Protein 5OT0 (pdb70)

CATH classification: 3.40.50.1170 (+1 more: 3.40.50.40)

Structure (mmCIF, N/CA/C/O backbone):
data_5OT0
#
_entry.id   5OT0
#
_cell.length_a   70.740
_cell.length_b   70.960
_cell.length_c   107.730
_cell.angle_alpha   72.13
_cell.angle_beta   76.22
_cell.angle_gamma   87.83
#
_symmetry.space_group_name_H-M   'P 1'
#
loop_
_entity.id
_entity.type
_entity.pdbx_description
1 polymer L-asparaginase
2 non-polymer 'PHOSPHATE ION'
3 non-polymer 1,2-ETHANEDIOL
4 non-polymer 'TETRAETHYLENE GLYCOL'
5 water water
#
loop_
_atom_site.group_PDB
_atom_site.id
_atom_site.type_symbol
_atom_site.label_atom_id
_atom_site.label_alt_id
_atom_site.label_comp_id
_atom_site.label_asym_id
_atom_site.label_entity_id
_atom_site.label_seq_id
_atom_site.pdbx_PDB_ins_code
_atom_site.Cartn_x
_atom_site.Cartn_y
_atom_site.Cartn_z
_atom_site.occupancy
_atom_site.B_iso_or_equiv
_atom_site.auth_seq_id
_atom_site.auth_comp_id
_atom_site.auth_asym_id
_atom_site.auth_atom_id
_atom_site.pdbx_PDB_model_num
ATOM 1 N N . MET A 1 1 ? 3.040 21.751 -23.870 1.00 93.82 1 MET A N 1
ATOM 2 C CA . MET A 1 1 ? 1.555 21.598 -23.611 1.00 88.89 1 MET A CA 1
ATOM 3 C C . MET A 1 1 ? 0.796 22.616 -24.477 1.00 81.77 1 MET A C 1
ATOM 4 O O . MET A 1 1 ? 0.853 23.830 -24.232 1.00 75.19 1 MET A O 1
ATOM 9 N N . LYS A 1 2 ? 0.105 22.115 -25.500 1.00 76.03 2 LYS A N 1
ATOM 10 C CA . LYS A 1 2 ? -0.750 22.950 -26.312 1.00 72.76 2 LYS A CA 1
ATOM 11 C C . LYS A 1 2 ? -2.206 22.461 -26.266 1.00 64.42 2 LYS A C 1
ATOM 12 O O . LYS A 1 2 ? -2.489 21.309 -26.602 1.00 60.86 2 LYS A O 1
ATOM 18 N N . LEU A 1 3 ? -3.108 23.360 -25.892 1.00 59.59 3 LEU A N 1
ATOM 19 C CA . LEU A 1 3 ? -4.556 23.074 -25.824 1.00 58.86 3 LEU A CA 1
ATOM 20 C C . LEU A 1 3 ? -5.342 23.885 -26.852 1.00 54.99 3 LEU A C 1
ATOM 21 O O . LEU A 1 3 ? -5.007 25.067 -27.119 1.00 55.38 3 LEU A O 1
ATOM 26 N N . LEU A 1 4 ? -6.350 23.250 -27.446 1.00 48.74 4 LEU A N 1
ATOM 27 C CA . LEU A 1 4 ? -7.290 23.881 -28.333 1.00 47.95 4 LEU A CA 1
ATOM 28 C C . LEU A 1 4 ? -8.639 24.045 -27.632 1.00 47.15 4 LEU A C 1
ATOM 29 O O . LEU A 1 4 ? -9.197 23.030 -27.104 1.00 42.54 4 LEU A O 1
ATOM 34 N N . VAL A 1 5 ? -9.200 25.259 -27.688 1.00 45.72 5 VAL A N 1
ATOM 35 C CA . VAL A 1 5 ? -10.589 25.502 -27.321 1.00 44.82 5 VAL A CA 1
ATOM 36 C C . VAL A 1 5 ? -11.392 25.726 -28.584 1.00 45.82 5 VAL A C 1
ATOM 37 O O . VAL A 1 5 ? -11.084 26.688 -29.322 1.00 48.40 5 VAL A O 1
ATOM 41 N N . LEU A 1 6 ? -12.345 24.828 -28.860 1.00 45.67 6 LEU A N 1
ATOM 42 C CA . LEU A 1 6 ? -13.287 24.921 -29.961 1.00 45.43 6 LEU A CA 1
ATOM 43 C C . LEU A 1 6 ? -14.620 25.468 -29.520 1.00 43.99 6 LEU A C 1
ATOM 44 O O . LEU A 1 6 ? -15.295 24.902 -28.644 1.00 42.53 6 LEU A O 1
ATOM 49 N N . GLY A 1 7 ? -15.031 26.570 -30.116 1.00 40.97 7 GLY A N 1
ATOM 50 C CA . GLY A 1 7 ? -16.225 27.311 -29.718 1.00 38.84 7 GLY A CA 1
ATOM 51 C C . GLY A 1 7 ? -17.392 26.860 -30.586 1.00 40.32 7 GLY A C 1
ATOM 52 O O . GLY A 1 7 ? -17.231 26.718 -31.791 1.00 39.46 7 GLY A O 1
ATOM 53 N N . THR A 1 8 ? -18.544 26.714 -29.966 1.00 41.13 8 THR A N 1
ATOM 54 C CA . THR A 1 8 ? -19.701 26.257 -30.719 1.00 43.10 8 THR A CA 1
ATOM 55 C C . THR A 1 8 ? -20.947 27.099 -30.411 1.00 41.82 8 THR A C 1
ATOM 56 O O . THR A 1 8 ? -21.983 26.951 -31.065 1.00 42.09 8 THR A O 1
ATOM 60 N N . GLY A 1 9 ? -20.840 28.018 -29.460 1.00 41.43 9 GLY A N 1
ATOM 61 C CA . GLY A 1 9 ? -21.999 28.797 -29.014 1.00 43.33 9 GLY A CA 1
ATOM 62 C C . GLY A 1 9 ? -22.434 28.519 -27.561 1.00 44.18 9 GLY A C 1
ATOM 63 O O . GLY A 1 9 ? -21.593 28.363 -26.664 1.00 45.58 9 GLY A O 1
ATOM 64 N N . GLY A 1 10 ? -23.733 28.532 -27.352 1.00 43.09 10 GLY A N 1
ATOM 65 C CA . GLY A 1 10 ? -24.266 28.251 -26.035 1.00 40.63 10 GLY A CA 1
ATOM 66 C C . GLY A 1 10 ? -24.444 29.437 -25.226 1.00 42.02 10 GLY A C 1
ATOM 67 O O . GLY A 1 10 ? -24.052 30.550 -25.634 1.00 40.43 10 GLY A O 1
ATOM 68 N N . THR A 1 11 ? -25.083 29.274 -24.090 1.00 39.10 11 THR A N 1
ATOM 69 C CA . THR A 1 11 ? -25.261 30.312 -23.129 1.00 40.05 11 THR A CA 1
ATOM 70 C C . THR A 1 11 ? -23.917 30.863 -22.631 1.00 39.73 11 THR A C 1
ATOM 71 O O . THR A 1 11 ? -23.778 32.038 -22.197 1.00 38.92 11 THR A O 1
ATOM 75 N N . ILE A 1 12 ? -22.920 30.031 -22.613 1.00 38.84 12 ILE A N 1
ATOM 76 C CA . ILE A 1 12 ? -21.590 30.440 -22.165 1.00 39.61 12 ILE A CA 1
ATOM 77 C C . ILE A 1 12 ? -21.056 31.626 -23.133 1.00 41.66 12 ILE A C 1
ATOM 78 O O . ILE A 1 12 ? -20.367 32.536 -22.659 1.00 39.09 12 ILE A O 1
ATOM 83 N N . ALA A 1 13 ? -21.504 31.622 -24.372 1.00 40.42 13 ALA A N 1
ATOM 84 C CA . ALA A 1 13 ? -21.099 32.661 -25.365 1.00 42.99 13 ALA A CA 1
ATOM 85 C C . ALA A 1 13 ? -22.116 33.724 -25.534 1.00 43.79 13 ALA A C 1
ATOM 86 O O . ALA A 1 13 ? -22.036 34.518 -26.529 1.00 46.91 13 ALA A O 1
ATOM 88 N N . SER A 1 14 ? -23.126 33.780 -24.657 1.00 44.31 14 SER A N 1
ATOM 89 C CA . SER A 1 14 ? -24.205 34.712 -24.845 1.00 49.21 14 SER A CA 1
ATOM 90 C C . SER A 1 14 ? -23.822 36.171 -24.500 1.00 51.42 14 SER A C 1
ATOM 91 O O . SER A 1 14 ? -23.127 36.446 -23.547 1.00 52.13 14 SER A O 1
ATOM 94 N N . ALA A 1 15 ? -24.410 37.074 -25.274 1.00 51.77 15 ALA A N 1
ATOM 95 C CA . ALA A 1 15 ? -24.363 38.512 -25.033 1.00 56.75 15 ALA A CA 1
ATOM 96 C C . ALA A 1 15 ? -25.738 39.100 -25.251 1.00 59.25 15 ALA A C 1
ATOM 97 O O . ALA A 1 15 ? -26.434 38.666 -26.132 1.00 55.30 15 ALA A O 1
ATOM 99 N N . LYS A 1 16 ? -26.050 40.165 -24.548 1.00 69.35 16 LYS A N 1
ATOM 100 C CA . LYS A 1 16 ? -27.394 40.744 -24.716 1.00 76.70 16 LYS A CA 1
ATOM 101 C C . LYS A 1 16 ? -27.374 41.808 -25.814 1.00 73.62 16 LYS A C 1
ATOM 102 O O . LYS A 1 16 ? -26.664 42.668 -25.727 1.00 74.19 16 LYS A O 1
ATOM 108 N N . THR A 1 17 ? -28.045 41.527 -26.908 1.00 73.52 17 THR A N 1
ATOM 109 C CA . THR A 1 17 ? -28.180 42.443 -28.020 1.00 71.60 17 THR A CA 1
ATOM 110 C C . THR A 1 17 ? -29.474 43.212 -27.877 1.00 76.30 17 THR A C 1
ATOM 111 O O . THR A 1 17 ? -30.270 43.026 -26.969 1.00 78.27 17 THR A O 1
ATOM 115 N N . GLU A 1 18 ? -29.634 44.145 -28.770 1.00 82.28 18 GLU A N 1
ATOM 116 C CA . GLU A 1 18 ? -30.886 44.847 -28.993 1.00 84.95 18 GLU A CA 1
ATOM 117 C C . GLU A 1 18 ? -32.035 43.896 -29.292 1.00 79.96 18 GLU A C 1
ATOM 118 O O . GLU A 1 18 ? -33.136 44.234 -29.073 1.00 80.98 18 GLU A O 1
ATOM 124 N N . MET A 1 19 ? -31.769 42.724 -29.830 1.00 79.60 19 MET A N 1
ATOM 125 C CA . MET A 1 19 ? -32.820 41.721 -30.130 1.00 76.95 19 MET A CA 1
ATOM 126 C C . MET A 1 19 ? -32.700 40.545 -29.167 1.00 72.25 19 MET A C 1
ATOM 127 O O . MET A 1 19 ? -33.040 39.381 -29.538 1.00 68.67 19 MET A O 1
ATOM 132 N N . GLY A 1 20 ? -32.170 40.720 -27.962 1.00 69.68 20 GLY A N 1
ATOM 133 C CA . GLY A 1 20 ? -32.183 39.605 -26.987 1.00 65.36 20 GLY A CA 1
ATOM 134 C C . GLY A 1 20 ? -30.917 38.817 -27.008 1.00 64.43 20 GLY A C 1
ATOM 135 O O . GLY A 1 20 ? -29.998 39.250 -27.740 1.00 67.19 20 GLY A O 1
ATOM 136 N N . TYR A 1 21 ? -30.756 37.819 -26.140 1.00 58.90 21 TYR A N 1
ATOM 137 C CA . TYR A 1 21 ? -29.498 37.124 -26.019 1.00 56.94 21 TYR A CA 1
ATOM 138 C C . TYR A 1 21 ? -29.196 36.309 -27.279 1.00 53.56 21 TYR A C 1
ATOM 139 O O . TYR A 1 21 ? -30.042 35.583 -27.802 1.00 50.49 21 TYR A O 1
ATOM 148 N N . LYS A 1 22 ? -27.981 36.486 -27.827 1.00 53.56 22 LYS A N 1
ATOM 149 C CA . LYS A 1 22 ? -27.446 35.697 -28.908 1.00 53.02 22 LYS A CA 1
ATOM 150 C C . LYS A 1 22 ? -26.242 35.011 -28.376 1.00 51.77 22 LYS A C 1
ATOM 151 O O . LYS A 1 22 ? -25.543 35.584 -27.639 1.00 50.20 22 LYS A O 1
ATOM 157 N N . ALA A 1 23 ? -25.907 33.846 -28.914 1.00 51.67 23 ALA A N 1
ATOM 158 C CA . ALA A 1 23 ? -24.639 33.178 -28.694 1.00 50.04 23 ALA A CA 1
ATOM 159 C C . ALA A 1 23 ? -23.483 33.712 -29.563 1.00 50.60 23 ALA A C 1
ATOM 160 O O . ALA A 1 23 ? -22.824 32.996 -30.289 1.00 55.08 23 ALA A O 1
ATOM 162 N N . ALA A 1 24 ? -23.232 34.977 -29.419 1.00 49.50 24 ALA A N 1
ATOM 163 C CA . ALA A 1 24 ? -22.278 35.711 -30.308 1.00 48.92 24 ALA A CA 1
ATOM 164 C C . ALA A 1 24 ? -20.772 35.829 -29.876 1.00 49.02 24 ALA A C 1
ATOM 165 O O . ALA A 1 24 ? -20.026 36.286 -30.713 1.00 54.72 24 ALA A O 1
ATOM 167 N N . LEU A 1 25 ? -20.382 35.531 -28.647 1.00 47.69 25 LEU A N 1
ATOM 168 C CA . LEU A 1 25 ? -19.026 35.667 -28.266 1.00 49.11 25 LEU A CA 1
ATOM 169 C C . LEU A 1 25 ? -18.188 34.542 -28.841 1.00 47.85 25 LEU A C 1
ATOM 170 O O . LEU A 1 25 ? -18.638 33.478 -29.027 1.00 44.85 25 LEU A O 1
ATOM 175 N N . SER A 1 26 ? -16.930 34.815 -29.121 1.00 45.55 26 SER A N 1
ATOM 176 C CA . SER A 1 26 ? -15.998 33.769 -29.642 1.00 45.73 26 SER A CA 1
ATOM 177 C C . SER A 1 26 ? -15.354 33.070 -28.469 1.00 44.91 26 SER A C 1
ATOM 178 O O . SER A 1 26 ? -15.340 33.543 -27.332 1.00 44.92 26 SER A O 1
ATOM 181 N N . ALA A 1 27 ? -14.738 31.969 -28.768 1.00 46.21 27 ALA A N 1
ATOM 182 C CA . ALA A 1 27 ? -13.889 31.285 -27.763 1.00 48.64 27 ALA A CA 1
ATOM 183 C C . ALA A 1 27 ? -12.871 32.150 -27.075 1.00 48.28 27 ALA A C 1
ATOM 184 O O . ALA A 1 27 ? -12.621 32.038 -25.867 1.00 45.34 27 ALA A O 1
ATOM 186 N N . ASP A 1 28 ? -12.292 33.074 -27.806 1.00 50.36 28 ASP A N 1
ATOM 187 C CA . ASP A 1 28 ? -11.275 34.001 -27.317 1.00 50.47 28 ASP A CA 1
ATOM 188 C C . ASP A 1 28 ? -11.932 34.945 -26.306 1.00 48.04 28 ASP A C 1
ATOM 189 O O . ASP A 1 28 ? -11.377 35.221 -25.248 1.00 49.92 28 ASP A O 1
ATOM 194 N N . ASP A 1 29 ? -13.097 35.509 -26.628 1.00 47.00 29 ASP A N 1
ATOM 195 C CA . ASP A 1 29 ? -13.785 36.392 -25.691 1.00 47.00 29 ASP A CA 1
ATOM 196 C C . ASP A 1 29 ? -14.167 35.643 -24.388 1.00 46.66 29 ASP A C 1
ATOM 197 O O . ASP A 1 29 ? -14.057 36.225 -23.325 1.00 46.26 29 ASP A O 1
ATOM 202 N N . ILE A 1 30 ? -14.619 34.384 -24.510 1.00 48.21 30 ILE A N 1
ATOM 203 C CA . ILE A 1 30 ? -15.022 33.592 -23.363 1.00 44.81 30 ILE A CA 1
ATOM 204 C C . ILE A 1 30 ? -13.807 33.428 -22.423 1.00 45.51 30 ILE A C 1
ATOM 205 O O . ILE A 1 30 ? -13.911 33.751 -21.261 1.00 44.70 30 ILE A O 1
ATOM 210 N N . LEU A 1 31 ? -12.680 32.945 -22.944 1.00 47.04 31 LEU A N 1
ATOM 211 C CA . LEU A 1 31 ? -11.456 32.812 -22.138 1.00 48.31 31 LEU A CA 1
ATOM 212 C C . LEU A 1 31 ? -11.011 34.136 -21.485 1.00 49.87 31 LEU A C 1
ATOM 213 O O . LEU A 1 31 ? -10.584 34.181 -20.343 1.00 48.35 31 LEU A O 1
ATOM 218 N N . GLN A 1 32 ? -11.134 35.229 -22.218 1.00 49.69 32 GLN A N 1
ATOM 219 C CA . GLN A 1 32 ? -10.772 36.499 -21.675 1.00 52.19 32 GLN A CA 1
ATOM 220 C C . GLN A 1 32 ? -11.709 36.903 -20.553 1.00 50.69 32 GLN A C 1
ATOM 221 O O . GLN A 1 32 ? -11.271 37.326 -19.488 1.00 49.52 32 GLN A O 1
ATOM 227 N N . LEU A 1 33 ? -13.005 36.794 -20.778 1.00 50.90 33 LEU A N 1
ATOM 228 C CA . LEU A 1 33 ? -13.977 37.166 -19.740 1.00 52.10 33 LEU A CA 1
ATOM 229 C C . LEU A 1 33 ? -13.844 36.207 -18.529 1.00 53.34 33 LEU A C 1
ATOM 230 O O . LEU A 1 33 ? -14.089 36.600 -17.429 1.00 50.18 33 LEU A O 1
ATOM 235 N N . ALA A 1 34 ? -13.410 34.974 -18.743 1.00 51.55 34 ALA A N 1
ATOM 236 C CA . ALA A 1 34 ? -13.148 34.066 -17.669 1.00 54.69 34 ALA A CA 1
ATOM 237 C C . ALA A 1 34 ? -11.925 34.327 -16.899 1.00 59.16 34 ALA A C 1
ATOM 238 O O . ALA A 1 34 ? -11.748 33.648 -15.889 1.00 57.47 34 ALA A O 1
ATOM 240 N N . GLY A 1 35 ? -11.064 35.258 -17.339 1.00 60.51 35 GLY A N 1
ATOM 241 C CA . GLY A 1 35 ? -9.787 35.467 -16.698 1.00 66.43 35 GLY A CA 1
ATOM 242 C C . GLY A 1 35 ? -8.815 34.328 -16.918 1.00 67.89 35 GLY A C 1
ATOM 243 O O . GLY A 1 35 ? -7.884 34.160 -16.164 1.00 76.48 35 GLY A O 1
ATOM 244 N N . ILE A 1 36 ? -8.946 33.639 -18.026 1.00 66.91 36 ILE A N 1
ATOM 245 C CA . ILE A 1 36 ? -8.070 32.483 -18.286 1.00 69.39 36 ILE A CA 1
ATOM 246 C C . ILE A 1 36 ? -6.854 32.942 -19.156 1.00 76.33 36 ILE A C 1
ATOM 247 O O . ILE A 1 36 ? -6.912 33.889 -19.859 1.00 73.08 36 ILE A O 1
ATOM 252 N N . ARG A 1 37 ? -5.768 32.221 -19.042 1.00 85.01 37 ARG A N 1
ATOM 253 C CA . ARG A 1 37 ? -4.711 32.010 -20.066 1.00 96.00 37 ARG A CA 1
ATOM 254 C C . ARG A 1 37 ? -3.553 32.366 -19.283 1.00 109.42 37 ARG A C 1
ATOM 255 O O . ARG A 1 37 ? -2.682 31.494 -19.110 1.00 123.01 37 ARG A O 1
ATOM 263 N N . ARG A 1 38 ? -3.494 33.609 -18.798 1.00 123.53 38 ARG A N 1
ATOM 264 C CA . ARG A 1 38 ? -2.677 34.094 -17.633 1.00 134.71 38 ARG A CA 1
ATOM 265 C C . ARG A 1 38 ? -1.782 33.119 -16.788 1.00 146.80 38 ARG A C 1
ATOM 266 O O . ARG A 1 38 ? -1.668 33.248 -15.554 1.00 161.14 38 ARG A O 1
ATOM 274 N N . GLU A 1 39 ? -1.135 32.202 -17.512 1.00 152.58 39 GLU A N 1
ATOM 275 C CA . GLU A 1 39 ? -0.213 31.178 -16.962 1.00 152.34 39 GLU A CA 1
ATOM 276 C C . GLU A 1 39 ? 0.802 30.774 -18.033 1.00 149.92 39 GLU A C 1
ATOM 277 O O . GLU A 1 39 ? 0.501 30.836 -19.195 1.00 144.34 39 GLU A O 1
ATOM 283 N N . ASP A 1 40 ? 1.949 30.284 -17.589 1.00 148.67 40 ASP A N 1
ATOM 284 C CA . ASP A 1 40 ? 3.114 30.004 -18.419 1.00 148.84 40 ASP A CA 1
ATOM 285 C C . ASP A 1 40 ? 2.918 28.690 -19.257 1.00 147.45 40 ASP A C 1
ATOM 286 O O . ASP A 1 40 ? 3.024 28.644 -20.519 1.00 150.60 40 ASP A O 1
ATOM 291 N N . GLY A 1 41 ? 2.600 27.623 -18.520 1.00 141.99 41 GLY A N 1
ATOM 292 C CA . GLY A 1 41 ? 2.956 26.252 -18.911 1.00 130.59 41 GLY A CA 1
ATOM 293 C C . GLY A 1 41 ? 2.225 25.719 -20.130 1.00 118.69 41 GLY A C 1
ATOM 294 O O . GLY A 1 41 ? 2.856 25.133 -21.005 1.00 127.30 41 GLY A O 1
ATOM 295 N N . ALA A 1 42 ? 0.938 26.039 -20.176 1.00 100.64 42 ALA A N 1
ATOM 296 C CA . ALA A 1 42 ? 0.061 25.598 -21.312 1.00 86.21 42 ALA A CA 1
ATOM 297 C C . ALA A 1 42 ? -0.207 26.748 -22.321 1.00 75.46 42 ALA A C 1
ATOM 298 O O . ALA A 1 42 ? -0.761 27.778 -21.972 1.00 69.24 42 ALA A O 1
ATOM 300 N N . LYS A 1 43 ? 0.124 26.535 -23.581 1.00 70.62 43 LYS A N 1
ATOM 301 C CA . LYS A 1 43 ? -0.313 27.457 -24.641 1.00 70.04 43 LYS A CA 1
ATOM 302 C C . LYS A 1 43 ? -1.772 27.087 -25.048 1.00 66.49 43 LYS A C 1
ATOM 303 O O . LYS A 1 43 ? -2.059 25.941 -25.367 1.00 61.67 43 LYS A O 1
ATOM 309 N N . ILE A 1 44 ? -2.673 28.052 -25.008 1.00 62.40 44 ILE A N 1
ATOM 310 C CA . ILE A 1 44 ? -4.077 27.861 -25.378 1.00 57.88 44 ILE A CA 1
ATOM 311 C C . ILE A 1 44 ? -4.430 28.587 -26.649 1.00 59.63 44 ILE A C 1
ATOM 312 O O . ILE A 1 44 ? -4.336 29.819 -26.707 1.00 62.35 44 ILE A O 1
ATOM 317 N N . GLU A 1 45 ? -4.823 27.814 -27.673 1.00 57.35 45 GLU A N 1
ATOM 318 C CA . GLU A 1 45 ? -5.261 28.342 -28.956 1.00 54.84 45 GLU A CA 1
ATOM 319 C C . GLU A 1 45 ? -6.773 28.163 -29.084 1.00 51.91 45 GLU A C 1
ATOM 320 O O . GLU A 1 45 ? -7.387 27.329 -28.341 1.00 46.82 45 GLU A O 1
ATOM 326 N N . THR A 1 46 ? -7.355 28.872 -30.038 1.00 47.32 46 THR A N 1
ATOM 327 C CA . THR A 1 46 ? -8.734 28.995 -30.223 1.00 48.17 46 THR A CA 1
ATOM 328 C C . THR A 1 46 ? -9.182 28.761 -31.605 1.00 50.25 46 THR A C 1
ATOM 329 O O . THR A 1 46 ? -8.499 29.128 -32.501 1.00 59.01 46 THR A O 1
ATOM 333 N N . ARG A 1 47 ? -10.364 28.161 -31.797 1.00 50.60 47 ARG A N 1
ATOM 334 C CA . ARG A 1 47 ? -11.011 28.129 -33.081 1.00 51.89 47 ARG A CA 1
ATOM 335 C C . ARG A 1 47 ? -12.504 28.173 -32.861 1.00 53.07 47 ARG A C 1
ATOM 336 O O . ARG A 1 47 ? -13.015 27.575 -31.900 1.00 49.57 47 ARG A O 1
ATOM 344 N N . ASP A 1 48 ? -13.218 28.910 -33.729 1.00 51.24 48 ASP A N 1
ATOM 345 C CA . ASP A 1 48 ? -14.677 29.035 -33.649 1.00 52.71 48 ASP A CA 1
ATOM 346 C C . ASP A 1 48 ? -15.290 28.314 -34.762 1.00 52.91 48 ASP A C 1
ATOM 347 O O . ASP A 1 48 ? -14.940 28.577 -35.877 1.00 58.54 48 ASP A O 1
ATOM 352 N N . ILE A 1 49 ? -16.182 27.390 -34.490 1.00 53.00 49 ILE A N 1
ATOM 353 C CA . ILE A 1 49 ? -16.804 26.498 -35.550 1.00 56.32 49 ILE A CA 1
ATOM 354 C C . ILE A 1 49 ? -18.266 26.750 -35.699 1.00 50.57 49 ILE A C 1
ATOM 355 O O . ILE A 1 49 ? -18.757 26.541 -36.736 1.00 48.02 49 ILE A O 1
ATOM 360 N N . LEU A 1 50 ? -18.955 27.256 -34.676 1.00 47.09 50 LEU A N 1
ATOM 361 C CA . LEU A 1 50 ? -20.385 27.521 -34.767 1.00 47.94 50 LEU A CA 1
ATOM 362 C C . LEU A 1 50 ? -20.633 28.561 -33.722 1.00 45.89 50 LEU A C 1
ATOM 363 O O . LEU A 1 50 ? -19.845 28.722 -32.813 1.00 44.67 50 LEU A O 1
ATOM 368 N N . ASN A 1 51 ? -21.725 29.281 -33.836 1.00 45.47 51 ASN A N 1
ATOM 369 C CA . ASN A 1 51 ? -22.177 30.183 -32.812 1.00 45.59 51 ASN A CA 1
ATOM 370 C C . ASN A 1 51 ? -23.687 30.050 -32.635 1.00 45.71 51 ASN A C 1
ATOM 371 O O . ASN A 1 51 ? -24.455 30.887 -33.027 1.00 45.21 51 ASN A O 1
ATOM 376 N N . LEU A 1 52 ? -24.120 28.936 -32.043 1.00 45.18 52 LEU A N 1
ATOM 377 C CA . LEU A 1 52 ? -25.574 28.557 -31.936 1.00 45.20 52 LEU A CA 1
ATOM 378 C C . LEU A 1 52 ? -26.007 28.375 -30.523 1.00 42.15 52 LEU A C 1
ATOM 379 O O . LEU A 1 52 ? -25.280 27.904 -29.683 1.00 41.85 52 LEU A O 1
ATOM 384 N N . ASP A 1 53 ? -27.194 28.849 -30.228 1.00 42.58 53 ASP A N 1
ATOM 385 C CA . ASP A 1 53 ? -28.003 28.277 -29.130 1.00 44.31 53 ASP A CA 1
ATOM 386 C C . ASP A 1 53 ? -28.027 26.763 -29.361 1.00 40.78 53 ASP A C 1
ATOM 387 O O . ASP A 1 53 ? -28.367 26.283 -30.450 1.00 40.81 53 ASP A O 1
ATOM 392 N N . SER A 1 54 ? -27.604 26.005 -28.389 1.00 41.24 54 SER A N 1
ATOM 393 C CA . SER A 1 54 ? -27.569 24.524 -28.574 1.00 42.35 54 SER A CA 1
ATOM 394 C C . SER A 1 54 ? -28.928 23.803 -28.869 1.00 39.29 54 SER A C 1
ATOM 395 O O . SER A 1 54 ? -28.912 22.696 -29.392 1.00 39.38 54 SER A O 1
ATOM 398 N N . THR A 1 55 ? -30.040 24.457 -28.623 1.00 40.32 55 THR A N 1
ATOM 399 C CA . THR A 1 55 ? -31.337 23.969 -29.152 1.00 44.44 55 THR A CA 1
ATOM 400 C C . THR A 1 55 ? -31.353 23.789 -30.639 1.00 46.45 55 THR A C 1
ATOM 401 O O . THR A 1 55 ? -32.140 22.986 -31.167 1.00 51.74 55 THR A O 1
ATOM 405 N N . LEU A 1 56 ? -30.518 24.564 -31.349 1.00 46.47 56 LEU A N 1
ATOM 406 C CA . LEU A 1 56 ? -30.506 24.519 -32.802 1.00 46.47 56 LEU A CA 1
ATOM 407 C C . LEU A 1 56 ? -29.543 23.511 -33.361 1.00 44.47 56 LEU A C 1
ATOM 408 O O . LEU A 1 56 ? -29.465 23.348 -34.549 1.00 44.08 56 LEU A O 1
ATOM 413 N N . ILE A 1 57 ? -28.860 22.787 -32.505 1.00 46.19 57 ILE A N 1
ATOM 414 C CA . ILE A 1 57 ? -27.887 21.787 -32.956 1.00 48.89 57 ILE A CA 1
ATOM 415 C C . ILE A 1 57 ? -28.596 20.659 -33.686 1.00 50.64 57 ILE A C 1
ATOM 416 O O . ILE A 1 57 ? -29.616 20.164 -33.230 1.00 53.59 57 ILE A O 1
ATOM 421 N N . GLN A 1 58 ? -28.053 20.264 -34.822 1.00 50.42 58 GLN A N 1
ATOM 422 C CA . GLN A 1 58 ? -28.590 19.185 -35.602 1.00 50.59 58 GLN A CA 1
ATOM 423 C C . GLN A 1 58 ? -27.486 18.154 -35.815 1.00 50.53 58 GLN A C 1
ATOM 424 O O . GLN A 1 58 ? -26.301 18.448 -35.582 1.00 47.33 58 GLN A O 1
ATOM 430 N N . PRO A 1 59 ? -27.861 16.906 -36.209 1.00 50.24 59 PRO A N 1
ATOM 431 C CA . PRO A 1 59 ? -26.808 15.902 -36.303 1.00 52.25 59 PRO A CA 1
ATOM 432 C C . PRO A 1 59 ? -25.694 16.189 -37.294 1.00 53.25 59 PRO A C 1
ATOM 433 O O . PRO A 1 59 ? -24.561 15.720 -37.104 1.00 55.76 59 PRO A O 1
ATOM 437 N N . GLU A 1 60 ? -26.005 16.943 -38.348 1.00 55.47 60 GLU A N 1
ATOM 438 C CA . GLU A 1 60 ? -24.987 17.337 -39.321 1.00 55.09 60 GLU A CA 1
ATOM 439 C C . GLU A 1 60 ? -23.881 18.170 -38.621 1.00 55.22 60 GLU A C 1
ATOM 440 O O . GLU A 1 60 ? -22.695 18.002 -38.934 1.00 56.52 60 GLU A O 1
ATOM 446 N N . ASP A 1 61 ? -24.250 18.999 -37.635 1.00 56.11 61 ASP A N 1
ATOM 447 C CA . ASP A 1 61 ? -23.269 19.736 -36.837 1.00 54.28 61 ASP A CA 1
ATOM 448 C C . ASP A 1 61 ? -22.301 18.832 -36.050 1.00 56.02 61 ASP A C 1
ATOM 449 O O . ASP A 1 61 ? -21.202 19.261 -35.733 1.00 62.10 61 ASP A O 1
ATOM 454 N N . TRP A 1 62 ? -22.717 17.626 -35.681 1.00 55.00 62 TRP A N 1
ATOM 455 C CA . TRP A 1 62 ? -21.796 16.704 -34.999 1.00 53.11 62 TRP A CA 1
ATOM 456 C C . TRP A 1 62 ? -20.660 16.295 -35.894 1.00 51.21 62 TRP A C 1
ATOM 457 O O . TRP A 1 62 ? -19.561 16.093 -35.451 1.00 52.03 62 TRP A O 1
ATOM 468 N N . VAL A 1 63 ? -20.937 16.154 -37.173 1.00 54.66 63 VAL A N 1
ATOM 469 C CA . VAL A 1 63 ? -19.890 15.864 -38.158 1.00 55.10 63 VAL A CA 1
ATOM 470 C C . VAL A 1 63 ? -18.895 17.032 -38.209 1.00 54.78 63 VAL A C 1
ATOM 471 O O . VAL A 1 63 ? -17.709 16.786 -38.188 1.00 54.20 63 VAL A O 1
ATOM 475 N N . THR A 1 64 ? -19.387 18.273 -38.260 1.00 53.25 64 THR A N 1
ATOM 476 C CA . THR A 1 64 ? -18.537 19.449 -38.317 1.00 54.73 64 THR A CA 1
ATOM 477 C C . THR A 1 64 ? -17.656 19.533 -37.045 1.00 52.64 64 THR A C 1
ATOM 478 O O . THR A 1 64 ? -16.442 19.683 -37.123 1.00 53.20 64 THR A O 1
ATOM 482 N N . ILE A 1 65 ? -18.274 19.366 -35.869 1.00 49.80 65 ILE A N 1
ATOM 483 C CA . ILE A 1 65 ? -17.525 19.412 -34.596 1.00 49.07 65 ILE A CA 1
ATOM 484 C C . ILE A 1 65 ? -16.521 18.254 -34.571 1.00 49.90 65 ILE A C 1
ATOM 485 O O . ILE A 1 65 ? -15.325 18.448 -34.253 1.00 53.83 65 ILE A O 1
ATOM 490 N N . GLY A 1 66 ? -16.973 17.080 -34.985 1.00 50.12 66 GLY A N 1
ATOM 491 C CA . GLY A 1 66 ? -16.135 15.901 -34.979 1.00 51.89 66 GLY A CA 1
ATOM 492 C C . GLY A 1 66 ? -14.917 16.013 -35.853 1.00 54.81 66 GLY A C 1
ATOM 493 O O . GLY A 1 66 ? -13.820 15.577 -35.476 1.00 57.49 66 GLY A O 1
ATOM 494 N N . ARG A 1 67 ? -15.109 16.575 -37.044 1.00 57.95 67 ARG A N 1
ATOM 495 C CA . ARG A 1 67 ? -14.017 16.774 -38.020 1.00 60.37 67 ARG A CA 1
ATOM 496 C C . ARG A 1 67 ? -12.990 17.711 -37.399 1.00 56.86 67 ARG A C 1
ATOM 497 O O . ARG A 1 67 ? -11.796 17.387 -37.392 1.00 57.73 67 ARG A O 1
ATOM 505 N N . ALA A 1 68 ? -13.438 18.811 -36.791 1.00 54.02 68 ALA A N 1
ATOM 506 C CA . ALA A 1 68 ? -12.519 19.733 -36.145 1.00 53.59 68 ALA A CA 1
ATOM 507 C C . ALA A 1 68 ? -11.751 19.072 -34.968 1.00 54.30 68 ALA A C 1
ATOM 508 O O . ALA A 1 68 ? -10.525 19.304 -34.803 1.00 57.13 68 ALA A O 1
ATOM 510 N N . VAL A 1 69 ? -12.423 18.243 -34.181 1.00 49.62 69 VAL A N 1
ATOM 511 C CA . VAL A 1 69 ? -11.726 17.547 -33.105 1.00 51.81 69 VAL A CA 1
ATOM 512 C C . VAL A 1 69 ? -10.659 16.614 -33.627 1.00 54.36 69 VAL A C 1
ATOM 513 O O . VAL A 1 69 ? -9.525 16.624 -33.132 1.00 55.93 69 VAL A O 1
ATOM 517 N N . PHE A 1 70 ? -11.035 15.773 -34.585 1.00 56.37 70 PHE A N 1
ATOM 518 C CA . PHE A 1 70 ? -10.139 14.746 -35.094 1.00 60.98 70 PHE A CA 1
ATOM 519 C C . PHE A 1 70 ? -8.878 15.317 -35.775 1.00 64.99 70 PHE A C 1
ATOM 520 O O . PHE A 1 70 ? -7.768 14.816 -35.582 1.00 63.35 70 PHE A O 1
ATOM 528 N N . GLU A 1 71 ? -9.069 16.362 -36.571 1.00 68.45 71 GLU A N 1
ATOM 529 C CA . GLU A 1 71 ? -7.968 17.072 -37.191 1.00 73.72 71 GLU A CA 1
ATOM 530 C C . GLU A 1 71 ? -7.063 17.738 -36.169 1.00 69.78 71 GLU A C 1
ATOM 531 O O . GLU A 1 71 ? -5.905 17.839 -36.402 1.00 73.27 71 GLU A O 1
ATOM 537 N N . ALA A 1 72 ? -7.600 18.163 -35.040 1.00 66.01 72 ALA A N 1
ATOM 538 C CA . ALA A 1 72 ? -6.798 18.743 -33.970 1.00 65.39 72 ALA A CA 1
ATOM 539 C C . ALA A 1 72 ? -5.914 17.706 -33.216 1.00 65.77 72 ALA A C 1
ATOM 540 O O . ALA A 1 72 ? -4.990 18.087 -32.495 1.00 66.57 72 ALA A O 1
ATOM 542 N N . PHE A 1 73 ? -6.143 16.412 -33.421 1.00 66.19 73 PHE A N 1
ATOM 543 C CA . PHE A 1 73 ? -5.316 15.394 -32.764 1.00 67.74 73 PHE A CA 1
ATOM 544 C C . PHE A 1 73 ? -3.856 15.428 -33.182 1.00 73.45 73 PHE A C 1
ATOM 545 O O . PHE A 1 73 ? -3.001 15.053 -32.408 1.00 75.47 73 PHE A O 1
ATOM 553 N N . ASP A 1 74 ? -3.566 15.841 -34.391 1.00 80.86 74 ASP A N 1
ATOM 554 C CA . ASP A 1 74 ? -2.186 16.051 -34.817 1.00 86.30 74 ASP A CA 1
ATOM 555 C C . ASP A 1 74 ? -1.457 17.145 -34.011 1.00 85.73 74 ASP A C 1
ATOM 556 O O . ASP A 1 74 ? -0.316 16.907 -33.565 1.00 86.54 74 ASP A O 1
ATOM 561 N N . GLU A 1 75 ? -2.083 18.316 -33.791 1.00 80.93 75 GLU A N 1
ATOM 562 C CA . GLU A 1 75 ? -1.370 19.454 -33.233 1.00 81.35 75 GLU A CA 1
ATOM 563 C C . GLU A 1 75 ? -1.467 19.604 -31.730 1.00 73.90 75 GLU A C 1
ATOM 564 O O . GLU A 1 75 ? -0.640 20.281 -31.156 1.00 69.86 75 GLU A O 1
ATOM 570 N N . TYR A 1 76 ? -2.471 19.033 -31.041 1.00 67.03 76 TYR A N 1
ATOM 571 C CA . TYR A 1 76 ? -2.711 19.415 -29.623 1.00 63.59 76 TYR A CA 1
ATOM 572 C C . TYR A 1 76 ? -2.632 18.277 -28.611 1.00 63.30 76 TYR A C 1
ATOM 573 O O . TYR A 1 76 ? -2.725 17.112 -28.965 1.00 65.49 76 TYR A O 1
ATOM 582 N N . ASP A 1 77 ? -2.413 18.651 -27.354 1.00 63.01 77 ASP A N 1
ATOM 583 C CA . ASP A 1 77 ? -2.315 17.707 -26.207 1.00 62.54 77 ASP A CA 1
ATOM 584 C C . ASP A 1 77 ? -3.629 17.537 -25.463 1.00 57.91 77 ASP A C 1
ATOM 585 O O . ASP A 1 77 ? -3.781 16.623 -24.717 1.00 60.73 77 ASP A O 1
ATOM 590 N N . GLY A 1 78 ? -4.562 18.444 -25.660 1.00 56.81 78 GLY A N 1
ATOM 591 C CA . GLY A 1 78 ? -5.928 18.356 -25.136 1.00 53.91 78 GLY A CA 1
ATOM 592 C C . GLY A 1 78 ? -6.836 19.320 -25.845 1.00 51.03 78 GLY A C 1
ATOM 593 O O . GLY A 1 78 ? -6.354 20.300 -26.491 1.00 54.62 78 GLY A O 1
ATOM 594 N N . ILE A 1 79 ? -8.128 19.065 -25.753 1.00 46.78 79 ILE A N 1
ATOM 595 C CA . ILE A 1 79 ? -9.168 19.880 -26.396 1.00 45.04 79 ILE A CA 1
ATOM 596 C C . ILE A 1 79 ? -10.274 20.156 -25.390 1.00 44.11 79 ILE A C 1
ATOM 597 O O . ILE A 1 79 ? -10.722 19.199 -24.666 1.00 45.67 79 ILE A O 1
ATOM 602 N N . VAL A 1 80 ? -10.770 21.391 -25.363 1.00 39.85 80 VAL A N 1
ATOM 603 C CA . VAL A 1 80 ? -12.003 21.770 -24.678 1.00 39.05 80 VAL A CA 1
ATOM 604 C C . VAL A 1 80 ? -12.947 22.318 -25.708 1.00 40.69 80 VAL A C 1
ATOM 605 O O . VAL A 1 80 ? -12.534 23.135 -26.566 1.00 43.00 80 VAL A O 1
ATOM 609 N N . ILE A 1 81 ? -14.223 21.885 -25.672 1.00 42.12 81 ILE A N 1
ATOM 610 C CA . ILE A 1 81 ? -15.282 22.398 -26.549 1.00 38.34 81 ILE A CA 1
ATOM 611 C C . ILE A 1 81 ? -16.276 23.153 -25.734 1.00 38.47 81 ILE A C 1
ATOM 612 O O . ILE A 1 81 ? -16.847 22.567 -24.767 1.00 40.40 81 ILE A O 1
ATOM 617 N N . THR A 1 82 ? -16.498 24.431 -26.017 1.00 36.38 82 THR A N 1
ATOM 618 C CA . THR A 1 82 ? -17.520 25.214 -25.353 1.00 36.60 82 THR A CA 1
ATOM 619 C C . THR A 1 82 ? -18.803 25.104 -26.148 1.00 37.49 82 THR A C 1
ATOM 620 O O . THR A 1 82 ? -18.783 25.172 -27.368 1.00 38.35 82 THR A O 1
ATOM 624 N N . HIS A 1 83 ? -19.907 24.810 -25.455 1.00 39.16 83 HIS A N 1
ATOM 625 C CA . HIS A 1 83 ? -21.170 24.297 -26.113 1.00 37.52 83 HIS A CA 1
ATOM 626 C C . HIS A 1 83 ? -22.360 24.708 -25.259 1.00 35.54 83 HIS A C 1
ATOM 627 O O . HIS A 1 83 ? -22.218 24.946 -24.011 1.00 35.73 83 HIS A O 1
ATOM 634 N N . GLY A 1 84 ? -23.516 24.841 -25.865 1.00 31.93 84 GLY A N 1
ATOM 635 C CA . GLY A 1 84 ? -24.708 25.129 -25.076 1.00 33.39 84 GLY A CA 1
ATOM 636 C C . GLY A 1 84 ? -25.058 23.844 -24.183 1.00 34.31 84 GLY A C 1
ATOM 637 O O . GLY A 1 84 ? -24.657 22.767 -24.531 1.00 35.76 84 GLY A O 1
ATOM 638 N N . THR A 1 85 ? -25.757 24.059 -23.082 1.00 33.76 85 THR A N 1
ATOM 639 C CA . THR A 1 85 ? -26.161 22.950 -22.201 1.00 35.98 85 THR A CA 1
ATOM 640 C C . THR A 1 85 ? -27.347 22.134 -22.734 1.00 36.96 85 THR A C 1
ATOM 641 O O . THR A 1 85 ? -27.325 20.950 -22.601 1.00 37.36 85 THR A O 1
ATOM 645 N N . ASP A 1 86 ? -28.284 22.744 -23.424 1.00 37.17 86 ASP A N 1
ATOM 646 C CA . ASP A 1 86 ? -29.428 22.076 -23.953 1.00 37.48 86 ASP A CA 1
ATOM 647 C C . ASP A 1 86 ? -29.147 20.785 -24.701 1.00 38.09 86 ASP A C 1
ATOM 648 O O . ASP A 1 86 ? -29.894 19.851 -24.532 1.00 42.24 86 ASP A O 1
ATOM 653 N N . THR A 1 87 ? -28.124 20.730 -25.527 1.00 40.08 87 THR A N 1
ATOM 654 C CA . THR A 1 87 ? -27.803 19.524 -26.249 1.00 36.24 87 THR A CA 1
ATOM 655 C C . THR A 1 87 ? -26.429 19.064 -26.034 1.00 35.27 87 THR A C 1
ATOM 656 O O . THR A 1 87 ? -25.965 18.174 -26.733 1.00 37.33 87 THR A O 1
ATOM 660 N N . LEU A 1 88 ? -25.765 19.556 -25.005 1.00 35.86 88 LEU A N 1
ATOM 661 C CA . LEU A 1 88 ? -24.425 19.084 -24.661 1.00 35.93 88 LEU A CA 1
ATOM 662 C C . LEU A 1 88 ? -24.322 17.574 -24.560 1.00 37.42 88 LEU A C 1
ATOM 663 O O . LEU A 1 88 ? -23.354 16.960 -25.101 1.00 36.36 88 LEU A O 1
ATOM 668 N N . ALA A 1 89 ? -25.323 16.916 -23.905 1.00 35.80 89 ALA A N 1
ATOM 669 C CA . ALA A 1 89 ? -25.194 15.481 -23.752 1.00 38.22 89 ALA A CA 1
ATOM 670 C C . ALA A 1 89 ? -25.434 14.703 -25.014 1.00 39.00 89 ALA A C 1
ATOM 671 O O . ALA A 1 89 ? -24.961 13.548 -25.166 1.00 45.83 89 ALA A O 1
ATOM 673 N N . TYR A 1 90 ? -26.214 15.269 -25.909 1.00 38.76 90 TYR A N 1
ATOM 674 C CA . TYR A 1 90 ? -26.346 14.680 -27.259 1.00 39.00 90 TYR A CA 1
ATOM 675 C C . TYR A 1 90 ? -25.040 14.759 -28.039 1.00 39.36 90 TYR A C 1
ATOM 676 O O . TYR A 1 90 ? -24.554 13.783 -28.597 1.00 39.57 90 TYR A O 1
ATOM 685 N N . THR A 1 91 ? -24.407 15.940 -28.032 1.00 42.20 91 THR A N 1
ATOM 686 C CA . THR A 1 91 ? -23.112 16.087 -28.755 1.00 39.12 91 THR A CA 1
ATOM 687 C C . THR A 1 91 ? -22.060 15.231 -28.149 1.00 37.90 91 THR A C 1
ATOM 688 O O . THR A 1 91 ? -21.344 14.527 -28.873 1.00 36.98 91 THR A O 1
ATOM 692 N N . SER A 1 92 ? -21.961 15.222 -26.802 1.00 38.24 92 SER A N 1
ATOM 693 C CA . SER A 1 92 ? -20.946 14.353 -26.186 1.00 38.81 92 SER A CA 1
ATOM 694 C C . SER A 1 92 ? -21.104 12.905 -26.448 1.00 39.51 92 SER A C 1
ATOM 695 O O . SER A 1 92 ? -20.091 12.203 -26.622 1.00 43.22 92 SER A O 1
ATOM 698 N N . SER A 1 93 ? -22.348 12.442 -26.511 1.00 40.60 93 SER A N 1
ATOM 699 C CA . SER A 1 93 ? -22.622 11.027 -26.846 1.00 41.04 93 SER A CA 1
ATOM 700 C C . SER A 1 93 ? -22.281 10.731 -28.251 1.00 42.78 93 SER A C 1
ATOM 701 O O . SER A 1 93 ? -21.582 9.732 -28.532 1.00 46.79 93 SER A O 1
ATOM 704 N N . ALA A 1 94 ? -22.808 11.551 -29.176 1.00 45.14 94 ALA A N 1
ATOM 705 C CA . ALA A 1 94 ? -22.548 11.334 -30.613 1.00 45.27 94 ALA A CA 1
ATOM 706 C C . ALA A 1 94 ? -21.064 11.356 -30.943 1.00 45.11 94 ALA A C 1
ATOM 707 O O . ALA A 1 94 ? -20.587 10.483 -31.648 1.00 46.13 94 ALA A O 1
ATOM 709 N N . LEU A 1 95 ? -20.300 12.290 -30.393 1.00 46.08 95 LEU A N 1
ATOM 710 C CA . LEU A 1 95 ? -18.830 12.288 -30.644 1.00 47.13 95 LEU A CA 1
ATOM 711 C C . LEU A 1 95 ? -18.117 11.070 -30.114 1.00 49.09 95 LEU A C 1
ATOM 712 O O . LEU A 1 95 ? -17.087 10.629 -30.659 1.00 49.06 95 LEU A O 1
ATOM 717 N N . SER A 1 96 ? -18.661 10.466 -29.042 1.00 49.53 96 SER A N 1
ATOM 718 C CA . SER A 1 96 ? -18.078 9.212 -28.528 1.00 48.71 96 SER A CA 1
ATOM 719 C C . SER A 1 96 ? -18.240 8.045 -29.451 1.00 50.91 96 SER A C 1
ATOM 720 O O . SER A 1 96 ? -17.388 7.180 -29.472 1.00 56.25 96 SER A O 1
ATOM 723 N N . PHE A 1 97 ? -19.279 8.026 -30.259 1.00 51.36 97 PHE A N 1
ATOM 724 C CA . PHE A 1 97 ? -19.423 6.939 -31.222 1.00 53.93 97 PHE A CA 1
ATOM 725 C C . PHE A 1 97 ? -18.688 7.283 -32.541 1.00 56.78 97 PHE A C 1
ATOM 726 O O . PHE A 1 97 ? -18.196 6.392 -33.190 1.00 58.98 97 PHE A O 1
ATOM 734 N N . MET A 1 98 ? -18.645 8.564 -32.915 1.00 58.89 98 MET A N 1
ATOM 735 C CA . MET A 1 98 ? -18.020 9.004 -34.155 1.00 61.79 98 MET A CA 1
ATOM 736 C C . MET A 1 98 ? -16.476 9.013 -34.106 1.00 62.96 98 MET A C 1
ATOM 737 O O . MET A 1 98 ? -15.841 8.902 -35.142 1.00 67.40 98 MET A O 1
ATOM 742 N N . ILE A 1 99 ? -15.899 9.185 -32.919 1.00 62.33 99 ILE A N 1
ATOM 743 C CA . ILE A 1 99 ? -14.450 9.175 -32.725 1.00 66.13 99 ILE A CA 1
ATOM 744 C C . ILE A 1 99 ? -14.019 8.037 -31.803 1.00 66.56 99 ILE A C 1
ATOM 745 O O . ILE A 1 99 ? -14.220 8.113 -30.621 1.00 66.47 99 ILE A O 1
ATOM 750 N N . ARG A 1 100 ? -13.392 7.013 -32.355 1.00 71.23 100 ARG A N 1
ATOM 751 C CA . ARG A 1 100 ? -12.786 5.923 -31.573 1.00 73.67 100 ARG A CA 1
ATOM 752 C C . ARG A 1 100 ? -11.342 6.217 -31.170 1.00 73.83 100 ARG A C 1
ATOM 753 O O . ARG A 1 100 ? -10.549 6.696 -31.979 1.00 72.77 100 ARG A O 1
ATOM 761 N N . ASN A 1 101 ? -10.991 5.802 -29.953 1.00 72.54 101 ASN A N 1
ATOM 762 C CA . ASN A 1 101 ? -9.624 5.888 -29.412 1.00 68.63 101 ASN A CA 1
ATOM 763 C C . ASN A 1 101 ? -9.050 7.306 -29.527 1.00 66.28 101 ASN A C 1
ATOM 764 O O . ASN A 1 101 ? -7.958 7.521 -30.021 1.00 68.89 101 ASN A O 1
ATOM 769 N N . PRO A 1 102 ? -9.779 8.271 -29.018 1.00 61.93 102 PRO A N 1
ATOM 770 C CA . PRO A 1 102 ? -9.165 9.589 -28.983 1.00 62.18 102 PRO A CA 1
ATOM 771 C C . PRO A 1 102 ? -7.812 9.513 -28.255 1.00 63.68 102 PRO A C 1
ATOM 772 O O . PRO A 1 102 ? -7.717 8.861 -27.229 1.00 60.59 102 PRO A O 1
ATOM 776 N N . PRO A 1 103 ? -6.756 10.145 -28.816 1.00 60.90 103 PRO A N 1
ATOM 777 C CA . PRO A 1 103 ? -5.452 10.030 -28.171 1.00 63.05 103 PRO A CA 1
ATOM 778 C C . PRO A 1 103 ? -5.198 11.066 -27.051 1.00 61.73 103 PRO A C 1
ATOM 779 O O . PRO A 1 103 ? -4.150 11.035 -26.408 1.00 62.05 103 PRO A O 1
ATOM 783 N N . ILE A 1 104 ? -6.131 11.990 -26.843 1.00 57.95 104 ILE A N 1
ATOM 784 C CA . ILE A 1 104 ? -5.988 13.024 -25.822 1.00 55.61 104 ILE A CA 1
ATOM 785 C C . ILE A 1 104 ? -7.327 13.244 -25.137 1.00 51.41 104 ILE A C 1
ATOM 786 O O . ILE A 1 104 ? -8.356 12.813 -25.636 1.00 51.38 104 ILE A O 1
ATOM 791 N N . PRO A 1 105 ? -7.354 13.962 -24.015 1.00 51.37 105 PRO A N 1
ATOM 792 C CA . PRO A 1 105 ? -8.639 14.354 -23.465 1.00 48.88 105 PRO A CA 1
ATOM 793 C C . PRO A 1 105 ? -9.375 15.372 -24.320 1.00 49.88 105 PRO A C 1
ATOM 794 O O . PRO A 1 105 ? -8.785 16.381 -24.731 1.00 49.61 105 PRO A O 1
ATOM 798 N N . VAL A 1 106 ? -10.647 15.112 -24.567 1.00 48.61 106 VAL A N 1
ATOM 799 C CA . VAL A 1 106 ? -11.557 15.996 -25.247 1.00 45.86 106 VAL A CA 1
ATOM 800 C C . VAL A 1 106 ? -12.732 16.247 -24.284 1.00 44.74 106 VAL A C 1
ATOM 801 O O . VAL A 1 106 ? -13.548 15.340 -24.009 1.00 49.81 106 VAL A O 1
ATOM 805 N N . VAL A 1 107 ? -12.805 17.458 -23.758 1.00 44.67 107 VAL A N 1
ATOM 806 C CA . VAL A 1 107 ? -13.734 17.840 -22.764 1.00 43.19 107 VAL A CA 1
ATOM 807 C C . VAL A 1 107 ? -14.711 18.888 -23.196 1.00 41.71 107 VAL A C 1
ATOM 808 O O . VAL A 1 107 ? -14.313 20.033 -23.426 1.00 44.01 107 VAL A O 1
ATOM 812 N N . LEU A 1 108 ? -15.995 18.558 -23.233 1.00 40.48 108 LEU A N 1
ATOM 813 C CA . LEU A 1 108 ? -17.057 19.495 -23.489 1.00 38.28 108 LEU A CA 1
ATOM 814 C C . LEU A 1 108 ? -17.500 20.198 -22.245 1.00 38.95 108 LEU A C 1
ATOM 815 O O . LEU A 1 108 ? -17.569 19.591 -21.182 1.00 38.73 108 LEU A O 1
ATOM 820 N N . THR A 1 109 ? -17.881 21.460 -22.355 1.00 36.40 109 THR A N 1
ATOM 821 C CA . THR A 1 109 ? -18.409 22.173 -21.227 1.00 35.79 109 THR A CA 1
ATOM 822 C C . THR A 1 109 ? -19.282 23.305 -21.651 1.00 35.61 109 THR A C 1
ATOM 823 O O . THR A 1 109 ? -19.398 23.629 -22.830 1.00 39.53 109 THR A O 1
ATOM 827 N N . GLY A 1 110 ? -19.922 23.932 -20.676 1.00 36.03 110 GLY A N 1
ATOM 828 C CA . GLY A 1 110 ? -20.875 24.991 -20.928 1.00 33.10 110 GLY A CA 1
ATOM 829 C C . GLY A 1 110 ? -21.154 25.695 -19.670 1.00 32.84 110 GLY A C 1
ATOM 830 O O . GLY A 1 110 ? -20.500 25.487 -18.685 1.00 34.71 110 GLY A O 1
ATOM 831 N N . SER A 1 111 ? -22.201 26.478 -19.645 1.00 35.74 111 SER A N 1
ATOM 832 C CA . SER A 1 111 ? -22.639 27.089 -18.420 1.00 37.17 111 SER A CA 1
ATOM 833 C C . SER A 1 111 ? -24.125 27.363 -18.444 1.00 36.95 111 SER A C 1
ATOM 834 O O . SER A 1 111 ? -24.708 27.479 -19.478 1.00 38.66 111 SER A O 1
ATOM 837 N N . MET A 1 112 ? -24.696 27.467 -17.270 1.00 38.68 112 MET A N 1
ATOM 838 C CA . MET A 1 112 ? -26.105 27.824 -17.119 1.00 40.32 112 MET A CA 1
ATOM 839 C C . MET A 1 112 ? -26.323 29.290 -17.128 1.00 42.64 112 MET A C 1
ATOM 840 O O . MET A 1 112 ? -27.421 29.698 -17.510 1.00 42.33 112 MET A O 1
ATOM 845 N N . LEU A 1 113 ? -25.332 30.085 -16.692 1.00 44.64 113 LEU A N 1
ATOM 846 C CA . LEU A 1 113 ? -25.354 31.560 -16.760 1.00 45.68 113 LEU A CA 1
ATOM 847 C C . LEU A 1 113 ? -24.290 32.116 -17.764 1.00 45.49 113 LEU A C 1
ATOM 848 O O . LEU A 1 113 ? -23.179 31.550 -17.919 1.00 41.52 113 LEU A O 1
ATOM 853 N N . PRO A 1 114 ? -24.629 33.222 -18.434 1.00 45.02 114 PRO A N 1
ATOM 854 C CA . PRO A 1 114 ? -23.681 33.925 -19.313 1.00 44.97 114 PRO A CA 1
ATOM 855 C C . PRO A 1 114 ? -22.408 34.285 -18.619 1.00 44.94 114 PRO A C 1
ATOM 856 O O . PRO A 1 114 ? -22.460 34.679 -17.468 1.00 47.39 114 PRO A O 1
ATOM 860 N N . ILE A 1 115 ? -21.265 34.126 -19.282 1.00 46.73 115 ILE A N 1
ATOM 861 C CA . ILE A 1 115 ? -19.960 34.526 -18.703 1.00 51.42 115 ILE A CA 1
ATOM 862 C C . ILE A 1 115 ? -19.955 36.003 -18.291 1.00 60.45 115 ILE A C 1
ATOM 863 O O . ILE A 1 115 ? -19.316 36.355 -17.300 1.00 63.93 115 ILE A O 1
ATOM 868 N N . THR A 1 116 ? -20.709 36.838 -18.984 1.00 64.93 116 THR A N 1
ATOM 869 C CA . THR A 1 116 ? -20.848 38.245 -18.607 1.00 75.01 116 THR A CA 1
ATOM 870 C C . THR A 1 116 ? -21.611 38.469 -17.272 1.00 81.32 116 THR A C 1
ATOM 871 O O . THR A 1 116 ? -21.529 39.527 -16.713 1.00 89.73 116 THR A O 1
ATOM 875 N N . GLU A 1 117 ? -22.376 37.501 -16.765 1.00 87.69 117 GLU A N 1
ATOM 876 C CA . GLU A 1 117 ? -23.123 37.690 -15.519 1.00 92.43 117 GLU A CA 1
ATOM 877 C C . GLU A 1 117 ? -22.174 37.601 -14.339 1.00 98.36 117 GLU A C 1
ATOM 878 O O . GLU A 1 117 ? -21.177 36.874 -14.375 1.00 85.65 117 GLU A O 1
ATOM 884 N N . PRO A 1 118 ? -22.455 38.393 -13.272 1.00 110.32 118 PRO A N 1
ATOM 885 C CA . PRO A 1 118 ? -21.534 38.358 -12.129 1.00 108.61 118 PRO A CA 1
ATOM 886 C C . PRO A 1 118 ? -21.404 37.072 -11.271 1.00 97.25 118 PRO A C 1
ATOM 887 O O . PRO A 1 118 ? -20.300 36.824 -10.776 1.00 91.44 118 PRO A O 1
ATOM 891 N N . ASN A 1 119 ? -22.436 36.266 -11.121 1.00 93.94 119 ASN A N 1
ATOM 892 C CA . ASN A 1 119 ? -22.289 35.008 -10.401 1.00 85.41 119 ASN A CA 1
ATOM 893 C C . ASN A 1 119 ? -22.144 33.786 -11.342 1.00 76.72 119 ASN A C 1
ATOM 894 O O . ASN A 1 119 ? -22.579 32.673 -11.015 1.00 78.03 119 ASN A O 1
ATOM 899 N N . SER A 1 120 ? -21.548 34.009 -12.514 1.00 64.74 120 SER A N 1
ATOM 900 C CA . SER A 1 120 ? -21.496 32.995 -13.518 1.00 58.61 120 SER A CA 1
ATOM 901 C C . SER A 1 120 ? -20.820 31.700 -13.055 1.00 54.21 120 SER A C 1
ATOM 902 O O . SER A 1 120 ? -19.837 31.748 -12.370 1.00 53.69 120 SER A O 1
ATOM 905 N N . ASP A 1 121 ? -21.376 30.570 -13.466 1.00 45.18 121 ASP A N 1
ATOM 906 C CA . ASP A 1 121 ? -20.703 29.284 -13.388 1.00 45.00 121 ASP A CA 1
ATOM 907 C C . ASP A 1 121 ? -19.646 28.985 -14.442 1.00 42.65 121 ASP A C 1
ATOM 908 O O . ASP A 1 121 ? -18.833 28.038 -14.315 1.00 43.07 121 ASP A O 1
ATOM 913 N N . ALA A 1 122 ? -19.639 29.788 -15.487 1.00 44.19 122 ALA A N 1
ATOM 914 C CA . ALA A 1 122 ? -18.743 29.571 -16.625 1.00 42.43 122 ALA A CA 1
ATOM 915 C C . ALA A 1 122 ? -17.276 29.561 -16.265 1.00 41.15 122 ALA A C 1
ATOM 916 O O . ALA A 1 122 ? -16.561 28.651 -16.695 1.00 43.32 122 ALA A O 1
ATOM 918 N N . PRO A 1 123 ? -16.804 30.501 -15.452 1.00 42.41 123 PRO A N 1
ATOM 919 C CA . PRO A 1 123 ? -15.350 30.433 -15.084 1.00 46.60 123 PRO A CA 1
ATOM 920 C C . PRO A 1 123 ? -14.922 29.148 -14.452 1.00 46.48 123 PRO A C 1
ATOM 921 O O . PRO A 1 123 ? -13.886 28.584 -14.801 1.00 47.68 123 PRO A O 1
ATOM 925 N N . ARG A 1 124 ? -15.727 28.663 -13.522 1.00 52.10 124 ARG A N 1
ATOM 926 C CA . ARG A 1 124 ? -15.397 27.407 -12.827 1.00 49.70 124 ARG A CA 1
ATOM 927 C C . ARG A 1 124 ? -15.467 26.264 -13.831 1.00 44.22 124 ARG A C 1
ATOM 928 O O . ARG A 1 124 ? -14.573 25.408 -13.833 1.00 41.09 124 ARG A O 1
ATOM 936 N N . ASN A 1 125 ? -16.522 26.207 -14.658 1.00 42.09 125 ASN A N 1
ATOM 937 C CA . ASN A 1 125 ? -16.645 25.095 -15.613 1.00 40.62 125 ASN A CA 1
ATOM 938 C C . ASN A 1 125 ? -15.482 24.991 -16.597 1.00 42.96 125 ASN A C 1
ATOM 939 O O . ASN A 1 125 ? -14.963 23.884 -16.912 1.00 42.26 125 ASN A O 1
ATOM 944 N N . LEU A 1 126 ? -15.021 26.169 -17.070 1.00 44.01 126 LEU A N 1
ATOM 945 C CA . LEU A 1 126 ? -13.843 26.207 -17.923 1.00 43.86 126 LEU A CA 1
ATOM 946 C C . LEU A 1 126 ? -12.594 25.755 -17.290 1.00 42.46 126 LEU A C 1
ATOM 947 O O . LEU A 1 126 ? -11.835 24.995 -17.864 1.00 42.69 126 LEU A O 1
ATOM 952 N N . ARG A 1 127 ? -12.360 26.220 -16.085 1.00 44.63 127 ARG A N 1
ATOM 953 C CA . ARG A 1 127 ? -11.165 25.772 -15.313 1.00 48.27 127 ARG A CA 1
ATOM 954 C C . ARG A 1 127 ? -11.178 24.295 -15.082 1.00 45.23 127 ARG A C 1
ATOM 955 O O . ARG A 1 127 ? -10.129 23.650 -15.230 1.00 46.64 127 ARG A O 1
ATOM 963 N N . THR A 1 128 ? -12.334 23.742 -14.789 1.00 40.07 128 THR A N 1
ATOM 964 C CA . THR A 1 128 ? -12.375 22.315 -14.589 1.00 42.04 128 THR A CA 1
ATOM 965 C C . THR A 1 128 ? -12.058 21.618 -15.891 1.00 40.29 128 THR A C 1
ATOM 966 O O . THR A 1 128 ? -11.325 20.645 -15.883 1.00 42.53 128 THR A O 1
ATOM 970 N N . ALA A 1 129 ? -12.662 22.068 -16.999 1.00 40.49 129 ALA A N 1
ATOM 971 C CA . ALA A 1 129 ? -12.394 21.481 -18.324 1.00 39.27 129 ALA A CA 1
ATOM 972 C C . ALA A 1 129 ? -10.946 21.589 -18.763 1.00 42.38 129 ALA A C 1
ATOM 973 O O . ALA A 1 129 ? -10.349 20.606 -19.246 1.00 44.46 129 ALA A O 1
ATOM 975 N N . LEU A 1 130 ? -10.349 22.772 -18.566 1.00 43.02 130 LEU A N 1
ATOM 976 C CA . LEU A 1 130 ? -8.987 23.001 -18.955 1.00 45.37 130 LEU A CA 1
ATOM 977 C C . LEU A 1 130 ? -7.993 22.211 -18.083 1.00 48.08 130 LEU A C 1
ATOM 978 O O . LEU A 1 130 ? -7.014 21.668 -18.616 1.00 48.51 130 LEU A O 1
ATOM 983 N N . THR A 1 131 ? -8.214 22.150 -16.762 1.00 46.49 131 THR A N 1
ATOM 984 C CA . THR A 1 131 ? -7.345 21.362 -15.898 1.00 47.07 131 THR A CA 1
ATOM 985 C C . THR A 1 131 ? -7.362 19.899 -16.327 1.00 47.28 131 THR A C 1
ATOM 986 O O . THR A 1 131 ? -6.310 19.275 -16.421 1.00 51.77 131 THR A O 1
ATOM 990 N N . PHE A 1 132 ? -8.540 19.350 -16.620 1.00 45.55 132 PHE A N 1
ATOM 991 C CA . PHE A 1 132 ? -8.563 17.960 -17.068 1.00 47.18 132 PHE A CA 1
ATOM 992 C C . PHE A 1 132 ? -7.986 17.780 -18.478 1.00 49.99 132 PHE A C 1
ATOM 993 O O . PHE A 1 132 ? -7.349 16.777 -18.762 1.00 51.89 132 PHE A O 1
ATOM 1001 N N . ALA A 1 133 ? -8.242 18.742 -19.360 1.00 49.39 133 ALA A N 1
ATOM 1002 C CA . ALA A 1 133 ? -7.617 18.731 -20.687 1.00 52.61 133 ALA A CA 1
ATOM 1003 C C . ALA A 1 133 ? -6.081 18.651 -20.610 1.00 53.63 133 ALA A C 1
ATOM 1004 O O . ALA A 1 133 ? -5.457 17.960 -21.396 1.00 53.54 133 ALA A O 1
ATOM 1006 N N . ARG A 1 134 ? -5.491 19.268 -19.616 1.00 57.24 134 ARG A N 1
ATOM 1007 C CA . ARG A 1 134 ? -4.040 19.207 -19.475 1.00 61.54 134 ARG A CA 1
ATOM 1008 C C . ARG A 1 134 ? -3.470 18.139 -18.589 1.00 62.85 134 ARG A C 1
ATOM 1009 O O . ARG A 1 134 ? -2.360 17.708 -18.842 1.00 64.55 134 ARG A O 1
ATOM 1017 N N . LYS A 1 135 ? -4.208 17.674 -17.593 1.00 62.33 135 LYS A N 1
ATOM 1018 C CA . LYS A 1 135 ? -3.705 16.667 -16.645 1.00 63.65 135 LYS A CA 1
ATOM 1019 C C . LYS A 1 135 ? -4.532 15.392 -16.605 1.00 63.91 135 LYS A C 1
ATOM 1020 O O . LYS A 1 135 ? -4.240 14.513 -15.809 1.00 65.35 135 LYS A O 1
ATOM 1026 N N . GLY A 1 136 ? -5.571 15.272 -17.403 1.00 60.04 136 GLY A N 1
ATOM 1027 C CA . GLY A 1 136 ? -6.450 14.111 -17.340 1.00 61.10 136 GLY A CA 1
ATOM 1028 C C . GLY A 1 136 ? -5.941 13.007 -18.237 1.00 61.47 136 GLY A C 1
ATOM 1029 O O . GLY A 1 136 ? -4.779 12.793 -18.310 1.00 65.50 136 GLY A O 1
ATOM 1030 N N . PHE A 1 137 ? -6.820 12.290 -18.900 1.00 59.75 137 PHE A N 1
ATOM 1031 C CA . PHE A 1 137 ? -6.411 11.164 -19.716 1.00 61.68 137 PHE A CA 1
ATOM 1032 C C . PHE A 1 137 ? -7.358 11.040 -20.891 1.00 56.97 137 PHE A C 1
ATOM 1033 O O . PHE A 1 137 ? -8.352 11.717 -20.934 1.00 55.26 137 PHE A O 1
ATOM 1041 N N . PRO A 1 138 ? -6.988 10.262 -21.900 1.00 58.66 138 PRO A N 1
ATOM 1042 C CA . PRO A 1 138 ? -7.761 10.278 -23.166 1.00 57.87 138 PRO A CA 1
ATOM 1043 C C . PRO A 1 138 ? -9.208 9.898 -23.069 1.00 56.28 138 PRO A C 1
ATOM 1044 O O . PRO A 1 138 ? -9.592 9.134 -22.203 1.00 56.60 138 PRO A O 1
ATOM 1048 N N . GLY A 1 139 ? -10.001 10.425 -23.988 1.00 55.04 139 GLY A N 1
ATOM 1049 C CA . GLY A 1 139 ? -11.437 10.137 -24.042 1.00 51.11 139 GLY A CA 1
ATOM 1050 C C . GLY A 1 139 ? -12.279 11.376 -24.229 1.00 48.08 139 GLY A C 1
ATOM 1051 O O . GLY A 1 139 ? -11.741 12.489 -24.312 1.00 53.91 139 GLY A O 1
ATOM 1052 N N . ILE A 1 140 ? -13.580 11.182 -24.258 1.00 45.00 140 ILE A N 1
ATOM 1053 C CA . ILE A 1 140 ? -14.578 12.178 -24.445 1.00 45.01 140 ILE A CA 1
ATOM 1054 C C . ILE A 1 140 ? -15.365 12.353 -23.165 1.00 43.04 140 ILE A C 1
ATOM 1055 O O . ILE A 1 140 ? -15.997 11.417 -22.736 1.00 44.95 140 ILE A O 1
ATOM 1060 N N . TYR A 1 141 ? -15.297 13.536 -22.555 1.00 42.60 141 TYR A N 1
ATOM 1061 C CA . TYR A 1 141 ? -15.776 13.847 -21.238 1.00 38.64 141 TYR A CA 1
ATOM 1062 C C . TYR A 1 141 ? -16.532 15.133 -21.267 1.00 39.20 141 TYR A C 1
ATOM 1063 O O . TYR A 1 141 ? -16.422 15.927 -22.239 1.00 38.57 141 TYR A O 1
ATOM 1072 N N . VAL A 1 142 ? -17.369 15.327 -20.251 1.00 37.17 142 VAL A N 1
ATOM 1073 C CA . VAL A 1 142 ? -18.073 16.553 -19.994 1.00 34.59 142 VAL A CA 1
ATOM 1074 C C . VAL A 1 142 ? -17.619 17.067 -18.649 1.00 37.40 142 VAL A C 1
ATOM 1075 O O . VAL A 1 142 ? -17.477 16.304 -17.707 1.00 38.20 142 VAL A O 1
ATOM 1079 N N . ALA A 1 143 ? -17.361 18.360 -18.572 1.00 37.52 143 ALA A N 1
ATOM 1080 C CA . ALA A 1 143 ? -16.974 19.043 -17.356 1.00 39.24 143 ALA A CA 1
ATOM 1081 C C . ALA A 1 143 ? -18.115 19.947 -16.957 1.00 38.56 143 ALA A C 1
ATOM 1082 O O . ALA A 1 143 ? -18.690 20.722 -17.779 1.00 39.17 143 ALA A O 1
ATOM 1084 N N . PHE A 1 144 ? -18.461 19.898 -15.694 1.00 36.13 144 PHE A N 1
ATOM 1085 C CA . PHE A 1 144 ? -19.522 20.779 -15.162 1.00 36.89 144 PHE A CA 1
ATOM 1086 C C . PHE A 1 144 ? -19.338 20.855 -13.661 1.00 40.26 144 PHE A C 1
ATOM 1087 O O . PHE A 1 144 ? -18.998 19.854 -13.032 1.00 40.68 144 PHE A O 1
ATOM 1095 N N . MET A 1 145 ? -19.478 22.048 -13.126 1.00 40.88 145 MET A N 1
ATOM 1096 C CA . MET A 1 145 ? -19.010 22.330 -11.774 1.00 48.86 145 MET A CA 1
ATOM 1097 C C . MET A 1 145 ? -17.552 21.878 -11.578 1.00 45.77 145 MET A C 1
ATOM 1098 O O . MET A 1 145 ? -16.727 22.185 -12.406 1.00 48.45 145 MET A O 1
ATOM 1103 N N . ASP A 1 146 ? -17.272 21.083 -10.540 1.00 44.95 146 ASP A N 1
ATOM 1104 C CA . ASP A 1 146 ? -15.955 20.498 -10.348 1.00 43.18 146 ASP A CA 1
ATOM 1105 C C . ASP A 1 146 ? -15.891 19.089 -10.892 1.00 41.30 146 ASP A C 1
ATOM 1106 O O . ASP A 1 146 ? -14.943 18.410 -10.588 1.00 46.06 146 ASP A O 1
ATOM 1111 N N . LYS A 1 147 ? -16.837 18.634 -11.712 1.00 38.99 147 LYS A N 1
ATOM 1112 C CA . LYS A 1 147 ? -16.858 17.245 -12.135 1.00 38.39 147 LYS A CA 1
ATOM 1113 C C . LYS A 1 147 ? -16.483 17.016 -13.541 1.00 37.54 147 LYS A C 1
ATOM 1114 O O . LYS A 1 147 ? -16.863 17.794 -14.427 1.00 38.21 147 LYS A O 1
ATOM 1120 N N . ILE A 1 148 ? -15.828 15.900 -13.765 1.00 38.13 148 ILE A N 1
ATOM 1121 C CA . ILE A 1 148 ? -15.554 15.335 -15.078 1.00 38.11 148 ILE A CA 1
ATOM 1122 C C . ILE A 1 148 ? -16.353 14.008 -15.157 1.00 40.19 148 ILE A C 1
ATOM 1123 O O . ILE A 1 148 ? -16.168 13.095 -14.309 1.00 37.95 148 ILE A O 1
ATOM 1128 N N . MET A 1 149 ? -17.138 13.876 -16.210 1.00 38.34 149 MET A N 1
ATOM 1129 C CA . MET A 1 149 ? -18.064 12.782 -16.409 1.00 37.91 149 MET A CA 1
ATOM 1130 C C . MET A 1 149 ? -17.882 12.201 -17.805 1.00 41.73 149 MET A C 1
ATOM 1131 O O . MET A 1 149 ? -17.561 12.942 -18.774 1.00 41.24 149 MET A O 1
ATOM 1136 N N . LEU A 1 150 ? -18.139 10.890 -17.930 1.00 38.52 150 LEU A N 1
ATOM 1137 C CA . LEU A 1 150 ? -18.019 10.279 -19.213 1.00 42.13 150 LEU A CA 1
ATOM 1138 C C . LEU A 1 150 ? -19.059 10.824 -20.165 1.00 40.38 150 LEU A C 1
ATOM 1139 O O . LEU A 1 150 ? -20.239 10.956 -19.845 1.00 40.74 150 LEU A O 1
ATOM 1144 N N . GLY A 1 151 ? -18.631 11.132 -21.363 1.00 43.19 151 GLY A N 1
ATOM 1145 C CA . GLY A 1 151 ? -19.504 11.827 -22.367 1.00 41.82 151 GLY A CA 1
ATOM 1146 C C . GLY A 1 151 ? -20.714 11.072 -22.831 1.00 41.90 151 GLY A C 1
ATOM 1147 O O . GLY A 1 151 ? -21.723 11.648 -23.207 1.00 42.60 151 GLY A O 1
ATOM 1148 N N . THR A 1 152 ? -20.613 9.750 -22.777 1.00 44.87 152 THR A N 1
ATOM 1149 C CA . THR A 1 152 ? -21.771 8.890 -23.060 1.00 43.70 152 THR A CA 1
ATOM 1150 C C . THR A 1 152 ? -22.665 8.544 -21.853 1.00 45.65 152 THR A C 1
ATOM 1151 O O . THR A 1 152 ? -23.568 7.723 -21.975 1.00 42.79 152 THR A O 1
ATOM 1155 N N . ARG A 1 153 ? -22.428 9.194 -20.694 1.00 42.39 153 ARG A N 1
ATOM 1156 C CA . ARG A 1 153 ? -23.115 8.888 -19.489 1.00 40.68 153 ARG A CA 1
ATOM 1157 C C . ARG A 1 153 ? -23.703 10.072 -18.815 1.00 39.09 153 ARG A C 1
ATOM 1158 O O . ARG A 1 153 ? -24.071 9.933 -17.662 1.00 38.49 153 ARG A O 1
ATOM 1166 N N . VAL A 1 154 ? -23.823 11.243 -19.531 1.00 36.77 154 VAL A N 1
ATOM 1167 C CA . VAL A 1 154 ? -24.384 12.402 -18.912 1.00 35.91 154 VAL A CA 1
ATOM 1168 C C . VAL A 1 154 ? -25.726 12.717 -19.392 1.00 33.68 154 VAL A C 1
ATOM 1169 O O . VAL A 1 154 ? -26.011 12.455 -20.475 1.00 33.66 154 VAL A O 1
ATOM 1173 N N . SER A 1 155 ? -26.515 13.396 -18.580 1.00 35.50 155 SER A N 1
ATOM 1174 C CA . SER A 1 155 ? -27.733 14.065 -18.966 1.00 34.65 155 SER A CA 1
ATOM 1175 C C . SER A 1 155 ? -27.890 15.294 -18.217 1.00 33.62 155 SER A C 1
ATOM 1176 O O . SER A 1 155 ? -27.406 15.456 -17.106 1.00 33.49 155 SER A O 1
ATOM 1179 N N . LYS A 1 156 ? -28.624 16.198 -18.852 1.00 36.99 156 LYS A N 1
ATOM 1180 C CA . LYS A 1 156 ? -29.021 17.451 -18.280 1.00 39.53 156 LYS A CA 1
ATOM 1181 C C . LYS A 1 156 ? -30.279 17.179 -17.435 1.00 39.37 156 LYS A C 1
ATOM 1182 O O . LYS A 1 156 ? -31.352 17.112 -17.992 1.00 41.21 156 LYS A O 1
ATOM 1188 N N . VAL A 1 157 ? -30.145 17.141 -16.110 1.00 38.14 157 VAL A N 1
ATOM 1189 C CA . VAL A 1 157 ? -31.215 16.831 -15.224 1.00 36.98 157 VAL A CA 1
ATOM 1190 C C . VAL A 1 157 ? -31.832 17.990 -14.561 1.00 38.00 157 VAL A C 1
ATOM 1191 O O . VAL A 1 157 ? -32.926 17.833 -13.976 1.00 35.93 157 VAL A O 1
ATOM 1195 N N . HIS A 1 158 ? -31.194 19.194 -14.590 1.00 37.86 158 HIS A N 1
ATOM 1196 C CA A HIS A 1 158 ? -31.842 20.417 -14.085 0.50 36.18 158 HIS A CA 1
ATOM 1197 C CA B HIS A 1 158 ? -31.844 20.412 -14.066 0.50 37.61 158 HIS A CA 1
ATOM 1198 C C . HIS A 1 158 ? -31.909 21.455 -15.194 1.00 39.99 158 HIS A C 1
ATOM 1199 O O . HIS A 1 158 ? -31.000 21.550 -15.996 1.00 40.81 158 HIS A O 1
ATOM 1212 N N . SER A 1 159 ? -32.998 22.219 -15.274 1.00 41.53 159 SER A N 1
ATOM 1213 C CA . SER A 1 159 ? -33.166 23.253 -16.280 1.00 43.33 159 SER A CA 1
ATOM 1214 C C . SER A 1 159 ? -32.805 24.629 -15.684 1.00 45.34 159 SER A C 1
ATOM 1215 O O . SER A 1 159 ? -32.714 25.548 -16.397 1.00 46.22 159 SER A O 1
ATOM 1218 N N . LEU A 1 160 ? -32.566 24.708 -14.396 1.00 48.22 160 LEU A N 1
ATOM 1219 C CA . LEU A 1 160 ? -32.363 25.917 -13.670 1.00 54.34 160 LEU A CA 1
ATOM 1220 C C . LEU A 1 160 ? -31.114 25.845 -12.781 1.00 56.60 160 LEU A C 1
ATOM 1221 O O . LEU A 1 160 ? -30.310 26.764 -12.810 1.00 67.54 160 LEU A O 1
ATOM 1226 N N . GLY A 1 161 ? -30.903 24.807 -12.013 1.00 56.88 161 GLY A N 1
ATOM 1227 C CA . GLY A 1 161 ? -29.774 24.788 -11.080 1.00 56.48 161 GLY A CA 1
ATOM 1228 C C . GLY A 1 161 ? -28.409 24.652 -11.724 1.00 53.16 161 GLY A C 1
ATOM 1229 O O . GLY A 1 161 ? -28.299 24.146 -12.846 1.00 47.90 161 GLY A O 1
ATOM 1230 N N . LEU A 1 162 ? -27.373 25.099 -11.005 1.00 51.77 162 LEU A N 1
ATOM 1231 C CA . LEU A 1 162 ? -26.008 25.046 -11.518 1.00 48.77 162 LEU A CA 1
ATOM 1232 C C . LEU A 1 162 ? -25.452 23.648 -11.603 1.00 44.40 162 LEU A C 1
ATOM 1233 O O . LEU A 1 162 ? -24.665 23.355 -12.527 1.00 39.30 162 LEU A O 1
ATOM 1238 N N . ASN A 1 163 ? -25.901 22.707 -10.793 1.00 43.43 163 ASN A N 1
ATOM 1239 C CA . ASN A 1 163 ? -25.423 21.317 -10.915 1.00 42.95 163 ASN A CA 1
ATOM 1240 C C . ASN A 1 163 ? -26.319 20.591 -11.892 1.00 44.58 163 ASN A C 1
ATOM 1241 O O . ASN A 1 163 ? -26.976 19.592 -11.563 1.00 41.29 163 ASN A O 1
ATOM 1246 N N . ALA A 1 164 ? -26.248 20.997 -13.150 1.00 40.01 164 ALA A N 1
ATOM 1247 C CA . ALA A 1 164 ? -27.259 20.594 -14.102 1.00 38.06 164 ALA A CA 1
ATOM 1248 C C . ALA A 1 164 ? -27.028 19.268 -14.750 1.00 35.51 164 ALA A C 1
ATOM 1249 O O . ALA A 1 164 ? -27.945 18.724 -15.331 1.00 33.80 164 ALA A O 1
ATOM 1251 N N . PHE A 1 165 ? -25.795 18.769 -14.726 1.00 35.12 165 PHE A N 1
ATOM 1252 C CA . PHE A 1 165 ? -25.388 17.589 -15.446 1.00 34.74 165 PHE A CA 1
ATOM 1253 C C . PHE A 1 165 ? -24.996 16.502 -14.430 1.00 35.51 165 PHE A C 1
ATOM 1254 O O . PHE A 1 165 ? -24.296 16.775 -13.449 1.00 36.69 165 PHE A O 1
ATOM 1262 N N . GLN A 1 166 ? -25.504 15.301 -14.662 1.00 38.03 166 GLN A N 1
ATOM 1263 C CA . GLN A 1 166 ? -25.150 14.214 -13.766 1.00 40.50 166 GLN A CA 1
ATOM 1264 C C . GLN A 1 166 ? -24.742 13.070 -14.585 1.00 35.66 166 GLN A C 1
ATOM 1265 O O . GLN A 1 166 ? -25.237 12.840 -15.721 1.00 35.30 166 GLN A O 1
ATOM 1271 N N . SER A 1 167 ? -23.921 12.268 -13.976 1.00 35.28 167 SER A N 1
ATOM 1272 C CA . SER A 1 167 ? -23.574 10.987 -14.548 1.00 37.17 167 SER A CA 1
ATOM 1273 C C . SER A 1 167 ? -24.654 9.945 -14.118 1.00 38.70 167 SER A C 1
ATOM 1274 O O . SER A 1 167 ? -25.016 9.880 -12.980 1.00 36.86 167 SER A O 1
ATOM 1277 N N . ILE A 1 168 ? -25.144 9.151 -15.073 1.00 39.23 168 ILE A N 1
ATOM 1278 C CA . ILE A 1 168 ? -26.364 8.360 -14.929 1.00 38.71 168 ILE A CA 1
ATOM 1279 C C . ILE A 1 168 ? -26.009 6.909 -15.028 1.00 38.09 168 ILE A C 1
ATOM 1280 O O . ILE A 1 168 ? -25.526 6.494 -16.046 1.00 39.60 168 ILE A O 1
ATOM 1285 N N . ASN A 1 169 ? -26.217 6.170 -13.945 1.00 38.81 169 ASN A N 1
ATOM 1286 C CA . ASN A 1 169 ? -25.986 4.704 -13.849 1.00 39.34 169 ASN A CA 1
ATOM 1287 C C . ASN A 1 169 ? -24.507 4.410 -13.980 1.00 40.56 169 ASN A C 1
ATOM 1288 O O . ASN A 1 169 ? -24.181 3.354 -14.496 1.00 44.38 169 ASN A O 1
ATOM 1293 N N . TYR A 1 170 ? -23.602 5.333 -13.624 1.00 41.77 170 TYR A N 1
ATOM 1294 C CA . TYR A 1 170 ? -22.154 5.129 -13.897 1.00 42.09 170 TYR A CA 1
ATOM 1295 C C . TYR A 1 170 ? -21.448 6.207 -13.047 1.00 42.89 170 TYR A C 1
ATOM 1296 O O . TYR A 1 170 ? -21.936 7.313 -12.925 1.00 43.72 170 TYR A O 1
ATOM 1305 N N . PRO A 1 171 ? -20.328 5.891 -12.429 1.00 40.85 171 PRO A N 1
ATOM 1306 C CA . PRO A 1 171 ? -19.702 6.925 -11.570 1.00 42.56 171 PRO A CA 1
ATOM 1307 C C . PRO A 1 171 ? -19.072 8.115 -12.351 1.00 42.86 171 PRO A C 1
ATOM 1308 O O . PRO A 1 171 ? -18.693 7.976 -13.508 1.00 42.59 171 PRO A O 1
ATOM 1312 N N . ASP A 1 172 ? -19.019 9.256 -11.697 1.00 43.78 172 ASP A N 1
ATOM 1313 C CA . ASP A 1 172 ? -18.160 10.382 -12.108 1.00 41.81 172 ASP A CA 1
ATOM 1314 C C . ASP A 1 172 ? -16.734 9.863 -12.324 1.00 42.36 172 ASP A C 1
ATOM 1315 O O . ASP A 1 172 ? -16.240 8.979 -11.633 1.00 41.64 172 ASP A O 1
ATOM 1320 N N . ILE A 1 173 ? -16.080 10.415 -13.307 1.00 42.04 173 ILE A N 1
ATOM 1321 C CA . ILE A 1 173 ? -14.682 10.084 -13.663 1.00 44.30 173 ILE A CA 1
ATOM 1322 C C . ILE A 1 173 ? -13.710 10.710 -12.724 1.00 45.67 173 ILE A C 1
ATOM 1323 O O . ILE A 1 173 ? -12.789 10.052 -12.237 1.00 47.93 173 ILE A O 1
ATOM 1328 N N . ALA A 1 174 ? -13.890 11.982 -12.446 1.00 46.66 174 ALA A N 1
ATOM 1329 C CA . ALA A 1 174 ? -12.883 12.755 -11.649 1.00 47.14 174 ALA A CA 1
ATOM 1330 C C . ALA A 1 174 ? -13.480 14.021 -11.139 1.00 44.42 174 ALA A C 1
ATOM 1331 O O . ALA A 1 174 ? -14.533 14.440 -11.608 1.00 43.93 174 ALA A O 1
ATOM 1333 N N . TYR A 1 175 ? -12.848 14.587 -10.142 1.00 44.67 175 TYR A N 1
ATOM 1334 C CA . TYR A 1 175 ? -13.181 15.898 -9.640 1.00 45.90 175 TYR A CA 1
ATOM 1335 C C . TYR A 1 175 ? -11.929 16.816 -9.741 1.00 47.41 175 TYR A C 1
ATOM 1336 O O . TYR A 1 175 ? -10.800 16.376 -9.519 1.00 51.18 175 TYR A O 1
ATOM 1345 N N . VAL A 1 176 ? -12.131 18.091 -10.064 1.00 45.00 176 VAL A N 1
ATOM 1346 C CA . VAL A 1 176 ? -11.060 19.032 -10.125 1.00 45.63 176 VAL A CA 1
ATOM 1347 C C . VAL A 1 176 ? -11.154 19.940 -8.908 1.00 45.97 176 VAL A C 1
ATOM 1348 O O . VAL A 1 176 ? -12.136 20.591 -8.695 1.00 46.69 176 VAL A O 1
ATOM 1352 N N . LYS A 1 177 ? -10.111 20.006 -8.128 1.00 47.44 177 LYS A N 1
ATOM 1353 C CA . LYS A 1 177 ? -10.095 20.847 -6.944 1.00 52.84 177 LYS A CA 1
ATOM 1354 C C . LYS A 1 177 ? -8.829 21.681 -7.013 1.00 56.63 177 LYS A C 1
ATOM 1355 O O . LYS A 1 177 ? -7.729 21.164 -7.034 1.00 59.67 177 LYS A O 1
ATOM 1361 N N . GLY A 1 178 ? -9.017 22.998 -7.157 1.00 66.59 178 GLY A N 1
ATOM 1362 C CA . GLY A 1 178 ? -7.965 23.944 -7.657 1.00 64.32 178 GLY A CA 1
ATOM 1363 C C . GLY A 1 178 ? -7.408 23.487 -8.965 1.00 63.20 178 GLY A C 1
ATOM 1364 O O . GLY A 1 178 ? -8.123 23.403 -9.885 1.00 68.90 178 GLY A O 1
ATOM 1365 N N . ASP A 1 179 ? -6.148 23.130 -9.002 1.00 67.16 179 ASP A N 1
ATOM 1366 C CA . ASP A 1 179 ? -5.460 22.594 -10.163 1.00 67.66 179 ASP A CA 1
ATOM 1367 C C . ASP A 1 179 ? -5.161 21.136 -10.087 1.00 68.64 179 ASP A C 1
ATOM 1368 O O . ASP A 1 179 ? -4.407 20.644 -10.932 1.00 68.36 179 ASP A O 1
ATOM 1373 N N . GLU A 1 180 ? -5.718 20.427 -9.097 1.00 67.48 180 GLU A N 1
ATOM 1374 C CA . GLU A 1 180 ? -5.615 18.957 -9.074 1.00 70.41 180 GLU A CA 1
ATOM 1375 C C . GLU A 1 180 ? -6.826 18.181 -9.612 1.00 66.91 180 GLU A C 1
ATOM 1376 O O . GLU A 1 180 ? -7.940 18.593 -9.432 1.00 62.45 180 GLU A O 1
ATOM 1382 N N . VAL A 1 181 ? -6.535 17.057 -10.248 1.00 62.36 181 VAL A N 1
ATOM 1383 C CA . VAL A 1 181 ? -7.495 16.104 -10.703 1.00 57.51 181 VAL A CA 1
ATOM 1384 C C . VAL A 1 181 ? -7.495 14.970 -9.682 1.00 57.96 181 VAL A C 1
ATOM 1385 O O . VAL A 1 181 ? -6.461 14.383 -9.472 1.00 59.03 181 VAL A O 1
ATOM 1389 N N . LEU A 1 182 ? -8.633 14.688 -9.049 1.00 55.27 182 LEU A N 1
ATOM 1390 C CA . LEU A 1 182 ? -8.784 13.535 -8.100 1.00 56.15 182 LEU A CA 1
ATOM 1391 C C . LEU A 1 182 ? -9.657 12.541 -8.809 1.00 52.83 182 LEU A C 1
ATOM 1392 O O . LEU A 1 182 ? -10.827 12.789 -9.062 1.00 50.46 182 LEU A O 1
ATOM 1397 N N . VAL A 1 183 ? -9.049 11.435 -9.170 1.00 55.11 183 VAL A N 1
ATOM 1398 C CA . VAL A 1 183 ? -9.707 10.422 -9.952 1.00 56.14 183 VAL A CA 1
ATOM 1399 C C . VAL A 1 183 ? -10.651 9.548 -9.078 1.00 55.68 183 VAL A C 1
ATOM 1400 O O . VAL A 1 183 ? -10.266 9.068 -8.046 1.00 59.39 183 VAL A O 1
ATOM 1404 N N . ARG A 1 184 ? -11.884 9.416 -9.522 1.00 55.71 184 ARG A N 1
ATOM 1405 C CA . ARG A 1 184 ? -12.926 8.557 -8.895 1.00 58.40 184 ARG A CA 1
ATOM 1406 C C . ARG A 1 184 ? -13.045 7.271 -9.647 1.00 55.98 184 ARG A C 1
ATOM 1407 O O . ARG A 1 184 ? -13.156 6.271 -9.058 1.00 63.44 184 ARG A O 1
ATOM 1421 N N . HIS A 1 185 ? -12.974 7.264 -10.977 1.00 55.57 185 HIS A N 1
ATOM 1422 C CA . HIS A 1 185 ? -13.097 6.026 -11.767 1.00 52.59 185 HIS A CA 1
ATOM 1423 C C . HIS A 1 185 ? -12.372 6.264 -13.080 1.00 55.11 185 HIS A C 1
ATOM 1424 O O . HIS A 1 185 ? -12.782 7.149 -13.876 1.00 51.24 185 HIS A O 1
ATOM 1431 N N . LYS A 1 186 ? -11.360 5.475 -13.377 1.00 59.00 186 LYS A N 1
ATOM 1432 C CA . LYS A 1 186 ? -10.686 5.548 -14.667 1.00 66.59 186 LYS A CA 1
ATOM 1433 C C . LYS A 1 186 ? -11.331 4.543 -15.615 1.00 64.71 186 LYS A C 1
ATOM 1434 O O . LYS A 1 186 ? -11.311 3.419 -15.333 1.00 66.57 186 LYS A O 1
ATOM 1440 N N . PRO A 1 187 ? -11.896 4.969 -16.737 1.00 65.32 187 PRO A N 1
ATOM 1441 C CA . PRO A 1 187 ? -12.525 3.991 -17.656 1.00 64.75 187 PRO A CA 1
ATOM 1442 C C . PRO A 1 187 ? -11.490 3.203 -18.442 1.00 67.90 187 PRO A C 1
ATOM 1443 O O . PRO A 1 187 ? -10.293 3.506 -18.347 1.00 71.83 187 PRO A O 1
ATOM 1447 N N . ARG A 1 188 ? -11.941 2.187 -19.183 1.00 73.79 188 ARG A N 1
ATOM 1448 C CA . ARG A 1 188 ? -11.055 1.461 -20.114 1.00 80.30 188 ARG A CA 1
ATOM 1449 C C . ARG A 1 188 ? -10.714 2.372 -21.271 1.00 83.14 188 ARG A C 1
ATOM 1450 O O . ARG A 1 188 ? -11.620 2.940 -21.902 1.00 86.89 188 ARG A O 1
ATOM 1458 N N . ILE A 1 189 ? -9.415 2.529 -21.559 1.00 87.18 189 ILE A N 1
ATOM 1459 C CA . ILE A 1 189 ? -8.965 3.514 -22.572 1.00 86.94 189 ILE A CA 1
ATOM 1460 C C . ILE A 1 189 ? -8.361 2.747 -23.725 1.00 92.29 189 ILE A C 1
ATOM 1461 O O . ILE A 1 189 ? -7.399 2.028 -23.526 1.00 92.30 189 ILE A O 1
ATOM 1466 N N . GLY A 1 190 ? -8.963 2.872 -24.896 1.00 99.85 190 GLY A N 1
ATOM 1467 C CA . GLY A 1 190 ? -8.618 2.030 -26.036 1.00 107.95 190 GLY A CA 1
ATOM 1468 C C . GLY A 1 190 ? -7.263 2.362 -26.623 1.00 111.27 190 GLY A C 1
ATOM 1469 O O . GLY A 1 190 ? -7.092 3.459 -27.143 1.00 109.98 190 GLY A O 1
ATOM 1470 N N . ASN A 1 191 ? -6.320 1.407 -26.541 1.00 115.68 191 ASN A N 1
ATOM 1471 C CA . ASN A 1 191 ? -4.965 1.534 -27.087 1.00 118.93 191 ASN A CA 1
ATOM 1472 C C . ASN A 1 191 ? -4.847 1.776 -28.602 1.00 115.28 191 ASN A C 1
ATOM 1473 O O . ASN A 1 191 ? -3.778 2.195 -29.056 1.00 116.80 191 ASN A O 1
ATOM 1478 N N . GLY A 1 192 ? -5.880 1.443 -29.373 1.00 109.41 192 GLY A N 1
ATOM 1479 C CA . GLY A 1 192 ? -5.849 1.481 -30.845 1.00 106.49 192 GLY A CA 1
ATOM 1480 C C . GLY A 1 192 ? -5.608 2.854 -31.454 1.00 102.89 192 GLY A C 1
ATOM 1481 O O . GLY A 1 192 ? -5.444 3.843 -30.750 1.00 95.16 192 GLY A O 1
ATOM 1482 N N . GLU A 1 193 ? -5.560 2.907 -32.776 1.00 104.98 193 GLU A N 1
ATOM 1483 C CA . GLU A 1 193 ? -5.329 4.158 -33.501 1.00 101.29 193 GLU A CA 1
ATOM 1484 C C . GLU A 1 193 ? -6.606 4.996 -33.561 1.00 92.75 193 GLU A C 1
ATOM 1485 O O . GLU A 1 193 ? -7.675 4.453 -33.612 1.00 91.11 193 GLU A O 1
ATOM 1491 N N . PRO A 1 194 ? -6.485 6.346 -33.526 1.00 88.36 194 PRO A N 1
ATOM 1492 C CA . PRO A 1 194 ? -7.707 7.173 -33.646 1.00 84.64 194 PRO A CA 1
ATOM 1493 C C . PRO A 1 194 ? -8.465 6.928 -34.950 1.00 83.96 194 PRO A C 1
ATOM 1494 O O . PRO A 1 194 ? -7.850 6.813 -35.965 1.00 87.07 194 PRO A O 1
ATOM 1498 N N . LEU A 1 195 ? -9.780 6.808 -34.908 1.00 83.26 195 LEU A N 1
ATOM 1499 C CA . LEU A 1 195 ? -10.590 6.572 -36.107 1.00 83.28 195 LEU A CA 1
ATOM 1500 C C . LEU A 1 195 ? -11.742 7.529 -36.091 1.00 78.78 195 LEU A C 1
ATOM 1501 O O . LEU A 1 195 ? -12.364 7.733 -35.043 1.00 77.66 195 LEU A O 1
ATOM 1506 N N . PHE A 1 196 ? -12.027 8.134 -37.228 1.00 75.80 196 PHE A N 1
ATOM 1507 C CA . PHE A 1 196 ? -13.187 8.996 -37.370 1.00 72.83 196 PHE A CA 1
ATOM 1508 C C . PHE A 1 196 ? -14.188 8.220 -38.184 1.00 72.04 196 PHE A C 1
ATOM 1509 O O . PHE A 1 196 ? -13.862 7.730 -39.207 1.00 72.89 196 PHE A O 1
ATOM 1517 N N . ASP A 1 197 ? -15.404 8.085 -37.684 1.00 73.76 197 ASP A N 1
ATOM 1518 C CA . ASP A 1 197 ? -16.441 7.233 -38.294 1.00 75.53 197 ASP A CA 1
ATOM 1519 C C . ASP A 1 197 ? -17.793 7.919 -38.186 1.00 72.62 197 ASP A C 1
ATOM 1520 O O . ASP A 1 197 ? -18.608 7.551 -37.355 1.00 71.44 197 ASP A O 1
ATOM 1525 N N . PRO A 1 198 ? -18.016 8.942 -39.042 1.00 75.23 198 PRO A N 1
ATOM 1526 C CA . PRO A 1 198 ? -19.148 9.888 -38.873 1.00 72.97 198 PRO A CA 1
ATOM 1527 C C . PRO A 1 198 ? -20.508 9.511 -39.453 1.00 72.93 198 PRO A C 1
ATOM 1528 O O . PRO A 1 198 ? -21.423 10.311 -39.328 1.00 74.18 198 PRO A O 1
ATOM 1532 N N . GLU A 1 199 ? -20.663 8.359 -40.082 1.00 75.93 199 GLU A N 1
ATOM 1533 C CA . GLU A 1 199 ? -21.934 8.083 -40.754 1.00 79.54 199 GLU A CA 1
ATOM 1534 C C . GLU A 1 199 ? -23.056 7.909 -39.721 1.00 73.65 199 GLU A C 1
ATOM 1535 O O . GLU A 1 199 ? -22.943 7.079 -38.818 1.00 73.56 199 GLU A O 1
ATOM 1541 N N . LEU A 1 200 ? -24.093 8.711 -39.845 1.00 72.42 200 LEU A N 1
ATOM 1542 C CA . LEU A 1 200 ? -25.260 8.524 -39.035 1.00 74.76 200 LEU A CA 1
ATOM 1543 C C . LEU A 1 200 ? -26.535 8.882 -39.801 1.00 73.98 200 LEU A C 1
ATOM 1544 O O . LEU A 1 200 ? -26.489 9.648 -40.764 1.00 72.55 200 LEU A O 1
ATOM 1549 N N . ASP A 1 201 ? -27.651 8.260 -39.391 1.00 68.08 201 ASP A N 1
ATOM 1550 C CA . ASP A 1 201 ? -28.945 8.488 -39.965 1.00 65.21 201 ASP A CA 1
ATOM 1551 C C . ASP A 1 201 ? -29.713 9.288 -38.956 1.00 62.94 201 ASP A C 1
ATOM 1552 O O . ASP A 1 201 ? -30.092 8.765 -37.902 1.00 66.62 201 ASP A O 1
ATOM 1557 N N . PRO A 1 202 ? -29.972 10.559 -39.245 1.00 60.60 202 PRO A N 1
ATOM 1558 C CA . PRO A 1 202 ? -30.693 11.412 -38.293 1.00 56.80 202 PRO A CA 1
ATOM 1559 C C . PRO A 1 202 ? -32.200 11.162 -38.124 1.00 54.09 202 PRO A C 1
ATOM 1560 O O . PRO A 1 202 ? -32.849 11.798 -37.277 1.00 52.81 202 PRO A O 1
ATOM 1564 N N . ASN A 1 203 ? -32.788 10.290 -38.930 1.00 59.20 203 ASN A N 1
ATOM 1565 C CA . ASN A 1 203 ? -34.274 10.129 -39.013 1.00 61.57 203 ASN A CA 1
ATOM 1566 C C . ASN A 1 203 ? -34.756 9.147 -37.975 1.00 59.92 203 ASN A C 1
ATOM 1567 O O . ASN A 1 203 ? -35.147 8.038 -38.313 1.00 63.21 203 ASN A O 1
ATOM 1572 N N . VAL A 1 204 ? -34.680 9.555 -36.712 1.00 59.38 204 VAL A N 1
ATOM 1573 C CA . VAL A 1 204 ? -35.118 8.754 -35.581 1.00 56.71 204 VAL A CA 1
ATOM 1574 C C . VAL A 1 204 ? -36.014 9.617 -34.737 1.00 55.72 204 VAL A C 1
ATOM 1575 O O . VAL A 1 204 ? -35.895 10.843 -34.739 1.00 53.19 204 VAL A O 1
ATOM 1579 N N . VAL A 1 205 ? -36.920 8.971 -34.013 1.00 56.24 205 VAL A N 1
ATOM 1580 C CA . VAL A 1 205 ? -37.885 9.677 -33.192 1.00 56.12 205 VAL A CA 1
ATOM 1581 C C . VAL A 1 205 ? -37.933 9.036 -31.795 1.00 55.26 205 VAL A C 1
ATOM 1582 O O . VAL A 1 205 ? -37.835 7.817 -31.676 1.00 55.04 205 VAL A O 1
ATOM 1586 N N . HIS A 1 206 ? -38.081 9.861 -30.761 1.00 50.96 206 HIS A N 1
ATOM 1587 C CA . HIS A 1 206 ? -38.109 9.473 -29.403 1.00 48.90 206 HIS A CA 1
ATOM 1588 C C . HIS A 1 206 ? -39.490 9.847 -28.862 1.00 50.12 206 HIS A C 1
ATOM 1589 O O . HIS A 1 206 ? -39.860 11.021 -28.736 1.00 50.66 206 HIS A O 1
ATOM 1596 N N . ILE A 1 207 ? -40.270 8.831 -28.544 1.00 48.90 207 ILE A N 1
ATOM 1597 C CA . ILE A 1 207 ? -41.652 9.060 -28.087 1.00 51.98 207 ILE A CA 1
ATOM 1598 C C . ILE A 1 207 ? -41.880 8.380 -26.723 1.00 48.66 207 ILE A C 1
ATOM 1599 O O . ILE A 1 207 ? -41.342 7.340 -26.445 1.00 47.72 207 ILE A O 1
ATOM 1604 N N . ARG A 1 208 ? -42.671 9.011 -25.892 1.00 47.65 208 ARG A N 1
ATOM 1605 C CA . ARG A 1 208 ? -42.977 8.481 -24.592 1.00 49.66 208 ARG A CA 1
ATOM 1606 C C . ARG A 1 208 ? -44.256 7.610 -24.639 1.00 51.39 208 ARG A C 1
ATOM 1607 O O . ARG A 1 208 ? -45.277 8.074 -25.115 1.00 52.24 208 ARG A O 1
ATOM 1615 N N . LEU A 1 209 ? -44.172 6.377 -24.148 1.00 51.46 209 LEU A N 1
ATOM 1616 C CA . LEU A 1 209 ? -45.406 5.545 -23.975 1.00 54.33 209 LEU A CA 1
ATOM 1617 C C . LEU A 1 209 ? -46.209 6.114 -22.830 1.00 51.30 209 LEU A C 1
ATOM 1618 O O . LEU A 1 209 ? -45.728 6.194 -21.738 1.00 52.85 209 LEU A O 1
ATOM 1623 N N . THR A 1 210 ? -47.426 6.491 -23.086 1.00 51.14 210 THR A N 1
ATOM 1624 C CA . THR A 1 210 ? -48.275 7.157 -22.118 1.00 49.39 210 THR A CA 1
ATOM 1625 C C . THR A 1 210 ? -49.651 6.470 -22.132 1.00 49.40 210 THR A C 1
ATOM 1626 O O . THR A 1 210 ? -50.067 6.002 -23.173 1.00 48.85 210 THR A O 1
ATOM 1630 N N . PRO A 1 211 ? -50.351 6.437 -20.992 1.00 50.07 211 PRO A N 1
ATOM 1631 C CA . PRO A 1 211 ? -51.711 5.976 -21.100 1.00 54.11 211 PRO A CA 1
ATOM 1632 C C . PRO A 1 211 ? -52.441 6.897 -22.092 1.00 57.62 211 PRO A C 1
ATOM 1633 O O . PRO A 1 211 ? -52.260 8.076 -22.066 1.00 60.03 211 PRO A O 1
ATOM 1637 N N . GLY A 1 212 ? -53.239 6.314 -22.947 1.00 61.49 212 GLY A N 1
ATOM 1638 C CA . GLY A 1 212 ? -53.888 7.052 -24.000 1.00 63.66 212 GLY A CA 1
ATOM 1639 C C . GLY A 1 212 ? -53.135 7.118 -25.319 1.00 60.57 212 GLY A C 1
ATOM 1640 O O . GLY A 1 212 ? -53.732 7.465 -26.267 1.00 61.98 212 GLY A O 1
ATOM 1641 N N . LEU A 1 213 ? -51.863 6.781 -25.385 1.00 58.53 213 LEU A N 1
ATOM 1642 C CA . LEU A 1 213 ? -51.192 6.701 -26.671 1.00 61.03 213 LEU A CA 1
ATOM 1643 C C . LEU A 1 213 ? -51.873 5.729 -27.588 1.00 62.45 213 LEU A C 1
ATOM 1644 O O . LEU A 1 213 ? -52.006 4.592 -27.228 1.00 63.73 213 LEU A O 1
ATOM 1649 N N . SER A 1 214 ? -52.288 6.154 -28.771 1.00 65.13 214 SER A N 1
ATOM 1650 C CA . SER A 1 214 ? -53.081 5.310 -29.657 1.00 68.33 214 SER A CA 1
ATOM 1651 C C . SER A 1 214 ? -52.228 4.553 -30.685 1.00 67.99 214 SER A C 1
ATOM 1652 O O . SER A 1 214 ? -51.196 5.048 -31.108 1.00 68.26 214 SER A O 1
ATOM 1655 N N . PRO A 1 215 ? -52.660 3.346 -31.079 1.00 69.77 215 PRO A N 1
ATOM 1656 C CA . PRO A 1 215 ? -52.086 2.631 -32.209 1.00 71.06 215 PRO A CA 1
ATOM 1657 C C . PRO A 1 215 ? -51.905 3.517 -33.476 1.00 71.69 215 PRO A C 1
ATOM 1658 O O . PRO A 1 215 ? -50.887 3.399 -34.131 1.00 70.76 215 PRO A O 1
ATOM 1662 N N . GLU A 1 216 ? -52.883 4.382 -33.771 1.00 71.52 216 GLU A N 1
ATOM 1663 C CA . GLU A 1 216 ? -52.880 5.257 -34.937 1.00 73.58 216 GLU A CA 1
ATOM 1664 C C . GLU A 1 216 ? -51.660 6.205 -34.939 1.00 71.83 216 GLU A C 1
ATOM 1665 O O . GLU A 1 216 ? -50.959 6.337 -35.941 1.00 71.59 216 GLU A O 1
ATOM 1671 N N . VAL A 1 217 ? -51.389 6.804 -33.787 1.00 69.98 217 VAL A N 1
ATOM 1672 C CA . VAL A 1 217 ? -50.250 7.715 -33.615 1.00 68.69 217 VAL A CA 1
ATOM 1673 C C . VAL A 1 217 ? -48.935 7.005 -33.810 1.00 70.39 217 VAL A C 1
ATOM 1674 O O . VAL A 1 217 ? -48.042 7.508 -34.469 1.00 72.71 217 VAL A O 1
ATOM 1678 N N . LEU A 1 218 ? -48.810 5.836 -33.219 1.00 73.35 218 LEU A N 1
ATOM 1679 C CA . LEU A 1 218 ? -47.550 5.100 -33.286 1.00 72.59 218 LEU A CA 1
ATOM 1680 C C . LEU A 1 218 ? -47.306 4.578 -34.710 1.00 74.99 218 LEU A C 1
ATOM 1681 O O . LEU A 1 218 ? -46.158 4.475 -35.143 1.00 75.53 218 LEU A O 1
ATOM 1686 N N . ARG A 1 219 ? -48.375 4.251 -35.431 1.00 76.45 2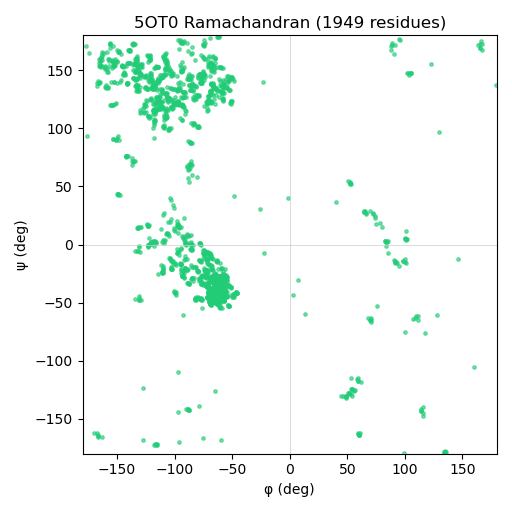19 ARG A N 1
ATOM 1687 C CA . ARG A 1 219 ? -48.283 3.906 -36.854 1.00 78.78 219 ARG A CA 1
ATOM 1688 C C . ARG A 1 219 ? -47.802 5.069 -37.713 1.00 77.39 219 ARG A C 1
ATOM 1689 O O . ARG A 1 219 ? -46.952 4.896 -38.578 1.00 75.29 219 ARG A O 1
ATOM 1697 N N . ALA A 1 220 ? -48.413 6.235 -37.500 1.00 75.69 220 ALA A N 1
ATOM 1698 C CA . ALA A 1 220 ? -48.053 7.456 -38.220 1.00 75.38 220 ALA A CA 1
ATOM 1699 C C . ALA A 1 220 ? -46.573 7.818 -37.989 1.00 73.87 220 ALA A C 1
ATOM 1700 O O . ALA A 1 220 ? -45.888 8.247 -38.911 1.00 75.62 220 ALA A O 1
ATOM 1702 N N . VAL A 1 221 ? -46.094 7.630 -36.760 1.00 71.06 221 VAL A N 1
ATOM 1703 C CA . VAL A 1 221 ? -44.706 7.881 -36.420 1.00 68.86 221 VAL A CA 1
ATOM 1704 C C . VAL A 1 221 ? -43.784 6.864 -37.117 1.00 72.06 221 VAL A C 1
ATOM 1705 O O . VAL A 1 221 ? -42.738 7.254 -37.707 1.00 73.28 221 VAL A O 1
ATOM 1709 N N . ALA A 1 222 ? -44.162 5.597 -37.051 1.00 72.09 222 ALA A N 1
ATOM 1710 C CA . ALA A 1 222 ? -43.365 4.540 -37.638 1.00 75.08 222 ALA A CA 1
ATOM 1711 C C . ALA A 1 222 ? -43.163 4.687 -39.134 1.00 78.47 222 ALA A C 1
ATOM 1712 O O . ALA A 1 222 ? -42.059 4.436 -39.622 1.00 78.49 222 ALA A O 1
ATOM 1714 N N . ARG A 1 223 ? -44.205 5.090 -39.862 1.00 80.96 223 ARG A N 1
ATOM 1715 C CA . ARG A 1 223 ? -44.108 5.299 -41.331 1.00 82.87 223 ARG A CA 1
ATOM 1716 C C . ARG A 1 223 ? -43.299 6.518 -41.815 1.00 79.66 223 ARG A C 1
ATOM 1717 O O . ARG A 1 223 ? -43.071 6.644 -43.004 1.00 87.49 223 ARG A O 1
ATOM 1725 N N . ALA A 1 224 ? -42.857 7.383 -40.921 1.00 74.66 224 ALA A N 1
ATOM 1726 C CA . ALA A 1 224 ? -42.195 8.643 -41.215 1.00 72.67 224 ALA A CA 1
ATOM 1727 C C . ALA A 1 224 ? -40.747 8.702 -40.718 1.00 71.61 224 ALA A C 1
ATOM 1728 O O . ALA A 1 224 ? -40.120 9.708 -40.898 1.00 70.10 224 ALA A O 1
ATOM 1730 N N . THR A 1 225 ? -40.243 7.621 -40.104 1.00 72.09 225 THR A N 1
ATOM 1731 C CA . THR A 1 225 ? -38.924 7.593 -39.536 1.00 70.72 225 THR A CA 1
ATOM 1732 C C . THR A 1 225 ? -38.233 6.327 -39.919 1.00 68.39 225 THR A C 1
ATOM 1733 O O . THR A 1 225 ? -38.875 5.443 -40.400 1.00 66.42 225 THR A O 1
ATOM 1737 N N . ASP A 1 226 ? -36.947 6.222 -39.594 1.00 66.42 226 ASP A N 1
ATOM 1738 C CA . ASP A 1 226 ? -36.218 4.970 -39.794 1.00 67.54 226 ASP A CA 1
ATOM 1739 C C . ASP A 1 226 ? -35.968 4.198 -38.495 1.00 65.18 226 ASP A C 1
ATOM 1740 O O . ASP A 1 226 ? -35.556 3.063 -38.536 1.00 67.23 226 ASP A O 1
ATOM 1745 N N . GLY A 1 227 ? -36.200 4.792 -37.346 1.00 64.29 227 GLY A N 1
ATOM 1746 C CA . GLY A 1 227 ? -35.927 4.156 -36.056 1.00 62.29 227 GLY A CA 1
ATOM 1747 C C . GLY A 1 227 ? -36.745 4.835 -34.982 1.00 61.19 227 GLY A C 1
ATOM 1748 O O . GLY A 1 227 ? -37.053 6.005 -35.107 1.00 58.59 227 GLY A O 1
ATOM 1749 N N . ILE A 1 228 ? -37.099 4.103 -33.925 1.00 59.96 228 ILE A N 1
ATOM 1750 C CA . ILE A 1 228 ? -37.931 4.657 -32.871 1.00 59.30 228 ILE A CA 1
ATOM 1751 C C . ILE A 1 228 ? -37.296 4.335 -31.548 1.00 55.30 228 ILE A C 1
ATOM 1752 O O . ILE A 1 228 ? -36.907 3.225 -31.333 1.00 54.83 228 ILE A O 1
ATOM 1757 N N . VAL A 1 229 ? -37.176 5.327 -30.686 1.00 52.15 229 VAL A N 1
ATOM 1758 C CA . VAL A 1 229 ? -36.883 5.134 -29.280 1.00 50.30 229 VAL A CA 1
ATOM 1759 C C . VAL A 1 229 ? -38.183 5.301 -28.487 1.00 50.08 229 VAL A C 1
ATOM 1760 O O . VAL A 1 229 ? -38.809 6.359 -28.536 1.00 49.41 229 VAL A O 1
ATOM 1764 N N . LEU A 1 230 ? -38.616 4.228 -27.826 1.00 50.52 230 LEU A N 1
ATOM 1765 C CA . LEU A 1 230 ? -39.776 4.275 -26.948 1.00 52.24 230 LEU A CA 1
ATOM 1766 C C . LEU A 1 230 ? -39.334 4.446 -25.535 1.00 47.07 230 LEU A C 1
ATOM 1767 O O . LEU A 1 230 ? -38.471 3.738 -25.098 1.00 48.54 230 LEU A O 1
ATOM 1772 N N . GLU A 1 231 ? -39.968 5.348 -24.835 1.00 45.84 231 GLU A N 1
ATOM 1773 C CA . GLU A 1 231 ? -39.643 5.603 -23.457 1.00 46.85 231 GLU A CA 1
ATOM 1774 C C . GLU A 1 231 ? -40.780 4.964 -22.605 1.00 46.20 231 GLU A C 1
ATOM 1775 O O . GLU A 1 231 ? -41.879 5.523 -22.507 1.00 44.84 231 GLU A O 1
ATOM 1781 N N . GLY A 1 232 ? -40.514 3.769 -22.089 1.00 46.08 232 GLY A N 1
ATOM 1782 C CA . GLY A 1 232 ? -41.543 2.959 -21.363 1.00 45.33 232 GLY A CA 1
ATOM 1783 C C . GLY A 1 232 ? -41.463 3.203 -19.864 1.00 43.04 232 GLY A C 1
ATOM 1784 O O . GLY A 1 232 ? -40.559 3.894 -19.334 1.00 43.69 232 GLY A O 1
ATOM 1785 N N . TYR A 1 233 ? -42.385 2.613 -19.140 1.00 44.91 233 TYR A N 1
ATOM 1786 C CA . TYR A 1 233 ? -42.465 2.751 -17.675 1.00 43.96 233 TYR A CA 1
ATOM 1787 C C . TYR A 1 233 ? -41.509 1.815 -16.983 1.00 44.20 233 TYR A C 1
ATOM 1788 O O . TYR A 1 233 ? -41.411 0.661 -17.314 1.00 49.24 233 TYR A O 1
ATOM 1797 N N . GLY A 1 234 ? -40.816 2.284 -15.975 1.00 43.95 234 GLY A N 1
ATOM 1798 C CA . GLY A 1 234 ? -40.016 1.416 -15.088 1.00 43.87 234 GLY A CA 1
ATOM 1799 C C . GLY A 1 234 ? -39.020 0.552 -15.831 1.00 44.55 234 GLY A C 1
ATOM 1800 O O . GLY A 1 234 ? -38.206 1.052 -16.627 1.00 45.77 234 GLY A O 1
ATOM 1801 N N . ALA A 1 235 ? -39.107 -0.743 -15.599 1.00 44.31 235 ALA A N 1
ATOM 1802 C CA . ALA A 1 235 ? -38.260 -1.753 -16.191 1.00 46.07 235 ALA A CA 1
ATOM 1803 C C . ALA A 1 235 ? -38.560 -2.017 -17.635 1.00 46.22 235 ALA A C 1
ATOM 1804 O O . ALA A 1 235 ? -37.770 -2.673 -18.326 1.00 46.18 235 ALA A O 1
ATOM 1806 N N . GLY A 1 236 ? -39.649 -1.482 -18.135 1.00 48.99 236 GLY A N 1
ATOM 1807 C CA . GLY A 1 236 ? -39.953 -1.454 -19.585 1.00 51.25 236 GLY A CA 1
ATOM 1808 C C . GLY A 1 236 ? -41.019 -2.522 -19.945 1.00 56.75 236 GLY A C 1
ATOM 1809 O O . GLY A 1 236 ? -41.116 -3.605 -19.360 1.00 58.20 236 GLY A O 1
ATOM 1810 N N . GLY A 1 237 ? -41.822 -2.147 -20.914 1.00 59.55 237 GLY A N 1
ATOM 1811 C CA . GLY A 1 237 ? -42.834 -3.058 -21.491 1.00 60.21 237 GLY A CA 1
ATOM 1812 C C . GLY A 1 237 ? -43.777 -2.243 -22.339 1.00 58.35 237 GLY A C 1
ATOM 1813 O O . GLY A 1 237 ? -43.706 -1.028 -22.379 1.00 60.71 237 GLY A O 1
ATOM 1814 N N . ILE A 1 238 ? -44.650 -2.895 -23.053 1.00 58.90 238 ILE A N 1
ATOM 1815 C CA . ILE A 1 238 ? -45.562 -2.166 -23.917 1.00 60.90 238 ILE A CA 1
ATOM 1816 C C . ILE A 1 238 ? -47.020 -2.549 -23.532 1.00 61.27 238 ILE A C 1
ATOM 1817 O O . ILE A 1 238 ? -47.304 -3.723 -23.379 1.00 63.06 238 ILE A O 1
ATOM 1822 N N . PRO A 1 239 ? -47.910 -1.538 -23.398 1.00 60.92 239 PRO A N 1
ATOM 1823 C CA . PRO A 1 239 ? -49.334 -1.697 -23.240 1.00 65.14 239 PRO A CA 1
ATOM 1824 C C . PRO A 1 239 ? -49.944 -2.496 -24.406 1.00 69.21 239 PRO A C 1
ATOM 1825 O O . PRO A 1 239 ? -49.659 -2.189 -25.596 1.00 67.50 239 PRO A O 1
ATOM 1829 N N . TYR A 1 240 ? -50.732 -3.490 -24.046 1.00 67.56 240 TYR A N 1
ATOM 1830 C CA . TYR A 1 240 ? -51.507 -4.265 -25.000 1.00 71.99 240 TYR A CA 1
ATOM 1831 C C . TYR A 1 240 ? -53.029 -4.287 -24.757 1.00 73.25 240 TYR A C 1
ATOM 1832 O O . TYR A 1 240 ? -53.730 -4.885 -25.524 1.00 76.46 240 TYR A O 1
ATOM 1841 N N . ARG A 1 241 ? -53.524 -3.627 -23.731 1.00 68.82 241 ARG A N 1
ATOM 1842 C CA . ARG A 1 241 ? -54.935 -3.700 -23.359 1.00 68.35 241 ARG A CA 1
ATOM 1843 C C . ARG A 1 241 ? -55.609 -2.417 -23.805 1.00 66.24 241 ARG A C 1
ATOM 1844 O O . ARG A 1 241 ? -55.126 -1.368 -23.556 1.00 62.17 241 ARG A O 1
ATOM 1852 N N . GLY A 1 242 ? -56.775 -2.514 -24.413 1.00 68.76 242 GLY A N 1
ATOM 1853 C CA . GLY A 1 242 ? -57.554 -1.347 -24.876 1.00 69.51 242 GLY A CA 1
ATOM 1854 C C . GLY A 1 242 ? -56.907 -0.637 -26.065 1.00 69.87 242 GLY A C 1
ATOM 1855 O O . GLY A 1 242 ? -57.492 -0.549 -27.130 1.00 71.20 242 GLY A O 1
ATOM 1856 N N . ARG A 1 243 ? -55.721 -0.054 -25.859 1.00 66.46 243 ARG A N 1
ATOM 1857 C CA . ARG A 1 243 ? -54.939 0.525 -26.929 1.00 67.67 243 ARG A CA 1
ATOM 1858 C C . ARG A 1 243 ? -53.772 -0.402 -27.102 1.00 67.97 243 ARG A C 1
ATOM 1859 O O . ARG A 1 243 ? -52.838 -0.400 -26.295 1.00 69.89 243 ARG A O 1
ATOM 1867 N N . ASN A 1 244 ? -53.841 -1.250 -28.106 1.00 71.30 244 ASN A N 1
ATOM 1868 C CA . ASN A 1 244 ? -52.901 -2.323 -28.280 1.00 72.56 244 ASN A CA 1
ATOM 1869 C C . ASN A 1 244 ? -51.709 -1.801 -29.052 1.00 73.84 244 ASN A C 1
ATOM 1870 O O . ASN A 1 244 ? -51.669 -1.871 -30.294 1.00 79.29 244 ASN A O 1
ATOM 1875 N N . LEU A 1 245 ? -50.750 -1.263 -28.312 1.00 69.95 245 LEU A N 1
ATOM 1876 C CA . LEU A 1 245 ? -49.541 -0.742 -28.909 1.00 70.42 245 LEU A CA 1
ATOM 1877 C C . LEU A 1 245 ? -48.546 -1.860 -29.226 1.00 74.39 245 LEU A C 1
ATOM 1878 O O . LEU A 1 245 ? -47.679 -1.668 -30.095 1.00 73.95 245 LEU A O 1
ATOM 1883 N N . LEU A 1 246 ? -48.658 -3.011 -28.547 1.00 74.01 246 LEU A N 1
ATOM 1884 C CA . LEU A 1 246 ? -47.782 -4.148 -28.839 1.00 75.95 246 LEU A CA 1
ATOM 1885 C C . LEU A 1 246 ? -47.930 -4.644 -30.277 1.00 79.63 246 LEU A C 1
ATOM 1886 O O . LEU A 1 246 ? -46.954 -5.047 -30.916 1.00 80.61 246 LEU A O 1
ATOM 1891 N N . GLU A 1 247 ? -49.157 -4.649 -30.762 1.00 79.31 247 GLU A N 1
ATOM 1892 C CA . GLU A 1 247 ? -49.426 -5.057 -32.123 1.00 87.45 247 GLU A CA 1
ATOM 1893 C C . GLU A 1 247 ? -48.745 -4.118 -33.131 1.00 85.92 247 GLU A C 1
ATOM 1894 O O . GLU A 1 247 ? -48.142 -4.586 -34.096 1.00 87.43 247 GLU A O 1
ATOM 1900 N N . VAL A 1 248 ? -48.816 -2.807 -32.899 1.00 82.19 248 VAL A N 1
ATOM 1901 C CA . VAL A 1 248 ? -48.145 -1.838 -33.763 1.00 81.16 248 VAL A CA 1
ATOM 1902 C C . VAL A 1 248 ? -46.636 -2.057 -33.713 1.00 77.98 248 VAL A C 1
ATOM 1903 O O . VAL A 1 248 ? -45.966 -1.974 -34.739 1.00 79.81 248 VAL A O 1
ATOM 1907 N N . VAL A 1 249 ? -46.107 -2.352 -32.536 1.00 76.42 249 VAL A N 1
ATOM 1908 C CA . VAL A 1 249 ? -44.679 -2.566 -32.392 1.00 76.79 249 VAL A CA 1
ATOM 1909 C C . VAL A 1 249 ? -44.171 -3.832 -33.081 1.00 78.91 249 VAL A C 1
ATOM 1910 O O . VAL A 1 249 ? -43.110 -3.793 -33.690 1.00 80.22 249 VAL A O 1
ATOM 1914 N N . SER A 1 250 ? -44.904 -4.943 -33.013 1.00 80.60 250 SER A N 1
ATOM 1915 C CA . SER A 1 250 ? -44.435 -6.183 -33.651 1.00 83.79 250 SER A CA 1
ATOM 1916 C C . SER A 1 250 ? -44.356 -6.044 -35.160 1.00 85.59 250 SER A C 1
ATOM 1917 O O . SER A 1 250 ? -43.458 -6.625 -35.767 1.00 85.43 250 SER A O 1
ATOM 1920 N N . GLU A 1 251 ? -45.304 -5.294 -35.756 1.00 85.81 251 GLU A N 1
ATOM 1921 C CA . GLU A 1 251 ? -45.260 -5.004 -37.190 1.00 90.69 251 GLU A CA 1
ATOM 1922 C C . GLU A 1 251 ? -44.102 -4.048 -37.584 1.00 85.75 251 GLU A C 1
ATOM 1923 O O . GLU A 1 251 ? -43.350 -4.327 -38.510 1.00 83.99 251 GLU A O 1
ATOM 1929 N N . THR A 1 252 ? -43.970 -2.946 -36.861 1.00 80.04 252 THR A N 1
ATOM 1930 C CA . THR A 1 252 ? -42.872 -2.023 -37.085 1.00 77.47 252 THR A CA 1
ATOM 1931 C C . THR A 1 252 ? -41.513 -2.719 -36.945 1.00 77.18 252 THR A C 1
ATOM 1932 O O . THR A 1 252 ? -40.680 -2.606 -37.831 1.00 76.28 252 THR A O 1
ATOM 1936 N N . ALA A 1 253 ? -41.320 -3.488 -35.881 1.00 78.43 253 ALA A N 1
ATOM 1937 C CA . ALA A 1 253 ? -40.014 -4.116 -35.589 1.00 79.23 253 ALA A CA 1
ATOM 1938 C C . ALA A 1 253 ? -39.580 -5.192 -36.565 1.00 85.48 253 ALA A C 1
ATOM 1939 O O . ALA A 1 253 ? -38.445 -5.636 -36.512 1.00 90.96 253 ALA A O 1
ATOM 1941 N N . ARG A 1 254 ? -40.476 -5.637 -37.429 1.00 91.49 254 ARG A N 1
ATOM 1942 C CA . ARG A 1 254 ? -40.082 -6.420 -38.600 1.00 98.57 254 ARG A CA 1
ATOM 1943 C C . ARG A 1 254 ? -39.239 -5.596 -39.594 1.00 99.11 254 ARG A C 1
ATOM 1944 O O . ARG A 1 254 ? -38.395 -6.166 -40.266 1.00 105.77 254 ARG A O 1
ATOM 1952 N N . GLU A 1 255 ? -39.514 -4.297 -39.732 1.00 93.68 255 GLU A N 1
ATOM 1953 C CA . GLU A 1 255 ? -38.861 -3.453 -40.737 1.00 93.87 255 GLU A CA 1
ATOM 1954 C C . GLU A 1 255 ? -37.877 -2.383 -40.198 1.00 86.50 255 GLU A C 1
ATOM 1955 O O . GLU A 1 255 ? -37.003 -1.953 -40.926 1.00 83.90 255 GLU A O 1
ATOM 1961 N N . LYS A 1 256 ? -38.027 -1.960 -38.950 1.00 80.08 256 LYS A N 1
ATOM 1962 C CA . LYS A 1 256 ? -37.241 -0.849 -38.388 1.00 75.33 256 LYS A CA 1
ATOM 1963 C C . LYS A 1 256 ? -36.947 -1.145 -36.930 1.00 71.63 256 LYS A C 1
ATOM 1964 O O . LYS A 1 256 ? -37.786 -1.723 -36.252 1.00 71.97 256 LYS A O 1
ATOM 1970 N N . PRO A 1 257 ? -35.787 -0.701 -36.428 1.00 68.79 257 PRO A N 1
ATOM 1971 C CA . PRO A 1 257 ? -35.487 -0.840 -35.006 1.00 64.89 257 PRO A CA 1
ATOM 1972 C C . PRO A 1 257 ? -36.376 0.003 -34.112 1.00 62.87 257 PRO A C 1
ATOM 1973 O O . PRO A 1 257 ? -36.690 1.163 -34.410 1.00 61.57 257 PRO A O 1
ATOM 1977 N N . VAL A 1 258 ? -36.826 -0.633 -33.027 1.00 62.42 258 VAL A N 1
ATOM 1978 C CA . VAL A 1 258 ? -37.583 -0.018 -31.967 1.00 59.23 258 VAL A CA 1
ATOM 1979 C C . VAL A 1 258 ? -36.779 -0.333 -30.717 1.00 56.53 258 VAL A C 1
ATOM 1980 O O . VAL A 1 258 ? -36.588 -1.495 -30.365 1.00 59.10 258 VAL A O 1
ATOM 1984 N N . VAL A 1 259 ? -36.323 0.710 -30.034 1.00 53.21 259 VAL A N 1
ATOM 1985 C CA . VAL A 1 259 ? -35.470 0.592 -28.896 1.00 51.98 259 VAL A CA 1
ATOM 1986 C C . VAL A 1 259 ? -36.238 1.101 -27.723 1.00 50.73 259 VAL A C 1
ATOM 1987 O O . VAL A 1 259 ? -36.931 2.119 -27.816 1.00 54.27 259 VAL A O 1
ATOM 1991 N N . MET A 1 260 ? -36.112 0.418 -26.592 1.00 50.64 260 MET A N 1
ATOM 1992 C CA . MET A 1 260 ? -36.902 0.784 -25.391 1.00 49.55 260 MET A CA 1
ATOM 1993 C C . MET A 1 260 ? -35.996 1.233 -24.291 1.00 47.78 260 MET A C 1
ATOM 1994 O O . MET A 1 260 ? -35.145 0.478 -23.871 1.00 46.41 260 MET A O 1
ATOM 1999 N N . THR A 1 261 ? -36.230 2.442 -23.802 1.00 45.55 261 THR A N 1
ATOM 2000 C CA . THR A 1 261 ? -35.577 2.951 -22.603 1.00 45.49 261 THR A CA 1
ATOM 2001 C C . THR A 1 261 ? -36.702 3.214 -21.603 1.00 40.81 261 THR A C 1
ATOM 2002 O O . THR A 1 261 ? -37.847 2.867 -21.864 1.00 38.79 261 THR A O 1
ATOM 2006 N N . THR A 1 262 ? -36.376 3.829 -20.490 1.00 38.78 262 THR A N 1
ATOM 2007 C CA . THR A 1 262 ? -37.287 4.093 -19.430 1.00 39.20 262 THR A CA 1
ATOM 2008 C C . THR A 1 262 ? -37.546 5.569 -19.181 1.00 39.25 262 THR A C 1
ATOM 2009 O O . THR A 1 262 ? -36.659 6.395 -19.402 1.00 38.75 262 THR A O 1
ATOM 2013 N N . GLN A 1 263 ? -38.727 5.875 -18.642 1.00 39.69 263 GLN A N 1
ATOM 2014 C CA . GLN A 1 263 ? -39.114 7.172 -18.156 1.00 39.25 263 GLN A CA 1
ATOM 2015 C C . GLN A 1 263 ? -38.413 7.508 -16.879 1.00 40.24 263 GLN A C 1
ATOM 2016 O O . GLN A 1 263 ? -38.233 8.699 -16.586 1.00 41.60 263 GLN A O 1
ATOM 2022 N N . ALA A 1 264 ? -37.942 6.530 -16.115 1.00 38.69 264 ALA A N 1
ATOM 2023 C CA . ALA A 1 264 ? -37.222 6.832 -14.950 1.00 38.00 264 ALA A CA 1
ATOM 2024 C C . ALA A 1 264 ? -35.842 7.468 -15.396 1.00 41.88 264 ALA A C 1
ATOM 2025 O O . ALA A 1 264 ? -35.303 7.165 -16.460 1.00 46.75 264 ALA A O 1
ATOM 2027 N N . LEU A 1 265 ? -35.252 8.251 -14.497 1.00 41.77 265 LEU A N 1
ATOM 2028 C CA . LEU A 1 265 ? -33.934 8.812 -14.757 1.00 39.08 265 LEU A CA 1
ATOM 2029 C C . LEU A 1 265 ? -32.876 7.774 -14.481 1.00 39.26 265 LEU A C 1
ATOM 2030 O O . LEU A 1 265 ? -31.954 7.578 -15.273 1.00 37.05 265 LEU A O 1
ATOM 2035 N N . TYR A 1 266 ? -32.999 7.090 -13.338 1.00 39.72 266 TYR A N 1
ATOM 2036 C CA . TYR A 1 266 ? -32.034 6.014 -12.935 1.00 39.23 266 TYR A CA 1
ATOM 2037 C C . TYR A 1 266 ? -32.515 4.582 -13.122 1.00 40.23 266 TYR A C 1
ATOM 2038 O O . TYR A 1 266 ? -33.728 4.317 -13.020 1.00 41.06 266 TYR A O 1
ATOM 2047 N N . GLY A 1 267 ? -31.573 3.722 -13.438 1.00 41.17 267 GLY A N 1
ATOM 2048 C CA . GLY A 1 267 ? -31.754 2.292 -13.443 1.00 42.77 267 GLY A CA 1
ATOM 2049 C C . GLY A 1 267 ? -31.989 1.602 -14.773 1.00 44.43 267 GLY A C 1
ATOM 2050 O O . GLY A 1 267 ? -31.943 0.422 -14.838 1.00 45.02 267 GLY A O 1
ATOM 2051 N N . GLY A 1 268 ? -32.270 2.333 -15.828 1.00 43.93 268 GLY A N 1
ATOM 2052 C CA . GLY A 1 268 ? -32.480 1.703 -17.132 1.00 45.11 268 GLY A CA 1
ATOM 2053 C C . GLY A 1 268 ? -33.613 0.675 -17.208 1.00 45.53 268 GLY A C 1
ATOM 2054 O O . GLY A 1 268 ? -34.479 0.634 -16.330 1.00 48.57 268 GLY A O 1
ATOM 2055 N N . VAL A 1 269 ? -33.581 -0.161 -18.248 1.00 44.68 269 VAL A N 1
ATOM 2056 C CA . VAL A 1 269 ? -34.593 -1.170 -18.447 1.00 44.81 269 VAL A CA 1
ATOM 2057 C C . VAL A 1 269 ? -34.138 -2.596 -18.219 1.00 47.87 269 VAL A C 1
ATOM 2058 O O . VAL A 1 269 ? -32.965 -2.908 -18.281 1.00 46.86 269 VAL A O 1
ATOM 2062 N N . ASP A 1 270 ? -35.119 -3.481 -17.988 1.00 48.93 270 ASP A N 1
ATOM 2063 C CA . ASP A 1 270 ? -34.852 -4.892 -17.944 1.00 52.73 270 ASP A CA 1
ATOM 2064 C C . ASP A 1 270 ? -36.171 -5.593 -18.349 1.00 55.35 270 ASP A C 1
ATOM 2065 O O . ASP A 1 270 ? -37.033 -5.868 -17.512 1.00 53.12 270 ASP A O 1
ATOM 2070 N N . LEU A 1 271 ? -36.297 -5.832 -19.658 1.00 57.50 271 LEU A N 1
ATOM 2071 C CA . LEU A 1 271 ? -37.507 -6.366 -20.235 1.00 61.27 271 LEU A CA 1
ATOM 2072 C C . LEU A 1 271 ? -37.757 -7.834 -19.852 1.00 62.79 271 LEU A C 1
ATOM 2073 O O . LEU A 1 271 ? -38.804 -8.363 -20.171 1.00 62.28 271 LEU A O 1
ATOM 2078 N N . THR A 1 272 ? -36.785 -8.464 -19.199 1.00 64.79 272 THR A N 1
ATOM 2079 C CA . THR A 1 272 ? -36.901 -9.822 -18.621 1.00 67.75 272 THR A CA 1
ATOM 2080 C C . THR A 1 272 ? -37.795 -9.871 -17.380 1.00 67.40 272 THR A C 1
ATOM 2081 O O . THR A 1 272 ? -38.305 -10.922 -17.069 1.00 66.87 272 THR A O 1
ATOM 2085 N N . ARG A 1 273 ? -37.990 -8.742 -16.698 1.00 66.65 273 ARG A N 1
ATOM 2086 C CA . ARG A 1 273 ? -38.518 -8.756 -15.368 1.00 68.14 273 ARG A CA 1
ATOM 2087 C C . ARG A 1 273 ? -40.027 -8.997 -15.302 1.00 65.68 273 ARG A C 1
ATOM 2088 O O . ARG A 1 273 ? -40.501 -9.602 -14.355 1.00 60.89 273 ARG A O 1
ATOM 2096 N N . TYR A 1 274 ? -40.770 -8.534 -16.311 1.00 60.80 274 TYR A N 1
ATOM 2097 C CA . TYR A 1 274 ? -42.245 -8.599 -16.314 1.00 60.76 274 TYR A CA 1
ATOM 2098 C C . TYR A 1 274 ? -42.714 -9.130 -17.613 1.00 62.62 274 TYR A C 1
ATOM 2099 O O . TYR A 1 274 ? -42.043 -8.944 -18.646 1.00 64.77 274 TYR A O 1
ATOM 2108 N N . GLU A 1 275 ? -43.917 -9.646 -17.575 1.00 64.80 275 GLU A N 1
ATOM 2109 C CA . GLU A 1 275 ? -44.546 -10.211 -18.777 1.00 68.43 275 GLU A CA 1
ATOM 2110 C C . GLU A 1 275 ? -44.728 -9.128 -19.856 1.00 63.68 275 GLU A C 1
ATOM 2111 O O . GLU A 1 275 ? -44.534 -9.427 -21.035 1.00 63.33 275 GLU A O 1
ATOM 2117 N N . VAL A 1 276 ? -45.123 -7.924 -19.457 1.00 59.45 276 VAL A N 1
ATOM 2118 C CA . VAL A 1 276 ? -45.227 -6.838 -20.429 1.00 61.25 276 VAL A CA 1
ATOM 2119 C C . VAL A 1 276 ? -43.883 -6.543 -21.128 1.00 59.53 276 VAL A C 1
ATOM 2120 O O . VAL A 1 276 ? -43.881 -6.216 -22.299 1.00 58.57 276 VAL A O 1
ATOM 2124 N N . GLY A 1 277 ? -42.763 -6.729 -20.392 1.00 58.26 277 GLY A N 1
ATOM 2125 C CA . GLY A 1 277 ? -41.452 -6.719 -20.976 1.00 55.85 277 GLY A CA 1
ATOM 2126 C C . GLY A 1 277 ? -41.130 -7.852 -21.906 1.00 58.02 277 GLY A C 1
ATOM 2127 O O . GLY A 1 277 ? -40.496 -7.667 -22.962 1.00 57.29 277 GLY A O 1
ATOM 2128 N N . ARG A 1 278 ? -41.559 -9.053 -21.525 1.00 62.50 278 ARG A N 1
ATOM 2129 C CA . ARG A 1 278 ? -41.227 -10.237 -22.278 1.00 63.79 278 ARG A CA 1
ATOM 2130 C C . ARG A 1 278 ? -41.988 -10.225 -23.577 1.00 66.35 278 ARG A C 1
ATOM 2131 O O . ARG A 1 278 ? -41.395 -10.559 -24.604 1.00 66.23 278 ARG A O 1
ATOM 2139 N N . ARG A 1 279 ? -43.271 -9.821 -23.557 1.00 68.40 279 ARG A N 1
ATOM 2140 C CA . ARG A 1 279 ? -44.020 -9.678 -24.810 1.00 69.98 279 ARG A CA 1
ATOM 2141 C C . ARG A 1 279 ? -43.316 -8.640 -25.712 1.00 67.34 279 ARG A C 1
ATOM 2142 O O . ARG A 1 279 ? -43.303 -8.794 -26.932 1.00 65.04 279 ARG A O 1
ATOM 2150 N N . ALA A 1 280 ? -42.737 -7.583 -25.115 1.00 65.70 280 ALA A N 1
ATOM 2151 C CA . ALA A 1 280 ? -42.024 -6.590 -25.892 1.00 63.18 280 ALA A CA 1
ATOM 2152 C C . ALA A 1 280 ? -40.824 -7.202 -26.588 1.00 64.59 280 ALA A C 1
ATOM 2153 O O . ALA A 1 280 ? -40.616 -6.966 -27.770 1.00 63.01 280 ALA A O 1
ATOM 2155 N N . LEU A 1 281 ? -40.038 -8.008 -25.852 1.00 65.80 281 LEU A N 1
ATOM 2156 C CA . LEU A 1 281 ? -38.907 -8.747 -26.448 1.00 68.20 281 LEU A CA 1
ATOM 2157 C C . LEU A 1 281 ? -39.358 -9.691 -27.568 1.00 74.74 281 LEU A C 1
ATOM 2158 O O . LEU A 1 281 ? -38.686 -9.781 -28.592 1.00 81.91 281 LEU A O 1
ATOM 2163 N N . GLU A 1 282 ? -40.489 -10.380 -27.387 1.00 74.02 282 GLU A N 1
ATOM 2164 C CA . GLU A 1 282 ? -40.977 -11.289 -28.397 1.00 79.37 282 GLU A CA 1
ATOM 2165 C C . GLU A 1 282 ? -41.370 -10.536 -29.683 1.00 79.17 282 GLU A C 1
ATOM 2166 O O . GLU A 1 282 ? -41.255 -11.071 -30.774 1.00 80.83 282 GLU A O 1
ATOM 2172 N N . ALA A 1 283 ? -41.852 -9.310 -29.534 1.00 74.15 283 ALA A N 1
ATOM 2173 C CA . ALA A 1 283 ? -42.216 -8.485 -30.676 1.00 76.14 283 ALA A CA 1
ATOM 2174 C C . ALA A 1 283 ? -41.004 -7.839 -31.389 1.00 76.84 283 ALA A C 1
ATOM 2175 O O . ALA A 1 283 ? -41.230 -7.075 -32.296 1.00 78.03 283 ALA A O 1
ATOM 2177 N N . GLY A 1 284 ? -39.770 -8.090 -30.939 1.00 75.33 284 GLY A N 1
ATOM 2178 C CA . GLY A 1 284 ? -38.566 -7.611 -31.604 1.00 74.09 284 GLY A CA 1
ATOM 2179 C C . GLY A 1 284 ? -37.908 -6.363 -31.001 1.00 70.35 284 GLY A C 1
ATOM 2180 O O . GLY A 1 284 ? -36.909 -5.910 -31.525 1.00 71.74 284 GLY A O 1
ATOM 2181 N N . VAL A 1 285 ? -38.408 -5.877 -29.869 1.00 67.89 285 VAL A N 1
ATOM 2182 C CA . VAL A 1 285 ? -37.919 -4.653 -29.264 1.00 65.24 285 VAL A CA 1
ATOM 2183 C C . VAL A 1 285 ? -36.488 -4.796 -28.740 1.00 66.58 285 VAL A C 1
ATOM 2184 O O . VAL A 1 285 ? -36.153 -5.785 -28.143 1.00 63.66 285 VAL A O 1
ATOM 2188 N N . ILE A 1 286 ? -35.660 -3.763 -28.985 1.00 65.14 286 ILE A N 1
ATOM 2189 C CA . ILE A 1 286 ? -34.263 -3.762 -28.562 1.00 64.51 286 ILE A CA 1
ATOM 2190 C C . ILE A 1 286 ? -34.166 -2.996 -27.247 1.00 59.49 286 ILE A C 1
ATOM 2191 O O . ILE A 1 286 ? -34.572 -1.841 -27.167 1.00 55.69 286 ILE A O 1
ATOM 2196 N N . PRO A 1 287 ? -33.655 -3.638 -26.191 1.00 58.06 287 PRO A N 1
ATOM 2197 C CA . PRO A 1 287 ? -33.541 -2.938 -24.930 1.00 55.55 287 PRO A CA 1
ATOM 2198 C C . PRO A 1 287 ? -32.325 -2.008 -24.947 1.00 52.78 287 PRO A C 1
ATOM 2199 O O . PRO A 1 287 ? -31.338 -2.370 -25.493 1.00 54.65 287 PRO A O 1
ATOM 2203 N N . ALA A 1 288 ? -32.441 -0.881 -24.293 1.00 48.11 288 ALA A N 1
ATOM 2204 C CA . ALA A 1 288 ? -31.374 0.106 -24.172 1.00 48.13 288 ALA A CA 1
ATOM 2205 C C . ALA A 1 288 ? -30.551 -0.132 -22.922 1.00 49.73 288 ALA A C 1
ATOM 2206 O O . ALA A 1 288 ? -29.713 0.720 -22.579 1.00 51.57 288 ALA A O 1
ATOM 2208 N N . GLY A 1 289 ? -30.843 -1.226 -22.165 1.00 47.22 289 GLY A N 1
ATOM 2209 C CA . GLY A 1 289 ? -30.177 -1.454 -20.901 1.00 44.40 289 GLY A CA 1
ATOM 2210 C C . GLY A 1 289 ? -30.174 -0.247 -20.034 1.00 41.76 289 GLY A C 1
ATOM 2211 O O . GLY A 1 289 ? -31.208 0.398 -19.860 1.00 44.91 289 GLY A O 1
ATOM 2212 N N . ASP A 1 290 ? -29.014 0.092 -19.475 1.00 41.49 290 ASP A N 1
ATOM 2213 C CA . ASP A 1 290 ? -28.898 1.151 -18.544 1.00 40.63 290 ASP A CA 1
ATOM 2214 C C . ASP A 1 290 ? -28.399 2.504 -19.269 1.00 41.69 290 ASP A C 1
ATOM 2215 O O . ASP A 1 290 ? -28.067 3.467 -18.600 1.00 39.47 290 ASP A O 1
ATOM 2220 N N . MET A 1 291 ? -28.483 2.587 -20.606 1.00 42.03 291 MET A N 1
ATOM 2221 C CA . MET A 1 291 ? -27.956 3.757 -21.318 1.00 41.53 291 MET A CA 1
ATOM 2222 C C . MET A 1 291 ? -28.756 5.004 -21.050 1.00 39.42 291 MET A C 1
ATOM 2223 O O . MET A 1 291 ? -30.014 4.924 -20.852 1.00 42.74 291 MET A O 1
ATOM 2228 N N . THR A 1 292 ? -28.120 6.180 -21.111 1.00 40.01 292 THR A N 1
ATOM 2229 C CA . THR A 1 292 ? -28.863 7.432 -21.067 1.00 37.23 292 THR A CA 1
ATOM 2230 C C . THR A 1 292 ? -29.727 7.558 -22.288 1.00 36.21 292 THR A C 1
ATOM 2231 O O . THR A 1 292 ? -29.472 6.893 -23.309 1.00 37.35 292 THR A O 1
ATOM 2235 N N . LYS A 1 293 ? -30.722 8.412 -22.205 1.00 38.93 293 LYS A N 1
ATOM 2236 C CA . LYS A 1 293 ? -31.570 8.708 -23.375 1.00 42.47 293 LYS A CA 1
ATOM 2237 C C . LYS A 1 293 ? -30.868 9.332 -24.538 1.00 38.74 293 LYS A C 1
ATOM 2238 O O . LYS A 1 293 ? -31.215 9.068 -25.674 1.00 41.78 293 LYS A O 1
ATOM 2244 N N . GLU A 1 294 ? -29.871 10.136 -24.229 1.00 39.51 294 GLU A N 1
ATOM 2245 C CA . GLU A 1 294 ? -29.043 10.851 -25.254 1.00 40.58 294 GLU A CA 1
ATOM 2246 C C . GLU A 1 294 ? -28.173 9.850 -25.925 1.00 39.63 294 GLU A C 1
ATOM 2247 O O . GLU A 1 294 ? -28.123 9.790 -27.180 1.00 41.48 294 GLU A O 1
ATOM 2253 N N . ALA A 1 295 ? -27.549 8.994 -25.147 1.00 37.72 295 ALA A N 1
ATOM 2254 C CA . ALA A 1 295 ? -26.728 7.987 -25.760 1.00 40.89 295 ALA A CA 1
ATOM 2255 C C . ALA A 1 295 ? -27.555 6.981 -26.580 1.00 43.90 295 ALA A C 1
ATOM 2256 O O . ALA A 1 295 ? -27.096 6.541 -27.655 1.00 46.91 295 ALA A O 1
ATOM 2258 N N . THR A 1 296 ? -28.748 6.604 -26.109 1.00 43.82 296 THR A N 1
ATOM 2259 C CA . THR A 1 296 ? -29.585 5.656 -26.855 1.00 45.90 296 THR A CA 1
ATOM 2260 C C . THR A 1 296 ? -29.933 6.221 -28.242 1.00 45.06 296 THR A C 1
ATOM 2261 O O . THR A 1 296 ? -29.900 5.522 -29.228 1.00 47.39 296 THR A O 1
ATOM 2265 N N . LEU A 1 297 ? -30.347 7.464 -28.276 1.00 45.42 297 LEU A N 1
ATOM 2266 C CA . LEU A 1 297 ? -30.741 8.104 -29.530 1.00 46.25 297 LEU A CA 1
ATOM 2267 C C . LEU A 1 297 ? -29.543 8.225 -30.522 1.00 45.30 297 LEU A C 1
ATOM 2268 O O . LEU A 1 297 ? -29.619 7.813 -31.663 1.00 46.54 297 LEU A O 1
ATOM 2273 N N . THR A 1 298 ? -28.428 8.709 -30.054 1.00 47.93 298 THR A N 1
ATOM 2274 C CA . THR A 1 298 ? -27.282 8.990 -30.947 1.00 49.15 298 THR A CA 1
ATOM 2275 C C . THR A 1 298 ? -26.670 7.669 -31.397 1.00 51.07 298 THR A C 1
ATOM 2276 O O . THR A 1 298 ? -26.236 7.521 -32.567 1.00 51.43 298 THR A O 1
ATOM 2280 N N . LYS A 1 299 ? -26.644 6.692 -30.511 1.00 48.90 299 LYS A N 1
ATOM 2281 C CA . LYS A 1 299 ? -26.130 5.353 -30.899 1.00 51.06 299 LYS A CA 1
ATOM 2282 C C . LYS A 1 299 ? -26.990 4.706 -31.980 1.00 51.38 299 LYS A C 1
ATOM 2283 O O . LYS A 1 299 ? -26.454 4.100 -32.920 1.00 53.57 299 LYS A O 1
ATOM 2289 N N . LEU A 1 300 ? -28.308 4.859 -31.852 1.00 48.35 300 LEU A N 1
ATOM 2290 C CA . LEU A 1 300 ? -29.205 4.334 -32.867 1.00 51.55 300 LEU A CA 1
ATOM 2291 C C . LEU A 1 300 ? -28.998 5.066 -34.221 1.00 52.67 300 LEU A C 1
ATOM 2292 O O . LEU A 1 300 ? -28.992 4.444 -35.223 1.00 55.63 300 LEU A O 1
ATOM 2297 N N . MET A 1 301 ? -28.856 6.382 -34.195 1.00 53.59 301 MET A N 1
ATOM 2298 C CA . MET A 1 301 ? -28.510 7.159 -35.382 1.00 54.00 301 MET A CA 1
ATOM 2299 C C . MET A 1 301 ? -27.249 6.645 -36.025 1.00 55.66 301 MET A C 1
ATOM 2300 O O . MET A 1 301 ? -27.181 6.430 -37.245 1.00 59.36 301 MET A O 1
ATOM 2305 N N . TRP A 1 302 ? -26.261 6.373 -35.204 1.00 55.71 302 TRP A N 1
ATOM 2306 C CA . TRP A 1 302 ? -24.973 5.853 -35.672 1.00 58.35 302 TRP A CA 1
ATOM 2307 C C . TRP A 1 302 ? -25.098 4.439 -36.244 1.00 61.03 302 TRP A C 1
ATOM 2308 O O . TRP A 1 302 ? -24.563 4.133 -37.321 1.00 63.08 302 TRP A O 1
ATOM 2319 N N . ALA A 1 303 ? -25.837 3.586 -35.551 1.00 59.73 303 ALA A N 1
ATOM 2320 C CA . ALA A 1 303 ? -26.189 2.226 -36.071 1.00 60.33 303 ALA A CA 1
ATOM 2321 C C . ALA A 1 303 ? -26.820 2.273 -37.445 1.00 60.55 303 ALA A C 1
ATOM 2322 O O . ALA A 1 303 ? -26.385 1.592 -38.360 1.00 61.34 303 ALA A O 1
ATOM 2324 N N . LEU A 1 304 ? -27.868 3.073 -37.578 1.00 60.73 304 LEU A N 1
ATOM 2325 C CA . LEU A 1 304 ? -28.622 3.178 -38.831 1.00 63.49 304 LEU A CA 1
ATOM 2326 C C . LEU A 1 304 ? -27.788 3.768 -39.957 1.00 67.78 304 LEU A C 1
ATOM 2327 O O . LEU A 1 304 ? -28.019 3.474 -41.120 1.00 70.74 304 LEU A O 1
ATOM 2332 N N . GLY A 1 305 ? -26.801 4.599 -39.604 1.00 71.98 305 GLY A N 1
ATOM 2333 C CA . GLY A 1 305 ? -25.845 5.118 -40.581 1.00 73.42 305 GLY A CA 1
ATOM 2334 C C . GLY A 1 305 ? -24.908 4.086 -41.160 1.00 77.20 305 GLY A C 1
ATOM 2335 O O . GLY A 1 305 ? -24.352 4.309 -42.218 1.00 82.67 305 GLY A O 1
ATOM 2336 N N . HIS A 1 306 ? -24.722 2.970 -40.468 1.00 77.66 306 HIS A N 1
ATOM 2337 C CA . HIS A 1 306 ? -23.848 1.890 -40.903 1.00 81.43 306 HIS A CA 1
ATOM 2338 C C . HIS A 1 306 ? -24.563 0.664 -41.500 1.00 86.43 306 HIS A C 1
ATOM 2339 O O . HIS A 1 306 ? -23.932 -0.110 -42.197 1.00 88.28 306 HIS A O 1
ATOM 2346 N N . THR A 1 307 ? -25.849 0.466 -41.218 1.00 88.03 307 THR A N 1
ATOM 2347 C CA . THR A 1 307 ? -26.572 -0.727 -41.699 1.00 91.52 307 THR A CA 1
ATOM 2348 C C . THR A 1 307 ? -28.082 -0.534 -41.567 1.00 88.90 307 THR A C 1
ATOM 2349 O O . THR A 1 307 ? -28.528 0.259 -40.743 1.00 83.84 307 THR A O 1
ATOM 2353 N N . ARG A 1 308 ? -28.859 -1.213 -42.401 1.00 94.44 308 ARG A N 1
ATOM 2354 C CA . ARG A 1 308 ? -30.307 -1.384 -42.183 1.00 95.99 308 ARG A CA 1
ATOM 2355 C C . ARG A 1 308 ? -30.670 -2.799 -41.801 1.00 95.27 308 ARG A C 1
ATOM 2356 O O . ARG A 1 308 ? -31.832 -3.049 -41.558 1.00 95.18 308 ARG A O 1
ATOM 2364 N N . ASP A 1 309 ? -29.678 -3.687 -41.675 1.00 92.74 309 ASP A N 1
ATOM 2365 C CA . ASP A 1 309 ? -29.882 -5.009 -41.099 1.00 93.84 309 ASP A CA 1
ATOM 2366 C C . ASP A 1 309 ? -30.272 -4.901 -39.621 1.00 89.79 309 ASP A C 1
ATOM 2367 O O . ASP A 1 309 ? -29.480 -4.409 -38.798 1.00 86.43 309 ASP A O 1
ATOM 2372 N N . LEU A 1 310 ? -31.436 -5.437 -39.278 1.00 85.92 310 LEU A N 1
ATOM 2373 C CA . LEU A 1 310 ? -32.014 -5.280 -37.973 1.00 84.38 310 LEU A CA 1
ATOM 2374 C C . LEU A 1 310 ? -31.249 -6.095 -36.933 1.00 85.64 310 LEU A C 1
ATOM 2375 O O . LEU A 1 310 ? -31.067 -5.648 -35.807 1.00 84.71 310 LEU A O 1
ATOM 2380 N N . GLU A 1 311 ? -30.774 -7.268 -37.320 1.00 88.05 311 GLU A N 1
ATOM 2381 C CA . GLU A 1 311 ? -29.958 -8.048 -36.395 1.00 89.50 311 GLU A CA 1
ATOM 2382 C C . GLU A 1 311 ? -28.625 -7.380 -36.094 1.00 88.36 311 GLU A C 1
ATOM 2383 O O . GLU A 1 311 ? -28.180 -7.397 -34.953 1.00 86.70 311 GLU A O 1
ATOM 2389 N N . GLU A 1 312 ? -27.982 -6.777 -37.079 1.00 90.69 312 GLU A N 1
ATOM 2390 C CA . GLU A 1 312 ? -26.696 -6.104 -36.817 1.00 91.67 312 GLU A CA 1
ATOM 2391 C C . GLU A 1 312 ? -26.915 -4.814 -36.007 1.00 83.58 312 GLU A C 1
ATOM 2392 O O . GLU A 1 312 ? -26.108 -4.529 -35.143 1.00 78.54 312 GLU A O 1
ATOM 2398 N N . ILE A 1 313 ? -28.019 -4.103 -36.249 1.00 79.87 313 ILE A N 1
ATOM 2399 C CA . ILE A 1 313 ? -28.416 -2.975 -35.388 1.00 74.87 313 ILE A CA 1
ATOM 2400 C C . ILE A 1 313 ? -28.584 -3.403 -33.930 1.00 73.79 313 ILE A C 1
ATOM 2401 O O . ILE A 1 313 ? -28.194 -2.690 -33.036 1.00 67.12 313 ILE A O 1
ATOM 2406 N N . ARG A 1 314 ? -29.157 -4.575 -33.704 1.00 74.64 314 ARG A N 1
ATOM 2407 C CA . ARG A 1 314 ? -29.330 -5.099 -32.348 1.00 74.78 314 ARG A CA 1
ATOM 2408 C C . ARG A 1 314 ? -27.970 -5.329 -31.708 1.00 74.15 314 ARG A C 1
ATOM 2409 O O . ARG A 1 314 ? -27.754 -4.957 -30.573 1.00 73.71 314 ARG A O 1
ATOM 2417 N N . LYS A 1 315 ? -27.062 -5.944 -32.440 1.00 79.64 315 LYS A N 1
ATOM 2418 C CA . LYS A 1 315 ? -25.718 -6.294 -31.912 1.00 83.84 315 LYS A CA 1
ATOM 2419 C C . LYS A 1 315 ? -24.967 -5.016 -31.537 1.00 82.00 315 LYS A C 1
ATOM 2420 O O . LYS A 1 315 ? -24.340 -4.958 -30.483 1.00 82.07 315 LYS A O 1
ATOM 2426 N N . ILE A 1 316 ? -25.078 -3.983 -32.370 1.00 77.39 316 ILE A N 1
ATOM 2427 C CA . ILE A 1 316 ? -24.412 -2.707 -32.095 1.00 72.37 316 ILE A CA 1
ATOM 2428 C C . ILE A 1 316 ? -25.027 -2.049 -30.859 1.00 69.65 316 ILE A C 1
ATOM 2429 O O . ILE A 1 316 ? -24.283 -1.611 -29.957 1.00 67.83 316 ILE A O 1
ATOM 2434 N N . MET A 1 317 ? -26.356 -2.010 -30.774 1.00 67.17 317 MET A N 1
ATOM 2435 C CA . MET A 1 317 ? -27.021 -1.370 -29.647 1.00 63.80 317 MET A CA 1
ATOM 2436 C C . MET A 1 317 ? -26.654 -2.016 -28.307 1.00 63.17 317 MET A C 1
ATOM 2437 O O . MET A 1 317 ? -26.460 -1.316 -27.293 1.00 58.68 317 MET A O 1
ATOM 2442 N N . GLU A 1 318 ? -26.455 -3.317 -28.309 1.00 65.27 318 GLU A N 1
ATOM 2443 C CA . GLU A 1 318 ? -26.180 -4.037 -27.063 1.00 67.99 318 GLU A CA 1
ATOM 2444 C C . GLU A 1 318 ? -24.713 -4.154 -26.733 1.00 67.98 318 GLU A C 1
ATOM 2445 O O . GLU A 1 318 ? -24.387 -4.404 -25.602 1.00 72.56 318 GLU A O 1
ATOM 2451 N N . ARG A 1 319 ? -23.827 -4.007 -27.720 1.00 68.79 319 ARG A N 1
ATOM 2452 C CA . ARG A 1 319 ? -22.370 -4.006 -27.500 1.00 72.65 319 ARG A CA 1
ATOM 2453 C C . ARG A 1 319 ? -21.894 -2.637 -26.913 1.00 68.20 319 ARG A C 1
ATOM 2454 O O . ARG A 1 319 ? -22.358 -1.582 -27.327 1.00 66.31 319 ARG A O 1
ATOM 2462 N N . ASN A 1 320 ? -20.986 -2.709 -25.955 1.00 64.19 320 ASN A N 1
ATOM 2463 C CA . ASN A 1 320 ? -20.445 -1.548 -25.312 1.00 64.38 320 ASN A CA 1
ATOM 2464 C C . ASN A 1 320 ? -19.344 -0.919 -26.212 1.00 61.57 320 ASN A C 1
ATOM 2465 O O . ASN A 1 320 ? -18.265 -1.440 -26.270 1.00 63.12 320 ASN A O 1
ATOM 2470 N N . ILE A 1 321 ? -19.664 0.145 -26.927 1.00 62.30 321 ILE A N 1
ATOM 2471 C CA . ILE A 1 321 ? -18.709 0.788 -27.847 1.00 67.04 321 ILE A CA 1
ATOM 2472 C C . ILE A 1 321 ? -17.758 1.743 -27.092 1.00 63.27 321 ILE A C 1
ATOM 2473 O O . ILE A 1 321 ? -16.585 1.712 -27.313 1.00 67.32 321 ILE A O 1
ATOM 2478 N N . ALA A 1 322 ? -18.283 2.576 -26.207 1.00 60.23 322 ALA A N 1
ATOM 2479 C CA . ALA A 1 322 ? -17.508 3.659 -25.582 1.00 58.88 322 ALA A CA 1
ATOM 2480 C C . ALA A 1 322 ? -18.014 3.954 -24.182 1.00 57.14 322 ALA A C 1
ATOM 2481 O O . ALA A 1 322 ? -18.196 5.093 -23.796 1.00 61.76 322 ALA A O 1
ATOM 2483 N N . GLY A 1 323 ? -18.303 2.904 -23.407 1.00 58.78 323 GLY A N 1
ATOM 2484 C CA . GLY A 1 323 ? -18.667 3.065 -22.003 1.00 52.07 323 GLY A CA 1
ATOM 2485 C C . GLY A 1 323 ? -20.109 3.380 -21.766 1.00 50.45 323 GLY A C 1
ATOM 2486 O O . GLY A 1 323 ? -20.519 3.547 -20.620 1.00 50.95 323 GLY A O 1
ATOM 2487 N N . GLU A 1 324 ? -20.908 3.436 -22.828 1.00 50.86 324 GLU A N 1
ATOM 2488 C CA . GLU A 1 324 ? -22.317 3.840 -22.712 1.00 50.01 324 GLU A CA 1
ATOM 2489 C C . GLU A 1 324 ? -23.264 2.826 -22.061 1.00 48.37 324 GLU A C 1
ATOM 2490 O O . GLU A 1 324 ? -24.347 3.215 -21.607 1.00 45.20 324 GLU A O 1
ATOM 2496 N N . ILE A 1 325 ? -22.890 1.571 -22.081 1.00 50.70 325 ILE A N 1
ATOM 2497 C CA . ILE A 1 325 ? -23.817 0.505 -21.639 1.00 55.84 325 ILE A CA 1
ATOM 2498 C C . ILE A 1 325 ? -23.067 -0.574 -20.868 1.00 56.04 325 ILE A C 1
ATOM 2499 O O . ILE A 1 325 ? -21.960 -0.958 -21.243 1.00 55.91 325 ILE A O 1
ATOM 2504 N N . THR A 1 326 ? -23.699 -1.041 -19.781 1.00 60.28 326 THR A N 1
ATOM 2505 C CA . THR A 1 326 ? -23.131 -2.028 -18.863 1.00 64.19 326 THR A CA 1
ATOM 2506 C C . THR A 1 326 ? -23.426 -3.396 -19.414 1.00 71.70 326 THR A C 1
ATOM 2507 O O . THR A 1 326 ? -24.536 -3.663 -19.849 1.00 68.37 326 THR A O 1
ATOM 2511 N N . GLY A 1 327 ? -22.423 -4.271 -19.367 1.00 84.49 327 GLY A N 1
ATOM 2512 C CA . GLY A 1 327 ? -22.311 -5.357 -20.368 1.00 94.17 327 GLY A CA 1
ATOM 2513 C C . GLY A 1 327 ? -22.839 -6.743 -20.062 1.00 98.69 327 GLY A C 1
ATOM 2514 O O . GLY A 1 327 ? -23.217 -7.051 -18.896 1.00 115.58 327 GLY A O 1
ATOM 2515 N N . SER A 1 328 ? -22.895 -7.560 -21.118 1.00 103.50 328 SER A N 1
ATOM 2516 C CA . SER A 1 328 ? -23.410 -8.956 -21.020 1.00 106.81 328 SER A CA 1
ATOM 2517 C C . SER A 1 328 ? -24.384 -9.108 -19.835 1.00 100.68 328 SER A C 1
ATOM 2518 O O . SER A 1 328 ? -25.405 -9.754 -19.952 1.00 102.75 328 SER A O 1
ATOM 2521 N N . MET B 1 1 ? -63.094 5.438 13.608 1.00 104.18 1 MET B N 1
ATOM 2522 C CA . MET B 1 1 ? -62.041 5.479 12.534 1.00 101.32 1 MET B CA 1
ATOM 2523 C C . MET B 1 1 ? -62.227 4.295 11.573 1.00 93.89 1 MET B C 1
ATOM 2524 O O . MET B 1 1 ? -61.975 3.165 11.942 1.00 93.94 1 MET B O 1
ATOM 2529 N N . LYS B 1 2 ? -62.678 4.581 10.364 1.00 89.55 2 LYS B N 1
ATOM 2530 C CA . LYS B 1 2 ? -62.837 3.567 9.353 1.00 86.47 2 LYS B CA 1
ATOM 2531 C C . LYS B 1 2 ? -62.064 3.900 8.090 1.00 80.19 2 LYS B C 1
ATOM 2532 O O . LYS B 1 2 ? -62.274 4.939 7.486 1.00 79.38 2 LYS B O 1
ATOM 2538 N N . LEU B 1 3 ? -61.187 2.985 7.687 1.00 76.67 3 LEU B N 1
ATOM 2539 C CA . LEU B 1 3 ? -60.358 3.111 6.484 1.00 71.64 3 LEU B CA 1
ATOM 2540 C C . LEU B 1 3 ? -60.723 2.084 5.424 1.00 69.65 3 LEU B C 1
ATOM 2541 O O . LEU B 1 3 ? -61.042 0.930 5.755 1.00 66.83 3 LEU B O 1
ATOM 2546 N N . LEU B 1 4 ? -60.691 2.519 4.166 1.00 65.75 4 LEU B N 1
ATOM 2547 C CA . LEU B 1 4 ? -60.896 1.672 3.003 1.00 63.25 4 LEU B CA 1
ATOM 2548 C C . LEU B 1 4 ? -59.551 1.477 2.286 1.00 59.81 4 LEU B C 1
ATOM 2549 O O . LEU B 1 4 ? -58.872 2.475 1.968 1.00 59.61 4 LEU B O 1
ATOM 2554 N N . VAL B 1 5 ? -59.207 0.230 1.987 1.00 56.92 5 VAL B N 1
ATOM 2555 C CA . VAL B 1 5 ? -58.127 -0.112 1.085 1.00 55.02 5 VAL B CA 1
ATOM 2556 C C . VAL B 1 5 ? -58.705 -0.645 -0.205 1.00 55.21 5 VAL B C 1
ATOM 2557 O O . VAL B 1 5 ? -59.417 -1.651 -0.174 1.00 60.32 5 VAL B O 1
ATOM 2561 N N . LEU B 1 6 ? -58.488 0.078 -1.306 1.00 56.35 6 LEU B N 1
ATOM 2562 C CA . LEU B 1 6 ? -58.866 -0.290 -2.665 1.00 56.16 6 LEU B CA 1
ATOM 2563 C C . LEU B 1 6 ? -57.728 -0.928 -3.430 1.00 56.24 6 LEU B C 1
ATOM 2564 O O . LEU B 1 6 ? -56.703 -0.275 -3.659 1.00 54.63 6 LEU B O 1
ATOM 2569 N N . GLY B 1 7 ? -57.926 -2.175 -3.869 1.00 57.35 7 GLY B N 1
ATOM 2570 C CA . GLY B 1 7 ? -56.892 -2.926 -4.561 1.00 55.56 7 GLY B CA 1
ATOM 2571 C C . GLY B 1 7 ? -57.041 -2.798 -6.061 1.00 55.44 7 GLY B C 1
ATOM 2572 O O . GLY B 1 7 ? -58.145 -2.880 -6.566 1.00 51.13 7 GLY B O 1
ATOM 2573 N N . THR B 1 8 ? -55.933 -2.546 -6.779 1.00 51.38 8 THR B N 1
ATOM 2574 C CA . THR B 1 8 ? -56.024 -2.297 -8.183 1.00 52.46 8 THR B CA 1
ATOM 2575 C C . THR B 1 8 ? -55.027 -3.133 -9.000 1.00 49.78 8 THR B C 1
ATOM 2576 O O . THR B 1 8 ? -55.036 -3.093 -10.218 1.00 47.80 8 THR B O 1
ATOM 2580 N N . GLY B 1 9 ? -54.200 -3.918 -8.333 1.00 49.36 9 GLY B N 1
ATOM 2581 C CA . GLY B 1 9 ? -53.148 -4.710 -8.991 1.00 50.84 9 GLY B CA 1
ATOM 2582 C C . GLY B 1 9 ? -51.718 -4.282 -8.590 1.00 50.66 9 GLY B C 1
ATOM 2583 O O . GLY B 1 9 ? -51.448 -3.922 -7.434 1.00 52.19 9 GLY B O 1
ATOM 2584 N N . GLY B 1 10 ? -50.808 -4.364 -9.545 1.00 49.31 10 GLY B N 1
ATOM 2585 C CA . GLY B 1 10 ? -49.427 -3.965 -9.309 1.00 47.36 10 GLY B CA 1
ATOM 2586 C C . GLY B 1 10 ? -48.604 -5.095 -8.780 1.00 47.33 10 GLY B C 1
ATOM 2587 O O . GLY B 1 10 ? -49.104 -6.178 -8.402 1.00 46.48 10 GLY B O 1
ATOM 2588 N N . THR B 1 11 ? -47.318 -4.825 -8.811 1.00 45.18 11 THR B N 1
ATOM 2589 C CA . THR B 1 11 ? -46.327 -5.722 -8.316 1.00 45.39 11 THR B CA 1
ATOM 2590 C C . THR B 1 11 ? -46.542 -6.106 -6.854 1.00 44.73 11 THR B C 1
ATOM 2591 O O . THR B 1 11 ? -46.168 -7.257 -6.452 1.00 45.64 11 THR B O 1
ATOM 2595 N N . ILE B 1 12 ? -47.105 -5.139 -6.084 1.00 43.76 12 ILE B N 1
ATOM 2596 C CA . ILE B 1 12 ? -47.347 -5.369 -4.674 1.00 44.69 12 ILE B CA 1
ATOM 2597 C C . ILE B 1 12 ? -48.227 -6.626 -4.473 1.00 45.80 12 ILE B C 1
ATOM 2598 O O . ILE B 1 12 ? -48.057 -7.307 -3.493 1.00 46.24 12 ILE B O 1
ATOM 2603 N N . ALA B 1 13 ? -49.122 -6.926 -5.453 1.00 45.19 13 ALA B N 1
ATOM 2604 C CA . ALA B 1 13 ? -50.120 -7.978 -5.314 1.00 46.98 13 ALA B CA 1
ATOM 2605 C C . ALA B 1 13 ? -49.648 -9.266 -5.893 1.00 48.94 13 ALA B C 1
ATOM 2606 O O . ALA B 1 13 ? -50.343 -10.243 -5.653 1.00 51.88 13 ALA B O 1
ATOM 2608 N N . SER B 1 14 ? -48.449 -9.294 -6.521 1.00 49.62 14 SER B N 1
ATOM 2609 C CA A SER B 1 14 ? -48.083 -10.459 -7.286 0.50 51.37 14 SER B CA 1
ATOM 2610 C CA C SER B 1 14 ? -48.079 -10.462 -7.286 0.50 51.21 14 SER B CA 1
ATOM 2611 C C . SER B 1 14 ? -47.611 -11.629 -6.439 1.00 55.92 14 SER B C 1
ATOM 2612 O O . SER B 1 14 ? -46.872 -11.445 -5.415 1.00 56.82 14 SER B O 1
ATOM 2619 N N . ALA B 1 15 ? -48.051 -12.819 -6.859 1.00 57.04 15 ALA B N 1
ATOM 2620 C CA . ALA B 1 15 ? -47.873 -14.054 -6.092 1.00 59.79 15 ALA B CA 1
ATOM 2621 C C . ALA B 1 15 ? -47.980 -15.190 -7.061 1.00 61.73 15 ALA B C 1
ATOM 2622 O O . ALA B 1 15 ? -48.684 -15.144 -7.986 1.00 61.83 15 ALA B O 1
ATOM 2624 N N . LYS B 1 16 ? -47.287 -16.267 -6.816 1.00 68.13 16 LYS B N 1
ATOM 2625 C CA . LYS B 1 16 ? -47.413 -17.512 -7.546 1.00 71.99 16 LYS B CA 1
ATOM 2626 C C . LYS B 1 16 ? -48.212 -18.527 -6.702 1.00 72.64 16 LYS B C 1
ATOM 2627 O O . LYS B 1 16 ? -48.039 -18.549 -5.458 1.00 72.05 16 LYS B O 1
ATOM 2633 N N . THR B 1 17 ? -48.971 -19.438 -7.316 1.00 68.92 17 THR B N 1
ATOM 2634 C CA . THR B 1 17 ? -49.536 -20.547 -6.606 1.00 71.45 17 THR B CA 1
ATOM 2635 C C . THR B 1 17 ? -48.566 -21.719 -6.507 1.00 72.96 17 THR B C 1
ATOM 2636 O O . THR B 1 17 ? -47.461 -21.725 -7.062 1.00 72.73 17 THR B O 1
ATOM 2640 N N . GLU B 1 18 ? -48.985 -22.654 -5.698 1.00 74.72 18 GLU B N 1
ATOM 2641 C CA . GLU B 1 18 ? -48.303 -23.949 -5.606 1.00 79.55 18 GLU B CA 1
ATOM 2642 C C . GLU B 1 18 ? -48.255 -24.645 -6.974 1.00 79.30 18 GLU B C 1
ATOM 2643 O O . GLU B 1 18 ? -47.371 -25.437 -7.175 1.00 81.33 18 GLU B O 1
ATOM 2649 N N . MET B 1 19 ? -49.195 -24.356 -7.876 1.00 80.21 19 MET B N 1
ATOM 2650 C CA . MET B 1 19 ? -49.170 -24.912 -9.210 1.00 83.62 19 MET B CA 1
ATOM 2651 C C . MET B 1 19 ? -48.703 -23.956 -10.279 1.00 83.10 19 MET B C 1
ATOM 2652 O O . MET B 1 19 ? -48.977 -24.206 -11.440 1.00 85.09 19 MET B O 1
ATOM 2657 N N . GLY B 1 20 ? -47.962 -22.903 -9.942 1.00 78.74 20 GLY B N 1
ATOM 2658 C CA . GLY B 1 20 ? -47.401 -22.033 -10.962 1.00 77.29 20 GLY B CA 1
ATOM 2659 C C . GLY B 1 20 ? -48.286 -20.931 -11.459 1.00 74.20 20 GLY B C 1
ATOM 2660 O O . GLY B 1 20 ? -47.775 -20.080 -12.270 1.00 75.55 20 GLY B O 1
ATOM 2661 N N . TYR B 1 21 ? -49.554 -20.922 -11.038 1.00 71.84 21 TYR B N 1
ATOM 2662 C CA . TYR B 1 21 ? -50.448 -19.872 -11.486 1.00 68.66 21 TYR B CA 1
ATOM 2663 C C . TYR B 1 21 ? -49.990 -18.481 -10.929 1.00 66.82 21 TYR B C 1
ATOM 2664 O O . TYR B 1 21 ? -49.740 -18.362 -9.700 1.00 64.21 21 TYR B O 1
ATOM 2673 N N . LYS B 1 22 ? -50.013 -17.505 -11.802 1.00 66.64 22 LYS B N 1
ATOM 2674 C CA . LYS B 1 22 ? -49.727 -16.107 -11.323 1.00 68.27 22 LYS B CA 1
ATOM 2675 C C . LYS B 1 22 ? -50.908 -15.216 -10.930 1.00 63.50 22 LYS B C 1
ATOM 2676 O O . LYS B 1 22 ? -51.664 -14.744 -11.742 1.00 67.68 22 LYS B O 1
ATOM 2682 N N . ALA B 1 23 ? -51.060 -14.992 -9.630 1.00 59.41 23 ALA B N 1
ATOM 2683 C CA . ALA B 1 23 ? -52.247 -14.437 -9.052 1.00 59.00 23 ALA B CA 1
ATOM 2684 C C . ALA B 1 23 ? -51.931 -13.072 -8.657 1.00 57.37 23 ALA B C 1
ATOM 2685 O O . ALA B 1 23 ? -50.762 -12.794 -8.352 1.00 57.53 23 ALA B O 1
ATOM 2687 N N . ALA B 1 24 ? -52.952 -12.207 -8.515 1.00 56.43 24 ALA B N 1
ATOM 2688 C CA . ALA B 1 24 ? -52.790 -10.847 -8.007 1.00 53.62 24 ALA B CA 1
ATOM 2689 C C . ALA B 1 24 ? -53.691 -10.985 -6.748 1.00 56.27 24 ALA B C 1
ATOM 2690 O O . ALA B 1 24 ? -54.873 -10.995 -6.822 1.00 59.43 24 ALA B O 1
ATOM 2692 N N . LEU B 1 25 ? -53.041 -11.184 -5.628 1.00 57.43 25 LEU B N 1
ATOM 2693 C CA . LEU B 1 25 ? -53.585 -11.280 -4.300 1.00 57.79 25 LEU B CA 1
ATOM 2694 C C . LEU B 1 25 ? -54.445 -10.082 -3.955 1.00 56.78 25 LEU B C 1
ATOM 2695 O O . LEU B 1 25 ? -54.121 -8.949 -4.402 1.00 54.55 25 LEU B O 1
ATOM 2700 N N . SER B 1 26 ? -55.506 -10.306 -3.198 1.00 56.83 26 SER B N 1
ATOM 2701 C CA . SER B 1 26 ? -56.462 -9.310 -2.821 1.00 57.18 26 SER B CA 1
ATOM 2702 C C . SER B 1 26 ? -55.973 -8.375 -1.756 1.00 57.78 26 SER B C 1
ATOM 2703 O O . SER B 1 26 ? -55.003 -8.693 -1.065 1.00 58.38 26 SER B O 1
ATOM 2706 N N . ALA B 1 27 ? -56.616 -7.232 -1.636 1.00 56.82 27 ALA B N 1
ATOM 2707 C CA . ALA B 1 27 ? -56.178 -6.280 -0.620 1.00 56.33 27 ALA B CA 1
ATOM 2708 C C . ALA B 1 27 ? -56.102 -6.898 0.822 1.00 57.58 27 ALA B C 1
ATOM 2709 O O . ALA B 1 27 ? -55.215 -6.559 1.594 1.00 56.51 27 ALA B O 1
ATOM 2711 N N . ASP B 1 28 ? -57.003 -7.809 1.133 1.00 59.24 28 ASP B N 1
ATOM 2712 C CA . ASP B 1 28 ? -57.059 -8.464 2.404 1.00 61.71 28 ASP B CA 1
ATOM 2713 C C . ASP B 1 28 ? -55.803 -9.356 2.603 1.00 58.97 28 ASP B C 1
ATOM 2714 O O . ASP B 1 28 ? -55.171 -9.357 3.660 1.00 56.18 28 ASP B O 1
ATOM 2719 N N . ASP B 1 29 ? -55.475 -10.150 1.605 1.00 57.74 29 ASP B N 1
ATOM 2720 C CA . ASP B 1 29 ? -54.248 -10.958 1.655 1.00 59.05 29 ASP B CA 1
ATOM 2721 C C . ASP B 1 29 ? -52.988 -10.138 1.798 1.00 59.16 29 ASP B C 1
ATOM 2722 O O . ASP B 1 29 ? -52.099 -10.521 2.554 1.00 61.90 29 ASP B O 1
ATOM 2727 N N . ILE B 1 30 ? -52.927 -8.997 1.085 1.00 57.52 30 ILE B N 1
ATOM 2728 C CA . ILE B 1 30 ? -51.780 -8.110 1.136 1.00 56.48 30 ILE B CA 1
ATOM 2729 C C . ILE B 1 30 ? -51.602 -7.619 2.560 1.00 55.73 30 ILE B C 1
ATOM 2730 O O . ILE B 1 30 ? -50.514 -7.747 3.109 1.00 55.18 30 ILE B O 1
ATOM 2735 N N . LEU B 1 31 ? -52.641 -7.033 3.151 1.00 54.97 31 LEU B N 1
ATOM 2736 C CA . LEU B 1 31 ? -52.559 -6.568 4.552 1.00 58.89 31 LEU B CA 1
ATOM 2737 C C . LEU B 1 31 ? -52.165 -7.669 5.539 1.00 60.39 31 LEU B C 1
ATOM 2738 O O . LEU B 1 31 ? -51.396 -7.463 6.449 1.00 61.64 31 LEU B O 1
ATOM 2743 N N . GLN B 1 32 ? -52.677 -8.848 5.324 1.00 61.18 32 GLN B N 1
ATOM 2744 C CA . GLN B 1 32 ? -52.344 -9.972 6.195 1.00 66.35 32 GLN B CA 1
ATOM 2745 C C . GLN B 1 32 ? -50.856 -10.322 6.032 1.00 65.61 32 GLN B C 1
ATOM 2746 O O . GLN B 1 32 ? -50.141 -10.477 6.997 1.00 63.52 32 GLN B O 1
ATOM 2752 N N . LEU B 1 33 ? -50.401 -10.472 4.797 1.00 63.93 33 LEU B N 1
ATOM 2753 C CA . LEU B 1 33 ? -48.993 -10.819 4.587 1.00 64.07 33 LEU B CA 1
ATOM 2754 C C . LEU B 1 33 ? -48.065 -9.656 5.046 1.00 65.25 33 LEU B C 1
ATOM 2755 O O . LEU B 1 33 ? -46.984 -9.909 5.487 1.00 70.09 33 LEU B O 1
ATOM 2760 N N . ALA B 1 34 ? -48.542 -8.431 5.039 1.00 62.46 34 ALA B N 1
ATOM 2761 C CA . ALA B 1 34 ? -47.797 -7.330 5.591 1.00 65.01 34 ALA B CA 1
ATOM 2762 C C . ALA B 1 34 ? -47.764 -7.266 7.107 1.00 68.17 34 ALA B C 1
ATOM 2763 O O . ALA B 1 34 ? -47.087 -6.422 7.635 1.00 68.96 34 ALA B O 1
ATOM 2765 N N . GLY B 1 35 ? -48.527 -8.115 7.784 1.00 72.54 35 GLY B N 1
ATOM 2766 C CA . GLY B 1 35 ? -48.627 -8.076 9.219 1.00 73.36 35 GLY B CA 1
ATOM 2767 C C . GLY B 1 35 ? -49.436 -6.933 9.726 1.00 75.56 35 GLY B C 1
ATOM 2768 O O . GLY B 1 35 ? -49.342 -6.590 10.866 1.00 76.92 35 GLY B O 1
ATOM 2769 N N . ILE B 1 36 ? -50.344 -6.389 8.932 1.00 76.65 36 ILE B N 1
ATOM 2770 C CA . ILE B 1 36 ? -51.208 -5.298 9.405 1.00 81.24 36 ILE B CA 1
ATOM 2771 C C . ILE B 1 36 ? -52.524 -5.858 9.948 1.00 84.97 36 ILE B C 1
ATOM 2772 O O . ILE B 1 36 ? -52.938 -6.920 9.506 1.00 84.75 36 ILE B O 1
ATOM 2777 N N . ARG B 1 37 ? -53.175 -5.116 10.803 1.00 95.06 37 ARG B N 1
ATOM 2778 C CA . ARG B 1 37 ? -54.660 -5.135 11.013 1.00 102.08 37 ARG B CA 1
ATOM 2779 C C . ARG B 1 37 ? -54.887 -5.699 12.335 1.00 110.88 37 ARG B C 1
ATOM 2780 O O . ARG B 1 37 ? -55.371 -4.979 13.152 1.00 116.64 37 ARG B O 1
ATOM 2788 N N . ARG B 1 38 ? -54.475 -6.943 12.544 1.00 126.81 38 ARG B N 1
ATOM 2789 C CA . ARG B 1 38 ? -54.988 -7.891 13.602 1.00 138.46 38 ARG B CA 1
ATOM 2790 C C . ARG B 1 38 ? -55.620 -7.392 14.921 1.00 145.48 38 ARG B C 1
ATOM 2791 O O . ARG B 1 38 ? -55.597 -8.063 15.920 1.00 147.03 38 ARG B O 1
ATOM 2799 N N . GLU B 1 39 ? -56.269 -6.230 14.916 1.00 144.80 39 GLU B N 1
ATOM 2800 C CA . GLU B 1 39 ? -56.540 -5.336 16.105 1.00 145.53 39 GLU B CA 1
ATOM 2801 C C . GLU B 1 39 ? -57.439 -4.209 15.574 1.00 147.50 39 GLU B C 1
ATOM 2802 O O . GLU B 1 39 ? -57.507 -3.906 14.390 1.00 146.56 39 GLU B O 1
ATOM 2808 N N . ASP B 1 40 ? -58.061 -3.478 16.526 1.00 154.28 40 ASP B N 1
ATOM 2809 C CA . ASP B 1 40 ? -58.873 -2.302 16.266 1.00 150.77 40 ASP B CA 1
ATOM 2810 C C . ASP B 1 40 ? -58.517 -0.994 17.063 1.00 150.06 40 ASP B C 1
ATOM 2811 O O . ASP B 1 40 ? -57.491 -0.923 17.730 1.00 159.07 40 ASP B O 1
ATOM 2816 N N . GLY B 1 41 ? -59.382 -0.008 17.020 1.00 142.73 41 GLY B N 1
ATOM 2817 C CA . GLY B 1 41 ? -59.017 1.401 17.110 1.00 133.06 41 GLY B CA 1
ATOM 2818 C C . GLY B 1 41 ? -59.492 1.837 15.763 1.00 122.18 41 GLY B C 1
ATOM 2819 O O . GLY B 1 41 ? -60.578 2.444 15.639 1.00 121.65 41 GLY B O 1
ATOM 2820 N N . ALA B 1 42 ? -58.718 1.499 14.736 1.00 112.26 42 ALA B N 1
ATOM 2821 C CA . ALA B 1 42 ? -59.090 1.743 13.302 1.00 101.69 42 ALA B CA 1
ATOM 2822 C C . ALA B 1 42 ? -59.661 0.453 12.633 1.00 96.13 42 ALA B C 1
ATOM 2823 O O . ALA B 1 42 ? -58.983 -0.569 12.530 1.00 88.36 42 ALA B O 1
ATOM 2825 N N . LYS B 1 43 ? -60.903 0.504 12.153 1.00 94.13 43 LYS B N 1
ATOM 2826 C CA . LYS B 1 43 ? -61.451 -0.576 11.364 1.00 90.83 43 LYS B CA 1
ATOM 2827 C C . LYS B 1 43 ? -60.982 -0.416 9.898 1.00 86.64 43 LYS B C 1
ATOM 2828 O O . LYS B 1 43 ? -61.155 0.625 9.290 1.00 86.93 43 LYS B O 1
ATOM 2834 N N . ILE B 1 44 ? -60.385 -1.453 9.338 1.00 82.04 44 ILE B N 1
ATOM 2835 C CA . ILE B 1 44 ? -59.906 -1.474 7.948 1.00 75.74 44 ILE B CA 1
ATOM 2836 C C . ILE B 1 44 ? -60.763 -2.409 7.097 1.00 73.12 44 ILE B C 1
ATOM 2837 O O . ILE B 1 44 ? -60.814 -3.626 7.368 1.00 73.19 44 ILE B O 1
ATOM 2842 N N . GLU B 1 45 ? -61.434 -1.832 6.097 1.00 70.15 45 GLU B N 1
ATOM 2843 C CA . GLU B 1 45 ? -62.190 -2.563 5.115 1.00 69.10 45 GLU B CA 1
ATOM 2844 C C . GLU B 1 45 ? -61.471 -2.569 3.791 1.00 65.31 45 GLU B C 1
ATOM 2845 O O . GLU B 1 45 ? -60.604 -1.706 3.528 1.00 64.56 45 GLU B O 1
ATOM 2851 N N . THR B 1 46 ? -61.811 -3.580 2.999 1.00 62.57 46 THR B N 1
ATOM 2852 C CA . THR B 1 46 ? -61.117 -3.886 1.780 1.00 59.91 46 THR B CA 1
ATOM 2853 C C . THR B 1 46 ? -62.038 -4.059 0.633 1.00 60.82 46 THR B C 1
ATOM 2854 O O . THR B 1 46 ? -63.106 -4.574 0.799 1.00 61.36 46 THR B O 1
ATOM 2858 N N . ARG B 1 47 ? -61.630 -3.609 -0.548 1.00 61.35 47 ARG B N 1
ATOM 2859 C CA . ARG B 1 47 ? -62.357 -3.872 -1.764 1.00 61.15 47 ARG B CA 1
ATOM 2860 C C . ARG B 1 47 ? -61.395 -3.979 -2.917 1.00 58.10 47 ARG B C 1
ATOM 2861 O O . ARG B 1 47 ? -60.407 -3.226 -2.931 1.00 60.21 47 ARG B O 1
ATOM 2869 N N . ASP B 1 48 ? -61.591 -4.904 -3.837 1.00 57.55 48 ASP B N 1
ATOM 2870 C CA . ASP B 1 48 ? -60.696 -5.081 -4.985 1.00 55.84 48 ASP B CA 1
ATOM 2871 C C . ASP B 1 48 ? -61.487 -4.690 -6.211 1.00 56.48 48 ASP B C 1
ATOM 2872 O O . ASP B 1 48 ? -62.556 -5.274 -6.449 1.00 55.66 48 ASP B O 1
ATOM 2877 N N . ILE B 1 49 ? -60.966 -3.707 -6.975 1.00 53.63 49 ILE B N 1
ATOM 2878 C CA . ILE B 1 49 ? -61.630 -3.180 -8.145 1.00 54.26 49 ILE B CA 1
ATOM 2879 C C . ILE B 1 49 ? -60.937 -3.494 -9.463 1.00 51.94 49 ILE B C 1
ATOM 2880 O O . ILE B 1 49 ? -61.572 -3.451 -10.507 1.00 54.77 49 ILE B O 1
ATOM 2885 N N . LEU B 1 50 ? -59.682 -3.867 -9.455 1.00 48.88 50 LEU B N 1
ATOM 2886 C CA . LEU B 1 50 ? -58.952 -4.154 -10.697 1.00 49.08 50 LEU B CA 1
ATOM 2887 C C . LEU B 1 50 ? -57.819 -5.036 -10.312 1.00 48.03 50 LEU B C 1
ATOM 2888 O O . LEU B 1 50 ? -57.464 -5.057 -9.175 1.00 49.46 50 LEU B O 1
ATOM 2893 N N . ASN B 1 51 ? -57.276 -5.748 -11.257 1.00 51.12 51 ASN B N 1
ATOM 2894 C CA . ASN B 1 51 ? -56.089 -6.519 -11.070 1.00 55.30 51 ASN B CA 1
ATOM 2895 C C . ASN B 1 51 ? -55.163 -6.303 -12.336 1.00 58.79 51 ASN B C 1
ATOM 2896 O O . ASN B 1 51 ? -55.050 -7.217 -13.159 1.00 66.32 51 ASN B O 1
ATOM 2901 N N . LEU B 1 52 ? -54.526 -5.142 -12.429 1.00 51.56 52 LEU B N 1
ATOM 2902 C CA . LEU B 1 52 ? -53.641 -4.862 -13.550 1.00 52.70 52 LEU B CA 1
ATOM 2903 C C . LEU B 1 52 ? -52.204 -4.585 -13.168 1.00 49.40 52 LEU B C 1
ATOM 2904 O O . LEU B 1 52 ? -51.930 -3.924 -12.173 1.00 48.34 52 LEU B O 1
ATOM 2909 N N . ASP B 1 53 ? -51.319 -5.133 -13.973 1.00 49.75 53 ASP B N 1
ATOM 2910 C CA . ASP B 1 53 ? -50.002 -4.567 -14.176 1.00 47.12 53 ASP B CA 1
ATOM 2911 C C . ASP B 1 53 ? -50.208 -3.106 -14.524 1.00 47.65 53 ASP B C 1
ATOM 2912 O O . ASP B 1 53 ? -50.932 -2.808 -15.467 1.00 47.07 53 ASP B O 1
ATOM 2917 N N . SER B 1 54 ? -49.655 -2.173 -13.757 1.00 46.50 54 SER B N 1
ATOM 2918 C CA . SER B 1 54 ? -49.954 -0.764 -14.044 1.00 46.97 54 SER B CA 1
ATOM 2919 C C . SER B 1 54 ? -49.463 -0.199 -15.430 1.00 45.85 54 SER B C 1
ATOM 2920 O O . SER B 1 54 ? -49.964 0.826 -15.873 1.00 43.22 54 SER B O 1
ATOM 2923 N N . THR B 1 55 ? -48.576 -0.915 -16.112 1.00 46.67 55 THR B N 1
ATOM 2924 C CA . THR B 1 55 ? -48.316 -0.640 -17.519 1.00 48.65 55 THR B CA 1
ATOM 2925 C C . THR B 1 55 ? -49.542 -0.659 -18.398 1.00 49.64 55 THR B C 1
ATOM 2926 O O . THR B 1 55 ? -49.596 0.004 -19.450 1.00 51.41 55 THR B O 1
ATOM 2930 N N . LEU B 1 56 ? -50.543 -1.444 -18.002 1.00 51.44 56 LEU B N 1
ATOM 2931 C CA . LEU B 1 56 ? -51.745 -1.613 -18.801 1.00 51.08 56 LEU B CA 1
ATOM 2932 C C . LEU B 1 56 ? -52.822 -0.622 -18.454 1.00 51.92 56 LEU B C 1
ATOM 2933 O O . LEU B 1 56 ? -53.941 -0.693 -19.031 1.00 53.40 56 LEU B O 1
ATOM 2938 N N . ILE B 1 57 ? -52.565 0.279 -17.514 1.00 50.43 57 ILE B N 1
ATOM 2939 C CA . ILE B 1 57 ? -53.577 1.221 -17.090 1.00 54.14 57 ILE B CA 1
ATOM 2940 C C . ILE B 1 57 ? -53.900 2.168 -18.240 1.00 54.85 57 ILE B C 1
ATOM 2941 O O . ILE B 1 57 ? -52.995 2.675 -18.933 1.00 54.45 57 ILE B O 1
ATOM 2946 N N . GLN B 1 58 ? -55.187 2.418 -18.443 1.00 54.38 58 GLN B N 1
ATOM 2947 C CA . GLN B 1 58 ? -55.628 3.342 -19.446 1.00 55.74 58 GLN B CA 1
ATOM 2948 C C . GLN B 1 58 ? -56.461 4.442 -18.762 1.00 55.50 58 GLN B C 1
ATOM 2949 O O . GLN B 1 58 ? -56.889 4.279 -17.617 1.00 57.45 58 GLN B O 1
ATOM 2955 N N . PRO B 1 59 ? -56.673 5.569 -19.426 1.00 55.52 59 PRO B N 1
ATOM 2956 C CA . PRO B 1 59 ? -57.401 6.635 -18.751 1.00 56.62 59 PRO B CA 1
ATOM 2957 C C . PRO B 1 59 ? -58.814 6.340 -18.328 1.00 59.66 59 PRO B C 1
ATOM 2958 O O . PRO B 1 59 ? -59.296 6.920 -17.365 1.00 60.76 59 PRO B O 1
ATOM 2962 N N . GLU B 1 60 ? -59.472 5.436 -19.015 1.00 62.50 60 GLU B N 1
ATOM 2963 C CA . GLU B 1 60 ? -60.832 4.968 -18.622 1.00 65.17 60 GLU B CA 1
ATOM 2964 C C . GLU B 1 60 ? -60.771 4.348 -17.221 1.00 65.27 60 GLU B C 1
ATOM 2965 O O . GLU B 1 60 ? -61.684 4.543 -16.426 1.00 68.59 60 GLU B O 1
ATOM 2971 N N . ASP B 1 61 ? -59.675 3.645 -16.882 1.00 62.35 61 ASP B N 1
ATOM 2972 C CA . ASP B 1 61 ? -59.480 3.110 -15.525 1.00 59.19 61 ASP B CA 1
ATOM 2973 C C . ASP B 1 61 ? -59.429 4.188 -14.442 1.00 59.69 61 ASP B C 1
ATOM 2974 O O . ASP B 1 61 ? -59.734 3.916 -13.286 1.00 56.11 61 ASP B O 1
ATOM 2979 N N . TRP B 1 62 ? -58.976 5.406 -14.784 1.00 62.71 62 TRP B N 1
ATOM 2980 C CA . TRP B 1 62 ? -58.960 6.485 -13.784 1.00 61.52 62 TRP B CA 1
ATOM 2981 C C . TRP B 1 62 ? -60.379 6.861 -13.377 1.00 61.80 62 TRP B C 1
ATOM 2982 O O . TRP B 1 62 ? -60.628 7.225 -12.249 1.00 61.23 62 TRP B O 1
ATOM 2993 N N . VAL B 1 63 ? -61.290 6.802 -14.315 1.00 63.48 63 VAL B N 1
ATOM 2994 C CA . VAL B 1 63 ? -62.699 7.044 -14.029 1.00 66.75 63 VAL B CA 1
ATOM 2995 C C . VAL B 1 63 ? -63.226 5.968 -13.045 1.00 64.99 63 VAL B C 1
ATOM 2996 O O . VAL B 1 63 ? -63.884 6.322 -12.080 1.00 65.35 63 VAL B O 1
ATOM 3000 N N . THR B 1 64 ? -62.911 4.706 -13.300 1.00 62.46 64 THR B N 1
ATOM 3001 C CA . THR B 1 64 ? -63.336 3.600 -12.432 1.00 62.38 64 THR B CA 1
ATOM 3002 C C . THR B 1 64 ? -62.773 3.784 -11.013 1.00 61.25 64 THR B C 1
ATOM 3003 O O . THR B 1 64 ? -63.538 3.738 -10.026 1.00 62.99 64 THR B O 1
ATOM 3007 N N . ILE B 1 65 ? -61.465 4.054 -10.911 1.00 58.16 65 ILE B N 1
ATOM 3008 C CA . ILE B 1 65 ? -60.836 4.244 -9.606 1.00 57.86 65 ILE B CA 1
ATOM 3009 C C . ILE B 1 65 ? -61.446 5.478 -8.927 1.00 61.27 65 ILE B C 1
ATOM 3010 O O . ILE B 1 65 ? -61.829 5.434 -7.734 1.00 63.79 65 ILE B O 1
ATOM 3015 N N . GLY B 1 66 ? -61.603 6.549 -9.706 1.00 62.86 66 GLY B N 1
ATOM 3016 C CA . GLY B 1 66 ? -62.139 7.795 -9.188 1.00 64.97 66 GLY B CA 1
ATOM 3017 C C . GLY B 1 66 ? -63.542 7.672 -8.635 1.00 67.96 66 GLY B C 1
ATOM 3018 O O . GLY B 1 66 ? -63.853 8.255 -7.588 1.00 67.66 66 GLY B O 1
ATOM 3019 N N . ARG B 1 67 ? -64.373 6.930 -9.341 1.00 70.44 67 ARG B N 1
ATOM 3020 C CA . ARG B 1 67 ? -65.783 6.705 -8.924 1.00 74.89 67 ARG B CA 1
ATOM 3021 C C . ARG B 1 67 ? -65.781 5.969 -7.593 1.00 73.21 67 ARG B C 1
ATOM 3022 O O . ARG B 1 67 ? -66.436 6.408 -6.650 1.00 75.94 67 ARG B O 1
ATOM 3030 N N . ALA B 1 68 ? -64.967 4.925 -7.480 1.00 69.70 68 ALA B N 1
ATOM 3031 C CA . ALA B 1 68 ? -64.868 4.177 -6.223 1.00 66.44 68 ALA B CA 1
ATOM 3032 C C . ALA B 1 68 ? -64.346 5.072 -5.051 1.00 66.86 68 ALA B C 1
ATOM 3033 O O . ALA B 1 68 ? -64.843 5.004 -3.922 1.00 67.87 68 ALA B O 1
ATOM 3035 N N . VAL B 1 69 ? -63.373 5.943 -5.326 1.00 66.02 69 VAL B N 1
ATOM 3036 C CA . VAL B 1 69 ? -62.893 6.840 -4.285 1.00 65.59 69 VAL B CA 1
ATOM 3037 C C . VAL B 1 69 ? -63.964 7.792 -3.809 1.00 67.07 69 VAL B C 1
ATOM 3038 O O . VAL B 1 69 ? -64.182 7.954 -2.595 1.00 66.33 69 VAL B O 1
ATOM 3042 N N . PHE B 1 70 ? -64.599 8.459 -4.762 1.00 68.83 70 PHE B N 1
ATOM 3043 C CA . PHE B 1 70 ? -65.576 9.497 -4.451 1.00 73.41 70 PHE B CA 1
ATOM 3044 C C . PHE B 1 70 ? -66.809 8.959 -3.690 1.00 77.75 70 PHE B C 1
ATOM 3045 O O . PHE B 1 70 ? -67.292 9.581 -2.744 1.00 80.16 70 PHE B O 1
ATOM 3053 N N . GLU B 1 71 ? -67.302 7.800 -4.110 1.00 79.06 71 GLU B N 1
ATOM 3054 C CA . GLU B 1 71 ? -68.386 7.131 -3.428 1.00 81.54 71 GLU B CA 1
ATOM 3055 C C . GLU B 1 71 ? -68.000 6.697 -2.037 1.00 81.45 71 GLU B C 1
ATOM 3056 O O . GLU B 1 71 ? -68.847 6.668 -1.164 1.00 86.44 71 GLU B O 1
ATOM 3062 N N . ALA B 1 72 ? -66.727 6.381 -1.796 1.00 76.67 72 ALA B N 1
ATOM 3063 C CA . ALA B 1 72 ? -66.266 6.010 -0.467 1.00 76.24 72 ALA B CA 1
ATOM 3064 C C . ALA B 1 72 ? -66.202 7.214 0.516 1.00 79.89 72 ALA B C 1
ATOM 3065 O O . ALA B 1 72 ? -66.068 7.021 1.735 1.00 82.12 72 ALA B O 1
ATOM 3067 N N . PHE B 1 73 ? -66.322 8.446 0.022 1.00 82.77 73 PHE B N 1
ATOM 3068 C CA . PHE B 1 73 ? -66.280 9.612 0.908 1.00 86.81 73 PHE B CA 1
ATOM 3069 C C . PHE B 1 73 ? -67.418 9.654 1.919 1.00 93.17 73 PHE B C 1
ATOM 3070 O O . PHE B 1 73 ? -67.260 10.211 2.979 1.00 96.09 73 PHE B O 1
ATOM 3078 N N . ASP B 1 74 ? -68.593 9.127 1.563 1.00 97.57 74 ASP B N 1
ATOM 3079 C CA . ASP B 1 74 ? -69.647 8.968 2.566 1.00 104.43 74 ASP B CA 1
ATOM 3080 C C . ASP B 1 74 ? -69.296 8.057 3.757 1.00 103.26 74 ASP B C 1
ATOM 3081 O O . ASP B 1 74 ? -69.572 8.437 4.874 1.00 107.40 74 ASP B O 1
ATOM 3086 N N . GLU B 1 75 ? -68.708 6.888 3.511 1.00 98.25 75 GLU B N 1
ATOM 3087 C CA . GLU B 1 75 ? -68.549 5.859 4.559 1.00 96.14 75 GLU B CA 1
ATOM 3088 C C . GLU B 1 75 ? -67.210 5.947 5.310 1.00 90.98 75 GLU B C 1
ATOM 3089 O O . GLU B 1 75 ? -67.148 5.438 6.392 1.00 89.20 75 GLU B O 1
ATOM 3095 N N . TYR B 1 76 ? -66.134 6.537 4.766 1.00 84.09 76 TYR B N 1
ATOM 3096 C CA . TYR B 1 76 ? -64.802 6.350 5.383 1.00 79.46 76 TYR B CA 1
ATOM 3097 C C . TYR B 1 76 ? -64.090 7.633 5.833 1.00 80.54 76 TYR B C 1
ATOM 3098 O O . TYR B 1 76 ? -64.404 8.713 5.359 1.00 80.68 76 TYR B O 1
ATOM 3107 N N . ASP B 1 77 ? -63.122 7.467 6.732 1.00 79.79 77 ASP B N 1
ATOM 3108 C CA . ASP B 1 77 ? -62.269 8.554 7.247 1.00 80.49 77 ASP B CA 1
ATOM 3109 C C . ASP B 1 77 ? -60.954 8.699 6.500 1.00 77.14 77 ASP B C 1
ATOM 3110 O O . ASP B 1 77 ? -60.322 9.721 6.615 1.00 76.80 77 ASP B O 1
ATOM 3115 N N . GLY B 1 78 ? -60.557 7.675 5.757 1.00 73.28 78 GLY B N 1
ATOM 3116 C CA . GLY B 1 78 ? -59.364 7.725 4.917 1.00 69.34 78 GLY B CA 1
ATOM 3117 C C . GLY B 1 78 ? -59.406 6.569 3.928 1.00 67.52 78 GLY B C 1
ATOM 3118 O O . GLY B 1 78 ? -60.118 5.549 4.167 1.00 64.71 78 GLY B O 1
ATOM 3119 N N . ILE B 1 79 ? -58.659 6.732 2.821 1.00 63.89 79 ILE B N 1
ATOM 3120 C CA . ILE B 1 79 ? -58.570 5.709 1.792 1.00 61.73 79 ILE B CA 1
ATOM 3121 C C . ILE B 1 79 ? -57.118 5.482 1.411 1.00 59.05 79 ILE B C 1
ATOM 3122 O O . ILE B 1 79 ? -56.373 6.460 1.242 1.00 61.03 79 ILE B O 1
ATOM 3127 N N . VAL B 1 80 ? -56.719 4.216 1.250 1.00 56.28 80 VAL B N 1
ATOM 3128 C CA . VAL B 1 80 ? -55.441 3.840 0.648 1.00 53.99 80 VAL B CA 1
ATOM 3129 C C . VAL B 1 80 ? -55.748 3.008 -0.594 1.00 53.17 80 VAL B C 1
ATOM 3130 O O . VAL B 1 80 ? -56.626 2.113 -0.558 1.00 52.67 80 VAL B O 1
ATOM 3134 N N . ILE B 1 81 ? -55.050 3.303 -1.697 1.00 51.60 81 ILE B N 1
ATOM 3135 C CA . ILE B 1 81 ? -55.169 2.527 -2.949 1.00 49.48 81 ILE B CA 1
ATOM 3136 C C . ILE B 1 81 ? -53.870 1.825 -3.213 1.00 47.52 81 ILE B C 1
ATOM 3137 O O . ILE B 1 81 ? -52.805 2.496 -3.257 1.00 48.99 81 ILE B O 1
ATOM 3142 N N . THR B 1 82 ? -53.902 0.516 -3.379 1.00 46.74 82 THR B N 1
ATOM 3143 C CA . THR B 1 82 ? -52.727 -0.264 -3.744 1.00 45.93 82 THR B CA 1
ATOM 3144 C C . THR B 1 82 ? -52.733 -0.369 -5.279 1.00 46.06 82 THR B C 1
ATOM 3145 O O . THR B 1 82 ? -53.758 -0.623 -5.878 1.00 44.40 82 THR B O 1
ATOM 3149 N N . HIS B 1 83 ? -51.586 -0.073 -5.903 1.00 46.21 83 HIS B N 1
ATOM 3150 C CA . HIS B 1 83 ? -51.454 0.171 -7.348 1.00 44.65 83 HIS B CA 1
ATOM 3151 C C . HIS B 1 83 ? -50.040 -0.199 -7.813 1.00 43.71 83 HIS B C 1
ATOM 3152 O O . HIS B 1 83 ? -49.106 -0.258 -7.009 1.00 45.53 83 HIS B O 1
ATOM 3159 N N . GLY B 1 84 ? -49.890 -0.509 -9.103 1.00 44.09 84 GLY B N 1
ATOM 3160 C CA . GLY B 1 84 ? -48.594 -0.728 -9.674 1.00 43.90 84 GLY B CA 1
ATOM 3161 C C . GLY B 1 84 ? -47.744 0.610 -9.641 1.00 42.91 84 GLY B C 1
ATOM 3162 O O . GLY B 1 84 ? -48.331 1.668 -9.646 1.00 42.29 84 GLY B O 1
ATOM 3163 N N . THR B 1 85 ? -46.423 0.499 -9.579 1.00 41.52 85 THR B N 1
ATOM 3164 C CA . THR B 1 85 ? -45.555 1.678 -9.585 1.00 43.23 85 THR B CA 1
ATOM 3165 C C . THR B 1 85 ? -45.385 2.340 -10.957 1.00 43.15 85 THR B C 1
ATOM 3166 O O . THR B 1 85 ? -45.356 3.517 -11.022 1.00 43.14 85 THR B O 1
ATOM 3170 N N . ASP B 1 86 ? -45.389 1.574 -12.013 1.00 44.15 86 ASP B N 1
ATOM 3171 C CA . ASP B 1 86 ? -45.213 2.093 -13.365 1.00 43.25 86 ASP B CA 1
ATOM 3172 C C . ASP B 1 86 ? -46.060 3.285 -13.704 1.00 44.46 86 ASP B C 1
ATOM 3173 O O . ASP B 1 86 ? -45.555 4.206 -14.339 1.00 42.86 86 ASP B O 1
ATOM 3178 N N . THR B 1 87 ? -47.345 3.305 -13.319 1.00 42.12 87 THR B N 1
ATOM 3179 C CA . THR B 1 87 ? -48.190 4.426 -13.635 1.00 42.37 87 THR B CA 1
ATOM 3180 C C . THR B 1 87 ? -48.796 5.048 -12.448 1.00 41.79 87 THR B C 1
ATOM 3181 O O . THR B 1 87 ? -49.718 5.878 -12.585 1.00 43.88 87 THR B O 1
ATOM 3185 N N . LEU B 1 88 ? -48.271 4.747 -11.263 1.00 40.70 88 LEU B N 1
ATOM 3186 C CA . LEU B 1 88 ? -48.772 5.359 -10.038 1.00 41.42 88 LEU B CA 1
ATOM 3187 C C . LEU B 1 88 ? -48.908 6.884 -10.102 1.00 43.77 88 LEU B C 1
ATOM 3188 O O . LEU B 1 88 ? -49.942 7.463 -9.685 1.00 46.67 88 LEU B O 1
ATOM 3193 N N . ALA B 1 89 ? -47.879 7.551 -10.645 1.00 43.73 89 ALA B N 1
ATOM 3194 C CA . ALA B 1 89 ? -47.909 9.009 -10.689 1.00 44.58 89 ALA B CA 1
ATOM 3195 C C . ALA B 1 89 ? -48.874 9.577 -11.701 1.00 43.63 89 ALA B C 1
ATOM 3196 O O . ALA B 1 89 ? -49.333 10.727 -11.553 1.00 45.08 89 ALA B O 1
ATOM 3198 N N . TYR B 1 90 ? -49.136 8.835 -12.744 1.00 42.43 90 TYR B N 1
ATOM 3199 C CA . TYR B 1 90 ? -50.182 9.239 -13.681 1.00 45.06 90 TYR B CA 1
ATOM 3200 C C . TYR B 1 90 ? -51.581 9.122 -13.022 1.00 46.67 90 TYR B C 1
ATOM 3201 O O . TYR B 1 90 ? -52.395 10.050 -13.079 1.00 47.80 90 TYR B O 1
ATOM 3210 N N . THR B 1 91 ? -51.839 8.009 -12.315 1.00 45.63 91 THR B N 1
ATOM 3211 C CA . THR B 1 91 ? -53.127 7.873 -11.644 1.00 46.52 91 THR B CA 1
ATOM 3212 C C . THR B 1 91 ? -53.274 8.912 -10.547 1.00 46.70 91 THR B C 1
ATOM 3213 O O . THR B 1 91 ? -54.324 9.562 -10.448 1.00 46.49 91 THR B O 1
ATOM 3217 N N . SER B 1 92 ? -52.233 9.118 -9.738 1.00 45.38 92 SER B N 1
ATOM 3218 C CA . SER B 1 92 ? -52.329 10.138 -8.698 1.00 47.24 92 SER B CA 1
ATOM 3219 C C . SER B 1 92 ? -52.575 11.541 -9.194 1.00 49.20 92 SER B C 1
ATOM 3220 O O . SER B 1 92 ? -53.308 12.309 -8.566 1.00 49.94 92 SER B O 1
ATOM 3223 N N . SER B 1 93 ? -51.976 11.873 -10.335 1.00 49.79 93 SER B N 1
ATOM 3224 C CA . SER B 1 93 ? -52.197 13.188 -10.963 1.00 51.51 93 SER B CA 1
ATOM 3225 C C . SER B 1 93 ? -53.593 13.306 -11.489 1.00 53.27 93 SER B C 1
ATOM 3226 O O . SER B 1 93 ? -54.270 14.315 -11.231 1.00 55.94 93 SER B O 1
ATOM 3229 N N . ALA B 1 94 ? -54.004 12.315 -12.279 1.00 52.61 94 ALA B N 1
ATOM 3230 C CA . ALA B 1 94 ? -55.357 12.332 -12.877 1.00 54.85 94 ALA B CA 1
ATOM 3231 C C . ALA B 1 94 ? -56.450 12.396 -11.825 1.00 56.30 94 ALA B C 1
ATOM 3232 O O . ALA B 1 94 ? -57.364 13.198 -11.955 1.00 58.51 94 ALA B O 1
ATOM 3234 N N . LEU B 1 95 ? -56.336 11.624 -10.748 1.00 56.12 95 LEU B N 1
ATOM 3235 C CA . LEU B 1 95 ? -57.337 11.722 -9.653 1.00 58.28 95 LEU B CA 1
ATOM 3236 C C . LEU B 1 95 ? -57.391 13.082 -8.987 1.00 59.96 95 LEU B C 1
ATOM 3237 O O . LEU B 1 95 ? -58.443 13.526 -8.501 1.00 60.37 95 LEU B O 1
ATOM 3242 N N . SER B 1 96 ? -56.250 13.783 -8.960 1.00 59.14 96 SER B N 1
ATOM 3243 C CA . SER B 1 96 ? -56.234 15.140 -8.402 1.00 60.32 96 SER B CA 1
ATOM 3244 C C . SER B 1 96 ? -56.998 16.151 -9.221 1.00 61.40 96 SER B C 1
ATOM 3245 O O . SER B 1 96 ? -57.539 17.072 -8.666 1.00 64.25 96 SER B O 1
ATOM 3248 N N . PHE B 1 97 ? -57.103 15.953 -10.512 1.00 61.01 97 PHE B N 1
ATOM 3249 C CA . PHE B 1 97 ? -57.908 16.850 -11.327 1.00 64.20 97 PHE B CA 1
ATOM 3250 C C . PHE B 1 97 ? -59.388 16.393 -11.367 1.00 68.71 97 PHE B C 1
ATOM 3251 O O . PHE B 1 97 ? -60.253 17.214 -11.451 1.00 70.84 97 PHE B O 1
ATOM 3259 N N . MET B 1 98 ? -59.630 15.080 -11.328 1.00 70.35 98 MET B N 1
ATOM 3260 C CA . MET B 1 98 ? -60.965 14.517 -11.400 1.00 75.21 98 MET B CA 1
ATOM 3261 C C . MET B 1 98 ? -61.769 14.654 -10.085 1.00 75.92 98 MET B C 1
ATOM 3262 O O . MET B 1 98 ? -62.996 14.670 -10.130 1.00 79.04 98 MET B O 1
ATOM 3267 N N . ILE B 1 99 ? -61.085 14.713 -8.945 1.00 73.62 99 ILE B N 1
ATOM 3268 C CA . ILE B 1 99 ? -61.706 14.893 -7.648 1.00 75.87 99 ILE B CA 1
ATOM 3269 C C . ILE B 1 99 ? -61.253 16.189 -6.965 1.00 76.76 99 ILE B C 1
ATOM 3270 O O . ILE B 1 99 ? -60.158 16.242 -6.461 1.00 79.62 99 ILE B O 1
ATOM 3275 N N . ARG B 1 100 ? -62.097 17.196 -6.912 1.00 81.34 100 ARG B N 1
ATOM 3276 C CA . ARG B 1 100 ? -61.847 18.430 -6.146 1.00 84.89 100 ARG B CA 1
ATOM 3277 C C . ARG B 1 100 ? -62.290 18.358 -4.676 1.00 84.66 100 ARG B C 1
ATOM 3278 O O . ARG B 1 100 ? -63.376 17.838 -4.392 1.00 82.39 100 ARG B O 1
ATOM 3286 N N . ASN B 1 101 ? -61.512 18.965 -3.795 1.00 82.68 101 ASN B N 1
ATOM 3287 C CA . ASN B 1 101 ? -61.820 19.074 -2.360 1.00 83.50 101 ASN B CA 1
ATOM 3288 C C . ASN B 1 101 ? -62.150 17.692 -1.735 1.00 80.84 101 ASN B C 1
ATOM 3289 O O . ASN B 1 101 ? -63.122 17.530 -1.051 1.00 80.04 101 ASN B O 1
ATOM 3294 N N . PRO B 1 102 ? -61.265 16.734 -1.930 1.00 76.77 102 PRO B N 1
ATOM 3295 C CA . PRO B 1 102 ? -61.455 15.513 -1.191 1.00 75.53 102 PRO B CA 1
ATOM 3296 C C . PRO B 1 102 ? -61.596 15.809 0.313 1.00 78.55 102 PRO B C 1
ATOM 3297 O O . PRO B 1 102 ? -60.858 16.616 0.837 1.00 80.58 102 PRO B O 1
ATOM 3301 N N . PRO B 1 103 ? -62.595 15.223 1.001 1.00 79.46 103 PRO B N 1
ATOM 3302 C CA . PRO B 1 103 ? -62.769 15.534 2.412 1.00 82.04 103 PRO B CA 1
ATOM 3303 C C . PRO B 1 103 ? -61.889 14.686 3.365 1.00 80.21 103 PRO B C 1
ATOM 3304 O O . PRO B 1 103 ? -61.917 14.895 4.578 1.00 82.79 103 PRO B O 1
ATOM 3308 N N . ILE B 1 104 ? -61.152 13.724 2.832 1.00 76.83 104 ILE B N 1
ATOM 3309 C CA . ILE B 1 104 ? -60.313 12.847 3.640 1.00 75.65 104 ILE B CA 1
ATOM 3310 C C . ILE B 1 104 ? -58.975 12.615 2.935 1.00 71.53 104 ILE B C 1
ATOM 3311 O O . ILE B 1 104 ? -58.871 12.861 1.749 1.00 70.57 104 ILE B O 1
ATOM 3316 N N . PRO B 1 105 ? -57.993 12.070 3.632 1.00 72.54 105 PRO B N 1
ATOM 3317 C CA . PRO B 1 105 ? -56.787 11.639 2.901 1.00 70.67 105 PRO B CA 1
ATOM 3318 C C . PRO B 1 105 ? -57.026 10.433 2.007 1.00 67.37 105 PRO B C 1
ATOM 3319 O O . PRO B 1 105 ? -57.610 9.444 2.441 1.00 67.67 105 PRO B O 1
ATOM 3323 N N . VAL B 1 106 ? -56.566 10.534 0.777 1.00 64.31 106 VAL B N 1
ATOM 3324 C CA . VAL B 1 106 ? -56.584 9.465 -0.219 1.00 60.54 106 VAL B CA 1
ATOM 3325 C C . VAL B 1 106 ? -55.119 9.237 -0.636 1.00 57.68 106 VAL B C 1
ATOM 3326 O O . VAL B 1 106 ? -54.495 10.111 -1.276 1.00 58.49 106 VAL B O 1
ATOM 3330 N N . VAL B 1 107 ? -54.571 8.100 -0.235 1.00 54.51 107 VAL B N 1
ATOM 3331 C CA . VAL B 1 107 ? -53.175 7.806 -0.390 1.00 52.81 107 VAL B CA 1
ATOM 3332 C C . VAL B 1 107 ? -52.922 6.622 -1.276 1.00 51.40 107 VAL B C 1
ATOM 3333 O O . VAL B 1 107 ? -53.269 5.480 -0.908 1.00 50.67 107 VAL B O 1
ATOM 3337 N N . LEU B 1 108 ? -52.270 6.846 -2.428 1.00 49.88 108 LEU B N 1
ATOM 3338 C CA . LEU B 1 108 ? -51.873 5.745 -3.297 1.00 49.63 108 LEU B CA 1
ATOM 3339 C C . LEU B 1 108 ? -50.520 5.205 -2.907 1.00 48.67 108 LEU B C 1
ATOM 3340 O O . LEU B 1 108 ? -49.636 5.969 -2.473 1.00 51.51 108 LEU B O 1
ATOM 3345 N N . THR B 1 109 ? -50.322 3.911 -3.075 1.00 47.61 109 THR B N 1
ATOM 3346 C CA . THR B 1 109 ? -49.028 3.335 -2.786 1.00 47.13 109 THR B CA 1
ATOM 3347 C C . THR B 1 109 ? -48.847 2.036 -3.563 1.00 46.84 109 THR B C 1
ATOM 3348 O O . THR B 1 109 ? -49.764 1.518 -4.220 1.00 46.76 109 THR B O 1
ATOM 3352 N N . GLY B 1 110 ? -47.634 1.517 -3.489 1.00 45.76 110 GLY B N 1
ATOM 3353 C CA . GLY B 1 110 ? -47.278 0.321 -4.207 1.00 43.97 110 GLY B CA 1
ATOM 3354 C C . GLY B 1 110 ? -45.980 -0.151 -3.653 1.00 45.25 110 GLY B C 1
ATOM 3355 O O . GLY B 1 110 ? -45.540 0.245 -2.573 1.00 47.68 110 GLY B O 1
ATOM 3356 N N . SER B 1 111 ? -45.333 -1.036 -4.399 1.00 45.79 111 SER B N 1
ATOM 3357 C CA . SER B 1 111 ? -44.012 -1.490 -3.974 1.00 46.03 111 SER B CA 1
ATOM 3358 C C . SER B 1 111 ? -43.198 -1.894 -5.168 1.00 44.79 111 SER B C 1
ATOM 3359 O O . SER B 1 111 ? -43.734 -2.236 -6.215 1.00 46.98 111 SER B O 1
ATOM 3362 N N . MET B 1 112 ? -41.894 -1.926 -4.979 1.00 45.39 112 MET B N 1
ATOM 3363 C CA . MET B 1 112 ? -40.983 -2.393 -6.019 1.00 47.14 112 MET B CA 1
ATOM 3364 C C . MET B 1 112 ? -40.822 -3.885 -6.001 1.00 48.59 112 MET B C 1
ATOM 3365 O O . MET B 1 112 ? -40.520 -4.454 -7.034 1.00 47.62 112 MET B O 1
ATOM 3370 N N . LEU B 1 113 ? -40.978 -4.524 -4.820 1.00 49.98 113 LEU B N 1
ATOM 3371 C CA . LEU B 1 113 ? -40.950 -5.984 -4.651 1.00 51.26 113 LEU B CA 1
ATOM 3372 C C . LEU B 1 113 ? -42.392 -6.523 -4.250 1.00 50.64 113 LEU B C 1
ATOM 3373 O O . LEU B 1 113 ? -43.129 -5.859 -3.500 1.00 49.80 113 LEU B O 1
ATOM 3378 N N . PRO B 1 114 ? -42.760 -7.694 -4.748 1.00 49.73 114 PRO B N 1
ATOM 3379 C CA . PRO B 1 114 ? -44.021 -8.366 -4.319 1.00 51.37 114 PRO B CA 1
ATOM 3380 C C . PRO B 1 114 ? -44.113 -8.522 -2.831 1.00 51.46 114 PRO B C 1
ATOM 3381 O O . PRO B 1 114 ? -43.104 -8.806 -2.225 1.00 53.99 114 PRO B O 1
ATOM 3385 N N . ILE B 1 115 ? -45.303 -8.347 -2.248 1.00 52.70 115 ILE B N 1
ATOM 3386 C CA . ILE B 1 115 ? -45.492 -8.620 -0.808 1.00 53.30 115 ILE B CA 1
ATOM 3387 C C . ILE B 1 115 ? -45.074 -10.024 -0.392 1.00 54.59 115 ILE B C 1
ATOM 3388 O O . ILE B 1 115 ? -44.586 -10.230 0.701 1.00 54.71 115 ILE B O 1
ATOM 3393 N N . THR B 1 116 ? -45.189 -10.988 -1.284 1.00 56.07 116 THR B N 1
ATOM 3394 C CA . THR B 1 116 ? -44.730 -12.365 -1.012 1.00 58.75 116 THR B CA 1
ATOM 3395 C C . THR B 1 116 ? -43.197 -12.492 -0.945 1.00 62.74 116 THR B C 1
ATOM 3396 O O . THR B 1 116 ? -42.702 -13.474 -0.449 1.00 64.95 116 THR B O 1
ATOM 3400 N N . GLU B 1 117 ? -42.423 -11.529 -1.446 1.00 65.43 117 GLU B N 1
ATOM 3401 C CA . GLU B 1 117 ? -40.945 -11.612 -1.346 1.00 70.22 117 GLU B CA 1
ATOM 3402 C C . GLU B 1 117 ? -40.486 -11.337 0.056 1.00 73.07 117 GLU B C 1
ATOM 3403 O O . GLU B 1 117 ? -41.122 -10.549 0.755 1.00 69.18 117 GLU B O 1
ATOM 3409 N N . PRO B 1 118 ? -39.411 -12.008 0.501 1.00 83.65 118 PRO B N 1
ATOM 3410 C CA . PRO B 1 118 ? -39.077 -11.839 1.961 1.00 87.70 118 PRO B CA 1
ATOM 3411 C C . PRO B 1 118 ? -38.528 -10.458 2.455 1.00 82.05 118 PRO B C 1
ATOM 3412 O O . PRO B 1 118 ? -38.830 -10.098 3.595 1.00 84.79 118 PRO B O 1
ATOM 3416 N N . ASN B 1 119 ? -37.815 -9.724 1.650 1.00 75.45 119 ASN B N 1
ATOM 3417 C CA . ASN B 1 119 ? -37.405 -8.370 2.023 1.00 75.42 119 ASN B CA 1
ATOM 3418 C C . ASN B 1 119 ? -38.204 -7.281 1.351 1.00 67.35 119 ASN B C 1
ATOM 3419 O O . ASN B 1 119 ? -37.706 -6.220 0.979 1.00 63.31 119 ASN B O 1
ATOM 3424 N N . SER B 1 120 ? -39.498 -7.549 1.215 1.00 62.23 120 SER B N 1
ATOM 3425 C CA . SER B 1 120 ? -40.388 -6.640 0.515 1.00 56.40 120 SER B CA 1
ATOM 3426 C C . SER B 1 120 ? -40.402 -5.251 1.114 1.00 54.52 120 SER B C 1
ATOM 3427 O O . SER B 1 120 ? -40.380 -5.102 2.316 1.00 53.38 120 SER B O 1
ATOM 3430 N N . ASP B 1 121 ? -40.464 -4.246 0.251 1.00 52.39 121 ASP B N 1
ATOM 3431 C CA . ASP B 1 121 ? -40.771 -2.861 0.662 1.00 52.30 121 ASP B CA 1
ATOM 3432 C C . ASP B 1 121 ? -42.268 -2.567 0.919 1.00 51.83 121 ASP B C 1
ATOM 3433 O O . ASP B 1 121 ? -42.647 -1.480 1.501 1.00 51.37 121 ASP B O 1
ATOM 3438 N N . ALA B 1 122 ? -43.146 -3.503 0.486 1.00 50.49 122 ALA B N 1
ATOM 3439 C CA . ALA B 1 122 ? -44.554 -3.290 0.585 1.00 49.11 122 ALA B CA 1
ATOM 3440 C C . ALA B 1 122 ? -45.037 -3.073 2.024 1.00 51.19 122 ALA B C 1
ATOM 3441 O O . ALA B 1 122 ? -45.830 -2.178 2.254 1.00 50.13 122 ALA B O 1
ATOM 3443 N N . PRO B 1 123 ? -44.610 -3.855 2.994 1.00 53.03 123 PRO B N 1
ATOM 3444 C CA . PRO B 1 123 ? -45.071 -3.593 4.398 1.00 56.01 123 PRO B CA 1
ATOM 3445 C C . PRO B 1 123 ? -44.809 -2.165 4.874 1.00 58.46 123 PRO B C 1
ATOM 3446 O O . PRO B 1 123 ? -45.682 -1.560 5.470 1.00 61.54 123 PRO B O 1
ATOM 3450 N N . ARG B 1 124 ? -43.620 -1.644 4.601 1.00 57.42 124 ARG B N 1
ATOM 3451 C CA . ARG B 1 124 ? -43.304 -0.297 5.020 1.00 59.39 124 ARG B CA 1
ATOM 3452 C C . ARG B 1 124 ? -44.178 0.707 4.271 1.00 55.21 124 ARG B C 1
ATOM 3453 O O . ARG B 1 124 ? -44.700 1.651 4.870 1.00 54.53 124 ARG B O 1
ATOM 3461 N N . ASN B 1 125 ? -44.335 0.526 2.946 1.00 51.86 125 ASN B N 1
ATOM 3462 C CA . ASN B 1 125 ? -45.126 1.459 2.165 1.00 50.61 125 ASN B CA 1
ATOM 3463 C C . ASN B 1 125 ? -46.592 1.536 2.599 1.00 51.29 125 ASN B C 1
ATOM 3464 O O . ASN B 1 125 ? -47.215 2.630 2.688 1.00 51.37 125 ASN B O 1
ATOM 3469 N N . LEU B 1 126 ? -47.156 0.360 2.924 1.00 52.64 126 LEU B N 1
ATOM 3470 C CA . LEU B 1 126 ? -48.517 0.281 3.447 1.00 53.77 126 LEU B CA 1
ATOM 3471 C C . LEU B 1 126 ? -48.665 0.950 4.770 1.00 56.00 126 LEU B C 1
ATOM 3472 O O . LEU B 1 126 ? -49.637 1.707 4.958 1.00 54.89 126 LEU B O 1
ATOM 3477 N N . ARG B 1 127 ? -47.734 0.696 5.686 1.00 57.94 127 ARG B N 1
ATOM 3478 C CA . ARG B 1 127 ? -47.775 1.380 6.998 1.00 62.44 127 ARG B CA 1
ATOM 3479 C C . ARG B 1 127 ? -47.719 2.840 6.884 1.00 61.72 127 ARG B C 1
ATOM 3480 O O . ARG B 1 127 ? -48.462 3.554 7.575 1.00 62.55 127 ARG B O 1
ATOM 3488 N N . THR B 1 128 ? -46.875 3.344 5.974 1.00 58.87 128 THR B N 1
ATOM 3489 C CA . THR B 1 128 ? -46.792 4.765 5.819 1.00 58.79 128 THR B CA 1
ATOM 3490 C C . THR B 1 128 ? -48.105 5.290 5.283 1.00 57.77 128 THR B C 1
ATOM 3491 O O . THR B 1 128 ? -48.574 6.325 5.760 1.00 59.96 128 THR B O 1
ATOM 3495 N N . ALA B 1 129 ? -48.665 4.630 4.266 1.00 54.85 129 ALA B N 1
ATOM 3496 C CA . ALA B 1 129 ? -49.950 5.060 3.687 1.00 54.77 129 ALA B CA 1
ATOM 3497 C C . ALA B 1 129 ? -51.106 5.020 4.690 1.00 57.88 129 ALA B C 1
ATOM 3498 O O . ALA B 1 129 ? -51.905 5.961 4.775 1.00 57.77 129 ALA B O 1
ATOM 3500 N N . LEU B 1 130 ? -51.186 3.914 5.455 1.00 59.95 130 LEU B N 1
ATOM 3501 C CA . LEU B 1 130 ? -52.230 3.767 6.443 1.00 63.23 130 LEU B CA 1
ATOM 3502 C C . LEU B 1 130 ? -52.112 4.752 7.614 1.00 67.72 130 LEU B C 1
ATOM 3503 O O . LEU B 1 130 ? -53.134 5.291 8.065 1.00 72.35 130 LEU B O 1
ATOM 3508 N N . THR B 1 131 ? -50.889 5.010 8.104 1.00 67.05 131 THR B N 1
ATOM 3509 C CA . THR B 1 131 ? -50.695 5.978 9.172 1.00 68.29 131 THR B CA 1
ATOM 3510 C C . THR B 1 131 ? -51.169 7.347 8.718 1.00 70.30 131 THR B C 1
ATOM 3511 O O . THR B 1 131 ? -51.860 8.047 9.456 1.00 72.75 131 THR B O 1
ATOM 3515 N N . PHE B 1 132 ? -50.812 7.746 7.493 1.00 68.13 132 PHE B N 1
ATOM 3516 C CA . PHE B 1 132 ? -51.275 9.036 7.017 1.00 68.53 132 PHE B CA 1
ATOM 3517 C C . PHE B 1 132 ? -52.767 9.055 6.723 1.00 69.25 132 PHE B C 1
ATOM 3518 O O . PHE B 1 132 ? -53.429 10.060 6.934 1.00 69.36 132 PHE B O 1
ATOM 3526 N N . ALA B 1 133 ? -53.300 7.958 6.205 1.00 69.93 133 ALA B N 1
ATOM 3527 C CA . ALA B 1 133 ? -54.747 7.834 6.002 1.00 71.74 133 ALA B CA 1
ATOM 3528 C C . ALA B 1 133 ? -55.519 8.081 7.302 1.00 76.11 133 ALA B C 1
ATOM 3529 O O . ALA B 1 133 ? -56.569 8.727 7.286 1.00 76.60 133 ALA B O 1
ATOM 3531 N N . ARG B 1 134 ? -54.978 7.656 8.437 1.00 81.51 134 ARG B N 1
ATOM 3532 C CA . ARG B 1 134 ? -55.667 7.863 9.693 1.00 87.19 134 ARG B CA 1
ATOM 3533 C C . ARG B 1 134 ? -55.312 9.127 10.467 1.00 90.56 134 ARG B C 1
ATOM 3534 O O . ARG B 1 134 ? -56.171 9.625 11.190 1.00 95.59 134 ARG B O 1
ATOM 3542 N N . LYS B 1 135 ? -54.101 9.668 10.307 1.00 88.20 135 LYS B N 1
ATOM 3543 C CA . LYS B 1 135 ? -53.678 10.846 11.029 1.00 89.97 135 LYS B CA 1
ATOM 3544 C C . LYS B 1 135 ? -53.315 12.036 10.181 1.00 89.60 135 LYS B C 1
ATOM 3545 O O . LYS B 1 135 ? -52.934 13.065 10.718 1.00 93.71 135 LYS B O 1
ATOM 3551 N N . GLY B 1 136 ? -53.416 11.929 8.856 1.00 84.70 136 GLY B N 1
ATOM 3552 C CA . GLY B 1 136 ? -52.955 12.997 7.974 1.00 80.91 136 GLY B CA 1
ATOM 3553 C C . GLY B 1 136 ? -54.062 13.991 7.742 1.00 82.28 136 GLY B C 1
ATOM 3554 O O . GLY B 1 136 ? -54.788 14.305 8.638 1.00 88.15 136 GLY B O 1
ATOM 3555 N N . PHE B 1 137 ? -54.193 14.523 6.546 1.00 79.86 137 PHE B N 1
ATOM 3556 C CA . PHE B 1 137 ? -55.185 15.549 6.282 1.00 81.66 137 PHE B CA 1
ATOM 3557 C C . PHE B 1 137 ? -55.645 15.386 4.839 1.00 78.04 137 PHE B C 1
ATOM 3558 O O . PHE B 1 137 ? -55.060 14.639 4.094 1.00 75.50 137 PHE B O 1
ATOM 3566 N N . PRO B 1 138 ? -56.749 16.027 4.468 1.00 79.22 138 PRO B N 1
ATOM 3567 C CA . PRO B 1 138 ? -57.337 15.788 3.155 1.00 77.01 138 PRO B CA 1
ATOM 3568 C C . PRO B 1 138 ? -56.472 16.040 1.945 1.00 76.74 138 PRO B C 1
ATOM 3569 O O . PRO B 1 138 ? -55.583 16.883 1.977 1.00 75.60 138 PRO B O 1
ATOM 3573 N N . GLY B 1 139 ? -56.760 15.311 0.879 1.00 76.47 139 GLY B N 1
ATOM 3574 C CA . GLY B 1 139 ? -56.039 15.454 -0.376 1.00 73.08 139 GLY B CA 1
ATOM 3575 C C . GLY B 1 139 ? -55.671 14.106 -0.967 1.00 70.64 139 GLY B C 1
ATOM 3576 O O . GLY B 1 139 ? -55.968 13.055 -0.412 1.00 72.48 139 GLY B O 1
ATOM 3577 N N . ILE B 1 140 ? -54.975 14.175 -2.096 1.00 67.37 140 ILE B N 1
ATOM 3578 C CA . ILE B 1 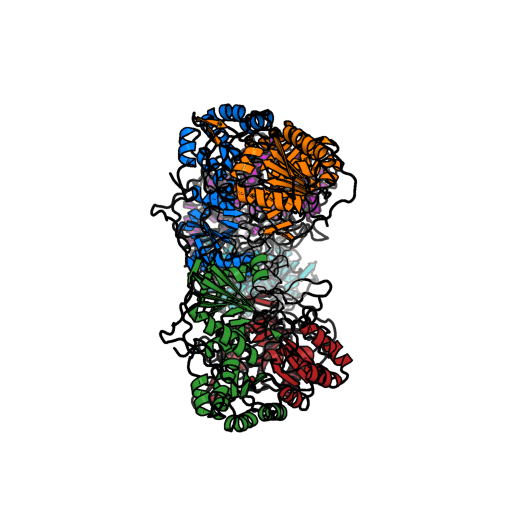140 ? -54.551 13.055 -2.879 1.00 64.69 140 ILE B CA 1
ATOM 3579 C C . ILE B 1 140 ? -53.033 13.001 -2.814 1.00 61.03 140 ILE B C 1
ATOM 3580 O O . ILE B 1 140 ? -52.397 13.938 -3.257 1.00 67.00 140 ILE B O 1
ATOM 3585 N N . TYR B 1 141 ? -52.480 11.925 -2.245 1.00 56.06 141 TYR B N 1
ATOM 3586 C CA . TYR B 1 141 ? -51.095 11.777 -1.898 1.00 53.13 141 TYR B CA 1
ATOM 3587 C C . TYR B 1 141 ? -50.602 10.445 -2.372 1.00 51.21 141 TYR B C 1
ATOM 3588 O O . TYR B 1 141 ? -51.396 9.534 -2.669 1.00 50.19 141 TYR B O 1
ATOM 3597 N N . VAL B 1 142 ? -49.263 10.347 -2.475 1.00 50.81 142 VAL B N 1
ATOM 3598 C CA . VAL B 1 142 ? -48.573 9.114 -2.727 1.00 49.89 142 VAL B CA 1
ATOM 3599 C C . VAL B 1 142 ? -47.670 8.835 -1.544 1.00 51.71 142 VAL B C 1
ATOM 3600 O O . VAL B 1 142 ? -47.053 9.734 -1.027 1.00 55.62 142 VAL B O 1
ATOM 3604 N N . ALA B 1 143 ? -47.653 7.585 -1.110 1.00 53.20 143 ALA B N 1
ATOM 3605 C CA . ALA B 1 143 ? -46.818 7.140 -0.013 1.00 53.76 143 ALA B CA 1
ATOM 3606 C C . ALA B 1 143 ? -45.780 6.200 -0.609 1.00 50.93 143 ALA B C 1
ATOM 3607 O O . ALA B 1 143 ? -46.098 5.255 -1.381 1.00 50.74 143 ALA B O 1
ATOM 3609 N N . PHE B 1 144 ? -44.542 6.410 -0.217 1.00 49.51 144 PHE B N 1
ATOM 3610 C CA . PHE B 1 144 ? -43.452 5.525 -0.665 1.00 49.49 144 PHE B CA 1
ATOM 3611 C C . PHE B 1 144 ? -42.312 5.687 0.305 1.00 52.29 144 PHE B C 1
ATOM 3612 O O . PHE B 1 144 ? -42.028 6.820 0.764 1.00 51.89 144 PHE B O 1
ATOM 3620 N N . MET B 1 145 ? -41.725 4.555 0.705 1.00 54.85 145 MET B N 1
ATOM 3621 C CA . MET B 1 145 ? -40.847 4.508 1.851 1.00 59.26 145 MET B CA 1
ATOM 3622 C C . MET B 1 145 ? -41.544 5.150 3.057 1.00 58.41 145 MET B C 1
ATOM 3623 O O . MET B 1 145 ? -42.683 4.811 3.349 1.00 60.43 145 MET B O 1
ATOM 3628 N N . ASP B 1 146 ? -40.898 6.099 3.746 1.00 59.40 146 ASP B N 1
ATOM 3629 C CA . ASP B 1 146 ? -41.495 6.823 4.852 1.00 59.09 146 ASP B CA 1
ATOM 3630 C C . ASP B 1 146 ? -42.077 8.148 4.398 1.00 58.74 146 ASP B C 1
ATOM 3631 O O . ASP B 1 146 ? -42.379 8.966 5.242 1.00 61.80 146 ASP B O 1
ATOM 3636 N N . LYS B 1 147 ? -42.256 8.398 3.086 1.00 56.10 147 LYS B N 1
ATOM 3637 C CA . LYS B 1 147 ? -42.646 9.721 2.632 1.00 55.33 147 LYS B CA 1
ATOM 3638 C C . LYS B 1 147 ? -44.079 9.748 2.132 1.00 56.40 147 LYS B C 1
ATOM 3639 O O . LYS B 1 147 ? -44.562 8.788 1.502 1.00 53.29 147 LYS B O 1
ATOM 3645 N N . ILE B 1 148 ? -44.697 10.895 2.365 1.00 57.43 148 ILE B N 1
ATOM 3646 C CA . ILE B 1 148 ? -45.980 11.262 1.814 1.00 56.66 148 ILE B CA 1
ATOM 3647 C C . ILE B 1 148 ? -45.707 12.486 0.904 1.00 55.21 148 ILE B C 1
ATOM 3648 O O . ILE B 1 148 ? -45.202 13.531 1.365 1.00 55.90 148 ILE B O 1
ATOM 3653 N N . MET B 1 149 ? -46.160 12.372 -0.335 1.00 53.31 149 MET B N 1
ATOM 3654 C CA . MET B 1 149 ? -45.922 13.345 -1.385 1.00 51.76 149 MET B CA 1
ATOM 3655 C C . MET B 1 149 ? -47.221 13.723 -2.066 1.00 52.36 149 MET B C 1
ATOM 3656 O O . MET B 1 149 ? -48.123 12.891 -2.212 1.00 53.12 149 MET B O 1
ATOM 3661 N N . LEU B 1 150 ? -47.337 14.960 -2.497 1.00 53.07 150 LEU B N 1
ATOM 3662 C CA . LEU B 1 150 ? -48.471 15.428 -3.201 1.00 54.16 150 LEU B CA 1
ATOM 3663 C C . LEU B 1 150 ? -48.616 14.685 -4.502 1.00 52.72 150 LEU B C 1
ATOM 3664 O O . LEU B 1 150 ? -47.698 14.540 -5.277 1.00 53.15 150 LEU B O 1
ATOM 3669 N N . GLY B 1 151 ? -49.838 14.223 -4.747 1.00 54.79 151 GLY B N 1
ATOM 3670 C CA . GLY B 1 151 ? -50.118 13.345 -5.892 1.00 54.31 151 GLY B CA 1
ATOM 3671 C C . GLY B 1 151 ? -49.884 13.913 -7.275 1.00 52.54 151 GLY B C 1
ATOM 3672 O O . GLY B 1 151 ? -49.616 13.213 -8.214 1.00 50.71 151 GLY B O 1
ATOM 3673 N N . THR B 1 152 ? -49.996 15.203 -7.354 1.00 56.82 152 THR B N 1
ATOM 3674 C CA A THR B 1 152 ? -49.690 15.951 -8.568 0.50 57.48 152 THR B CA 1
ATOM 3675 C CA B THR B 1 152 ? -49.695 15.949 -8.567 0.50 55.90 152 THR B CA 1
ATOM 3676 C C . THR B 1 152 ? -48.212 16.401 -8.733 1.00 55.29 152 THR B C 1
ATOM 3677 O O . THR B 1 152 ? -47.907 17.118 -9.657 1.00 55.77 152 THR B O 1
ATOM 3684 N N . ARG B 1 153 ? -47.326 15.941 -7.865 1.00 53.63 153 ARG B N 1
ATOM 3685 C CA . ARG B 1 153 ? -45.985 16.349 -7.795 1.00 53.32 153 ARG B CA 1
ATOM 3686 C C . ARG B 1 153 ? -45.015 15.215 -7.722 1.00 51.35 153 ARG B C 1
ATOM 3687 O O . ARG B 1 153 ? -43.863 15.462 -7.378 1.00 54.61 153 ARG B O 1
ATOM 3695 N N . VAL B 1 154 ? -45.422 13.988 -8.015 1.00 51.71 154 VAL B N 1
ATOM 3696 C CA . VAL B 1 154 ? -44.534 12.838 -7.919 1.00 48.43 154 VAL B CA 1
ATOM 3697 C C . VAL B 1 154 ? -44.172 12.333 -9.254 1.00 45.52 154 VAL B C 1
ATOM 3698 O O . VAL B 1 154 ? -44.969 12.424 -10.138 1.00 44.57 154 VAL B O 1
ATOM 3702 N N . SER B 1 155 ? -42.982 11.749 -9.369 1.00 43.51 155 SER B N 1
ATOM 3703 C CA . SER B 1 155 ? -42.625 10.911 -10.499 1.00 42.69 155 SER B CA 1
ATOM 3704 C C . SER B 1 155 ? -41.865 9.743 -10.038 1.00 40.08 155 SER B C 1
ATOM 3705 O O . SER B 1 155 ? -41.169 9.806 -9.029 1.00 40.23 155 SER B O 1
ATOM 3708 N N . LYS B 1 156 ? -41.916 8.713 -10.860 1.00 40.34 156 LYS B N 1
ATOM 3709 C CA . LYS B 1 156 ? -41.112 7.527 -10.697 1.00 42.24 156 LYS B CA 1
ATOM 3710 C C . LYS B 1 156 ? -39.746 7.797 -11.321 1.00 42.42 156 LYS B C 1
ATOM 3711 O O . LYS B 1 156 ? -39.633 7.699 -12.528 1.00 43.75 156 LYS B O 1
ATOM 3717 N N . VAL B 1 157 ? -38.724 8.064 -10.506 1.00 39.91 157 VAL B N 1
ATOM 3718 C CA . VAL B 1 157 ? -37.426 8.449 -10.991 1.00 39.38 157 VAL B CA 1
ATOM 3719 C C . VAL B 1 157 ? -36.432 7.333 -11.013 1.00 39.31 157 VAL B C 1
ATOM 3720 O O . VAL B 1 157 ? -35.453 7.464 -11.691 1.00 38.78 157 VAL B O 1
ATOM 3724 N N . HIS B 1 158 ? -36.682 6.226 -10.295 1.00 39.41 158 HIS B N 1
ATOM 3725 C CA A HIS B 1 158 ? -35.820 5.034 -10.382 0.52 40.15 158 HIS B CA 1
ATOM 3726 C CA B HIS B 1 158 ? -35.814 5.041 -10.380 0.48 41.34 158 HIS B CA 1
ATOM 3727 C C . HIS B 1 158 ? -36.647 3.834 -10.879 1.00 42.02 158 HIS B C 1
ATOM 3728 O O . HIS B 1 158 ? -37.803 3.706 -10.496 1.00 44.41 158 HIS B O 1
ATOM 3741 N N . SER B 1 159 ? -36.045 2.997 -11.736 1.00 43.06 159 SER B N 1
ATOM 3742 C CA . SER B 1 159 ? -36.747 1.821 -12.243 1.00 44.95 159 SER B CA 1
ATOM 3743 C C . SER B 1 159 ? -36.396 0.565 -11.407 1.00 47.31 159 SER B C 1
ATOM 3744 O O . SER B 1 159 ? -36.984 -0.406 -11.590 1.00 46.55 159 SER B O 1
ATOM 3747 N N . LEU B 1 160 ? -35.431 0.673 -10.519 1.00 49.18 160 LEU B N 1
ATOM 3748 C CA . LEU B 1 160 ? -34.842 -0.418 -9.798 1.00 55.24 160 LEU B CA 1
ATOM 3749 C C . LEU B 1 160 ? -34.783 -0.119 -8.291 1.00 57.00 160 LEU B C 1
ATOM 3750 O O . LEU B 1 160 ? -35.146 -0.992 -7.512 1.00 56.46 160 LEU B O 1
ATOM 3755 N N . GLY B 1 161 ? -34.350 1.055 -7.840 1.00 55.95 161 GLY B N 1
ATOM 3756 C CA . GLY B 1 161 ? -34.181 1.222 -6.379 1.00 57.97 161 GLY B CA 1
ATOM 3757 C C . GLY B 1 161 ? -35.477 1.294 -5.560 1.00 56.41 161 GLY B C 1
ATOM 3758 O O . GLY B 1 161 ? -36.507 1.631 -6.097 1.00 59.03 161 GLY B O 1
ATOM 3759 N N . LEU B 1 162 ? -35.403 1.047 -4.270 1.00 57.47 162 LEU B N 1
ATOM 3760 C CA . LEU B 1 162 ? -36.497 1.201 -3.346 1.00 54.97 162 LEU B CA 1
ATOM 3761 C C . LEU B 1 162 ? -36.986 2.651 -3.173 1.00 55.73 162 LEU B C 1
ATOM 3762 O O . LEU B 1 162 ? -38.212 2.874 -3.056 1.00 52.71 162 LEU B O 1
ATOM 3767 N N . ASN B 1 163 ? -36.103 3.640 -3.301 1.00 52.36 163 ASN B N 1
ATOM 3768 C CA . ASN B 1 163 ? -36.549 5.020 -3.198 1.00 53.47 163 ASN B CA 1
ATOM 3769 C C . ASN B 1 163 ? -36.972 5.534 -4.547 1.00 50.65 163 ASN B C 1
ATOM 3770 O O . ASN B 1 163 ? -36.421 6.513 -5.073 1.00 51.47 163 ASN B O 1
ATOM 3775 N N . ALA B 1 164 ? -38.007 4.952 -5.111 1.00 46.79 164 ALA B N 1
ATOM 3776 C CA . ALA B 1 164 ? -38.291 5.116 -6.510 1.00 43.88 164 ALA B CA 1
ATOM 3777 C C . ALA B 1 164 ? -39.070 6.379 -6.857 1.00 42.67 164 ALA B C 1
ATOM 3778 O O . ALA B 1 164 ? -39.105 6.755 -8.042 1.00 40.89 164 ALA B O 1
ATOM 3780 N N . PHE B 1 165 ? -39.751 6.985 -5.869 1.00 43.36 165 PHE B N 1
ATOM 3781 C CA . PHE B 1 165 ? -40.677 8.100 -6.156 1.00 44.46 165 PHE B CA 1
ATOM 3782 C C . PHE B 1 165 ? -40.114 9.368 -5.458 1.00 47.54 165 PHE B C 1
ATOM 3783 O O . PHE B 1 165 ? -39.679 9.307 -4.291 1.00 47.05 165 PHE B O 1
ATOM 3791 N N . GLN B 1 166 ? -40.105 10.482 -6.170 1.00 46.13 166 GLN B N 1
ATOM 3792 C CA . GLN B 1 166 ? -39.676 11.705 -5.548 1.00 49.56 166 GLN B CA 1
ATOM 3793 C C . GLN B 1 166 ? -40.673 12.778 -5.812 1.00 47.51 166 GLN B C 1
ATOM 3794 O O . GLN B 1 166 ? -41.380 12.781 -6.834 1.00 45.21 166 GLN B O 1
ATOM 3800 N N . SER B 1 167 ? -40.678 13.732 -4.932 1.00 49.66 167 SER B N 1
ATOM 3801 C CA . SER B 1 167 ? -41.413 14.952 -5.156 1.00 53.13 167 SER B CA 1
ATOM 3802 C C . SER B 1 167 ? -40.581 15.951 -5.995 1.00 52.21 167 SER B C 1
ATOM 3803 O O . SER B 1 167 ? -39.428 16.148 -5.719 1.00 51.24 167 SER B O 1
ATOM 3806 N N . ILE B 1 168 ? -41.179 16.537 -7.032 1.00 51.67 168 ILE B N 1
ATOM 3807 C CA . ILE B 1 168 ? -40.465 17.235 -8.096 1.00 52.10 168 ILE B CA 1
ATOM 3808 C C . ILE B 1 168 ? -40.896 18.681 -8.073 1.00 52.24 168 ILE B C 1
ATOM 3809 O O . ILE B 1 168 ? -42.048 18.977 -8.292 1.00 55.10 168 ILE B O 1
ATOM 3814 N N . ASN B 1 169 ? -39.941 19.563 -7.787 1.00 51.35 169 ASN B N 1
ATOM 3815 C CA . ASN B 1 169 ? -40.111 21.031 -7.770 1.00 51.70 169 ASN B CA 1
ATOM 3816 C C . ASN B 1 169 ? -41.085 21.446 -6.672 1.00 54.97 169 ASN B C 1
ATOM 3817 O O . ASN B 1 169 ? -41.758 22.414 -6.810 1.00 57.77 169 ASN B O 1
ATOM 3822 N N . TYR B 1 170 ? -41.187 20.684 -5.589 1.00 57.57 170 TYR B N 1
ATOM 3823 C CA . TYR B 1 170 ? -42.191 20.929 -4.539 1.00 57.25 170 TYR B CA 1
ATOM 3824 C C . TYR B 1 170 ? -41.753 20.090 -3.330 1.00 57.12 170 TYR B C 1
ATOM 3825 O O . TYR B 1 170 ? -41.276 18.991 -3.503 1.00 58.55 170 TYR B O 1
ATOM 3834 N N . PRO B 1 171 ? -41.847 20.594 -2.128 1.00 57.46 171 PRO B N 1
ATOM 3835 C CA . PRO B 1 171 ? -41.415 19.749 -0.986 1.00 57.43 171 PRO B CA 1
ATOM 3836 C C . PRO B 1 171 ? -42.348 18.518 -0.704 1.00 57.98 171 PRO B C 1
ATOM 3837 O O . PRO B 1 171 ? -43.500 18.522 -1.014 1.00 55.70 171 PRO B O 1
ATOM 3841 N N . ASP B 1 172 ? -41.765 17.491 -0.117 1.00 57.09 172 ASP B N 1
ATOM 3842 C CA . ASP B 1 172 ? -42.452 16.421 0.543 1.00 59.72 172 ASP B CA 1
ATOM 3843 C C . ASP B 1 172 ? -43.482 16.979 1.505 1.00 62.11 172 ASP B C 1
ATOM 3844 O O . ASP B 1 172 ? -43.260 18.028 2.159 1.00 61.76 172 ASP B O 1
ATOM 3849 N N . ILE B 1 173 ? -44.620 16.312 1.581 1.00 60.27 173 ILE B N 1
ATOM 3850 C CA . ILE B 1 173 ? -45.719 16.746 2.488 1.00 63.35 173 ILE B CA 1
ATOM 3851 C C . ILE B 1 173 ? -45.429 16.354 3.903 1.00 63.52 173 ILE B C 1
ATOM 3852 O O . ILE B 1 173 ? -45.596 17.144 4.813 1.00 64.35 173 ILE B O 1
ATOM 3857 N N . ALA B 1 174 ? -45.020 15.112 4.096 1.00 63.78 174 ALA B N 1
ATOM 3858 C CA . ALA B 1 174 ? -44.828 14.581 5.444 1.00 66.56 174 ALA B CA 1
ATOM 3859 C C . ALA B 1 174 ? -44.002 13.340 5.429 1.00 64.40 174 ALA B C 1
ATOM 3860 O O . ALA B 1 174 ? -43.772 12.763 4.389 1.00 61.57 174 ALA B O 1
ATOM 3862 N N . TYR B 1 175 ? -43.482 12.998 6.593 1.00 66.97 175 TYR B N 1
ATOM 3863 C CA . TYR B 1 175 ? -42.788 11.757 6.795 1.00 69.65 175 TYR B CA 1
ATOM 3864 C C . TYR B 1 175 ? -43.535 10.946 7.914 1.00 74.54 175 TYR B C 1
ATOM 3865 O O . TYR B 1 175 ? -44.031 11.520 8.882 1.00 81.30 175 TYR B O 1
ATOM 3874 N N . VAL B 1 176 ? -43.553 9.627 7.791 1.00 72.34 176 VAL B N 1
ATOM 3875 C CA . VAL B 1 176 ? -44.052 8.788 8.823 1.00 74.24 176 VAL B CA 1
ATOM 3876 C C . VAL B 1 176 ? -42.907 8.147 9.567 1.00 75.98 176 VAL B C 1
ATOM 3877 O O . VAL B 1 176 ? -42.100 7.471 8.988 1.00 70.67 176 VAL B O 1
ATOM 3881 N N . LYS B 1 177 ? -42.874 8.316 10.873 1.00 84.73 177 LYS B N 1
ATOM 3882 C CA . LYS B 1 177 ? -41.877 7.639 11.703 1.00 91.52 177 LYS B CA 1
ATOM 3883 C C . LYS B 1 177 ? -42.660 6.873 12.781 1.00 95.13 177 LYS B C 1
ATOM 3884 O O . LYS B 1 177 ? -43.309 7.498 13.594 1.00 98.43 177 LYS B O 1
ATOM 3890 N N . GLY B 1 178 ? -42.608 5.544 12.741 1.00 96.58 178 GLY B N 1
ATOM 3891 C CA . GLY B 1 178 ? -43.454 4.680 13.587 1.00 96.84 178 GLY B CA 1
ATOM 3892 C C . GLY B 1 178 ? -44.913 4.948 13.313 1.00 96.48 178 GLY B C 1
ATOM 3893 O O . GLY B 1 178 ? -45.333 4.775 12.199 1.00 99.88 178 GLY B O 1
ATOM 3894 N N . ASP B 1 179 ? -45.642 5.459 14.292 1.00 99.62 179 ASP B N 1
ATOM 3895 C CA . ASP B 1 179 ? -47.036 5.841 14.142 1.00 99.69 179 ASP B CA 1
ATOM 3896 C C . ASP B 1 179 ? -47.261 7.324 14.088 1.00 100.41 179 ASP B C 1
ATOM 3897 O O . ASP B 1 179 ? -48.421 7.749 14.143 1.00 98.93 179 ASP B O 1
ATOM 3902 N N . GLU B 1 180 ? -46.196 8.122 13.996 1.00 101.63 180 GLU B N 1
ATOM 3903 C CA . GLU B 1 180 ? -46.336 9.563 13.869 1.00 104.82 180 GLU B CA 1
ATOM 3904 C C . GLU B 1 180 ? -46.148 10.118 12.445 1.00 99.59 180 GLU B C 1
ATOM 3905 O O . GLU B 1 180 ? -45.362 9.614 11.670 1.00 97.81 180 GLU B O 1
ATOM 3911 N N . VAL B 1 181 ? -46.910 11.178 12.158 1.00 95.42 181 VAL B N 1
ATOM 3912 C CA . VAL B 1 181 ? -46.803 11.960 10.987 1.00 89.83 181 VAL B CA 1
ATOM 3913 C C . VAL B 1 181 ? -46.025 13.206 11.362 1.00 92.92 181 VAL B C 1
ATOM 3914 O O . VAL B 1 181 ? -46.445 13.918 12.244 1.00 96.29 181 VAL B O 1
ATOM 3918 N N . LEU B 1 182 ? -44.894 13.463 10.702 1.00 90.14 182 LEU B N 1
ATOM 3919 C CA . LEU B 1 182 ? -44.092 14.706 10.869 1.00 91.22 182 LEU B CA 1
ATOM 3920 C C . LEU B 1 182 ? -44.299 15.507 9.613 1.00 85.09 182 LEU B C 1
ATOM 3921 O O . LEU B 1 182 ? -43.871 15.126 8.537 1.00 79.51 182 LEU B O 1
ATOM 3926 N N . VAL B 1 183 ? -45.006 16.598 9.760 1.00 85.69 183 VAL B N 1
ATOM 3927 C CA . VAL B 1 183 ? -45.412 17.407 8.640 1.00 83.05 183 VAL B CA 1
ATOM 3928 C C . VAL B 1 183 ? -44.222 18.329 8.209 1.00 84.68 183 VAL B C 1
ATOM 3929 O O . VAL B 1 183 ? -43.622 19.006 9.020 1.00 85.70 183 VAL B O 1
ATOM 3933 N N . ARG B 1 184 ? -43.898 18.295 6.916 1.00 83.08 184 ARG B N 1
ATOM 3934 C CA . ARG B 1 184 ? -42.896 19.125 6.280 1.00 84.22 184 ARG B CA 1
ATOM 3935 C C . ARG B 1 184 ? -43.607 20.297 5.583 1.00 82.91 184 ARG B C 1
ATOM 3936 O O . ARG B 1 184 ? -43.160 21.397 5.673 1.00 85.12 184 ARG B O 1
ATOM 3944 N N . HIS B 1 185 ? -44.724 20.080 4.920 1.00 79.44 185 HIS B N 1
ATOM 3945 C CA . HIS B 1 185 ? -45.435 21.146 4.233 1.00 80.31 185 HIS B CA 1
ATOM 3946 C C . HIS B 1 185 ? -46.914 20.752 4.130 1.00 81.57 185 HIS B C 1
ATOM 3947 O O . HIS B 1 185 ? -47.252 19.750 3.521 1.00 77.03 185 HIS B O 1
ATOM 3954 N N . LYS B 1 186 ? -47.795 21.547 4.696 1.00 86.75 186 LYS B N 1
ATOM 3955 C CA . LYS B 1 186 ? -49.216 21.342 4.550 1.00 89.19 186 LYS B CA 1
ATOM 3956 C C . LYS B 1 186 ? -49.711 22.173 3.389 1.00 88.21 186 LYS B C 1
ATOM 3957 O O . LYS B 1 186 ? -49.578 23.349 3.427 1.00 95.47 186 LYS B O 1
ATOM 3963 N N . PRO B 1 187 ? -50.288 21.570 2.349 1.00 87.08 187 PRO B N 1
ATOM 3964 C CA . PRO B 1 187 ? -50.770 22.377 1.210 1.00 88.99 187 PRO B CA 1
ATOM 3965 C C . PRO B 1 187 ? -52.046 23.129 1.525 1.00 95.04 187 PRO B C 1
ATOM 3966 O O . PRO B 1 187 ? -52.604 22.932 2.611 1.00 100.33 187 PRO B O 1
ATOM 3970 N N . ARG B 1 188 ? -52.473 24.019 0.616 1.00 96.20 188 ARG B N 1
ATOM 3971 C CA . ARG B 1 188 ? -53.777 24.698 0.783 1.00 100.38 188 ARG B CA 1
ATOM 3972 C C . ARG B 1 188 ? -54.892 23.667 0.564 1.00 99.01 188 ARG B C 1
ATOM 3973 O O . ARG B 1 188 ? -54.902 23.011 -0.447 1.00 98.41 188 ARG B O 1
ATOM 3981 N N . ILE B 1 189 ? -55.818 23.577 1.505 1.00 101.75 189 ILE B N 1
ATOM 3982 C CA . ILE B 1 189 ? -56.844 22.512 1.498 1.00 103.24 189 ILE B CA 1
ATOM 3983 C C . ILE B 1 189 ? -58.191 23.180 1.308 1.00 106.40 189 ILE B C 1
ATOM 3984 O O . ILE B 1 189 ? -58.594 23.976 2.136 1.00 104.55 189 ILE B O 1
ATOM 3989 N N . GLY B 1 190 ? -58.841 22.875 0.186 1.00 109.88 190 GLY B N 1
ATOM 3990 C CA . GLY B 1 190 ? -60.005 23.630 -0.244 1.00 114.94 190 GLY B CA 1
ATOM 3991 C C . GLY B 1 190 ? -61.218 23.261 0.617 1.00 117.69 190 GLY B C 1
ATOM 3992 O O . GLY B 1 190 ? -61.660 22.099 0.653 1.00 118.63 190 GLY B O 1
ATOM 3993 N N . ASN B 1 191 ? -61.752 24.284 1.300 1.00 120.50 191 ASN B N 1
ATOM 3994 C CA . ASN B 1 191 ? -62.966 24.227 2.095 1.00 125.04 191 ASN B CA 1
ATOM 3995 C C . ASN B 1 191 ? -64.252 23.758 1.381 1.00 120.95 191 ASN B C 1
ATOM 3996 O O . ASN B 1 191 ? -65.211 23.380 2.062 1.00 119.72 191 ASN B O 1
ATOM 4001 N N . GLY B 1 192 ? -64.303 23.850 0.040 1.00 115.72 192 GLY B N 1
ATOM 4002 C CA . GLY B 1 192 ? -65.496 23.580 -0.750 1.00 114.92 192 GLY B CA 1
ATOM 4003 C C . GLY B 1 192 ? -66.029 22.156 -0.656 1.00 112.11 192 GLY B C 1
ATOM 4004 O O . GLY B 1 192 ? -65.481 21.317 0.038 1.00 109.07 192 GLY B O 1
ATOM 4005 N N . GLU B 1 193 ? -67.135 21.896 -1.341 1.00 109.73 193 GLU B N 1
ATOM 4006 C CA . GLU B 1 193 ? -67.748 20.565 -1.333 1.00 109.80 193 GLU B CA 1
ATOM 4007 C C . GLU B 1 193 ? -67.001 19.616 -2.258 1.00 104.86 193 GLU B C 1
ATOM 4008 O O . GLU B 1 193 ? -66.482 20.062 -3.270 1.00 106.96 193 GLU B O 1
ATOM 4014 N N . PRO B 1 194 ? -66.915 18.307 -1.930 1.00 100.68 194 PRO B N 1
ATOM 4015 C CA . PRO B 1 194 ? -66.284 17.374 -2.870 1.00 96.19 194 PRO B CA 1
ATOM 4016 C C . PRO B 1 194 ? -66.970 17.361 -4.242 1.00 96.43 194 PRO B C 1
ATOM 4017 O O . PRO B 1 194 ? -68.160 17.374 -4.295 1.00 98.93 194 PRO B O 1
ATOM 4021 N N . LEU B 1 195 ? -66.213 17.365 -5.326 1.00 95.29 195 LEU B N 1
ATOM 4022 C CA . LEU B 1 195 ? -66.790 17.356 -6.675 1.00 94.99 195 LEU B CA 1
ATOM 4023 C C . LEU B 1 195 ? -66.081 16.308 -7.482 1.00 89.74 195 LEU B C 1
ATOM 4024 O O . LEU B 1 195 ? -64.856 16.215 -7.413 1.00 86.86 195 LEU B O 1
ATOM 4029 N N . PHE B 1 196 ? -66.844 15.512 -8.216 1.00 87.75 196 PHE B N 1
ATOM 4030 C CA . PHE B 1 196 ? -66.293 14.537 -9.118 1.00 82.96 196 PHE B CA 1
ATOM 4031 C C . PHE B 1 196 ? -66.475 15.088 -10.506 1.00 84.17 196 PHE B C 1
ATOM 4032 O O . PHE B 1 196 ? -67.564 15.453 -10.860 1.00 86.86 196 PHE B O 1
ATOM 4040 N N . ASP B 1 197 ? -65.392 15.170 -11.272 1.00 82.61 197 ASP B N 1
ATOM 4041 C CA . ASP B 1 197 ? -65.409 15.818 -12.583 1.00 85.33 197 ASP B CA 1
ATOM 4042 C C . ASP B 1 197 ? -64.524 15.029 -13.541 1.00 84.11 197 ASP B C 1
ATOM 4043 O O . ASP B 1 197 ? -63.398 15.455 -13.827 1.00 82.35 197 ASP B O 1
ATOM 4048 N N . PRO B 1 198 ? -65.010 13.871 -14.016 1.00 82.84 198 PRO B N 1
ATOM 4049 C CA . PRO B 1 198 ? -64.196 12.875 -14.715 1.00 81.61 198 PRO B CA 1
ATOM 4050 C C . PRO B 1 198 ? -63.927 13.026 -16.210 1.00 84.38 198 PRO B C 1
ATOM 4051 O O . PRO B 1 198 ? -63.269 12.168 -16.782 1.00 88.97 198 PRO B O 1
ATOM 4055 N N . GLU B 1 199 ? -64.439 14.048 -16.862 1.00 87.93 199 GLU B N 1
ATOM 4056 C CA . GLU B 1 199 ? -64.348 14.078 -18.335 1.00 89.77 199 GLU B CA 1
ATOM 4057 C C . GLU B 1 199 ? -62.891 14.320 -18.737 1.00 85.90 199 GLU B C 1
ATOM 4058 O O . GLU B 1 199 ? -62.263 15.283 -18.295 1.00 86.19 199 GLU B O 1
ATOM 4064 N N . LEU B 1 200 ? -62.347 13.426 -19.534 1.00 82.50 200 LEU B N 1
ATOM 4065 C CA . LEU B 1 200 ? -61.058 13.612 -20.105 1.00 81.08 200 LEU B CA 1
ATOM 4066 C C . LEU B 1 200 ? -60.959 13.044 -21.515 1.00 78.23 200 LEU B C 1
ATOM 4067 O O . LEU B 1 200 ? -61.713 12.162 -21.867 1.00 77.63 200 LEU B O 1
ATOM 4072 N N . ASP B 1 201 ? -60.063 13.631 -22.320 1.00 71.43 201 ASP B N 1
ATOM 4073 C CA . ASP B 1 201 ? -59.846 13.243 -23.704 1.00 70.04 201 ASP B CA 1
ATOM 4074 C C . ASP B 1 201 ? -58.507 12.547 -23.695 1.00 65.89 201 ASP B C 1
ATOM 4075 O O . ASP B 1 201 ? -57.463 13.193 -23.519 1.00 66.01 201 ASP B O 1
ATOM 4080 N N . PRO B 1 202 ? -58.506 11.217 -23.875 1.00 64.36 202 PRO B N 1
ATOM 4081 C CA . PRO B 1 202 ? -57.252 10.469 -23.815 1.00 60.61 202 PRO B CA 1
ATOM 4082 C C . PRO B 1 202 ? -56.313 10.615 -25.055 1.00 60.56 202 PRO B C 1
ATOM 4083 O O . PRO B 1 202 ? -55.181 10.079 -25.023 1.00 57.94 202 PRO B O 1
ATOM 4087 N N . ASN B 1 203 ? -56.742 11.307 -26.103 1.00 62.96 203 ASN B N 1
ATOM 4088 C CA . ASN B 1 203 ? -56.013 11.332 -27.384 1.00 65.31 203 ASN B CA 1
ATOM 4089 C C . ASN B 1 203 ? -54.944 12.432 -27.383 1.00 64.26 203 ASN B C 1
ATOM 4090 O O . ASN B 1 203 ? -55.095 13.435 -28.065 1.00 65.61 203 ASN B O 1
ATOM 4095 N N . VAL B 1 204 ? -53.915 12.234 -26.557 1.00 62.51 204 VAL B N 1
ATOM 4096 C CA . VAL B 1 204 ? -52.799 13.130 -26.433 1.00 61.75 204 VAL B CA 1
ATOM 4097 C C . VAL B 1 204 ? -51.535 12.324 -26.584 1.00 59.85 204 VAL B C 1
ATOM 4098 O O . VAL B 1 204 ? -51.504 11.164 -26.325 1.00 62.23 204 VAL B O 1
ATOM 4102 N N . VAL B 1 205 ? -50.488 12.965 -27.044 1.00 61.44 205 VAL B N 1
ATOM 4103 C CA . VAL B 1 205 ? -49.218 12.316 -27.320 1.00 60.77 205 VAL B CA 1
ATOM 4104 C C . VAL B 1 205 ? -48.082 13.156 -26.740 1.00 57.63 205 VAL B C 1
ATOM 4105 O O . VAL B 1 205 ? -48.141 14.374 -26.762 1.00 58.21 205 VAL B O 1
ATOM 4109 N N . HIS B 1 206 ? -47.091 12.472 -26.195 1.00 54.94 206 HIS B N 1
ATOM 4110 C CA . HIS B 1 206 ? -45.984 13.053 -25.498 1.00 52.65 206 HIS B CA 1
ATOM 4111 C C . HIS B 1 206 ? -44.730 12.661 -26.273 1.00 51.00 206 HIS B C 1
ATOM 4112 O O . HIS B 1 206 ? -44.324 11.503 -26.349 1.00 49.09 206 HIS B O 1
ATOM 4119 N N . ILE B 1 207 ? -44.105 13.657 -26.866 1.00 51.88 207 ILE B N 1
ATOM 4120 C CA . ILE B 1 207 ? -42.953 13.404 -27.767 1.00 53.29 207 ILE B CA 1
ATOM 4121 C C . ILE B 1 207 ? -41.756 14.229 -27.319 1.00 50.32 207 ILE B C 1
ATOM 4122 O O . ILE B 1 207 ? -41.903 15.347 -26.871 1.00 50.39 207 ILE B O 1
ATOM 4127 N N . ARG B 1 208 ? -40.588 13.660 -27.466 1.00 48.99 208 ARG B N 1
ATOM 4128 C CA . ARG B 1 208 ? -39.367 14.376 -27.106 1.00 50.33 208 ARG B CA 1
ATOM 4129 C C . ARG B 1 208 ? -38.775 15.102 -28.318 1.00 51.52 208 ARG B C 1
ATOM 4130 O O . ARG B 1 208 ? -38.582 14.493 -29.375 1.00 54.44 208 ARG B O 1
ATOM 4138 N N . LEU B 1 209 ? -38.538 16.412 -28.188 1.00 51.29 209 LEU B N 1
ATOM 4139 C CA . LEU B 1 209 ? -37.805 17.162 -29.248 1.00 51.99 209 LEU B CA 1
ATOM 4140 C C . LEU B 1 209 ? -36.355 16.730 -29.230 1.00 49.50 209 LEU B C 1
ATOM 4141 O O . LEU B 1 209 ? -35.698 16.836 -28.201 1.00 51.25 209 LEU B O 1
ATOM 4146 N N . THR B 1 210 ? -35.865 16.242 -30.343 1.00 49.04 210 THR B N 1
ATOM 4147 C CA . THR B 1 210 ? -34.531 15.659 -30.405 1.00 47.96 210 THR B CA 1
ATOM 4148 C C . THR B 1 210 ? -33.839 16.197 -31.641 1.00 51.31 210 THR B C 1
ATOM 4149 O O . THR B 1 210 ? -34.511 16.486 -32.642 1.00 52.96 210 THR B O 1
ATOM 4153 N N . PRO B 1 211 ? -32.488 16.364 -31.610 1.00 50.99 211 PRO B N 1
ATOM 4154 C CA . PRO B 1 211 ? -31.863 16.695 -32.864 1.00 51.80 211 PRO B CA 1
ATOM 4155 C C . PRO B 1 211 ? -32.211 15.611 -33.875 1.00 53.40 211 PRO B C 1
ATOM 4156 O O . PRO B 1 211 ? -32.209 14.424 -33.536 1.00 52.64 211 PRO B O 1
ATOM 4160 N N . GLY B 1 212 ? -32.525 16.026 -35.087 1.00 55.23 212 GLY B N 1
ATOM 4161 C CA . GLY B 1 212 ? -32.955 15.075 -36.091 1.00 57.35 212 GLY B CA 1
ATOM 4162 C C . GLY B 1 212 ? -34.455 14.836 -36.181 1.00 57.28 212 GLY B C 1
ATOM 4163 O O . GLY B 1 212 ? -34.859 14.312 -37.142 1.00 59.19 212 GLY B O 1
ATOM 4164 N N . LEU B 1 213 ? -35.268 15.228 -35.202 1.00 55.55 213 LEU B N 1
ATOM 4165 C CA . LEU B 1 213 ? -36.711 15.143 -35.345 1.00 57.28 213 LEU B CA 1
ATOM 4166 C C . LEU B 1 213 ? -37.166 15.919 -36.531 1.00 61.60 213 LEU B C 1
ATOM 4167 O O . LEU B 1 213 ? -36.868 17.118 -36.648 1.00 62.28 213 LEU B O 1
ATOM 4172 N N . SER B 1 214 ? -37.887 15.253 -37.445 1.00 64.71 214 SER B N 1
ATOM 4173 C CA . SER B 1 214 ? -38.239 15.890 -38.728 1.00 67.56 214 SER B CA 1
ATOM 4174 C C . SER B 1 214 ? -39.614 16.563 -38.684 1.00 68.50 214 SER B C 1
ATOM 4175 O O . SER B 1 214 ? -40.518 16.095 -37.952 1.00 67.04 214 SER B O 1
ATOM 4178 N N . PRO B 1 215 ? -39.795 17.647 -39.451 1.00 69.55 215 PRO B N 1
ATOM 4179 C CA . PRO B 1 215 ? -41.106 18.214 -39.707 1.00 73.52 215 PRO B CA 1
ATOM 4180 C C . PRO B 1 215 ? -42.191 17.189 -40.073 1.00 76.51 215 PRO B C 1
ATOM 4181 O O . PRO B 1 215 ? -43.311 17.297 -39.593 1.00 78.88 215 PRO B O 1
ATOM 4185 N N . GLU B 1 216 ? -41.826 16.208 -40.903 1.00 79.68 216 GLU B N 1
ATOM 4186 C CA . GLU B 1 216 ? -42.744 15.160 -41.389 1.00 83.03 216 GLU B CA 1
ATOM 4187 C C . GLU B 1 216 ? -43.339 14.349 -40.238 1.00 79.33 216 GLU B C 1
ATOM 4188 O O . GLU B 1 216 ? -44.549 14.129 -40.183 1.00 79.06 216 GLU B O 1
ATOM 4194 N N . VAL B 1 217 ? -42.485 13.948 -39.294 1.00 75.76 217 VAL B N 1
ATOM 4195 C CA . VAL B 1 217 ? -42.913 13.181 -38.126 1.00 72.78 217 VAL B CA 1
ATOM 4196 C C . VAL B 1 217 ? -43.861 13.966 -37.255 1.00 71.17 217 VAL B C 1
ATOM 4197 O O . VAL B 1 217 ? -44.866 13.442 -36.791 1.00 75.36 217 VAL B O 1
ATOM 4201 N N . LEU B 1 218 ? -43.535 15.209 -37.010 1.00 69.93 218 LEU B N 1
ATOM 4202 C CA . LEU B 1 218 ? -44.344 16.033 -36.122 1.00 69.44 218 LEU B CA 1
ATOM 4203 C C . LEU B 1 218 ? -45.700 16.358 -36.766 1.00 73.46 218 LEU B C 1
ATOM 4204 O O . LEU B 1 218 ? -46.703 16.492 -36.067 1.00 74.81 218 LEU B O 1
ATOM 4209 N N . ARG B 1 219 ? -45.724 16.483 -38.091 1.00 77.76 219 ARG B N 1
ATOM 4210 C CA . ARG B 1 219 ? -46.976 16.619 -38.835 1.00 84.11 219 ARG B CA 1
ATOM 4211 C C . ARG B 1 219 ? -47.869 15.380 -38.721 1.00 82.25 219 ARG B C 1
ATOM 4212 O O . ARG B 1 219 ? -49.083 15.503 -38.513 1.00 83.75 219 ARG B O 1
ATOM 4220 N N . ALA B 1 220 ? -47.262 14.214 -38.929 1.00 81.15 220 ALA B N 1
ATOM 4221 C CA . ALA B 1 220 ? -47.963 12.936 -38.830 1.00 83.46 220 ALA B CA 1
ATOM 4222 C C . ALA B 1 220 ? -48.569 12.732 -37.438 1.00 79.23 220 ALA B C 1
ATOM 4223 O O . ALA B 1 220 ? -49.681 12.238 -37.318 1.00 81.13 220 ALA B O 1
ATOM 4225 N N . VAL B 1 221 ? -47.839 13.145 -36.405 1.00 76.26 221 VAL B N 1
ATOM 4226 C CA . VAL B 1 221 ? -48.316 13.074 -35.034 1.00 75.59 221 VAL B CA 1
ATOM 4227 C C . VAL B 1 221 ? -49.464 14.035 -34.807 1.00 77.70 221 VAL B C 1
ATOM 4228 O O . VAL B 1 221 ? -50.490 13.660 -34.205 1.00 76.33 221 VAL B O 1
ATOM 4232 N N . ALA B 1 222 ? -49.310 15.266 -35.288 1.00 79.17 222 ALA B N 1
ATOM 4233 C CA . ALA B 1 222 ? -50.305 16.306 -35.065 1.00 81.26 222 ALA B CA 1
ATOM 4234 C C . ALA B 1 222 ? -51.636 15.954 -35.679 1.00 85.48 222 ALA B C 1
ATOM 4235 O O . ALA B 1 222 ? -52.675 16.214 -35.051 1.00 87.96 222 ALA B O 1
ATOM 4237 N N . ARG B 1 223 ? -51.646 15.353 -36.888 1.00 88.26 223 ARG B N 1
ATOM 4238 C CA . ARG B 1 223 ? -52.907 14.954 -37.545 1.00 92.55 223 ARG B CA 1
ATOM 4239 C C . ARG B 1 223 ? -53.664 13.757 -36.966 1.00 89.38 223 ARG B C 1
ATOM 4240 O O . ARG B 1 223 ? -54.800 13.512 -37.372 1.00 95.32 223 ARG B O 1
ATOM 4248 N N . ALA B 1 224 ? -53.084 13.057 -35.991 1.00 82.16 224 ALA B N 1
ATOM 4249 C CA . ALA B 1 224 ? -53.591 11.838 -35.431 1.00 80.93 224 ALA B CA 1
ATOM 4250 C C . ALA B 1 224 ? -53.961 11.941 -33.946 1.00 78.04 224 ALA B C 1
ATOM 4251 O O . ALA B 1 224 ? -54.424 10.971 -33.401 1.00 78.70 224 ALA B O 1
ATOM 4253 N N . THR B 1 225 ? -53.824 13.128 -33.343 1.00 75.10 225 THR B N 1
ATOM 4254 C CA . THR B 1 225 ? -54.095 13.325 -31.940 1.00 72.05 225 THR B CA 1
ATOM 4255 C C . THR B 1 225 ? -54.870 14.580 -31.754 1.00 72.91 225 THR B C 1
ATOM 4256 O O . THR B 1 225 ? -55.012 15.345 -32.714 1.00 74.35 225 THR B O 1
ATOM 4260 N N . ASP B 1 226 ? -55.318 14.852 -30.535 1.00 71.26 226 ASP B N 1
ATOM 4261 C CA . ASP B 1 226 ? -55.981 16.125 -30.236 1.00 74.26 226 ASP B CA 1
ATOM 4262 C C . ASP B 1 226 ? -55.108 17.126 -29.465 1.00 71.38 226 ASP B C 1
ATOM 4263 O O . ASP B 1 226 ? -55.474 18.268 -29.314 1.00 72.83 226 ASP B O 1
ATOM 4268 N N . GLY B 1 227 ? -53.980 16.688 -28.957 1.00 68.23 227 GLY B N 1
ATOM 4269 C CA . GLY B 1 227 ? -53.126 17.518 -28.125 1.00 65.66 227 GLY B CA 1
ATOM 4270 C C . GLY B 1 227 ? -51.744 16.927 -28.103 1.00 64.29 227 GLY B C 1
ATOM 4271 O O . GLY B 1 227 ? -51.583 15.729 -28.223 1.00 63.90 227 GLY B O 1
ATOM 4272 N N . ILE B 1 228 ? -50.734 17.773 -27.908 1.00 65.39 228 ILE B N 1
ATOM 4273 C CA . ILE B 1 228 ? -49.346 17.311 -27.938 1.00 62.64 228 ILE B CA 1
ATOM 4274 C C . ILE B 1 228 ? -48.651 17.868 -26.742 1.00 59.04 228 ILE B C 1
ATOM 4275 O O . ILE B 1 228 ? -48.780 19.040 -26.478 1.00 58.51 228 ILE B O 1
ATOM 4280 N N . VAL B 1 229 ? -47.916 17.028 -26.030 1.00 56.01 229 VAL B N 1
ATOM 4281 C CA . VAL B 1 229 ? -46.925 17.468 -25.074 1.00 54.32 229 VAL B CA 1
ATOM 4282 C C . VAL B 1 229 ? -45.539 17.320 -25.694 1.00 53.05 229 VAL B C 1
ATOM 4283 O O . VAL B 1 229 ? -45.139 16.204 -26.051 1.00 52.23 229 VAL B O 1
ATOM 4287 N N . LEU B 1 230 ? -44.839 18.444 -25.861 1.00 52.52 230 LEU B N 1
ATOM 4288 C CA . LEU B 1 230 ? -43.465 18.424 -26.358 1.00 52.54 230 LEU B CA 1
ATOM 4289 C C . LEU B 1 230 ? -42.516 18.522 -25.201 1.00 48.40 230 LEU B C 1
ATOM 4290 O O . LEU B 1 230 ? -42.694 19.354 -24.336 1.00 47.35 230 LEU B O 1
ATOM 4295 N N . GLU B 1 231 ? -41.521 17.679 -25.195 1.00 46.13 231 GLU B N 1
ATOM 4296 C CA . GLU B 1 231 ? -40.550 17.659 -24.130 1.00 47.02 231 GLU B CA 1
ATOM 4297 C C . GLU B 1 231 ? -39.263 18.295 -24.724 1.00 46.58 231 GLU B C 1
ATOM 4298 O O . GLU B 1 231 ? -38.531 17.658 -25.514 1.00 45.68 231 GLU B O 1
ATOM 4304 N N . GLY B 1 232 ? -39.069 19.605 -24.428 1.00 47.82 232 GLY B N 1
ATOM 4305 C CA . GLY B 1 232 ? -37.970 20.383 -24.973 1.00 46.71 232 GLY B CA 1
ATOM 4306 C C . GLY B 1 232 ? -36.747 20.379 -24.092 1.00 44.54 232 GLY B C 1
ATOM 4307 O O . GLY B 1 232 ? -36.751 19.875 -22.981 1.00 43.94 232 GLY B O 1
ATOM 4308 N N . TYR B 1 233 ? -35.662 20.993 -24.571 1.00 44.89 233 TYR B N 1
ATOM 4309 C CA . TYR B 1 233 ? -34.417 21.092 -23.852 1.00 42.41 233 TYR B CA 1
ATOM 4310 C C . TYR B 1 233 ? -34.452 22.229 -22.834 1.00 43.44 233 TYR B C 1
ATOM 4311 O O . TYR B 1 233 ? -34.908 23.315 -23.108 1.00 45.54 233 TYR B O 1
ATOM 4320 N N . GLY B 1 234 ? -33.961 21.976 -21.620 1.00 42.01 234 GLY B N 1
ATOM 4321 C CA . GLY B 1 234 ? -33.785 23.008 -20.630 1.00 41.44 234 GLY B CA 1
ATOM 4322 C C . GLY B 1 234 ? -35.007 23.824 -20.342 1.00 42.63 234 GLY B C 1
ATOM 4323 O O . GLY B 1 234 ? -36.079 23.264 -19.993 1.00 42.02 234 GLY B O 1
ATOM 4324 N N . ALA B 1 235 ? -34.876 25.143 -20.494 1.00 42.35 235 ALA B N 1
ATOM 4325 C CA . ALA B 1 235 ? -35.924 26.097 -20.226 1.00 45.14 235 ALA B CA 1
ATOM 4326 C C . ALA B 1 235 ? -37.010 26.103 -21.305 1.00 46.09 235 ALA B C 1
ATOM 4327 O O . ALA B 1 235 ? -38.066 26.717 -21.106 1.00 45.58 235 ALA B O 1
ATOM 4329 N N . GLY B 1 236 ? -36.781 25.405 -22.402 1.00 46.37 236 GLY B N 1
ATOM 4330 C CA . GLY B 1 236 ? -37.777 25.184 -23.430 1.00 49.46 236 GLY B CA 1
ATOM 4331 C C . GLY B 1 236 ? -37.562 26.122 -24.682 1.00 51.80 236 GLY B C 1
ATOM 4332 O O . GLY B 1 236 ? -37.096 27.203 -24.589 1.00 54.56 236 GLY B O 1
ATOM 4333 N N . GLY B 1 237 ? -37.914 25.595 -25.830 1.00 54.33 237 GLY B N 1
ATOM 4334 C CA . GLY B 1 237 ? -37.812 26.214 -27.097 1.00 57.49 237 GLY B CA 1
ATOM 4335 C C . GLY B 1 237 ? -37.969 25.234 -28.230 1.00 59.16 237 GLY B C 1
ATOM 4336 O O . GLY B 1 237 ? -37.993 24.044 -28.005 1.00 60.64 237 GLY B O 1
ATOM 4337 N N . ILE B 1 238 ? -38.118 25.724 -29.457 1.00 61.49 238 ILE B N 1
ATOM 4338 C CA . ILE B 1 238 ? -38.275 24.800 -30.563 1.00 60.28 238 ILE B CA 1
ATOM 4339 C C . ILE B 1 238 ? -37.177 25.076 -31.612 1.00 59.20 238 ILE B C 1
ATOM 4340 O O . ILE B 1 238 ? -36.987 26.234 -31.961 1.00 59.07 238 ILE B O 1
ATOM 4345 N N . PRO B 1 239 ? -36.501 24.016 -32.126 1.00 58.05 239 PRO B N 1
ATOM 4346 C CA . PRO B 1 239 ? -35.552 24.101 -33.207 1.00 59.57 239 PRO B CA 1
ATOM 4347 C C . PRO B 1 239 ? -36.223 24.645 -34.480 1.00 64.82 239 PRO B C 1
ATOM 4348 O O . PRO B 1 239 ? -37.342 24.193 -34.861 1.00 67.38 239 PRO B O 1
ATOM 4352 N N . TYR B 1 240 ? -35.565 25.624 -35.091 1.00 64.82 240 TYR B N 1
ATOM 4353 C CA . TYR B 1 240 ? -35.974 26.190 -36.352 1.00 67.44 240 TYR B CA 1
ATOM 4354 C C . TYR B 1 240 ? -34.937 26.126 -37.485 1.00 66.54 240 TYR B C 1
ATOM 4355 O O . TYR B 1 240 ? -35.219 26.544 -38.562 1.00 69.77 240 TYR B O 1
ATOM 4364 N N . ARG B 1 241 ? -33.768 25.587 -37.239 1.00 63.60 241 ARG B N 1
ATOM 4365 C CA . ARG B 1 241 ? -32.635 25.668 -38.196 1.00 62.49 241 ARG B CA 1
ATOM 4366 C C . ARG B 1 241 ? -32.504 24.273 -38.801 1.00 62.67 241 ARG B C 1
ATOM 4367 O O . ARG B 1 241 ? -32.526 23.265 -38.061 1.00 61.21 241 ARG B O 1
ATOM 4375 N N . GLY B 1 242 ? -32.337 24.187 -40.103 1.00 63.87 242 GLY B N 1
ATOM 4376 C CA . GLY B 1 242 ? -32.230 22.916 -40.819 1.00 65.82 242 GLY B CA 1
ATOM 4377 C C . GLY B 1 242 ? -33.513 22.086 -40.834 1.00 66.56 242 GLY B C 1
ATOM 4378 O O . GLY B 1 242 ? -34.022 21.794 -41.882 1.00 70.57 242 GLY B O 1
ATOM 4379 N N . ARG B 1 243 ? -33.978 21.647 -39.683 1.00 64.23 243 ARG B N 1
ATOM 4380 C CA . ARG B 1 243 ? -35.268 20.967 -39.556 1.00 64.22 243 ARG B CA 1
ATOM 4381 C C . ARG B 1 243 ? -36.144 21.943 -38.826 1.00 63.62 243 ARG B C 1
ATOM 4382 O O . ARG B 1 243 ? -36.010 22.105 -37.610 1.00 62.12 243 ARG B O 1
ATOM 4390 N N . ASN B 1 244 ? -36.994 22.625 -39.558 1.00 66.76 244 ASN B N 1
ATOM 4391 C CA . ASN B 1 244 ? -37.776 23.711 -39.017 1.00 67.87 244 ASN B CA 1
ATOM 4392 C C . ASN B 1 244 ? -39.028 23.185 -38.379 1.00 68.64 244 ASN B C 1
ATOM 4393 O O . ASN B 1 244 ? -40.071 23.090 -39.019 1.00 71.53 244 ASN B O 1
ATOM 4398 N N . LEU B 1 245 ? -38.910 22.823 -37.106 1.00 66.62 245 LEU B N 1
ATOM 4399 C CA . LEU B 1 245 ? -40.038 22.333 -36.352 1.00 67.36 245 LEU B CA 1
ATOM 4400 C C . LEU B 1 245 ? -40.937 23.458 -35.862 1.00 70.43 245 LEU B C 1
ATOM 4401 O O . LEU B 1 245 ? -42.115 23.219 -35.587 1.00 70.54 245 LEU B O 1
ATOM 4406 N N . LEU B 1 246 ? -40.398 24.677 -35.743 1.00 71.02 246 LEU B N 1
ATOM 4407 C CA . LEU B 1 246 ? -41.221 25.841 -35.345 1.00 74.41 246 LEU B CA 1
ATOM 4408 C C . LEU B 1 246 ? -42.378 26.101 -36.298 1.00 78.59 246 LEU B C 1
ATOM 4409 O O . LEU B 1 246 ? -43.484 26.465 -35.888 1.00 83.65 246 LEU B O 1
ATOM 4414 N N . GLU B 1 247 ? -42.096 25.945 -37.584 1.00 81.62 247 GLU B N 1
ATOM 4415 C CA . GLU B 1 247 ? -43.118 26.121 -38.608 1.00 85.65 247 GLU B CA 1
ATOM 4416 C C . GLU B 1 247 ? -44.258 25.079 -38.438 1.00 86.32 247 GLU B C 1
ATOM 4417 O O . GLU B 1 247 ? -45.425 25.448 -38.517 1.00 91.79 247 GLU B O 1
ATOM 4423 N N . VAL B 1 248 ? -43.920 23.817 -38.177 1.00 83.24 248 VAL B N 1
ATOM 4424 C CA . VAL B 1 248 ? -44.937 22.788 -37.952 1.00 82.77 248 VAL B CA 1
ATOM 4425 C C . VAL B 1 248 ? -45.744 23.122 -36.694 1.00 80.24 248 VAL B C 1
ATOM 4426 O O . VAL B 1 248 ? -46.949 22.932 -36.669 1.00 79.94 248 VAL B O 1
ATOM 4430 N N . VAL B 1 249 ? -45.070 23.636 -35.660 1.00 76.93 249 VAL B N 1
ATOM 4431 C CA . VAL B 1 249 ? -45.748 23.961 -34.425 1.00 74.04 249 VAL B CA 1
ATOM 4432 C C . VAL B 1 249 ? -46.710 25.150 -34.560 1.00 78.26 249 VAL B C 1
ATOM 4433 O O . VAL B 1 249 ? -47.804 25.092 -33.996 1.00 77.47 249 VAL B O 1
ATOM 4437 N N . SER B 1 250 ? -46.341 26.201 -35.301 1.00 81.94 250 SER B N 1
ATOM 4438 C CA . SER B 1 250 ? -47.239 27.358 -35.426 1.00 87.07 250 SER B CA 1
ATOM 4439 C C . SER B 1 250 ? -48.525 27.002 -36.156 1.00 88.46 250 SER B C 1
ATOM 4440 O O . SER B 1 250 ? -49.559 27.557 -35.828 1.00 88.93 250 SER B O 1
ATOM 4443 N N . GLU B 1 251 ? -48.442 26.107 -37.129 1.00 89.29 251 GLU B N 1
ATOM 4444 C CA . GLU B 1 251 ? -49.635 25.595 -37.831 1.00 94.10 251 GLU B CA 1
ATOM 4445 C C . GLU B 1 251 ? -50.511 24.695 -36.950 1.00 90.05 251 GLU B C 1
ATOM 4446 O O . GLU B 1 251 ? -51.711 24.877 -36.857 1.00 90.43 251 GLU B O 1
ATOM 4452 N N . THR B 1 252 ? -49.900 23.729 -36.293 1.00 84.54 252 THR B N 1
ATOM 4453 C CA . THR B 1 252 ? -50.610 22.858 -35.362 1.00 82.44 252 THR B CA 1
ATOM 4454 C C . THR B 1 252 ? -51.297 23.678 -34.257 1.00 83.48 252 THR B C 1
ATOM 4455 O O . THR B 1 252 ? -52.483 23.501 -34.016 1.00 86.05 252 THR B O 1
ATOM 4459 N N . ALA B 1 253 ? -50.576 24.612 -33.641 1.00 82.44 253 ALA B N 1
ATOM 4460 C CA . ALA B 1 253 ? -51.102 25.367 -32.489 1.00 83.71 253 ALA B CA 1
ATOM 4461 C C . ALA B 1 253 ? -52.217 26.334 -32.812 1.00 90.03 253 ALA B C 1
ATOM 4462 O O . ALA B 1 253 ? -52.826 26.879 -31.907 1.00 92.54 253 ALA B O 1
ATOM 4464 N N . ARG B 1 254 ? -52.482 26.574 -34.079 1.00 96.63 254 ARG B N 1
ATOM 4465 C CA . ARG B 1 254 ? -53.743 27.196 -34.493 1.00 106.34 254 ARG B CA 1
ATOM 4466 C C . ARG B 1 254 ? -54.962 26.321 -34.201 1.00 108.05 254 ARG B C 1
ATOM 4467 O O . ARG B 1 254 ? -56.030 26.856 -33.938 1.00 112.60 254 ARG B O 1
ATOM 4475 N N . GLU B 1 255 ? -54.832 24.994 -34.308 1.00 104.99 255 GLU B N 1
ATOM 4476 C CA . GLU B 1 255 ? -55.975 24.069 -34.184 1.00 104.52 255 GLU B CA 1
ATOM 4477 C C . GLU B 1 255 ? -55.988 23.186 -32.926 1.00 97.89 255 GLU B C 1
ATOM 4478 O O . GLU B 1 255 ? -57.052 22.726 -32.508 1.00 96.44 255 GLU B O 1
ATOM 4484 N N . LYS B 1 256 ? -54.822 22.933 -32.317 1.00 91.17 256 LYS B N 1
ATOM 4485 C CA . LYS B 1 256 ? -54.711 21.993 -31.201 1.00 85.50 256 LYS B CA 1
ATOM 4486 C C . LYS B 1 256 ? -53.702 22.517 -30.209 1.00 81.09 256 LYS B C 1
ATOM 4487 O O . LYS B 1 256 ? -52.718 23.127 -30.626 1.00 83.60 256 LYS B O 1
ATOM 4493 N N . PRO B 1 257 ? -53.908 22.256 -28.911 1.00 78.42 257 PRO B N 1
ATOM 4494 C CA . PRO B 1 257 ? -52.915 22.632 -27.913 1.00 73.30 257 PRO B CA 1
ATOM 4495 C C . PRO B 1 257 ? -51.614 21.854 -28.041 1.00 68.93 257 PRO B C 1
ATOM 4496 O O . PRO B 1 257 ? -51.603 20.636 -28.273 1.00 68.81 257 PRO B O 1
ATOM 4500 N N . VAL B 1 258 ? -50.518 22.598 -27.911 1.00 65.24 258 VAL B N 1
ATOM 4501 C CA . VAL B 1 258 ? -49.173 22.096 -27.904 1.00 61.71 258 VAL B CA 1
ATOM 4502 C C . VAL B 1 258 ? -48.591 22.657 -26.623 1.00 60.35 258 VAL B C 1
ATOM 4503 O O . VAL B 1 258 ? -48.510 23.875 -26.431 1.00 61.06 258 VAL B O 1
ATOM 4507 N N . VAL B 1 259 ? -48.194 21.754 -25.718 1.00 58.11 259 VAL B N 1
ATOM 4508 C CA . VAL B 1 259 ? -47.759 22.132 -24.389 1.00 56.81 259 VAL B CA 1
ATOM 4509 C C . VAL B 1 259 ? -46.303 21.748 -24.331 1.00 54.79 259 VAL B C 1
ATOM 4510 O O . VAL B 1 259 ? -45.917 20.666 -24.808 1.00 53.39 259 VAL B O 1
ATOM 4514 N N . MET B 1 260 ? -45.496 22.600 -23.709 1.00 54.02 260 MET B N 1
ATOM 4515 C CA . MET B 1 260 ? -44.035 22.353 -23.652 1.00 54.89 260 MET B CA 1
ATOM 4516 C C . MET B 1 260 ? -43.604 22.139 -22.235 1.00 51.82 260 MET B C 1
ATOM 4517 O O . MET B 1 260 ? -43.782 23.026 -21.424 1.00 51.39 260 MET B O 1
ATOM 4522 N N . THR B 1 261 ? -42.993 20.974 -21.971 1.00 49.54 261 THR B N 1
ATOM 4523 C CA . THR B 1 261 ? -42.309 20.714 -20.703 1.00 47.55 261 THR B CA 1
ATOM 4524 C C . THR B 1 261 ? -40.837 20.507 -21.067 1.00 46.79 261 THR B C 1
ATOM 4525 O O . THR B 1 261 ? -40.432 20.737 -22.204 1.00 46.18 261 THR B O 1
ATOM 4529 N N . THR B 1 262 ? -40.028 20.087 -20.106 1.00 44.74 262 THR B N 1
ATOM 4530 C CA . THR B 1 262 ? -38.608 19.938 -20.267 1.00 42.45 262 THR B CA 1
ATOM 4531 C C . THR B 1 262 ? -38.160 18.487 -20.123 1.00 43.24 262 THR B C 1
ATOM 4532 O O . THR B 1 262 ? -38.784 17.706 -19.377 1.00 42.03 262 THR B O 1
ATOM 4536 N N . GLN B 1 263 ? -37.034 18.164 -20.776 1.00 42.83 263 GLN B N 1
ATOM 4537 C CA . GLN B 1 263 ? -36.316 16.931 -20.645 1.00 41.86 263 GLN B CA 1
ATOM 4538 C C . GLN B 1 263 ? -35.620 16.843 -19.307 1.00 41.28 263 GLN B C 1
ATOM 4539 O O . GLN B 1 263 ? -35.389 15.745 -18.826 1.00 43.18 263 GLN B O 1
ATOM 4545 N N . ALA B 1 264 ? -35.336 17.934 -18.667 1.00 40.81 264 ALA B N 1
ATOM 4546 C CA . ALA B 1 264 ? -34.778 17.881 -17.346 1.00 40.49 264 ALA B CA 1
ATOM 4547 C C . ALA B 1 264 ? -35.814 17.297 -16.372 1.00 41.23 264 ALA B C 1
ATOM 4548 O O . ALA B 1 264 ? -37.027 17.491 -16.540 1.00 39.77 264 ALA B O 1
ATOM 4550 N N . LEU B 1 265 ? -35.314 16.708 -15.291 1.00 42.07 265 LEU B N 1
ATOM 4551 C CA . LEU B 1 265 ? -36.204 16.162 -14.241 1.00 40.47 265 LEU B CA 1
ATOM 4552 C C . LEU B 1 265 ? -36.650 17.297 -13.364 1.00 41.21 265 LEU B C 1
ATOM 4553 O O . LEU B 1 265 ? -37.818 17.410 -13.037 1.00 40.26 265 LEU B O 1
ATOM 4558 N N . TYR B 1 266 ? -35.733 18.152 -12.958 1.00 42.70 266 TYR B N 1
ATOM 4559 C CA . TYR B 1 266 ? -35.993 19.341 -12.113 1.00 44.72 266 TYR B CA 1
ATOM 4560 C C . TYR B 1 266 ? -35.974 20.679 -12.816 1.00 43.51 266 TYR B C 1
ATOM 4561 O O . TYR B 1 266 ? -35.254 20.842 -13.782 1.00 41.66 266 TYR B O 1
ATOM 4570 N N . GLY B 1 267 ? -36.801 21.591 -12.315 1.00 45.79 267 GLY B N 1
ATOM 4571 C CA . GLY B 1 267 ? -36.827 22.977 -12.696 1.00 48.40 267 GLY B CA 1
ATOM 4572 C C . GLY B 1 267 ? -37.859 23.434 -13.701 1.00 50.11 267 GLY B C 1
ATOM 4573 O O . GLY B 1 267 ? -38.006 24.635 -13.879 1.00 55.04 267 GLY B O 1
ATOM 4574 N N . GLY B 1 268 ? -38.519 22.537 -14.409 1.00 47.64 268 GLY B N 1
ATOM 4575 C CA . GLY B 1 268 ? -39.553 22.976 -15.353 1.00 48.25 268 GLY B CA 1
ATOM 4576 C C . GLY B 1 268 ? -39.070 23.913 -16.489 1.00 48.08 268 GLY B C 1
ATOM 4577 O O . GLY B 1 268 ? -37.877 23.980 -16.759 1.00 45.55 268 GLY B O 1
ATOM 4578 N N . VAL B 1 269 ? -40.012 24.580 -17.140 1.00 49.89 269 VAL B N 1
ATOM 4579 C CA . VAL B 1 269 ? -39.701 25.477 -18.235 1.00 52.29 269 VAL B CA 1
ATOM 4580 C C . VAL B 1 269 ? -39.886 26.951 -17.969 1.00 53.38 269 VAL B C 1
ATOM 4581 O O . VAL B 1 269 ? -40.596 27.347 -17.086 1.00 54.26 269 VAL B O 1
ATOM 4585 N N . ASP B 1 270 ? -39.264 27.780 -18.793 1.00 56.00 270 ASP B N 1
ATOM 4586 C CA . ASP B 1 270 ? -39.490 29.206 -18.778 1.00 58.04 270 ASP B CA 1
ATOM 4587 C C . ASP B 1 270 ? -39.184 29.724 -20.193 1.00 59.25 270 ASP B C 1
ATOM 4588 O O . ASP B 1 270 ? -38.021 30.051 -20.504 1.00 57.74 270 ASP B O 1
ATOM 4593 N N . LEU B 1 271 ? -40.221 29.757 -21.015 1.00 60.67 271 LEU B N 1
ATOM 4594 C CA . LEU B 1 271 ? -40.069 30.120 -22.429 1.00 62.90 271 LEU B CA 1
ATOM 4595 C C . LEU B 1 271 ? -39.710 31.591 -22.653 1.00 62.69 271 LEU B C 1
ATOM 4596 O O . LEU B 1 271 ? -39.435 31.966 -23.752 1.00 62.35 271 LEU B O 1
ATOM 4601 N N . THR B 1 272 ? -39.756 32.383 -21.601 1.00 63.94 272 THR B N 1
ATOM 4602 C CA . THR B 1 272 ? -39.328 33.797 -21.573 1.00 66.33 272 THR B CA 1
ATOM 4603 C C . THR B 1 272 ? -37.804 33.964 -21.645 1.00 65.62 272 THR B C 1
ATOM 4604 O O . THR B 1 272 ? -37.322 35.011 -22.050 1.00 64.42 272 THR B O 1
ATOM 4608 N N . ARG B 1 273 ? -37.043 32.937 -21.267 1.00 63.16 273 ARG B N 1
ATOM 4609 C CA . ARG B 1 273 ? -35.660 33.101 -20.933 1.00 63.91 273 ARG B CA 1
ATOM 4610 C C . ARG B 1 273 ? -34.762 33.213 -22.178 1.00 61.67 273 ARG B C 1
ATOM 4611 O O . ARG B 1 273 ? -33.762 33.873 -22.110 1.00 59.70 273 ARG B O 1
ATOM 4619 N N . TYR B 1 274 ? -35.130 32.586 -23.291 1.00 58.53 274 TYR B N 1
ATOM 4620 C CA . TYR B 1 274 ? -34.332 32.495 -24.489 1.00 58.17 274 TYR B CA 1
ATOM 4621 C C . TYR B 1 274 ? -35.214 32.770 -25.664 1.00 61.35 274 TYR B C 1
ATOM 4622 O O . TYR B 1 274 ? -36.422 32.474 -25.650 1.00 61.05 274 TYR B O 1
ATOM 4631 N N . GLU B 1 275 ? -34.576 33.217 -26.728 1.00 59.93 275 GLU B N 1
ATOM 4632 C CA . GLU B 1 275 ? -35.228 33.514 -27.971 1.00 65.29 275 GLU B CA 1
ATOM 4633 C C . GLU B 1 275 ? -35.923 32.307 -28.566 1.00 62.44 275 GLU B C 1
ATOM 4634 O O . GLU B 1 275 ? -37.016 32.441 -29.116 1.00 63.37 275 GLU B O 1
ATOM 4640 N N . VAL B 1 276 ? -35.291 31.138 -28.500 1.00 59.03 276 VAL B N 1
ATOM 4641 C CA . VAL B 1 276 ? -35.925 29.902 -28.929 1.00 58.57 276 VAL B CA 1
ATOM 4642 C C . VAL B 1 276 ? -37.243 29.638 -28.195 1.00 57.70 276 VAL B C 1
ATOM 4643 O O . VAL B 1 276 ? -38.184 29.144 -28.804 1.00 59.23 276 VAL B O 1
ATOM 4647 N N . GLY B 1 277 ? -37.287 30.014 -26.923 1.00 57.17 277 GLY B N 1
ATOM 4648 C CA . GLY B 1 277 ? -38.509 30.004 -26.147 1.00 58.14 277 GLY B CA 1
ATOM 4649 C C . GLY B 1 277 ? -39.535 31.032 -26.551 1.00 62.01 277 GLY B C 1
ATOM 4650 O O . GLY B 1 277 ? -40.742 30.750 -26.570 1.00 61.72 277 GLY B O 1
ATOM 4651 N N . ARG B 1 278 ? -39.069 32.236 -26.873 1.00 63.82 278 ARG B N 1
ATOM 4652 C CA . ARG B 1 278 ? -39.956 33.314 -27.180 1.00 68.42 278 ARG B CA 1
ATOM 4653 C C . ARG B 1 278 ? -40.616 33.049 -28.533 1.00 69.24 278 ARG B C 1
ATOM 4654 O O . ARG B 1 278 ? -41.825 33.252 -28.655 1.00 68.67 278 ARG B O 1
ATOM 4662 N N . ARG B 1 279 ? -39.849 32.542 -29.507 1.00 67.40 279 ARG B N 1
ATOM 4663 C CA . ARG B 1 279 ? -40.447 32.113 -30.771 1.00 68.88 279 ARG B CA 1
ATOM 4664 C C . ARG B 1 279 ? -41.510 31.036 -30.535 1.00 66.70 279 ARG B C 1
ATOM 4665 O O . ARG B 1 279 ? -42.534 30.999 -31.203 1.00 70.51 279 ARG B O 1
ATOM 4673 N N . ALA B 1 280 ? -41.257 30.147 -29.583 1.00 63.60 280 ALA B N 1
ATOM 4674 C CA . ALA B 1 280 ? -42.224 29.093 -29.251 1.00 63.09 280 ALA B CA 1
ATOM 4675 C C . ALA B 1 280 ? -43.516 29.693 -28.723 1.00 64.84 280 ALA B C 1
ATOM 4676 O O . ALA B 1 280 ? -44.576 29.303 -29.158 1.00 65.83 280 ALA B O 1
ATOM 4678 N N . LEU B 1 281 ? -43.415 30.661 -27.806 1.00 67.52 281 LEU B N 1
ATOM 4679 C CA . LEU B 1 281 ? -44.599 31.408 -27.319 1.00 70.05 281 LEU B CA 1
ATOM 4680 C C . LEU B 1 281 ? -45.344 32.109 -28.436 1.00 73.58 281 LEU B C 1
ATOM 4681 O O . LEU B 1 281 ? -46.584 32.097 -28.455 1.00 74.61 281 LEU B O 1
ATOM 4686 N N . GLU B 1 282 ? -44.617 32.720 -29.374 1.00 75.93 282 GLU B N 1
ATOM 4687 C CA . GLU B 1 282 ? -45.268 33.424 -30.479 1.00 80.01 282 GLU B CA 1
ATOM 4688 C C . GLU B 1 282 ? -46.029 32.453 -31.381 1.00 80.35 282 GLU B C 1
ATOM 4689 O O . GLU B 1 282 ? -47.038 32.819 -31.958 1.00 84.43 282 GLU B O 1
ATOM 4695 N N . ALA B 1 283 ? -45.540 31.224 -31.508 1.00 77.52 283 ALA B N 1
ATOM 4696 C CA . ALA B 1 283 ? -46.210 30.207 -32.302 1.00 79.02 283 ALA B CA 1
ATOM 4697 C C . ALA B 1 283 ? -47.417 29.566 -31.585 1.00 80.53 283 ALA B C 1
ATOM 4698 O O . ALA B 1 283 ? -47.994 28.656 -32.144 1.00 82.77 283 ALA B O 1
ATOM 4700 N N . GLY B 1 284 ? -47.758 29.987 -30.364 1.00 79.72 284 GLY B N 1
ATOM 4701 C CA . GLY B 1 284 ? -48.944 29.500 -29.647 1.00 78.90 284 GLY B CA 1
ATOM 4702 C C . GLY B 1 284 ? -48.710 28.426 -28.587 1.00 74.25 284 GLY B C 1
ATOM 4703 O O . GLY B 1 284 ? -49.648 27.957 -28.000 1.00 73.38 284 GLY B O 1
ATOM 4704 N N . VAL B 1 285 ? -47.457 28.086 -28.319 1.00 71.12 285 VAL B N 1
ATOM 4705 C CA . VAL B 1 285 ? -47.114 27.024 -27.381 1.00 66.53 285 VAL B CA 1
ATOM 4706 C C . VAL B 1 285 ? -47.489 27.372 -25.948 1.00 67.27 285 VAL B C 1
ATOM 4707 O O . VAL B 1 285 ? -47.276 28.471 -25.504 1.00 64.36 285 VAL B O 1
ATOM 4711 N N . ILE B 1 286 ? -48.065 26.369 -25.230 1.00 67.03 286 ILE B N 1
ATOM 4712 C CA . ILE B 1 286 ? -48.476 26.550 -23.847 1.00 67.84 286 ILE B CA 1
ATOM 4713 C C . ILE B 1 286 ? -47.383 26.029 -22.936 1.00 65.62 286 ILE B C 1
ATOM 4714 O O . ILE B 1 286 ? -47.014 24.854 -23.046 1.00 68.47 286 ILE B O 1
ATOM 4719 N N . PRO B 1 287 ? -46.869 26.856 -22.037 1.00 63.88 287 PRO B N 1
ATOM 4720 C CA . PRO B 1 287 ? -45.822 26.355 -21.132 1.00 59.47 287 PRO B CA 1
ATOM 4721 C C . PRO B 1 287 ? -46.418 25.564 -20.005 1.00 60.14 287 PRO B C 1
ATOM 4722 O O . PRO B 1 287 ? -47.447 25.909 -19.539 1.00 62.86 287 PRO B O 1
ATOM 4726 N N . ALA B 1 288 ? -45.741 24.501 -19.579 1.00 56.48 288 ALA B N 1
ATOM 4727 C CA . ALA B 1 288 ? -46.131 23.640 -18.488 1.00 54.62 288 ALA B CA 1
ATOM 4728 C C . ALA B 1 288 ? -45.548 24.106 -17.158 1.00 55.28 288 ALA B C 1
ATOM 4729 O O . ALA B 1 288 ? -45.643 23.386 -16.163 1.00 56.62 288 ALA B O 1
ATOM 4731 N N . GLY B 1 289 ? -44.908 25.281 -17.132 1.00 56.39 289 GLY B N 1
ATOM 4732 C CA . GLY B 1 289 ? -44.216 25.777 -15.950 1.00 55.35 289 GLY B CA 1
ATOM 4733 C C . GLY B 1 289 ? -43.372 24.720 -15.271 1.00 51.84 289 GLY B C 1
ATOM 4734 O O . GLY B 1 289 ? -42.613 24.063 -15.917 1.00 50.21 289 GLY B O 1
ATOM 4735 N N . ASP B 1 290 ? -43.534 24.575 -13.975 1.00 52.12 290 ASP B N 1
ATOM 4736 C CA . ASP B 1 290 ? -42.747 23.635 -13.220 1.00 53.07 290 ASP B CA 1
ATOM 4737 C C . ASP B 1 290 ? -43.502 22.243 -12.993 1.00 52.98 290 ASP B C 1
ATOM 4738 O O . ASP B 1 290 ? -43.052 21.424 -12.242 1.00 51.56 290 ASP B O 1
ATOM 4743 N N . MET B 1 291 ? -44.544 21.963 -13.758 1.00 53.37 291 MET B N 1
ATOM 4744 C CA . MET B 1 291 ? -45.311 20.723 -13.594 1.00 51.10 291 MET B CA 1
ATOM 4745 C C . MET B 1 291 ? -44.544 19.476 -13.914 1.00 47.49 291 MET B C 1
ATOM 4746 O O . MET B 1 291 ? -43.684 19.475 -14.802 1.00 45.89 291 MET B O 1
ATOM 4751 N N . THR B 1 292 ? -44.857 18.348 -13.214 1.00 45.62 292 THR B N 1
ATOM 4752 C CA . THR B 1 292 ? -44.273 17.067 -13.595 1.00 42.75 292 THR B CA 1
ATOM 4753 C C . THR B 1 292 ? -44.797 16.677 -14.950 1.00 43.07 292 THR B C 1
ATOM 4754 O O . THR B 1 292 ? -45.831 17.196 -15.403 1.00 44.50 292 THR B O 1
ATOM 4758 N N . LYS B 1 293 ? -44.113 15.763 -15.599 1.00 43.70 293 LYS B N 1
ATOM 4759 C CA . LYS B 1 293 ? -44.599 15.266 -16.907 1.00 45.27 293 LYS B CA 1
ATOM 4760 C C . LYS B 1 293 ? -45.898 14.481 -16.823 1.00 47.65 293 LYS B C 1
ATOM 4761 O O . LYS B 1 293 ? -46.678 14.532 -17.776 1.00 46.19 293 LYS B O 1
ATOM 4767 N N . GLU B 1 294 ? -46.116 13.817 -15.691 1.00 47.82 294 GLU B N 1
ATOM 4768 C CA . GLU B 1 294 ? -47.342 13.067 -15.453 1.00 49.96 294 GLU B CA 1
ATOM 4769 C C . GLU B 1 294 ? -48.480 14.010 -15.249 1.00 49.70 294 GLU B C 1
ATOM 4770 O O . GLU B 1 294 ? -49.555 13.876 -15.876 1.00 52.65 294 GLU B O 1
ATOM 4776 N N . ALA B 1 295 ? -48.246 15.025 -14.441 1.00 48.25 295 ALA B N 1
ATOM 4777 C CA . ALA B 1 295 ? -49.284 16.001 -14.248 1.00 49.62 295 ALA B CA 1
ATOM 4778 C C . ALA B 1 295 ? -49.592 16.792 -15.524 1.00 50.43 295 ALA B C 1
ATOM 4779 O O . ALA B 1 295 ? -50.768 17.105 -15.783 1.00 54.55 295 ALA B O 1
ATOM 4781 N N . THR B 1 296 ? -48.574 17.125 -16.338 1.00 49.55 296 THR B N 1
ATOM 4782 C CA . THR B 1 296 ? -48.804 17.872 -17.562 1.00 49.23 296 THR B CA 1
ATOM 4783 C C . THR B 1 296 ? -49.728 17.079 -18.497 1.00 48.97 296 THR B C 1
ATOM 4784 O O . THR B 1 296 ? -50.628 17.643 -19.122 1.00 50.35 296 THR B O 1
ATOM 4788 N N . LEU B 1 297 ? -49.430 15.810 -18.669 1.00 48.76 297 LEU B N 1
ATOM 4789 C CA . LEU B 1 297 ? -50.213 14.971 -19.575 1.00 51.95 297 LEU B CA 1
ATOM 4790 C C . LEU B 1 297 ? -51.669 14.826 -19.095 1.00 53.26 297 LEU B C 1
ATOM 4791 O O . LEU B 1 297 ? -52.610 15.056 -19.852 1.00 55.84 297 LEU B O 1
ATOM 4796 N N . THR B 1 298 ? -51.860 14.494 -17.824 1.00 56.25 298 THR B N 1
ATOM 4797 C CA . THR B 1 298 ? -53.217 14.190 -17.317 1.00 56.56 298 THR B CA 1
ATOM 4798 C C . THR B 1 298 ? -54.035 15.470 -17.271 1.00 61.05 298 THR B C 1
ATOM 4799 O O . THR B 1 298 ? -55.250 15.476 -17.574 1.00 62.68 298 THR B O 1
ATOM 4803 N N . LYS B 1 299 ? -53.387 16.585 -16.927 1.00 61.11 299 LYS B N 1
ATOM 4804 C CA . LYS B 1 299 ? -54.091 17.885 -16.925 1.00 63.67 299 LYS B CA 1
ATOM 4805 C C . LYS B 1 299 ? -54.563 18.286 -18.321 1.00 64.38 299 LYS B C 1
ATOM 4806 O O . LYS B 1 299 ? -55.683 18.788 -18.484 1.00 67.74 299 LYS B O 1
ATOM 4812 N N . LEU B 1 300 ? -53.731 18.040 -19.324 1.00 61.77 300 LEU B N 1
ATOM 4813 C CA . LEU B 1 300 ? -54.118 18.324 -20.711 1.00 62.79 300 LEU B CA 1
ATOM 4814 C C . LEU B 1 300 ? -55.286 17.418 -21.135 1.00 64.47 300 LEU B C 1
ATOM 4815 O O . LEU B 1 300 ? -56.183 17.871 -21.788 1.00 65.87 300 LEU B O 1
ATOM 4820 N N . MET B 1 301 ? -55.239 16.129 -20.792 1.00 62.90 301 MET B N 1
ATOM 4821 C CA . MET B 1 301 ? -56.357 15.215 -21.038 1.00 64.83 301 MET B CA 1
ATOM 4822 C C . MET B 1 301 ? -57.630 15.752 -20.417 1.00 66.17 301 MET B C 1
ATOM 4823 O O . MET B 1 301 ? -58.694 15.794 -21.060 1.00 69.83 301 MET B O 1
ATOM 4828 N N . TRP B 1 302 ? -57.509 16.226 -19.193 1.00 64.85 302 TRP B N 1
ATOM 4829 C CA . TRP B 1 302 ? -58.650 16.793 -18.472 1.00 68.43 302 TRP B CA 1
ATOM 4830 C C . TRP B 1 302 ? -59.172 18.086 -19.102 1.00 71.25 302 TRP B C 1
ATOM 4831 O O . TRP B 1 302 ? -60.376 18.275 -19.279 1.00 73.36 302 TRP B O 1
ATOM 4842 N N . ALA B 1 303 ? -58.241 18.975 -19.477 1.00 70.03 303 ALA B N 1
ATOM 4843 C CA . ALA B 1 303 ? -58.583 20.194 -20.247 1.00 72.55 303 ALA B CA 1
ATOM 4844 C C . ALA B 1 303 ? -59.372 19.896 -21.508 1.00 74.07 303 ALA B C 1
ATOM 4845 O O . ALA B 1 303 ? -60.434 20.483 -21.747 1.00 76.75 303 ALA B O 1
ATOM 4847 N N . LEU B 1 304 ? -58.847 18.989 -22.321 1.00 72.24 304 LEU B N 1
ATOM 4848 C CA . LEU B 1 304 ? -59.462 18.658 -23.604 1.00 75.37 304 LEU B CA 1
ATOM 4849 C C . LEU B 1 304 ? -60.831 17.960 -23.418 1.00 78.25 304 LEU B C 1
ATOM 4850 O O . LEU B 1 304 ? -61.700 18.063 -24.283 1.00 80.60 304 LEU B O 1
ATOM 4855 N N . GLY B 1 305 ? -61.010 17.282 -22.291 1.00 76.83 305 GLY B N 1
ATOM 4856 C CA . GLY B 1 305 ? -62.288 16.697 -21.946 1.00 80.21 305 GLY B CA 1
ATOM 4857 C C . GLY B 1 305 ? -63.375 17.705 -21.627 1.00 84.67 305 GLY B C 1
ATOM 4858 O O . GLY B 1 305 ? -64.558 17.362 -21.697 1.00 85.26 305 GLY B O 1
ATOM 4859 N N . HIS B 1 306 ? -62.980 18.934 -21.280 1.00 84.89 306 HIS B N 1
ATOM 4860 C CA . HIS B 1 306 ? -63.905 19.998 -20.966 1.00 90.18 306 HIS B CA 1
ATOM 4861 C C . HIS B 1 306 ? -64.129 21.047 -22.061 1.00 93.30 306 HIS B C 1
ATOM 4862 O O . HIS B 1 306 ? -65.141 21.704 -22.056 1.00 97.01 306 HIS B O 1
ATOM 4869 N N . THR B 1 307 ? -63.212 21.189 -23.002 1.00 94.41 307 THR B N 1
ATOM 4870 C CA . THR B 1 307 ? -63.326 22.223 -24.066 1.00 96.55 307 THR B CA 1
ATOM 4871 C C . THR B 1 307 ? -62.373 21.910 -25.223 1.00 96.60 307 THR B C 1
ATOM 4872 O O . THR B 1 307 ? -61.353 21.240 -24.997 1.00 92.04 307 THR B O 1
ATOM 4876 N N . ARG B 1 308 ? -62.689 22.372 -26.425 1.00 102.48 308 ARG B N 1
ATOM 4877 C CA . ARG B 1 308 ? -61.690 22.450 -27.520 1.00 106.58 308 ARG B CA 1
ATOM 4878 C C . ARG B 1 308 ? -61.275 23.872 -27.838 1.00 106.87 308 ARG B C 1
ATOM 4879 O O . ARG B 1 308 ? -60.429 24.040 -28.682 1.00 111.30 308 ARG B O 1
ATOM 4887 N N . ASP B 1 309 ? -61.774 24.835 -27.072 1.00 108.09 309 ASP B N 1
ATOM 4888 C CA . ASP B 1 309 ? -61.340 26.221 -27.179 1.00 108.18 309 ASP B CA 1
ATOM 4889 C C . ASP B 1 309 ? -59.895 26.332 -26.661 1.00 103.02 309 ASP B C 1
ATOM 4890 O O . ASP B 1 309 ? -59.615 26.054 -25.487 1.00 105.05 309 ASP B O 1
ATOM 4895 N N . LEU B 1 310 ? -59.010 26.834 -27.521 1.00 99.30 310 LEU B N 1
ATOM 4896 C CA . LEU B 1 310 ? -57.604 26.866 -27.276 1.00 95.15 310 LEU B CA 1
ATOM 4897 C C . LEU B 1 310 ? -57.252 27.883 -26.195 1.00 95.66 310 LEU B C 1
ATOM 4898 O O . LEU B 1 310 ? -56.378 27.644 -25.377 1.00 93.80 310 LEU B O 1
ATOM 4903 N N . GLU B 1 311 ? -57.938 29.004 -26.172 1.00 101.44 311 GLU B N 1
ATOM 4904 C CA . GLU B 1 311 ? -57.707 29.986 -25.113 1.00 103.76 311 GLU B CA 1
ATOM 4905 C C . GLU B 1 311 ? -58.127 29.460 -23.746 1.00 104.02 311 GLU B C 1
ATOM 4906 O O . GLU B 1 311 ? -57.416 29.691 -22.757 1.00 100.25 311 GLU B O 1
ATOM 4912 N N . GLU B 1 312 ? -59.250 28.747 -23.662 1.00 104.40 312 GLU B N 1
ATOM 4913 C CA . GLU B 1 312 ? -59.651 28.211 -22.346 1.00 104.85 312 GLU B CA 1
ATOM 4914 C C . GLU B 1 312 ? -58.742 27.065 -21.911 1.00 96.34 312 GLU B C 1
ATOM 4915 O O . GLU B 1 312 ? -58.437 26.969 -20.737 1.00 94.96 312 GLU B O 1
ATOM 4921 N N . ILE B 1 313 ? -58.265 26.255 -22.859 1.00 90.73 313 ILE B N 1
ATOM 4922 C CA . ILE B 1 313 ? -57.212 25.254 -22.571 1.00 84.84 313 ILE B CA 1
ATOM 4923 C C . ILE B 1 313 ? -55.964 25.886 -21.980 1.00 83.76 313 ILE B C 1
ATOM 4924 O O . ILE B 1 313 ? -55.367 25.352 -21.067 1.00 81.98 313 ILE B O 1
ATOM 4929 N N . ARG B 1 314 ? -55.574 27.041 -22.506 1.00 88.09 314 ARG B N 1
ATOM 4930 C CA . ARG B 1 314 ? -54.403 27.766 -21.994 1.00 88.58 314 ARG B CA 1
ATOM 4931 C C . ARG B 1 314 ? -54.645 28.179 -20.541 1.00 88.42 314 ARG B C 1
ATOM 4932 O O . ARG B 1 314 ? -53.785 27.986 -19.701 1.00 85.31 314 ARG B O 1
ATOM 4940 N N . LYS B 1 315 ? -55.815 28.730 -20.266 1.00 92.49 315 LYS B N 1
ATOM 4941 C CA . LYS B 1 315 ? -56.142 29.239 -18.923 1.00 94.74 315 LYS B CA 1
ATOM 4942 C C . LYS B 1 315 ? -56.135 28.088 -17.915 1.00 90.72 315 LYS B C 1
ATOM 4943 O O . LYS B 1 315 ? -55.603 28.242 -16.805 1.00 87.88 315 LYS B O 1
ATOM 4949 N N . ILE B 1 316 ? -56.662 26.925 -18.312 1.00 87.42 316 ILE B N 1
ATOM 4950 C CA . ILE B 1 316 ? -56.687 25.766 -17.423 1.00 83.31 316 ILE B CA 1
ATOM 4951 C C . ILE B 1 316 ? -55.257 25.272 -17.157 1.00 79.40 316 ILE B C 1
ATOM 4952 O O . ILE B 1 316 ? -54.871 25.046 -15.991 1.00 78.20 316 ILE B O 1
ATOM 4957 N N . MET B 1 317 ? -54.452 25.155 -18.218 1.00 77.92 317 MET B N 1
ATOM 4958 C CA . MET B 1 317 ? -53.094 24.634 -18.062 1.00 74.04 317 MET B CA 1
ATOM 4959 C C . MET B 1 317 ? -52.238 25.528 -17.140 1.00 73.64 317 MET B C 1
ATOM 4960 O O . MET B 1 317 ? -51.445 25.010 -16.335 1.00 69.01 317 MET B O 1
ATOM 4965 N N . GLU B 1 318 ? -52.473 26.836 -17.178 1.00 75.58 318 GLU B N 1
ATOM 4966 C CA . GLU B 1 318 ? -51.659 27.752 -16.390 1.00 79.25 318 GLU B CA 1
ATOM 4967 C C . GLU B 1 318 ? -52.198 28.032 -15.002 1.00 81.16 318 GLU B C 1
ATOM 4968 O O . GLU B 1 318 ? -51.426 28.453 -14.141 1.00 81.43 318 GLU B O 1
ATOM 4974 N N . ARG B 1 319 ? -53.493 27.797 -14.774 1.00 83.79 319 ARG B N 1
ATOM 4975 C CA . ARG B 1 319 ? -54.094 27.927 -13.434 1.00 87.90 319 ARG B CA 1
ATOM 4976 C C . ARG B 1 319 ? -53.759 26.720 -12.524 1.00 81.58 319 ARG B C 1
ATOM 4977 O O . ARG B 1 319 ? -53.743 25.595 -12.968 1.00 77.47 319 ARG B O 1
ATOM 4985 N N . ASN B 1 320 ? -53.470 27.010 -11.266 1.00 80.72 320 ASN B N 1
ATOM 4986 C CA . ASN B 1 320 ? -53.131 26.037 -10.276 1.00 79.79 320 ASN B CA 1
ATOM 4987 C C . ASN B 1 320 ? -54.434 25.395 -9.751 1.00 80.44 320 ASN B C 1
ATOM 4988 O O . ASN B 1 320 ? -55.130 26.000 -8.970 1.00 84.36 320 ASN B O 1
ATOM 4993 N N . ILE B 1 321 ? -54.777 24.194 -10.224 1.00 77.42 321 ILE B N 1
ATOM 4994 C CA . ILE B 1 321 ? -56.007 23.521 -9.823 1.00 79.29 321 ILE B CA 1
ATOM 4995 C C . ILE B 1 321 ? -55.821 22.800 -8.475 1.00 77.79 321 ILE B C 1
ATOM 4996 O O . ILE B 1 321 ? -56.663 22.914 -7.606 1.00 79.77 321 ILE B O 1
ATOM 5001 N N . ALA B 1 322 ? -54.737 22.053 -8.304 1.00 74.77 322 ALA B N 1
ATOM 5002 C CA . ALA B 1 322 ? -54.580 21.168 -7.139 1.00 73.75 322 ALA B CA 1
ATOM 5003 C C . ALA B 1 322 ? -53.105 21.022 -6.770 1.00 71.48 322 ALA B C 1
ATOM 5004 O O . ALA B 1 322 ? -52.593 19.901 -6.559 1.00 73.34 322 ALA B O 1
ATOM 5006 N N . GLY B 1 323 ? -52.376 22.120 -6.784 1.00 69.98 323 GLY B N 1
ATOM 5007 C CA . GLY B 1 323 ? -50.999 22.124 -6.313 1.00 67.07 323 GLY B CA 1
ATOM 5008 C C . GLY B 1 323 ? -49.985 21.715 -7.329 1.00 64.57 323 GLY B C 1
ATOM 5009 O O . GLY B 1 323 ? -48.785 21.677 -7.032 1.00 65.65 323 GLY B O 1
ATOM 5010 N N . GLU B 1 324 ? -50.428 21.447 -8.556 1.00 63.73 324 GLU B N 1
ATOM 5011 C CA . GLU B 1 324 ? -49.534 20.926 -9.593 1.00 61.19 324 GLU B CA 1
ATOM 5012 C C . GLU B 1 324 ? -48.536 21.948 -10.186 1.00 62.87 324 GLU B C 1
ATOM 5013 O O . GLU B 1 324 ? -47.530 21.548 -10.791 1.00 58.98 324 GLU B O 1
ATOM 5019 N N . ILE B 1 325 ? -48.853 23.218 -10.069 1.00 66.37 325 ILE B N 1
ATOM 5020 C CA . ILE B 1 325 ? -48.073 24.257 -10.739 1.00 69.82 325 ILE B CA 1
ATOM 5021 C C . ILE B 1 325 ? -47.922 25.492 -9.870 1.00 71.21 325 ILE B C 1
ATOM 5022 O O . ILE B 1 325 ? -48.867 25.904 -9.221 1.00 71.54 325 ILE B O 1
ATOM 5027 N N . THR B 1 326 ? -46.712 26.053 -9.880 1.00 74.13 326 THR B N 1
ATOM 5028 C CA . THR B 1 326 ? -46.353 27.240 -9.082 1.00 79.77 326 THR B CA 1
ATOM 5029 C C . THR B 1 326 ? -46.743 28.465 -9.863 1.00 85.94 326 THR B C 1
ATOM 5030 O O . THR B 1 326 ? -46.490 28.542 -11.040 1.00 85.75 326 THR B O 1
ATOM 5034 N N . GLY B 1 327 ? -47.324 29.438 -9.180 1.00 98.14 327 GLY B N 1
ATOM 5035 C CA . GLY B 1 327 ? -48.182 30.460 -9.805 1.00 103.42 327 GLY B CA 1
ATOM 5036 C C . GLY B 1 327 ? -47.605 31.780 -10.271 1.00 110.02 327 GLY B C 1
ATOM 5037 O O . GLY B 1 327 ? -47.662 32.085 -11.454 1.00 115.82 327 GLY B O 1
ATOM 5038 N N . SER B 1 328 ? -47.039 32.555 -9.341 1.00 116.78 328 SER B N 1
ATOM 5039 C CA . SER B 1 328 ? -46.747 34.009 -9.550 1.00 116.87 328 SER B CA 1
ATOM 5040 C C . SER B 1 328 ? -45.513 34.465 -8.785 1.00 117.92 328 SER B C 1
ATOM 5041 O O . SER B 1 328 ? -44.722 35.259 -9.284 1.00 115.52 328 SER B O 1
ATOM 5044 N N . MET C 1 1 ? -19.862 -0.025 13.866 1.00 77.32 1 MET C N 1
ATOM 5045 C CA . MET C 1 1 ? -19.688 1.446 13.652 1.00 72.78 1 MET C CA 1
ATOM 5046 C C . MET C 1 1 ? -20.741 2.209 14.456 1.00 69.26 1 MET C C 1
ATOM 5047 O O . MET C 1 1 ? -21.942 2.178 14.151 1.00 66.22 1 MET C O 1
ATOM 5052 N N . LYS C 1 2 ? -20.279 2.907 15.494 1.00 66.93 2 LYS C N 1
ATOM 5053 C CA . LYS C 1 2 ? -21.143 3.788 16.257 1.00 66.29 2 LYS C CA 1
ATOM 5054 C C . LYS C 1 2 ? -20.634 5.225 16.237 1.00 59.05 2 LYS C C 1
ATOM 5055 O O . LYS C 1 2 ? -19.502 5.488 16.605 1.00 54.15 2 LYS C O 1
ATOM 5061 N N . LEU C 1 3 ? -21.507 6.132 15.833 1.00 57.83 3 LEU C N 1
ATOM 5062 C CA . LEU C 1 3 ? -21.215 7.582 15.739 1.00 57.00 3 LEU C CA 1
ATOM 5063 C C . LEU C 1 3 ? -22.040 8.379 16.736 1.00 55.91 3 LEU C C 1
ATOM 5064 O O . LEU C 1 3 ? -23.211 8.077 16.950 1.00 57.19 3 LEU C O 1
ATOM 5069 N N . LEU C 1 4 ? -21.397 9.392 17.326 1.00 52.44 4 LEU C N 1
ATOM 5070 C CA . LEU C 1 4 ? -22.025 10.352 18.201 1.00 52.90 4 LEU C CA 1
ATOM 5071 C C . LEU C 1 4 ? -22.121 11.692 17.472 1.00 51.31 4 LEU C C 1
ATOM 5072 O O . LEU C 1 4 ? -21.118 12.198 16.972 1.00 47.49 4 LEU C O 1
ATOM 5077 N N . VAL C 1 5 ? -23.319 12.281 17.482 1.00 52.40 5 VAL C N 1
ATOM 5078 C CA . VAL C 1 5 ? -23.540 13.663 17.080 1.00 52.03 5 VAL C CA 1
ATOM 5079 C C . VAL C 1 5 ? -23.811 14.468 18.319 1.00 54.35 5 VAL C C 1
ATOM 5080 O O . VAL C 1 5 ? -24.774 14.182 19.035 1.00 55.38 5 VAL C O 1
ATOM 5084 N N . LEU C 1 6 ? -22.907 15.426 18.614 1.00 53.42 6 LEU C N 1
ATOM 5085 C CA . LEU C 1 6 ? -23.032 16.398 19.693 1.00 53.84 6 LEU C CA 1
ATOM 5086 C C . LEU C 1 6 ? -23.565 17.694 19.207 1.00 55.51 6 LEU C C 1
ATOM 5087 O O . LEU C 1 6 ? -22.911 18.368 18.362 1.00 56.79 6 LEU C O 1
ATOM 5092 N N . GLY C 1 7 ? -24.692 18.124 19.755 1.00 57.06 7 GLY C N 1
ATOM 5093 C CA . GLY C 1 7 ? -25.352 19.357 19.315 1.00 59.68 7 GLY C CA 1
ATOM 5094 C C . GLY C 1 7 ? -24.961 20.495 20.194 1.00 60.57 7 GLY C C 1
ATOM 5095 O O . GLY C 1 7 ? -24.857 20.352 21.414 1.00 59.31 7 GLY C O 1
ATOM 5096 N N . THR C 1 8 ? -24.675 21.646 19.596 1.00 59.66 8 THR C N 1
ATOM 5097 C CA . THR C 1 8 ? -24.223 22.796 20.345 1.00 62.59 8 THR C CA 1
ATOM 5098 C C . THR C 1 8 ? -25.033 24.069 19.996 1.00 61.13 8 THR C C 1
ATOM 5099 O O . THR C 1 8 ? -24.875 25.090 20.648 1.00 58.93 8 THR C O 1
ATOM 5103 N N . GLY C 1 9 ? -25.909 23.977 18.991 1.00 59.72 9 GLY C N 1
ATOM 5104 C CA . GLY C 1 9 ? -26.667 25.133 18.520 1.00 61.21 9 GLY C CA 1
ATOM 5105 C C . GLY C 1 9 ? -26.344 25.546 17.087 1.00 59.89 9 GLY C C 1
ATOM 5106 O O . GLY C 1 9 ? -26.133 24.704 16.183 1.00 58.04 9 GLY C O 1
ATOM 5107 N N . GLY C 1 10 ? -26.268 26.866 16.838 1.00 59.96 10 GLY C N 1
ATOM 5108 C CA . GLY C 1 10 ? -25.943 27.368 15.544 1.00 56.68 10 GLY C CA 1
ATOM 5109 C C . GLY C 1 10 ? -27.165 27.526 14.692 1.00 61.01 10 GLY C C 1
ATOM 5110 O O . GLY C 1 10 ? -28.293 27.095 15.039 1.00 64.59 10 GLY C O 1
ATOM 5111 N N . THR C 1 11 ? -26.955 28.164 13.564 1.00 58.93 11 THR C N 1
ATOM 5112 C CA . THR C 1 11 ? -27.929 28.292 12.548 1.00 63.07 11 THR C CA 1
ATOM 5113 C C . THR C 1 11 ? -28.432 26.921 12.036 1.00 63.59 11 THR C C 1
ATOM 5114 O O . THR C 1 11 ? -29.549 26.780 11.520 1.00 62.98 11 THR C O 1
ATOM 5118 N N . ILE C 1 12 ? -27.579 25.924 12.087 1.00 61.89 12 ILE C N 1
ATOM 5119 C CA . ILE C 1 12 ? -28.000 24.604 11.637 1.00 65.20 12 ILE C CA 1
ATOM 5120 C C . ILE C 1 12 ? -29.210 24.059 12.492 1.00 65.71 12 ILE C C 1
ATOM 5121 O O . ILE C 1 12 ? -30.080 23.369 11.971 1.00 68.21 12 ILE C O 1
ATOM 5126 N N . ALA C 1 13 ? -29.301 24.517 13.728 1.00 66.80 13 ALA C N 1
ATOM 5127 C CA . ALA C 1 13 ? -30.378 24.149 14.662 1.00 69.82 13 ALA C CA 1
ATOM 5128 C C . ALA C 1 13 ? -31.473 25.150 14.712 1.00 74.35 13 ALA C C 1
ATOM 5129 O O . ALA C 1 13 ? -32.409 25.019 15.561 1.00 78.72 13 ALA C O 1
ATOM 5131 N N . SER C 1 14 ? -31.490 26.123 13.821 1.00 74.16 14 SER C N 1
ATOM 5132 C CA . SER C 1 14 ? -32.605 27.035 13.713 1.00 79.25 14 SER C CA 1
ATOM 5133 C C . SER C 1 14 ? -33.832 26.464 13.084 1.00 80.98 14 SER C C 1
ATOM 5134 O O . SER C 1 14 ? -33.773 25.733 12.137 1.00 81.04 14 SER C O 1
ATOM 5137 N N . ALA C 1 15 ? -34.984 26.860 13.645 1.00 84.77 15 ALA C N 1
ATOM 5138 C CA . ALA C 1 15 ? -36.316 26.560 13.118 1.00 90.11 15 ALA C CA 1
ATOM 5139 C C . ALA C 1 15 ? -37.164 27.808 13.147 1.00 94.11 15 ALA C C 1
ATOM 5140 O O . ALA C 1 15 ? -36.950 28.679 13.978 1.00 93.04 15 ALA C O 1
ATOM 5142 N N . LYS C 1 16 ? -38.104 27.915 12.230 1.00 103.35 16 LYS C N 1
ATOM 5143 C CA . LYS C 1 16 ? -38.740 29.219 12.023 1.00 110.68 16 LYS C CA 1
ATOM 5144 C C . LYS C 1 16 ? -39.973 29.336 12.906 1.00 115.40 16 LYS C C 1
ATOM 5145 O O . LYS C 1 16 ? -40.809 28.488 12.892 1.00 110.84 16 LYS C O 1
ATOM 5151 N N . THR C 1 17 ? -39.900 30.277 13.837 1.00 118.17 17 THR C N 1
ATOM 5152 C CA . THR C 1 17 ? -41.018 30.533 14.748 1.00 125.64 17 THR C CA 1
ATOM 5153 C C . THR C 1 17 ? -41.864 31.663 14.164 1.00 132.76 17 THR C C 1
ATOM 5154 O O . THR C 1 17 ? -41.563 32.266 13.124 1.00 133.00 17 THR C O 1
ATOM 5158 N N . GLU C 1 18 ? -42.956 31.880 14.833 1.00 137.55 18 GLU C N 1
ATOM 5159 C CA . GLU C 1 18 ? -43.802 33.035 14.606 1.00 142.83 18 GLU C CA 1
ATOM 5160 C C . GLU C 1 18 ? -43.064 34.336 14.801 1.00 143.80 18 GLU C C 1
ATOM 5161 O O . GLU C 1 18 ? -43.465 35.322 14.186 1.00 146.53 18 GLU C O 1
ATOM 5167 N N . MET C 1 19 ? -41.969 34.361 15.550 1.00 142.40 19 MET C N 1
ATOM 5168 C CA . MET C 1 19 ? -41.024 35.531 15.483 1.00 140.93 19 MET C CA 1
ATOM 5169 C C . MET C 1 19 ? -39.836 35.231 14.537 1.00 140.28 19 MET C C 1
ATOM 5170 O O . MET C 1 19 ? -40.126 35.018 13.350 1.00 147.96 19 MET C O 1
ATOM 5175 N N . GLY C 1 20 ? -38.614 35.047 14.997 1.00 135.40 20 GLY C N 1
ATOM 5176 C CA . GLY C 1 20 ? -37.530 34.853 14.041 1.00 130.35 20 GLY C CA 1
ATOM 5177 C C . GLY C 1 20 ? -37.265 33.364 13.852 1.00 130.27 20 GLY C C 1
ATOM 5178 O O . GLY C 1 20 ? -37.893 32.518 14.541 1.00 136.30 20 GLY C O 1
ATOM 5179 N N . TYR C 1 21 ? -36.172 33.025 13.161 1.00 122.90 21 TYR C N 1
ATOM 5180 C CA . TYR C 1 21 ? -35.461 31.759 13.436 1.00 117.64 21 TYR C CA 1
ATOM 5181 C C . TYR C 1 21 ? -34.892 31.786 14.859 1.00 116.09 21 TYR C C 1
ATOM 5182 O O . TYR C 1 21 ? -34.242 32.767 15.289 1.00 111.30 21 TYR C O 1
ATOM 5191 N N . LYS C 1 22 ? -35.182 30.731 15.634 1.00 114.58 22 LYS C N 1
ATOM 5192 C CA . LYS C 1 22 ? -34.593 30.522 16.951 1.00 110.99 22 LYS C CA 1
ATOM 5193 C C . LYS C 1 22 ? -33.751 29.289 16.860 1.00 102.50 22 LYS C C 1
ATOM 5194 O O . LYS C 1 22 ? -34.212 28.350 16.177 1.00 98.01 22 LYS C O 1
ATOM 5200 N N . ALA C 1 23 ? -32.602 29.260 17.506 1.00 95.20 23 ALA C N 1
ATOM 5201 C CA . ALA C 1 23 ? -31.843 28.027 17.588 1.00 93.18 23 ALA C CA 1
ATOM 5202 C C . ALA C 1 23 ? -32.798 27.016 18.298 1.00 94.04 23 ALA C C 1
ATOM 5203 O O . ALA C 1 23 ? -34.035 27.238 18.231 1.00 100.77 23 ALA C O 1
ATOM 5205 N N . ALA C 1 24 ? -32.320 25.896 18.715 1.00 91.35 24 ALA C N 1
ATOM 5206 C CA . ALA C 1 24 ? -33.207 24.992 19.504 1.00 94.78 24 ALA C CA 1
ATOM 5207 C C . ALA C 1 24 ? -33.873 23.776 18.816 1.00 88.70 24 ALA C C 1
ATOM 5208 O O . ALA C 1 24 ? -34.644 23.078 19.429 1.00 93.76 24 ALA C O 1
ATOM 5210 N N . LEU C 1 25 ? -33.495 23.392 17.611 1.00 82.14 25 LEU C N 1
ATOM 5211 C CA . LEU C 1 25 ? -33.578 21.972 17.205 1.00 80.35 25 LEU C CA 1
ATOM 5212 C C . LEU C 1 25 ? -32.537 21.196 18.004 1.00 77.94 25 LEU C C 1
ATOM 5213 O O . LEU C 1 25 ? -31.440 21.673 18.215 1.00 76.48 25 LEU C O 1
ATOM 5218 N N . SER C 1 26 ? -32.856 19.968 18.367 1.00 77.00 26 SER C N 1
ATOM 5219 C CA . SER C 1 26 ? -31.880 19.043 18.984 1.00 74.17 26 SER C CA 1
ATOM 5220 C C . SER C 1 26 ? -31.128 18.355 17.860 1.00 70.86 26 SER C C 1
ATOM 5221 O O . SER C 1 26 ? -31.564 18.338 16.684 1.00 72.51 26 SER C O 1
ATOM 5224 N N . ALA C 1 27 ? -30.012 17.750 18.210 1.00 66.22 27 ALA C N 1
ATOM 5225 C CA . ALA C 1 27 ? -29.294 16.969 17.224 1.00 65.52 27 ALA C CA 1
ATOM 5226 C C . ALA C 1 27 ? -30.152 15.901 16.483 1.00 68.76 27 ALA C C 1
ATOM 5227 O O . ALA C 1 27 ? -29.972 15.669 15.268 1.00 68.44 27 ALA C O 1
ATOM 5229 N N . ASP C 1 28 ? -31.101 15.290 17.197 1.00 73.37 28 ASP C N 1
ATOM 5230 C CA . ASP C 1 28 ? -31.987 14.313 16.625 1.00 73.46 28 ASP C CA 1
ATOM 5231 C C . ASP C 1 28 ? -32.904 14.955 15.582 1.00 73.04 28 ASP C C 1
ATOM 5232 O O . ASP C 1 28 ? -33.103 14.388 14.497 1.00 73.61 28 ASP C O 1
ATOM 5237 N N . ASP C 1 29 ? -33.506 16.089 15.919 1.00 72.91 29 ASP C N 1
ATOM 5238 C CA . ASP C 1 29 ? -34.353 16.796 14.939 1.00 76.62 29 ASP C CA 1
ATOM 5239 C C . ASP C 1 29 ? -33.549 17.183 13.674 1.00 73.28 29 ASP C C 1
ATOM 5240 O O . ASP C 1 29 ? -34.092 17.068 12.573 1.00 74.13 29 ASP C O 1
ATOM 5245 N N . ILE C 1 30 ? -32.290 17.647 13.852 1.00 69.76 30 ILE C N 1
ATOM 5246 C CA . ILE C 1 30 ? -31.469 18.071 12.734 1.00 68.58 30 ILE C CA 1
ATOM 5247 C C . ILE C 1 30 ? -31.259 16.888 11.787 1.00 67.09 30 ILE C C 1
ATOM 5248 O O . ILE C 1 30 ? -31.547 17.016 10.597 1.00 67.36 30 ILE C O 1
ATOM 5253 N N . LEU C 1 31 ? -30.778 15.752 12.309 1.00 65.31 31 LEU C N 1
ATOM 5254 C CA . LEU C 1 31 ? -30.577 14.568 11.473 1.00 68.01 31 LEU C CA 1
ATOM 5255 C C . LEU C 1 31 ? -31.873 14.106 10.763 1.00 72.57 31 LEU C C 1
ATOM 5256 O O . LEU C 1 31 ? -31.869 13.714 9.600 1.00 69.79 31 LEU C O 1
ATOM 5261 N N . GLN C 1 32 ? -32.987 14.191 11.462 1.00 76.42 32 GLN C N 1
ATOM 5262 C CA . GLN C 1 32 ? -34.251 13.797 10.877 1.00 81.84 32 GLN C CA 1
ATOM 5263 C C . GLN C 1 32 ? -34.623 14.745 9.752 1.00 81.27 32 GLN C C 1
ATOM 5264 O O . GLN C 1 32 ? -34.976 14.303 8.655 1.00 80.84 32 GLN C O 1
ATOM 5270 N N . LEU C 1 33 ? -34.553 16.056 10.005 1.00 81.37 33 LEU C N 1
ATOM 5271 C CA . LEU C 1 33 ? -34.898 17.021 8.944 1.00 81.30 33 LEU C CA 1
ATOM 5272 C C . LEU C 1 33 ? -33.927 16.931 7.785 1.00 76.67 33 LEU C C 1
ATOM 5273 O O . LEU C 1 33 ? -34.325 17.135 6.663 1.00 78.49 33 LEU C O 1
ATOM 5278 N N . ALA C 1 34 ? -32.682 16.546 8.035 1.00 73.86 34 ALA C N 1
ATOM 5279 C CA . ALA C 1 34 ? -31.729 16.346 6.968 1.00 74.85 34 ALA C CA 1
ATOM 5280 C C . ALA C 1 34 ? -31.925 15.102 6.165 1.00 78.60 34 ALA C C 1
ATOM 5281 O O . ALA C 1 34 ? -31.193 14.946 5.187 1.00 83.72 34 ALA C O 1
ATOM 5283 N N . GLY C 1 35 ? -32.831 14.209 6.570 1.00 85.21 35 GLY C N 1
ATOM 5284 C CA . GLY C 1 35 ? -32.987 12.950 5.895 1.00 86.31 35 GLY C CA 1
ATOM 5285 C C . GLY C 1 35 ? -31.849 11.991 6.156 1.00 83.45 35 GLY C C 1
ATOM 5286 O O . GLY C 1 35 ? -31.657 11.071 5.395 1.00 87.59 35 GLY C O 1
ATOM 5287 N N . ILE C 1 36 ? -31.197 12.112 7.295 1.00 79.06 36 ILE C N 1
ATOM 5288 C CA . ILE C 1 36 ? -30.123 11.173 7.623 1.00 82.19 36 ILE C CA 1
ATOM 5289 C C . ILE C 1 36 ? -30.663 9.976 8.432 1.00 86.37 36 ILE C C 1
ATOM 5290 O O . ILE C 1 36 ? -31.656 10.090 9.134 1.00 81.91 36 ILE C O 1
ATOM 5295 N N . ARG C 1 37 ? -29.977 8.857 8.291 1.00 96.84 37 ARG C N 1
ATOM 5296 C CA . ARG C 1 37 ? -29.930 7.736 9.274 1.00 105.00 37 ARG C CA 1
ATOM 5297 C C . ARG C 1 37 ? -30.640 6.613 8.634 1.00 112.61 37 ARG C C 1
ATOM 5298 O O . ARG C 1 37 ? -30.032 5.671 8.305 1.00 113.86 37 ARG C O 1
ATOM 5306 N N . ARG C 1 38 ? -31.931 6.808 8.416 1.00 126.30 38 ARG C N 1
ATOM 5307 C CA . ARG C 1 38 ? -32.960 5.866 7.888 1.00 133.62 38 ARG C CA 1
ATOM 5308 C C . ARG C 1 38 ? -32.630 4.358 7.662 1.00 138.97 38 ARG C C 1
ATOM 5309 O O . ARG C 1 38 ? -33.550 3.538 7.784 1.00 142.18 38 ARG C O 1
ATOM 5317 N N . GLU C 1 39 ? -31.360 4.021 7.331 1.00 142.22 39 GLU C N 1
ATOM 5318 C CA . GLU C 1 39 ? -30.846 2.666 7.296 1.00 142.85 39 GLU C CA 1
ATOM 5319 C C . GLU C 1 39 ? -29.393 2.579 7.792 1.00 136.73 39 GLU C C 1
ATOM 5320 O O . GLU C 1 39 ? -28.682 3.546 7.712 1.00 128.16 39 GLU C O 1
ATOM 5326 N N . ASP C 1 40 ? -29.022 1.418 8.298 1.00 135.67 40 ASP C N 1
ATOM 5327 C CA . ASP C 1 40 ? -27.802 1.267 9.117 1.00 129.83 40 ASP C CA 1
ATOM 5328 C C . ASP C 1 40 ? -26.485 1.212 8.348 1.00 126.72 40 ASP C C 1
ATOM 5329 O O . ASP C 1 40 ? -26.290 2.064 7.548 1.00 125.40 40 ASP C O 1
ATOM 5334 N N . GLY C 1 41 ? -25.513 0.337 8.727 1.00 120.54 41 GLY C N 1
ATOM 5335 C CA . GLY C 1 41 ? -24.131 0.423 8.490 1.00 108.39 41 GLY C CA 1
ATOM 5336 C C . GLY C 1 41 ? -23.630 0.963 9.854 1.00 105.46 41 GLY C C 1
ATOM 5337 O O . GLY C 1 41 ? -23.129 0.273 10.743 1.00 105.11 41 GLY C O 1
ATOM 5338 N N . ALA C 1 42 ? -23.894 2.255 10.000 1.00 97.97 42 ALA C N 1
ATOM 5339 C CA . ALA C 1 42 ? -23.573 3.053 11.189 1.00 88.72 42 ALA C CA 1
ATOM 5340 C C . ALA C 1 42 ? -24.771 3.270 12.138 1.00 82.48 42 ALA C C 1
ATOM 5341 O O . ALA C 1 42 ? -25.793 3.792 11.753 1.00 84.39 42 ALA C O 1
ATOM 5343 N N . LYS C 1 43 ? -24.606 2.943 13.404 1.00 76.30 43 LYS C N 1
ATOM 5344 C CA . LYS C 1 43 ? -25.567 3.381 14.439 1.00 75.01 43 LYS C CA 1
ATOM 5345 C C . LYS C 1 43 ? -25.227 4.826 14.835 1.00 68.81 43 LYS C C 1
ATOM 5346 O O . LYS C 1 43 ? -24.080 5.113 15.210 1.00 61.77 43 LYS C O 1
ATOM 5352 N N . ILE C 1 44 ? -26.198 5.727 14.757 1.00 67.02 44 ILE C N 1
ATOM 5353 C CA . ILE C 1 44 ? -25.962 7.158 15.081 1.00 63.22 44 ILE C CA 1
ATOM 5354 C C . ILE C 1 44 ? -26.741 7.529 16.334 1.00 64.27 44 ILE C C 1
ATOM 5355 O O . ILE C 1 44 ? -27.985 7.473 16.335 1.00 64.69 44 ILE C O 1
ATOM 5360 N N . GLU C 1 45 ? -26.000 7.922 17.378 1.00 62.74 45 GLU C N 1
ATOM 5361 C CA . GLU C 1 45 ? -26.549 8.423 18.611 1.00 63.59 45 GLU C CA 1
ATOM 5362 C C . GLU C 1 45 ? -26.316 9.892 18.726 1.00 63.36 45 GLU C C 1
ATOM 5363 O O . GLU C 1 45 ? -25.444 10.482 18.029 1.00 63.13 45 GLU C O 1
ATOM 5369 N N . THR C 1 46 ? -27.045 10.513 19.632 1.00 65.45 46 THR C N 1
ATOM 5370 C CA . THR C 1 46 ? -27.168 11.932 19.765 1.00 65.75 46 THR C CA 1
ATOM 5371 C C . THR C 1 46 ? -27.007 12.343 21.194 1.00 66.91 46 THR C C 1
ATOM 5372 O O . THR C 1 46 ? -27.354 11.624 22.122 1.00 66.93 46 THR C O 1
ATOM 5376 N N . ARG C 1 47 ? -26.492 13.539 21.385 1.00 65.08 47 ARG C N 1
ATOM 5377 C CA . ARG C 1 47 ? -26.440 14.177 22.691 1.00 67.29 47 ARG C CA 1
ATOM 5378 C C . ARG C 1 47 ? -26.453 15.680 22.453 1.00 67.75 47 ARG C C 1
ATOM 5379 O O . ARG C 1 47 ? -25.785 16.154 21.507 1.00 64.50 47 ARG C O 1
ATOM 5387 N N . ASP C 1 48 ? -27.172 16.441 23.272 1.00 69.98 48 ASP C N 1
ATOM 5388 C CA . ASP C 1 48 ? -27.216 17.910 23.140 1.00 71.82 48 ASP C CA 1
ATOM 5389 C C . ASP C 1 48 ? -26.531 18.484 24.333 1.00 71.90 48 ASP C C 1
ATOM 5390 O O . ASP C 1 48 ? -26.956 18.178 25.444 1.00 74.81 48 ASP C O 1
ATOM 5395 N N . ILE C 1 49 ? -25.492 19.293 24.115 1.00 70.17 49 ILE C N 1
ATOM 5396 C CA . ILE C 1 49 ? -24.750 19.933 25.214 1.00 71.46 49 ILE C CA 1
ATOM 5397 C C . ILE C 1 49 ? -24.935 21.418 25.334 1.00 70.62 49 ILE C C 1
ATOM 5398 O O . ILE C 1 49 ? -24.752 21.959 26.404 1.00 72.12 49 ILE C O 1
ATOM 5403 N N . LEU C 1 50 ? -25.342 22.094 24.280 1.00 70.96 50 LEU C N 1
ATOM 5404 C CA . LEU C 1 50 ? -25.586 23.551 24.349 1.00 70.79 50 LEU C CA 1
ATOM 5405 C C . LEU C 1 50 ? -26.584 23.826 23.274 1.00 70.96 50 LEU C C 1
ATOM 5406 O O . LEU C 1 50 ? -26.748 23.040 22.369 1.00 70.16 50 LEU C O 1
ATOM 5411 N N . ASN C 1 51 ? -27.303 24.913 23.376 1.00 74.12 51 ASN C N 1
ATOM 5412 C CA . ASN C 1 51 ? -28.167 25.369 22.310 1.00 78.81 51 ASN C CA 1
ATOM 5413 C C . ASN C 1 51 ? -27.994 26.888 22.074 1.00 77.58 51 ASN C C 1
ATOM 5414 O O . ASN C 1 51 ? -28.822 27.666 22.475 1.00 82.07 51 ASN C O 1
ATOM 5419 N N . LEU C 1 52 ? -26.866 27.282 21.507 1.00 74.87 52 LEU C N 1
ATOM 5420 C CA . LEU C 1 52 ? -26.483 28.719 21.370 1.00 73.06 52 LEU C CA 1
ATOM 5421 C C . LEU C 1 52 ? -26.218 29.147 19.983 1.00 67.21 52 LEU C C 1
ATOM 5422 O O . LEU C 1 52 ? -25.664 28.395 19.181 1.00 62.54 52 LEU C O 1
ATOM 5427 N N . ASP C 1 53 ? -26.635 30.350 19.668 1.00 68.15 53 ASP C N 1
ATOM 5428 C CA . ASP C 1 53 ? -26.001 31.144 18.601 1.00 67.59 53 ASP C CA 1
ATOM 5429 C C . ASP C 1 53 ? -24.498 31.143 18.898 1.00 61.68 53 ASP C C 1
ATOM 5430 O O . ASP C 1 53 ? -24.074 31.500 19.991 1.00 63.75 53 ASP C O 1
ATOM 5435 N N . SER C 1 54 ? -23.694 30.682 17.973 1.00 59.72 54 SER C N 1
ATOM 5436 C CA . SER C 1 54 ? -22.236 30.601 18.253 1.00 61.20 54 SER C CA 1
ATOM 5437 C C . SER C 1 54 ? -21.495 31.958 18.521 1.00 60.90 54 SER C C 1
ATOM 5438 O O . SER C 1 54 ? -20.397 31.947 19.071 1.00 60.49 54 SER C O 1
ATOM 5441 N N . THR C 1 55 ? -22.115 33.094 18.228 1.00 60.58 55 THR C N 1
ATOM 5442 C CA . THR C 1 55 ? -21.631 34.373 18.744 1.00 62.47 55 THR C CA 1
ATOM 5443 C C . THR C 1 55 ? -21.520 34.428 20.243 1.00 65.57 55 THR C C 1
ATOM 5444 O O . THR C 1 55 ? -20.673 35.187 20.789 1.00 63.81 55 THR C O 1
ATOM 5448 N N . LEU C 1 56 ? -22.334 33.622 20.939 1.00 70.19 56 LEU C N 1
ATOM 5449 C CA . LEU C 1 56 ? -22.345 33.637 22.382 1.00 71.31 56 LEU C CA 1
ATOM 5450 C C . LEU C 1 56 ? -21.388 32.651 22.997 1.00 71.14 56 LEU C C 1
ATOM 5451 O O . LEU C 1 56 ? -21.309 32.559 24.242 1.00 71.46 56 LEU C O 1
ATOM 5456 N N . ILE C 1 57 ? -20.638 31.934 22.180 1.00 68.06 57 ILE C N 1
ATOM 5457 C CA . ILE C 1 57 ? -19.689 30.962 22.697 1.00 70.30 57 ILE C CA 1
ATOM 5458 C C . ILE C 1 57 ? -18.596 31.659 23.472 1.00 69.26 57 ILE C C 1
ATOM 5459 O O . ILE C 1 57 ? -18.050 32.659 23.024 1.00 69.40 57 ILE C O 1
ATOM 5464 N N . GLN C 1 58 ? -18.262 31.113 24.637 1.00 66.87 58 GLN C N 1
ATOM 5465 C CA . GLN C 1 58 ? -17.184 31.624 25.446 1.00 66.72 58 GLN C CA 1
ATOM 5466 C C . GLN C 1 58 ? -16.162 30.512 25.656 1.00 64.71 58 GLN C C 1
ATOM 5467 O O . GLN C 1 58 ? -16.475 29.329 25.423 1.00 64.08 58 GLN C O 1
ATOM 5473 N N . PRO C 1 59 ? -14.925 30.861 26.063 1.00 63.59 59 PRO C N 1
ATOM 5474 C CA . PRO C 1 59 ? -13.945 29.783 26.222 1.00 63.04 59 PRO C CA 1
ATOM 5475 C C . PRO C 1 59 ? -14.292 28.687 27.238 1.00 61.18 59 PRO C C 1
ATOM 5476 O O . PRO C 1 59 ? -13.842 27.563 27.088 1.00 62.31 59 PRO C O 1
ATOM 5480 N N . GLU C 1 60 ? -15.068 29.030 28.232 1.00 62.62 60 GLU C N 1
ATOM 5481 C CA . GLU C 1 60 ? -15.549 28.032 29.235 1.00 68.26 60 GLU C CA 1
ATOM 5482 C C . GLU C 1 60 ? -16.373 26.939 28.515 1.00 70.07 60 GLU C C 1
ATOM 5483 O O . GLU C 1 60 ? -16.260 25.764 28.852 1.00 68.17 60 GLU C O 1
ATOM 5489 N N . ASP C 1 61 ? -17.135 27.317 27.472 1.00 69.26 61 ASP C N 1
ATOM 5490 C CA . ASP C 1 61 ? -17.859 26.329 26.665 1.00 67.23 61 ASP C CA 1
ATOM 5491 C C . ASP C 1 61 ? -16.953 25.346 25.936 1.00 62.47 61 ASP C C 1
ATOM 5492 O O . ASP C 1 61 ? -17.390 24.256 25.607 1.00 64.15 61 ASP C O 1
ATOM 5497 N N . TRP C 1 62 ? -15.720 25.726 25.611 1.00 58.29 62 TRP C N 1
ATOM 5498 C CA . TRP C 1 62 ? -14.792 24.790 24.976 1.00 55.09 62 TRP C CA 1
ATOM 5499 C C . TRP C 1 62 ? -14.451 23.654 25.913 1.00 53.79 62 TRP C C 1
ATOM 5500 O O . TRP C 1 62 ? -14.242 22.531 25.489 1.00 51.88 62 TRP C O 1
ATOM 5511 N N . VAL C 1 63 ? -14.357 23.954 27.201 1.00 57.64 63 VAL C N 1
ATOM 5512 C CA . VAL C 1 63 ? -14.127 22.916 28.209 1.00 59.75 63 VAL C CA 1
ATOM 5513 C C . VAL C 1 63 ? -15.333 21.949 28.217 1.00 60.14 63 VAL C C 1
ATOM 5514 O O . VAL C 1 63 ? -15.113 20.746 28.221 1.00 62.51 63 VAL C O 1
ATOM 5518 N N . THR C 1 64 ? -16.560 22.472 28.207 1.00 60.49 64 THR C N 1
ATOM 5519 C CA . THR C 1 64 ? -17.732 21.628 28.250 1.00 64.09 64 THR C CA 1
ATOM 5520 C C . THR C 1 64 ? -17.820 20.746 26.980 1.00 62.15 64 THR C C 1
ATOM 5521 O O . THR C 1 64 ? -18.003 19.518 27.091 1.00 58.77 64 THR C O 1
ATOM 5525 N N . ILE C 1 65 ? -17.566 21.336 25.793 1.00 55.59 65 ILE C N 1
ATOM 5526 C CA . ILE C 1 65 ? -17.577 20.567 24.560 1.00 53.31 65 ILE C CA 1
ATOM 5527 C C . ILE C 1 65 ? -16.461 19.525 24.601 1.00 51.98 65 ILE C C 1
ATOM 5528 O O . ILE C 1 65 ? -16.678 18.333 24.282 1.00 51.34 65 ILE C O 1
ATOM 5533 N N . GLY C 1 66 ? -15.286 19.954 25.047 1.00 51.10 66 GLY C N 1
ATOM 5534 C CA . GLY C 1 66 ? -14.129 19.087 25.064 1.00 50.52 66 GLY C CA 1
ATOM 5535 C C . GLY C 1 66 ? -14.319 17.876 25.993 1.00 54.33 66 GLY C C 1
ATOM 5536 O O . GLY C 1 66 ? -13.892 16.761 25.653 1.00 53.23 66 GLY C O 1
ATOM 5537 N N . ARG C 1 67 ? -14.944 18.112 27.160 1.00 56.41 67 ARG C N 1
ATOM 5538 C CA . ARG C 1 67 ? -15.197 17.046 28.105 1.00 60.90 67 ARG C CA 1
ATOM 5539 C C . ARG C 1 67 ? -16.138 16.015 27.471 1.00 59.31 67 ARG C C 1
ATOM 5540 O O . ARG C 1 67 ? -15.849 14.811 27.488 1.00 59.61 67 ARG C O 1
ATOM 5548 N N . ALA C 1 68 ? -17.190 16.486 26.825 1.00 56.68 68 ALA C N 1
ATOM 5549 C CA . ALA C 1 68 ? -18.101 15.590 26.110 1.00 56.25 68 ALA C CA 1
ATOM 5550 C C . ALA C 1 68 ? -17.422 14.797 24.983 1.00 54.28 68 ALA C C 1
ATOM 5551 O O . ALA C 1 68 ? -17.672 13.578 24.800 1.00 59.78 68 ALA C O 1
ATOM 5553 N N . VAL C 1 69 ? -16.543 15.428 24.237 1.00 51.17 69 VAL C N 1
ATOM 5554 C CA . VAL C 1 69 ? -15.803 14.713 23.192 1.00 48.86 69 VAL C CA 1
ATOM 5555 C C . VAL C 1 69 ? -14.924 13.622 23.772 1.00 48.67 69 VAL C C 1
ATOM 5556 O O . VAL C 1 69 ? -14.929 12.492 23.290 1.00 46.59 69 VAL C O 1
ATOM 5560 N N . PHE C 1 70 ? -14.132 13.980 24.757 1.00 50.50 70 PHE C N 1
ATOM 5561 C CA . PHE C 1 70 ? -13.145 13.063 25.314 1.00 52.18 70 PHE C CA 1
ATOM 5562 C C . PHE C 1 70 ? -13.777 11.821 26.001 1.00 53.84 70 PHE C C 1
ATOM 5563 O O . PHE C 1 70 ? -13.297 10.701 25.835 1.00 51.94 70 PHE C O 1
ATOM 5571 N N . GLU C 1 71 ? -14.849 12.060 26.742 1.00 56.72 71 GLU C N 1
ATOM 5572 C CA . GLU C 1 71 ? -15.636 10.993 27.323 1.00 62.56 71 GLU C CA 1
ATOM 5573 C C . GLU C 1 71 ? -16.272 10.095 26.284 1.00 59.42 71 GLU C C 1
ATOM 5574 O O . GLU C 1 71 ? -16.415 8.945 26.530 1.00 57.80 71 GLU C O 1
ATOM 5580 N N . ALA C 1 72 ? -16.611 10.619 25.111 1.00 55.20 72 ALA C N 1
ATOM 5581 C CA . ALA C 1 72 ? -17.164 9.827 24.037 1.00 53.68 72 ALA C CA 1
ATOM 5582 C C . ALA C 1 72 ? -16.135 8.899 23.369 1.00 53.33 72 ALA C C 1
ATOM 5583 O O . ALA C 1 72 ? -16.533 7.933 22.661 1.00 52.56 72 ALA C O 1
ATOM 5585 N N . PHE C 1 73 ? -14.832 9.099 23.622 1.00 52.73 73 PHE C N 1
ATOM 5586 C CA . PHE C 1 73 ? -13.822 8.213 23.027 1.00 53.96 73 PHE C CA 1
ATOM 5587 C C . PHE C 1 73 ? -13.928 6.763 23.499 1.00 60.72 73 PHE C C 1
ATOM 5588 O O . PHE C 1 73 ? -13.534 5.887 22.780 1.00 68.02 73 PHE C O 1
ATOM 5596 N N . ASP C 1 74 ? -14.407 6.514 24.646 1.00 65.39 74 ASP C N 1
ATOM 5597 C CA . ASP C 1 74 ? -14.695 5.142 25.139 1.00 72.92 74 ASP C CA 1
ATOM 5598 C C . ASP C 1 74 ? -15.765 4.410 24.242 1.00 70.28 74 ASP C C 1
ATOM 5599 O O . ASP C 1 74 ? -15.538 3.277 23.843 1.00 74.84 74 ASP C O 1
ATOM 5604 N N . GLU C 1 75 ? -16.894 5.063 23.930 1.00 65.32 75 GLU C N 1
ATOM 5605 C CA . GLU C 1 75 ? -18.037 4.376 23.342 1.00 64.81 75 GLU C CA 1
ATOM 5606 C C . GLU C 1 75 ? -18.059 4.450 21.785 1.00 62.71 75 GLU C C 1
ATOM 5607 O O . GLU C 1 75 ? -18.722 3.657 21.203 1.00 60.95 75 GLU C O 1
ATOM 5613 N N . TYR C 1 76 ? -17.435 5.437 21.133 1.00 58.91 76 TYR C N 1
ATOM 5614 C CA . TYR C 1 76 ? -17.751 5.694 19.709 1.00 55.83 76 TYR C CA 1
ATOM 5615 C C . TYR C 1 76 ? -16.557 5.640 18.751 1.00 53.64 76 TYR C C 1
ATOM 5616 O O . TYR C 1 76 ? -15.407 5.762 19.164 1.00 56.16 76 TYR C O 1
ATOM 5625 N N . ASP C 1 77 ? -16.875 5.385 17.471 1.00 51.00 77 ASP C N 1
ATOM 5626 C CA . ASP C 1 77 ? -15.886 5.242 16.398 1.00 49.31 77 ASP C CA 1
ATOM 5627 C C . ASP C 1 77 ? -15.662 6.559 15.614 1.00 47.50 77 ASP C C 1
ATOM 5628 O O . ASP C 1 77 ? -14.708 6.682 14.906 1.00 47.42 77 ASP C O 1
ATOM 5633 N N . GLY C 1 78 ? -16.575 7.511 15.758 1.00 46.11 78 GLY C N 1
ATOM 5634 C CA . GLY C 1 78 ? -16.450 8.854 15.224 1.00 47.15 78 GLY C CA 1
ATOM 5635 C C . GLY C 1 78 ? -17.425 9.790 15.875 1.00 47.09 78 GLY C C 1
ATOM 5636 O O . GLY C 1 78 ? -18.427 9.318 16.504 1.00 47.91 78 GLY C O 1
ATOM 5637 N N . ILE C 1 79 ? -17.117 11.085 15.797 1.00 44.56 79 ILE C N 1
ATOM 5638 C CA . ILE C 1 79 ? -17.938 12.133 16.404 1.00 44.95 79 ILE C CA 1
ATOM 5639 C C . ILE C 1 79 ? -18.142 13.240 15.379 1.00 45.03 79 ILE C C 1
ATOM 5640 O O . ILE C 1 79 ? -17.164 13.666 14.703 1.00 45.11 79 ILE C O 1
ATOM 5645 N N . VAL C 1 80 ? -19.384 13.739 15.282 1.00 46.52 80 VAL C N 1
ATOM 5646 C CA . VAL C 1 80 ? -19.695 14.968 14.562 1.00 47.79 80 VAL C CA 1
ATOM 5647 C C . VAL C 1 80 ? -20.290 15.938 15.570 1.00 48.71 80 VAL C C 1
ATOM 5648 O O . VAL C 1 80 ? -21.131 15.556 16.381 1.00 51.71 80 VAL C O 1
ATOM 5652 N N . ILE C 1 81 ? -19.833 17.188 15.534 1.00 48.21 81 ILE C N 1
ATOM 5653 C CA . ILE C 1 81 ? -20.323 18.277 16.382 1.00 47.23 81 ILE C CA 1
ATOM 5654 C C . ILE C 1 81 ? -21.016 19.281 15.511 1.00 47.87 81 ILE C C 1
ATOM 5655 O O . ILE C 1 81 ? -20.386 19.804 14.567 1.00 45.56 81 ILE C O 1
ATOM 5660 N N . THR C 1 82 ? -22.300 19.556 15.768 1.00 48.57 82 THR C N 1
ATOM 5661 C CA . THR C 1 82 ? -23.036 20.558 15.069 1.00 50.06 82 THR C CA 1
ATOM 5662 C C . THR C 1 82 ? -22.910 21.838 15.878 1.00 50.64 82 THR C C 1
ATOM 5663 O O . THR C 1 82 ? -23.007 21.838 17.065 1.00 48.81 82 THR C O 1
ATOM 5667 N N . HIS C 1 83 ? -22.566 22.940 15.194 1.00 53.10 83 HIS C N 1
ATOM 5668 C CA . HIS C 1 83 ? -22.044 24.185 15.827 1.00 51.48 83 HIS C CA 1
ATOM 5669 C C . HIS C 1 83 ? -22.404 25.367 14.933 1.00 52.17 83 HIS C C 1
ATOM 5670 O O . HIS C 1 83 ? -22.626 25.211 13.723 1.00 51.21 83 HIS C O 1
ATOM 5677 N N . GLY C 1 84 ? -22.527 26.546 15.518 1.00 52.99 84 GLY C N 1
ATOM 5678 C CA . GLY C 1 84 ? -22.752 27.730 14.701 1.00 53.28 84 GLY C CA 1
ATOM 5679 C C . GLY C 1 84 ? -21.456 28.036 13.899 1.00 53.03 84 GLY C C 1
ATOM 5680 O O . GLY C 1 84 ? -20.377 27.616 14.285 1.00 54.29 84 GLY C O 1
ATOM 5681 N N . THR C 1 85 ? -21.585 28.712 12.768 1.00 50.91 85 THR C N 1
ATOM 5682 C CA . THR C 1 85 ? -20.438 29.094 11.927 1.00 50.06 85 THR C CA 1
ATOM 5683 C C . THR C 1 85 ? -19.620 30.250 12.483 1.00 47.14 85 THR C C 1
ATOM 5684 O O . THR C 1 85 ? -18.452 30.200 12.399 1.00 47.80 85 THR C O 1
ATOM 5688 N N . ASP C 1 86 ? -20.232 31.209 13.142 1.00 49.64 86 ASP C N 1
ATOM 5689 C CA . ASP C 1 86 ? -19.548 32.366 13.671 1.00 50.42 86 ASP C CA 1
ATOM 5690 C C . ASP C 1 86 ? -18.313 32.073 14.447 1.00 51.76 86 ASP C C 1
ATOM 5691 O O . ASP C 1 86 ? -17.321 32.796 14.280 1.00 45.26 86 ASP C O 1
ATOM 5696 N N . THR C 1 87 ? -18.328 31.044 15.326 1.00 50.61 87 THR C N 1
ATOM 5697 C CA . THR C 1 87 ? -17.138 30.739 16.080 1.00 49.24 87 THR C CA 1
ATOM 5698 C C . THR C 1 87 ? -16.670 29.345 15.872 1.00 48.80 87 THR C C 1
ATOM 5699 O O . THR C 1 87 ? -15.815 28.893 16.595 1.00 49.68 87 THR C O 1
ATOM 5703 N N . LEU C 1 88 ? -17.142 28.673 14.827 1.00 47.36 88 LEU C N 1
ATOM 5704 C CA . LEU C 1 88 ? -16.699 27.321 14.527 1.00 45.30 88 LEU C CA 1
ATOM 5705 C C . LEU C 1 88 ? -15.191 27.168 14.498 1.00 45.76 88 LEU C C 1
ATOM 5706 O O . LEU C 1 88 ? -14.627 26.210 15.052 1.00 47.01 88 LEU C O 1
ATOM 5711 N N . ALA C 1 89 ? -14.479 28.105 13.849 1.00 45.50 89 ALA C N 1
ATOM 5712 C CA . ALA C 1 89 ? -13.044 27.975 13.721 1.00 42.07 89 ALA C CA 1
ATOM 5713 C C . ALA C 1 89 ? -12.307 28.226 15.027 1.00 40.30 89 ALA C C 1
ATOM 5714 O O . ALA C 1 89 ? -11.168 27.746 15.205 1.00 40.74 89 ALA C O 1
ATOM 5716 N N . TYR C 1 90 ? -12.881 29.024 15.895 1.00 40.88 90 TYR C N 1
ATOM 5717 C CA . TYR C 1 90 ? -12.321 29.198 17.221 1.00 45.45 90 TYR C CA 1
ATOM 5718 C C . TYR C 1 90 ? -12.481 27.883 18.052 1.00 45.71 90 TYR C C 1
ATOM 5719 O O . TYR C 1 90 ? -11.549 27.377 18.657 1.00 44.28 90 TYR C O 1
ATOM 5728 N N . THR C 1 91 ? -13.681 27.290 18.021 1.00 46.72 91 THR C N 1
ATOM 5729 C CA . THR C 1 91 ? -13.908 26.029 18.733 1.00 44.12 91 THR C CA 1
ATOM 5730 C C . THR C 1 91 ? -13.036 24.925 18.160 1.00 42.49 91 THR C C 1
ATOM 5731 O O . THR C 1 91 ? -12.377 24.208 18.916 1.00 43.38 91 THR C O 1
ATOM 5735 N N . SER C 1 92 ? -12.973 24.796 16.837 1.00 40.30 92 SER C N 1
ATOM 5736 C CA . SER C 1 92 ? -12.126 23.763 16.251 1.00 38.69 92 SER C CA 1
ATOM 5737 C C . SER C 1 92 ? -10.673 23.893 16.555 1.00 38.92 92 SER C C 1
ATOM 5738 O O . SER C 1 92 ? -9.998 22.855 16.760 1.00 43.34 92 SER C O 1
ATOM 5741 N N . SER C 1 93 ? -10.177 25.125 16.620 1.00 38.35 93 SER C N 1
ATOM 5742 C CA . SER C 1 93 ? -8.781 25.361 16.992 1.00 39.04 93 SER C CA 1
ATOM 5743 C C . SER C 1 93 ? -8.543 25.029 18.451 1.00 39.38 93 SER C C 1
ATOM 5744 O O . SER C 1 93 ? -7.577 24.335 18.777 1.00 39.31 93 SER C O 1
ATOM 5747 N N . ALA C 1 94 ? -9.372 25.572 19.320 1.00 40.69 94 ALA C N 1
ATOM 5748 C CA . ALA C 1 94 ? -9.220 25.349 20.773 1.00 44.16 94 ALA C CA 1
ATOM 5749 C C . ALA C 1 94 ? -9.313 23.882 21.134 1.00 46.29 94 ALA C C 1
ATOM 5750 O O . ALA C 1 94 ? -8.484 23.403 21.871 1.00 48.45 94 ALA C O 1
ATOM 5752 N N . LEU C 1 95 ? -10.243 23.124 20.542 1.00 47.64 95 LEU C N 1
ATOM 5753 C CA . LEU C 1 95 ? -10.295 21.668 20.793 1.00 47.36 95 LEU C CA 1
ATOM 5754 C C . LEU C 1 95 ? -9.057 20.934 20.329 1.00 46.73 95 LEU C C 1
ATOM 5755 O O . LEU C 1 95 ? -8.684 19.909 20.909 1.00 46.55 95 LEU C O 1
ATOM 5760 N N . SER C 1 96 ? -8.407 21.436 19.303 1.00 43.43 96 SER C N 1
ATOM 5761 C CA . SER C 1 96 ? -7.141 20.818 18.832 1.00 43.19 96 SER C CA 1
ATOM 5762 C C . SER C 1 96 ? -6.006 20.964 19.809 1.00 43.40 96 SER C C 1
ATOM 5763 O O . SER C 1 96 ? -5.170 20.095 19.866 1.00 45.42 96 SER C O 1
ATOM 5766 N N . PHE C 1 97 ? -6.000 22.007 20.616 1.00 43.87 97 PHE C N 1
ATOM 5767 C CA . PHE C 1 97 ? -4.962 22.134 21.619 1.00 46.78 97 PHE C CA 1
ATOM 5768 C C . PHE C 1 97 ? -5.387 21.428 22.934 1.00 49.94 97 PHE C C 1
ATOM 5769 O O . PHE C 1 97 ? -4.548 20.912 23.624 1.00 49.10 97 PHE C O 1
ATOM 5777 N N . MET C 1 98 ? -6.679 21.433 23.256 1.00 51.45 98 MET C N 1
ATOM 5778 C CA . MET C 1 98 ? -7.200 20.849 24.473 1.00 55.20 98 MET C CA 1
ATOM 5779 C C . MET C 1 98 ? -7.271 19.309 24.450 1.00 53.30 98 MET C C 1
ATOM 5780 O O . MET C 1 98 ? -7.236 18.689 25.495 1.00 56.14 98 MET C O 1
ATOM 5785 N N . ILE C 1 99 ? -7.417 18.719 23.279 1.00 50.98 99 ILE C N 1
ATOM 5786 C CA . ILE C 1 99 ? -7.447 17.278 23.077 1.00 51.22 99 ILE C CA 1
ATOM 5787 C C . ILE C 1 99 ? -6.301 16.796 22.205 1.00 51.34 99 ILE C C 1
ATOM 5788 O O . ILE C 1 99 ? -6.341 16.969 21.013 1.00 57.98 99 ILE C O 1
ATOM 5793 N N . ARG C 1 100 ? -5.297 16.181 22.784 1.00 54.30 100 ARG C N 1
ATOM 5794 C CA . ARG C 1 100 ? -4.171 15.588 22.058 1.00 55.11 100 ARG C CA 1
ATOM 5795 C C . ARG C 1 100 ? -4.444 14.132 21.665 1.00 54.42 100 ARG C C 1
ATOM 5796 O O . ARG C 1 100 ? -4.984 13.339 22.473 1.00 56.89 100 ARG C O 1
ATOM 5804 N N . ASN C 1 101 ? -3.986 13.748 20.472 1.00 52.04 101 ASN C N 1
ATOM 5805 C CA . ASN C 1 101 ? -4.063 12.389 19.955 1.00 53.42 101 ASN C CA 1
ATOM 5806 C C . ASN C 1 101 ? -5.490 11.819 20.020 1.00 50.64 101 ASN C C 1
ATOM 5807 O O . ASN C 1 101 ? -5.747 10.742 20.505 1.00 50.76 101 ASN C O 1
ATOM 5812 N N . PRO C 1 102 ? -6.445 12.567 19.482 1.00 48.36 102 PRO C N 1
ATOM 5813 C CA . PRO C 1 102 ? -7.768 11.962 19.368 1.00 47.30 102 PRO C CA 1
ATOM 5814 C C . PRO C 1 102 ? -7.682 10.612 18.667 1.00 45.78 102 PRO C C 1
ATOM 5815 O O . PRO C 1 102 ? -6.973 10.479 17.701 1.00 45.38 102 PRO C O 1
ATOM 5819 N N . PRO C 1 103 ? -8.336 9.576 19.204 1.00 46.67 103 PRO C N 1
ATOM 5820 C CA . PRO C 1 103 ? -8.222 8.251 18.546 1.00 46.22 103 PRO C CA 1
ATOM 5821 C C . PRO C 1 103 ? -9.204 8.016 17.410 1.00 44.46 103 PRO C C 1
ATOM 5822 O O . PRO C 1 103 ? -9.168 6.985 16.772 1.00 46.67 103 PRO C O 1
ATOM 5826 N N . ILE C 1 104 ? -10.101 8.949 17.158 1.00 43.74 104 ILE C N 1
ATOM 5827 C CA . ILE C 1 104 ? -11.126 8.794 16.120 1.00 43.56 104 ILE C CA 1
ATOM 5828 C C . ILE C 1 104 ? -11.264 10.175 15.407 1.00 41.78 104 ILE C C 1
ATOM 5829 O O . ILE C 1 104 ? -10.842 11.192 15.924 1.00 40.53 104 ILE C O 1
ATOM 5834 N N . PRO C 1 105 ? -11.939 10.196 14.266 1.00 42.09 105 PRO C N 1
ATOM 5835 C CA . PRO C 1 105 ? -12.303 11.473 13.700 1.00 42.59 105 PRO C CA 1
ATOM 5836 C C . PRO C 1 105 ? -13.348 12.232 14.515 1.00 43.32 105 PRO C C 1
ATOM 5837 O O . PRO C 1 105 ? -14.375 11.663 14.880 1.00 51.27 105 PRO C O 1
ATOM 5841 N N . VAL C 1 106 ? -13.084 13.495 14.766 1.00 43.34 106 VAL C N 1
ATOM 5842 C CA . VAL C 1 106 ? -13.982 14.423 15.416 1.00 41.38 106 VAL C CA 1
ATOM 5843 C C . VAL C 1 106 ? -14.151 15.605 14.397 1.00 42.14 106 VAL C C 1
ATOM 5844 O O . VAL C 1 106 ? -13.221 16.384 14.138 1.00 42.03 106 VAL C O 1
ATOM 5848 N N . VAL C 1 107 ? -15.342 15.707 13.831 1.00 42.29 107 VAL C N 1
ATOM 5849 C CA . VAL C 1 107 ? -15.653 16.614 12.782 1.00 42.29 107 VAL C CA 1
ATOM 5850 C C . VAL C 1 107 ? -16.706 17.610 13.156 1.00 41.98 107 VAL C C 1
ATOM 5851 O O . VAL C 1 107 ? -17.861 17.243 13.363 1.00 43.75 107 VAL C O 1
ATOM 5855 N N . LEU C 1 108 ? -16.329 18.903 13.188 1.00 41.88 108 LEU C N 1
ATOM 5856 C CA . LEU C 1 108 ? -17.264 19.982 13.410 1.00 43.46 108 LEU C CA 1
ATOM 5857 C C . LEU C 1 108 ? -17.911 20.418 12.128 1.00 43.59 108 LEU C C 1
ATOM 5858 O O . LEU C 1 108 ? -17.260 20.467 11.103 1.00 44.90 108 LEU C O 1
ATOM 5863 N N . THR C 1 109 ? -19.173 20.810 12.187 1.00 44.35 109 THR C N 1
ATOM 5864 C CA . THR C 1 109 ? -19.854 21.312 11.038 1.00 45.22 109 THR C CA 1
ATOM 5865 C C . THR C 1 109 ? -20.997 22.205 11.420 1.00 47.93 109 THR C C 1
ATOM 5866 O O . THR C 1 109 ? -21.323 22.337 12.604 1.00 51.93 109 THR C O 1
ATOM 5870 N N . GLY C 1 110 ? -21.544 22.887 10.420 1.00 46.79 110 GLY C N 1
ATOM 5871 C CA . GLY C 1 110 ? -22.623 23.826 10.654 1.00 48.65 110 GLY C CA 1
ATOM 5872 C C . GLY C 1 110 ? -23.216 24.156 9.309 1.00 49.70 110 GLY C C 1
ATOM 5873 O O . GLY C 1 110 ? -22.983 23.464 8.332 1.00 48.90 110 GLY C O 1
ATOM 5874 N N . SER C 1 111 ? -23.989 25.207 9.263 1.00 50.40 111 SER C N 1
ATOM 5875 C CA . SER C 1 111 ? -24.536 25.632 7.985 1.00 53.82 111 SER C CA 1
ATOM 5876 C C . SER C 1 111 ? -24.755 27.143 7.975 1.00 55.07 111 SER C C 1
ATOM 5877 O O . SER C 1 111 ? -24.896 27.745 8.990 1.00 55.43 111 SER C O 1
ATOM 5880 N N . MET C 1 112 ? -24.789 27.698 6.793 1.00 54.55 112 MET C N 1
ATOM 5881 C CA . MET C 1 112 ? -25.110 29.129 6.613 1.00 56.89 112 MET C CA 1
ATOM 5882 C C . MET C 1 112 ? -26.599 29.357 6.575 1.00 59.22 112 MET C C 1
ATOM 5883 O O . MET C 1 112 ? -27.025 30.447 6.957 1.00 59.12 112 MET C O 1
ATOM 5888 N N . LEU C 1 113 ? -27.372 28.371 6.069 1.00 59.95 113 LEU C N 1
ATOM 5889 C CA . LEU C 1 113 ? -28.826 28.416 6.029 1.00 62.64 113 LEU C CA 1
ATOM 5890 C C . LEU C 1 113 ? -29.457 27.331 7.017 1.00 64.57 113 LEU C C 1
ATOM 5891 O O . LEU C 1 113 ? -28.937 26.216 7.153 1.00 59.17 113 LEU C O 1
ATOM 5896 N N . PRO C 1 114 ? -30.580 27.682 7.660 1.00 67.79 114 PRO C N 1
ATOM 5897 C CA . PRO C 1 114 ? -31.428 26.703 8.361 1.00 69.58 114 PRO C CA 1
ATOM 5898 C C . PRO C 1 114 ? -31.786 25.536 7.504 1.00 73.26 114 PRO C C 1
ATOM 5899 O O . PRO C 1 114 ? -32.025 25.693 6.350 1.00 74.04 114 PRO C O 1
ATOM 5903 N N . ILE C 1 115 ? -31.848 24.342 8.075 1.00 81.36 115 ILE C N 1
ATOM 5904 C CA . ILE C 1 115 ? -32.331 23.117 7.365 1.00 85.20 115 ILE C CA 1
ATOM 5905 C C . ILE C 1 115 ? -33.693 23.323 6.682 1.00 87.48 115 ILE C C 1
ATOM 5906 O O . ILE C 1 115 ? -33.947 22.853 5.552 1.00 84.27 115 ILE C O 1
ATOM 5911 N N . THR C 1 116 ? -34.547 24.104 7.345 1.00 91.73 116 THR C N 1
ATOM 5912 C CA . THR C 1 116 ? -35.878 24.393 6.786 1.00 101.12 116 THR C CA 1
ATOM 5913 C C . THR C 1 116 ? -35.822 25.348 5.547 1.00 106.11 116 THR C C 1
ATOM 5914 O O . THR C 1 116 ? -36.799 25.430 4.831 1.00 110.27 116 THR C O 1
ATOM 5918 N N . GLU C 1 117 ? -34.720 26.066 5.302 1.00 100.81 117 GLU C N 1
ATOM 5919 C CA . GLU C 1 117 ? -34.660 26.976 4.184 1.00 103.92 117 GLU C CA 1
ATOM 5920 C C . GLU C 1 117 ? -34.492 26.229 2.876 1.00 103.29 117 GLU C C 1
ATOM 5921 O O . GLU C 1 117 ? -33.898 25.149 2.856 1.00 100.96 117 GLU C O 1
ATOM 5927 N N . PRO C 1 118 ? -35.041 26.784 1.784 1.00 108.56 118 PRO C N 1
ATOM 5928 C CA . PRO C 1 118 ? -34.829 26.151 0.503 1.00 108.30 118 PRO C CA 1
ATOM 5929 C C . PRO C 1 118 ? -33.415 26.467 0.055 1.00 103.54 118 PRO C C 1
ATOM 5930 O O . PRO C 1 118 ? -32.820 27.533 0.292 1.00 104.48 118 PRO C O 1
ATOM 5934 N N . ASN C 1 119 ? -32.798 25.479 -0.520 1.00 101.05 119 ASN C N 1
ATOM 5935 C CA . ASN C 1 119 ? -31.375 25.535 -0.953 1.00 95.20 119 ASN C CA 1
ATOM 5936 C C . ASN C 1 119 ? -30.389 25.315 0.177 1.00 82.67 119 ASN C C 1
ATOM 5937 O O . ASN C 1 119 ? -29.223 25.641 0.010 1.00 83.69 119 ASN C O 1
ATOM 5942 N N . SER C 1 120 ? -30.843 24.794 1.325 1.00 75.16 120 SER C N 1
ATOM 5943 C CA . SER C 1 120 ? -29.992 24.701 2.484 1.00 68.48 120 SER C CA 1
ATOM 5944 C C . SER C 1 120 ? -28.735 23.896 2.219 1.00 63.49 120 SER C C 1
ATOM 5945 O O . SER C 1 120 ? -28.759 22.867 1.550 1.00 64.38 120 SER C O 1
ATOM 5948 N N . ASP C 1 121 ? -27.611 24.427 2.738 1.00 58.04 121 ASP C N 1
ATOM 5949 C CA . ASP C 1 121 ? -26.361 23.721 2.762 1.00 55.58 121 ASP C CA 1
ATOM 5950 C C . ASP C 1 121 ? -26.245 22.672 3.887 1.00 56.56 121 ASP C C 1
ATOM 5951 O O . ASP C 1 121 ? -25.353 21.837 3.831 1.00 55.18 121 ASP C O 1
ATOM 5956 N N . ALA C 1 122 ? -27.160 22.712 4.871 1.00 60.88 122 ALA C N 1
ATOM 5957 C CA . ALA C 1 122 ? -27.056 21.858 6.027 1.00 60.90 122 ALA C CA 1
ATOM 5958 C C . ALA C 1 122 ? -27.036 20.346 5.685 1.00 60.50 122 ALA C C 1
ATOM 5959 O O . ALA C 1 122 ? -26.173 19.617 6.180 1.00 62.78 122 ALA C O 1
ATOM 5961 N N . PRO C 1 123 ? -27.938 19.886 4.820 1.00 62.67 123 PRO C N 1
ATOM 5962 C CA . PRO C 1 123 ? -27.902 18.421 4.516 1.00 63.11 123 PRO C CA 1
ATOM 5963 C C . PRO C 1 123 ? -26.572 17.960 3.936 1.00 60.37 123 PRO C C 1
ATOM 5964 O O . PRO C 1 123 ? -26.042 16.907 4.320 1.00 56.73 123 PRO C O 1
ATOM 5968 N N . ARG C 1 124 ? -26.019 18.726 3.028 1.00 57.69 124 ARG C N 1
ATOM 5969 C CA . ARG C 1 124 ? -24.747 18.380 2.410 1.00 58.70 124 ARG C CA 1
ATOM 5970 C C . ARG C 1 124 ? -23.640 18.431 3.485 1.00 52.05 124 ARG C C 1
ATOM 5971 O O . ARG C 1 124 ? -22.792 17.541 3.525 1.00 47.63 124 ARG C O 1
ATOM 5979 N N . ASN C 1 125 ? -23.617 19.474 4.313 1.00 49.44 125 ASN C N 1
ATOM 5980 C CA . ASN C 1 125 ? -22.541 19.596 5.304 1.00 48.66 125 ASN C CA 1
ATOM 5981 C C . ASN C 1 125 ? -22.543 18.434 6.329 1.00 48.59 125 ASN C C 1
ATOM 5982 O O . ASN C 1 125 ? -21.479 17.891 6.717 1.00 49.69 125 ASN C O 1
ATOM 5987 N N . LEU C 1 126 ? -23.737 18.032 6.727 1.00 51.38 126 LEU C N 1
ATOM 5988 C CA . LEU C 1 126 ? -23.896 16.855 7.617 1.00 51.91 126 LEU C CA 1
ATOM 5989 C C . LEU C 1 126 ? -23.417 15.570 6.992 1.00 51.43 126 LEU C C 1
ATOM 5990 O O . LEU C 1 126 ? -22.659 14.815 7.637 1.00 48.30 126 LEU C O 1
ATOM 5995 N N . ARG C 1 127 ? -23.804 15.349 5.742 1.00 51.38 127 ARG C N 1
ATOM 5996 C CA . ARG C 1 127 ? -23.303 14.167 5.023 1.00 52.67 127 ARG C CA 1
ATOM 5997 C C . ARG C 1 127 ? -21.843 14.114 4.896 1.00 50.12 127 ARG C C 1
ATOM 5998 O O . ARG C 1 127 ? -21.222 13.065 5.095 1.00 48.14 127 ARG C O 1
ATOM 6006 N N . THR C 1 128 ? -21.242 15.273 4.617 1.00 47.17 128 THR C N 1
ATOM 6007 C CA . THR C 1 128 ? -19.810 15.300 4.480 1.00 44.11 128 THR C CA 1
ATOM 6008 C C . THR C 1 128 ? -19.182 14.960 5.823 1.00 42.02 128 THR C C 1
ATOM 6009 O O . THR C 1 128 ? -18.224 14.203 5.865 1.00 39.54 128 THR C O 1
ATOM 6013 N N . ALA C 1 129 ? -19.681 15.590 6.900 1.00 42.01 129 ALA C N 1
ATOM 6014 C CA . ALA C 1 129 ? -19.130 15.330 8.242 1.00 43.01 129 ALA C CA 1
ATOM 6015 C C . ALA C 1 129 ? -19.302 13.885 8.694 1.00 43.61 129 ALA C C 1
ATOM 6016 O O . ALA C 1 129 ? -18.337 13.268 9.211 1.00 44.84 129 ALA C O 1
ATOM 6018 N N . LEU C 1 130 ? -20.507 13.328 8.463 1.00 43.80 130 LEU C N 1
ATOM 6019 C CA . LEU C 1 130 ? -20.776 11.948 8.846 1.00 43.48 130 LEU C CA 1
ATOM 6020 C C . LEU C 1 130 ? -19.979 10.930 8.050 1.00 44.12 130 LEU C C 1
ATOM 6021 O O . LEU C 1 130 ? -19.485 9.960 8.613 1.00 43.82 130 LEU C O 1
ATOM 6026 N N . THR C 1 131 ? -19.842 11.141 6.744 1.00 44.48 131 THR C N 1
ATOM 6027 C CA . THR C 1 131 ? -19.039 10.239 5.909 1.00 44.73 131 THR C CA 1
ATOM 6028 C C . THR C 1 131 ? -17.619 10.225 6.382 1.00 42.67 131 THR C C 1
ATOM 6029 O O . THR C 1 131 ? -17.016 9.165 6.496 1.00 42.62 131 THR C O 1
ATOM 6033 N N . PHE C 1 132 ? -17.055 11.380 6.678 1.00 41.06 132 PHE C N 1
ATOM 6034 C CA . PHE C 1 132 ? -15.664 11.374 7.168 1.00 41.01 132 PHE C CA 1
ATOM 6035 C C . PHE C 1 132 ? -15.554 10.826 8.596 1.00 41.18 132 PHE C C 1
ATOM 6036 O O . PHE C 1 132 ? -14.571 10.195 8.925 1.00 39.81 132 PHE C O 1
ATOM 6044 N N . ALA C 1 133 ? -16.542 11.115 9.429 1.00 43.66 133 ALA C N 1
ATOM 6045 C CA . ALA C 1 133 ? -16.591 10.519 10.775 1.00 47.64 133 ALA C CA 1
ATOM 6046 C C . ALA C 1 133 ? -16.540 8.973 10.716 1.00 49.51 133 ALA C C 1
ATOM 6047 O O . ALA C 1 133 ? -15.890 8.355 11.530 1.00 49.07 133 ALA C O 1
ATOM 6049 N N . ARG C 1 134 ? -17.142 8.383 9.704 1.00 51.51 134 ARG C N 1
ATOM 6050 C CA . ARG C 1 134 ? -17.105 6.953 9.562 1.00 56.11 134 ARG C CA 1
ATOM 6051 C C . ARG C 1 134 ? -15.994 6.343 8.742 1.00 55.69 134 ARG C C 1
ATOM 6052 O O . ARG C 1 134 ? -15.611 5.240 9.008 1.00 54.95 134 ARG C O 1
ATOM 6060 N N . LYS C 1 135 ? -15.479 7.062 7.753 1.00 55.52 135 LYS C N 1
ATOM 6061 C CA . LYS C 1 135 ? -14.453 6.539 6.853 1.00 55.57 135 LYS C CA 1
ATOM 6062 C C . LYS C 1 135 ? -13.130 7.305 6.899 1.00 53.81 135 LYS C C 1
ATOM 6063 O O . LYS C 1 135 ? -12.230 6.899 6.221 1.00 58.60 135 LYS C O 1
ATOM 6069 N N . GLY C 1 136 ? -13.024 8.354 7.700 1.00 51.88 136 GLY C N 1
ATOM 6070 C CA . GLY C 1 136 ? -11.864 9.194 7.669 1.00 51.72 136 GLY C CA 1
ATOM 6071 C C . GLY C 1 136 ? -10.777 8.682 8.588 1.00 52.02 136 GLY C C 1
ATOM 6072 O O . GLY C 1 136 ? -10.566 7.531 8.667 1.00 56.23 136 GLY C O 1
ATOM 6073 N N . PHE C 1 137 ? -10.061 9.554 9.251 1.00 52.53 137 PHE C N 1
ATOM 6074 C CA . PHE C 1 137 ? -8.977 9.158 10.098 1.00 53.68 137 PHE C CA 1
ATOM 6075 C C . PHE C 1 137 ? -8.884 10.119 11.274 1.00 48.73 137 PHE C C 1
ATOM 6076 O O . PHE C 1 137 ? -9.560 11.114 11.281 1.00 45.91 137 PHE C O 1
ATOM 6084 N N . PRO C 1 138 ? -8.164 9.746 12.317 1.00 46.67 138 PRO C N 1
ATOM 6085 C CA . PRO C 1 138 ? -8.216 10.537 13.564 1.00 48.04 138 PRO C CA 1
ATOM 6086 C C . PRO C 1 138 ? -7.805 11.965 13.474 1.00 47.17 138 PRO C C 1
ATOM 6087 O O . PRO C 1 138 ? -6.981 12.331 12.630 1.00 46.71 138 PRO C O 1
ATOM 6091 N N . GLY C 1 139 ? -8.367 12.789 14.352 1.00 46.56 139 GLY C N 1
ATOM 6092 C CA . GLY C 1 139 ? -8.057 14.202 14.413 1.00 42.03 139 GLY C CA 1
ATOM 6093 C C . GLY C 1 139 ? -9.301 15.037 14.560 1.00 40.71 139 GLY C C 1
ATOM 6094 O O . GLY C 1 139 ? -10.420 14.534 14.603 1.00 43.11 139 GLY C O 1
ATOM 6095 N N . ILE C 1 140 ? -9.089 16.344 14.599 1.00 38.74 140 ILE C N 1
ATOM 6096 C CA . ILE C 1 140 ? -10.095 17.362 14.733 1.00 37.55 140 ILE C CA 1
ATOM 6097 C C . ILE C 1 140 ? -10.161 18.123 13.394 1.00 36.67 140 ILE C C 1
ATOM 6098 O O . ILE C 1 140 ? -9.199 18.712 13.000 1.00 34.77 140 ILE C O 1
ATOM 6103 N N . TYR C 1 141 ? -11.321 18.076 12.744 1.00 36.76 141 TYR C N 1
ATOM 6104 C CA . TYR C 1 141 ? -11.576 18.528 11.404 1.00 36.34 141 TYR C CA 1
ATOM 6105 C C . TYR C 1 141 ? -12.822 19.340 11.382 1.00 37.66 141 TYR C C 1
ATOM 6106 O O . TYR C 1 141 ? -13.650 19.277 12.329 1.00 38.94 141 TYR C O 1
ATOM 6115 N N . VAL C 1 142 ? -12.947 20.165 10.305 1.00 38.39 142 VAL C N 1
ATOM 6116 C CA . VAL C 1 142 ? -14.146 20.886 10.019 1.00 37.81 142 VAL C CA 1
ATOM 6117 C C . VAL C 1 142 ? -14.628 20.396 8.663 1.00 37.56 142 VAL C C 1
ATOM 6118 O O . VAL C 1 142 ? -13.849 20.207 7.752 1.00 38.73 142 VAL C O 1
ATOM 6122 N N . ALA C 1 143 ? -15.930 20.216 8.538 1.00 37.46 143 ALA C N 1
ATOM 6123 C CA . ALA C 1 143 ? -16.599 19.819 7.335 1.00 38.87 143 ALA C CA 1
ATOM 6124 C C . ALA C 1 143 ? -17.445 20.979 6.878 1.00 39.90 143 ALA C C 1
ATOM 6125 O O . ALA C 1 143 ? -18.221 21.580 7.661 1.00 41.04 143 ALA C O 1
ATOM 6127 N N . PHE C 1 144 ? -17.290 21.331 5.610 1.00 38.90 144 PHE C N 1
ATOM 6128 C CA . PHE C 1 144 ? -18.151 22.405 5.037 1.00 43.07 144 PHE C CA 1
ATOM 6129 C C . PHE C 1 144 ? -18.173 22.221 3.532 1.00 41.98 144 PHE C C 1
ATOM 6130 O O . PHE C 1 144 ? -17.153 21.852 2.940 1.00 41.93 144 PHE C O 1
ATOM 6138 N N . MET C 1 145 ? -19.375 22.320 2.972 1.00 43.38 145 MET C N 1
ATOM 6139 C CA . MET C 1 145 ? -19.613 21.853 1.627 1.00 49.76 145 MET C CA 1
ATOM 6140 C C . MET C 1 145 ? -19.173 20.399 1.488 1.00 49.18 145 MET C C 1
ATOM 6141 O O . MET C 1 145 ? -19.534 19.586 2.303 1.00 53.63 145 MET C O 1
ATOM 6146 N N . ASP C 1 146 ? -18.393 20.068 0.482 1.00 48.63 146 ASP C N 1
ATOM 6147 C CA . ASP C 1 146 ? -17.809 18.752 0.303 1.00 44.19 146 ASP C CA 1
ATOM 6148 C C . ASP C 1 146 ? -16.408 18.677 0.879 1.00 42.90 146 ASP C C 1
ATOM 6149 O O . ASP C 1 146 ? -15.743 17.717 0.593 1.00 43.40 146 ASP C O 1
ATOM 6154 N N . LYS C 1 147 ? -15.954 19.626 1.719 1.00 39.47 147 LYS C N 1
ATOM 6155 C CA . LYS C 1 147 ? -14.577 19.629 2.136 1.00 39.30 147 LYS C CA 1
ATOM 6156 C C . LYS C 1 147 ? -14.422 19.231 3.603 1.00 39.01 147 LYS C C 1
ATOM 6157 O O . LYS C 1 147 ? -15.242 19.621 4.451 1.00 38.17 147 LYS C O 1
ATOM 6163 N N . ILE C 1 148 ? -13.325 18.544 3.863 1.00 37.01 148 ILE C N 1
ATOM 6164 C CA . ILE C 1 148 ? -12.825 18.279 5.173 1.00 37.48 148 ILE C CA 1
ATOM 6165 C C . ILE C 1 148 ? -11.468 19.048 5.292 1.00 36.91 148 ILE C C 1
ATOM 6166 O O . ILE C 1 148 ? -10.545 18.823 4.514 1.00 37.06 148 ILE C O 1
ATOM 6171 N N . MET C 1 149 ? -11.372 19.843 6.342 1.00 37.99 149 MET C N 1
ATOM 6172 C CA . MET C 1 149 ? -10.249 20.723 6.613 1.00 38.67 149 MET C CA 1
ATOM 6173 C C . MET C 1 149 ? -9.741 20.519 8.027 1.00 39.57 149 MET C C 1
ATOM 6174 O O . MET C 1 149 ? -10.515 20.253 8.939 1.00 38.10 149 MET C O 1
ATOM 6179 N N . LEU C 1 150 ? -8.453 20.658 8.231 1.00 37.96 150 LEU C N 1
ATOM 6180 C CA . LEU C 1 150 ? -7.857 20.639 9.498 1.00 37.06 150 LEU C CA 1
ATOM 6181 C C . LEU C 1 150 ? -8.417 21.717 10.388 1.00 39.53 150 LEU C C 1
ATOM 6182 O O . LEU C 1 150 ? -8.478 22.896 10.041 1.00 39.53 150 LEU C O 1
ATOM 6187 N N . GLY C 1 151 ? -8.789 21.323 11.605 1.00 38.88 151 GLY C N 1
ATOM 6188 C CA . GLY C 1 151 ? -9.469 22.223 12.543 1.00 37.89 151 GLY C CA 1
ATOM 6189 C C . GLY C 1 151 ? -8.684 23.424 13.025 1.00 38.69 151 GLY C C 1
ATOM 6190 O O . GLY C 1 151 ? -9.245 24.441 13.373 1.00 41.92 151 GLY C O 1
ATOM 6191 N N . THR C 1 152 ? -7.379 23.296 12.998 1.00 40.85 152 THR C N 1
ATOM 6192 C CA . THR C 1 152 ? -6.495 24.406 13.314 1.00 42.02 152 THR C CA 1
ATOM 6193 C C . THR C 1 152 ? -6.085 25.306 12.102 1.00 43.93 152 THR C C 1
ATOM 6194 O O . THR C 1 152 ? -5.237 26.177 12.255 1.00 42.21 152 THR C O 1
ATOM 6198 N N . ARG C 1 153 ? -6.688 25.074 10.938 1.00 40.56 153 ARG C N 1
ATOM 6199 C CA . ARG C 1 153 ? -6.324 25.705 9.735 1.00 38.73 153 ARG C CA 1
ATOM 6200 C C . ARG C 1 153 ? -7.470 26.299 8.997 1.00 38.61 153 ARG C C 1
ATOM 6201 O O . ARG C 1 153 ? -7.286 26.625 7.844 1.00 39.82 153 ARG C O 1
ATOM 6209 N N . VAL C 1 154 ? -8.649 26.475 9.632 1.00 39.11 154 VAL C N 1
ATOM 6210 C CA . VAL C 1 154 ? -9.776 27.022 8.990 1.00 39.67 154 VAL C CA 1
ATOM 6211 C C . VAL C 1 154 ? -10.074 28.404 9.447 1.00 37.49 154 VAL C C 1
ATOM 6212 O O . VAL C 1 154 ? -9.847 28.687 10.561 1.00 37.52 154 VAL C O 1
ATOM 6216 N N . SER C 1 155 ? -10.677 29.203 8.565 1.00 34.28 155 SER C N 1
ATOM 6217 C CA . SER C 1 155 ? -11.358 30.412 8.952 1.00 35.57 155 SER C CA 1
ATOM 6218 C C . SER C 1 155 ? -12.590 30.576 8.193 1.00 36.31 155 SER C C 1
ATOM 6219 O O . SER C 1 155 ? -12.709 30.102 7.062 1.00 36.43 155 SER C O 1
ATOM 6222 N N . LYS C 1 156 ? -13.497 31.338 8.805 1.00 38.81 156 LYS C N 1
ATOM 6223 C CA . LYS C 1 156 ? -14.721 31.747 8.179 1.00 41.26 156 LYS C CA 1
ATOM 6224 C C . LYS C 1 156 ? -14.365 33.023 7.328 1.00 44.06 156 LYS C C 1
ATOM 6225 O O . LYS C 1 156 ? -14.287 34.090 7.889 1.00 46.35 156 LYS C O 1
ATOM 6231 N N . VAL C 1 157 ? -14.272 32.872 6.010 1.00 43.85 157 VAL C N 1
ATOM 6232 C CA . VAL C 1 157 ? -13.893 33.923 5.126 1.00 42.92 157 VAL C CA 1
ATOM 6233 C C . VAL C 1 157 ? -15.016 34.590 4.429 1.00 45.16 157 VAL C C 1
ATOM 6234 O O . VAL C 1 157 ? -14.793 35.699 3.870 1.00 44.35 157 VAL C O 1
ATOM 6238 N N . HIS C 1 158 ? -16.222 33.992 4.394 1.00 44.69 158 HIS C N 1
ATOM 6239 C CA A HIS C 1 158 ? -17.396 34.677 3.799 0.52 47.31 158 HIS C CA 1
ATOM 6240 C CA B HIS C 1 158 ? -17.403 34.668 3.818 0.48 45.44 158 HIS C CA 1
ATOM 6241 C C . HIS C 1 158 ? -18.490 34.784 4.858 1.00 48.85 158 HIS C C 1
ATOM 6242 O O . HIS C 1 158 ? -18.671 33.822 5.695 1.00 49.27 158 HIS C O 1
ATOM 6255 N N . SER C 1 159 ? -19.215 35.915 4.888 1.00 49.69 159 SER C N 1
ATOM 6256 C CA . SER C 1 159 ? -20.298 36.086 5.860 1.00 53.65 159 SER C CA 1
ATOM 6257 C C . SER C 1 159 ? -21.648 35.764 5.239 1.00 55.83 159 SER C C 1
ATOM 6258 O O . SER C 1 159 ? -22.630 35.751 5.909 1.00 57.21 159 SER C O 1
ATOM 6261 N N . LEU C 1 160 ? -21.689 35.469 3.962 1.00 57.80 160 LEU C N 1
ATOM 6262 C CA . LEU C 1 160 ? -22.902 35.304 3.196 1.00 60.77 160 LEU C CA 1
ATOM 6263 C C . LEU C 1 160 ? -22.820 34.057 2.334 1.00 59.70 160 LEU C C 1
ATOM 6264 O O . LEU C 1 160 ? -23.776 33.286 2.334 1.00 65.65 160 LEU C O 1
ATOM 6269 N N . GLY C 1 161 ? -21.748 33.785 1.608 1.00 57.93 161 GLY C N 1
ATOM 6270 C CA . GLY C 1 161 ? -21.766 32.678 0.653 1.00 60.74 161 GLY C CA 1
ATOM 6271 C C . GLY C 1 161 ? -21.707 31.297 1.346 1.00 61.63 161 GLY C C 1
ATOM 6272 O O . GLY C 1 161 ? -21.260 31.170 2.494 1.00 63.57 161 GLY C O 1
ATOM 6273 N N . LEU C 1 162 ? -22.131 30.275 0.619 1.00 58.98 162 LEU C N 1
ATOM 6274 C CA . LEU C 1 162 ? -22.121 28.919 1.124 1.00 59.25 162 LEU C CA 1
ATOM 6275 C C . LEU C 1 162 ? -20.731 28.325 1.293 1.00 54.63 162 LEU C C 1
ATOM 6276 O O . LEU C 1 162 ? -20.480 27.551 2.202 1.00 48.13 162 LEU C O 1
ATOM 6281 N N . ASN C 1 163 ? -19.769 28.761 0.502 1.00 54.03 163 ASN C N 1
ATOM 6282 C CA . ASN C 1 163 ? -18.409 28.311 0.636 1.00 51.89 163 ASN C CA 1
ATOM 6283 C C . ASN C 1 163 ? -17.653 29.118 1.680 1.00 52.57 163 ASN C C 1
ATOM 6284 O O . ASN C 1 163 ? -16.630 29.699 1.394 1.00 53.33 163 ASN C O 1
ATOM 6289 N N . ALA C 1 164 ? -18.132 29.090 2.910 1.00 48.63 164 ALA C N 1
ATOM 6290 C CA . ALA C 1 164 ? -17.761 30.076 3.888 1.00 46.47 164 ALA C CA 1
ATOM 6291 C C . ALA C 1 164 ? -16.455 29.823 4.592 1.00 44.67 164 ALA C C 1
ATOM 6292 O O . ALA C 1 164 ? -15.915 30.742 5.169 1.00 45.89 164 ALA C O 1
ATOM 6294 N N . PHE C 1 165 ? -15.967 28.594 4.579 1.00 42.70 165 PHE C N 1
ATOM 6295 C CA . PHE C 1 165 ? -14.827 28.157 5.344 1.00 40.81 165 PHE C CA 1
ATOM 6296 C C . PHE C 1 165 ? -13.752 27.695 4.381 1.00 39.11 165 PHE C C 1
ATOM 6297 O O . PHE C 1 165 ? -14.023 26.991 3.405 1.00 37.39 165 PHE C O 1
ATOM 6305 N N . GLN C 1 166 ? -12.514 28.091 4.666 1.00 35.82 166 GLN C N 1
ATOM 6306 C CA . GLN C 1 166 ? -11.436 27.729 3.814 1.00 37.34 166 GLN C CA 1
ATOM 6307 C C . GLN C 1 166 ? -10.318 27.313 4.654 1.00 33.28 166 GLN C C 1
ATOM 6308 O O . GLN C 1 166 ? -10.111 27.829 5.767 1.00 33.30 166 GLN C O 1
ATOM 6319 N N . SER C 1 167 ? -9.498 26.490 4.059 1.00 34.79 167 SER C N 1
ATOM 6320 C CA . SER C 1 167 ? -8.242 26.141 4.680 1.00 39.09 167 SER C CA 1
ATOM 6321 C C . SER C 1 167 ? -7.161 27.162 4.309 1.00 36.62 167 SER C C 1
ATOM 6322 O O . SER C 1 167 ? -7.059 27.513 3.168 1.00 41.84 167 SER C O 1
ATOM 6325 N N . ILE C 1 168 ? -6.397 27.647 5.275 1.00 36.52 168 ILE C N 1
ATOM 6326 C CA . ILE C 1 168 ? -5.565 28.872 5.147 1.00 37.74 168 ILE C CA 1
ATOM 6327 C C . ILE C 1 168 ? -4.132 28.488 5.311 1.00 39.00 168 ILE C C 1
ATOM 6328 O O . ILE C 1 168 ? -3.764 27.987 6.388 1.00 39.85 168 ILE C O 1
ATOM 6333 N N . ASN C 1 169 ? -3.339 28.651 4.258 1.00 37.21 169 ASN C N 1
ATOM 6334 C CA . ASN C 1 169 ? -1.913 28.379 4.215 1.00 38.28 169 ASN C CA 1
ATOM 6335 C C . ASN C 1 169 ? -1.642 26.901 4.378 1.00 39.61 169 ASN C C 1
ATOM 6336 O O . ASN C 1 169 ? -0.598 26.549 4.922 1.00 41.52 169 ASN C O 1
ATOM 6341 N N . TYR C 1 170 ? -2.576 26.010 4.018 1.00 39.09 170 TYR C N 1
ATOM 6342 C CA . TYR C 1 170 ? -2.418 24.564 4.291 1.00 37.72 170 TYR C CA 1
ATOM 6343 C C . TYR C 1 170 ? -3.473 23.880 3.415 1.00 38.21 170 TYR C C 1
ATOM 6344 O O . TYR C 1 170 ? -4.551 24.381 3.243 1.00 39.46 170 TYR C O 1
ATOM 6353 N N . PRO C 1 171 ? -3.165 22.760 2.804 1.00 37.55 171 PRO C N 1
ATOM 6354 C CA . PRO C 1 171 ? -4.187 22.163 1.894 1.00 36.72 171 PRO C CA 1
ATOM 6355 C C . PRO C 1 171 ? -5.399 21.566 2.631 1.00 37.23 171 PRO C C 1
ATOM 6356 O O . PRO C 1 171 ? -5.303 21.158 3.834 1.00 35.66 171 PRO C O 1
ATOM 6360 N N . ASP C 1 172 ? -6.512 21.513 1.919 1.00 37.34 172 ASP C N 1
ATOM 6361 C CA . ASP C 1 172 ? -7.677 20.690 2.331 1.00 37.48 172 ASP C CA 1
ATOM 6362 C C . ASP C 1 172 ? -7.228 19.270 2.626 1.00 36.35 172 ASP C C 1
ATOM 6363 O O . ASP C 1 172 ? -6.338 18.747 1.988 1.00 37.10 172 ASP C O 1
ATOM 6368 N N . ILE C 1 173 ? -7.839 18.669 3.607 1.00 36.64 173 ILE C N 1
ATOM 6369 C CA . ILE C 1 173 ? -7.544 17.227 3.975 1.00 35.74 173 ILE C CA 1
ATOM 6370 C C . ILE C 1 173 ? -8.158 16.272 3.024 1.00 35.13 173 ILE C C 1
ATOM 6371 O O . ILE C 1 173 ? -7.500 15.369 2.539 1.00 35.78 173 ILE C O 1
ATOM 6376 N N . ALA C 1 174 ? -9.434 16.478 2.716 1.00 35.31 174 ALA C N 1
ATOM 6377 C CA . ALA C 1 174 ? -10.171 15.573 1.869 1.00 36.43 174 ALA C CA 1
ATOM 6378 C C . ALA C 1 174 ? -11.407 16.137 1.314 1.00 36.97 174 ALA C C 1
ATOM 6379 O O . ALA C 1 174 ? -11.845 17.168 1.774 1.00 38.96 174 ALA C O 1
ATOM 6381 N N . TYR C 1 175 ? -11.967 15.487 0.325 1.00 39.01 175 TYR C N 1
ATOM 6382 C CA . TYR C 1 175 ? -13.266 15.837 -0.210 1.00 42.39 175 TYR C CA 1
ATOM 6383 C C . TYR C 1 175 ? -14.231 14.620 -0.099 1.00 45.18 175 TYR C C 1
ATOM 6384 O O . TYR C 1 175 ? -13.810 13.471 -0.277 1.00 46.53 175 TYR C O 1
ATOM 6393 N N . VAL C 1 176 ? -15.502 14.865 0.202 1.00 44.90 176 VAL C N 1
ATOM 6394 C CA . VAL C 1 176 ? -16.464 13.842 0.231 1.00 48.59 176 VAL C CA 1
ATOM 6395 C C . VAL C 1 176 ? -17.350 13.955 -0.978 1.00 48.81 176 VAL C C 1
ATOM 6396 O O . VAL C 1 176 ? -18.030 14.910 -1.145 1.00 50.61 176 VAL C O 1
ATOM 6400 N N . LYS C 1 177 ? -17.419 12.915 -1.778 1.00 52.23 177 LYS C N 1
ATOM 6401 C CA . LYS C 1 177 ? -18.245 12.917 -2.973 1.00 57.50 177 LYS C CA 1
ATOM 6402 C C . LYS C 1 177 ? -19.136 11.680 -2.895 1.00 58.62 177 LYS C C 1
ATOM 6403 O O . LYS C 1 177 ? -18.626 10.576 -2.897 1.00 61.30 177 LYS C O 1
ATOM 6409 N N . GLY C 1 178 ? -20.447 11.907 -2.748 1.00 62.51 178 GLY C N 1
ATOM 6410 C CA . GLY C 1 178 ? -21.406 10.792 -2.410 1.00 66.81 178 GLY C CA 1
ATOM 6411 C C . GLY C 1 178 ? -21.019 10.225 -1.070 1.00 67.23 178 GLY C C 1
ATOM 6412 O O . GLY C 1 178 ? -20.945 10.945 -0.059 1.00 73.49 178 GLY C O 1
ATOM 6413 N N . ASP C 1 179 ? -20.655 8.953 -1.060 1.00 73.09 179 ASP C N 1
ATOM 6414 C CA . ASP C 1 179 ? -20.190 8.257 0.128 1.00 74.96 179 ASP C CA 1
ATOM 6415 C C . ASP C 1 179 ? -18.720 7.968 0.128 1.00 72.52 179 ASP C C 1
ATOM 6416 O O . ASP C 1 179 ? -18.260 7.197 0.973 1.00 66.14 179 ASP C O 1
ATOM 6421 N N . GLU C 1 180 ? -17.983 8.528 -0.824 1.00 69.08 180 GLU C N 1
ATOM 6422 C CA . GLU C 1 180 ? -16.518 8.294 -0.885 1.00 70.08 180 GLU C CA 1
ATOM 6423 C C . GLU C 1 180 ? -15.703 9.556 -0.322 1.00 59.18 180 GLU C C 1
ATOM 6424 O O . GLU C 1 180 ? -16.100 10.677 -0.447 1.00 53.36 180 GLU C O 1
ATOM 6430 N N . VAL C 1 181 ? -14.614 9.270 0.324 1.00 55.33 181 VAL C N 1
ATOM 6431 C CA . VAL C 1 181 ? -13.666 10.155 0.830 1.00 52.31 181 VAL C CA 1
ATOM 6432 C C . VAL C 1 181 ? -12.483 10.129 -0.112 1.00 52.93 181 VAL C C 1
ATOM 6433 O O . VAL C 1 181 ? -11.903 9.106 -0.282 1.00 52.44 181 VAL C O 1
ATOM 6437 N N . LEU C 1 182 ? -12.146 11.286 -0.739 1.00 51.91 182 LEU C N 1
ATOM 6438 C CA . LEU C 1 182 ? -10.980 11.418 -1.640 1.00 50.76 182 LEU C CA 1
ATOM 6439 C C . LEU C 1 182 ? -9.971 12.237 -0.865 1.00 47.07 182 LEU C C 1
ATOM 6440 O O . LEU C 1 182 ? -10.194 13.403 -0.605 1.00 46.22 182 LEU C O 1
ATOM 6445 N N . VAL C 1 183 ? -8.884 11.618 -0.505 1.00 46.24 183 VAL C N 1
ATOM 6446 C CA . VAL C 1 183 ? -7.879 12.259 0.305 1.00 47.15 183 VAL C CA 1
ATOM 6447 C C . VAL C 1 183 ? -6.965 13.192 -0.573 1.00 49.57 183 VAL C C 1
ATOM 6448 O O . VAL C 1 183 ? -6.455 12.785 -1.569 1.00 54.44 183 VAL C O 1
ATOM 6452 N N . ARG C 1 184 ? -6.819 14.428 -0.155 1.00 51.22 184 ARG C N 1
ATOM 6453 C CA . ARG C 1 184 ? -5.924 15.444 -0.761 1.00 50.32 184 ARG C CA 1
ATOM 6454 C C . ARG C 1 184 ? -4.628 15.515 0.048 1.00 48.31 184 ARG C C 1
ATOM 6455 O O . ARG C 1 184 ? -3.600 15.567 -0.519 1.00 50.62 184 ARG C O 1
ATOM 6469 N N . HIS C 1 185 ? -4.672 15.452 1.371 1.00 47.79 185 HIS C N 1
ATOM 6470 C CA . HIS C 1 185 ? -3.461 15.568 2.183 1.00 47.35 185 HIS C CA 1
ATOM 6471 C C . HIS C 1 185 ? -3.749 14.869 3.516 1.00 46.30 185 HIS C C 1
ATOM 6472 O O . HIS C 1 185 ? -4.629 15.279 4.254 1.00 45.58 185 HIS C O 1
ATOM 6479 N N . LYS C 1 186 ? -2.986 13.855 3.835 1.00 51.48 186 LYS C N 1
ATOM 6480 C CA . LYS C 1 186 ? -3.075 13.192 5.112 1.00 54.24 186 LYS C CA 1
ATOM 6481 C C . LYS C 1 186 ? -2.133 13.796 6.102 1.00 49.48 186 LYS C C 1
ATOM 6482 O O . LYS C 1 186 ? -0.984 13.757 5.866 1.00 52.84 186 LYS C O 1
ATOM 6488 N N . PRO C 1 187 ? -2.614 14.356 7.212 1.00 48.36 187 PRO C N 1
ATOM 6489 C CA . PRO C 1 187 ? -1.669 14.966 8.190 1.00 50.62 187 PRO C CA 1
ATOM 6490 C C . PRO C 1 187 ? -0.932 13.924 8.991 1.00 54.01 187 PRO C C 1
ATOM 6491 O O . PRO C 1 187 ? -1.246 12.727 8.877 1.00 53.92 187 PRO C O 1
ATOM 6495 N N . ARG C 1 188 ? 0.057 14.361 9.770 1.00 61.85 188 ARG C N 1
ATOM 6496 C CA . ARG C 1 188 ? 0.702 13.463 10.760 1.00 65.05 188 ARG C CA 1
ATOM 6497 C C . ARG C 1 188 ? -0.269 13.166 11.866 1.00 68.09 188 ARG C C 1
ATOM 6498 O O . ARG C 1 188 ? -0.848 14.068 12.437 1.00 69.27 188 ARG C O 1
ATOM 6506 N N . ILE C 1 189 ? -0.445 11.892 12.177 1.00 74.75 189 ILE C N 1
ATOM 6507 C CA . ILE C 1 189 ? -1.487 11.438 13.145 1.00 79.83 189 ILE C CA 1
ATOM 6508 C C . ILE C 1 189 ? -0.793 10.878 14.368 1.00 79.65 189 ILE C C 1
ATOM 6509 O O . ILE C 1 189 ? -0.030 9.934 14.248 1.00 77.90 189 ILE C O 1
ATOM 6514 N N . GLY C 1 190 ? -1.005 11.521 15.502 1.00 82.68 190 GLY C N 1
ATOM 6515 C CA . GLY C 1 190 ? -0.200 11.270 16.705 1.00 91.41 190 GLY C CA 1
ATOM 6516 C C . GLY C 1 190 ? -0.507 9.925 17.328 1.00 95.44 190 GLY C C 1
ATOM 6517 O O . GLY C 1 190 ? -1.611 9.767 17.816 1.00 107.32 190 GLY C O 1
ATOM 6518 N N . ASN C 1 191 ? 0.467 9.013 17.330 1.00 96.98 191 ASN C N 1
ATOM 6519 C CA . ASN C 1 191 ? 0.334 7.654 17.869 1.00 100.42 191 ASN C CA 1
ATOM 6520 C C . ASN C 1 191 ? 0.039 7.563 19.375 1.00 96.75 191 ASN C C 1
ATOM 6521 O O . ASN C 1 191 ? -0.414 6.497 19.829 1.00 104.00 191 ASN C O 1
ATOM 6526 N N . GLY C 1 192 ? 0.338 8.612 20.151 1.00 87.78 192 GLY C N 1
ATOM 6527 C CA . GLY C 1 192 ? 0.233 8.594 21.619 1.00 80.75 192 GLY C CA 1
ATOM 6528 C C . GLY C 1 192 ? -1.165 8.379 22.163 1.00 77.28 192 GLY C C 1
ATOM 6529 O O . GLY C 1 192 ? -2.119 8.212 21.423 1.00 78.06 192 GLY C O 1
ATOM 6530 N N . GLU C 1 193 ? -1.298 8.332 23.477 1.00 78.39 193 GLU C N 1
ATOM 6531 C CA . GLU C 1 193 ? -2.589 8.111 24.140 1.00 72.95 193 GLU C CA 1
ATOM 6532 C C . GLU C 1 193 ? -3.403 9.404 24.161 1.00 63.74 193 GLU C C 1
ATOM 6533 O O . GLU C 1 193 ? -2.845 10.466 24.230 1.00 59.57 193 GLU C O 1
ATOM 6539 N N . PRO C 1 194 ? -4.758 9.309 24.063 1.00 56.09 194 PRO C N 1
ATOM 6540 C CA . PRO C 1 194 ? -5.565 10.526 24.153 1.00 53.29 194 PRO C CA 1
ATOM 6541 C C . PRO C 1 194 ? -5.362 11.297 25.451 1.00 55.95 194 PRO C C 1
ATOM 6542 O O . PRO C 1 194 ? -5.290 10.682 26.478 1.00 57.93 194 PRO C O 1
ATOM 6546 N N . LEU C 1 195 ? -5.228 12.612 25.410 1.00 55.37 195 LEU C N 1
ATOM 6547 C CA . LEU C 1 195 ? -5.032 13.422 26.612 1.00 57.44 195 LEU C CA 1
ATOM 6548 C C . LEU C 1 195 ? -5.981 14.578 26.541 1.00 56.73 195 LEU C C 1
ATOM 6549 O O . LEU C 1 195 ? -6.133 15.205 25.460 1.00 56.79 195 LEU C O 1
ATOM 6554 N N . PHE C 1 196 ? -6.643 14.890 27.641 1.00 55.40 196 PHE C N 1
ATOM 6555 C CA . PHE C 1 196 ? -7.498 16.050 27.726 1.00 56.87 196 PHE C CA 1
ATOM 6556 C C . PHE C 1 196 ? -6.722 17.034 28.579 1.00 60.46 196 PHE C C 1
ATOM 6557 O O . PHE C 1 196 ? -6.287 16.683 29.669 1.00 58.83 196 PHE C O 1
ATOM 6565 N N . ASP C 1 197 ? -6.520 18.264 28.057 1.00 60.44 197 ASP C N 1
ATOM 6566 C CA . ASP C 1 197 ? -5.673 19.247 28.705 1.00 63.46 197 ASP C CA 1
ATOM 6567 C C . ASP C 1 197 ? -6.320 20.620 28.565 1.00 61.33 197 ASP C C 1
ATOM 6568 O O . ASP C 1 197 ? -5.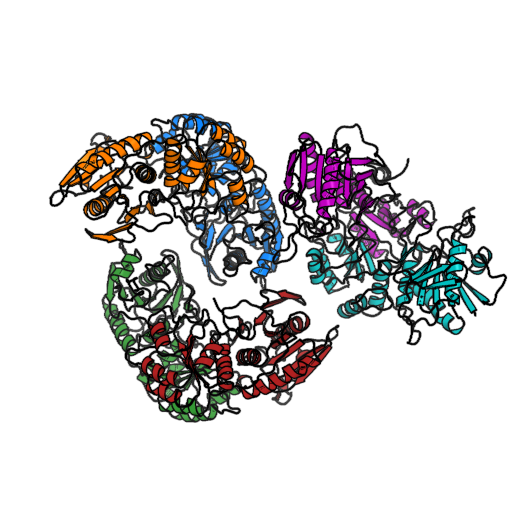884 21.433 27.739 1.00 63.11 197 ASP C O 1
ATOM 6573 N N . PRO C 1 198 ? -7.367 20.896 29.367 1.00 62.39 198 PRO C N 1
ATOM 6574 C CA . PRO C 1 198 ? -8.254 22.041 29.180 1.00 61.61 198 PRO C CA 1
ATOM 6575 C C . PRO C 1 198 ? -7.856 23.390 29.788 1.00 65.73 198 PRO C C 1
ATOM 6576 O O . PRO C 1 198 ? -8.627 24.348 29.636 1.00 68.29 198 PRO C O 1
ATOM 6580 N N . GLU C 1 199 ? -6.708 23.514 30.439 1.00 65.51 199 GLU C N 1
ATOM 6581 C CA . GLU C 1 199 ? -6.412 24.782 31.100 1.00 67.44 199 GLU C CA 1
ATOM 6582 C C . GLU C 1 199 ? -6.147 25.875 30.008 1.00 66.50 199 GLU C C 1
ATOM 6583 O O . GLU C 1 199 ? -5.311 25.725 29.142 1.00 59.55 199 GLU C O 1
ATOM 6589 N N . LEU C 1 200 ? -6.905 26.943 30.089 1.00 67.56 200 LEU C N 1
ATOM 6590 C CA . LEU C 1 200 ? -6.676 28.093 29.275 1.00 71.91 200 LEU C CA 1
ATOM 6591 C C . LEU C 1 200 ? -7.019 29.376 30.014 1.00 72.99 200 LEU C C 1
ATOM 6592 O O . LEU C 1 200 ? -7.794 29.364 30.975 1.00 72.50 200 LEU C O 1
ATOM 6597 N N . ASP C 1 201 ? -6.359 30.464 29.603 1.00 70.80 201 ASP C N 1
ATOM 6598 C CA . ASP C 1 201 ? -6.568 31.780 30.171 1.00 70.32 201 ASP C CA 1
ATOM 6599 C C . ASP C 1 201 ? -7.318 32.550 29.114 1.00 67.75 201 ASP C C 1
ATOM 6600 O O . ASP C 1 201 ? -6.745 32.900 28.088 1.00 66.09 201 ASP C O 1
ATOM 6605 N N . PRO C 1 202 ? -8.601 32.831 29.349 1.00 67.91 202 PRO C N 1
ATOM 6606 C CA . PRO C 1 202 ? -9.402 33.544 28.365 1.00 65.78 202 PRO C CA 1
ATOM 6607 C C . PRO C 1 202 ? -9.088 35.067 28.185 1.00 66.83 202 PRO C C 1
ATOM 6608 O O . PRO C 1 202 ? -9.664 35.706 27.272 1.00 64.20 202 PRO C O 1
ATOM 6612 N N . ASN C 1 203 ? -8.227 35.642 29.036 1.00 69.83 203 ASN C N 1
ATOM 6613 C CA . ASN C 1 203 ? -8.007 37.094 29.075 1.00 71.00 203 ASN C CA 1
ATOM 6614 C C . ASN C 1 203 ? -6.966 37.526 28.066 1.00 69.01 203 ASN C C 1
ATOM 6615 O O . ASN C 1 203 ? -5.875 37.915 28.435 1.00 71.60 203 ASN C O 1
ATOM 6620 N N . VAL C 1 204 ? -7.329 37.430 26.793 1.00 66.84 204 VAL C N 1
ATOM 6621 C CA . VAL C 1 204 ? -6.497 37.836 25.681 1.00 67.36 204 VAL C CA 1
ATOM 6622 C C . VAL C 1 204 ? -7.326 38.739 24.803 1.00 66.04 204 VAL C C 1
ATOM 6623 O O . VAL C 1 204 ? -8.541 38.670 24.795 1.00 64.36 204 VAL C O 1
ATOM 6627 N N . VAL C 1 205 ? -6.649 39.610 24.071 1.00 68.72 205 VAL C N 1
ATOM 6628 C CA . VAL C 1 205 ? -7.319 40.579 23.228 1.00 66.41 205 VAL C CA 1
ATOM 6629 C C . VAL C 1 205 ? -6.610 40.629 21.885 1.00 64.32 205 VAL C C 1
ATOM 6630 O O . VAL C 1 205 ? -5.359 40.515 21.813 1.00 61.85 205 VAL C O 1
ATOM 6634 N N . HIS C 1 206 ? -7.416 40.794 20.826 1.00 58.95 206 HIS C N 1
ATOM 6635 C CA . HIS C 1 206 ? -6.930 40.800 19.470 1.00 56.02 206 HIS C CA 1
ATOM 6636 C C . HIS C 1 206 ? -7.229 42.185 18.908 1.00 54.60 206 HIS C C 1
ATOM 6637 O O . HIS C 1 206 ? -8.391 42.598 18.729 1.00 50.08 206 HIS C O 1
ATOM 6644 N N . ILE C 1 207 ? -6.164 42.910 18.615 1.00 54.09 207 ILE C N 1
ATOM 6645 C CA . ILE C 1 207 ? -6.307 44.306 18.136 1.00 55.33 207 ILE C CA 1
ATOM 6646 C C . ILE C 1 207 ? -5.590 44.475 16.817 1.00 53.24 207 ILE C C 1
ATOM 6647 O O . ILE C 1 207 ? -4.563 43.873 16.572 1.00 51.94 207 ILE C O 1
ATOM 6652 N N . ARG C 1 208 ? -6.140 45.302 15.957 1.00 54.68 208 ARG C N 1
ATOM 6653 C CA . ARG C 1 208 ? -5.506 45.573 14.673 1.00 55.26 208 ARG C CA 1
ATOM 6654 C C . ARG C 1 208 ? -4.586 46.799 14.774 1.00 54.77 208 ARG C C 1
ATOM 6655 O O . ARG C 1 208 ? -5.023 47.842 15.252 1.00 53.24 208 ARG C O 1
ATOM 6663 N N . LEU C 1 209 ? -3.327 46.657 14.359 1.00 54.20 209 LEU C N 1
ATOM 6664 C CA . LEU C 1 209 ? -2.446 47.841 14.239 1.00 60.04 209 LEU C CA 1
ATOM 6665 C C . LEU C 1 209 ? -2.894 48.658 13.055 1.00 56.88 209 LEU C C 1
ATOM 6666 O O . LEU C 1 209 ? -2.961 48.152 11.943 1.00 58.34 209 LEU C O 1
ATOM 6671 N N . THR C 1 210 ? -3.250 49.907 13.303 1.00 57.35 210 THR C N 1
ATOM 6672 C CA . THR C 1 210 ? -3.904 50.721 12.320 1.00 57.90 210 THR C CA 1
ATOM 6673 C C . THR C 1 210 ? -3.184 52.086 12.287 1.00 56.76 210 THR C C 1
ATOM 6674 O O . THR C 1 210 ? -2.679 52.549 13.321 1.00 53.44 210 THR C O 1
ATOM 6678 N N . PRO C 1 211 ? -3.181 52.741 11.128 1.00 56.62 211 PRO C N 1
ATOM 6679 C CA . PRO C 1 211 ? -2.694 54.101 11.174 1.00 58.45 211 PRO C CA 1
ATOM 6680 C C . PRO C 1 211 ? -3.562 54.878 12.132 1.00 61.37 211 PRO C C 1
ATOM 6681 O O . PRO C 1 211 ? -4.796 54.683 12.133 1.00 65.70 211 PRO C O 1
ATOM 6685 N N . GLY C 1 212 ? -2.944 55.702 12.984 1.00 60.20 212 GLY C N 1
ATOM 6686 C CA . GLY C 1 212 ? -3.678 56.414 13.977 1.00 61.53 212 GLY C CA 1
ATOM 6687 C C . GLY C 1 212 ? -3.830 55.710 15.320 1.00 63.73 212 GLY C C 1
ATOM 6688 O O . GLY C 1 212 ? -4.225 56.352 16.250 1.00 65.65 212 GLY C O 1
ATOM 6689 N N . LEU C 1 213 ? -3.542 54.408 15.445 1.00 62.92 213 LEU C N 1
ATOM 6690 C CA . LEU C 1 213 ? -3.631 53.764 16.728 1.00 63.50 213 LEU C CA 1
ATOM 6691 C C . LEU C 1 213 ? -2.654 54.424 17.679 1.00 67.30 213 LEU C C 1
ATOM 6692 O O . LEU C 1 213 ? -1.454 54.544 17.362 1.00 69.67 213 LEU C O 1
ATOM 6697 N N . SER C 1 214 ? -3.157 54.864 18.846 1.00 69.00 214 SER C N 1
ATOM 6698 C CA . SER C 1 214 ? -2.324 55.622 19.758 1.00 72.99 214 SER C CA 1
ATOM 6699 C C . SER C 1 214 ? -1.632 54.756 20.816 1.00 74.35 214 SER C C 1
ATOM 6700 O O . SER C 1 214 ? -2.161 53.733 21.220 1.00 75.62 214 SER C O 1
ATOM 6703 N N . PRO C 1 215 ? -0.429 55.179 21.263 1.00 75.55 215 PRO C N 1
ATOM 6704 C CA . PRO C 1 215 ? 0.218 54.601 22.436 1.00 77.05 215 PRO C CA 1
ATOM 6705 C C . PRO C 1 215 ? -0.710 54.441 23.647 1.00 78.80 215 PRO C C 1
ATOM 6706 O O . PRO C 1 215 ? -0.639 53.425 24.312 1.00 80.72 215 PRO C O 1
ATOM 6710 N N . GLU C 1 216 ? -1.566 55.445 23.900 1.00 81.54 216 GLU C N 1
ATOM 6711 C CA . GLU C 1 216 ? -2.493 55.466 25.038 1.00 83.92 216 GLU C CA 1
ATOM 6712 C C . GLU C 1 216 ? -3.461 54.269 24.997 1.00 83.47 216 GLU C C 1
ATOM 6713 O O . GLU C 1 216 ? -3.658 53.589 26.004 1.00 82.27 216 GLU C O 1
ATOM 6719 N N . VAL C 1 217 ? -4.022 53.994 23.824 1.00 80.38 217 VAL C N 1
ATOM 6720 C CA . VAL C 1 217 ? -4.948 52.877 23.632 1.00 77.87 217 VAL C CA 1
ATOM 6721 C C . VAL C 1 217 ? -4.275 51.550 23.864 1.00 77.78 217 VAL C C 1
ATOM 6722 O O . VAL C 1 217 ? -4.832 50.673 24.515 1.00 76.48 217 VAL C O 1
ATOM 6726 N N . LEU C 1 218 ? -3.084 51.391 23.327 1.00 76.96 218 LEU C N 1
ATOM 6727 C CA . LEU C 1 218 ? -2.387 50.120 23.451 1.00 75.78 218 LEU C CA 1
ATOM 6728 C C . LEU C 1 218 ? -1.926 49.879 24.904 1.00 79.62 218 LEU C C 1
ATOM 6729 O O . LEU C 1 218 ? -1.879 48.735 25.358 1.00 80.28 218 LEU C O 1
ATOM 6734 N N . ARG C 1 219 ? -1.609 50.952 25.617 1.00 82.63 219 ARG C N 1
ATOM 6735 C CA . ARG C 1 219 ? -1.330 50.878 27.053 1.00 87.80 219 ARG C CA 1
ATOM 6736 C C . ARG C 1 219 ? -2.546 50.435 27.874 1.00 86.47 219 ARG C C 1
ATOM 6737 O O . ARG C 1 219 ? -2.431 49.599 28.766 1.00 84.66 219 ARG C O 1
ATOM 6745 N N . ALA C 1 220 ? -3.688 51.061 27.590 1.00 85.01 220 ALA C N 1
ATOM 6746 C CA . ALA C 1 220 ? -4.944 50.755 28.259 1.00 85.19 220 ALA C CA 1
ATOM 6747 C C . ALA C 1 220 ? -5.336 49.290 28.042 1.00 86.22 220 ALA C C 1
ATOM 6748 O O . ALA C 1 220 ? -5.822 48.639 28.979 1.00 88.10 220 ALA C O 1
ATOM 6750 N N . VAL C 1 221 ? -5.109 48.778 26.833 1.00 80.78 221 VAL C N 1
ATOM 6751 C CA . VAL C 1 221 ? -5.375 47.387 26.521 1.00 79.31 221 VAL C CA 1
ATOM 6752 C C . VAL C 1 221 ? -4.418 46.466 27.278 1.00 80.67 221 VAL C C 1
ATOM 6753 O O . VAL C 1 221 ? -4.848 45.462 27.856 1.00 79.74 221 VAL C O 1
ATOM 6757 N N . ALA C 1 222 ? -3.136 46.810 27.265 1.00 81.40 222 ALA C N 1
ATOM 6758 C CA . ALA C 1 222 ? -2.118 45.984 27.881 1.00 83.26 222 ALA C CA 1
ATOM 6759 C C . ALA C 1 222 ? -2.330 45.812 29.380 1.00 89.77 222 ALA C C 1
ATOM 6760 O O . ALA C 1 222 ? -2.136 44.726 29.893 1.00 90.62 222 ALA C O 1
ATOM 6762 N N . ARG C 1 223 ? -2.740 46.874 30.079 1.00 93.61 223 ARG C N 1
ATOM 6763 C CA . ARG C 1 223 ? -3.004 46.794 31.540 1.00 97.44 223 ARG C CA 1
ATOM 6764 C C . ARG C 1 223 ? -4.255 46.050 31.992 1.00 96.64 223 ARG C C 1
ATOM 6765 O O . ARG C 1 223 ? -4.412 45.802 33.187 1.00 107.29 223 ARG C O 1
ATOM 6773 N N . ALA C 1 224 ? -5.106 45.624 31.055 1.00 90.74 224 ALA C N 1
ATOM 6774 C CA . ALA C 1 224 ? -6.386 45.011 31.313 1.00 90.44 224 ALA C CA 1
ATOM 6775 C C . ALA C 1 224 ? -6.483 43.563 30.814 1.00 87.28 224 ALA C C 1
ATOM 6776 O O . ALA C 1 224 ? -7.536 42.974 30.941 1.00 90.02 224 ALA C O 1
ATOM 6778 N N . THR C 1 225 ? -5.401 43.011 30.266 1.00 83.74 225 THR C N 1
ATOM 6779 C CA . THR C 1 225 ? -5.405 41.683 29.700 1.00 82.21 225 THR C CA 1
ATOM 6780 C C . THR C 1 225 ? -4.173 40.962 30.138 1.00 77.78 225 THR C C 1
ATOM 6781 O O . THR C 1 225 ? -3.267 41.596 30.648 1.00 76.52 225 THR C O 1
ATOM 6785 N N . ASP C 1 226 ? -4.085 39.669 29.826 1.00 72.13 226 ASP C N 1
ATOM 6786 C CA . ASP C 1 226 ? -2.861 38.915 30.063 1.00 71.67 226 ASP C CA 1
ATOM 6787 C C . ASP C 1 226 ? -2.026 38.667 28.808 1.00 68.76 226 ASP C C 1
ATOM 6788 O O . ASP C 1 226 ? -0.892 38.252 28.918 1.00 70.47 226 ASP C O 1
ATOM 6793 N N . GLY C 1 227 ? -2.581 38.890 27.627 1.00 64.49 227 GLY C N 1
ATOM 6794 C CA . GLY C 1 227 ? -1.882 38.608 26.389 1.00 62.60 227 GLY C CA 1
ATOM 6795 C C . GLY C 1 227 ? -2.530 39.370 25.265 1.00 60.16 227 GLY C C 1
ATOM 6796 O O . GLY C 1 227 ? -3.717 39.714 25.335 1.00 57.81 227 GLY C O 1
ATOM 6797 N N . ILE C 1 228 ? -1.759 39.667 24.220 1.00 59.21 228 ILE C N 1
ATOM 6798 C CA . ILE C 1 228 ? -2.248 40.502 23.136 1.00 56.75 228 ILE C CA 1
ATOM 6799 C C . ILE C 1 228 ? -1.889 39.851 21.854 1.00 54.38 228 ILE C C 1
ATOM 6800 O O . ILE C 1 228 ? -0.768 39.436 21.683 1.00 55.14 228 ILE C O 1
ATOM 6805 N N . VAL C 1 229 ? -2.864 39.758 20.948 1.00 52.87 229 VAL C N 1
ATOM 6806 C CA . VAL C 1 229 ? -2.586 39.419 19.560 1.00 52.45 229 VAL C CA 1
ATOM 6807 C C . VAL C 1 229 ? -2.673 40.744 18.741 1.00 53.20 229 VAL C C 1
ATOM 6808 O O . VAL C 1 229 ? -3.735 41.389 18.737 1.00 51.01 229 VAL C O 1
ATOM 6812 N N . LEU C 1 230 ? -1.551 41.133 18.124 1.00 50.69 230 LEU C N 1
ATOM 6813 C CA . LEU C 1 230 ? -1.541 42.273 17.246 1.00 54.08 230 LEU C CA 1
ATOM 6814 C C . LEU C 1 230 ? -1.646 41.832 15.823 1.00 49.47 230 LEU C C 1
ATOM 6815 O O . LEU C 1 230 ? -0.943 40.935 15.407 1.00 50.70 230 LEU C O 1
ATOM 6820 N N . GLU C 1 231 ? -2.515 42.481 15.080 1.00 49.67 231 GLU C N 1
ATOM 6821 C CA . GLU C 1 231 ? -2.719 42.123 13.684 1.00 50.62 231 GLU C CA 1
ATOM 6822 C C . GLU C 1 231 ? -2.008 43.215 12.840 1.00 50.58 231 GLU C C 1
ATOM 6823 O O . GLU C 1 231 ? -2.516 44.334 12.725 1.00 48.55 231 GLU C O 1
ATOM 6829 N N . GLY C 1 232 ? -0.807 42.921 12.370 1.00 49.50 232 GLY C N 1
ATOM 6830 C CA . GLY C 1 232 ? 0.060 43.900 11.691 1.00 49.15 232 GLY C CA 1
ATOM 6831 C C . GLY C 1 232 ? -0.106 43.808 10.156 1.00 50.28 232 GLY C C 1
ATOM 6832 O O . GLY C 1 232 ? -0.809 42.934 9.615 1.00 48.69 232 GLY C O 1
ATOM 6833 N N . TYR C 1 233 ? 0.585 44.714 9.468 1.00 44.92 233 TYR C N 1
ATOM 6834 C CA . TYR C 1 233 ? 0.465 44.774 8.017 1.00 44.99 233 TYR C CA 1
ATOM 6835 C C . TYR C 1 233 ? 1.386 43.803 7.326 1.00 43.98 233 TYR C C 1
ATOM 6836 O O . TYR C 1 233 ? 2.550 43.709 7.679 1.00 43.12 233 TYR C O 1
ATOM 6845 N N . GLY C 1 234 ? 0.936 43.127 6.304 1.00 41.22 234 GLY C N 1
ATOM 6846 C CA . GLY C 1 234 ? 1.817 42.300 5.466 1.00 42.11 234 GLY C CA 1
ATOM 6847 C C . GLY C 1 234 ? 2.632 41.276 6.267 1.00 44.35 234 GLY C C 1
ATOM 6848 O O . GLY C 1 234 ? 2.058 40.481 7.042 1.00 44.96 234 GLY C O 1
ATOM 6849 N N . ALA C 1 235 ? 3.951 41.334 6.097 1.00 42.40 235 ALA C N 1
ATOM 6850 C CA . ALA C 1 235 ? 4.903 40.481 6.706 1.00 44.11 235 ALA C CA 1
ATOM 6851 C C . ALA C 1 235 ? 5.083 40.753 8.206 1.00 45.81 235 ALA C C 1
ATOM 6852 O O . ALA C 1 235 ? 5.693 39.950 8.906 1.00 47.19 235 ALA C O 1
ATOM 6854 N N . GLY C 1 236 ? 4.574 41.896 8.664 1.00 45.85 236 GLY C N 1
ATOM 6855 C CA . GLY C 1 236 ? 4.558 42.253 10.063 1.00 45.92 236 GLY C CA 1
ATOM 6856 C C . GLY C 1 236 ? 5.614 43.253 10.479 1.00 47.50 236 GLY C C 1
ATOM 6857 O O . GLY C 1 236 ? 6.699 43.264 9.985 1.00 49.21 236 GLY C O 1
ATOM 6858 N N . GLY C 1 237 ? 5.262 44.071 11.446 1.00 49.20 237 GLY C N 1
ATOM 6859 C CA . GLY C 1 237 ? 6.104 45.098 12.013 1.00 53.88 237 GLY C CA 1
ATOM 6860 C C . GLY C 1 237 ? 5.296 46.074 12.833 1.00 54.23 237 GLY C C 1
ATOM 6861 O O . GLY C 1 237 ? 4.125 46.001 12.871 1.00 55.88 237 GLY C O 1
ATOM 6862 N N . ILE C 1 238 ? 5.944 46.967 13.528 1.00 55.92 238 ILE C N 1
ATOM 6863 C CA . ILE C 1 238 ? 5.209 47.894 14.366 1.00 58.48 238 ILE C CA 1
ATOM 6864 C C . ILE C 1 238 ? 5.627 49.345 13.982 1.00 59.32 238 ILE C C 1
ATOM 6865 O O . ILE C 1 238 ? 6.806 49.602 13.834 1.00 56.79 238 ILE C O 1
ATOM 6870 N N . PRO C 1 239 ? 4.648 50.262 13.853 1.00 60.04 239 PRO C N 1
ATOM 6871 C CA . PRO C 1 239 ? 4.846 51.678 13.678 1.00 62.59 239 PRO C CA 1
ATOM 6872 C C . PRO C 1 239 ? 5.642 52.271 14.843 1.00 67.85 239 PRO C C 1
ATOM 6873 O O . PRO C 1 239 ? 5.300 52.030 16.010 1.00 67.03 239 PRO C O 1
ATOM 6877 N N . TYR C 1 240 ? 6.686 53.023 14.499 1.00 68.72 240 TYR C N 1
ATOM 6878 C CA . TYR C 1 240 ? 7.457 53.780 15.447 1.00 71.21 240 TYR C CA 1
ATOM 6879 C C . TYR C 1 240 ? 7.539 55.291 15.161 1.00 71.44 240 TYR C C 1
ATOM 6880 O O . TYR C 1 240 ? 8.109 55.989 15.949 1.00 73.62 240 TYR C O 1
ATOM 6889 N N . ARG C 1 241 ? 6.944 55.772 14.071 1.00 67.09 241 ARG C N 1
ATOM 6890 C CA . ARG C 1 241 ? 7.035 57.150 13.664 1.00 68.84 241 ARG C CA 1
ATOM 6891 C C . ARG C 1 241 ? 5.776 57.895 14.064 1.00 69.62 241 ARG C C 1
ATOM 6892 O O . ARG C 1 241 ? 4.711 57.426 13.818 1.00 68.25 241 ARG C O 1
ATOM 6900 N N . GLY C 1 242 ? 5.898 59.076 14.656 1.00 73.63 242 GLY C N 1
ATOM 6901 C CA . GLY C 1 242 ? 4.751 59.890 15.088 1.00 74.26 242 GLY C CA 1
ATOM 6902 C C . GLY C 1 242 ? 3.990 59.290 16.274 1.00 74.61 242 GLY C C 1
ATOM 6903 O O . GLY C 1 242 ? 3.896 59.897 17.315 1.00 77.93 242 GLY C O 1
ATOM 6904 N N . ARG C 1 243 ? 3.377 58.129 16.077 1.00 71.99 243 ARG C N 1
ATOM 6905 C CA . ARG C 1 243 ? 2.717 57.391 17.135 1.00 72.13 243 ARG C CA 1
ATOM 6906 C C . ARG C 1 243 ? 3.594 56.191 17.364 1.00 72.20 243 ARG C C 1
ATOM 6907 O O . ARG C 1 243 ? 3.574 55.259 16.594 1.00 71.95 243 ARG C O 1
ATOM 6915 N N . ASN C 1 244 ? 4.399 56.265 18.434 1.00 76.37 244 ASN C N 1
ATOM 6916 C CA . ASN C 1 244 ? 5.440 55.290 18.632 1.00 76.63 244 ASN C CA 1
ATOM 6917 C C . ASN C 1 244 ? 4.836 54.131 19.416 1.00 77.07 244 ASN C C 1
ATOM 6918 O O . ASN C 1 244 ? 4.863 54.102 20.659 1.00 82.39 244 ASN C O 1
ATOM 6923 N N . LEU C 1 245 ? 4.288 53.180 18.678 1.00 74.44 245 LEU C N 1
ATOM 6924 C CA . LEU C 1 245 ? 3.729 51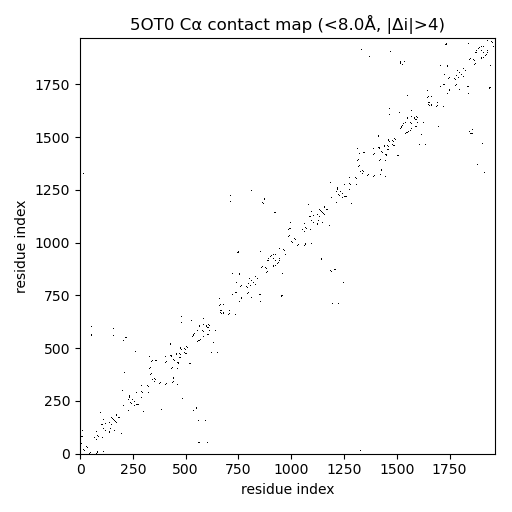.993 19.262 1.00 73.02 245 LEU C CA 1
ATOM 6925 C C . LEU C 1 245 ? 4.793 50.970 19.633 1.00 76.21 245 LEU C C 1
ATOM 6926 O O . LEU C 1 245 ? 4.546 50.122 20.487 1.00 73.67 245 LEU C O 1
ATOM 6931 N N . LEU C 1 246 ? 5.967 51.039 19.004 1.00 78.08 246 LEU C N 1
ATOM 6932 C CA . LEU C 1 246 ? 7.080 50.140 19.357 1.00 77.61 246 LEU C CA 1
ATOM 6933 C C . LEU C 1 246 ? 7.511 50.268 20.789 1.00 82.39 246 LEU C C 1
ATOM 6934 O O . LEU C 1 246 ? 7.839 49.274 21.454 1.00 85.51 246 LEU C O 1
ATOM 6939 N N . GLU C 1 247 ? 7.543 51.504 21.261 1.00 85.68 247 GLU C N 1
ATOM 6940 C CA . GLU C 1 247 ? 7.895 51.786 22.649 1.00 89.29 247 GLU C CA 1
ATOM 6941 C C . GLU C 1 247 ? 6.887 51.131 23.618 1.00 88.27 247 GLU C C 1
ATOM 6942 O O . GLU C 1 247 ? 7.284 50.528 24.596 1.00 90.23 247 GLU C O 1
ATOM 6948 N N . VAL C 1 248 ? 5.591 51.237 23.333 1.00 84.88 248 VAL C N 1
ATOM 6949 C CA . VAL C 1 248 ? 4.562 50.620 24.150 1.00 83.45 248 VAL C CA 1
ATOM 6950 C C . VAL C 1 248 ? 4.722 49.102 24.128 1.00 82.43 248 VAL C C 1
ATOM 6951 O O . VAL C 1 248 ? 4.559 48.445 25.149 1.00 81.56 248 VAL C O 1
ATOM 6955 N N . VAL C 1 249 ? 5.049 48.545 22.967 1.00 79.53 249 VAL C N 1
ATOM 6956 C CA . VAL C 1 249 ? 5.200 47.109 22.840 1.00 76.82 249 VAL C CA 1
ATOM 6957 C C . VAL C 1 249 ? 6.435 46.567 23.589 1.00 81.58 249 VAL C C 1
ATOM 6958 O O . VAL C 1 249 ? 6.341 45.515 24.204 1.00 80.96 249 VAL C O 1
ATOM 6962 N N . SER C 1 250 ? 7.569 47.266 23.566 1.00 82.61 250 SER C N 1
ATOM 6963 C CA . SER C 1 250 ? 8.764 46.766 24.265 1.00 84.42 250 SER C CA 1
ATOM 6964 C C . SER C 1 250 ? 8.559 46.719 25.769 1.00 87.64 250 SER C C 1
ATOM 6965 O O . SER C 1 250 ? 9.086 45.825 26.414 1.00 92.48 250 SER C O 1
ATOM 6968 N N . GLU C 1 251 ? 7.812 47.678 26.311 1.00 86.07 251 GLU C N 1
ATOM 6969 C CA . GLU C 1 251 ? 7.446 47.684 27.737 1.00 87.14 251 GLU C CA 1
ATOM 6970 C C . GLU C 1 251 ? 6.441 46.560 28.092 1.00 83.49 251 GLU C C 1
ATOM 6971 O O . GLU C 1 251 ? 6.648 45.813 29.045 1.00 83.40 251 GLU C O 1
ATOM 6977 N N . THR C 1 252 ? 5.375 46.440 27.325 1.00 78.37 252 THR C N 1
ATOM 6978 C CA . THR C 1 252 ? 4.411 45.369 27.517 1.00 77.18 252 THR C CA 1
ATOM 6979 C C . THR C 1 252 ? 5.089 43.995 27.433 1.00 76.24 252 THR C C 1
ATOM 6980 O O . THR C 1 252 ? 4.919 43.184 28.332 1.00 79.18 252 THR C O 1
ATOM 6984 N N . ALA C 1 253 ? 5.897 43.760 26.406 1.00 76.09 253 ALA C N 1
ATOM 6985 C CA . ALA C 1 253 ? 6.485 42.436 26.160 1.00 75.69 253 ALA C CA 1
ATOM 6986 C C . ALA C 1 253 ? 7.516 41.997 27.182 1.00 83.19 253 ALA C C 1
ATOM 6987 O O . ALA C 1 253 ? 7.918 40.831 27.170 1.00 89.41 253 ALA C O 1
ATOM 6989 N N . ARG C 1 254 ? 7.958 42.898 28.048 1.00 89.83 254 ARG C N 1
ATOM 6990 C CA . ARG C 1 254 ? 8.681 42.503 29.249 1.00 96.16 254 ARG C CA 1
ATOM 6991 C C . ARG C 1 254 ? 7.800 41.690 30.231 1.00 94.80 254 ARG C C 1
ATOM 6992 O O . ARG C 1 254 ? 8.323 40.852 30.939 1.00 95.83 254 ARG C O 1
ATOM 7000 N N . GLU C 1 255 ? 6.502 42.000 30.319 1.00 92.82 255 GLU C N 1
ATOM 7001 C CA . GLU C 1 255 ? 5.607 41.392 31.307 1.00 93.32 255 GLU C CA 1
ATOM 7002 C C . GLU C 1 255 ? 4.535 40.418 30.725 1.00 87.81 255 GLU C C 1
ATOM 7003 O O . GLU C 1 255 ? 4.038 39.566 31.454 1.00 89.08 255 GLU C O 1
ATOM 7009 N N . LYS C 1 256 ? 4.171 40.554 29.455 1.00 81.01 256 LYS C N 1
ATOM 7010 C CA . LYS C 1 256 ? 3.064 39.811 28.879 1.00 79.12 256 LYS C CA 1
ATOM 7011 C C . LYS C 1 256 ? 3.390 39.472 27.432 1.00 75.94 256 LYS C C 1
ATOM 7012 O O . LYS C 1 256 ? 4.009 40.296 26.750 1.00 74.72 256 LYS C O 1
ATOM 7018 N N . PRO C 1 257 ? 2.919 38.303 26.948 1.00 69.12 257 PRO C N 1
ATOM 7019 C CA . PRO C 1 257 ? 3.123 37.979 25.551 1.00 67.34 257 PRO C CA 1
ATOM 7020 C C . PRO C 1 257 ? 2.323 38.883 24.586 1.00 63.84 257 PRO C C 1
ATOM 7021 O O . PRO C 1 257 ? 1.168 39.227 24.823 1.00 63.27 257 PRO C O 1
ATOM 7025 N N . VAL C 1 258 ? 2.996 39.257 23.528 1.00 62.60 258 VAL C N 1
ATOM 7026 C CA . VAL C 1 258 ? 2.469 40.052 22.429 1.00 57.10 258 VAL C CA 1
ATOM 7027 C C . VAL C 1 258 ? 2.821 39.238 21.201 1.00 53.91 258 VAL C C 1
ATOM 7028 O O . VAL C 1 258 ? 4.002 38.993 20.909 1.00 51.64 258 VAL C O 1
ATOM 7032 N N . VAL C 1 259 ? 1.784 38.799 20.491 1.00 51.69 259 VAL C N 1
ATOM 7033 C CA . VAL C 1 259 ? 1.948 37.904 19.378 1.00 49.79 259 VAL C CA 1
ATOM 7034 C C . VAL C 1 259 ? 1.511 38.676 18.154 1.00 47.90 259 VAL C C 1
ATOM 7035 O O . VAL C 1 259 ? 0.504 39.395 18.201 1.00 46.34 259 VAL C O 1
ATOM 7039 N N . MET C 1 260 ? 2.214 38.490 17.061 1.00 48.40 260 MET C N 1
ATOM 7040 C CA . MET C 1 260 ? 1.924 39.286 15.818 1.00 49.61 260 MET C CA 1
ATOM 7041 C C . MET C 1 260 ? 1.506 38.382 14.724 1.00 43.82 260 MET C C 1
ATOM 7042 O O . MET C 1 260 ? 2.271 37.524 14.337 1.00 43.48 260 MET C O 1
ATOM 7047 N N . THR C 1 261 ? 0.302 38.610 14.200 1.00 44.36 261 THR C N 1
ATOM 7048 C CA . THR C 1 261 ? -0.176 37.960 12.989 1.00 42.48 261 THR C CA 1
ATOM 7049 C C . THR C 1 261 ? -0.369 39.072 11.942 1.00 42.13 261 THR C C 1
ATOM 7050 O O . THR C 1 261 ? 0.000 40.209 12.196 1.00 47.31 261 THR C O 1
ATOM 7054 N N . THR C 1 262 ? -0.937 38.739 10.802 1.00 39.83 262 THR C N 1
ATOM 7055 C CA . THR C 1 262 ? -1.109 39.667 9.703 1.00 40.49 262 THR C CA 1
ATOM 7056 C C . THR C 1 262 ? -2.572 39.967 9.407 1.00 42.68 262 THR C C 1
ATOM 7057 O O . THR C 1 262 ? -3.448 39.097 9.614 1.00 42.88 262 THR C O 1
ATOM 7061 N N . GLN C 1 263 ? -2.815 41.160 8.846 1.00 43.80 263 GLN C N 1
ATOM 7062 C CA . GLN C 1 263 ? -4.100 41.574 8.322 1.00 42.59 263 GLN C CA 1
ATOM 7063 C C . GLN C 1 263 ? -4.405 40.883 7.036 1.00 39.73 263 GLN C C 1
ATOM 7064 O O . GLN C 1 263 ? -5.569 40.740 6.697 1.00 43.34 263 GLN C O 1
ATOM 7070 N N . ALA C 1 264 ? -3.409 40.394 6.319 1.00 37.49 264 ALA C N 1
ATOM 7071 C CA . ALA C 1 264 ? -3.700 39.640 5.128 1.00 37.83 264 ALA C CA 1
ATOM 7072 C C . ALA C 1 264 ? -4.370 38.292 5.579 1.00 39.87 264 ALA C C 1
ATOM 7073 O O . ALA C 1 264 ? -4.133 37.733 6.700 1.00 38.03 264 ALA C O 1
ATOM 7075 N N . LEU C 1 265 ? -5.116 37.705 4.663 1.00 42.61 265 LEU C N 1
ATOM 7076 C CA . LEU C 1 265 ? -5.767 36.423 4.936 1.00 39.82 265 LEU C CA 1
ATOM 7077 C C . LEU C 1 265 ? -4.751 35.317 4.731 1.00 39.53 265 LEU C C 1
ATOM 7078 O O . LEU C 1 265 ? -4.671 34.387 5.528 1.00 37.80 265 LEU C O 1
ATOM 7083 N N . TYR C 1 266 ? -3.990 35.365 3.652 1.00 36.88 266 TYR C N 1
ATOM 7084 C CA . TYR C 1 266 ? -2.978 34.395 3.297 1.00 37.92 266 TYR C CA 1
ATOM 7085 C C . TYR C 1 266 ? -1.514 34.862 3.518 1.00 40.07 266 TYR C C 1
ATOM 7086 O O . TYR C 1 266 ? -1.221 36.063 3.444 1.00 39.82 266 TYR C O 1
ATOM 7095 N N . GLY C 1 267 ? -0.627 33.881 3.774 1.00 36.77 267 GLY C N 1
ATOM 7096 C CA . GLY C 1 267 ? 0.730 34.027 3.909 1.00 38.85 267 GLY C CA 1
ATOM 7097 C C . GLY C 1 267 ? 1.378 34.202 5.269 1.00 40.43 267 GLY C C 1
ATOM 7098 O O . GLY C 1 267 ? 2.573 34.074 5.415 1.00 44.90 267 GLY C O 1
ATOM 7099 N N . GLY C 1 268 ? 0.657 34.558 6.255 1.00 39.03 268 GLY C N 1
ATOM 7100 C CA . GLY C 1 268 ? 1.217 34.765 7.599 1.00 40.59 268 GLY C CA 1
ATOM 7101 C C . GLY C 1 268 ? 2.266 35.842 7.704 1.00 44.45 268 GLY C C 1
ATOM 7102 O O . GLY C 1 268 ? 2.378 36.715 6.804 1.00 45.17 268 GLY C O 1
ATOM 7103 N N . VAL C 1 269 ? 3.040 35.818 8.793 1.00 44.05 269 VAL C N 1
ATOM 7104 C CA . VAL C 1 269 ? 4.103 36.805 9.002 1.00 45.53 269 VAL C CA 1
ATOM 7105 C C . VAL C 1 269 ? 5.513 36.313 8.833 1.00 46.64 269 VAL C C 1
ATOM 7106 O O . VAL C 1 269 ? 5.791 35.121 8.910 1.00 45.36 269 VAL C O 1
ATOM 7110 N N . ASP C 1 270 ? 6.432 37.258 8.606 1.00 47.27 270 ASP C N 1
ATOM 7111 C CA . ASP C 1 270 ? 7.840 36.953 8.628 1.00 49.44 270 ASP C CA 1
ATOM 7112 C C . ASP C 1 270 ? 8.563 38.255 9.067 1.00 51.60 270 ASP C C 1
ATOM 7113 O O . ASP C 1 270 ? 8.897 39.100 8.230 1.00 47.99 270 ASP C O 1
ATOM 7118 N N . LEU C 1 271 ? 8.736 38.405 10.368 1.00 51.36 271 LEU C N 1
ATOM 7119 C CA . LEU C 1 271 ? 9.298 39.594 10.961 1.00 52.34 271 LEU C CA 1
ATOM 7120 C C . LEU C 1 271 ? 10.777 39.782 10.654 1.00 54.27 271 LEU C C 1
ATOM 7121 O O . LEU C 1 271 ? 11.329 40.818 10.991 1.00 58.75 271 LEU C O 1
ATOM 7126 N N . THR C 1 272 ? 11.409 38.797 10.049 1.00 56.33 272 THR C N 1
ATOM 7127 C CA . THR C 1 272 ? 12.798 38.895 9.558 1.00 60.20 272 THR C CA 1
ATOM 7128 C C . THR C 1 272 ? 12.926 39.750 8.277 1.00 61.63 272 THR C C 1
ATOM 7129 O O . THR C 1 272 ? 14.014 40.207 7.986 1.00 62.86 272 THR C O 1
ATOM 7133 N N . ARG C 1 273 ? 11.848 39.953 7.550 1.00 58.98 273 ARG C N 1
ATOM 7134 C CA . ARG C 1 273 ? 11.930 40.419 6.189 1.00 63.00 273 ARG C CA 1
ATOM 7135 C C . ARG C 1 273 ? 12.222 41.936 6.077 1.00 61.83 273 ARG C C 1
ATOM 7136 O O . ARG C 1 273 ? 12.856 42.344 5.157 1.00 59.70 273 ARG C O 1
ATOM 7144 N N . TYR C 1 274 ? 11.766 42.727 7.035 1.00 60.12 274 TYR C N 1
ATOM 7145 C CA . TYR C 1 274 ? 11.843 44.177 7.023 1.00 58.67 274 TYR C CA 1
ATOM 7146 C C . TYR C 1 274 ? 12.301 44.647 8.355 1.00 64.02 274 TYR C C 1
ATOM 7147 O O . TYR C 1 274 ? 12.049 44.006 9.388 1.00 62.27 274 TYR C O 1
ATOM 7156 N N . GLU C 1 275 ? 12.882 45.841 8.337 1.00 67.84 275 GLU C N 1
ATOM 7157 C CA . GLU C 1 275 ? 13.387 46.490 9.500 1.00 68.63 275 GLU C CA 1
ATOM 7158 C C . GLU C 1 275 ? 12.279 46.722 10.545 1.00 63.45 275 GLU C C 1
ATOM 7159 O O . GLU C 1 275 ? 12.518 46.557 11.743 1.00 62.71 275 GLU C O 1
ATOM 7165 N N . VAL C 1 276 ? 11.098 47.133 10.096 1.00 58.08 276 VAL C N 1
ATOM 7166 C CA . VAL C 1 276 ? 9.975 47.294 10.987 1.00 58.76 276 VAL C CA 1
ATOM 7167 C C . VAL C 1 276 ? 9.620 45.970 11.724 1.00 58.48 276 VAL C C 1
ATOM 7168 O O . VAL C 1 276 ? 9.247 46.018 12.897 1.00 60.33 276 VAL C O 1
ATOM 7172 N N . GLY C 1 277 ? 9.820 44.850 11.047 1.00 55.32 277 GLY C N 1
ATOM 7173 C CA . GLY C 1 277 ? 9.736 43.540 11.662 1.00 56.76 277 GLY C CA 1
ATOM 7174 C C . GLY C 1 277 ? 10.824 43.202 12.619 1.00 60.39 277 GLY C C 1
ATOM 7175 O O . GLY C 1 277 ? 10.568 42.592 13.678 1.00 59.02 277 GLY C O 1
ATOM 7176 N N . ARG C 1 278 ? 12.060 43.604 12.280 1.00 62.97 278 ARG C N 1
ATOM 7177 C CA . ARG C 1 278 ? 13.188 43.262 13.085 1.00 66.98 278 ARG C CA 1
ATOM 7178 C C . ARG C 1 278 ? 13.132 44.042 14.367 1.00 69.74 278 ARG C C 1
ATOM 7179 O O . ARG C 1 278 ? 13.397 43.462 15.414 1.00 72.28 278 ARG C O 1
ATOM 7187 N N . ARG C 1 279 ? 12.768 45.332 14.310 1.00 68.41 279 ARG C N 1
ATOM 7188 C CA . ARG C 1 279 ? 12.590 46.105 15.543 1.00 69.06 279 ARG C CA 1
ATOM 7189 C C . ARG C 1 279 ? 11.485 45.442 16.415 1.00 67.03 279 ARG C C 1
ATOM 7190 O O . ARG C 1 279 ? 11.557 45.442 17.629 1.00 65.65 279 ARG C O 1
ATOM 7198 N N . ALA C 1 280 ? 10.445 44.883 15.778 1.00 64.39 280 ALA C N 1
ATOM 7199 C CA . ALA C 1 280 ? 9.387 44.200 16.515 1.00 61.25 280 ALA C CA 1
ATOM 7200 C C . ALA C 1 280 ? 9.947 42.986 17.263 1.00 63.33 280 ALA C C 1
ATOM 7201 O O . ALA C 1 280 ? 9.666 42.816 18.433 1.00 63.39 280 ALA C O 1
ATOM 7203 N N . LEU C 1 281 ? 10.768 42.180 16.583 1.00 64.70 281 LEU C N 1
ATOM 7204 C CA . LEU C 1 281 ? 11.477 41.052 17.220 1.00 66.35 281 LEU C CA 1
ATOM 7205 C C . LEU C 1 281 ? 12.361 41.494 18.369 1.00 68.84 281 LEU C C 1
ATOM 7206 O O . LEU C 1 281 ? 12.390 40.840 19.418 1.00 66.50 281 LEU C O 1
ATOM 7211 N N . GLU C 1 282 ? 13.083 42.614 18.198 1.00 72.86 282 GLU C N 1
ATOM 7212 C CA . GLU C 1 282 ? 13.956 43.112 19.242 1.00 77.18 282 GLU C CA 1
ATOM 7213 C C . GLU C 1 282 ? 13.157 43.534 20.480 1.00 75.42 282 GLU C C 1
ATOM 7214 O O . GLU C 1 282 ? 13.634 43.402 21.595 1.00 80.93 282 GLU C O 1
ATOM 7220 N N . ALA C 1 283 ? 11.958 44.042 20.280 1.00 71.89 283 ALA C N 1
ATOM 7221 C CA . ALA C 1 283 ? 11.089 44.445 21.382 1.00 72.02 283 ALA C CA 1
ATOM 7222 C C . ALA C 1 283 ? 10.387 43.279 22.083 1.00 72.45 283 ALA C C 1
ATOM 7223 O O . ALA C 1 283 ? 9.613 43.530 22.983 1.00 71.79 283 ALA C O 1
ATOM 7225 N N . GLY C 1 284 ? 10.612 42.011 21.656 1.00 72.77 284 GLY C N 1
ATOM 7226 C CA . GLY C 1 284 ? 10.091 40.832 22.342 1.00 68.41 284 GLY C CA 1
ATOM 7227 C C . GLY C 1 284 ? 8.873 40.204 21.714 1.00 66.52 284 GLY C C 1
ATOM 7228 O O . GLY C 1 284 ? 8.327 39.187 22.269 1.00 63.03 284 GLY C O 1
ATOM 7229 N N . VAL C 1 285 ? 8.436 40.703 20.545 1.00 63.79 285 VAL C N 1
ATOM 7230 C CA . VAL C 1 285 ? 7.218 40.211 19.907 1.00 60.27 285 VAL C CA 1
ATOM 7231 C C . VAL C 1 285 ? 7.347 38.777 19.434 1.00 58.22 285 VAL C C 1
ATOM 7232 O O . VAL C 1 285 ? 8.363 38.408 18.878 1.00 59.19 285 VAL C O 1
ATOM 7236 N N . ILE C 1 286 ? 6.296 37.977 19.649 1.00 55.28 286 ILE C N 1
ATOM 7237 C CA . ILE C 1 286 ? 6.285 36.573 19.231 1.00 54.14 286 ILE C CA 1
ATOM 7238 C C . ILE C 1 286 ? 5.560 36.481 17.874 1.00 51.26 286 ILE C C 1
ATOM 7239 O O . ILE C 1 286 ? 4.412 36.913 17.745 1.00 49.94 286 ILE C O 1
ATOM 7244 N N . PRO C 1 287 ? 6.238 35.948 16.854 1.00 49.95 287 PRO C N 1
ATOM 7245 C CA . PRO C 1 287 ? 5.596 35.829 15.573 1.00 48.96 287 PRO C CA 1
ATOM 7246 C C . PRO C 1 287 ? 4.635 34.634 15.547 1.00 48.64 287 PRO C C 1
ATOM 7247 O O . PRO C 1 287 ? 4.951 33.633 16.138 1.00 48.87 287 PRO C O 1
ATOM 7251 N N . ALA C 1 288 ? 3.525 34.763 14.846 1.00 45.07 288 ALA C N 1
ATOM 7252 C CA . ALA C 1 288 ? 2.542 33.742 14.692 1.00 42.75 288 ALA C CA 1
ATOM 7253 C C . ALA C 1 288 ? 2.784 32.876 13.475 1.00 42.50 288 ALA C C 1
ATOM 7254 O O . ALA C 1 288 ? 1.911 32.057 13.109 1.00 44.87 288 ALA C O 1
ATOM 7256 N N . GLY C 1 289 ? 3.900 33.097 12.780 1.00 42.14 289 GLY C N 1
ATOM 7257 C CA . GLY C 1 289 ? 4.183 32.424 11.516 1.00 41.62 289 GLY C CA 1
ATOM 7258 C C . GLY C 1 289 ? 3.004 32.436 10.581 1.00 40.45 289 GLY C C 1
ATOM 7259 O O . GLY C 1 289 ? 2.400 33.480 10.392 1.00 39.82 289 GLY C O 1
ATOM 7260 N N . ASP C 1 290 ? 2.648 31.280 10.035 1.00 40.05 290 ASP C N 1
ATOM 7261 C CA . ASP C 1 290 ? 1.585 31.189 9.074 1.00 38.70 290 ASP C CA 1
ATOM 7262 C C . ASP C 1 290 ? 0.214 30.741 9.738 1.00 38.79 290 ASP C C 1
ATOM 7263 O O . ASP C 1 290 ? -0.746 30.434 9.029 1.00 36.10 290 ASP C O 1
ATOM 7268 N N . MET C 1 291 ? 0.081 30.842 11.066 1.00 39.36 291 MET C N 1
ATOM 7269 C CA . MET C 1 291 ? -1.143 30.417 11.723 1.00 38.75 291 MET C CA 1
ATOM 7270 C C . MET C 1 291 ? -2.362 31.232 11.385 1.00 38.52 291 MET C C 1
ATOM 7271 O O . MET C 1 291 ? -2.242 32.454 11.145 1.00 42.66 291 MET C O 1
ATOM 7276 N N . THR C 1 292 ? -3.561 30.660 11.421 1.00 37.30 292 THR C N 1
ATOM 7277 C CA . THR C 1 292 ? -4.767 31.443 11.267 1.00 36.95 292 THR C CA 1
ATOM 7278 C C . THR C 1 292 ? -4.945 32.295 12.492 1.00 37.15 292 THR C C 1
ATOM 7279 O O . THR C 1 292 ? -4.333 32.036 13.547 1.00 40.51 292 THR C O 1
ATOM 7283 N N . LYS C 1 293 ? -5.769 33.315 12.393 1.00 37.63 293 LYS C N 1
ATOM 7284 C CA . LYS C 1 293 ? -6.060 34.177 13.502 1.00 40.87 293 LYS C CA 1
ATOM 7285 C C . LYS C 1 293 ? -6.768 33.505 14.656 1.00 42.46 293 LYS C C 1
ATOM 7286 O O . LYS C 1 293 ? -6.533 33.885 15.813 1.00 42.75 293 LYS C O 1
ATOM 7292 N N . GLU C 1 294 ? -7.610 32.519 14.328 1.00 42.55 294 GLU C N 1
ATOM 7293 C CA . GLU C 1 294 ? -8.358 31.761 15.322 1.00 42.84 294 GLU C CA 1
ATOM 7294 C C . GLU C 1 294 ? -7.414 30.859 16.066 1.00 41.80 294 GLU C C 1
ATOM 7295 O O . GLU C 1 294 ? -7.411 30.814 17.302 1.00 47.02 294 GLU C O 1
ATOM 7301 N N . ALA C 1 295 ? -6.542 30.191 15.323 1.00 40.88 295 ALA C N 1
ATOM 7302 C CA . ALA C 1 295 ? -5.589 29.362 15.979 1.00 40.35 295 ALA C CA 1
ATOM 7303 C C . ALA C 1 295 ? -4.604 30.155 16.824 1.00 44.03 295 ALA C C 1
ATOM 7304 O O . ALA C 1 295 ? -4.206 29.686 17.930 1.00 46.08 295 ALA C O 1
ATOM 7306 N N . THR C 1 296 ? -4.164 31.352 16.368 1.00 42.23 296 THR C N 1
ATOM 7307 C CA . THR C 1 296 ? -3.216 32.133 17.145 1.00 39.42 296 THR C CA 1
ATOM 7308 C C . THR C 1 296 ? -3.836 32.517 18.490 1.00 40.99 296 THR C C 1
ATOM 7309 O O . THR C 1 296 ? -3.189 32.500 19.521 1.00 42.26 296 THR C O 1
ATOM 7313 N N . LEU C 1 297 ? -5.070 32.982 18.476 1.00 41.43 297 LEU C N 1
ATOM 7314 C CA . LEU C 1 297 ? -5.739 33.411 19.684 1.00 44.49 297 LEU C CA 1
ATOM 7315 C C . LEU C 1 297 ? -5.944 32.229 20.684 1.00 45.50 297 LEU C C 1
ATOM 7316 O O . LEU C 1 297 ? -5.592 32.311 21.860 1.00 47.60 297 LEU C O 1
ATOM 7321 N N . THR C 1 298 ? -6.445 31.116 20.211 1.00 45.82 298 THR C N 1
ATOM 7322 C CA . THR C 1 298 ? -6.782 29.996 21.107 1.00 45.77 298 THR C CA 1
ATOM 7323 C C . THR C 1 298 ? -5.515 29.358 21.632 1.00 47.04 298 THR C C 1
ATOM 7324 O O . THR C 1 298 ? -5.441 28.939 22.819 1.00 49.05 298 THR C O 1
ATOM 7328 N N . LYS C 1 299 ? -4.487 29.290 20.784 1.00 45.81 299 LYS C N 1
ATOM 7329 C CA . LYS C 1 299 ? -3.182 28.757 21.246 1.00 46.63 299 LYS C CA 1
ATOM 7330 C C . LYS C 1 299 ? -2.575 29.614 22.329 1.00 50.53 299 LYS C C 1
ATOM 7331 O O . LYS C 1 299 ? -2.022 29.093 23.304 1.00 55.66 299 LYS C O 1
ATOM 7337 N N . LEU C 1 300 ? -2.689 30.925 22.194 1.00 51.87 300 LEU C N 1
ATOM 7338 C CA . LEU C 1 300 ? -2.188 31.833 23.215 1.00 53.60 300 LEU C CA 1
ATOM 7339 C C . LEU C 1 300 ? -2.976 31.668 24.524 1.00 54.79 300 LEU C C 1
ATOM 7340 O O . LEU C 1 300 ? -2.390 31.679 25.573 1.00 57.70 300 LEU C O 1
ATOM 7345 N N . MET C 1 301 ? -4.297 31.564 24.448 1.00 56.40 301 MET C N 1
ATOM 7346 C CA . MET C 1 301 ? -5.128 31.265 25.614 1.00 59.70 301 MET C CA 1
ATOM 7347 C C . MET C 1 301 ? -4.650 29.988 26.307 1.00 59.58 301 MET C C 1
ATOM 7348 O O . MET C 1 301 ? -4.479 29.940 27.518 1.00 63.15 301 MET C O 1
ATOM 7353 N N . TRP C 1 302 ? -4.383 28.989 25.499 1.00 60.78 302 TRP C N 1
ATOM 7354 C CA . TRP C 1 302 ? -3.919 27.692 26.010 1.00 62.78 302 TRP C CA 1
ATOM 7355 C C . TRP C 1 302 ? -2.514 27.788 26.625 1.00 62.42 302 TRP C C 1
ATOM 7356 O O . TRP C 1 302 ? -2.267 27.259 27.710 1.00 60.10 302 TRP C O 1
ATOM 7367 N N . ALA C 1 303 ? -1.608 28.501 25.945 1.00 59.14 303 ALA C N 1
ATOM 7368 C CA . ALA C 1 303 ? -0.278 28.818 26.503 1.00 60.67 303 ALA C CA 1
ATOM 7369 C C . ALA C 1 303 ? -0.346 29.464 27.871 1.00 64.69 303 ALA C C 1
ATOM 7370 O O . ALA C 1 303 ? 0.299 29.024 28.813 1.00 63.68 303 ALA C O 1
ATOM 7372 N N . LEU C 1 304 ? -1.122 30.539 27.972 1.00 63.90 304 LEU C N 1
ATOM 7373 C CA . LEU C 1 304 ? -1.231 31.304 29.216 1.00 63.65 304 LEU C CA 1
ATOM 7374 C C . LEU C 1 304 ? -1.898 30.486 30.327 1.00 66.73 304 LEU C C 1
ATOM 7375 O O . LEU C 1 304 ? -1.626 30.718 31.513 1.00 70.60 304 LEU C O 1
ATOM 7380 N N . GLY C 1 305 ? -2.737 29.518 29.963 1.00 64.78 305 GLY C N 1
ATOM 7381 C CA . GLY C 1 305 ? -3.305 28.595 30.922 1.00 67.06 305 GLY C CA 1
ATOM 7382 C C . GLY C 1 305 ? -2.310 27.631 31.553 1.00 70.21 305 GLY C C 1
ATOM 7383 O O . GLY C 1 305 ? -2.573 27.071 32.607 1.00 70.79 305 GLY C O 1
ATOM 7384 N N . HIS C 1 306 ? -1.179 27.417 30.889 1.00 70.68 306 HIS C N 1
ATOM 7385 C CA . HIS C 1 306 ? -0.129 26.517 31.358 1.00 71.59 306 HIS C CA 1
ATOM 7386 C C . HIS C 1 306 ? 1.100 27.196 31.970 1.00 73.83 306 HIS C C 1
ATOM 7387 O O . HIS C 1 306 ? 1.829 26.547 32.688 1.00 76.40 306 HIS C O 1
ATOM 7394 N N . THR C 1 307 ? 1.331 28.476 31.706 1.00 72.62 307 THR C N 1
ATOM 7395 C CA . THR C 1 307 ? 2.524 29.170 32.213 1.00 76.27 307 THR C CA 1
ATOM 7396 C C . THR C 1 307 ? 2.368 30.685 32.077 1.00 79.11 307 THR C C 1
ATOM 7397 O O . THR C 1 307 ? 1.617 31.143 31.232 1.00 80.89 307 THR C O 1
ATOM 7401 N N . ARG C 1 308 ? 3.038 31.447 32.920 1.00 84.87 308 ARG C N 1
ATOM 7402 C CA . ARG C 1 308 ? 3.249 32.886 32.739 1.00 89.03 308 ARG C CA 1
ATOM 7403 C C . ARG C 1 308 ? 4.693 33.215 32.432 1.00 87.18 308 ARG C C 1
ATOM 7404 O O . ARG C 1 308 ? 5.022 34.372 32.251 1.00 86.73 308 ARG C O 1
ATOM 7412 N N . ASP C 1 309 ? 5.562 32.195 32.327 1.00 86.00 309 ASP C N 1
ATOM 7413 C CA . ASP C 1 309 ? 6.920 32.384 31.823 1.00 85.21 309 ASP C CA 1
ATOM 7414 C C . ASP C 1 309 ? 6.868 32.757 30.326 1.00 80.82 309 ASP C C 1
ATOM 7415 O O . ASP C 1 309 ? 6.408 31.983 29.498 1.00 78.85 309 ASP C O 1
ATOM 7420 N N . LEU C 1 310 ? 7.435 33.885 29.984 1.00 80.39 310 LEU C N 1
ATOM 7421 C CA . LEU C 1 310 ? 7.362 34.467 28.655 1.00 77.61 310 LEU C CA 1
ATOM 7422 C C . LEU C 1 310 ? 8.221 33.692 27.677 1.00 75.42 310 LEU C C 1
ATOM 7423 O O . LEU C 1 310 ? 7.829 33.514 26.537 1.00 72.82 310 LEU C O 1
ATOM 7428 N N . GLU C 1 311 ? 9.353 33.182 28.116 1.00 79.08 311 GLU C N 1
ATOM 7429 C CA . GLU C 1 311 ? 10.174 32.348 27.236 1.00 81.67 311 GLU C CA 1
ATOM 7430 C C . GLU C 1 311 ? 9.459 31.026 26.910 1.00 79.58 311 GLU C C 1
ATOM 7431 O O . GLU C 1 311 ? 9.514 30.573 25.759 1.00 78.97 311 GLU C O 1
ATOM 7437 N N . GLU C 1 312 ? 8.782 30.406 27.879 1.00 77.86 312 GLU C N 1
ATOM 7438 C CA . GLU C 1 312 ? 8.109 29.155 27.590 1.00 77.03 312 GLU C CA 1
ATOM 7439 C C . GLU C 1 312 ? 6.858 29.394 26.734 1.00 69.34 312 GLU C C 1
ATOM 7440 O O . GLU C 1 312 ? 6.567 28.583 25.873 1.00 62.83 312 GLU C O 1
ATOM 7446 N N . ILE C 1 313 ? 6.170 30.528 26.938 1.00 68.24 313 ILE C N 1
ATOM 7447 C CA . ILE C 1 313 ? 5.081 30.955 26.032 1.00 64.18 313 ILE C CA 1
ATOM 7448 C C . ILE C 1 313 ? 5.565 31.081 24.591 1.00 61.36 313 ILE C C 1
ATOM 7449 O O . ILE C 1 313 ? 4.865 30.684 23.674 1.00 56.86 313 ILE C O 1
ATOM 7454 N N . ARG C 1 314 ? 6.759 31.618 24.406 1.00 63.79 314 ARG C N 1
ATOM 7455 C CA . ARG C 1 314 ? 7.332 31.751 23.069 1.00 66.30 314 ARG C CA 1
ATOM 7456 C C . ARG C 1 314 ? 7.542 30.376 22.456 1.00 65.40 314 ARG C C 1
ATOM 7457 O O . ARG C 1 314 ? 7.188 30.167 21.304 1.00 63.84 314 ARG C O 1
ATOM 7465 N N . LYS C 1 315 ? 8.111 29.457 23.215 1.00 66.20 315 LYS C N 1
ATOM 7466 C CA . LYS C 1 315 ? 8.427 28.113 22.712 1.00 69.97 315 LYS C CA 1
ATOM 7467 C C . LYS C 1 315 ? 7.145 27.389 22.294 1.00 64.96 315 LYS C C 1
ATOM 7468 O O . LYS C 1 315 ? 7.114 26.748 21.238 1.00 60.38 315 LYS C O 1
ATOM 7474 N N . ILE C 1 316 ? 6.084 27.537 23.093 1.00 61.72 316 ILE C N 1
ATOM 7475 C CA . ILE C 1 316 ? 4.817 26.894 22.770 1.00 61.57 316 ILE C CA 1
ATOM 7476 C C . ILE C 1 316 ? 4.210 27.497 21.499 1.00 58.10 316 ILE C C 1
ATOM 7477 O O . ILE C 1 316 ? 3.791 26.779 20.588 1.00 58.90 316 ILE C O 1
ATOM 7482 N N . MET C 1 317 ? 4.204 28.819 21.414 1.00 59.06 317 MET C N 1
ATOM 7483 C CA . MET C 1 317 ? 3.621 29.503 20.240 1.00 55.47 317 MET C CA 1
ATOM 7484 C C . MET C 1 317 ? 4.328 29.117 18.941 1.00 55.99 317 MET C C 1
ATOM 7485 O O . MET C 1 317 ? 3.675 28.933 17.891 1.00 55.41 317 MET C O 1
ATOM 7490 N N . GLU C 1 318 ? 5.616 28.892 18.991 1.00 60.17 318 GLU C N 1
ATOM 7491 C CA . GLU C 1 318 ? 6.387 28.587 17.776 1.00 64.65 318 GLU C CA 1
ATOM 7492 C C . GLU C 1 318 ? 6.483 27.111 17.456 1.00 62.05 318 GLU C C 1
ATOM 7493 O O . GLU C 1 318 ? 6.753 26.772 16.313 1.00 63.42 318 GLU C O 1
ATOM 7499 N N . ARG C 1 319 ? 6.265 26.245 18.444 1.00 62.50 319 ARG C N 1
ATOM 7500 C CA . ARG C 1 319 ? 6.218 24.790 18.228 1.00 63.67 319 ARG C CA 1
ATOM 7501 C C . ARG C 1 319 ? 4.889 24.336 17.586 1.00 57.35 319 ARG C C 1
ATOM 7502 O O . ARG C 1 319 ? 3.827 24.838 17.940 1.00 54.87 319 ARG C O 1
ATOM 7510 N N . ASN C 1 320 ? 4.986 23.405 16.639 1.00 51.67 320 ASN C N 1
ATOM 7511 C CA . ASN C 1 320 ? 3.839 22.866 15.975 1.00 51.99 320 ASN C CA 1
ATOM 7512 C C . ASN C 1 320 ? 3.160 21.794 16.873 1.00 54.51 320 ASN C C 1
ATOM 7513 O O . ASN C 1 320 ? 3.663 20.718 16.987 1.00 58.33 320 ASN C O 1
ATOM 7518 N N . ILE C 1 321 ? 2.077 22.139 17.538 1.00 55.80 321 ILE C N 1
ATOM 7519 C CA . ILE C 1 321 ? 1.377 21.208 18.452 1.00 57.52 321 ILE C CA 1
ATOM 7520 C C . ILE C 1 321 ? 0.435 20.257 17.660 1.00 55.80 321 ILE C C 1
ATOM 7521 O O . ILE C 1 321 ? 0.440 19.097 17.857 1.00 55.51 321 ILE C O 1
ATOM 7526 N N . ALA C 1 322 ? -0.367 20.795 16.764 1.00 51.91 322 ALA C N 1
ATOM 7527 C CA . ALA C 1 322 ? -1.465 20.034 16.119 1.00 51.65 322 ALA C CA 1
ATOM 7528 C C . ALA C 1 322 ? -1.698 20.525 14.678 1.00 48.56 322 ALA C C 1
ATOM 7529 O O . ALA C 1 322 ? -2.824 20.762 14.275 1.00 54.87 322 ALA C O 1
ATOM 7531 N N . GLY C 1 323 ? -0.617 20.767 13.953 1.00 47.30 323 GLY C N 1
ATOM 7532 C CA . GLY C 1 323 ? -0.709 21.123 12.558 1.00 47.05 323 GLY C CA 1
ATOM 7533 C C . GLY C 1 323 ? -0.988 22.574 12.270 1.00 44.28 323 GLY C C 1
ATOM 7534 O O . GLY C 1 323 ? -1.108 22.958 11.114 1.00 42.92 323 GLY C O 1
ATOM 7535 N N . GLU C 1 324 ? -1.053 23.388 13.328 1.00 43.19 324 GLU C N 1
ATOM 7536 C CA . GLU C 1 324 ? -1.429 24.794 13.180 1.00 43.70 324 GLU C CA 1
ATOM 7537 C C . GLU C 1 324 ? -0.378 25.714 12.528 1.00 44.75 324 GLU C C 1
ATOM 7538 O O . GLU C 1 324 ? -0.721 26.787 12.053 1.00 42.64 324 GLU C O 1
ATOM 7544 N N . ILE C 1 325 ? 0.878 25.310 12.592 1.00 47.33 325 ILE C N 1
ATOM 7545 C CA . ILE C 1 325 ? 1.979 26.161 12.165 1.00 48.03 325 ILE C CA 1
ATOM 7546 C C . ILE C 1 325 ? 3.046 25.373 11.419 1.00 50.98 325 ILE C C 1
ATOM 7547 O O . ILE C 1 325 ? 3.391 24.264 11.838 1.00 54.50 325 ILE C O 1
ATOM 7552 N N . THR C 1 326 ? 3.563 25.958 10.348 1.00 51.11 326 THR C N 1
ATOM 7553 C CA . THR C 1 326 ? 4.541 25.344 9.447 1.00 59.22 326 THR C CA 1
ATOM 7554 C C . THR C 1 326 ? 5.928 25.630 10.031 1.00 67.81 326 THR C C 1
ATOM 7555 O O . THR C 1 326 ? 6.219 26.697 10.446 1.00 63.21 326 THR C O 1
ATOM 7559 N N . GLY C 1 327 ? 6.776 24.623 10.004 1.00 82.71 327 GLY C N 1
ATOM 7560 C CA . GLY C 1 327 ? 7.681 24.213 11.088 1.00 96.06 327 GLY C CA 1
ATOM 7561 C C . GLY C 1 327 ? 7.322 22.680 11.146 1.00 105.96 327 GLY C C 1
ATOM 7562 O O . GLY C 1 327 ? 6.251 22.271 11.683 1.00 100.46 327 GLY C O 1
ATOM 7563 N N . SER C 1 328 ? 8.146 21.869 10.462 1.00 111.98 328 SER C N 1
ATOM 7564 C CA . SER C 1 328 ? 7.752 20.522 9.994 1.00 111.42 328 SER C CA 1
ATOM 7565 C C . SER C 1 328 ? 8.974 19.594 9.911 1.00 118.52 328 SER C C 1
ATOM 7566 O O . SER C 1 328 ? 8.911 18.414 10.261 1.00 119.18 328 SER C O 1
ATOM 7569 N N . MET D 1 1 ? -0.549 65.173 -23.461 1.00 89.07 1 MET D N 1
ATOM 7570 C CA . MET D 1 1 ? -0.656 64.098 -22.364 1.00 84.30 1 MET D CA 1
ATOM 7571 C C . MET D 1 1 ? 0.530 64.292 -21.395 1.00 79.62 1 MET D C 1
ATOM 7572 O O . MET D 1 1 ? 1.682 64.009 -21.751 1.00 77.22 1 MET D O 1
ATOM 7577 N N . LYS D 1 2 ? 0.249 64.792 -20.193 1.00 74.92 2 LYS D N 1
ATOM 7578 C CA . LYS D 1 2 ? 1.240 64.879 -19.169 1.00 73.53 2 LYS D CA 1
ATOM 7579 C C . LYS D 1 2 ? 0.848 64.110 -17.912 1.00 68.54 2 LYS D C 1
ATOM 7580 O O . LYS D 1 2 ? -0.201 64.366 -17.330 1.00 67.78 2 LYS D O 1
ATOM 7586 N N . LEU D 1 3 ? 1.724 63.209 -17.478 1.00 66.08 3 LEU D N 1
ATOM 7587 C CA . LEU D 1 3 ? 1.532 62.392 -16.268 1.00 63.78 3 LEU D CA 1
ATOM 7588 C C . LEU D 1 3 ? 2.537 62.730 -15.181 1.00 61.24 3 LEU D C 1
ATOM 7589 O O . LEU D 1 3 ? 3.700 62.988 -15.488 1.00 63.57 3 LEU D O 1
ATOM 7594 N N . LEU D 1 4 ? 2.080 62.735 -13.935 1.00 58.52 4 LEU D N 1
ATOM 7595 C CA . LEU D 1 4 ? 2.886 62.914 -12.750 1.00 56.53 4 LEU D CA 1
ATOM 7596 C C . LEU D 1 4 ? 2.999 61.561 -12.018 1.00 56.08 4 LEU D C 1
ATOM 7597 O O . LEU D 1 4 ? 1.969 60.933 -11.704 1.00 57.29 4 LEU D O 1
ATOM 7602 N N . VAL D 1 5 ? 4.223 61.169 -11.677 1.00 53.69 5 VAL D N 1
ATOM 7603 C CA . VAL D 1 5 ? 4.491 60.083 -10.759 1.00 52.01 5 VAL D CA 1
ATOM 7604 C C . VAL D 1 5 ? 5.009 60.650 -9.466 1.00 52.28 5 VAL D C 1
ATOM 7605 O O . VAL D 1 5 ? 6.081 61.320 -9.496 1.00 53.55 5 VAL D O 1
ATOM 7609 N N . LEU D 1 6 ? 4.252 60.480 -8.382 1.00 49.37 6 LEU D N 1
ATOM 7610 C CA . LEU D 1 6 ? 4.609 60.891 -7.029 1.00 50.41 6 LEU D CA 1
ATOM 7611 C C . LEU D 1 6 ? 5.174 59.734 -6.230 1.00 49.23 6 LEU D C 1
ATOM 7612 O O . LEU D 1 6 ? 4.454 58.736 -5.984 1.00 50.45 6 LEU D O 1
ATOM 7617 N N . GLY D 1 7 ? 6.398 59.875 -5.755 1.00 48.56 7 GLY D N 1
ATOM 7618 C CA . GLY D 1 7 ? 7.092 58.835 -5.013 1.00 48.18 7 GLY D CA 1
ATOM 7619 C C . GLY D 1 7 ? 6.929 59.034 -3.534 1.00 48.38 7 GLY D C 1
ATOM 7620 O O . GLY D 1 7 ? 7.013 60.165 -3.024 1.00 45.27 7 GLY D O 1
ATOM 7621 N N . THR D 1 8 ? 6.594 57.946 -2.803 1.00 46.26 8 THR D N 1
ATOM 7622 C CA . THR D 1 8 ? 6.291 58.086 -1.411 1.00 48.39 8 THR D CA 1
ATOM 7623 C C . THR D 1 8 ? 7.060 57.064 -0.555 1.00 46.81 8 THR D C 1
ATOM 7624 O O . THR D 1 8 ? 6.975 57.091 0.678 1.00 46.01 8 THR D O 1
ATOM 7628 N N . GLY D 1 9 ? 7.846 56.196 -1.192 1.00 46.25 9 GLY D N 1
ATOM 7629 C CA . GLY D 1 9 ? 8.519 55.102 -0.496 1.00 47.28 9 GLY D CA 1
ATOM 7630 C C . GLY D 1 9 ? 8.085 53.712 -0.911 1.00 45.56 9 GLY D C 1
ATOM 7631 O O . GLY D 1 9 ? 7.761 53.449 -2.098 1.00 47.08 9 GLY D O 1
ATOM 7632 N N . GLY D 1 10 ? 8.117 52.808 0.035 1.00 43.82 10 GLY D N 1
ATOM 7633 C CA . GLY D 1 10 ? 7.665 51.432 -0.218 1.00 41.99 10 GLY D CA 1
ATOM 7634 C C . GLY D 1 10 ? 8.798 50.587 -0.684 1.00 42.82 10 GLY D C 1
ATOM 7635 O O . GLY D 1 10 ? 9.927 51.057 -1.030 1.00 41.72 10 GLY D O 1
ATOM 7636 N N . THR D 1 11 ? 8.531 49.307 -0.605 1.00 40.89 11 THR D N 1
ATOM 7637 C CA . THR D 1 11 ? 9.406 48.285 -1.058 1.00 42.44 11 THR D CA 1
ATOM 7638 C C . THR D 1 11 ? 9.815 48.458 -2.529 1.00 42.10 11 THR D C 1
ATOM 7639 O O . THR D 1 11 ? 10.955 48.025 -2.899 1.00 43.09 11 THR D O 1
ATOM 7643 N N . ILE D 1 12 ? 8.906 49.027 -3.336 1.00 42.07 12 ILE D N 1
ATOM 7644 C CA . ILE D 1 12 ? 9.187 49.234 -4.743 1.00 43.69 12 ILE D CA 1
ATOM 7645 C C . ILE D 1 12 ? 10.486 50.075 -4.919 1.00 46.91 12 ILE D C 1
ATOM 7646 O O . ILE D 1 12 ? 11.219 49.848 -5.859 1.00 50.07 12 ILE D O 1
ATOM 7651 N N . ALA D 1 13 ? 10.777 50.978 -3.948 1.00 46.62 13 ALA D N 1
ATOM 7652 C CA . ALA D 1 13 ? 11.880 51.932 -4.062 1.00 46.65 13 ALA D CA 1
ATOM 7653 C C . ALA D 1 13 ? 13.108 51.420 -3.419 1.00 48.67 13 ALA D C 1
ATOM 7654 O O . ALA D 1 13 ? 14.135 52.074 -3.617 1.00 51.85 13 ALA D O 1
ATOM 7656 N N . SER D 1 14 ? 13.070 50.221 -2.772 1.00 48.85 14 SER D N 1
ATOM 7657 C CA A SER D 1 14 ? 14.208 49.817 -1.981 0.50 50.91 14 SER D CA 1
ATOM 7658 C CA B SER D 1 14 ? 14.210 49.816 -1.973 0.50 49.34 14 SER D CA 1
ATOM 7659 C C . SER D 1 14 ? 15.405 49.312 -2.773 1.00 52.08 14 SER D C 1
ATOM 7660 O O . SER D 1 14 ? 15.224 48.551 -3.759 1.00 53.11 14 SER D O 1
ATOM 7665 N N . ALA D 1 15 ? 16.583 49.718 -2.337 1.00 53.97 15 ALA D N 1
ATOM 7666 C CA . ALA D 1 15 ? 17.844 49.486 -3.054 1.00 58.25 15 ALA D CA 1
ATOM 7667 C C . ALA D 1 15 ? 18.975 49.593 -2.073 1.00 61.31 15 ALA D C 1
ATOM 7668 O O . ALA D 1 15 ? 18.899 50.329 -1.142 1.00 62.49 15 ALA D O 1
ATOM 7670 N N . LYS D 1 16 ? 20.047 48.859 -2.258 1.00 66.06 16 LYS D N 1
ATOM 7671 C CA . LYS D 1 16 ? 21.257 49.042 -1.481 1.00 69.64 16 LYS D CA 1
ATOM 7672 C C . LYS D 1 16 ? 22.366 49.716 -2.357 1.00 68.98 16 LYS D C 1
ATOM 7673 O O . LYS D 1 16 ? 22.375 49.602 -3.599 1.00 69.73 16 LYS D O 1
ATOM 7679 N N . THR D 1 17 ? 23.307 50.387 -1.723 1.00 68.45 17 THR D N 1
ATOM 7680 C CA . THR D 1 17 ? 24.457 50.934 -2.404 1.00 72.26 17 THR D CA 1
ATOM 7681 C C . THR D 1 17 ? 25.606 49.921 -2.444 1.00 76.38 17 THR D C 1
ATOM 7682 O O . THR D 1 17 ? 25.511 48.812 -1.876 1.00 79.23 17 THR D O 1
ATOM 7686 N N . GLU D 1 18 ? 26.641 50.312 -3.182 1.00 78.60 18 GLU D N 1
ATOM 7687 C CA . GLU D 1 18 ? 27.857 49.560 -3.187 1.00 84.07 18 GLU D CA 1
ATOM 7688 C C . GLU D 1 18 ? 28.466 49.441 -1.763 1.00 85.16 18 GLU D C 1
ATOM 7689 O O . GLU D 1 18 ? 29.213 48.507 -1.505 1.00 85.53 18 GLU D O 1
ATOM 7695 N N . MET D 1 19 ? 28.152 50.397 -0.868 1.00 85.15 19 MET D N 1
ATOM 7696 C CA . MET D 1 19 ? 28.658 50.345 0.482 1.00 88.20 19 MET D CA 1
ATOM 7697 C C . MET D 1 19 ? 27.614 49.906 1.484 1.00 85.37 19 MET D C 1
ATOM 7698 O O . MET D 1 19 ? 27.851 50.070 2.668 1.00 88.15 19 MET D O 1
ATOM 7703 N N . GLY D 1 20 ? 26.520 49.253 1.070 1.00 82.36 20 GLY D N 1
ATOM 7704 C CA . GLY D 1 20 ? 25.566 48.735 2.020 1.00 79.80 20 GLY D CA 1
ATOM 7705 C C . GLY D 1 20 ? 24.550 49.719 2.501 1.00 77.79 20 GLY D C 1
ATOM 7706 O O . GLY D 1 20 ? 23.708 49.339 3.351 1.00 81.85 20 GLY D O 1
ATOM 7707 N N . TYR D 1 21 ? 24.643 50.965 2.041 1.00 75.00 21 TYR D N 1
ATOM 7708 C CA . TYR D 1 21 ? 23.623 51.942 2.397 1.00 72.66 21 TYR D CA 1
ATOM 7709 C C 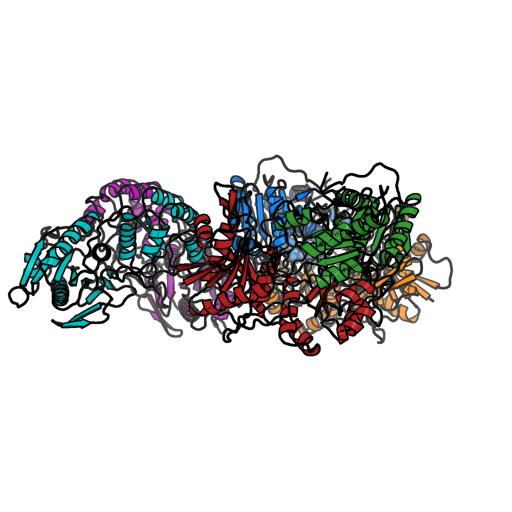. TYR D 1 21 ? 22.261 51.564 1.813 1.00 68.74 21 TYR D C 1
ATOM 7710 O O . TYR D 1 21 ? 22.163 51.288 0.611 1.00 64.07 21 TYR D O 1
ATOM 7719 N N . LYS D 1 22 ? 21.255 51.655 2.659 1.00 72.24 22 LYS D N 1
ATOM 7720 C CA . LYS D 1 22 ? 19.849 51.393 2.176 1.00 70.87 22 LYS D CA 1
ATOM 7721 C C . LYS D 1 22 ? 19.032 52.615 1.758 1.00 66.87 22 LYS D C 1
ATOM 7722 O O . LYS D 1 22 ? 18.613 53.439 2.553 1.00 68.49 22 LYS D O 1
ATOM 7728 N N . ALA D 1 23 ? 18.813 52.726 0.440 1.00 63.99 23 ALA D N 1
ATOM 7729 C CA . ALA D 1 23 ? 18.310 53.933 -0.161 1.00 62.43 23 ALA D CA 1
ATOM 7730 C C . ALA D 1 23 ? 16.904 53.598 -0.550 1.00 58.73 23 ALA D C 1
ATOM 7731 O O . ALA D 1 23 ? 16.603 52.418 -0.841 1.00 61.07 23 ALA D O 1
ATOM 7733 N N . ALA D 1 24 ? 16.049 54.623 -0.722 1.00 53.97 24 ALA D N 1
ATOM 7734 C CA . ALA D 1 24 ? 14.733 54.502 -1.259 1.00 51.54 24 ALA D CA 1
ATOM 7735 C C . ALA D 1 24 ? 14.995 55.415 -2.534 1.00 51.40 24 ALA D C 1
ATOM 7736 O O . ALA D 1 24 ? 14.993 56.617 -2.457 1.00 50.25 24 ALA D O 1
ATOM 7738 N N . LEU D 1 25 ? 15.165 54.729 -3.644 1.00 51.50 25 LEU D N 1
ATOM 7739 C CA . LEU D 1 25 ? 15.301 55.230 -4.971 1.00 52.61 25 LEU D CA 1
ATOM 7740 C C . LEU D 1 25 ? 14.158 56.133 -5.360 1.00 52.46 25 LEU D C 1
ATOM 7741 O O . LEU D 1 25 ? 13.017 55.885 -4.926 1.00 50.12 25 LEU D O 1
ATOM 7746 N N . SER D 1 26 ? 14.461 57.161 -6.145 1.00 52.73 26 SER D N 1
ATOM 7747 C CA . SER D 1 26 ? 13.510 58.136 -6.592 1.00 53.17 26 SER D CA 1
ATOM 7748 C C . SER D 1 26 ? 12.593 57.667 -7.651 1.00 50.93 26 SER D C 1
ATOM 7749 O O . SER D 1 26 ? 12.898 56.687 -8.310 1.00 49.79 26 SER D O 1
ATOM 7752 N N . ALA D 1 27 ? 11.464 58.352 -7.811 1.00 50.54 27 ALA D N 1
ATOM 7753 C CA . ALA D 1 27 ? 10.537 57.944 -8.865 1.00 51.48 27 ALA D CA 1
ATOM 7754 C C . ALA D 1 27 ? 11.206 57.834 -10.262 1.00 54.04 27 ALA D C 1
ATOM 7755 O O . ALA D 1 27 ? 10.855 56.928 -11.035 1.00 56.17 27 ALA D O 1
ATOM 7757 N N . ASP D 1 28 ? 12.175 58.718 -10.559 1.00 53.67 28 ASP D N 1
ATOM 7758 C CA . ASP D 1 28 ? 12.862 58.707 -11.808 1.00 55.55 28 ASP D CA 1
ATOM 7759 C C . ASP D 1 28 ? 13.715 57.432 -11.947 1.00 55.04 28 ASP D C 1
ATOM 7760 O O . ASP D 1 28 ? 13.747 56.800 -12.997 1.00 54.73 28 ASP D O 1
ATOM 7765 N N . ASP D 1 29 ? 14.470 57.093 -10.922 1.00 55.25 29 ASP D N 1
ATOM 7766 C CA . ASP D 1 29 ? 15.247 55.834 -10.932 1.00 55.92 29 ASP D CA 1
ATOM 7767 C C . ASP D 1 29 ? 14.367 54.599 -11.102 1.00 56.33 29 ASP D C 1
ATOM 7768 O O . ASP D 1 29 ? 14.742 53.694 -11.832 1.00 57.96 29 ASP D O 1
ATOM 7773 N N . ILE D 1 30 ? 13.209 54.580 -10.436 1.00 53.46 30 ILE D N 1
ATOM 7774 C CA . ILE D 1 30 ? 12.287 53.453 -10.511 1.00 54.18 30 ILE D CA 1
ATOM 7775 C C . ILE D 1 30 ? 11.831 53.287 -11.958 1.00 56.11 30 ILE D C 1
ATOM 7776 O O . ILE D 1 30 ? 11.941 52.203 -12.500 1.00 57.61 30 ILE D O 1
ATOM 7781 N N . LEU D 1 31 ? 11.311 54.341 -12.576 1.00 55.93 31 LEU D N 1
ATOM 7782 C CA . LEU D 1 31 ? 10.893 54.284 -13.995 1.00 57.01 31 LEU D CA 1
ATOM 7783 C C . LEU D 1 31 ? 12.015 53.839 -14.927 1.00 59.26 31 LEU D C 1
ATOM 7784 O O . LEU D 1 31 ? 11.824 53.078 -15.857 1.00 59.52 31 LEU D O 1
ATOM 7789 N N . GLN D 1 32 ? 13.202 54.312 -14.671 1.00 61.36 32 GLN D N 1
ATOM 7790 C CA . GLN D 1 32 ? 14.347 53.926 -15.473 1.00 65.18 32 GLN D CA 1
ATOM 7791 C C . GLN D 1 32 ? 14.642 52.440 -15.306 1.00 63.32 32 GLN D C 1
ATOM 7792 O O . GLN D 1 32 ? 14.813 51.714 -16.276 1.00 61.48 32 GLN D O 1
ATOM 7798 N N . LEU D 1 33 ? 14.729 51.984 -14.070 1.00 62.75 33 LEU D N 1
ATOM 7799 C CA . LEU D 1 33 ? 14.982 50.550 -13.822 1.00 62.05 33 LEU D CA 1
ATOM 7800 C C . LEU D 1 33 ? 13.848 49.675 -14.343 1.00 61.79 33 LEU D C 1
ATOM 7801 O O . LEU D 1 33 ? 14.095 48.594 -14.798 1.00 63.24 33 LEU D O 1
ATOM 7806 N N . ALA D 1 34 ? 12.636 50.193 -14.384 1.00 62.19 34 ALA D N 1
ATOM 7807 C CA . ALA D 1 34 ? 11.519 49.482 -14.975 1.00 62.42 34 ALA D CA 1
ATOM 7808 C C . ALA D 1 34 ? 11.522 49.450 -16.495 1.00 64.37 34 ALA D C 1
ATOM 7809 O O . ALA D 1 34 ? 10.675 48.807 -17.047 1.00 65.46 34 ALA D O 1
ATOM 7811 N N . GLY D 1 35 ? 12.419 50.176 -17.143 1.00 67.67 35 GLY D N 1
ATOM 7812 C CA . GLY D 1 35 ? 12.430 50.278 -18.579 1.00 68.28 35 GLY D CA 1
ATOM 7813 C C . GLY D 1 35 ? 11.331 51.132 -19.129 1.00 68.82 35 GLY D C 1
ATOM 7814 O O . GLY D 1 35 ? 11.004 51.009 -20.280 1.00 71.37 35 GLY D O 1
ATOM 7815 N N . ILE D 1 36 ? 10.770 52.049 -18.346 1.00 68.23 36 ILE D N 1
ATOM 7816 C CA . ILE D 1 36 ? 9.629 52.824 -18.793 1.00 71.55 36 ILE D CA 1
ATOM 7817 C C . ILE D 1 36 ? 10.114 54.162 -19.432 1.00 79.30 36 ILE D C 1
ATOM 7818 O O . ILE D 1 36 ? 11.172 54.672 -19.107 1.00 71.19 36 ILE D O 1
ATOM 7823 N N . ARG D 1 37 ? 9.291 54.641 -20.378 1.00 86.77 37 ARG D N 1
ATOM 7824 C CA . ARG D 1 37 ? 9.260 55.991 -20.894 1.00 98.23 37 ARG D CA 1
ATOM 7825 C C . ARG D 1 37 ? 9.811 55.899 -22.284 1.00 109.57 37 ARG D C 1
ATOM 7826 O O . ARG D 1 37 ? 9.127 56.140 -23.227 1.00 114.71 37 ARG D O 1
ATOM 7834 N N . ARG D 1 38 ? 11.092 55.499 -22.393 1.00 130.49 38 ARG D N 1
ATOM 7835 C CA . ARG D 1 38 ? 12.106 55.987 -23.419 1.00 149.08 38 ARG D CA 1
ATOM 7836 C C . ARG D 1 38 ? 11.698 57.114 -24.458 1.00 153.62 38 ARG D C 1
ATOM 7837 O O . ARG D 1 38 ? 12.446 58.074 -24.697 1.00 148.88 38 ARG D O 1
ATOM 7845 N N . GLU D 1 39 ? 10.491 56.944 -24.986 1.00 160.51 39 GLU D N 1
ATOM 7846 C CA . GLU D 1 39 ? 9.843 57.783 -25.992 1.00 162.10 39 GLU D CA 1
ATOM 7847 C C . GLU D 1 39 ? 8.342 57.452 -26.032 1.00 160.22 39 GLU D C 1
ATOM 7848 O O . GLU D 1 39 ? 7.942 56.329 -25.626 1.00 162.19 39 GLU D O 1
ATOM 7854 N N . ASP D 1 40 ? 7.548 58.373 -26.521 1.00 154.85 40 ASP D N 1
ATOM 7855 C CA . ASP D 1 40 ? 6.083 58.375 -26.313 1.00 148.84 40 ASP D CA 1
ATOM 7856 C C . ASP D 1 40 ? 5.476 59.756 -26.728 1.00 148.19 40 ASP D C 1
ATOM 7857 O O . ASP D 1 40 ? 6.210 60.762 -27.019 1.00 148.52 40 ASP D O 1
ATOM 7862 N N . GLY D 1 41 ? 4.147 59.740 -26.818 1.00 142.74 41 GLY D N 1
ATOM 7863 C CA . GLY D 1 41 ? 3.346 60.933 -26.860 1.00 136.08 41 GLY D CA 1
ATOM 7864 C C . GLY D 1 41 ? 2.913 61.385 -25.484 1.00 128.25 41 GLY D C 1
ATOM 7865 O O . GLY D 1 41 ? 2.373 62.481 -25.396 1.00 134.91 41 GLY D O 1
ATOM 7866 N N . ALA D 1 42 ? 3.120 60.586 -24.416 1.00 111.14 42 ALA D N 1
ATOM 7867 C CA . ALA D 1 42 ? 2.963 61.000 -23.040 1.00 97.07 42 ALA D CA 1
ATOM 7868 C C . ALA D 1 42 ? 4.249 61.495 -22.334 1.00 88.61 42 ALA D C 1
ATOM 7869 O O . ALA D 1 42 ? 5.207 60.755 -22.204 1.00 87.01 42 ALA D O 1
ATOM 7871 N N . LYS D 1 43 ? 4.249 62.726 -21.854 1.00 81.35 43 LYS D N 1
ATOM 7872 C CA . LYS D 1 43 ? 5.362 63.223 -21.063 1.00 79.35 43 LYS D CA 1
ATOM 7873 C C . LYS D 1 43 ? 5.169 62.780 -19.600 1.00 70.92 43 LYS D C 1
ATOM 7874 O O . LYS D 1 43 ? 4.111 63.052 -19.018 1.00 67.34 43 LYS D O 1
ATOM 7880 N N . ILE D 1 44 ? 6.185 62.131 -19.031 1.00 66.43 44 ILE D N 1
ATOM 7881 C CA . ILE D 1 44 ? 6.099 61.701 -17.602 1.00 66.63 44 ILE D CA 1
ATOM 7882 C C . ILE D 1 44 ? 7.057 62.489 -16.730 1.00 66.96 44 ILE D C 1
ATOM 7883 O O . ILE D 1 44 ? 8.280 62.461 -16.944 1.00 70.87 44 ILE D O 1
ATOM 7888 N N . GLU D 1 45 ? 6.489 63.208 -15.767 1.00 63.73 45 GLU D N 1
ATOM 7889 C CA . GLU D 1 45 ? 7.241 63.995 -14.792 1.00 61.40 45 GLU D CA 1
ATOM 7890 C C . GLU D 1 45 ? 7.153 63.305 -13.436 1.00 57.25 45 GLU D C 1
ATOM 7891 O O . GLU D 1 45 ? 6.249 62.469 -13.196 1.00 56.61 45 GLU D O 1
ATOM 7897 N N . THR D 1 46 ? 8.130 63.616 -12.618 1.00 53.77 46 THR D N 1
ATOM 7898 C CA . THR D 1 46 ? 8.398 62.912 -11.392 1.00 52.96 46 THR D CA 1
ATOM 7899 C C . THR D 1 46 ? 8.596 63.825 -10.258 1.00 53.10 46 THR D C 1
ATOM 7900 O O . THR D 1 46 ? 9.185 64.856 -10.413 1.00 55.99 46 THR D O 1
ATOM 7904 N N . ARG D 1 47 ? 8.132 63.446 -9.084 1.00 51.67 47 ARG D N 1
ATOM 7905 C CA . ARG D 1 47 ? 8.350 64.199 -7.858 1.00 54.43 47 ARG D CA 1
ATOM 7906 C C . ARG D 1 47 ? 8.382 63.235 -6.696 1.00 52.87 47 ARG D C 1
ATOM 7907 O O . ARG D 1 47 ? 7.586 62.287 -6.689 1.00 53.26 47 ARG D O 1
ATOM 7915 N N . ASP D 1 48 ? 9.270 63.402 -5.746 1.00 54.68 48 ASP D N 1
ATOM 7916 C CA . ASP D 1 48 ? 9.357 62.520 -4.557 1.00 54.80 48 ASP D CA 1
ATOM 7917 C C . ASP D 1 48 ? 8.979 63.383 -3.377 1.00 55.31 48 ASP D C 1
ATOM 7918 O O . ASP D 1 48 ? 9.598 64.381 -3.144 1.00 56.66 48 ASP D O 1
ATOM 7923 N N . ILE D 1 49 ? 7.947 62.952 -2.637 1.00 53.40 49 ILE D N 1
ATOM 7924 C CA . ILE D 1 49 ? 7.437 63.654 -1.473 1.00 53.25 49 ILE D CA 1
ATOM 7925 C C . ILE D 1 49 ? 7.694 62.962 -0.144 1.00 52.10 49 ILE D C 1
ATOM 7926 O O . ILE D 1 49 ? 7.650 63.608 0.898 1.00 53.01 49 ILE D O 1
ATOM 7931 N N . LEU D 1 50 ? 7.989 61.685 -0.128 1.00 52.36 50 LEU D N 1
ATOM 7932 C CA . LEU D 1 50 ? 8.190 60.950 1.151 1.00 50.20 50 LEU D CA 1
ATOM 7933 C C . LEU D 1 50 ? 9.030 59.774 0.810 1.00 48.33 50 LEU D C 1
ATOM 7934 O O . LEU D 1 50 ? 9.079 59.400 -0.343 1.00 48.98 50 LEU D O 1
ATOM 7939 N N . ASN D 1 51 ? 9.700 59.221 1.783 1.00 50.15 51 ASN D N 1
ATOM 7940 C CA . ASN D 1 51 ? 10.442 57.987 1.574 1.00 54.74 51 ASN D CA 1
ATOM 7941 C C . ASN D 1 51 ? 10.196 57.022 2.785 1.00 55.49 51 ASN D C 1
ATOM 7942 O O . ASN D 1 51 ? 11.073 56.863 3.613 1.00 61.68 51 ASN D O 1
ATOM 7947 N N . LEU D 1 52 ? 9.005 56.485 2.891 1.00 50.69 52 LEU D N 1
ATOM 7948 C CA . LEU D 1 52 ? 8.616 55.632 4.054 1.00 50.35 52 LEU D CA 1
ATOM 7949 C C . LEU D 1 52 ? 8.287 54.217 3.674 1.00 46.07 52 LEU D C 1
ATOM 7950 O O . LEU D 1 52 ? 7.625 53.963 2.653 1.00 46.36 52 LEU D O 1
ATOM 7955 N N . ASP D 1 53 ? 8.793 53.311 4.493 1.00 46.52 53 ASP D N 1
ATOM 7956 C CA . ASP D 1 53 ? 8.151 52.008 4.665 1.00 45.52 53 ASP D CA 1
ATOM 7957 C C . ASP D 1 53 ? 6.678 52.287 4.988 1.00 43.61 53 ASP D C 1
ATOM 7958 O O . ASP D 1 53 ? 6.385 53.028 5.916 1.00 46.43 53 ASP D O 1
ATOM 7963 N N . SER D 1 54 ? 5.765 51.792 4.219 1.00 43.36 54 SER D N 1
ATOM 7964 C CA . SER D 1 54 ? 4.348 52.135 4.448 1.00 45.79 54 SER D CA 1
ATOM 7965 C C . SER D 1 54 ? 3.725 51.672 5.814 1.00 46.40 54 SER D C 1
ATOM 7966 O O . SER D 1 54 ? 2.691 52.206 6.225 1.00 49.36 54 SER D O 1
ATOM 7969 N N . THR D 1 55 ? 4.376 50.758 6.535 1.00 45.77 55 THR D N 1
ATOM 7970 C CA . THR D 1 55 ? 4.028 50.527 7.938 1.00 46.01 55 THR D CA 1
ATOM 7971 C C . THR D 1 55 ? 4.068 51.769 8.796 1.00 49.59 55 THR D C 1
ATOM 7972 O O . THR D 1 55 ? 3.303 51.878 9.826 1.00 48.04 55 THR D O 1
ATOM 7976 N N . LEU D 1 56 ? 4.916 52.741 8.401 1.00 49.15 56 LEU D N 1
ATOM 7977 C CA . LEU D 1 56 ? 5.083 53.934 9.185 1.00 51.00 56 LEU D CA 1
ATOM 7978 C C . LEU D 1 56 ? 4.137 55.044 8.811 1.00 52.36 56 LEU D C 1
ATOM 7979 O O . LEU D 1 56 ? 4.181 56.113 9.413 1.00 54.26 56 LEU D O 1
ATOM 7984 N N . ILE D 1 57 ? 3.281 54.815 7.830 1.00 53.66 57 ILE D N 1
ATOM 7985 C CA . ILE D 1 57 ? 2.357 55.828 7.375 1.00 55.51 57 ILE D CA 1
ATOM 7986 C C . ILE D 1 57 ? 1.370 56.165 8.496 1.00 56.65 57 ILE D C 1
ATOM 7987 O O . ILE D 1 57 ? 0.814 55.294 9.143 1.00 59.72 57 ILE D O 1
ATOM 7992 N N . GLN D 1 58 ? 1.144 57.455 8.693 1.00 55.51 58 GLN D N 1
ATOM 7993 C CA . GLN D 1 58 ? 0.202 57.927 9.658 1.00 55.79 58 GLN D CA 1
ATOM 7994 C C . GLN D 1 58 ? -0.835 58.796 8.933 1.00 57.65 58 GLN D C 1
ATOM 7995 O O . GLN D 1 58 ? -0.601 59.221 7.801 1.00 60.07 58 GLN D O 1
ATOM 8001 N N . PRO D 1 59 ? -1.999 59.034 9.565 1.00 58.44 59 PRO D N 1
ATOM 8002 C CA . PRO D 1 59 ? -2.998 59.800 8.874 1.00 60.70 59 PRO D CA 1
ATOM 8003 C C . PRO D 1 59 ? -2.603 61.224 8.454 1.00 61.67 59 PRO D C 1
ATOM 8004 O O . PRO D 1 59 ? -3.133 61.729 7.458 1.00 61.18 59 PRO D O 1
ATOM 8008 N N . GLU D 1 60 ? -1.704 61.830 9.191 1.00 60.85 60 GLU D N 1
ATOM 8009 C CA . GLU D 1 60 ? -1.175 63.172 8.807 1.00 63.00 60 GLU D CA 1
ATOM 8010 C C . GLU D 1 60 ? -0.497 63.098 7.420 1.00 58.98 60 GLU D C 1
ATOM 8011 O O . GLU D 1 60 ? -0.621 64.013 6.621 1.00 61.93 60 GLU D O 1
ATOM 8017 N N . ASP D 1 61 ? 0.176 61.985 7.109 1.00 56.97 61 ASP D N 1
ATOM 8018 C CA . ASP D 1 61 ? 0.752 61.768 5.783 1.00 56.04 61 ASP D CA 1
ATOM 8019 C C . ASP D 1 61 ? -0.285 61.748 4.651 1.00 57.60 61 ASP D C 1
ATOM 8020 O O . ASP D 1 61 ? 0.054 62.041 3.501 1.00 57.10 61 ASP D O 1
ATOM 8025 N N . TRP D 1 62 ? -1.528 61.330 4.944 1.00 59.23 62 TRP D N 1
ATOM 8026 C CA . TRP D 1 62 ? -2.569 61.352 3.910 1.00 57.69 62 TRP D CA 1
ATOM 8027 C C . TRP D 1 62 ? -2.870 62.790 3.496 1.00 57.91 62 TRP D C 1
ATOM 8028 O O . TRP D 1 62 ? -3.184 63.041 2.358 1.00 57.06 62 TRP D O 1
ATOM 8039 N N . VAL D 1 63 ? -2.803 63.720 4.433 1.00 59.04 63 VAL D N 1
ATOM 8040 C CA . VAL D 1 63 ? -2.965 65.127 4.119 1.00 61.95 63 VAL D CA 1
ATOM 8041 C C . VAL D 1 63 ? -1.847 65.597 3.167 1.00 60.45 63 VAL D C 1
ATOM 8042 O O . VAL D 1 63 ? -2.139 66.246 2.181 1.00 63.01 63 VAL D O 1
ATOM 8046 N N . THR D 1 64 ? -0.605 65.240 3.465 1.00 57.38 64 THR D N 1
ATOM 8047 C CA . THR D 1 64 ? 0.543 65.626 2.622 1.00 57.64 64 THR D CA 1
ATOM 8048 C C . THR D 1 64 ? 0.381 65.041 1.196 1.00 56.05 64 THR D C 1
ATOM 8049 O O . THR D 1 64 ? 0.490 65.769 0.208 1.00 50.55 64 THR D O 1
ATOM 8053 N N . ILE D 1 65 ? 0.056 63.736 1.113 1.00 52.79 65 ILE D N 1
ATOM 8054 C CA . ILE D 1 65 ? -0.096 63.092 -0.186 1.00 52.95 65 ILE D CA 1
ATOM 8055 C C . ILE D 1 65 ? -1.298 63.730 -0.913 1.00 54.44 65 ILE D C 1
ATOM 8056 O O . ILE D 1 65 ? -1.205 64.081 -2.113 1.00 54.94 65 ILE D O 1
ATOM 8061 N N . GLY D 1 66 ? -2.391 63.943 -0.166 1.00 54.31 66 GLY D N 1
ATOM 8062 C CA . GLY D 1 66 ? -3.591 64.501 -0.729 1.00 56.65 66 GLY D CA 1
ATOM 8063 C C . GLY D 1 66 ? -3.403 65.894 -1.305 1.00 59.53 66 GLY D C 1
ATOM 8064 O O . GLY D 1 66 ? -3.938 66.194 -2.385 1.00 57.37 66 GLY D O 1
ATOM 8065 N N . ARG D 1 67 ? -2.642 66.731 -0.578 1.00 63.22 67 ARG D N 1
ATOM 8066 C CA . ARG D 1 67 ? -2.361 68.114 -1.007 1.00 65.73 67 ARG D CA 1
ATOM 8067 C C . ARG D 1 67 ? -1.594 68.047 -2.310 1.00 61.20 67 ARG D C 1
ATOM 8068 O O . ARG D 1 67 ? -1.968 68.728 -3.280 1.00 65.20 67 ARG D O 1
ATOM 8076 N N . ALA D 1 68 ? -0.574 67.184 -2.385 1.00 57.83 68 ALA D N 1
ATOM 8077 C CA . ALA D 1 68 ? 0.207 67.050 -3.613 1.00 56.36 68 ALA D CA 1
ATOM 8078 C C . ALA D 1 68 ? -0.651 66.566 -4.804 1.00 56.19 68 ALA D C 1
ATOM 8079 O O . ALA D 1 68 ? -0.518 67.074 -5.944 1.00 54.22 68 ALA D O 1
ATOM 8081 N N . VAL D 1 69 ? -1.557 65.622 -4.560 1.00 54.29 69 VAL D N 1
ATOM 8082 C CA . VAL D 1 69 ? -2.436 65.167 -5.648 1.00 53.52 69 VAL D CA 1
ATOM 8083 C C . VAL D 1 69 ? -3.333 66.257 -6.148 1.00 56.51 69 VAL D C 1
ATOM 8084 O O . VAL D 1 69 ? -3.452 66.473 -7.361 1.00 59.12 69 VAL D O 1
ATOM 8088 N N . PHE D 1 70 ? -4.012 66.929 -5.221 1.00 58.37 70 PHE D N 1
ATOM 8089 C CA . PHE D 1 70 ? -5.000 67.945 -5.571 1.00 60.69 70 PHE D CA 1
ATOM 8090 C C . PHE D 1 70 ? -4.393 69.150 -6.327 1.00 62.13 70 PHE D C 1
ATOM 8091 O O . PHE D 1 70 ? -4.965 69.640 -7.282 1.00 61.80 70 PHE D O 1
ATOM 8099 N N . GLU D 1 71 ? -3.238 69.604 -5.876 1.00 64.06 71 GLU D N 1
ATOM 8100 C CA . GLU D 1 71 ? -2.514 70.671 -6.549 1.00 67.50 71 GLU D CA 1
ATOM 8101 C C . GLU D 1 71 ? -2.037 70.251 -7.916 1.00 68.22 71 GLU D C 1
ATOM 8102 O O . GLU D 1 71 ? -1.938 71.073 -8.769 1.00 72.97 71 GLU D O 1
ATOM 8108 N N . ALA D 1 72 ? -1.761 68.964 -8.132 1.00 67.13 72 ALA D N 1
ATOM 8109 C CA . ALA D 1 72 ? -1.361 68.473 -9.448 1.00 65.57 72 ALA D CA 1
ATOM 8110 C C . ALA D 1 72 ? -2.533 68.448 -10.461 1.00 66.75 72 ALA D C 1
ATOM 8111 O O . ALA D 1 72 ? -2.289 68.317 -11.684 1.00 66.92 72 ALA D O 1
ATOM 8113 N N . PHE D 1 73 ? -3.783 68.594 -9.999 1.00 65.83 73 PHE D N 1
ATOM 8114 C CA . PHE D 1 73 ? -4.912 68.585 -10.920 1.00 68.70 73 PHE D CA 1
ATOM 8115 C C . PHE D 1 73 ? -4.887 69.733 -11.933 1.00 73.31 73 PHE D C 1
ATOM 8116 O O . PHE D 1 73 ? -5.445 69.585 -13.003 1.00 73.44 73 PHE D O 1
ATOM 8124 N N . ASP D 1 74 ? -4.329 70.897 -11.569 1.00 77.74 74 ASP D N 1
ATOM 8125 C CA . ASP D 1 74 ? -4.114 71.919 -12.625 1.00 85.51 74 ASP D CA 1
ATOM 8126 C C . ASP D 1 74 ? -3.200 71.526 -13.776 1.00 83.12 74 ASP D C 1
ATOM 8127 O O . ASP D 1 74 ? -3.530 71.793 -14.892 1.00 91.52 74 ASP D O 1
ATOM 8132 N N . GLU D 1 75 ? -2.071 70.913 -13.491 1.00 79.33 75 GLU D N 1
ATOM 8133 C CA . GLU D 1 75 ? -0.992 70.704 -14.497 1.00 79.33 75 GLU D CA 1
ATOM 8134 C C . GLU D 1 75 ? -1.094 69.366 -15.239 1.00 72.68 75 GLU D C 1
ATOM 8135 O O . GLU D 1 75 ? -0.549 69.278 -16.288 1.00 73.64 75 GLU D O 1
ATOM 8141 N N . TYR D 1 76 ? -1.716 68.320 -14.707 1.00 68.45 76 TYR D N 1
ATOM 8142 C CA . TYR D 1 76 ? -1.561 66.974 -15.298 1.00 63.65 76 TYR D CA 1
ATOM 8143 C C . TYR D 1 76 ? -2.866 66.302 -15.754 1.00 63.70 76 TYR D C 1
ATOM 8144 O O . TYR D 1 76 ? -3.962 66.668 -15.309 1.00 61.42 76 TYR D O 1
ATOM 8153 N N . ASP D 1 77 ? -2.712 65.326 -16.652 1.00 62.29 77 ASP D N 1
ATOM 8154 C CA . ASP D 1 77 ? -3.818 64.519 -17.188 1.00 64.00 77 ASP D CA 1
ATOM 8155 C C . ASP D 1 77 ? -4.022 63.202 -16.437 1.00 62.30 77 ASP D C 1
ATOM 8156 O O . ASP D 1 77 ? -5.047 62.593 -16.567 1.00 65.48 77 ASP D O 1
ATOM 8161 N N . GLY D 1 78 ? -3.029 62.784 -15.668 1.00 59.19 78 GLY D N 1
ATOM 8162 C CA . GLY D 1 78 ? -3.142 61.582 -14.821 1.00 57.62 78 GLY D CA 1
ATOM 8163 C C . GLY D 1 78 ? -2.015 61.591 -13.803 1.00 56.66 78 GLY D C 1
ATOM 8164 O O . GLY D 1 78 ? -0.970 62.275 -14.008 1.00 57.30 78 GLY D O 1
ATOM 8165 N N . ILE D 1 79 ? -2.214 60.847 -12.717 1.00 54.69 79 ILE D N 1
ATOM 8166 C CA . ILE D 1 79 ? -1.249 60.732 -11.638 1.00 53.06 79 ILE D CA 1
ATOM 8167 C C . ILE D 1 79 ? -1.097 59.276 -11.244 1.00 52.67 79 ILE D C 1
ATOM 8168 O O . ILE D 1 79 ? -2.114 58.556 -11.129 1.00 53.15 79 ILE D O 1
ATOM 8173 N N . VAL D 1 80 ? 0.140 58.836 -11.033 1.00 50.42 80 VAL D N 1
ATOM 8174 C CA . VAL D 1 80 ? 0.462 57.552 -10.422 1.00 48.05 80 VAL D CA 1
ATOM 8175 C C . VAL D 1 80 ? 1.250 57.848 -9.140 1.00 47.89 80 VAL D C 1
ATOM 8176 O O . VAL D 1 80 ? 2.168 58.694 -9.146 1.00 49.12 80 VAL D O 1
ATOM 8180 N N . ILE D 1 81 ? 0.899 57.167 -8.057 1.00 46.54 81 ILE D N 1
ATOM 8181 C CA . ILE D 1 81 ? 1.603 57.284 -6.752 1.00 45.85 81 ILE D CA 1
ATOM 8182 C C . ILE D 1 81 ? 2.257 55.961 -6.457 1.00 45.43 81 ILE D C 1
ATOM 8183 O O . ILE D 1 81 ? 1.550 54.934 -6.430 1.00 46.94 81 ILE D O 1
ATOM 8188 N N . THR D 1 82 ? 3.579 55.946 -6.269 1.00 45.10 82 THR D N 1
ATOM 8189 C CA . THR D 1 82 ? 4.300 54.784 -5.863 1.00 43.53 82 THR D CA 1
ATOM 8190 C C . THR D 1 82 ? 4.364 54.803 -4.341 1.00 43.95 82 THR D C 1
ATOM 8191 O O . THR D 1 82 ? 4.637 55.818 -3.742 1.00 41.51 82 THR D O 1
ATOM 8195 N N . HIS D 1 83 ? 3.990 53.639 -3.715 1.00 42.92 83 HIS D N 1
ATOM 8196 C CA . HIS D 1 83 ? 3.630 53.587 -2.277 1.00 42.60 83 HIS D CA 1
ATOM 8197 C C . HIS D 1 83 ? 3.959 52.182 -1.781 1.00 42.63 83 HIS D C 1
ATOM 8198 O O . HIS D 1 83 ? 4.050 51.192 -2.588 1.00 43.22 83 HIS D O 1
ATOM 8205 N N . GLY D 1 84 ? 4.225 52.047 -0.469 1.00 43.47 84 GLY D N 1
ATOM 8206 C CA . GLY D 1 84 ? 4.401 50.717 0.096 1.00 43.21 84 GLY D CA 1
ATOM 8207 C C . GLY D 1 84 ? 3.063 49.918 0.025 1.00 42.58 84 GLY D C 1
ATOM 8208 O O . GLY D 1 84 ? 2.000 50.551 -0.014 1.00 44.07 84 GLY D O 1
ATOM 8209 N N . THR D 1 85 ? 3.138 48.593 -0.017 1.00 41.65 85 THR D N 1
ATOM 8210 C CA . THR D 1 85 ? 1.877 47.751 -0.014 1.00 40.95 85 THR D CA 1
ATOM 8211 C C . THR D 1 85 ? 1.215 47.636 1.292 1.00 42.62 85 THR D C 1
ATOM 8212 O O . THR D 1 85 ? 0.024 47.649 1.328 1.00 46.98 85 THR D O 1
ATOM 8216 N N . ASP D 1 86 ? 1.958 47.626 2.391 1.00 45.30 86 ASP D N 1
ATOM 8217 C CA . ASP D 1 86 ? 1.338 47.453 3.750 1.00 42.58 86 ASP D CA 1
ATOM 8218 C C . ASP D 1 86 ? 0.166 48.334 4.009 1.00 43.48 86 ASP D C 1
ATOM 8219 O O . ASP D 1 86 ? -0.791 47.874 4.580 1.00 38.09 86 ASP D O 1
ATOM 8224 N N . THR D 1 87 ? 0.221 49.632 3.624 1.00 41.80 87 THR D N 1
ATOM 8225 C CA . THR D 1 87 ? -0.906 50.508 3.902 1.00 41.27 87 THR D CA 1
ATOM 8226 C C . THR D 1 87 ? -1.424 51.140 2.673 1.00 41.15 87 THR D C 1
ATOM 8227 O O . THR D 1 87 ? -2.221 52.053 2.766 1.00 45.12 87 THR D O 1
ATOM 8231 N N . LEU D 1 88 ? -1.102 50.608 1.498 1.00 40.94 88 LEU D N 1
ATOM 8232 C CA . LEU D 1 88 ? -1.681 51.099 0.262 1.00 40.78 88 LEU D CA 1
ATOM 8233 C C . LEU D 1 88 ? -3.195 51.243 0.287 1.00 43.37 88 LEU D C 1
ATOM 8234 O O . LEU D 1 88 ? -3.754 52.290 -0.171 1.00 43.93 88 LEU D O 1
ATOM 8239 N N . ALA D 1 89 ? -3.907 50.224 0.837 1.00 41.66 89 ALA D N 1
ATOM 8240 C CA . ALA D 1 89 ? -5.370 50.311 0.826 1.00 42.58 89 ALA D CA 1
ATOM 8241 C C . ALA D 1 89 ? -5.931 51.306 1.794 1.00 43.81 89 ALA D C 1
ATOM 8242 O O . ALA D 1 89 ? -7.080 51.812 1.618 1.00 45.12 89 ALA D O 1
ATOM 8244 N N . TYR D 1 90 ? -5.195 51.556 2.866 1.00 43.37 90 TYR D N 1
ATOM 8245 C CA . TYR D 1 90 ? -5.579 52.652 3.761 1.00 45.40 90 TYR D CA 1
ATOM 8246 C C . TYR D 1 90 ? -5.420 54.016 3.098 1.00 45.66 90 TYR D C 1
ATOM 8247 O O . TYR D 1 90 ? -6.319 54.867 3.132 1.00 48.86 90 TYR D O 1
ATOM 8256 N N . THR D 1 91 ? -4.289 54.229 2.440 1.00 46.83 91 THR D N 1
ATOM 8257 C CA . THR D 1 91 ? -4.068 55.518 1.720 1.00 44.92 91 THR D CA 1
ATOM 8258 C C . THR D 1 91 ? -5.069 55.694 0.627 1.00 43.92 91 THR D C 1
ATOM 8259 O O . THR D 1 91 ? -5.685 56.767 0.520 1.00 45.80 91 THR D O 1
ATOM 8263 N N . SER D 1 92 ? -5.279 54.663 -0.187 1.00 45.05 92 SER D N 1
ATOM 8264 C CA . SER D 1 92 ? -6.256 54.820 -1.296 1.00 46.59 92 SER D CA 1
ATOM 8265 C C . SER D 1 92 ? -7.668 55.080 -0.809 1.00 48.17 92 SER D C 1
ATOM 8266 O O . SER D 1 92 ? -8.393 55.828 -1.457 1.00 47.60 92 SER D O 1
ATOM 8269 N N . SER D 1 93 ? -8.053 54.500 0.320 1.00 48.28 93 SER D N 1
ATOM 8270 C CA . SER D 1 93 ? -9.375 54.776 0.895 1.00 50.66 93 SER D CA 1
ATOM 8271 C C . SER D 1 93 ? -9.493 56.170 1.409 1.00 51.12 93 SER D C 1
ATOM 8272 O O . SER D 1 93 ? -10.473 56.876 1.113 1.00 50.42 93 SER D O 1
ATOM 8275 N N . ALA D 1 94 ? -8.512 56.544 2.243 1.00 50.67 94 ALA D N 1
ATOM 8276 C CA . ALA D 1 94 ? -8.518 57.896 2.835 1.00 54.15 94 ALA D CA 1
ATOM 8277 C C . ALA D 1 94 ? -8.510 58.991 1.776 1.00 55.27 94 ALA D C 1
ATOM 8278 O O . ALA D 1 94 ? -9.289 59.926 1.877 1.00 57.31 94 ALA D O 1
ATOM 8280 N N . LEU D 1 95 ? 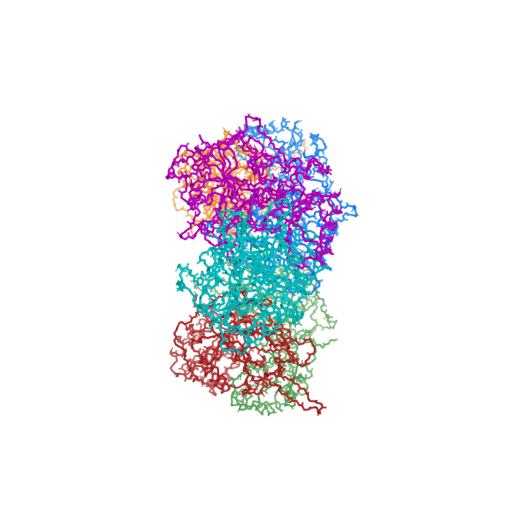-7.701 58.842 0.727 1.00 55.60 95 LEU D N 1
ATOM 8281 C CA . LEU D 1 95 ? -7.717 59.839 -0.382 1.00 54.74 95 LEU D CA 1
ATOM 8282 C C . LEU D 1 95 ? -9.057 59.943 -1.089 1.00 55.93 95 LEU D C 1
ATOM 8283 O O . LEU D 1 95 ? -9.450 61.012 -1.594 1.00 59.33 95 LEU D O 1
ATOM 8288 N N . SER D 1 96 ? -9.796 58.838 -1.139 1.00 54.67 96 SER D N 1
ATOM 8289 C CA . SER D 1 96 ? -11.127 58.849 -1.745 1.00 54.84 96 SER D CA 1
ATOM 8290 C C . SER D 1 96 ? -12.140 59.646 -0.959 1.00 56.14 96 SER D C 1
ATOM 8291 O O . SER D 1 96 ? -13.043 60.221 -1.541 1.00 59.67 96 SER D O 1
ATOM 8294 N N . PHE D 1 97 ? -11.986 59.759 0.339 1.00 55.05 97 PHE D N 1
ATOM 8295 C CA . PHE D 1 97 ? -12.889 60.599 1.114 1.00 59.00 97 PHE D CA 1
ATOM 8296 C C . PHE D 1 97 ? -12.380 62.068 1.161 1.00 62.02 97 PHE D C 1
ATOM 8297 O O . PHE D 1 97 ? -13.173 62.964 1.204 1.00 64.40 97 PHE D O 1
ATOM 8305 N N . MET D 1 98 ? -11.060 62.261 1.170 1.00 61.88 98 MET D N 1
ATOM 8306 C CA . MET D 1 98 ? -10.455 63.575 1.266 1.00 67.04 98 MET D CA 1
ATOM 8307 C C . MET D 1 98 ? -10.507 64.379 -0.055 1.00 65.72 98 MET D C 1
ATOM 8308 O O . MET D 1 98 ? -10.468 65.599 -0.016 1.00 70.13 98 MET D O 1
ATOM 8313 N N . ILE D 1 99 ? -10.549 63.696 -1.196 1.00 64.97 99 ILE D N 1
ATOM 8314 C CA . ILE D 1 99 ? -10.674 64.313 -2.501 1.00 67.83 99 ILE D CA 1
ATOM 8315 C C . ILE D 1 99 ? -11.973 63.914 -3.207 1.00 70.11 99 ILE D C 1
ATOM 8316 O O . ILE D 1 99 ? -12.073 62.808 -3.690 1.00 71.95 99 ILE D O 1
ATOM 8321 N N . ARG D 1 100 ? -12.933 64.822 -3.301 1.00 71.98 100 ARG D N 1
ATOM 8322 C CA . ARG D 1 100 ? -14.129 64.632 -4.124 1.00 73.38 100 ARG D CA 1
ATOM 8323 C C . ARG D 1 100 ? -13.970 65.036 -5.587 1.00 74.03 100 ARG D C 1
ATOM 8324 O O . ARG D 1 100 ? -13.378 66.094 -5.878 1.00 67.30 100 ARG D O 1
ATOM 8332 N N . ASN D 1 101 ? -14.578 64.264 -6.482 1.00 70.91 101 ASN D N 1
ATOM 8333 C CA . ASN D 1 101 ? -14.626 64.546 -7.921 1.00 71.29 101 ASN D CA 1
ATOM 8334 C C . ASN D 1 101 ? -13.215 64.810 -8.498 1.00 67.94 101 ASN D C 1
ATOM 8335 O O . ASN D 1 101 ? -12.980 65.781 -9.187 1.00 70.77 101 ASN D O 1
ATOM 8340 N N . PRO D 1 102 ? -12.297 63.895 -8.263 1.00 64.34 102 PRO D N 1
ATOM 8341 C CA . PRO D 1 102 ? -11.060 64.016 -8.958 1.00 62.85 102 PRO D CA 1
ATOM 8342 C C . PRO D 1 102 ? -11.302 64.152 -10.476 1.00 65.50 102 PRO D C 1
ATOM 8343 O O . PRO D 1 102 ? -12.103 63.424 -11.010 1.00 65.48 102 PRO D O 1
ATOM 8347 N N . PRO D 1 103 ? -10.650 65.115 -11.163 1.00 62.93 103 PRO D N 1
ATOM 8348 C CA . PRO D 1 103 ? -10.916 65.269 -12.572 1.00 65.15 103 PRO D CA 1
ATOM 8349 C C . PRO D 1 103 ? -10.071 64.378 -13.490 1.00 64.60 103 PRO D C 1
ATOM 8350 O O . PRO D 1 103 ? -10.243 64.417 -14.732 1.00 68.73 103 PRO D O 1
ATOM 8354 N N . ILE D 1 104 ? -9.138 63.626 -12.928 1.00 61.35 104 ILE D N 1
ATOM 8355 C CA . ILE D 1 104 ? -8.260 62.758 -13.732 1.00 60.98 104 ILE D CA 1
ATOM 8356 C C . ILE D 1 104 ? -8.105 61.410 -12.983 1.00 60.54 104 ILE D C 1
ATOM 8357 O O . ILE D 1 104 ? -8.397 61.329 -11.786 1.00 61.61 104 ILE D O 1
ATOM 8362 N N . PRO D 1 105 ? -7.573 60.383 -13.646 1.00 59.30 105 PRO D N 1
ATOM 8363 C CA . PRO D 1 105 ? -7.209 59.194 -12.910 1.00 57.40 105 PRO D CA 1
ATOM 8364 C C . PRO D 1 105 ? -6.022 59.408 -11.959 1.00 56.43 105 PRO D C 1
ATOM 8365 O O . PRO D 1 105 ? -4.998 59.973 -12.367 1.00 53.91 105 PRO D O 1
ATOM 8369 N N . VAL D 1 106 ? -6.175 58.933 -10.730 1.00 53.22 106 VAL D N 1
ATOM 8370 C CA . VAL D 1 106 ? -5.132 58.911 -9.728 1.00 50.81 106 VAL D CA 1
ATOM 8371 C C . VAL D 1 106 ? -4.976 57.456 -9.289 1.00 50.28 106 VAL D C 1
ATOM 8372 O O . VAL D 1 106 ? -5.888 56.864 -8.658 1.00 53.73 106 VAL D O 1
ATOM 8376 N N . VAL D 1 107 ? -3.858 56.855 -9.642 1.00 48.68 107 VAL D N 1
ATOM 8377 C CA . VAL D 1 107 ? -3.640 55.425 -9.499 1.00 47.95 107 VAL D CA 1
ATOM 8378 C C . VAL D 1 107 ? -2.475 55.151 -8.566 1.00 47.47 107 VAL D C 1
ATOM 8379 O O . VAL D 1 107 ? -1.302 55.456 -8.916 1.00 49.93 107 VAL D O 1
ATOM 8383 N N . LEU D 1 108 ? -2.750 54.530 -7.431 1.00 46.77 108 LEU D N 1
ATOM 8384 C CA . LEU D 1 108 ? -1.702 54.084 -6.510 1.00 46.77 108 LEU D CA 1
ATOM 8385 C C . LEU D 1 108 ? -1.201 52.719 -6.867 1.00 44.68 108 LEU D C 1
ATOM 8386 O O . LEU D 1 108 ? -1.969 51.863 -7.311 1.00 45.73 108 LEU D O 1
ATOM 8391 N N . THR D 1 109 ? 0.078 52.481 -6.692 1.00 43.95 109 THR D N 1
ATOM 8392 C CA . THR D 1 109 ? 0.628 51.181 -6.958 1.00 43.89 109 THR D CA 1
ATOM 8393 C C . THR D 1 109 ? 1.886 50.966 -6.112 1.00 45.52 109 THR D C 1
ATOM 8394 O O . THR D 1 109 ? 2.410 51.885 -5.447 1.00 44.28 109 THR D O 1
ATOM 8398 N N . GLY D 1 110 ? 2.346 49.730 -6.143 1.00 44.94 110 GLY D N 1
ATOM 8399 C CA . GLY D 1 110 ? 3.469 49.333 -5.345 1.00 44.10 110 GLY D CA 1
ATOM 8400 C C . GLY D 1 110 ? 3.996 48.053 -5.901 1.00 44.39 110 GLY D C 1
ATOM 8401 O O . GLY D 1 110 ? 3.629 47.625 -6.993 1.00 46.54 110 GLY D O 1
ATOM 8402 N N . SER D 1 111 ? 4.837 47.392 -5.134 1.00 43.64 111 SER D N 1
ATOM 8403 C CA . SER D 1 111 ? 5.293 46.082 -5.543 1.00 44.93 111 SER D CA 1
ATOM 8404 C C . SER D 1 111 ? 5.596 45.245 -4.288 1.00 45.66 111 SER D C 1
ATOM 8405 O O . SER D 1 111 ? 5.908 45.788 -3.214 1.00 45.62 111 SER D O 1
ATOM 8408 N N . MET D 1 112 ? 5.581 43.944 -4.476 1.00 45.01 112 MET D N 1
ATOM 8409 C CA . MET D 1 112 ? 5.988 43.037 -3.398 1.00 47.94 112 MET D CA 1
ATOM 8410 C C . MET D 1 112 ? 7.484 42.823 -3.374 1.00 47.03 112 MET D C 1
ATOM 8411 O O . MET D 1 112 ? 7.995 42.515 -2.325 1.00 46.83 112 MET D O 1
ATOM 8416 N N . LEU D 1 113 ? 8.140 42.914 -4.539 1.00 46.84 113 LEU D N 1
ATOM 8417 C CA . LEU D 1 113 ? 9.609 42.846 -4.657 1.00 51.79 113 LEU D CA 1
ATOM 8418 C C . LEU D 1 113 ? 10.197 44.263 -5.085 1.00 51.01 113 LEU D C 1
ATOM 8419 O O . LEU D 1 113 ? 9.579 44.993 -5.882 1.00 46.10 113 LEU D O 1
ATOM 8424 N N . PRO D 1 114 ? 11.375 44.630 -4.561 1.00 51.39 114 PRO D N 1
ATOM 8425 C CA . PRO D 1 114 ? 12.078 45.825 -4.983 1.00 51.10 114 PRO D CA 1
ATOM 8426 C C . PRO D 1 114 ? 12.273 45.881 -6.482 1.00 52.62 114 PRO D C 1
ATOM 8427 O O . PRO D 1 114 ? 12.558 44.833 -7.066 1.00 50.53 114 PRO D O 1
ATOM 8431 N N . ILE D 1 115 ? 12.154 47.081 -7.085 1.00 52.49 115 ILE D N 1
ATOM 8432 C CA . ILE D 1 115 ? 12.484 47.215 -8.519 1.00 53.72 115 ILE D CA 1
ATOM 8433 C C . ILE D 1 115 ? 13.891 46.750 -8.877 1.00 54.70 115 ILE D C 1
ATOM 8434 O O . ILE D 1 115 ? 14.111 46.227 -9.953 1.00 56.33 115 ILE D O 1
ATOM 8439 N N . THR D 1 116 ? 14.827 46.864 -7.950 1.00 54.92 116 THR D N 1
ATOM 8440 C CA . THR D 1 116 ? 16.183 46.365 -8.169 1.00 59.57 116 THR D CA 1
ATOM 8441 C C . THR D 1 116 ? 16.284 44.839 -8.197 1.00 61.62 116 THR D C 1
ATOM 8442 O O . THR D 1 116 ? 17.280 44.328 -8.662 1.00 63.84 116 THR D O 1
ATOM 8446 N N . GLU D 1 117 ? 15.297 44.083 -7.692 1.00 66.00 117 GLU D N 1
ATOM 8447 C CA . GLU D 1 117 ? 15.372 42.608 -7.751 1.00 67.33 117 GLU D CA 1
ATOM 8448 C C . GLU D 1 117 ? 15.117 42.129 -9.176 1.00 68.15 117 GLU D C 1
ATOM 8449 O O . GLU D 1 117 ? 14.345 42.732 -9.913 1.00 63.44 117 GLU D O 1
ATOM 8455 N N . PRO D 1 118 ? 15.829 41.051 -9.590 1.00 78.88 118 PRO D N 1
ATOM 8456 C CA . PRO D 1 118 ? 15.495 40.476 -10.888 1.00 83.74 118 PRO D CA 1
ATOM 8457 C C . PRO D 1 118 ? 14.224 39.684 -10.613 1.00 79.44 118 PRO D C 1
ATOM 8458 O O . PRO D 1 118 ? 13.957 39.090 -9.531 1.00 81.02 118 PRO D O 1
ATOM 8462 N N . ASN D 1 119 ? 13.333 39.747 -11.568 1.00 76.22 119 ASN D N 1
ATOM 8463 C CA . ASN D 1 119 ? 11.962 39.140 -11.439 1.00 74.27 119 ASN D CA 1
ATOM 8464 C C . ASN D 1 119 ? 10.985 39.954 -10.628 1.00 66.89 119 ASN D C 1
ATOM 8465 O O . ASN D 1 119 ? 9.951 39.500 -10.296 1.00 60.08 119 ASN D O 1
ATOM 8470 N N . SER D 1 120 ? 11.303 41.241 -10.453 1.00 59.63 120 SER D N 1
ATOM 8471 C CA . SER D 1 120 ? 10.408 42.152 -9.788 1.00 57.33 120 SER D CA 1
ATOM 8472 C C . SER D 1 120 ? 9.011 42.191 -10.449 1.00 55.66 120 SER D C 1
ATOM 8473 O O . SER D 1 120 ? 8.894 42.156 -11.662 1.00 56.07 120 SER D O 1
ATOM 8476 N N . ASP D 1 121 ? 7.988 42.299 -9.624 1.00 52.88 121 ASP D N 1
ATOM 8477 C CA . ASP D 1 121 ? 6.638 42.646 -10.083 1.00 51.97 121 ASP D CA 1
ATOM 8478 C C . ASP D 1 121 ? 6.397 44.156 -10.388 1.00 50.75 121 ASP D C 1
ATOM 8479 O O . ASP D 1 121 ? 5.355 44.574 -11.006 1.00 50.68 121 ASP D O 1
ATOM 8484 N N . ALA D 1 122 ? 7.334 44.996 -9.933 1.00 49.90 122 ALA D N 1
ATOM 8485 C CA . ALA D 1 122 ? 7.205 46.424 -10.067 1.00 49.48 122 ALA D CA 1
ATOM 8486 C C . ALA D 1 122 ? 7.042 46.881 -11.533 1.00 49.31 122 ALA D C 1
ATOM 8487 O O . ALA D 1 122 ? 6.166 47.691 -11.789 1.00 48.18 122 ALA D O 1
ATOM 8489 N N . PRO D 1 123 ? 7.829 46.385 -12.478 1.00 50.50 123 PRO D N 1
ATOM 8490 C CA . PRO D 1 123 ? 7.629 46.887 -13.895 1.00 52.52 123 PRO D CA 1
ATOM 8491 C C . PRO D 1 123 ? 6.203 46.661 -14.403 1.00 54.37 123 PRO D C 1
ATOM 8492 O O . PRO D 1 123 ? 5.642 47.554 -15.028 1.00 54.96 123 PRO D O 1
ATOM 8496 N N . ARG D 1 124 ? 5.626 45.492 -14.131 1.00 53.39 124 ARG D N 1
ATOM 8497 C CA . ARG D 1 124 ? 4.285 45.227 -14.589 1.00 52.92 124 ARG D CA 1
ATOM 8498 C C . ARG D 1 124 ? 3.289 46.132 -13.865 1.00 49.10 124 ARG D C 1
ATOM 8499 O O . ARG D 1 124 ? 2.377 46.685 -14.492 1.00 50.04 124 ARG D O 1
ATOM 8507 N N . ASN D 1 125 ? 3.432 46.299 -12.553 1.00 45.33 125 ASN D N 1
ATOM 8508 C CA . ASN D 1 125 ? 2.494 47.120 -11.803 1.00 44.98 125 ASN D CA 1
ATOM 8509 C C . ASN D 1 125 ? 2.497 48.599 -12.245 1.00 47.96 125 ASN D C 1
ATOM 8510 O O . ASN D 1 125 ? 1.450 49.280 -12.358 1.00 46.45 125 ASN D O 1
ATOM 8515 N N . LEU D 1 126 ? 3.703 49.100 -12.543 1.00 49.52 126 LEU D N 1
ATOM 8516 C CA . LEU D 1 126 ? 3.854 50.462 -13.076 1.00 51.99 126 LEU D CA 1
ATOM 8517 C C . LEU D 1 126 ? 3.235 50.634 -14.414 1.00 51.16 126 LEU D C 1
ATOM 8518 O O . LEU D 1 126 ? 2.512 51.627 -14.628 1.00 51.90 126 LEU D O 1
ATOM 8523 N N . ARG D 1 127 ? 3.472 49.680 -15.306 1.00 53.31 127 ARG D N 1
ATOM 8524 C CA . ARG D 1 127 ? 2.805 49.722 -16.642 1.00 55.43 127 ARG D CA 1
ATOM 8525 C C . ARG D 1 127 ? 1.341 49.737 -16.553 1.00 53.64 127 ARG D C 1
ATOM 8526 O O . ARG D 1 127 ? 0.670 50.487 -17.261 1.00 54.39 127 ARG D O 1
ATOM 8534 N N . THR D 1 128 ? 0.805 48.933 -15.655 1.00 50.89 128 THR D N 1
ATOM 8535 C CA . THR D 1 128 ? -0.642 48.886 -15.539 1.00 50.27 128 THR D CA 1
ATOM 8536 C C . THR D 1 128 ? -1.129 50.236 -15.017 1.00 49.38 128 THR D C 1
ATOM 8537 O O . THR D 1 128 ? -2.131 50.733 -15.517 1.00 50.58 128 THR D O 1
ATOM 8541 N N . ALA D 1 129 ? -0.463 50.781 -13.990 1.00 47.81 129 ALA D N 1
ATOM 8542 C CA . ALA D 1 129 ? -0.863 52.077 -13.442 1.00 48.79 129 ALA D CA 1
ATOM 8543 C C . ALA D 1 129 ? -0.741 53.237 -14.457 1.00 49.46 129 ALA D C 1
ATOM 8544 O O . ALA D 1 129 ? -1.650 54.074 -14.577 1.00 49.85 129 ALA D O 1
ATOM 8546 N N . LEU D 1 130 ? 0.348 53.245 -15.184 1.00 51.05 130 LEU D N 1
ATOM 8547 C CA . LEU D 1 130 ? 0.581 54.289 -16.200 1.00 54.52 130 LEU D CA 1
ATOM 8548 C C . LEU D 1 130 ? -0.386 54.198 -17.384 1.00 57.23 130 LEU D C 1
ATOM 8549 O O . LEU D 1 130 ? -0.885 55.218 -17.869 1.00 57.97 130 LEU D O 1
ATOM 8554 N N . THR D 1 131 ? -0.671 52.977 -17.851 1.00 58.18 131 THR D N 1
ATOM 8555 C CA . THR D 1 131 ? -1.635 52.782 -18.949 1.00 57.86 131 THR D CA 1
ATOM 8556 C C . THR D 1 131 ? -3.001 53.320 -18.527 1.00 56.81 131 THR D C 1
ATOM 8557 O O . THR D 1 131 ? -3.665 54.025 -19.290 1.00 57.67 131 THR D O 1
ATOM 8561 N N . PHE D 1 132 ? -3.419 53.010 -17.317 1.00 54.83 132 PHE D N 1
ATOM 8562 C CA . PHE D 1 132 ? -4.705 53.523 -16.865 1.00 56.01 132 PHE D CA 1
ATOM 8563 C C . PHE D 1 132 ? -4.686 55.018 -16.602 1.00 56.44 132 PHE D C 1
ATOM 8564 O O . PHE D 1 132 ? -5.667 55.713 -16.847 1.00 57.67 132 PHE D O 1
ATOM 8572 N N . ALA D 1 133 ? -3.573 55.515 -16.060 1.00 59.27 133 ALA D N 1
ATOM 8573 C CA . ALA D 1 133 ? -3.400 56.963 -15.871 1.00 57.55 133 ALA D CA 1
ATOM 8574 C C . ALA D 1 133 ? -3.605 57.721 -17.194 1.00 62.38 133 ALA D C 1
ATOM 8575 O O . ALA D 1 133 ? -4.202 58.796 -17.195 1.00 63.49 133 ALA D O 1
ATOM 8577 N N . ARG D 1 134 ? -3.171 57.146 -18.315 1.00 66.06 134 ARG D N 1
ATOM 8578 C CA . ARG D 1 134 ? -3.323 57.814 -19.572 1.00 74.02 134 ARG D CA 1
ATOM 8579 C C . ARG D 1 134 ? -4.579 57.514 -20.373 1.00 77.58 134 ARG D C 1
ATOM 8580 O O . ARG D 1 134 ? -5.025 58.385 -21.114 1.00 81.92 134 ARG D O 1
ATOM 8588 N N . LYS D 1 135 ? -5.158 56.327 -20.224 1.00 77.64 135 LYS D N 1
ATOM 8589 C CA . LYS D 1 135 ? -6.323 55.932 -20.996 1.00 81.71 135 LYS D CA 1
ATOM 8590 C C . LYS D 1 135 ? -7.546 55.585 -20.160 1.00 80.77 135 LYS D C 1
ATOM 8591 O O . LYS D 1 135 ? -8.554 55.214 -20.714 1.00 81.49 135 LYS D O 1
ATOM 8597 N N . GLY D 1 136 ? -7.476 55.705 -18.840 1.00 75.96 136 GLY D N 1
ATOM 8598 C CA . GLY D 1 136 ? -8.583 55.312 -17.987 1.00 71.51 136 GLY D CA 1
ATOM 8599 C C . GLY D 1 136 ? -9.545 56.457 -17.799 1.00 71.68 136 GLY D C 1
ATOM 8600 O O . GLY D 1 136 ? -9.833 57.156 -18.736 1.00 76.24 136 GLY D O 1
ATOM 8601 N N . PHE D 1 137 ? -10.093 56.632 -16.611 1.00 68.33 137 PHE D N 1
ATOM 8602 C CA . PHE D 1 137 ? -11.091 57.672 -16.410 1.00 69.18 137 PHE D CA 1
ATOM 8603 C C . PHE D 1 137 ? -10.965 58.129 -14.951 1.00 65.65 137 PHE D C 1
ATOM 8604 O O . PHE D 1 137 ? -10.247 57.548 -14.181 1.00 64.23 137 PHE D O 1
ATOM 8612 N N . PRO D 1 138 ? -11.596 59.254 -14.607 1.00 65.35 138 PRO D N 1
ATOM 8613 C CA . PRO D 1 138 ? -11.327 59.883 -13.314 1.00 62.69 138 PRO D CA 1
ATOM 8614 C C . PRO D 1 138 ? -11.642 59.041 -12.084 1.00 60.76 138 PRO D C 1
ATOM 8615 O O . PRO D 1 138 ? -12.525 58.197 -12.116 1.00 62.33 138 PRO D O 1
ATOM 8619 N N . GLY D 1 139 ? -10.928 59.304 -10.998 1.00 58.91 139 GLY D N 1
ATOM 8620 C CA . GLY D 1 139 ? -11.100 58.628 -9.758 1.00 59.02 139 GLY D CA 1
ATOM 8621 C C . GLY D 1 139 ? -9.822 58.207 -9.097 1.00 56.74 139 GLY D C 1
ATOM 8622 O O . GLY D 1 139 ? -8.750 58.436 -9.632 1.00 59.96 139 GLY D O 1
ATOM 8623 N N . ILE D 1 140 ? -9.956 57.530 -7.950 1.00 55.34 140 ILE D N 1
ATOM 8624 C CA . ILE D 1 140 ? -8.870 57.041 -7.152 1.00 53.71 140 ILE D CA 1
ATOM 8625 C C . ILE D 1 140 ? -8.868 55.523 -7.208 1.00 52.09 140 ILE D C 1
ATOM 8626 O O . ILE D 1 140 ? -9.843 54.935 -6.801 1.00 53.44 140 ILE D O 1
ATOM 8631 N N . TYR D 1 141 ? -7.810 54.927 -7.739 1.00 49.48 141 TYR D N 1
ATOM 8632 C CA . TYR D 1 141 ? -7.683 53.535 -8.091 1.00 47.84 141 TYR D CA 1
ATOM 8633 C C . TYR D 1 141 ? -6.402 52.976 -7.578 1.00 47.59 141 TYR D C 1
ATOM 8634 O O . TYR D 1 141 ? -5.472 53.737 -7.251 1.00 48.03 141 TYR D O 1
ATOM 8643 N N . VAL D 1 142 ? -6.365 51.624 -7.454 1.00 44.58 142 VAL D N 1
ATOM 8644 C CA . VAL D 1 142 ? -5.162 50.891 -7.177 1.00 43.25 142 VAL D CA 1
ATOM 8645 C C . VAL D 1 142 ? -4.864 49.983 -8.317 1.00 44.91 142 VAL D C 1
ATOM 8646 O O . VAL D 1 142 ? -5.766 49.382 -8.868 1.00 48.43 142 VAL D O 1
ATOM 8650 N N . ALA D 1 143 ? -3.602 49.930 -8.721 1.00 46.46 143 ALA D N 1
ATOM 8651 C CA . ALA D 1 143 ? -3.128 49.070 -9.798 1.00 48.15 143 ALA D CA 1
ATOM 8652 C C . ALA D 1 143 ? -2.249 48.008 -9.176 1.00 46.97 143 ALA D C 1
ATOM 8653 O O . ALA D 1 143 ? -1.341 48.297 -8.357 1.00 46.01 143 ALA D O 1
ATOM 8655 N N . PHE D 1 144 ? -2.481 46.776 -9.570 1.00 47.62 144 PHE D N 1
ATOM 8656 C CA . PHE D 1 144 ? -1.643 45.659 -9.083 1.00 47.47 144 PHE D CA 1
ATOM 8657 C C . PHE D 1 144 ? -1.811 44.508 -10.048 1.00 48.23 144 PHE D C 1
ATOM 8658 O O . PHE D 1 144 ? -2.947 44.241 -10.516 1.00 50.64 144 PHE D O 1
ATOM 8666 N N . MET D 1 145 ? -0.693 43.882 -10.393 1.00 48.67 145 MET D N 1
ATOM 8667 C CA . MET D 1 145 ? -0.658 42.973 -11.512 1.00 53.87 145 MET D CA 1
ATOM 8668 C C . MET D 1 145 ? -1.223 43.670 -12.773 1.00 53.58 145 MET D C 1
ATOM 8669 O O . MET D 1 145 ? -0.817 44.778 -13.058 1.00 49.73 145 MET D O 1
ATOM 8674 N N . ASP D 1 146 ? -2.187 43.058 -13.478 1.00 50.77 146 ASP D N 1
ATOM 8675 C CA . ASP D 1 146 ? -2.850 43.656 -14.585 1.00 50.88 146 ASP D CA 1
ATOM 8676 C C . ASP D 1 146 ? -4.169 44.303 -14.174 1.00 48.79 146 ASP D C 1
ATOM 8677 O O . ASP D 1 146 ? -4.983 44.608 -15.053 1.00 50.02 146 ASP D O 1
ATOM 8682 N N . LYS D 1 147 ? -4.421 44.546 -12.903 1.00 47.56 147 LYS D N 1
ATOM 8683 C CA . LYS D 1 147 ? -5.755 44.983 -12.473 1.00 49.97 147 LYS D CA 1
ATOM 8684 C C . LYS D 1 147 ? -5.777 46.383 -11.979 1.00 47.78 147 LYS D C 1
ATOM 8685 O O . LYS D 1 147 ? -4.843 46.825 -11.313 1.00 50.39 147 LYS D O 1
ATOM 8691 N N . ILE D 1 148 ? -6.896 47.027 -12.243 1.00 50.38 148 ILE D N 1
ATOM 8692 C CA . ILE D 1 148 ? -7.252 48.327 -11.729 1.00 50.06 148 ILE D CA 1
ATOM 8693 C C . ILE D 1 148 ? -8.502 48.123 -10.862 1.00 48.31 148 ILE D C 1
ATOM 8694 O O . ILE D 1 148 ? -9.548 47.647 -11.345 1.00 47.06 148 ILE D O 1
ATOM 8699 N N . MET D 1 149 ? -8.413 48.592 -9.627 1.00 48.23 149 MET D N 1
ATOM 8700 C CA . MET D 1 149 ? -9.432 48.365 -8.595 1.00 50.55 149 MET D CA 1
ATOM 8701 C C . MET D 1 149 ? -9.792 49.685 -7.945 1.00 50.21 149 MET D C 1
ATOM 8702 O O . MET D 1 149 ? -8.931 50.600 -7.810 1.00 50.09 149 MET D O 1
ATOM 8707 N N . LEU D 1 150 ? -11.052 49.824 -7.552 1.00 48.68 150 LEU D N 1
ATOM 8708 C CA . LEU D 1 150 ? -11.485 51.007 -6.884 1.00 50.03 150 LEU D CA 1
ATOM 8709 C C . LEU D 1 150 ? -10.749 51.176 -5.577 1.00 50.63 150 LEU D C 1
ATOM 8710 O O . LEU D 1 150 ? -10.675 50.252 -4.782 1.00 53.88 150 LEU D O 1
ATOM 8715 N N . GLY D 1 151 ? -10.252 52.372 -5.332 1.00 49.39 151 GLY D N 1
ATOM 8716 C CA . GLY D 1 151 ? -9.446 52.648 -4.162 1.00 50.70 151 GLY D CA 1
ATOM 8717 C C . GLY D 1 151 ? -10.058 52.452 -2.799 1.00 50.69 151 GLY D C 1
ATOM 8718 O O . GLY D 1 151 ? -9.389 52.164 -1.819 1.00 49.60 151 GLY D O 1
ATOM 8719 N N . THR D 1 152 ? -11.336 52.615 -2.768 1.00 53.82 152 THR D N 1
ATOM 8720 C CA . THR D 1 152 ? -12.140 52.331 -1.570 1.00 56.19 152 THR D CA 1
ATOM 8721 C C . THR D 1 152 ? -12.637 50.861 -1.405 1.00 53.38 152 THR D C 1
ATOM 8722 O O . THR D 1 152 ? -13.388 50.609 -0.528 1.00 51.80 152 THR D O 1
ATOM 8726 N N . ARG D 1 153 ? -12.181 49.956 -2.253 1.00 51.64 153 ARG D N 1
ATOM 8727 C CA . ARG D 1 153 ? -12.644 48.635 -2.340 1.00 53.03 153 ARG D CA 1
ATOM 8728 C C . ARG D 1 153 ? -11.548 47.611 -2.386 1.00 53.53 153 ARG D C 1
ATOM 8729 O O . ARG D 1 153 ? -11.829 46.470 -2.693 1.00 57.39 153 ARG D O 1
ATOM 8737 N N . VAL D 1 154 ? -10.311 47.970 -2.064 1.00 51.12 154 VAL D N 1
ATOM 8738 C CA . VAL D 1 154 ? -9.194 47.039 -2.129 1.00 50.74 154 VAL D CA 1
ATOM 8739 C C . VAL D 1 154 ? -8.754 46.676 -0.730 1.00 47.83 154 VAL D C 1
ATOM 8740 O O . VAL D 1 154 ? -8.881 47.478 0.149 1.00 44.41 154 VAL D O 1
ATOM 8744 N N . SER D 1 155 ? -8.211 45.467 -0.583 1.00 48.42 155 SER D N 1
ATOM 8745 C CA . SER D 1 155 ? -7.434 45.100 0.575 1.00 46.72 155 SER D CA 1
ATOM 8746 C C . SER D 1 155 ? -6.260 44.306 0.159 1.00 44.09 155 SER D C 1
ATOM 8747 O O . SER D 1 155 ? -6.309 43.592 -0.844 1.00 44.16 155 SER D O 1
ATOM 8750 N N . LYS D 1 156 ? -5.249 44.336 1.009 1.00 43.84 156 LYS D N 1
ATOM 8751 C CA . LYS D 1 156 ? -4.082 43.503 0.887 1.00 43.67 156 LYS D CA 1
ATOM 8752 C C . LYS D 1 156 ? -4.424 42.131 1.524 1.00 46.16 156 LYS D C 1
ATOM 8753 O O . LYS D 1 156 ? -4.383 42.014 2.737 1.00 48.78 156 LYS D O 1
ATOM 8759 N N . VAL D 1 157 ? -4.683 41.104 0.707 1.00 44.03 157 VAL D N 1
ATOM 8760 C CA . VAL D 1 157 ? -5.121 39.839 1.151 1.00 42.99 157 VAL D CA 1
ATOM 8761 C C . VAL D 1 157 ? -4.048 38.803 1.195 1.00 43.91 157 VAL D C 1
ATOM 8762 O O . VAL D 1 157 ? -4.279 37.703 1.828 1.00 37.89 157 VAL D O 1
ATOM 8766 N N . HIS D 1 158 ? -2.901 39.026 0.517 1.00 38.73 158 HIS D N 1
ATOM 8767 C CA . HIS D 1 158 ? -1.757 38.107 0.646 1.00 41.19 158 HIS D CA 1
ATOM 8768 C C . HIS D 1 158 ? -0.555 38.886 1.194 1.00 42.54 158 HIS D C 1
ATOM 8769 O O . HIS D 1 158 ? -0.361 40.053 0.809 1.00 42.52 158 HIS D O 1
ATOM 8776 N N . SER D 1 159 ? 0.249 38.279 2.071 1.00 42.32 159 SER D N 1
ATOM 8777 C CA . SER D 1 159 ? 1.430 38.952 2.607 1.00 42.61 159 SER D CA 1
ATOM 8778 C C . SER D 1 159 ? 2.685 38.551 1.876 1.00 44.19 159 SER D C 1
ATOM 8779 O O . SER D 1 159 ? 3.671 39.119 2.076 1.00 44.21 159 SER D O 1
ATOM 8782 N N . LEU D 1 160 ? 2.600 37.582 0.990 1.00 48.76 160 LEU D N 1
ATOM 8783 C CA . LEU D 1 160 ? 3.712 36.960 0.323 1.00 53.67 160 LEU D CA 1
ATOM 8784 C C . LEU D 1 160 ? 3.468 36.892 -1.201 1.00 52.96 160 LEU D C 1
ATOM 8785 O O . LEU D 1 160 ? 4.381 37.211 -1.952 1.00 62.84 160 LEU D O 1
ATOM 8790 N N . GLY D 1 161 ? 2.305 36.515 -1.690 1.00 49.68 161 GLY D N 1
ATOM 8791 C CA . GLY D 1 161 ? 2.211 36.264 -3.144 1.00 50.90 161 GLY D CA 1
ATOM 8792 C C . GLY D 1 161 ? 2.134 37.599 -3.952 1.00 49.72 161 GLY D C 1
ATOM 8793 O O . GLY D 1 161 ? 1.817 38.662 -3.431 1.00 47.33 161 GLY D O 1
ATOM 8794 N N . LEU D 1 162 ? 2.406 37.494 -5.245 1.00 51.48 162 LEU D N 1
ATOM 8795 C CA . LEU D 1 162 ? 2.327 38.566 -6.173 1.00 50.20 162 LEU D CA 1
ATOM 8796 C C . LEU D 1 162 ? 0.943 39.156 -6.380 1.00 52.31 162 LEU D C 1
ATOM 8797 O O . LEU D 1 162 ? 0.788 40.385 -6.534 1.00 49.25 162 LEU D O 1
ATOM 8802 N N . ASN D 1 163 ? -0.113 38.303 -6.292 1.00 49.94 163 ASN D N 1
ATOM 8803 C CA . ASN D 1 163 ? -1.460 38.835 -6.473 1.00 49.19 163 ASN D CA 1
ATOM 8804 C C . ASN D 1 163 ? -1.985 39.283 -5.136 1.00 47.87 163 ASN D C 1
ATOM 8805 O O . ASN D 1 163 ? -2.970 38.733 -4.604 1.00 50.94 163 ASN D O 1
ATOM 8810 N N . ALA D 1 164 ? -1.383 40.322 -4.569 1.00 44.91 164 ALA D N 1
ATOM 8811 C CA . ALA D 1 164 ? -1.570 40.626 -3.178 1.00 42.06 164 ALA D CA 1
ATOM 8812 C C . ALA D 1 164 ? -2.851 41.405 -2.865 1.00 41.07 164 ALA D C 1
ATOM 8813 O O . ALA D 1 164 ? -3.255 41.467 -1.702 1.00 39.39 164 ALA D O 1
ATOM 8815 N N . PHE D 1 165 ? -3.440 42.052 -3.838 1.00 39.37 165 PHE D N 1
ATOM 8816 C CA . PHE D 1 165 ? -4.531 43.002 -3.638 1.00 41.56 165 PHE D CA 1
ATOM 8817 C C . PHE D 1 165 ? -5.780 42.477 -4.371 1.00 44.21 165 PHE D C 1
ATOM 8818 O O . PHE D 1 165 ? -5.690 42.024 -5.519 1.00 50.09 165 PHE D O 1
ATOM 8826 N N . GLN D 1 166 ? -6.921 42.555 -3.727 1.00 43.97 166 GLN D N 1
ATOM 8827 C CA . GLN D 1 166 ? -8.143 42.172 -4.365 1.00 45.94 166 GLN D CA 1
ATOM 8828 C C . GLN D 1 166 ? -9.172 43.199 -4.144 1.00 42.55 166 GLN D C 1
ATOM 8829 O O . GLN D 1 166 ? -9.212 43.852 -3.112 1.00 40.89 166 GLN D O 1
ATOM 8835 N N . SER D 1 167 ? -10.087 43.263 -5.053 1.00 45.04 167 SER D N 1
ATOM 8836 C CA . SER D 1 167 ? -11.283 44.034 -4.882 1.00 47.89 167 SER D CA 1
ATOM 8837 C C . SER D 1 167 ? -12.351 43.209 -4.100 1.00 48.50 167 SER D C 1
ATOM 8838 O O . SER D 1 167 ? -12.560 42.077 -4.401 1.00 48.93 167 SER D O 1
ATOM 8841 N N . ILE D 1 168 ? -12.976 43.813 -3.090 1.00 48.03 168 ILE D N 1
ATOM 8842 C CA . ILE D 1 168 ? -13.721 43.149 -2.067 1.00 47.75 168 ILE D CA 1
ATOM 8843 C C . ILE D 1 168 ? -15.139 43.606 -2.116 1.00 48.92 168 ILE D C 1
ATOM 8844 O O . ILE D 1 168 ? -15.408 44.777 -1.903 1.00 49.81 168 ILE D O 1
ATOM 8849 N N . ASN D 1 169 ? -16.044 42.667 -2.427 1.00 49.77 169 ASN D N 1
ATOM 8850 C CA . ASN D 1 169 ? -17.510 42.880 -2.484 1.00 50.96 169 ASN D CA 1
ATOM 8851 C C . ASN D 1 169 ? -17.847 43.863 -3.603 1.00 53.02 169 ASN D C 1
ATOM 8852 O O . ASN D 1 169 ? -18.814 44.543 -3.522 1.00 54.23 169 ASN D O 1
ATOM 8857 N N . TYR D 1 170 ? -17.037 43.942 -4.654 1.00 53.74 170 TYR D N 1
ATOM 8858 C CA . TYR D 1 170 ? -17.233 44.979 -5.715 1.00 54.36 170 TYR D CA 1
ATOM 8859 C C . TYR D 1 170 ? -16.372 44.522 -6.878 1.00 51.87 170 TYR D C 1
ATOM 8860 O O . TYR D 1 170 ? -15.282 44.025 -6.666 1.00 53.05 170 TYR D O 1
ATOM 8869 N N . PRO D 1 171 ? -16.824 44.627 -8.099 1.00 52.67 171 PRO D N 1
ATOM 8870 C CA . PRO D 1 171 ? -15.978 44.134 -9.205 1.00 52.68 171 PRO D CA 1
ATOM 8871 C C . PRO D 1 171 ? -14.707 44.994 -9.445 1.00 53.41 171 PRO D C 1
ATOM 8872 O O . PRO D 1 171 ? -14.671 46.199 -9.128 1.00 53.93 171 PRO D O 1
ATOM 8876 N N . ASP D 1 172 ? -13.681 44.347 -9.995 1.00 53.85 172 ASP D N 1
ATOM 8877 C CA . ASP D 1 172 ? -12.557 45.022 -10.606 1.00 55.43 172 ASP D CA 1
ATOM 8878 C C . ASP D 1 172 ? -13.059 46.060 -11.587 1.00 56.10 172 ASP D C 1
ATOM 8879 O O . ASP D 1 172 ? -14.064 45.872 -12.284 1.00 56.36 172 ASP D O 1
ATOM 8884 N N . ILE D 1 173 ? -12.341 47.174 -11.645 1.00 55.27 173 ILE D N 1
ATOM 8885 C CA . ILE D 1 173 ? -12.693 48.291 -12.576 1.00 54.32 173 ILE D CA 1
ATOM 8886 C C . ILE D 1 173 ? -12.275 47.956 -13.977 1.00 54.74 173 ILE D C 1
ATOM 8887 O O . ILE D 1 173 ? -13.039 48.149 -14.914 1.00 55.02 173 ILE D O 1
ATOM 8892 N N . ALA D 1 174 ? -11.041 47.490 -14.123 1.00 54.04 174 ALA D N 1
ATOM 8893 C CA . ALA D 1 174 ? -10.499 47.240 -15.459 1.00 55.63 174 ALA D CA 1
ATOM 8894 C C . ALA D 1 174 ? -9.306 46.360 -15.390 1.00 54.91 174 ALA D C 1
ATOM 8895 O O . ALA D 1 174 ? -8.743 46.121 -14.306 1.00 57.13 174 ALA D O 1
ATOM 8897 N N . TYR D 1 175 ? -8.951 45.817 -16.534 1.00 57.73 175 TYR D N 1
ATOM 8898 C CA . TYR D 1 175 ? -7.715 45.076 -16.687 1.00 58.57 175 TYR D CA 1
ATOM 8899 C C . TYR D 1 175 ? -6.859 45.769 -17.799 1.00 60.70 175 TYR D C 1
ATOM 8900 O O . TYR D 1 175 ? -7.378 46.288 -18.783 1.00 63.75 175 TYR D O 1
ATOM 8909 N N . VAL D 1 176 ? -5.538 45.744 -17.637 1.00 60.35 176 VAL D N 1
ATOM 8910 C CA . VAL D 1 176 ? -4.662 46.278 -18.626 1.00 64.25 176 VAL D CA 1
ATOM 8911 C C . VAL D 1 176 ? -4.013 45.118 -19.371 1.00 66.48 176 VAL D C 1
ATOM 8912 O O . VAL D 1 176 ? -3.382 44.280 -18.755 1.00 64.11 176 VAL D O 1
ATOM 8916 N N . LYS D 1 177 ? -4.118 45.127 -20.677 1.00 70.58 177 LYS D N 1
ATOM 8917 C CA . LYS D 1 177 ? -3.487 44.075 -21.467 1.00 76.49 177 LYS D CA 1
ATOM 8918 C C . LYS D 1 177 ? -2.693 44.815 -22.563 1.00 76.20 177 LYS D C 1
ATOM 8919 O O . LYS D 1 177 ? -3.270 45.498 -23.395 1.00 74.57 177 LYS D O 1
ATOM 8925 N N . GLY D 1 178 ? -1.376 44.685 -22.535 1.00 76.52 178 GLY D N 1
ATOM 8926 C CA . GLY D 1 178 ? -0.450 45.485 -23.336 1.00 77.65 178 GLY D CA 1
ATOM 8927 C C . GLY D 1 178 ? -0.647 46.955 -23.012 1.00 78.21 178 GLY D C 1
ATOM 8928 O O . GLY D 1 178 ? -0.503 47.377 -21.868 1.00 77.73 178 GLY D O 1
ATOM 8929 N N . ASP D 1 179 ? -1.080 47.716 -24.006 1.00 80.81 179 ASP D N 1
ATOM 8930 C CA . ASP D 1 179 ? -1.381 49.123 -23.874 1.00 82.85 179 ASP D CA 1
ATOM 8931 C C . ASP D 1 179 ? -2.839 49.445 -23.850 1.00 82.17 179 ASP D C 1
ATOM 8932 O O . ASP D 1 179 ? -3.172 50.637 -23.916 1.00 80.79 179 ASP D O 1
ATOM 8937 N N . GLU D 1 180 ? -3.718 48.427 -23.806 1.00 82.81 180 GLU D N 1
ATOM 8938 C CA . GLU D 1 180 ? -5.144 48.664 -23.708 1.00 85.10 180 GLU D CA 1
ATOM 8939 C C . GLU D 1 180 ? -5.735 48.481 -22.302 1.00 79.28 180 GLU D C 1
ATOM 8940 O O . GLU D 1 180 ? -5.296 47.645 -21.500 1.00 79.85 180 GLU D O 1
ATOM 8946 N N . VAL D 1 181 ? -6.765 49.270 -22.019 1.00 73.60 181 VAL D N 1
ATOM 8947 C CA . VAL D 1 181 ? -7.585 49.162 -20.843 1.00 69.85 181 VAL D CA 1
ATOM 8948 C C . VAL D 1 181 ? -8.847 48.431 -21.292 1.00 71.36 181 VAL D C 1
ATOM 8949 O O . VAL D 1 181 ? -9.512 48.909 -22.197 1.00 71.52 181 VAL D O 1
ATOM 8953 N N . LEU D 1 182 ? -9.184 47.323 -20.654 1.00 69.77 182 LEU D N 1
ATOM 8954 C CA . LEU D 1 182 ? -10.446 46.582 -20.907 1.00 71.69 182 LEU D CA 1
ATOM 8955 C C . LEU D 1 182 ? -11.291 46.802 -19.679 1.00 69.87 182 LEU D C 1
ATOM 8956 O O . LEU D 1 182 ? -10.971 46.308 -18.573 1.00 70.41 182 LEU D O 1
ATOM 8961 N N . VAL D 1 183 ? -12.344 47.571 -19.850 1.00 68.34 183 VAL D N 1
ATOM 8962 C CA . VAL D 1 183 ? -13.165 47.998 -18.763 1.00 68.05 183 VAL D CA 1
ATOM 8963 C C . VAL D 1 183 ? -14.152 46.858 -18.370 1.00 71.27 183 VAL D C 1
ATOM 8964 O O . VAL D 1 183 ? -14.841 46.297 -19.217 1.00 71.42 183 VAL D O 1
ATOM 8968 N N . ARG D 1 184 ? -14.179 46.524 -17.072 1.00 70.79 184 ARG D N 1
ATOM 8969 C CA . ARG D 1 184 ? -15.065 45.541 -16.485 1.00 71.00 184 ARG D CA 1
ATOM 8970 C C . ARG D 1 184 ? -16.217 46.284 -15.807 1.00 69.84 184 ARG D C 1
ATOM 8971 O O . ARG D 1 184 ? -17.318 45.875 -15.937 1.00 72.09 184 ARG D O 1
ATOM 8979 N N . HIS D 1 185 ? -15.993 47.392 -15.123 1.00 67.89 185 HIS D N 1
ATOM 8980 C CA . HIS D 1 185 ? -17.066 48.114 -14.454 1.00 68.82 185 HIS D CA 1
ATOM 8981 C C . HIS D 1 185 ? -16.638 49.589 -14.345 1.00 70.43 185 HIS D C 1
ATOM 8982 O O . HIS D 1 185 ? -15.623 49.907 -13.692 1.00 69.43 185 HIS D O 1
ATOM 8989 N N . LYS D 1 186 ? -17.410 50.484 -14.937 1.00 73.83 186 LYS D N 1
ATOM 8990 C CA . LYS D 1 186 ? -17.183 51.890 -14.785 1.00 76.11 186 LYS D CA 1
ATOM 8991 C C . LYS D 1 186 ? -18.025 52.416 -13.650 1.00 75.22 186 LYS D C 1
ATOM 8992 O O . LYS D 1 186 ? -19.201 52.325 -13.719 1.00 78.40 186 LYS D O 1
ATOM 8998 N N . PRO D 1 187 ? -17.429 52.981 -12.588 1.00 74.48 187 PRO D N 1
ATOM 8999 C CA . PRO D 1 187 ? -18.252 53.515 -11.489 1.00 76.13 187 PRO D CA 1
ATOM 9000 C C . PRO D 1 187 ? -18.951 54.809 -11.845 1.00 85.15 187 PRO D C 1
ATOM 9001 O O . PRO D 1 187 ? -18.695 55.357 -12.935 1.00 88.52 187 PRO D O 1
ATOM 9005 N N . ARG D 1 188 ? -19.823 55.296 -10.966 1.00 89.57 188 ARG D N 1
ATOM 9006 C CA . ARG D 1 188 ? -20.433 56.636 -11.142 1.00 92.09 188 ARG D CA 1
ATOM 9007 C C . ARG D 1 188 ? -19.339 57.672 -10.880 1.00 89.32 188 ARG D C 1
ATOM 9008 O O . ARG D 1 188 ? -18.622 57.634 -9.851 1.00 87.93 188 ARG D O 1
ATOM 9016 N N . ILE D 1 189 ? -19.156 58.598 -11.815 1.00 90.06 189 ILE D N 1
ATOM 9017 C CA . ILE D 1 189 ? -18.048 59.568 -11.776 1.00 88.97 189 ILE D CA 1
ATOM 9018 C C . ILE D 1 189 ? -18.673 60.940 -11.605 1.00 89.32 189 ILE D C 1
ATOM 9019 O O . ILE D 1 189 ? -19.464 61.368 -12.459 1.00 92.01 189 ILE D O 1
ATOM 9024 N N . GLY D 1 190 ? -18.362 61.591 -10.498 1.00 87.15 190 GLY D N 1
ATOM 9025 C CA . GLY D 1 190 ? -19.031 62.828 -10.125 1.00 91.91 190 GLY D CA 1
ATOM 9026 C C . GLY D 1 190 ? -18.614 63.994 -11.010 1.00 97.04 190 GLY D C 1
ATOM 9027 O O . GLY D 1 190 ? -17.454 64.388 -11.006 1.00 100.53 190 GLY D O 1
ATOM 9028 N N . ASN D 1 191 ? -19.588 64.555 -11.736 1.00 99.65 191 ASN D N 1
ATOM 9029 C CA . ASN D 1 191 ? -19.426 65.730 -12.587 1.00 100.76 191 ASN D CA 1
ATOM 9030 C C . ASN D 1 191 ? -18.966 67.022 -11.893 1.00 98.52 191 ASN D C 1
ATOM 9031 O O . ASN D 1 191 ? -18.511 67.952 -12.577 1.00 95.25 191 ASN D O 1
ATOM 9036 N N . GLY D 1 192 ? -19.139 67.127 -10.574 1.00 94.78 192 GLY D N 1
ATOM 9037 C CA . GLY D 1 192 ? -18.887 68.348 -9.799 1.00 93.11 192 GLY D CA 1
ATOM 9038 C C . GLY D 1 192 ? -17.441 68.838 -9.814 1.00 90.06 192 GLY D C 1
ATOM 9039 O O . GLY D 1 192 ? -16.573 68.232 -10.454 1.00 88.19 192 GLY D O 1
ATOM 9040 N N . GLU D 1 193 ? -17.186 69.942 -9.133 1.00 87.08 193 GLU D N 1
ATOM 9041 C CA . GLU D 1 193 ? -15.850 70.536 -9.089 1.00 86.39 193 GLU D CA 1
ATOM 9042 C C . GLU D 1 193 ? -14.954 69.738 -8.092 1.00 81.64 193 GLU D C 1
ATOM 9043 O O . GLU D 1 193 ? -15.450 69.265 -7.104 1.00 81.18 193 GLU D O 1
ATOM 9049 N N . PRO D 1 194 ? -13.636 69.616 -8.369 1.00 79.33 194 PRO D N 1
ATOM 9050 C CA . PRO D 1 194 ? -12.761 68.968 -7.399 1.00 74.77 194 PRO D CA 1
ATOM 9051 C C . PRO D 1 194 ? -12.763 69.664 -6.035 1.00 75.77 194 PRO D C 1
ATOM 9052 O O . PRO D 1 194 ? -12.745 70.836 -5.983 1.00 77.75 194 PRO D O 1
ATOM 9056 N N . LEU D 1 195 ? -12.823 68.911 -4.944 1.00 79.51 195 LEU D N 1
ATOM 9057 C CA . LEU D 1 195 ? -12.834 69.481 -3.591 1.00 80.20 195 LEU D CA 1
ATOM 9058 C C . LEU D 1 195 ? -11.841 68.743 -2.753 1.00 73.48 195 LEU D C 1
ATOM 9059 O O . LEU D 1 195 ? -11.785 67.533 -2.826 1.00 73.25 195 LEU D O 1
ATOM 9064 N N . PHE D 1 196 ? -11.048 69.462 -1.986 1.00 71.99 196 PHE D N 1
ATOM 9065 C CA . PHE D 1 196 ? -10.117 68.884 -1.053 1.00 69.29 196 PHE D CA 1
ATOM 9066 C C . PHE D 1 196 ? -10.705 69.108 0.308 1.00 70.75 196 PHE D C 1
ATOM 9067 O O . PHE D 1 196 ? -11.019 70.212 0.645 1.00 72.10 196 PHE D O 1
ATOM 9075 N N . ASP D 1 197 ? -10.870 68.031 1.079 1.00 72.07 197 ASP D N 1
ATOM 9076 C CA . ASP D 1 197 ? -11.574 68.085 2.366 1.00 73.88 197 ASP D CA 1
ATOM 9077 C C . ASP D 1 197 ? -10.874 67.176 3.360 1.00 70.86 197 ASP D C 1
ATOM 9078 O O . ASP D 1 197 ? -11.347 66.096 3.636 1.00 67.82 197 ASP D O 1
ATOM 9083 N N . PRO D 1 198 ? -9.717 67.641 3.885 1.00 71.27 198 PRO D N 1
ATOM 9084 C CA . PRO D 1 198 ? -8.769 66.771 4.619 1.00 69.61 198 PRO D CA 1
ATOM 9085 C C . PRO D 1 198 ? -8.991 66.551 6.110 1.00 68.29 198 PRO D C 1
ATOM 9086 O O . PRO D 1 198 ? -8.189 65.839 6.711 1.00 70.41 198 PRO D O 1
ATOM 9090 N N . GLU D 1 199 ? -10.017 67.137 6.728 1.00 70.86 199 GLU D N 1
ATOM 9091 C CA . GLU D 1 199 ? -10.098 67.059 8.184 1.00 73.55 199 GLU D CA 1
ATOM 9092 C C . GLU D 1 199 ? -10.467 65.569 8.544 1.00 71.67 199 GLU D C 1
ATOM 9093 O O . GLU D 1 199 ? -11.428 64.989 8.058 1.00 71.87 199 GLU D O 1
ATOM 9099 N N . LEU D 1 200 ? -9.644 64.992 9.383 1.00 72.12 200 LEU D N 1
ATOM 9100 C CA . LEU D 1 200 ? -9.910 63.727 9.951 1.00 75.09 200 LEU D CA 1
ATOM 9101 C C . LEU D 1 200 ? -9.393 63.627 11.374 1.00 75.05 200 LEU D C 1
ATOM 9102 O O . LEU D 1 200 ? -8.480 64.365 11.757 1.00 75.50 200 LEU D O 1
ATOM 9107 N N . ASP D 1 201 ? -10.043 62.743 12.159 1.00 72.04 201 ASP D N 1
ATOM 9108 C CA . ASP D 1 201 ? -9.693 62.517 13.543 1.00 69.86 201 ASP D CA 1
ATOM 9109 C C . ASP D 1 201 ? -9.043 61.160 13.553 1.00 67.59 201 ASP D C 1
ATOM 9110 O O . ASP D 1 201 ? -9.714 60.145 13.361 1.00 69.36 201 ASP D O 1
ATOM 9115 N N . PRO D 1 202 ? -7.720 61.107 13.763 1.00 67.01 202 PRO D N 1
ATOM 9116 C CA . PRO D 1 202 ? -7.015 59.840 13.733 1.00 64.73 202 PRO D CA 1
ATOM 9117 C C . PRO D 1 202 ? -7.243 58.906 14.980 1.00 66.74 202 PRO D C 1
ATOM 9118 O O . PRO D 1 202 ? -6.747 57.752 14.954 1.00 65.62 202 PRO D O 1
ATOM 9122 N N . ASN D 1 203 ? -7.956 59.373 16.008 1.00 69.41 203 ASN D N 1
ATOM 9123 C CA . ASN D 1 203 ? -8.081 58.639 17.271 1.00 73.45 203 ASN D CA 1
ATOM 9124 C C . ASN D 1 203 ? -9.193 57.610 17.242 1.00 71.03 203 ASN D C 1
ATOM 9125 O O . ASN D 1 203 ? -10.210 57.795 17.889 1.00 72.16 203 ASN D O 1
ATOM 9130 N N . VAL D 1 204 ? -8.990 56.576 16.438 1.00 67.92 204 VAL D N 1
ATOM 9131 C CA . VAL D 1 204 ? -9.939 55.492 16.287 1.00 71.06 204 VAL D CA 1
ATOM 9132 C C . VAL D 1 204 ? -9.171 54.210 16.472 1.00 68.61 204 VAL D C 1
ATOM 9133 O O . VAL D 1 204 ? -7.972 54.139 16.228 1.00 66.78 204 VAL D O 1
ATOM 9137 N N . VAL D 1 205 ? -9.881 53.193 16.922 1.00 69.01 205 VAL D N 1
ATOM 9138 C CA . VAL D 1 205 ? -9.269 51.917 17.238 1.00 65.42 205 VAL D CA 1
ATOM 9139 C C . VAL D 1 205 ? -10.101 50.796 16.648 1.00 62.64 205 VAL D C 1
ATOM 9140 O O . VAL D 1 205 ? -11.337 50.889 16.615 1.00 65.14 205 VAL D O 1
ATOM 9144 N N . HIS D 1 206 ? -9.393 49.779 16.144 1.00 60.05 206 HIS D N 1
ATOM 9145 C CA . HIS D 1 206 ? -10.024 48.683 15.433 1.00 58.49 206 HIS D CA 1
ATOM 9146 C C . HIS D 1 206 ? -9.715 47.421 16.267 1.00 55.72 206 HIS D C 1
ATOM 9147 O O . HIS D 1 206 ? -8.577 46.962 16.375 1.00 49.74 206 HIS D O 1
ATOM 9154 N N . ILE D 1 207 ? -10.766 46.856 16.828 1.00 57.86 207 ILE D N 1
ATOM 9155 C CA . ILE D 1 207 ? -10.592 45.697 17.720 1.00 61.56 207 ILE D CA 1
ATOM 9156 C C . ILE D 1 207 ? -11.444 44.527 17.241 1.00 61.32 207 ILE D C 1
ATOM 9157 O O . ILE D 1 207 ? -12.530 44.707 16.736 1.00 61.30 207 ILE D O 1
ATOM 9162 N N . ARG D 1 208 ? -10.927 43.334 17.427 1.00 62.86 208 ARG D N 1
ATOM 9163 C CA . ARG D 1 208 ? -11.669 42.140 17.045 1.00 63.74 208 ARG D CA 1
ATOM 9164 C C . ARG D 1 208 ? -12.484 41.606 18.220 1.00 63.87 208 ARG D C 1
ATOM 9165 O O . ARG D 1 208 ? -11.939 41.400 19.303 1.00 64.41 208 ARG D O 1
ATOM 9173 N N . LEU D 1 209 ? -13.782 41.401 18.024 1.00 66.07 209 LEU D N 1
ATOM 9174 C CA . LEU D 1 209 ? -14.608 40.714 19.048 1.00 68.98 209 LEU D CA 1
ATOM 9175 C C . LEU D 1 209 ? -14.227 39.261 19.045 1.00 66.32 209 LEU D C 1
ATOM 9176 O O . LEU D 1 209 ? -14.310 38.593 18.030 1.00 63.71 209 LEU D O 1
ATOM 9181 N N . THR D 1 210 ? -13.779 38.760 20.202 1.00 67.90 210 THR D N 1
ATOM 9182 C CA . THR D 1 210 ? -13.235 37.450 20.313 1.00 65.99 210 THR D CA 1
ATOM 9183 C C . THR D 1 210 ? -13.881 36.750 21.502 1.00 66.43 210 THR D C 1
ATOM 9184 O O . THR D 1 210 ? -14.231 37.425 22.487 1.00 66.61 210 THR D O 1
ATOM 9188 N N . PRO D 1 211 ? -14.019 35.423 21.442 1.00 62.78 211 PRO D N 1
ATOM 9189 C CA . PRO D 1 211 ? -14.483 34.786 22.686 1.00 65.05 211 PRO D CA 1
ATOM 9190 C C . PRO D 1 211 ? -13.464 35.083 23.749 1.00 66.08 211 PRO D C 1
ATOM 9191 O O . PRO D 1 211 ? -12.241 35.064 23.459 1.00 68.34 211 PRO D O 1
ATOM 9195 N N . GLY D 1 212 ? -13.915 35.430 24.942 1.00 68.09 212 GLY D N 1
ATOM 9196 C CA . GLY D 1 212 ? -13.001 35.830 25.987 1.00 71.18 212 GLY D CA 1
ATOM 9197 C C . GLY D 1 212 ? -12.715 37.321 26.079 1.00 73.19 212 GLY D C 1
ATOM 9198 O O . GLY D 1 212 ? -12.188 37.729 27.063 1.00 76.56 212 GLY D O 1
ATOM 9199 N N . LEU D 1 213 ? -13.030 38.137 25.083 1.00 73.15 213 LEU D N 1
ATOM 9200 C CA . LEU D 1 213 ? -12.868 39.579 25.229 1.00 73.68 213 LEU D CA 1
ATOM 9201 C C . LEU D 1 213 ? -13.695 40.079 26.389 1.00 77.24 213 LEU D C 1
ATOM 9202 O O . LEU D 1 213 ? -14.917 39.820 26.432 1.00 78.56 213 LEU D O 1
ATOM 9207 N N . SER D 1 214 ? -13.060 40.775 27.332 1.00 79.13 214 SER D N 1
ATOM 9208 C CA . SER D 1 214 ? -13.778 41.160 28.559 1.00 83.62 214 SER D CA 1
ATOM 9209 C C . SER D 1 214 ? -14.390 42.572 28.474 1.00 85.87 214 SER D C 1
ATOM 9210 O O . SER D 1 214 ? -13.873 43.434 27.787 1.00 81.76 214 SER D O 1
ATOM 9213 N N . PRO D 1 215 ? -15.514 42.787 29.181 1.00 90.12 215 PRO D N 1
ATOM 9214 C CA . PRO D 1 215 ? -16.066 44.136 29.396 1.00 92.28 215 PRO D CA 1
ATOM 9215 C C . PRO D 1 215 ? -15.023 45.170 29.827 1.00 92.02 215 PRO D C 1
ATOM 9216 O O . PRO D 1 215 ? -15.075 46.284 29.347 1.00 92.21 215 PRO D O 1
ATOM 9220 N N . GLU D 1 216 ? -14.099 44.787 30.708 1.00 94.51 216 GLU D N 1
ATOM 9221 C CA . GLU D 1 216 ? -13.048 45.666 31.246 1.00 97.13 216 GLU D CA 1
ATOM 9222 C C . GLU D 1 216 ? -12.157 46.225 30.133 1.00 92.89 216 GLU D C 1
ATOM 9223 O O . GLU D 1 216 ? -11.894 47.431 30.085 1.00 95.13 216 GLU D O 1
ATOM 9229 N N . VAL D 1 217 ? -11.741 45.356 29.220 1.00 90.35 217 VAL D N 1
ATOM 9230 C CA . VAL D 1 217 ? -10.894 45.737 28.085 1.00 87.26 217 VAL D CA 1
ATOM 9231 C C . VAL D 1 217 ? -11.610 46.707 27.168 1.00 86.84 217 VAL D C 1
ATOM 9232 O O . VAL D 1 217 ? -11.029 47.694 26.732 1.00 88.63 217 VAL D O 1
ATOM 9236 N N . LEU D 1 218 ? -12.858 46.414 26.862 1.00 86.69 218 LEU D N 1
ATOM 9237 C CA . LEU D 1 218 ? -13.602 47.228 25.934 1.00 86.65 218 LEU D CA 1
ATOM 9238 C C . LEU D 1 218 ? -13.919 48.611 26.544 1.00 91.05 218 LEU D C 1
ATOM 9239 O O . LEU D 1 218 ? -13.972 49.622 25.814 1.00 90.64 218 LEU D O 1
ATOM 9244 N N . ARG D 1 219 ? -14.107 48.653 27.869 1.00 91.56 219 ARG D N 1
ATOM 9245 C CA . ARG D 1 219 ? -14.242 49.918 28.587 1.00 94.13 219 ARG D CA 1
ATOM 9246 C C . ARG D 1 219 ? -12.974 50.772 28.523 1.00 93.12 219 ARG D C 1
ATOM 9247 O O . ARG D 1 219 ? -13.047 51.990 28.282 1.00 92.76 219 ARG D O 1
ATOM 9255 N N . ALA D 1 220 ? -11.836 50.133 28.800 1.00 91.22 220 ALA D N 1
ATOM 9256 C CA . ALA D 1 220 ? -10.542 50.796 28.774 1.00 89.40 220 ALA D CA 1
ATOM 9257 C C . ALA D 1 220 ? -10.243 51.380 27.385 1.00 88.09 220 ALA D C 1
ATOM 9258 O O . ALA D 1 220 ? -9.698 52.501 27.293 1.00 85.78 220 ALA D O 1
ATOM 9260 N N . VAL D 1 221 ? -10.613 50.639 26.326 1.00 83.95 221 VAL D N 1
ATOM 9261 C CA . VAL D 1 221 ? -10.443 51.117 24.974 1.00 82.24 221 VAL D CA 1
ATOM 9262 C C . VAL D 1 221 ? -11.360 52.300 24.680 1.00 84.79 221 VAL D C 1
ATOM 9263 O O . VAL D 1 221 ? -10.916 53.306 24.094 1.00 87.99 221 VAL D O 1
ATOM 9267 N N . ALA D 1 222 ? -12.620 52.185 25.085 1.00 88.24 222 ALA D N 1
ATOM 9268 C CA . ALA D 1 222 ? -13.609 53.205 24.798 1.00 92.44 222 ALA D CA 1
ATOM 9269 C C . ALA D 1 222 ? -13.231 54.563 25.429 1.00 100.50 222 ALA D C 1
ATOM 9270 O O . ALA D 1 222 ? -13.454 55.587 24.773 1.00 100.64 222 ALA D O 1
ATOM 9272 N N . ARG D 1 223 ? -12.721 54.552 26.660 1.00 108.83 223 ARG D N 1
ATOM 9273 C CA . ARG D 1 223 ? -12.297 55.779 27.322 1.00 115.01 223 ARG D CA 1
ATOM 9274 C C . ARG D 1 223 ? -10.866 55.557 26.812 1.00 114.59 223 ARG D C 1
ATOM 9275 O O . ARG D 1 223 ? -10.171 54.668 27.294 1.00 129.16 223 ARG D O 1
ATOM 9283 N N . ALA D 1 224 ? -10.484 56.310 25.904 1.00 104.03 224 ALA D N 1
ATOM 9284 C CA . ALA D 1 224 ? -9.087 56.428 25.356 1.00 96.56 224 ALA D CA 1
ATOM 9285 C C . ALA D 1 224 ? -9.110 56.719 23.899 1.00 89.60 224 ALA D C 1
ATOM 9286 O O . ALA D 1 224 ? -8.083 57.116 23.377 1.00 88.87 224 ALA D O 1
ATOM 9288 N N . THR D 1 225 ? -10.244 56.591 23.207 1.00 85.88 225 THR D N 1
ATOM 9289 C CA . THR D 1 225 ? -10.347 56.841 21.772 1.00 82.50 225 THR D CA 1
ATOM 9290 C C . THR D 1 225 ? -11.568 57.647 21.517 1.00 82.08 225 THR D C 1
ATOM 9291 O O . THR D 1 225 ? -12.380 57.820 22.421 1.00 81.95 225 THR D O 1
ATOM 9295 N N . ASP D 1 226 ? -11.745 58.103 20.287 1.00 80.85 226 ASP D N 1
ATOM 9296 C CA . ASP D 1 226 ? -12.979 58.802 19.903 1.00 82.45 226 ASP D CA 1
ATOM 9297 C C . ASP D 1 226 ? -13.962 57.958 19.105 1.00 79.54 226 ASP D C 1
ATOM 9298 O O . ASP D 1 226 ? -15.098 58.345 18.931 1.00 82.47 226 ASP D O 1
ATOM 9303 N N . GLY D 1 227 ? -13.516 56.815 18.598 1.00 75.93 227 GLY D N 1
ATOM 9304 C CA . GLY D 1 227 ? -14.365 55.970 17.758 1.00 74.05 227 GLY D CA 1
ATOM 9305 C C . GLY D 1 227 ? -13.837 54.561 17.809 1.00 70.23 227 GLY D C 1
ATOM 9306 O O . GLY D 1 227 ? -12.645 54.362 17.982 1.00 68.09 227 GLY D O 1
ATOM 9307 N N . ILE D 1 228 ? -14.716 53.597 17.593 1.00 68.58 228 ILE D N 1
ATOM 9308 C CA . ILE D 1 228 ? -14.306 52.184 17.643 1.00 65.90 228 ILE D CA 1
ATOM 9309 C C . ILE D 1 228 ? -14.826 51.503 16.427 1.00 63.48 228 ILE D C 1
ATOM 9310 O O . ILE D 1 228 ? -15.987 51.662 16.098 1.00 66.78 228 ILE D O 1
ATOM 9315 N N . VAL D 1 229 ? -13.955 50.751 15.760 1.00 61.07 229 VAL D N 1
ATOM 9316 C CA . VAL D 1 229 ? -14.390 49.754 14.788 1.00 60.39 229 VAL D CA 1
ATOM 9317 C C . VAL D 1 229 ? -14.316 48.376 15.424 1.00 58.65 229 VAL D C 1
ATOM 9318 O O . VAL D 1 229 ? -13.238 47.945 15.854 1.00 56.36 229 VAL D O 1
ATOM 9322 N N . LEU D 1 230 ? -15.463 47.718 15.538 1.00 60.91 230 LEU D N 1
ATOM 9323 C CA . LEU D 1 230 ? -15.526 46.339 16.059 1.00 61.53 230 LEU D CA 1
ATOM 9324 C C . LEU D 1 230 ? -15.588 45.396 14.893 1.00 58.56 230 LEU D C 1
ATOM 9325 O O . LEU D 1 230 ? -16.383 45.579 13.986 1.00 60.35 230 LEU D O 1
ATOM 9330 N N . GLU D 1 231 ? -14.762 44.381 14.922 1.00 56.21 231 GLU D N 1
ATOM 9331 C CA . GLU D 1 231 ? -14.764 43.382 13.893 1.00 57.63 231 GLU D CA 1
ATOM 9332 C C . GLU D 1 231 ? -15.492 42.126 14.470 1.00 57.25 231 GLU D C 1
ATOM 9333 O O . GLU D 1 231 ? -14.923 41.394 15.294 1.00 61.66 231 GLU D O 1
ATOM 9339 N N . GLY D 1 232 ? -16.760 41.968 14.102 1.00 57.20 232 GLY D N 1
ATOM 9340 C CA . GLY D 1 232 ? -17.636 40.873 14.629 1.00 58.31 232 GLY D CA 1
ATOM 9341 C C . GLY D 1 232 ? -17.626 39.634 13.757 1.00 56.44 232 GLY D C 1
ATOM 9342 O O . GLY D 1 232 ? -17.056 39.628 12.667 1.00 56.06 232 GLY D O 1
ATOM 9343 N N . TYR D 1 233 ? -18.261 38.577 14.194 1.00 56.75 233 TYR D N 1
ATOM 9344 C CA . TYR D 1 233 ? -18.308 37.305 13.466 1.00 54.90 233 TYR D CA 1
ATOM 9345 C C . TYR D 1 233 ? -19.412 37.341 12.407 1.00 56.63 233 TYR D C 1
ATOM 9346 O O . TYR D 1 233 ? -20.530 37.784 12.656 1.00 59.61 233 TYR D O 1
ATOM 9355 N N . GLY D 1 234 ? -19.136 36.834 11.233 1.00 56.58 234 GLY D N 1
ATOM 9356 C CA . GLY D 1 234 ? -20.154 36.662 10.197 1.00 55.81 234 GLY D CA 1
ATOM 9357 C C . GLY D 1 234 ? -20.925 37.916 9.861 1.00 55.96 234 GLY D C 1
ATOM 9358 O O . GLY D 1 234 ? -20.344 38.949 9.537 1.00 59.65 234 GLY D O 1
ATOM 9359 N N . ALA D 1 235 ? -22.234 37.844 9.955 1.00 57.10 235 ALA D N 1
ATOM 9360 C CA . ALA D 1 235 ? -23.189 38.849 9.685 1.00 59.68 235 ALA D CA 1
ATOM 9361 C C . ALA D 1 235 ? -23.186 39.952 10.740 1.00 62.74 235 ALA D C 1
ATOM 9362 O O . ALA D 1 235 ? -23.760 41.045 10.502 1.00 60.01 235 ALA D O 1
ATOM 9364 N N . GLY D 1 236 ? -22.557 39.675 11.900 1.00 61.41 236 GLY D N 1
ATOM 9365 C CA . GLY D 1 236 ? -22.325 40.727 12.900 1.00 62.44 236 GLY D CA 1
ATOM 9366 C C . GLY D 1 236 ? -23.259 40.614 14.090 1.00 65.24 236 GLY D C 1
ATOM 9367 O O . GLY D 1 236 ? -24.394 40.201 13.975 1.00 65.84 236 GLY D O 1
ATOM 9368 N N . GLY D 1 237 ? -22.763 40.997 15.249 1.00 67.83 237 GLY D N 1
ATOM 9369 C CA . GLY D 1 237 ? -23.506 40.957 16.498 1.00 73.88 237 GLY D CA 1
ATOM 9370 C C . GLY D 1 237 ? -22.551 41.064 17.666 1.00 76.14 237 GLY D C 1
ATOM 9371 O O . GLY D 1 237 ? -21.348 41.053 17.503 1.00 76.91 237 GLY D O 1
ATOM 9372 N N . ILE D 1 238 ? -23.072 41.211 18.860 1.00 80.27 238 ILE D N 1
ATOM 9373 C CA . ILE D 1 238 ? -22.205 41.370 20.012 1.00 80.50 238 ILE D CA 1
ATOM 9374 C C . ILE D 1 238 ? -22.574 40.293 21.061 1.00 83.05 238 ILE D C 1
ATOM 9375 O O . ILE D 1 238 ? -23.770 40.106 21.321 1.00 85.04 238 ILE D O 1
ATOM 9380 N N . PRO D 1 239 ? -21.564 39.625 21.662 1.00 82.36 239 PRO D N 1
ATOM 9381 C CA . PRO D 1 239 ? -21.764 38.692 22.778 1.00 85.77 239 PRO D CA 1
ATOM 9382 C C . PRO D 1 239 ? -22.384 39.404 23.978 1.00 89.99 239 PRO D C 1
ATOM 9383 O O . PRO D 1 239 ? -21.933 40.507 24.365 1.00 91.37 239 PRO D O 1
ATOM 9387 N N . TYR D 1 240 ? -23.417 38.792 24.530 1.00 90.86 240 TYR D N 1
ATOM 9388 C CA . TYR D 1 240 ? -24.043 39.233 25.762 1.00 93.99 240 TYR D CA 1
ATOM 9389 C C . TYR D 1 240 ? -24.097 38.181 26.887 1.00 94.58 240 TYR D C 1
ATOM 9390 O O . TYR D 1 240 ? -24.545 38.486 27.952 1.00 95.68 240 TYR D O 1
ATOM 9399 N N . ARG D 1 241 ? -23.599 36.970 26.656 1.00 89.85 241 ARG D N 1
ATOM 9400 C CA . ARG D 1 241 ? -23.638 35.891 27.597 1.00 88.05 241 ARG D CA 1
ATOM 9401 C C . ARG D 1 241 ? -22.286 35.765 28.279 1.00 88.38 241 ARG D C 1
ATOM 9402 O O . ARG D 1 241 ? -21.289 35.748 27.618 1.00 86.00 241 ARG D O 1
ATOM 9410 N N . GLY D 1 242 ? -22.264 35.622 29.606 1.00 93.89 242 GLY D N 1
ATOM 9411 C CA . GLY D 1 242 ? -21.031 35.432 30.375 1.00 94.38 242 GLY D CA 1
ATOM 9412 C C . GLY D 1 242 ? -20.159 36.688 30.427 1.00 95.80 242 GLY D C 1
ATOM 9413 O O . GLY D 1 242 ? -19.899 37.224 31.499 1.00 101.82 242 GLY D O 1
ATOM 9414 N N . ARG D 1 243 ? -19.642 37.121 29.286 1.00 91.17 243 ARG D N 1
ATOM 9415 C CA . ARG D 1 243 ? -18.928 38.389 29.176 1.00 89.91 243 ARG D CA 1
ATOM 9416 C C . ARG D 1 243 ? -19.836 39.293 28.397 1.00 88.82 243 ARG D C 1
ATOM 9417 O O . ARG D 1 243 ? -19.963 39.155 27.199 1.00 86.19 243 ARG D O 1
ATOM 9425 N N . ASN D 1 244 ? -20.546 40.160 29.102 1.00 92.90 244 ASN D N 1
ATOM 9426 C CA . ASN D 1 244 ? -21.610 40.933 28.517 1.00 93.89 244 ASN D CA 1
ATOM 9427 C C . ASN D 1 244 ? -20.987 42.196 27.905 1.00 93.15 244 ASN D C 1
ATOM 9428 O O . ASN D 1 244 ? -20.887 43.252 28.556 1.00 93.63 244 ASN D O 1
ATOM 9433 N N . LEU D 1 245 ? -20.578 42.057 26.645 1.00 91.30 245 LEU D N 1
ATOM 9434 C CA . LEU D 1 245 ? -20.017 43.146 25.910 1.00 90.78 245 LEU D CA 1
ATOM 9435 C C . LEU D 1 245 ? -21.100 44.086 25.372 1.00 94.24 245 LEU D C 1
ATOM 9436 O O . LEU D 1 245 ? -20.808 45.254 25.106 1.00 97.31 245 LEU D O 1
ATOM 9441 N N . LEU D 1 246 ? -22.328 43.593 25.208 1.00 97.43 246 LEU D N 1
ATOM 9442 C CA . LEU D 1 246 ? -23.442 44.438 24.760 1.00 99.74 246 LEU D CA 1
ATOM 9443 C C . LEU D 1 246 ? -23.714 45.600 25.689 1.00 103.51 246 LEU D C 1
ATOM 9444 O O . LEU D 1 246 ? -24.030 46.713 25.247 1.00 100.38 246 LEU D O 1
ATOM 9449 N N . GLU D 1 247 ? -23.624 45.328 26.984 1.00 105.07 247 GLU D N 1
ATOM 9450 C CA . GLU D 1 247 ? -23.814 46.362 27.985 1.00 108.95 247 GLU D CA 1
ATOM 9451 C C . GLU D 1 247 ? -22.753 47.480 27.855 1.00 103.71 247 GLU D C 1
ATOM 9452 O O . GLU D 1 247 ? -23.086 48.650 27.903 1.00 103.00 247 GLU D O 1
ATOM 9458 N N . VAL D 1 248 ? -21.489 47.094 27.666 1.00 99.12 248 VAL D N 1
ATOM 9459 C CA . VAL D 1 248 ? -20.415 48.066 27.478 1.00 97.32 248 VAL D CA 1
ATOM 9460 C C . VAL D 1 248 ? -20.661 48.871 26.195 1.00 95.66 248 VAL D C 1
ATOM 9461 O O . VAL D 1 248 ? -20.437 50.068 26.169 1.00 95.03 248 VAL D O 1
ATOM 9465 N N . VAL D 1 249 ? -21.141 48.213 25.148 1.00 93.78 249 VAL D N 1
ATOM 9466 C CA . VAL D 1 249 ? -21.392 48.889 23.897 1.00 93.32 249 VAL D CA 1
ATOM 9467 C C . VAL D 1 249 ? -22.562 49.870 23.954 1.00 96.34 249 VAL D C 1
ATOM 9468 O O . VAL D 1 249 ? -22.457 50.949 23.376 1.00 101.09 249 VAL D O 1
ATOM 9472 N N . SER D 1 250 ? -23.647 49.551 24.634 1.00 98.67 250 SER D N 1
ATOM 9473 C CA . SER D 1 250 ? -24.796 50.479 24.702 1.00 103.03 250 SER D CA 1
ATOM 9474 C C . SER D 1 250 ? -24.443 51.752 25.435 1.00 105.36 250 SER D C 1
ATOM 9475 O O . SER D 1 250 ? -24.949 52.806 25.072 1.00 103.79 250 SER D O 1
ATOM 9478 N N . GLU D 1 251 ? -23.593 51.649 26.461 1.00 107.37 251 GLU D N 1
ATOM 9479 C CA . GLU D 1 251 ? -23.080 52.840 27.173 1.00 110.93 251 GLU D CA 1
ATOM 9480 C C . GLU D 1 251 ? -22.116 53.678 26.313 1.00 106.46 251 GLU D C 1
ATOM 9481 O O . GLU D 1 251 ? -22.260 54.882 26.200 1.00 114.14 251 GLU D O 1
ATOM 9487 N N . THR D 1 252 ? -21.135 53.033 25.706 1.00 101.42 252 THR D N 1
ATOM 9488 C CA . THR D 1 252 ? -20.205 53.699 24.818 1.00 98.86 252 THR D CA 1
ATOM 9489 C C . THR D 1 252 ? -20.943 54.395 23.668 1.00 98.51 252 THR D C 1
ATOM 9490 O O . THR D 1 252 ? -20.710 55.584 23.437 1.00 99.62 252 THR D O 1
ATOM 9494 N N . ALA D 1 253 ? -21.867 53.700 23.006 1.00 97.05 253 ALA D N 1
ATOM 9495 C CA . ALA D 1 253 ? -22.519 54.237 21.802 1.00 97.37 253 ALA D CA 1
ATOM 9496 C C . ALA D 1 253 ? -23.460 55.400 22.053 1.00 102.92 253 ALA D C 1
ATOM 9497 O O . ALA D 1 253 ? -23.909 56.034 21.100 1.00 102.95 253 ALA D O 1
ATOM 9499 N N . ARG D 1 254 ? -23.787 55.674 23.328 1.00 108.46 254 ARG D N 1
ATOM 9500 C CA . ARG D 1 254 ? -24.393 56.947 23.680 1.00 111.67 254 ARG D CA 1
ATOM 9501 C C . ARG D 1 254 ? -23.448 58.144 23.436 1.00 110.04 254 ARG D C 1
ATOM 9502 O O . ARG D 1 254 ? -23.934 59.232 23.123 1.00 116.71 254 ARG D O 1
ATOM 9510 N N . GLU D 1 255 ? -22.138 57.972 23.629 1.00 105.60 255 GLU D N 1
ATOM 9511 C CA . GLU D 1 255 ? -21.176 59.086 23.545 1.00 106.36 255 GLU D CA 1
ATOM 9512 C C . GLU D 1 255 ? -20.203 59.057 22.343 1.00 99.11 255 GLU D C 1
ATOM 9513 O O . GLU D 1 255 ? -19.708 60.097 21.955 1.00 99.18 255 GLU D O 1
ATOM 9519 N N . LYS D 1 256 ? -19.939 57.883 21.768 1.00 94.62 256 LYS D N 1
ATOM 9520 C CA . LYS D 1 256 ? -18.978 57.728 20.695 1.00 89.80 256 LYS D CA 1
ATOM 9521 C C . LYS D 1 256 ? -19.444 56.712 19.692 1.00 87.08 256 LYS D C 1
ATOM 9522 O O . LYS D 1 256 ? -20.095 55.747 20.082 1.00 90.49 256 LYS D O 1
ATOM 9528 N N . PRO D 1 257 ? -19.129 56.906 18.404 1.00 84.46 257 PRO D N 1
ATOM 9529 C CA . PRO D 1 257 ? -19.499 55.928 17.391 1.00 81.43 257 PRO D CA 1
ATOM 9530 C C . PRO D 1 257 ? -18.774 54.601 17.528 1.00 79.97 257 PRO D C 1
ATOM 9531 O O . PRO D 1 257 ? -17.562 54.550 17.813 1.00 80.26 257 PRO D O 1
ATOM 9535 N N . VAL D 1 258 ? -19.556 53.529 17.375 1.00 78.46 258 VAL D N 1
ATOM 9536 C CA . VAL D 1 258 ? -19.085 52.172 17.374 1.00 73.76 258 VAL D CA 1
ATOM 9537 C C . VAL D 1 258 ? -19.610 51.600 16.069 1.00 70.93 258 VAL D C 1
ATOM 9538 O O . VAL D 1 258 ? -20.831 51.550 15.833 1.00 74.71 258 VAL D O 1
ATOM 9542 N N . VAL D 1 259 ? -18.702 51.148 15.235 1.00 68.30 259 VAL D N 1
ATOM 9543 C CA . VAL D 1 259 ? -19.045 50.697 13.902 1.00 67.48 259 VAL D CA 1
ATOM 9544 C C . VAL D 1 259 ? -18.679 49.240 13.852 1.00 66.08 259 VAL D C 1
ATOM 9545 O O . VAL D 1 259 ? -17.610 48.837 14.361 1.00 63.40 259 VAL D O 1
ATOM 9549 N N . MET D 1 260 ? -19.537 48.446 13.204 1.00 67.87 260 MET D N 1
ATOM 9550 C CA . MET D 1 260 ? -19.319 46.991 13.170 1.00 68.13 260 MET D CA 1
ATOM 9551 C C . MET D 1 260 ? -19.071 46.517 11.778 1.00 62.71 260 MET D C 1
ATOM 9552 O O . MET D 1 260 ? -19.924 46.710 10.922 1.00 60.72 260 MET D O 1
ATOM 9557 N N . THR D 1 261 ? -17.924 45.871 11.570 1.00 57.62 261 THR D N 1
ATOM 9558 C CA . THR D 1 261 ? -17.629 45.170 10.323 1.00 56.21 261 THR D CA 1
ATOM 9559 C C . THR D 1 261 ? -17.499 43.690 10.686 1.00 55.36 261 THR D C 1
ATOM 9560 O O . THR D 1 261 ? -17.759 43.312 11.816 1.00 58.69 261 THR D O 1
ATOM 9564 N N . THR D 1 262 ? -17.079 42.880 9.737 1.00 54.24 262 THR D N 1
ATOM 9565 C CA . THR D 1 262 ? -16.965 41.446 9.927 1.00 54.07 262 THR D CA 1
ATOM 9566 C C . THR D 1 262 ? -15.519 40.954 9.865 1.00 52.30 262 THR D C 1
ATOM 9567 O O . THR D 1 262 ? -14.704 41.543 9.149 1.00 51.81 262 THR D O 1
ATOM 9571 N N . GLN D 1 263 ? -15.255 39.852 10.543 1.00 49.88 263 GLN D N 1
ATOM 9572 C CA . GLN D 1 263 ? -14.021 39.100 10.478 1.00 48.60 263 GLN D CA 1
ATOM 9573 C C . GLN D 1 263 ? -13.891 38.378 9.192 1.00 48.23 263 GLN D C 1
ATOM 9574 O O . GLN D 1 263 ? -12.762 38.129 8.769 1.00 48.74 263 GLN D O 1
ATOM 9580 N N . ALA D 1 264 ? -15.010 38.054 8.523 1.00 47.37 264 ALA D N 1
ATOM 9581 C CA . ALA D 1 264 ? -14.870 37.454 7.220 1.00 47.23 264 ALA D CA 1
ATOM 9582 C C . ALA D 1 264 ? -14.220 38.477 6.248 1.00 46.29 264 ALA D C 1
ATOM 9583 O O . ALA D 1 264 ? -14.412 39.686 6.394 1.00 48.27 264 ALA D O 1
ATOM 9585 N N . LEU D 1 265 ? -13.597 37.985 5.208 1.00 47.73 265 LEU D N 1
ATOM 9586 C CA . LEU D 1 265 ? -13.031 38.895 4.156 1.00 46.53 265 LEU D CA 1
ATOM 9587 C C . LEU D 1 265 ? -14.115 39.332 3.242 1.00 47.18 265 LEU D C 1
ATOM 9588 O O . LEU D 1 265 ? -14.178 40.515 2.913 1.00 50.91 265 LEU D O 1
ATOM 9593 N N . TYR D 1 266 ? -14.976 38.413 2.808 1.00 47.48 266 TYR D N 1
ATOM 9594 C CA . TYR D 1 266 ? -16.110 38.740 1.879 1.00 49.34 266 TYR D CA 1
ATOM 9595 C C . TYR D 1 266 ? -17.496 38.773 2.554 1.00 49.42 266 TYR D C 1
ATOM 9596 O O . TYR D 1 266 ? -17.718 38.071 3.562 1.00 49.04 266 TYR D O 1
ATOM 9605 N N . GLY D 1 267 ? -18.361 39.601 2.009 1.00 47.24 267 GLY D N 1
ATOM 9606 C CA . GLY D 1 267 ? -19.733 39.675 2.316 1.00 52.41 267 GLY D CA 1
ATOM 9607 C C . GLY D 1 267 ? -20.233 40.748 3.249 1.00 54.00 267 GLY D C 1
ATOM 9608 O O . GLY D 1 267 ? -21.444 40.851 3.417 1.00 57.08 267 GLY D O 1
ATOM 9609 N N . GLY D 1 268 ? -19.370 41.392 3.985 1.00 52.36 268 GLY D N 1
ATOM 9610 C CA . GLY D 1 268 ? -19.825 42.400 4.930 1.00 54.32 268 GLY D CA 1
ATOM 9611 C C . GLY D 1 268 ? -20.772 41.956 6.022 1.00 57.33 268 GLY D C 1
ATOM 9612 O O . GLY D 1 268 ? -20.916 40.751 6.294 1.00 59.17 268 GLY D O 1
ATOM 9613 N N . VAL D 1 269 ? -21.427 42.925 6.654 1.00 59.27 269 VAL D N 1
ATOM 9614 C CA . VAL D 1 269 ? -22.370 42.648 7.720 1.00 60.16 269 VAL D CA 1
ATOM 9615 C C . VAL D 1 269 ? -23.824 42.874 7.364 1.00 63.32 269 VAL D C 1
ATOM 9616 O O . VAL D 1 269 ? -24.168 43.606 6.444 1.00 62.47 269 VAL D O 1
ATOM 9620 N N . ASP D 1 270 ? -24.687 42.224 8.139 1.00 65.85 270 ASP D N 1
ATOM 9621 C CA . ASP D 1 270 ? -26.105 42.495 8.066 1.00 68.69 270 ASP D CA 1
ATOM 9622 C C . ASP D 1 270 ? -26.693 42.234 9.456 1.00 70.17 270 ASP D C 1
ATOM 9623 O O . ASP D 1 270 ? -27.054 41.111 9.768 1.00 67.81 270 ASP D O 1
ATOM 9628 N N . LEU D 1 271 ? -26.734 43.287 10.269 1.00 70.12 271 LEU D N 1
ATOM 9629 C CA . LEU D 1 271 ? -27.152 43.214 11.640 1.00 73.55 271 LEU D CA 1
ATOM 9630 C C . LEU D 1 271 ? -28.642 42.911 11.804 1.00 78.33 271 LEU D C 1
ATOM 9631 O O . LEU D 1 271 ? -29.093 42.633 12.917 1.00 83.56 271 LEU D O 1
ATOM 9636 N N . THR D 1 272 ? -29.388 42.934 10.707 1.00 78.49 272 THR D N 1
ATOM 9637 C CA . THR D 1 272 ? -30.813 42.549 10.645 1.00 82.36 272 THR D CA 1
ATOM 9638 C C . THR D 1 272 ? -31.027 41.017 10.759 1.00 82.25 272 THR D C 1
ATOM 9639 O O . THR D 1 272 ? -32.090 40.585 11.090 1.00 83.18 272 THR D O 1
ATOM 9643 N N . ARG D 1 273 ? -30.007 40.231 10.446 1.00 80.14 273 ARG D N 1
ATOM 9644 C CA . ARG D 1 273 ? -30.199 38.856 10.110 1.00 83.63 273 ARG D CA 1
ATOM 9645 C C . ARG D 1 273 ? -30.406 37.950 11.356 1.00 82.44 273 ARG D C 1
ATOM 9646 O O . ARG D 1 273 ? -31.094 36.985 11.277 1.00 82.61 273 ARG D O 1
ATOM 9654 N N . TYR D 1 274 ? -29.791 38.312 12.474 1.00 80.28 274 TYR D N 1
ATOM 9655 C CA . TYR D 1 274 ? -29.780 37.531 13.704 1.00 80.45 274 TYR D CA 1
ATOM 9656 C C . TYR D 1 274 ? -30.073 38.436 14.854 1.00 82.83 274 TYR D C 1
ATOM 9657 O O . TYR D 1 274 ? -29.758 39.627 14.835 1.00 87.87 274 TYR D O 1
ATOM 9666 N N . GLU D 1 275 ? -30.552 37.835 15.894 1.00 86.91 275 GLU D N 1
ATOM 9667 C CA . GLU D 1 275 ? -30.905 38.507 17.126 1.00 88.80 275 GLU D CA 1
ATOM 9668 C C . GLU D 1 275 ? -29.681 39.187 17.753 1.00 82.08 275 GLU D C 1
ATOM 9669 O O . GLU D 1 275 ? -29.805 40.284 18.276 1.00 82.36 275 GLU D O 1
ATOM 9675 N N . VAL D 1 276 ? -28.541 38.532 17.741 1.00 77.63 276 VAL D N 1
ATOM 9676 C CA . VAL D 1 276 ? -27.313 39.145 18.241 1.00 78.11 276 VAL D CA 1
ATOM 9677 C C . VAL D 1 276 ? -26.973 40.443 17.465 1.00 77.22 276 VAL D C 1
ATOM 9678 O O . VAL D 1 276 ? -26.482 41.376 18.075 1.00 78.55 276 VAL D O 1
ATOM 9682 N N . GLY D 1 277 ? -27.301 40.469 16.167 1.00 76.42 277 GLY D N 1
ATOM 9683 C CA . GLY D 1 277 ? -27.241 41.672 15.372 1.00 79.95 277 GLY D CA 1
ATOM 9684 C C . GLY D 1 277 ? -28.253 42.732 15.733 1.00 84.42 277 GLY D C 1
ATOM 9685 O O . GLY D 1 277 ? -27.935 43.942 15.754 1.00 83.25 277 GLY D O 1
ATOM 9686 N N . ARG D 1 278 ? -29.482 42.293 16.019 1.00 87.42 278 ARG D N 1
ATOM 9687 C CA . ARG D 1 278 ? -30.549 43.215 16.285 1.00 91.39 278 ARG D CA 1
ATOM 9688 C C . ARG D 1 278 ? -30.320 43.880 17.621 1.00 92.79 278 ARG D C 1
ATOM 9689 O O . ARG D 1 278 ? -30.508 45.088 17.726 1.00 93.50 278 ARG D O 1
ATOM 9697 N N . ARG D 1 279 ? -29.885 43.124 18.616 1.00 92.90 279 ARG D N 1
ATOM 9698 C CA . ARG D 1 279 ? -29.519 43.708 19.924 1.00 95.36 279 ARG D CA 1
ATOM 9699 C C . ARG D 1 279 ? -28.375 44.757 19.698 1.00 89.46 279 ARG D C 1
ATOM 9700 O O . ARG D 1 279 ? -28.341 45.771 20.368 1.00 90.05 279 ARG D O 1
ATOM 9708 N N . ALA D 1 280 ? -27.459 44.467 18.793 1.00 86.01 280 ALA D N 1
ATOM 9709 C CA . ALA D 1 280 ? -26.374 45.405 18.492 1.00 84.73 280 ALA D CA 1
ATOM 9710 C C . ALA D 1 280 ? -26.918 46.711 17.928 1.00 86.07 280 ALA D C 1
ATOM 9711 O O . ALA D 1 280 ? -26.527 47.769 18.370 1.00 88.34 280 ALA D O 1
ATOM 9713 N N . LEU D 1 281 ? -27.853 46.620 16.977 1.00 87.05 281 LEU D N 1
ATOM 9714 C CA . LEU D 1 281 ? -28.557 47.809 16.451 1.00 88.78 281 LEU D CA 1
ATOM 9715 C C . LEU D 1 281 ? -29.290 48.582 17.537 1.00 94.14 281 LEU D C 1
ATOM 9716 O O . LEU D 1 281 ? -29.241 49.825 17.545 1.00 91.03 281 LEU D O 1
ATOM 9721 N N . GLU D 1 282 ? -29.953 47.874 18.457 1.00 97.54 282 GLU D N 1
ATOM 9722 C CA . GLU D 1 282 ? -30.681 48.541 19.529 1.00 104.00 282 GLU D CA 1
ATOM 9723 C C . GLU D 1 282 ? -29.729 49.294 20.463 1.00 104.41 282 GLU D C 1
ATOM 9724 O O . GLU D 1 282 ? -30.094 50.323 21.012 1.00 109.81 282 GLU D O 1
ATOM 9730 N N . ALA D 1 283 ? -28.517 48.785 20.637 1.00 102.62 283 ALA D N 1
ATOM 9731 C CA . ALA D 1 283 ? -27.509 49.447 21.454 1.00 102.76 283 ALA D CA 1
ATOM 9732 C C . ALA D 1 283 ? -26.825 50.635 20.773 1.00 103.16 283 ALA D C 1
ATOM 9733 O O . ALA D 1 283 ? -25.945 51.222 21.378 1.00 106.08 283 ALA D O 1
ATOM 9735 N N . GLY D 1 284 ? -27.180 50.967 19.523 1.00 101.76 284 GLY D N 1
ATOM 9736 C CA . GLY D 1 284 ? -26.640 52.147 18.825 1.00 102.51 284 GLY D CA 1
ATOM 9737 C C . GLY D 1 284 ? -25.529 51.881 17.825 1.00 97.91 284 GLY D C 1
ATOM 9738 O O . GLY D 1 284 ? -25.010 52.823 17.232 1.00 100.80 284 GLY D O 1
ATOM 9739 N N . VAL D 1 285 ? -25.190 50.615 17.590 1.00 95.39 285 VAL D N 1
ATOM 9740 C CA . VAL D 1 285 ? -24.059 50.261 16.738 1.00 89.21 285 VAL D CA 1
ATOM 9741 C C . VAL D 1 285 ? -24.341 50.608 15.278 1.00 88.46 285 VAL D C 1
ATOM 9742 O O . VAL D 1 285 ? -25.454 50.381 14.787 1.00 88.43 285 VAL D O 1
ATOM 9746 N N . ILE D 1 286 ? -23.319 51.144 14.588 1.00 83.46 286 ILE D N 1
ATOM 9747 C CA . ILE D 1 286 ? -23.453 51.531 13.194 1.00 81.08 286 ILE D CA 1
ATOM 9748 C C . ILE D 1 286 ? -22.908 50.409 12.323 1.00 77.34 286 ILE D C 1
ATOM 9749 O O . ILE D 1 286 ? -21.737 50.018 12.476 1.00 82.93 286 ILE D O 1
ATOM 9754 N N . PRO D 1 287 ? -23.727 49.877 11.408 1.00 74.88 287 PRO D N 1
ATOM 9755 C CA . PRO D 1 287 ? -23.211 48.843 10.522 1.00 72.27 287 PRO D CA 1
ATOM 9756 C C . PRO D 1 287 ? -22.348 49.399 9.431 1.00 68.80 287 PRO D C 1
ATOM 9757 O O . PRO D 1 287 ? -22.660 50.428 8.942 1.00 72.11 287 PRO D O 1
ATOM 9761 N N . ALA D 1 288 ? -21.317 48.684 9.054 1.00 64.89 288 ALA D N 1
ATOM 9762 C CA . ALA D 1 288 ? -20.387 49.079 7.993 1.00 62.26 288 ALA D CA 1
ATOM 9763 C C . ALA D 1 288 ? -20.814 48.471 6.667 1.00 62.85 288 ALA D C 1
ATOM 9764 O O . ALA D 1 288 ? -20.044 48.542 5.696 1.00 60.69 288 ALA D O 1
ATOM 9766 N N . GLY D 1 289 ? -21.985 47.827 6.613 1.00 64.18 289 GLY D N 1
ATOM 9767 C CA . GLY D 1 289 ? -22.449 47.162 5.405 1.00 64.05 289 GLY D CA 1
ATOM 9768 C C . GLY D 1 289 ? -21.392 46.280 4.797 1.00 60.92 289 GLY D C 1
ATOM 9769 O O . GLY D 1 289 ? -20.732 45.503 5.504 1.00 56.70 289 GLY D O 1
ATOM 9770 N N . ASP D 1 290 ? -21.177 46.446 3.491 1.00 58.17 290 ASP D N 1
ATOM 9771 C CA . ASP D 1 290 ? -20.225 45.634 2.782 1.00 57.97 290 ASP D CA 1
ATOM 9772 C C . ASP D 1 290 ? -18.819 46.355 2.608 1.00 54.73 290 ASP D C 1
ATOM 9773 O O . ASP D 1 290 ? -17.970 45.912 1.851 1.00 53.39 290 ASP D O 1
ATOM 9778 N N . MET D 1 291 ? -18.531 47.341 3.413 1.00 54.84 291 MET D N 1
ATOM 9779 C CA . MET D 1 291 ? -17.250 48.113 3.265 1.00 55.12 291 MET D CA 1
ATOM 9780 C C . MET D 1 291 ? -16.036 47.318 3.604 1.00 53.45 291 MET D C 1
ATOM 9781 O O . MET D 1 291 ? -16.090 46.459 4.501 1.00 52.85 291 MET D O 1
ATOM 9786 N N . THR D 1 292 ? -14.890 47.607 2.964 1.00 52.02 292 THR D N 1
ATOM 9787 C CA . THR D 1 292 ? -13.620 47.006 3.394 1.00 49.63 292 THR D CA 1
ATOM 9788 C C . THR D 1 292 ? -13.282 47.504 4.781 1.00 49.59 292 THR D C 1
ATOM 9789 O O . THR D 1 292 ? -13.789 48.555 5.206 1.00 53.51 292 THR D O 1
ATOM 9793 N N . LYS D 1 293 ? -12.419 46.804 5.476 1.00 50.64 293 LYS D N 1
ATOM 9794 C CA . LYS D 1 293 ? -11.954 47.275 6.777 1.00 52.81 293 LYS D CA 1
ATOM 9795 C C . LYS D 1 293 ? -11.134 48.560 6.725 1.00 51.26 293 LYS D C 1
ATOM 9796 O O . LYS D 1 293 ? -11.205 49.357 7.658 1.00 49.78 293 LYS D O 1
ATOM 9802 N N . GLU D 1 294 ? -10.417 48.746 5.627 1.00 51.01 294 GLU D N 1
ATOM 9803 C CA . GLU D 1 294 ? -9.598 49.951 5.399 1.00 52.48 294 GLU D CA 1
ATOM 9804 C C . GLU D 1 294 ? -10.527 51.124 5.159 1.00 51.29 294 GLU D C 1
ATOM 9805 O O . GLU D 1 294 ? -10.408 52.185 5.790 1.00 53.05 294 GLU D O 1
ATOM 9811 N N . ALA D 1 295 ? -11.517 50.905 4.315 1.00 51.23 295 ALA D N 1
ATOM 9812 C CA . ALA D 1 295 ? -12.451 51.968 4.081 1.00 52.28 295 ALA D CA 1
ATOM 9813 C C . ALA D 1 295 ? -13.293 52.308 5.317 1.00 54.45 295 ALA D C 1
ATOM 9814 O O . ALA D 1 295 ? -13.598 53.495 5.555 1.00 58.21 295 ALA D O 1
ATOM 9816 N N . THR D 1 296 ? -13.688 51.303 6.126 1.00 53.02 296 THR D N 1
ATOM 9817 C CA . THR D 1 296 ? -14.491 51.578 7.314 1.00 52.44 296 THR D CA 1
ATOM 9818 C C . THR D 1 296 ? -13.718 52.470 8.274 1.00 52.98 296 THR D C 1
ATOM 9819 O O . THR D 1 296 ? -14.267 53.390 8.876 1.00 56.28 296 THR D O 1
ATOM 9823 N N . LEU D 1 297 ? -12.455 52.134 8.504 1.00 53.50 297 LEU D N 1
ATOM 9824 C CA . LEU D 1 297 ? -11.637 52.891 9.447 1.00 53.95 297 LEU D CA 1
ATOM 9825 C C . LEU D 1 297 ? -11.415 54.349 8.948 1.00 53.93 297 LEU D C 1
ATOM 9826 O O . LEU D 1 297 ? -11.627 55.311 9.686 1.00 53.77 297 LEU D O 1
ATOM 9831 N N . THR D 1 298 ? -11.038 54.513 7.701 1.00 54.06 298 THR D N 1
ATOM 9832 C CA . THR D 1 298 ? -10.676 55.865 7.184 1.00 55.71 298 THR D CA 1
ATOM 9833 C C . THR D 1 298 ? -11.911 56.726 7.088 1.00 57.63 298 THR D C 1
ATOM 9834 O O . THR D 1 298 ? -11.898 57.937 7.379 1.00 58.01 298 THR D O 1
ATOM 9838 N N . LYS D 1 299 ? -13.029 56.106 6.707 1.00 61.80 299 LYS D N 1
ATOM 9839 C CA . LYS D 1 299 ? -14.309 56.854 6.643 1.00 62.81 299 LYS D CA 1
ATOM 9840 C C . LYS D 1 299 ? -14.740 57.355 8.023 1.00 64.93 299 LYS D C 1
ATOM 9841 O O . LYS D 1 299 ? -15.207 58.506 8.156 1.00 67.34 299 LYS D O 1
ATOM 9847 N N . LEU D 1 300 ? -14.557 56.523 9.042 1.00 62.57 300 LEU D N 1
ATOM 9848 C CA . LEU D 1 300 ? -14.868 56.937 10.387 1.00 64.64 300 LEU D CA 1
ATOM 9849 C C . LEU D 1 300 ? -13.950 58.072 10.858 1.00 64.57 300 LEU D C 1
ATOM 9850 O O . LEU D 1 300 ? -14.395 58.999 11.479 1.00 66.92 300 LEU D O 1
ATOM 9855 N N . MET D 1 301 ? -12.655 57.980 10.578 1.00 64.33 301 MET D N 1
ATOM 9856 C CA . MET D 1 301 ? -11.704 59.061 10.848 1.00 62.91 301 MET D CA 1
ATOM 9857 C C . MET D 1 301 ? -12.174 60.359 10.185 1.00 63.46 301 MET D C 1
ATOM 9858 O O . MET D 1 301 ? -12.195 61.429 10.817 1.00 65.57 301 MET D O 1
ATOM 9863 N N . TRP D 1 302 ? -12.611 60.241 8.950 1.00 62.64 302 TRP D N 1
ATOM 9864 C CA . TRP D 1 302 ? -13.093 61.400 8.189 1.00 64.79 302 TRP D CA 1
ATOM 9865 C C . TRP D 1 302 ? -14.388 61.973 8.772 1.00 67.44 302 TRP D C 1
ATOM 9866 O O . TRP D 1 302 ? -14.522 63.218 8.942 1.00 65.88 302 TRP D O 1
ATOM 9877 N N . ALA D 1 303 ? -15.334 61.070 9.126 1.00 66.92 303 ALA D N 1
ATOM 9878 C CA . ALA D 1 303 ? -16.549 61.483 9.833 1.00 69.09 303 ALA D CA 1
ATOM 9879 C C . ALA D 1 303 ? -16.273 62.272 11.097 1.00 71.34 303 ALA D C 1
ATOM 9880 O O . ALA D 1 303 ? -16.821 63.356 11.302 1.00 75.09 303 ALA D O 1
ATOM 9882 N N . LEU D 1 304 ? -15.426 61.706 11.956 1.00 71.86 304 LEU D N 1
ATOM 9883 C CA . LEU D 1 304 ? -15.121 62.327 13.242 1.00 75.13 304 LEU D CA 1
ATOM 9884 C C . LEU D 1 304 ? -14.377 63.644 13.093 1.00 76.80 304 LEU D C 1
ATOM 9885 O O . LEU D 1 304 ? -14.486 64.512 13.969 1.00 78.92 304 LEU D O 1
ATOM 9890 N N . GLY D 1 305 ? -13.641 63.800 11.987 1.00 74.22 305 GLY D N 1
ATOM 9891 C CA . GLY D 1 305 ? -13.005 65.073 11.667 1.00 75.76 305 GLY D CA 1
ATOM 9892 C C . GLY D 1 305 ? -13.948 66.197 11.327 1.00 78.53 305 GLY D C 1
ATOM 9893 O O . GLY D 1 305 ? -13.564 67.327 11.404 1.00 79.56 305 GLY D O 1
ATOM 9894 N N . HIS D 1 306 ? -15.168 65.858 10.924 1.00 81.56 306 HIS D N 1
ATOM 9895 C CA . HIS D 1 306 ? -16.187 66.830 10.556 1.00 83.29 306 HIS D CA 1
ATOM 9896 C C . HIS D 1 306 ? -17.274 67.068 11.613 1.00 87.44 306 HIS D C 1
ATOM 9897 O O . HIS D 1 306 ? -17.908 68.099 11.584 1.00 90.51 306 HIS D O 1
ATOM 9904 N N . THR D 1 307 ? -17.490 66.146 12.537 1.00 87.92 307 THR D N 1
ATOM 9905 C CA . THR D 1 307 ? -18.576 66.270 13.531 1.00 93.46 307 THR D CA 1
ATOM 9906 C C . THR D 1 307 ? -18.366 65.310 14.701 1.00 93.79 307 THR D C 1
ATOM 9907 O O . THR D 1 307 ? -17.701 64.304 14.540 1.00 90.94 307 THR D O 1
ATOM 9911 N N . ARG D 1 308 ? -18.891 65.656 15.867 1.00 99.83 308 ARG D N 1
ATOM 9912 C CA . ARG D 1 308 ? -19.059 64.708 16.988 1.00 102.54 308 ARG D CA 1
ATOM 9913 C C . ARG D 1 308 ? -20.509 64.381 17.242 1.00 104.56 308 ARG D C 1
ATOM 9914 O O . ARG D 1 308 ? -20.810 63.628 18.147 1.00 105.42 308 ARG D O 1
ATOM 9922 N N . ASP D 1 309 ? -21.426 64.900 16.412 1.00 107.20 309 ASP D N 1
ATOM 9923 C CA . ASP D 1 309 ? -22.828 64.496 16.443 1.00 110.87 309 ASP D CA 1
ATOM 9924 C C . ASP D 1 309 ? -22.952 63.052 15.970 1.00 108.05 309 ASP D C 1
ATOM 9925 O O . ASP D 1 309 ? -22.631 62.745 14.814 1.00 107.43 309 ASP D O 1
ATOM 9930 N N . LEU D 1 310 ? -23.513 62.200 16.817 1.00 106.57 310 LEU D N 1
ATOM 9931 C CA . LEU D 1 310 ? -23.550 60.767 16.562 1.00 103.20 310 LEU D CA 1
ATOM 9932 C C . LEU D 1 310 ? -24.546 60.429 15.490 1.00 100.35 310 LEU D C 1
ATOM 9933 O O . LEU D 1 310 ? -24.293 59.548 14.689 1.00 95.41 310 LEU D O 1
ATOM 9938 N N . GLU D 1 311 ? -25.663 61.151 15.426 1.00 103.94 311 GLU D N 1
ATOM 9939 C CA . GLU D 1 311 ? -26.621 60.913 14.346 1.00 105.83 311 GLU D CA 1
ATOM 9940 C C . GLU D 1 311 ? -26.027 61.302 12.987 1.00 105.46 311 GLU D C 1
ATOM 9941 O O . GLU D 1 311 ? -26.245 60.574 12.006 1.00 106.73 311 GLU D O 1
ATOM 9947 N N . GLU D 1 312 ? -25.276 62.412 12.902 1.00 103.61 312 GLU D N 1
ATOM 9948 C CA . GLU D 1 312 ? -24.713 62.781 11.618 1.00 101.30 312 GLU D CA 1
ATOM 9949 C C . GLU D 1 312 ? -23.571 61.847 11.223 1.00 94.51 312 GLU D C 1
ATOM 9950 O O . GLU D 1 312 ? -23.444 61.528 10.048 1.00 90.78 312 GLU D O 1
ATOM 9956 N N . ILE D 1 313 ? -22.787 61.367 12.200 1.00 91.93 313 ILE D N 1
ATOM 9957 C CA . ILE D 1 313 ? -21.794 60.308 11.947 1.00 86.62 313 ILE D CA 1
ATOM 9958 C C . ILE D 1 313 ? -22.438 59.062 11.357 1.00 86.29 313 ILE D C 1
ATOM 9959 O O . ILE D 1 313 ? -21.880 58.441 10.465 1.00 82.50 313 ILE D O 1
ATOM 9964 N N . ARG D 1 314 ? -23.617 58.690 11.854 1.00 90.06 314 ARG D N 1
ATOM 9965 C CA . ARG D 1 314 ? -24.333 57.528 11.333 1.00 90.30 314 ARG D CA 1
ATOM 9966 C C . ARG D 1 314 ? -24.702 57.760 9.869 1.00 90.11 314 ARG D C 1
ATOM 9967 O O . ARG D 1 314 ? -24.497 56.886 9.046 1.00 86.55 314 ARG D O 1
ATOM 9975 N N . LYS D 1 315 ? -25.232 58.939 9.560 1.00 94.62 315 LYS D N 1
ATOM 9976 C CA . LYS D 1 315 ? -25.685 59.251 8.201 1.00 98.08 315 LYS D CA 1
ATOM 9977 C C . LYS D 1 315 ? -24.499 59.204 7.228 1.00 94.57 315 LYS D C 1
ATOM 9978 O O . LYS D 1 315 ? -24.623 58.667 6.126 1.00 98.65 315 LYS D O 1
ATOM 9984 N N . ILE D 1 316 ? -23.353 59.720 7.650 1.00 90.32 316 ILE D N 1
ATOM 9985 C CA . ILE D 1 316 ? -22.154 59.706 6.796 1.00 86.07 316 ILE D CA 1
ATOM 9986 C C . ILE D 1 316 ? -21.673 58.269 6.575 1.00 82.87 316 ILE D C 1
ATOM 9987 O O . ILE D 1 316 ? -21.407 57.861 5.438 1.00 77.84 316 ILE D O 1
ATOM 9992 N N . MET D 1 317 ? -21.611 57.477 7.650 1.00 83.82 317 MET D N 1
ATOM 9993 C CA . MET D 1 317 ? -21.125 56.097 7.533 1.00 80.08 317 MET D CA 1
ATOM 9994 C C . MET D 1 317 ? -21.998 55.251 6.591 1.00 79.23 317 MET D C 1
ATOM 9995 O O . MET D 1 317 ? -21.475 54.435 5.814 1.00 77.16 317 MET D O 1
ATOM 10000 N N . GLU D 1 318 ? -23.292 55.512 6.580 1.00 81.19 318 GLU D N 1
ATOM 10001 C CA . GLU D 1 318 ? -24.209 54.718 5.767 1.00 86.80 318 GLU D CA 1
ATOM 10002 C C . GLU D 1 318 ? -24.431 55.252 4.368 1.00 87.18 318 GLU D C 1
ATOM 10003 O O . GLU D 1 318 ? -24.847 54.483 3.504 1.00 88.93 318 GLU D O 1
ATOM 10009 N N . ARG D 1 319 ? -24.139 56.530 4.131 1.00 85.12 319 ARG D N 1
ATOM 10010 C CA . ARG D 1 319 ? -24.196 57.117 2.786 1.00 86.27 319 ARG D CA 1
ATOM 10011 C C . ARG D 1 319 ? -22.991 56.741 1.927 1.00 79.28 319 ARG D C 1
ATOM 10012 O O . ARG D 1 319 ? -21.869 56.698 2.416 1.00 76.36 319 ARG D O 1
ATOM 10020 N N . ASN D 1 320 ? -23.244 56.440 0.656 1.00 77.24 320 ASN D N 1
ATOM 10021 C CA . ASN D 1 320 ? -22.214 56.067 -0.282 1.00 76.90 320 ASN D CA 1
ATOM 10022 C C . ASN D 1 320 ? -21.516 57.343 -0.786 1.00 79.01 320 ASN D C 1
ATOM 10023 O O . ASN D 1 320 ? -22.075 58.053 -1.601 1.00 81.96 320 ASN D O 1
ATOM 10028 N N . ILE D 1 321 ? -20.327 57.657 -0.264 1.00 76.11 321 ILE D N 1
ATOM 10029 C CA . ILE D 1 321 ? -19.609 58.875 -0.655 1.00 77.12 321 ILE D CA 1
ATOM 10030 C C . ILE D 1 321 ? -18.833 58.665 -1.961 1.00 76.29 321 ILE D C 1
ATOM 10031 O O . ILE D 1 321 ? -18.879 59.479 -2.831 1.00 75.00 321 ILE D O 1
ATOM 10036 N N . ALA D 1 322 ? -18.104 57.564 -2.085 1.00 76.55 322 ALA D N 1
ATOM 10037 C CA . ALA D 1 322 ? -17.153 57.375 -3.197 1.00 76.58 322 ALA D CA 1
ATOM 10038 C C . ALA D 1 322 ? -17.039 55.892 -3.550 1.00 73.93 322 ALA D C 1
ATOM 10039 O O . ALA D 1 322 ? -15.926 55.357 -3.713 1.00 76.00 322 ALA D O 1
ATOM 10041 N N . GLY D 1 323 ? -18.167 55.202 -3.597 1.00 69.18 323 GLY D N 1
ATOM 10042 C CA . GLY D 1 323 ? -18.183 53.826 -4.054 1.00 66.36 323 GLY D CA 1
ATOM 10043 C C . GLY D 1 323 ? -17.854 52.803 -3.021 1.00 64.93 323 GLY D C 1
ATOM 10044 O O . GLY D 1 323 ? -17.852 51.600 -3.318 1.00 63.70 323 GLY D O 1
ATOM 10045 N N . GLU D 1 324 ? -17.619 53.248 -1.789 1.00 63.59 324 GLU D N 1
ATOM 10046 C CA . GLU D 1 324 ? -17.160 52.342 -0.724 1.00 61.78 324 GLU D CA 1
ATOM 10047 C C . GLU D 1 324 ? -18.243 51.381 -0.168 1.00 63.41 324 GLU D C 1
ATOM 10048 O O . GLU D 1 324 ? -17.895 50.372 0.451 1.00 61.04 324 GLU D O 1
ATOM 10054 N N . ILE D 1 325 ? -19.498 51.731 -0.331 1.00 68.28 325 ILE D N 1
ATOM 10055 C CA . ILE D 1 325 ? -20.584 50.986 0.302 1.00 69.71 325 ILE D CA 1
ATOM 10056 C C . ILE D 1 325 ? -21.792 50.866 -0.622 1.00 72.16 325 ILE D C 1
ATOM 10057 O O . ILE D 1 325 ? -22.147 51.809 -1.283 1.00 67.48 325 ILE D O 1
ATOM 10062 N N . THR D 1 326 ? -22.398 49.673 -0.626 1.00 70.80 326 THR D N 1
ATOM 10063 C CA . THR D 1 326 ? -23.557 49.355 -1.475 1.00 76.04 326 THR D CA 1
ATOM 10064 C C . THR D 1 326 ? -24.779 49.748 -0.734 1.00 82.55 326 THR D C 1
ATOM 10065 O O . THR D 1 326 ? -24.914 49.467 0.439 1.00 81.89 326 THR D O 1
ATOM 10069 N N . GLY D 1 327 ? -25.722 50.370 -1.457 1.00 91.83 327 GLY D N 1
ATOM 10070 C CA . GLY D 1 327 ? -27.011 50.776 -0.935 1.00 102.41 327 GLY D CA 1
ATOM 10071 C C . GLY D 1 327 ? -28.048 50.002 -1.724 1.00 112.54 327 GLY D C 1
ATOM 10072 O O . GLY D 1 327 ? -28.406 50.446 -2.780 1.00 124.99 327 GLY D O 1
ATOM 10073 N N . SER D 1 328 ? -28.424 48.835 -1.201 1.00 120.19 328 SER D N 1
ATOM 10074 C CA . SER D 1 328 ? -29.279 47.843 -1.890 1.00 123.27 328 SER D CA 1
ATOM 10075 C C . SER D 1 328 ? -30.075 47.021 -0.862 1.00 123.49 328 SER D C 1
ATOM 10076 O O . SER D 1 328 ? -31.252 46.712 -1.051 1.00 124.95 328 SER D O 1
ATOM 10079 N N . MET E 1 1 ? -45.267 35.335 -55.707 1.00 92.12 1 MET E N 1
ATOM 10080 C CA . MET E 1 1 ? -43.931 35.995 -55.511 1.00 85.63 1 MET E CA 1
ATOM 10081 C C . MET E 1 1 ? -43.328 35.501 -54.182 1.00 82.71 1 MET E C 1
ATOM 10082 O O . MET E 1 1 ? -43.809 35.832 -53.085 1.00 79.22 1 MET E O 1
ATOM 10087 N N . LYS E 1 2 ? -42.284 34.671 -54.273 1.00 80.74 2 LYS E N 1
ATOM 10088 C CA . LYS E 1 2 ? -41.556 34.247 -53.101 1.00 79.76 2 LYS E CA 1
ATOM 10089 C C . LYS E 1 2 ? -40.081 34.667 -53.177 1.00 77.73 2 LYS E C 1
ATOM 10090 O O . LYS E 1 2 ? -39.389 34.325 -54.139 1.00 78.50 2 LYS E O 1
ATOM 10096 N N . LEU E 1 3 ? -39.636 35.408 -52.150 1.00 74.27 3 LEU E N 1
ATOM 10097 C CA . LEU E 1 3 ? -38.255 35.893 -52.060 1.00 70.92 3 LEU E CA 1
ATOM 10098 C C . LEU E 1 3 ? -37.508 35.230 -50.891 1.00 71.70 3 LEU E C 1
ATOM 10099 O O . LEU E 1 3 ? -38.099 35.002 -49.801 1.00 73.15 3 LEU E O 1
ATOM 10104 N N . LEU E 1 4 ? -36.233 34.923 -51.116 1.00 67.52 4 LEU E N 1
ATOM 10105 C CA . LEU E 1 4 ? -35.333 34.412 -50.109 1.00 65.52 4 LEU E CA 1
ATOM 10106 C C . LEU E 1 4 ? -34.319 35.512 -49.740 1.00 61.15 4 LEU E C 1
ATOM 10107 O O . LEU E 1 4 ? -33.647 36.084 -50.641 1.00 57.71 4 LEU E O 1
ATOM 10112 N N . VAL E 1 5 ? -34.162 35.759 -48.439 1.00 58.44 5 VAL E N 1
ATOM 10113 C CA . VAL E 1 5 ? -33.075 36.554 -47.910 1.00 55.21 5 VAL E CA 1
ATOM 10114 C C . VAL E 1 5 ? -32.096 35.612 -47.222 1.00 53.86 5 VAL E C 1
ATOM 10115 O O . VAL E 1 5 ? -32.472 34.932 -46.263 1.00 57.28 5 VAL E O 1
ATOM 10119 N N . LEU E 1 6 ? -30.865 35.548 -47.756 1.00 53.80 6 LEU E N 1
ATOM 10120 C CA . LEU E 1 6 ? -29.739 34.837 -47.192 1.00 52.51 6 LEU E CA 1
ATOM 10121 C C . LEU E 1 6 ? -28.846 35.743 -46.410 1.00 52.73 6 LEU E C 1
ATOM 10122 O O . LEU E 1 6 ? -28.261 36.723 -46.952 1.00 49.11 6 LEU E O 1
ATOM 10127 N N . GLY E 1 7 ? -28.662 35.400 -45.121 1.00 51.86 7 GLY E N 1
ATOM 10128 C CA . GLY E 1 7 ? -27.863 36.239 -44.211 1.00 51.45 7 GLY E CA 1
ATOM 10129 C C . GLY E 1 7 ? -26.472 35.676 -44.157 1.00 50.14 7 GLY E C 1
ATOM 10130 O O . GLY E 1 7 ? -26.233 34.432 -44.142 1.00 47.10 7 GLY E O 1
ATOM 10131 N N . THR E 1 8 ? -25.491 36.600 -44.172 1.00 51.34 8 THR E N 1
ATOM 10132 C CA . THR E 1 8 ? -24.093 36.165 -44.181 1.00 50.01 8 THR E CA 1
ATOM 10133 C C . THR E 1 8 ? -23.290 36.920 -43.117 1.00 48.85 8 THR E C 1
ATOM 10134 O O . THR E 1 8 ? -22.123 36.584 -42.883 1.00 49.85 8 THR E O 1
ATOM 10138 N N . GLY E 1 9 ? -23.886 37.904 -42.440 1.00 49.56 9 GLY E N 1
ATOM 10139 C CA . GLY E 1 9 ? -23.153 38.776 -41.527 1.00 49.34 9 GLY E CA 1
ATOM 10140 C C . GLY E 1 9 ? -23.035 40.221 -41.915 1.00 51.13 9 GLY E C 1
ATOM 10141 O O . GLY E 1 9 ? -23.948 40.817 -42.456 1.00 52.19 9 GLY E O 1
ATOM 10142 N N . GLY E 1 10 ? -21.876 40.809 -41.611 1.00 55.25 10 GLY E N 1
ATOM 10143 C CA . GLY E 1 10 ? -21.599 42.187 -41.987 1.00 50.33 10 GLY E CA 1
ATOM 10144 C C . GLY E 1 10 ? -22.055 43.133 -40.927 1.00 49.66 10 GLY E C 1
ATOM 10145 O O . GLY E 1 10 ? -22.692 42.762 -39.944 1.00 46.41 10 GLY E O 1
ATOM 10146 N N . THR E 1 11 ? -21.709 44.375 -41.147 1.00 46.92 11 THR E N 1
ATOM 10147 C CA . THR E 1 11 ? -22.128 45.461 -40.315 1.00 49.44 11 THR E CA 1
ATOM 10148 C C . THR E 1 11 ? -23.661 45.595 -40.277 1.00 49.25 11 THR E C 1
ATOM 10149 O O . THR E 1 11 ? -24.260 46.099 -39.319 1.00 50.96 11 THR E O 1
ATOM 10153 N N . ILE E 1 12 ? -24.321 45.208 -41.344 1.00 49.25 12 ILE E N 1
ATOM 10154 C CA . ILE E 1 12 ? -25.778 45.283 -41.381 1.00 49.35 12 ILE E CA 1
ATOM 10155 C C . ILE E 1 12 ? -26.405 44.389 -40.242 1.00 54.12 12 ILE E C 1
ATOM 10156 O O . ILE E 1 12 ? -27.451 44.764 -39.660 1.00 59.26 12 ILE E O 1
ATOM 10161 N N . ALA E 1 13 ? -25.696 43.328 -39.857 1.00 51.42 13 ALA E N 1
ATOM 10162 C CA . ALA E 1 13 ? -26.155 42.402 -38.806 1.00 51.83 13 ALA E CA 1
ATOM 10163 C C . ALA E 1 13 ? -25.499 42.673 -37.497 1.00 56.59 13 ALA E C 1
ATOM 10164 O O . ALA E 1 13 ? -25.563 41.803 -36.584 1.00 56.35 13 ALA E O 1
ATOM 10166 N N . SER E 1 14 ? -24.839 43.820 -37.331 1.00 57.13 14 SER E N 1
ATOM 10167 C CA . SER E 1 14 ? -24.071 44.049 -36.125 1.00 56.26 14 SER E CA 1
ATOM 10168 C C . SER E 1 14 ? -24.969 44.473 -34.963 1.00 57.07 14 SER E C 1
ATOM 10169 O O . SER E 1 14 ? -25.938 45.205 -35.101 1.00 55.45 14 SER E O 1
ATOM 10172 N N . ALA E 1 15 ? -24.568 43.991 -33.770 1.00 58.05 15 ALA E N 1
ATOM 10173 C CA . ALA E 1 15 ? -25.109 44.425 -32.497 1.00 61.03 15 ALA E CA 1
ATOM 10174 C C . ALA E 1 15 ? -23.967 44.693 -31.550 1.00 62.70 15 ALA E C 1
ATOM 10175 O O . ALA E 1 15 ? -22.969 44.006 -31.581 1.00 57.21 15 ALA E O 1
ATOM 10177 N N . LYS E 1 16 ? -24.161 45.631 -30.647 1.00 68.60 16 LYS E N 1
ATOM 10178 C CA . LYS E 1 16 ? -23.067 45.964 -29.732 1.00 75.66 16 LYS E CA 1
ATOM 10179 C C . LYS E 1 16 ? -23.176 45.072 -28.489 1.00 71.49 16 LYS E C 1
ATOM 10180 O O . LYS E 1 16 ? -24.166 45.030 -27.875 1.00 77.73 16 LYS E O 1
ATOM 10186 N N . THR E 1 17 ? -22.186 44.226 -28.312 1.00 67.87 17 THR E N 1
ATOM 10187 C CA . THR E 1 17 ? -22.098 43.348 -27.145 1.00 67.33 17 THR E CA 1
ATOM 10188 C C . THR E 1 17 ? -21.186 44.003 -26.131 1.00 70.72 17 THR E C 1
ATOM 10189 O O . THR E 1 17 ? -20.623 45.091 -26.337 1.00 74.58 17 THR E O 1
ATOM 10193 N N . GLU E 1 18 ? -21.076 43.359 -25.005 1.00 72.05 18 GLU E N 1
ATOM 10194 C CA . GLU E 1 18 ? -20.096 43.681 -23.992 1.00 76.11 18 GLU E CA 1
ATOM 10195 C C . GLU E 1 18 ? -18.677 43.628 -24.531 1.00 74.82 18 GLU E C 1
ATOM 10196 O O . GLU E 1 18 ? -17.818 44.223 -23.988 1.00 76.88 18 GLU E O 1
ATOM 10202 N N . MET E 1 19 ? -18.422 42.855 -25.575 1.00 71.57 19 MET E N 1
ATOM 10203 C CA . MET E 1 19 ? -17.067 42.719 -26.165 1.00 70.05 19 MET E CA 1
ATOM 10204 C C . MET E 1 19 ? -17.056 43.394 -27.524 1.00 64.38 19 MET E C 1
ATOM 10205 O O . MET E 1 19 ? -16.314 42.933 -28.452 1.00 62.66 19 MET E O 1
ATOM 10210 N N . GLY E 1 20 ? -17.909 44.376 -27.798 1.00 63.40 20 GLY E N 1
ATOM 10211 C CA . GLY E 1 20 ? -17.798 45.117 -29.062 1.00 62.83 20 GLY E CA 1
ATOM 10212 C C . GLY E 1 20 ? -18.701 44.590 -30.114 1.00 64.81 20 GLY E C 1
ATOM 10213 O O . GLY E 1 20 ? -19.485 43.683 -29.779 1.00 63.78 20 GLY E O 1
ATOM 10214 N N . TYR E 1 21 ? -18.763 45.227 -31.280 1.00 60.92 21 TYR E N 1
ATOM 10215 C CA . TYR E 1 21 ? -19.713 44.847 -32.302 1.00 63.98 21 TYR E CA 1
ATOM 10216 C C . TYR E 1 21 ? -19.400 43.468 -32.866 1.00 63.94 21 TYR E C 1
ATOM 10217 O O . TYR E 1 21 ? -18.274 43.166 -33.260 1.00 61.76 21 TYR E O 1
ATOM 10226 N N . LYS E 1 22 ? -20.432 42.589 -32.885 1.00 61.50 22 LYS E N 1
ATOM 10227 C CA . LYS E 1 22 ? -20.394 41.285 -33.508 1.00 56.32 22 LYS E CA 1
ATOM 10228 C C . LYS E 1 22 ? -21.418 41.292 -34.574 1.00 55.51 22 LYS E C 1
ATOM 10229 O O . LYS E 1 22 ? -22.454 41.895 -34.388 1.00 54.41 22 LYS E O 1
ATOM 10235 N N . ALA E 1 23 ? -21.211 40.489 -35.616 1.00 51.93 23 ALA E N 1
ATOM 10236 C CA . ALA E 1 23 ? -22.199 40.363 -36.701 1.00 54.54 23 ALA E CA 1
ATOM 10237 C C . ALA E 1 23 ? -23.228 39.270 -36.406 1.00 58.33 23 ALA E C 1
ATOM 10238 O O . ALA E 1 23 ? -23.421 38.309 -37.139 1.00 67.75 23 ALA E O 1
ATOM 10240 N N . ALA E 1 24 ? -23.888 39.436 -35.268 1.00 58.01 24 ALA E N 1
ATOM 10241 C CA . ALA E 1 24 ? -24.743 38.437 -34.676 1.00 56.40 24 ALA E CA 1
ATOM 10242 C C . ALA E 1 24 ? -26.282 38.404 -35.036 1.00 55.10 24 ALA E C 1
ATOM 10243 O O . ALA E 1 24 ? -26.975 37.579 -34.485 1.00 55.97 24 ALA E O 1
ATOM 10245 N N . LEU E 1 25 ? -26.850 39.416 -35.682 1.00 53.84 25 LEU E N 1
ATOM 10246 C CA . LEU E 1 25 ? -28.236 39.417 -35.981 1.00 55.47 25 LEU E CA 1
ATOM 10247 C C . LEU E 1 25 ? -28.498 38.485 -37.143 1.00 53.78 25 LEU E C 1
ATOM 10248 O O . LEU E 1 25 ? -27.698 38.314 -37.993 1.00 54.05 25 LEU E O 1
ATOM 10253 N N . SER E 1 26 ? -29.645 37.838 -37.145 1.00 51.74 26 SER E N 1
ATOM 10254 C CA . SER E 1 26 ? -30.067 36.934 -38.228 1.00 54.80 26 SER E CA 1
ATOM 10255 C C . SER E 1 26 ? -30.726 37.777 -39.323 1.00 51.20 26 SER E C 1
ATOM 10256 O O . SER E 1 26 ? -31.164 38.919 -39.118 1.00 51.42 26 SER E O 1
ATOM 10259 N N . ALA E 1 27 ? -30.865 37.166 -40.454 1.00 51.75 27 ALA E N 1
ATOM 10260 C CA . ALA E 1 27 ? -31.684 37.771 -41.531 1.00 53.53 27 ALA E CA 1
ATOM 10261 C C . ALA E 1 27 ? -33.096 38.226 -41.098 1.00 56.07 27 ALA E C 1
ATOM 10262 O O . ALA E 1 27 ? -33.570 39.292 -41.518 1.00 56.62 27 ALA E O 1
ATOM 10264 N N . ASP E 1 28 ? -33.724 37.468 -40.235 1.00 57.38 28 ASP E N 1
ATOM 10265 C CA . ASP E 1 28 ? -35.040 37.780 -39.696 1.00 60.59 28 ASP E CA 1
ATOM 10266 C C . ASP E 1 28 ? -34.980 39.057 -38.849 1.00 58.68 28 ASP E C 1
ATOM 10267 O O . ASP E 1 28 ? -35.852 39.928 -38.957 1.00 57.71 28 ASP E O 1
ATOM 10272 N N . ASP E 1 29 ? -33.996 39.166 -37.968 1.00 57.46 29 ASP E N 1
ATOM 10273 C CA . ASP E 1 29 ? -33.862 40.374 -37.146 1.00 58.03 29 ASP E CA 1
ATOM 10274 C C . ASP E 1 29 ? -33.615 41.618 -38.034 1.00 56.30 29 ASP E C 1
ATOM 10275 O O . ASP E 1 29 ? -34.173 42.680 -37.744 1.00 58.44 29 ASP E O 1
ATOM 10280 N N . ILE E 1 30 ? -32.789 41.478 -39.085 1.00 54.10 30 ILE E N 1
ATOM 10281 C CA . ILE E 1 30 ? -32.474 42.575 -39.956 1.00 54.12 30 ILE E CA 1
ATOM 10282 C C . ILE E 1 30 ? -33.768 43.089 -40.619 1.00 58.91 30 ILE E C 1
ATOM 10283 O O . ILE E 1 30 ? -34.040 44.303 -40.525 1.00 58.82 30 ILE E O 1
ATOM 10288 N N . LEU E 1 31 ? -34.547 42.184 -41.251 1.00 57.89 31 LEU E N 1
ATOM 10289 C CA . LEU E 1 31 ? -35.797 42.578 -41.858 1.00 59.91 31 LEU E CA 1
ATOM 10290 C C . LEU E 1 31 ? -36.772 43.256 -40.878 1.00 62.55 31 LEU E C 1
ATOM 10291 O O . LEU E 1 31 ? -37.452 44.254 -41.193 1.00 61.80 31 LEU E O 1
ATOM 10296 N N . GLN E 1 32 ? -36.818 42.729 -39.669 1.00 61.45 32 GLN E N 1
ATOM 10297 C CA . GLN E 1 32 ? -37.690 43.283 -38.676 1.00 68.53 32 GLN E CA 1
ATOM 10298 C C . GLN E 1 32 ? -37.227 44.692 -38.292 1.00 68.64 32 GLN E C 1
ATOM 10299 O O . GLN E 1 32 ? -38.017 45.633 -38.241 1.00 68.85 32 GLN E O 1
ATOM 10305 N N . LEU E 1 33 ? -35.945 44.842 -37.996 1.00 66.98 33 LEU E N 1
ATOM 10306 C CA . LEU E 1 33 ? -35.433 46.161 -37.605 1.00 69.07 33 LEU E CA 1
ATOM 10307 C C . LEU E 1 33 ? -35.550 47.157 -38.767 1.00 71.00 33 LEU E C 1
ATOM 10308 O O . LEU E 1 33 ? -35.729 48.321 -38.546 1.00 72.49 33 LEU E O 1
ATOM 10313 N N . ALA E 1 34 ? -35.495 46.675 -40.008 1.00 71.07 34 ALA E N 1
ATOM 10314 C CA . ALA E 1 34 ? -35.720 47.535 -41.157 1.00 73.28 34 ALA E CA 1
ATOM 10315 C C . ALA E 1 34 ? -37.133 47.938 -41.395 1.00 75.62 34 ALA E C 1
ATOM 10316 O O . ALA E 1 34 ? -37.353 48.744 -42.277 1.00 72.25 34 ALA E O 1
ATOM 10318 N N . GLY E 1 35 ? -38.090 47.379 -40.647 1.00 76.24 35 GLY E N 1
ATOM 10319 C CA . GLY E 1 35 ? -39.485 47.644 -40.876 1.00 79.59 35 GLY E CA 1
ATOM 10320 C C . GLY E 1 35 ? -40.013 46.997 -42.129 1.00 80.30 35 GLY E C 1
ATOM 10321 O O . GLY E 1 35 ? -41.013 47.428 -42.681 1.00 81.61 35 GLY E O 1
ATOM 10322 N N . ILE E 1 36 ? -39.394 45.898 -42.565 1.00 80.59 36 ILE E N 1
ATOM 10323 C CA . ILE E 1 36 ? -39.808 45.270 -43.808 1.00 82.74 36 ILE E CA 1
ATOM 10324 C C . ILE E 1 36 ? -40.823 44.153 -43.527 1.00 94.33 36 ILE E C 1
ATOM 10325 O O . ILE E 1 36 ? -40.846 43.584 -42.459 1.00 96.97 36 ILE E O 1
ATOM 10330 N N . ARG E 1 37 ? -41.672 43.910 -44.533 1.00 104.14 37 ARG E N 1
ATOM 10331 C CA . ARG E 1 37 ? -42.504 42.737 -44.699 1.00 116.35 37 ARG E CA 1
ATOM 10332 C C . ARG E 1 37 ? -43.900 43.187 -44.460 1.00 135.40 37 ARG E C 1
ATOM 10333 O O . ARG E 1 37 ? -44.649 43.166 -45.400 1.00 153.05 37 ARG E O 1
ATOM 10341 N N . ARG E 1 38 ? -44.174 43.676 -43.245 1.00 150.17 38 ARG E N 1
ATOM 10342 C CA . ARG E 1 38 ? -45.527 43.945 -42.695 1.00 161.13 38 ARG E CA 1
ATOM 10343 C C . ARG E 1 38 ? -46.790 44.167 -43.590 1.00 169.91 38 ARG E C 1
ATOM 10344 O O . ARG E 1 38 ? -47.836 44.196 -42.973 1.00 177.11 38 ARG E O 1
ATOM 10352 N N . GLU E 1 39 ? -46.651 44.262 -44.921 1.00 169.36 39 GLU E N 1
ATOM 10353 C CA . GLU E 1 39 ? -47.755 44.129 -45.874 1.00 162.31 39 GLU E CA 1
ATOM 10354 C C . GLU E 1 39 ? -47.221 43.646 -47.239 1.00 154.18 39 GLU E C 1
ATOM 10355 O O . GLU E 1 39 ? -46.009 43.918 -47.532 1.00 155.46 39 GLU E O 1
ATOM 10361 N N . ASP E 1 40 ? -48.042 42.945 -48.016 1.00 142.98 40 ASP E N 1
ATOM 10362 C CA . ASP E 1 40 ? -47.429 42.149 -49.125 1.00 133.40 40 ASP E CA 1
ATOM 10363 C C . ASP E 1 40 ? -48.202 41.296 -50.085 1.00 133.28 40 ASP E C 1
ATOM 10364 O O . ASP E 1 40 ? -49.176 40.647 -49.776 1.00 138.31 40 ASP E O 1
ATOM 10369 N N . GLY E 1 41 ? -47.815 41.389 -51.350 1.00 125.77 41 GLY E N 1
ATOM 10370 C CA . GLY E 1 41 ? -48.009 40.321 -52.366 1.00 121.54 41 GLY E CA 1
ATOM 10371 C C . GLY E 1 41 ? -46.845 39.359 -52.352 1.00 116.05 41 GLY E C 1
ATOM 10372 O O . GLY E 1 41 ? -46.969 38.302 -52.928 1.00 120.95 41 GLY E O 1
ATOM 10373 N N . ALA E 1 42 ? -45.685 39.765 -51.821 1.00 108.22 42 ALA E N 1
ATOM 10374 C CA . ALA E 1 42 ? -44.467 38.985 -51.741 1.00 100.05 42 ALA E CA 1
ATOM 10375 C C . ALA E 1 42 ? -44.253 38.241 -50.403 1.00 95.26 42 ALA E C 1
ATOM 10376 O O . ALA E 1 42 ? -44.177 38.847 -49.351 1.00 93.85 42 ALA E O 1
ATOM 10378 N N . LYS E 1 43 ? -44.142 36.918 -50.450 1.00 92.15 43 LYS E N 1
ATOM 10379 C CA . LYS E 1 43 ? -43.778 36.142 -49.260 1.00 90.79 43 LYS E CA 1
ATOM 10380 C C . LYS E 1 43 ? -42.244 36.167 -49.117 1.00 84.03 43 LYS E C 1
ATOM 10381 O O . LYS E 1 43 ? -41.531 35.809 -50.068 1.00 81.01 43 LYS E O 1
ATOM 10387 N N . ILE E 1 44 ? -41.743 36.604 -47.960 1.00 80.91 44 ILE E N 1
ATOM 10388 C CA . ILE E 1 44 ? -40.281 36.695 -47.733 1.00 77.22 44 ILE E CA 1
ATOM 10389 C C . ILE E 1 44 ? -39.840 35.657 -46.701 1.00 75.24 44 ILE E C 1
ATOM 10390 O O . ILE E 1 44 ? -40.291 35.693 -45.544 1.00 81.24 44 ILE E O 1
ATOM 10395 N N . GLU E 1 45 ? -38.965 34.744 -47.139 1.00 71.64 45 GLU E N 1
ATOM 10396 C CA . GLU E 1 45 ? -38.377 33.730 -46.296 1.00 70.62 45 GLU E CA 1
ATOM 10397 C C . GLU E 1 45 ? -36.916 34.060 -46.058 1.00 67.03 45 GLU E C 1
ATOM 10398 O O . GLU E 1 45 ? -36.304 34.814 -46.809 1.00 64.13 45 GLU E O 1
ATOM 10404 N N . THR E 1 46 ? -36.364 33.421 -45.043 1.00 64.16 46 THR E N 1
ATOM 10405 C CA . THR E 1 46 ? -35.094 33.705 -44.482 1.00 63.86 46 THR E CA 1
ATOM 10406 C C . THR E 1 46 ? -34.278 32.444 -44.334 1.00 64.34 46 THR E C 1
ATOM 10407 O O . THR E 1 46 ? -34.808 31.364 -44.055 1.00 66.97 46 THR E O 1
ATOM 10411 N N . ARG E 1 47 ? -32.979 32.598 -44.459 1.00 60.65 47 ARG E N 1
ATOM 10412 C CA . ARG E 1 47 ? -32.048 31.544 -44.124 1.00 59.59 47 ARG E CA 1
ATOM 10413 C C . ARG E 1 47 ? -30.736 32.206 -43.733 1.00 59.82 47 ARG E C 1
ATOM 10414 O O . ARG E 1 47 ? -30.330 33.208 -44.376 1.00 56.52 47 ARG E O 1
ATOM 10422 N N . ASP E 1 48 ? -30.068 31.683 -42.691 1.00 61.39 48 ASP E N 1
ATOM 10423 C CA . ASP E 1 48 ? -28.770 32.217 -42.259 1.00 63.32 48 ASP E CA 1
ATOM 10424 C C . ASP E 1 48 ? -27.725 31.222 -42.569 1.00 62.30 48 ASP E C 1
ATOM 10425 O O . ASP E 1 48 ? -27.843 30.134 -42.057 1.00 67.75 48 ASP E O 1
ATOM 10430 N N . ILE E 1 49 ? -26.709 31.596 -43.361 1.00 62.09 49 ILE E N 1
ATOM 10431 C CA . ILE E 1 49 ? -25.603 30.666 -43.667 1.00 63.55 49 ILE E CA 1
ATOM 10432 C C . ILE E 1 49 ? -24.273 31.033 -43.037 1.00 60.03 49 ILE E C 1
ATOM 10433 O O . ILE E 1 49 ? -23.447 30.166 -42.835 1.00 66.88 49 ILE E O 1
ATOM 10438 N N . LEU E 1 50 ? -24.085 32.280 -42.642 1.00 55.20 50 LEU E N 1
ATOM 10439 C CA . LEU E 1 50 ? -22.854 32.696 -41.998 1.00 56.56 50 LEU E CA 1
ATOM 10440 C C . LEU E 1 50 ? -23.226 33.870 -41.159 1.00 56.69 50 LEU E C 1
ATOM 10441 O O . LEU E 1 50 ? -24.200 34.496 -41.389 1.00 60.95 50 LEU E O 1
ATOM 10446 N N . ASN E 1 51 ? -22.447 34.152 -40.149 1.00 57.63 51 ASN E N 1
ATOM 10447 C CA . ASN E 1 51 ? -22.565 35.379 -39.393 1.00 56.75 51 ASN E CA 1
ATOM 10448 C C . ASN E 1 51 ? -21.139 35.959 -39.172 1.00 56.88 51 ASN E C 1
ATOM 10449 O O . ASN E 1 51 ? -20.595 35.876 -38.094 1.00 51.02 51 ASN E O 1
ATOM 10454 N N . LEU E 1 52 ? -20.533 36.489 -40.240 1.00 53.29 52 LEU E N 1
ATOM 10455 C CA . LEU E 1 52 ? -19.131 36.954 -40.205 1.00 55.02 52 LEU E CA 1
ATOM 10456 C C . LEU E 1 52 ? -19.004 38.400 -40.561 1.00 54.29 52 LEU E C 1
ATOM 10457 O O . LEU E 1 52 ? -19.722 38.914 -41.470 1.00 51.43 52 LEU E O 1
ATOM 10462 N N . ASP E 1 53 ? -18.104 39.063 -39.867 1.00 52.61 53 ASP E N 1
ATOM 10463 C CA . ASP E 1 53 ? -17.451 40.248 -40.408 1.00 53.59 53 ASP E CA 1
ATOM 10464 C C . ASP E 1 53 ? -16.921 39.877 -41.790 1.00 52.74 53 ASP E C 1
ATOM 10465 O O . ASP E 1 53 ? -16.198 38.914 -41.948 1.00 55.23 53 ASP E O 1
ATOM 10470 N N . SER E 1 54 ? -17.320 40.612 -42.817 1.00 54.87 54 SER E N 1
ATOM 10471 C CA . SER E 1 54 ? -16.862 40.247 -44.186 1.00 54.85 54 SER E CA 1
ATOM 10472 C C . SER E 1 54 ? -15.327 40.322 -44.454 1.00 57.63 54 SER E C 1
ATOM 10473 O O . SER E 1 54 ? -14.849 39.718 -45.415 1.00 54.64 54 SER E O 1
ATOM 10476 N N . THR E 1 55 ? -14.557 40.964 -43.569 1.00 57.22 55 THR E N 1
ATOM 10477 C CA . THR E 1 55 ? -13.094 40.802 -43.599 1.00 59.75 55 THR E CA 1
ATOM 10478 C C . THR E 1 55 ? -12.637 39.372 -43.465 1.00 63.41 55 THR E C 1
ATOM 10479 O O . THR E 1 55 ? -11.541 39.012 -43.951 1.00 71.76 55 THR E O 1
ATOM 10483 N N . LEU E 1 56 ? -13.450 38.539 -42.833 1.00 63.32 56 LEU E N 1
ATOM 10484 C CA . LEU E 1 56 ? -13.078 37.151 -42.586 1.00 65.48 56 LEU E CA 1
ATOM 10485 C C . LEU E 1 56 ? -13.510 36.225 -43.711 1.00 67.81 56 LEU E C 1
ATOM 10486 O O . LEU E 1 56 ? -13.282 35.019 -43.626 1.00 71.26 56 LEU E O 1
ATOM 10491 N N . ILE E 1 57 ? -14.137 36.766 -44.751 1.00 62.96 57 ILE E N 1
ATOM 10492 C CA . ILE E 1 57 ? -14.631 35.921 -45.829 1.00 65.70 57 ILE E CA 1
ATOM 10493 C C . ILE E 1 57 ? -13.464 35.283 -46.575 1.00 66.79 57 ILE E C 1
ATOM 10494 O O . ILE E 1 57 ? -12.487 35.942 -46.892 1.00 67.30 57 ILE E O 1
ATOM 10499 N N . GLN E 1 58 ? -13.588 33.988 -46.848 1.00 68.41 58 GLN E N 1
ATOM 10500 C CA . GLN E 1 58 ? -12.582 33.266 -47.581 1.00 69.85 58 GLN E CA 1
ATOM 10501 C C . GLN E 1 58 ? -13.222 32.640 -48.811 1.00 70.15 58 GLN E C 1
ATOM 10502 O O . GLN E 1 58 ? -14.451 32.570 -48.899 1.00 64.11 58 GLN E O 1
ATOM 10508 N N . PRO E 1 59 ? -12.407 32.235 -49.811 1.00 72.51 59 PRO E N 1
ATOM 10509 C CA . PRO E 1 59 ? -13.038 31.740 -51.028 1.00 74.29 59 PRO E CA 1
ATOM 10510 C C . PRO E 1 59 ? -13.889 30.498 -50.874 1.00 77.52 59 PRO E C 1
ATOM 10511 O O . PRO E 1 59 ? -14.830 30.310 -51.648 1.00 77.20 59 PRO E O 1
ATOM 10515 N N . GLU E 1 60 ? -13.579 29.668 -49.882 1.00 77.72 60 GLU E N 1
ATOM 10516 C CA . GLU E 1 60 ? -14.416 28.502 -49.584 1.00 79.64 60 GLU E CA 1
ATOM 10517 C C . GLU E 1 60 ? -15.833 28.948 -49.212 1.00 76.94 60 GLU E C 1
ATOM 10518 O O . GLU E 1 60 ? -16.791 28.292 -49.576 1.00 80.66 60 GLU E O 1
ATOM 10524 N N . ASP E 1 61 ? -15.987 30.081 -48.527 1.00 75.69 61 ASP E N 1
ATOM 10525 C CA . ASP E 1 61 ? -17.322 30.646 -48.236 1.00 73.57 61 ASP E CA 1
ATOM 10526 C C . ASP E 1 61 ? -18.120 30.998 -49.476 1.00 74.45 61 ASP E C 1
ATOM 10527 O O . ASP E 1 61 ? -19.331 31.022 -49.416 1.00 73.99 61 ASP E O 1
ATOM 10532 N N . TRP E 1 62 ? -17.463 31.342 -50.588 1.00 74.37 62 TRP E N 1
ATOM 10533 C CA . TRP E 1 62 ? -18.200 31.633 -51.831 1.00 68.99 62 TRP E CA 1
ATOM 10534 C C . TRP E 1 62 ? -18.890 30.371 -52.333 1.00 71.86 62 TRP E C 1
ATOM 10535 O O . TRP E 1 62 ? -19.960 30.444 -52.895 1.00 68.28 62 TRP E O 1
ATOM 10546 N N . VAL E 1 63 ? -18.270 29.214 -52.141 1.00 75.13 63 VAL E N 1
ATOM 10547 C CA . VAL E 1 63 ? -18.896 27.952 -52.485 1.00 77.68 63 VAL E CA 1
ATOM 10548 C C . VAL E 1 63 ? -20.153 27.736 -51.625 1.00 77.59 63 VAL E C 1
ATOM 10549 O O . VAL E 1 63 ? -21.181 27.376 -52.154 1.00 80.31 63 VAL E O 1
ATOM 10553 N N . THR E 1 64 ? -20.064 27.975 -50.317 1.00 72.68 64 THR E N 1
ATOM 10554 C CA . THR E 1 64 ? -21.189 27.812 -49.401 1.00 68.70 64 THR E CA 1
ATOM 10555 C C . THR E 1 64 ? -22.337 28.755 -49.799 1.00 65.98 64 THR E C 1
ATOM 10556 O O . THR E 1 64 ? -23.492 28.307 -49.956 1.00 60.63 64 THR E O 1
ATOM 10560 N N . ILE E 1 65 ? -22.012 30.044 -50.032 1.00 62.59 65 ILE E N 1
ATOM 10561 C CA . ILE E 1 65 ? -23.038 31.022 -50.418 1.00 58.82 65 ILE E CA 1
ATOM 10562 C C . ILE E 1 65 ? -23.614 30.614 -51.771 1.00 58.00 65 ILE E C 1
ATOM 10563 O O . ILE E 1 65 ? -24.844 30.592 -51.964 1.00 58.86 65 ILE E O 1
ATOM 10568 N N . GLY E 1 66 ? -22.741 30.237 -52.698 1.00 59.91 66 GLY E N 1
ATOM 10569 C CA . GLY E 1 66 ? -23.154 29.871 -54.044 1.00 61.82 66 GLY E CA 1
ATOM 10570 C C . GLY E 1 66 ? -24.087 28.670 -54.067 1.00 64.70 66 GLY E C 1
ATOM 10571 O O . GLY E 1 66 ? -25.052 28.658 -54.832 1.00 65.61 66 GLY E O 1
ATOM 10572 N N . ARG E 1 67 ? -23.787 27.659 -53.242 1.00 66.32 67 ARG E N 1
ATOM 10573 C CA . ARG E 1 67 ? -24.609 26.446 -53.174 1.00 70.33 67 ARG E CA 1
ATOM 10574 C C . ARG E 1 67 ? -25.999 26.836 -52.657 1.00 65.43 67 ARG E C 1
ATOM 10575 O O . ARG E 1 67 ? -26.988 26.467 -53.235 1.00 66.91 67 ARG E O 1
ATOM 10583 N N . ALA E 1 68 ? -26.063 27.653 -51.617 1.00 60.40 68 ALA E N 1
ATOM 10584 C CA . ALA E 1 68 ? -27.351 28.119 -51.098 1.00 57.96 68 ALA E CA 1
ATOM 10585 C C . ALA E 1 68 ? -28.145 28.942 -52.134 1.00 60.43 68 ALA E C 1
ATOM 10586 O O . ALA E 1 68 ? -29.382 28.776 -52.268 1.00 63.01 68 ALA E O 1
ATOM 10588 N N . VAL E 1 69 ? -27.466 29.795 -52.916 1.00 60.38 69 VAL E N 1
ATOM 10589 C CA . VAL E 1 69 ? -28.166 30.505 -53.980 1.00 57.75 69 VAL E CA 1
ATOM 10590 C C . VAL E 1 69 ? -28.731 29.588 -55.023 1.00 60.41 69 VAL E C 1
ATOM 10591 O O . VAL E 1 69 ? -29.890 29.705 -55.401 1.00 59.85 69 VAL E O 1
ATOM 10595 N N . PHE E 1 70 ? -27.900 28.703 -55.529 1.00 65.24 70 PHE E N 1
ATOM 10596 C CA . PHE E 1 70 ? -28.268 27.799 -56.624 1.00 73.62 70 PHE E CA 1
ATOM 10597 C C . PHE E 1 70 ? -29.422 26.850 -56.270 1.00 80.02 70 PHE E C 1
ATOM 10598 O O . PHE E 1 70 ? -30.329 26.641 -57.068 1.00 78.17 70 PHE E O 1
ATOM 10606 N N . GLU E 1 71 ? -29.364 26.283 -55.062 1.00 82.66 71 GLU E N 1
ATOM 10607 C CA . GLU E 1 71 ? -30.438 25.460 -54.558 1.00 85.16 71 GLU E CA 1
ATOM 10608 C C . GLU E 1 71 ? -31.729 26.233 -54.380 1.00 79.00 71 GLU E C 1
ATOM 10609 O O . GLU E 1 71 ? -32.776 25.669 -54.530 1.00 76.46 71 GLU E O 1
ATOM 10615 N N . ALA E 1 72 ? -31.651 27.529 -54.073 1.00 72.70 72 ALA E N 1
ATOM 10616 C CA . ALA E 1 72 ? -32.839 28.357 -53.949 1.00 70.83 72 ALA E CA 1
ATOM 10617 C C . ALA E 1 72 ? -33.518 28.668 -55.318 1.00 72.64 72 ALA E C 1
ATOM 10618 O O . ALA E 1 72 ? -34.651 29.113 -55.359 1.00 71.14 72 ALA E O 1
ATOM 10620 N N . PHE E 1 73 ? -32.854 28.384 -56.434 1.00 72.30 73 PHE E N 1
ATOM 10621 C CA . PHE E 1 73 ? -33.465 28.625 -57.755 1.00 77.54 73 PHE E CA 1
ATOM 10622 C C . PHE E 1 73 ? -34.695 27.777 -58.011 1.00 80.70 73 PHE E C 1
ATOM 10623 O O . PHE E 1 73 ? -35.558 28.214 -58.753 1.00 83.62 73 PHE E O 1
ATOM 10631 N N . ASP E 1 74 ? -34.776 26.580 -57.445 1.00 87.19 74 ASP E N 1
ATOM 10632 C CA . ASP E 1 74 ? -36.039 25.834 -57.493 1.00 96.28 74 ASP E CA 1
ATOM 10633 C C . ASP E 1 74 ? -37.238 26.520 -56.840 1.00 95.26 74 ASP E C 1
ATOM 10634 O O . ASP E 1 74 ? -38.303 26.546 -57.426 1.00 98.89 74 ASP E O 1
ATOM 10639 N N . GLU E 1 75 ? -37.069 27.056 -55.631 1.00 90.85 75 GLU E N 1
ATOM 10640 C CA . GLU E 1 75 ? -38.200 27.524 -54.814 1.00 89.32 75 GLU E CA 1
ATOM 10641 C C . GLU E 1 75 ? -38.526 29.000 -54.991 1.00 83.41 75 GLU E C 1
ATOM 10642 O O . GLU E 1 75 ? -39.622 29.370 -54.684 1.00 84.19 75 GLU E O 1
ATOM 10648 N N . TYR E 1 76 ? -37.603 29.876 -55.431 1.00 76.66 76 TYR E N 1
ATOM 10649 C CA . TYR E 1 76 ? -37.844 31.331 -55.289 1.00 72.32 76 TYR E CA 1
ATOM 10650 C C . TYR E 1 76 ? -37.817 32.125 -56.590 1.00 71.40 76 TYR E C 1
ATOM 10651 O O . TYR E 1 76 ? -37.262 31.684 -57.587 1.00 72.22 76 TYR E O 1
ATOM 10660 N N . ASP E 1 77 ? -38.455 33.303 -56.542 1.00 70.61 77 ASP E N 1
ATOM 10661 C CA . ASP E 1 77 ? -38.539 34.246 -57.673 1.00 68.73 77 ASP E CA 1
ATOM 10662 C C . ASP E 1 77 ? -37.442 35.317 -57.614 1.00 70.46 77 ASP E C 1
ATOM 10663 O O . ASP E 1 77 ? -37.187 35.967 -58.609 1.00 68.82 77 ASP E O 1
ATOM 10668 N N . GLY E 1 78 ? -36.805 35.495 -56.451 1.00 68.06 78 GLY E N 1
ATOM 10669 C CA . GLY E 1 78 ? -35.683 36.430 -56.307 1.00 64.50 78 GLY E CA 1
ATOM 10670 C C . GLY E 1 78 ? -34.957 36.143 -54.997 1.00 59.82 78 GLY E C 1
ATOM 10671 O O . GLY E 1 78 ? -35.563 35.535 -54.072 1.00 59.31 78 GLY E O 1
ATOM 10672 N N . ILE E 1 79 ? -33.678 36.533 -54.934 1.00 56.26 79 ILE E N 1
ATOM 10673 C CA . ILE E 1 79 ? -32.861 36.358 -53.762 1.00 54.33 79 ILE E CA 1
ATOM 10674 C C . ILE E 1 79 ? -32.134 37.661 -53.417 1.00 55.19 79 ILE E C 1
ATOM 10675 O O . ILE E 1 79 ? -31.584 38.326 -54.321 1.00 55.82 79 ILE E O 1
ATOM 10680 N N . VAL E 1 80 ? -32.101 38.003 -52.124 1.00 55.09 80 VAL E N 1
ATOM 10681 C CA . VAL E 1 80 ? -31.259 39.054 -51.588 1.00 51.30 80 VAL E CA 1
ATOM 10682 C C . VAL E 1 80 ? -30.314 38.435 -50.594 1.00 52.12 80 VAL E C 1
ATOM 10683 O O . VAL E 1 80 ? -30.745 37.606 -49.746 1.00 50.14 80 VAL E O 1
ATOM 10687 N N . ILE E 1 81 ? -29.018 38.794 -50.693 1.00 48.41 81 ILE E N 1
ATOM 10688 C CA . ILE E 1 81 ? -28.001 38.365 -49.754 1.00 47.25 81 ILE E CA 1
ATOM 10689 C C . ILE E 1 81 ? -27.519 39.558 -48.962 1.00 48.50 81 ILE E C 1
ATOM 10690 O O . ILE E 1 81 ? -27.069 40.542 -49.552 1.00 48.66 81 ILE E O 1
ATOM 10695 N N . THR E 1 82 ? -27.625 39.505 -47.651 1.00 48.64 82 THR E N 1
ATOM 10696 C CA . THR E 1 82 ? -27.117 40.537 -46.762 1.00 48.53 82 THR E CA 1
ATOM 10697 C C . THR E 1 82 ? -25.702 40.122 -46.372 1.00 48.03 82 THR E C 1
ATOM 10698 O O . THR E 1 82 ? -25.444 38.967 -46.064 1.00 50.39 82 THR E O 1
ATOM 10702 N N . HIS E 1 83 ? -24.761 41.051 -46.492 1.00 46.73 83 HIS E N 1
ATOM 10703 C CA . HIS E 1 83 ? -23.294 40.743 -46.528 1.00 46.89 83 HIS E CA 1
ATOM 10704 C C . HIS E 1 83 ? -22.545 41.975 -46.007 1.00 47.95 83 HIS E C 1
ATOM 10705 O O . HIS E 1 83 ? -23.066 43.147 -46.077 1.00 45.13 83 HIS E O 1
ATOM 10712 N N . GLY E 1 84 ? -21.350 41.756 -45.463 1.00 45.68 84 GLY E N 1
ATOM 10713 C CA . GLY E 1 84 ? -20.558 42.893 -45.052 1.00 42.29 84 GLY E CA 1
ATOM 10714 C C . GLY E 1 84 ? -20.068 43.659 -46.296 1.00 45.10 84 GLY E C 1
ATOM 10715 O O . GLY E 1 84 ? -20.009 43.089 -47.376 1.00 41.93 84 GLY E O 1
ATOM 10716 N N . THR E 1 85 ? -19.763 44.949 -46.127 1.00 45.37 85 THR E N 1
ATOM 10717 C CA . THR E 1 85 ? -19.251 45.782 -47.241 1.00 47.63 85 THR E CA 1
ATOM 10718 C C . THR E 1 85 ? -17.808 45.520 -47.590 1.00 48.17 85 THR E C 1
ATOM 10719 O O . THR E 1 85 ? -17.491 45.516 -48.740 1.00 46.77 85 THR E O 1
ATOM 10723 N N . ASP E 1 86 ? -16.965 45.184 -46.629 1.00 48.70 86 ASP E N 1
ATOM 10724 C CA . ASP E 1 86 ? -15.556 44.955 -46.871 1.00 50.64 86 ASP E CA 1
ATOM 10725 C C . ASP E 1 86 ? -15.249 44.045 -48.009 1.00 52.34 86 ASP E C 1
ATOM 10726 O O . ASP E 1 86 ? -14.302 44.330 -48.736 1.00 56.02 86 ASP E O 1
ATOM 10731 N N . THR E 1 87 ? -15.977 42.928 -48.166 1.00 49.15 87 THR E N 1
ATOM 10732 C CA . THR E 1 87 ? -15.683 42.034 -49.267 1.00 48.53 87 THR E CA 1
ATOM 10733 C C . THR E 1 87 ? -16.861 41.815 -50.145 1.00 46.94 87 THR E C 1
ATOM 10734 O O . THR E 1 87 ? -16.829 40.894 -50.967 1.00 48.60 87 THR E O 1
ATOM 10738 N N . LEU E 1 88 ? -17.884 42.654 -50.045 1.00 46.32 88 LEU E N 1
ATOM 10739 C CA . LEU E 1 88 ? -19.055 42.523 -50.880 1.00 48.82 88 LEU E CA 1
ATOM 10740 C C . LEU E 1 88 ? -18.739 42.375 -52.378 1.00 48.41 88 LEU E C 1
ATOM 10741 O O . LEU E 1 88 ? -19.317 41.506 -53.081 1.00 45.24 88 LEU E O 1
ATOM 10746 N N . ALA E 1 89 ? -17.825 43.165 -52.883 1.00 47.31 89 ALA E N 1
ATOM 10747 C CA . ALA E 1 89 ? -17.500 43.159 -54.292 1.00 52.63 89 ALA E CA 1
ATOM 10748 C C . ALA E 1 89 ? -16.727 41.932 -54.718 1.00 54.15 89 ALA E C 1
ATOM 10749 O O . ALA E 1 89 ? -16.772 41.532 -55.903 1.00 58.19 89 ALA E O 1
ATOM 10751 N N . TYR E 1 90 ? -15.959 41.372 -53.807 1.00 52.32 90 TYR E N 1
ATOM 10752 C CA . TYR E 1 90 ? -15.289 40.108 -54.084 1.00 55.36 90 TYR E CA 1
ATOM 10753 C C . TYR E 1 90 ? -16.344 38.965 -54.173 1.00 54.17 90 TYR E C 1
ATOM 10754 O O . TYR E 1 90 ? -16.344 38.163 -55.110 1.00 54.32 90 TYR E O 1
ATOM 10763 N N . THR E 1 91 ? -17.270 38.917 -53.216 1.00 53.40 91 THR E N 1
ATOM 10764 C CA . THR E 1 91 ? -18.305 37.886 -53.251 1.00 54.81 91 THR E CA 1
ATOM 10765 C C . THR E 1 91 ? -19.184 38.051 -54.486 1.00 54.14 91 THR E C 1
ATOM 10766 O O . THR E 1 91 ? -19.440 37.055 -55.192 1.00 52.59 91 THR E O 1
ATOM 10770 N N . SER E 1 92 ? -19.617 39.280 -54.777 1.00 52.73 92 SER E N 1
ATOM 10771 C CA . SER E 1 92 ? -20.438 39.477 -55.976 1.00 55.14 92 SER E CA 1
ATOM 10772 C C . SER E 1 92 ? -19.777 39.103 -57.276 1.00 56.00 92 SER E C 1
ATOM 10773 O O . SER E 1 92 ? -20.421 38.581 -58.168 1.00 62.08 92 SER E O 1
ATOM 10776 N N . SER E 1 93 ? -18.482 39.351 -57.374 1.00 58.03 93 SER E N 1
ATOM 10777 C CA . SER E 1 93 ? -17.705 38.960 -58.557 1.00 58.24 93 SER E CA 1
ATOM 10778 C C . SER E 1 93 ? -17.577 37.468 -58.661 1.00 60.06 93 SER E C 1
ATOM 10779 O O . SER E 1 93 ? -17.831 36.883 -59.735 1.00 63.75 93 SER E O 1
ATOM 10782 N N . ALA E 1 94 ? -17.126 36.842 -57.568 1.00 62.22 94 ALA E N 1
ATOM 10783 C CA . ALA E 1 94 ? -16.932 35.388 -57.557 1.00 61.46 94 ALA E CA 1
ATOM 10784 C C . ALA E 1 94 ? -18.211 34.632 -57.852 1.00 60.74 94 ALA E C 1
ATOM 10785 O O . ALA E 1 94 ? -18.196 33.720 -58.659 1.00 63.67 94 ALA E O 1
ATOM 10787 N N . LEU E 1 95 ? -19.347 35.055 -57.276 1.00 59.61 95 LEU E N 1
ATOM 10788 C CA . LEU E 1 95 ? -20.619 34.398 -57.604 1.00 64.16 95 LEU E CA 1
ATOM 10789 C C . LEU E 1 95 ? -21.020 34.513 -59.057 1.00 66.93 95 LEU E C 1
ATOM 10790 O O . LEU E 1 95 ? -21.699 33.625 -59.624 1.00 69.27 95 LEU E O 1
ATOM 10795 N N . SER E 1 96 ? -20.613 35.614 -59.698 1.00 65.02 96 SER E N 1
ATOM 10796 C CA . SER E 1 96 ? -20.903 35.798 -61.125 1.00 64.44 96 SER E CA 1
ATOM 10797 C C . SER E 1 96 ? -20.165 34.806 -62.015 1.00 66.71 96 SER E C 1
ATOM 10798 O O . SER E 1 96 ? -20.681 34.433 -63.043 1.00 67.25 96 SER E O 1
ATOM 10801 N N . PHE E 1 97 ? -18.999 34.342 -61.598 1.00 70.38 97 PHE E N 1
ATOM 10802 C CA . PHE E 1 97 ? -18.301 33.348 -62.378 1.00 75.00 97 PHE E CA 1
ATOM 10803 C C . PHE E 1 97 ? -18.749 31.918 -61.995 1.00 79.69 97 PHE E C 1
ATOM 10804 O O . PHE E 1 97 ? -18.789 31.053 -62.837 1.00 84.39 97 PHE E O 1
ATOM 10812 N N . MET E 1 98 ? -19.079 31.692 -60.717 1.00 79.83 98 MET E N 1
ATOM 10813 C CA . MET E 1 98 ? -19.466 30.394 -60.215 1.00 81.57 98 MET E CA 1
ATOM 10814 C C . MET E 1 98 ? -20.902 29.978 -60.581 1.00 83.99 98 MET E C 1
ATOM 10815 O O . MET E 1 98 ? -21.210 28.778 -60.624 1.00 84.36 98 MET E O 1
ATOM 10820 N N . ILE E 1 99 ? -21.789 30.954 -60.807 1.00 82.16 99 ILE E N 1
ATOM 10821 C CA . ILE E 1 99 ? -23.173 30.691 -61.211 1.00 81.54 99 ILE E CA 1
ATOM 10822 C C . ILE E 1 99 ? -23.456 31.293 -62.592 1.00 84.44 99 ILE E C 1
ATOM 10823 O O . ILE E 1 99 ? -23.595 32.494 -62.715 1.00 85.73 99 ILE E O 1
ATOM 10828 N N . ARG E 1 100 ? -23.554 30.454 -63.623 1.00 89.88 100 ARG E N 1
ATOM 10829 C CA . ARG E 1 100 ? -23.972 30.873 -64.949 1.00 93.62 100 ARG E CA 1
ATOM 10830 C C . ARG E 1 100 ? -25.484 30.846 -65.146 1.00 92.22 100 ARG E C 1
ATOM 10831 O O . ARG E 1 100 ? -26.163 29.900 -64.732 1.00 89.30 100 ARG E O 1
ATOM 10839 N N . ASN E 1 101 ? -25.983 31.845 -65.892 1.00 87.52 101 ASN E N 1
ATOM 10840 C CA . ASN E 1 101 ? -27.396 31.943 -66.290 1.00 86.03 101 ASN E CA 1
ATOM 10841 C C . ASN E 1 101 ? -28.332 31.840 -65.078 1.00 80.64 101 ASN E C 1
ATOM 10842 O O . ASN E 1 101 ? -29.283 31.072 -65.062 1.00 78.87 101 ASN E O 1
ATOM 10847 N N . PRO E 1 102 ? -28.087 32.642 -64.062 1.00 74.49 102 PRO E N 1
ATOM 10848 C CA . PRO E 1 102 ? -29.052 32.642 -62.987 1.00 72.33 102 PRO E CA 1
ATOM 10849 C C . PRO E 1 102 ? -30.456 32.934 -63.556 1.00 71.70 102 PRO E C 1
ATOM 10850 O O . PRO E 1 102 ? -30.601 33.792 -64.406 1.00 69.80 102 PRO E O 1
ATOM 10854 N N . PRO E 1 103 ? -31.485 32.174 -63.135 1.00 70.80 103 PRO E N 1
ATOM 10855 C CA . PRO E 1 103 ? -32.808 32.402 -63.691 1.00 71.03 103 PRO E CA 1
ATOM 10856 C C . PRO E 1 103 ? -33.610 33.516 -62.979 1.00 66.69 103 PRO E C 1
ATOM 10857 O O . PRO E 1 103 ? -34.727 33.821 -63.405 1.00 71.86 103 PRO E O 1
ATOM 10861 N N . ILE E 1 104 ? -33.078 34.088 -61.919 1.00 62.18 104 ILE E N 1
ATOM 10862 C CA . ILE E 1 104 ? -33.770 35.127 -61.166 1.00 61.28 104 ILE E CA 1
ATOM 10863 C C . ILE E 1 104 ? -32.779 36.214 -60.752 1.00 59.14 104 ILE E C 1
ATOM 10864 O O . ILE E 1 104 ? -31.585 36.003 -60.795 1.00 59.19 104 ILE E O 1
ATOM 10869 N N . PRO E 1 105 ? -33.275 37.360 -60.288 1.00 59.04 105 PRO E N 1
ATOM 10870 C CA . PRO E 1 105 ? -32.359 38.305 -59.689 1.00 58.15 105 PRO E CA 1
ATOM 10871 C C . PRO E 1 105 ? -31.775 37.872 -58.375 1.00 59.13 105 PRO E C 1
ATOM 10872 O O . PRO E 1 105 ? -32.532 37.432 -57.487 1.00 59.50 105 PRO E O 1
ATOM 10876 N N . VAL E 1 106 ? -30.456 37.987 -58.254 1.00 56.42 106 VAL E N 1
ATOM 10877 C CA . VAL E 1 106 ? -29.726 37.684 -57.028 1.00 57.17 106 VAL E CA 1
ATOM 10878 C C . VAL E 1 106 ? -28.960 38.993 -56.677 1.00 56.65 106 VAL E C 1
ATOM 10879 O O . VAL E 1 106 ? -28.023 39.417 -57.386 1.00 53.75 106 VAL E O 1
ATOM 10883 N N . VAL E 1 107 ? -29.392 39.635 -55.606 1.00 53.83 107 VAL E N 1
ATOM 10884 C CA . VAL E 1 107 ? -28.953 40.952 -55.257 1.00 52.03 107 VAL E CA 1
ATOM 10885 C C . VAL E 1 107 ? -28.264 40.951 -53.898 1.00 49.41 107 VAL E C 1
ATOM 10886 O O . VAL E 1 107 ? -28.914 40.738 -52.876 1.00 45.38 107 VAL E O 1
ATOM 10890 N N . LEU E 1 108 ? -26.967 41.282 -53.883 1.00 48.35 108 LEU E N 1
ATOM 10891 C CA . LEU E 1 108 ? -26.225 41.437 -52.650 1.00 44.63 108 LEU E CA 1
ATOM 10892 C C . LEU E 1 108 ? -26.336 42.857 -52.146 1.00 48.53 108 LEU E C 1
ATOM 10893 O O . LEU E 1 108 ? -26.397 43.825 -52.923 1.00 47.70 108 LEU E O 1
ATOM 10898 N N . THR E 1 109 ? -26.379 43.014 -50.838 1.00 47.66 109 THR E N 1
ATOM 10899 C CA . THR E 1 109 ? -26.428 44.331 -50.258 1.00 48.34 109 THR E CA 1
ATOM 10900 C C . THR E 1 109 ? -25.885 44.301 -48.840 1.00 47.03 109 THR E C 1
ATOM 10901 O O . THR E 1 109 ? -25.549 43.246 -48.306 1.00 46.43 109 THR E O 1
ATOM 10905 N N . GLY E 1 110 ? -25.742 45.483 -48.283 1.00 47.70 110 GLY E N 1
ATOM 10906 C CA . GLY E 1 110 ? -25.196 45.604 -46.934 1.00 51.32 110 GLY E CA 1
ATOM 10907 C C . GLY E 1 110 ? -25.386 47.005 -46.495 1.00 51.45 110 GLY E C 1
ATOM 10908 O O . GLY E 1 110 ? -26.194 47.734 -47.081 1.00 54.72 110 GLY E O 1
ATOM 10909 N N . SER E 1 111 ? -24.658 47.403 -45.476 1.00 51.28 111 SER E N 1
ATOM 10910 C CA . SER E 1 111 ? -24.773 48.785 -45.046 1.00 52.95 111 SER E CA 1
ATOM 10911 C C . SER E 1 111 ? -23.465 49.227 -44.390 1.00 55.16 111 SER E C 1
ATOM 10912 O O . SER E 1 111 ? -22.683 48.408 -43.904 1.00 49.30 111 SER E O 1
ATOM 10915 N N . MET E 1 112 ? -23.236 50.532 -44.402 1.00 54.43 112 MET E N 1
ATOM 10916 C CA . MET E 1 112 ? -22.092 51.099 -43.732 1.00 55.76 112 MET E CA 1
ATOM 10917 C C . MET E 1 112 ? -22.324 51.318 -42.243 1.00 54.95 112 MET E C 1
ATOM 10918 O O . MET E 1 112 ? -21.371 51.323 -41.508 1.00 54.83 112 MET E O 1
ATOM 10923 N N . LEU E 1 113 ? -23.593 51.559 -41.854 1.00 53.26 113 LEU E N 1
ATOM 10924 C CA . LEU E 1 113 ? -24.027 51.691 -40.488 1.00 55.64 113 LEU E CA 1
ATOM 10925 C C . LEU E 1 113 ? -24.912 50.498 -40.029 1.00 57.71 113 LEU E C 1
ATOM 10926 O O . LEU E 1 113 ? -25.714 49.953 -40.825 1.00 54.55 113 LEU E O 1
ATOM 10931 N N . PRO E 1 114 ? -24.769 50.080 -38.745 1.00 55.35 114 PRO E N 1
ATOM 10932 C CA . PRO E 1 114 ? -25.650 49.082 -38.163 1.00 57.20 114 PRO E CA 1
ATOM 10933 C C . PRO E 1 114 ? -27.098 49.468 -38.316 1.00 60.37 114 PRO E C 1
ATOM 10934 O O . PRO E 1 114 ? -27.435 50.619 -38.183 1.00 61.27 114 PRO E O 1
ATOM 10938 N N . ILE E 1 115 ? -27.955 48.478 -38.599 1.00 65.00 115 ILE E N 1
ATOM 10939 C CA . ILE E 1 115 ? -29.414 48.722 -38.680 1.00 70.24 115 ILE E CA 1
ATOM 10940 C C . ILE E 1 115 ? -29.957 49.336 -37.382 1.00 73.52 115 ILE E C 1
ATOM 10941 O O . ILE E 1 115 ? -30.882 50.112 -37.422 1.00 76.57 115 ILE E O 1
ATOM 10946 N N . THR E 1 116 ? -29.353 49.029 -36.242 1.00 80.84 116 THR E N 1
ATOM 10947 C CA . THR E 1 116 ? -29.747 49.624 -34.966 1.00 86.65 116 THR E CA 1
ATOM 10948 C C . THR E 1 116 ? -29.417 51.144 -34.866 1.00 95.92 116 THR E C 1
ATOM 10949 O O . THR E 1 116 ? -29.972 51.812 -34.011 1.00 100.36 116 THR E O 1
ATOM 10953 N N . GLU E 1 117 ? -28.529 51.701 -35.708 1.00 96.45 117 GLU E N 1
ATOM 10954 C CA . GLU E 1 117 ? -28.195 53.115 -35.620 1.00 103.05 117 GLU E CA 1
ATOM 10955 C C . GLU E 1 117 ? -29.340 53.957 -36.182 1.00 110.95 117 GLU E C 1
ATOM 10956 O O . GLU E 1 117 ? -30.048 53.506 -37.111 1.00 109.91 117 GLU E O 1
ATOM 10962 N N . PRO E 1 118 ? -29.559 55.160 -35.619 1.00 113.74 118 PRO E N 1
ATOM 10963 C CA . PRO E 1 118 ? -30.730 55.926 -36.097 1.00 107.46 118 PRO E CA 1
ATOM 10964 C C . PRO E 1 118 ? -30.740 56.510 -37.547 1.00 97.95 118 PRO E C 1
ATOM 10965 O O . PRO E 1 118 ? -31.798 56.595 -38.143 1.00 91.40 118 PRO E O 1
ATOM 10969 N N . ASN E 1 119 ? -29.610 56.884 -38.094 1.00 88.95 119 ASN E N 1
ATOM 10970 C CA . ASN E 1 119 ? -29.549 57.333 -39.474 1.00 85.26 119 ASN E CA 1
ATOM 10971 C C . ASN E 1 119 ? -29.005 56.240 -40.414 1.00 77.12 119 ASN E C 1
ATOM 10972 O O . ASN E 1 119 ? -28.329 56.539 -41.433 1.00 75.93 119 ASN E O 1
ATOM 10977 N N . SER E 1 120 ? -29.314 54.988 -40.111 1.00 68.73 120 SER E N 1
ATOM 10978 C CA . SER E 1 120 ? -28.755 53.888 -40.850 1.00 64.16 120 SER E CA 1
ATOM 10979 C C . SER E 1 120 ? -29.134 53.934 -42.328 1.00 61.41 120 SER E C 1
ATOM 10980 O O . SER E 1 120 ? -30.245 54.279 -42.675 1.00 62.79 120 SER E O 1
ATOM 10983 N N . ASP E 1 121 ? -28.159 53.587 -43.175 1.00 54.98 121 ASP E N 1
ATOM 10984 C CA . ASP E 1 121 ? -28.384 53.340 -44.575 1.00 55.29 121 ASP E CA 1
ATOM 10985 C C . ASP E 1 121 ? -29.036 51.951 -44.904 1.00 55.72 121 ASP E C 1
ATOM 10986 O O . ASP E 1 121 ? -29.515 51.723 -46.048 1.00 50.87 121 ASP E O 1
ATOM 10991 N N . ALA E 1 122 ? -29.028 51.037 -43.925 1.00 53.05 122 ALA E N 1
ATOM 10992 C CA . ALA E 1 122 ? -29.475 49.694 -44.137 1.00 52.84 122 ALA E CA 1
ATOM 10993 C C . ALA E 1 122 ? -30.931 49.600 -44.634 1.00 53.31 122 ALA E C 1
ATOM 10994 O O . ALA E 1 122 ? -31.194 48.876 -45.589 1.00 53.12 122 ALA E O 1
ATOM 10996 N N . PRO E 1 123 ? -31.867 50.335 -44.019 1.00 55.58 123 PRO E N 1
ATOM 10997 C CA . PRO E 1 123 ? -33.268 50.201 -44.537 1.00 58.44 123 PRO E CA 1
ATOM 10998 C C . PRO E 1 123 ? -33.417 50.570 -45.997 1.00 57.62 123 PRO E C 1
ATOM 10999 O O . PRO E 1 123 ? -34.114 49.881 -46.749 1.00 57.40 123 PRO E O 1
ATOM 11003 N N . ARG E 1 124 ? -32.764 51.625 -46.416 1.00 59.64 124 ARG E N 1
ATOM 11004 C CA . ARG E 1 124 ? -32.830 52.046 -47.819 1.00 59.93 124 ARG E CA 1
ATOM 11005 C C . ARG E 1 124 ? -32.176 50.973 -48.704 1.00 56.79 124 ARG E C 1
ATOM 11006 O O . ARG E 1 124 ? -32.737 50.614 -49.759 1.00 51.66 124 ARG E O 1
ATOM 11014 N N . ASN E 1 125 ? -30.997 50.480 -48.308 1.00 51.43 125 ASN E N 1
ATOM 11015 C CA . ASN E 1 125 ? -30.311 49.491 -49.141 1.00 50.85 125 ASN E CA 1
ATOM 11016 C C . ASN E 1 125 ? -31.119 48.196 -49.334 1.00 51.24 125 ASN E C 1
ATOM 11017 O O . ASN E 1 125 ? -31.180 47.604 -50.456 1.00 47.70 125 ASN E O 1
ATOM 11022 N N . LEU E 1 126 ? -31.756 47.766 -48.266 1.00 52.52 126 LEU E N 1
ATOM 11023 C CA . LEU E 1 126 ? -32.660 46.595 -48.319 1.00 57.85 126 LEU E CA 1
ATOM 11024 C C . LEU E 1 126 ? -33.832 46.776 -49.231 1.00 54.12 126 LEU E C 1
ATOM 11025 O O . LEU E 1 126 ? -34.131 45.900 -50.033 1.00 54.81 126 LEU E O 1
ATOM 11030 N N . ARG E 1 127 ? -34.479 47.924 -49.112 1.00 55.23 127 ARG E N 1
ATOM 11031 C CA . ARG E 1 127 ? -35.614 48.242 -49.999 1.00 56.70 127 ARG E CA 1
ATOM 11032 C C . ARG E 1 127 ? -35.219 48.261 -51.430 1.00 57.72 127 ARG E C 1
ATOM 11033 O O . ARG E 1 127 ? -35.951 47.733 -52.291 1.00 56.49 127 ARG E O 1
ATOM 11041 N N . THR E 1 128 ? -34.063 48.829 -51.710 1.00 55.42 128 THR E N 1
ATOM 11042 C CA . THR E 1 128 ? -33.622 48.878 -53.100 1.00 57.14 128 THR E CA 1
ATOM 11043 C C . THR E 1 128 ? -33.376 47.428 -53.571 1.00 56.86 128 THR E C 1
ATOM 11044 O O . THR E 1 128 ? -33.752 47.103 -54.675 1.00 57.03 128 THR E O 1
ATOM 11048 N N . ALA E 1 129 ? -32.692 46.619 -52.757 1.00 51.90 129 ALA E N 1
ATOM 11049 C CA . ALA E 1 129 ? -32.413 45.228 -53.131 1.00 51.44 129 ALA E CA 1
ATOM 11050 C C . ALA E 1 129 ? -33.689 44.374 -53.300 1.00 52.70 129 ALA E C 1
ATOM 11051 O O . ALA E 1 129 ? -33.817 43.610 -54.254 1.00 50.21 129 ALA E O 1
ATOM 11053 N N . LEU E 1 130 ? -34.631 44.523 -52.378 1.00 52.46 130 LEU E N 1
ATOM 11054 C CA . LEU E 1 130 ? -35.880 43.791 -52.435 1.00 53.57 130 LEU E CA 1
ATOM 11055 C C . LEU E 1 130 ? -36.774 44.223 -53.623 1.00 54.72 130 LEU E C 1
ATOM 11056 O O . LEU E 1 130 ? -37.372 43.377 -54.277 1.00 57.28 130 LEU E O 1
ATOM 11061 N N . THR E 1 131 ? -36.852 45.522 -53.910 1.00 57.35 131 THR E N 1
ATOM 11062 C CA . THR E 1 131 ? -37.607 46.006 -55.059 1.00 57.08 131 THR E CA 1
ATOM 11063 C C . THR E 1 131 ? -37.034 45.398 -56.343 1.00 57.76 131 THR E C 1
ATOM 11064 O O . THR E 1 131 ? -37.789 44.914 -57.192 1.00 58.92 131 THR E O 1
ATOM 11068 N N . PHE E 1 132 ? -35.708 45.389 -56.477 1.00 54.29 132 PHE E N 1
ATOM 11069 C CA . PHE E 1 132 ? -35.138 44.775 -57.660 1.00 55.24 132 PHE E CA 1
ATOM 11070 C C . PHE E 1 132 ? -35.280 43.253 -57.683 1.00 56.86 132 PHE E C 1
ATOM 11071 O O . PHE E 1 132 ? -35.473 42.670 -58.730 1.00 59.02 132 PHE E O 1
ATOM 11079 N N . ALA E 1 133 ? -35.155 42.620 -56.531 1.00 56.01 133 ALA E N 1
ATOM 11080 C CA . ALA E 1 133 ? -35.383 41.183 -56.418 1.00 59.76 133 ALA E CA 1
ATOM 11081 C C . ALA E 1 133 ? -36.788 40.785 -56.927 1.00 66.21 133 ALA E C 1
ATOM 11082 O O . ALA E 1 133 ? -36.940 39.767 -57.596 1.00 62.85 133 ALA E O 1
ATOM 11084 N N . ARG E 1 134 ? -37.782 41.644 -56.714 1.00 69.24 134 ARG E N 1
ATOM 11085 C CA . ARG E 1 134 ? -39.112 41.331 -57.171 1.00 74.11 134 ARG E CA 1
ATOM 11086 C C . ARG E 1 134 ? -39.515 41.846 -58.529 1.00 72.43 134 ARG E C 1
ATOM 11087 O O . ARG E 1 134 ? -40.331 41.203 -59.193 1.00 71.62 134 ARG E O 1
ATOM 11095 N N . LYS E 1 135 ? -38.930 42.958 -58.988 1.00 73.37 135 LYS E N 1
ATOM 11096 C CA . LYS E 1 135 ? -39.289 43.560 -60.269 1.00 73.07 135 LYS E CA 1
ATOM 11097 C C . LYS E 1 135 ? -38.137 43.693 -61.224 1.00 69.59 135 LYS E C 1
ATOM 11098 O O . LYS E 1 135 ? -38.266 44.316 -62.280 1.00 76.72 135 LYS E O 1
ATOM 11104 N N . GLY E 1 136 ? -36.971 43.187 -60.901 1.00 65.48 136 GLY E N 1
ATOM 11105 C CA . GLY E 1 136 ? -35.783 43.384 -61.765 1.00 65.87 136 GLY E CA 1
ATOM 11106 C C . GLY E 1 136 ? -35.710 42.259 -62.761 1.00 63.43 136 GLY E C 1
ATOM 11107 O O . GLY E 1 136 ? -36.702 41.865 -63.299 1.00 63.18 136 GLY E O 1
ATOM 11108 N N . PHE E 1 137 ? -34.518 41.784 -63.060 1.00 61.03 137 PHE E N 1
ATOM 11109 C CA . PHE E 1 137 ? -34.346 40.784 -64.083 1.00 62.87 137 PHE E CA 1
ATOM 11110 C C . PHE E 1 137 ? -33.148 39.936 -63.689 1.00 60.79 137 PHE E C 1
ATOM 11111 O O . PHE E 1 137 ? -32.418 40.274 -62.774 1.00 58.57 137 PHE E O 1
ATOM 11119 N N . PRO E 1 138 ? -32.973 38.782 -64.330 1.00 65.05 138 PRO E N 1
ATOM 11120 C CA . PRO E 1 138 ? -31.959 37.832 -63.840 1.00 65.50 138 PRO E CA 1
ATOM 11121 C C . PRO E 1 138 ? -30.533 38.318 -63.854 1.00 64.68 138 PRO E C 1
ATOM 11122 O O . PRO E 1 138 ? -30.166 39.155 -64.645 1.00 67.62 138 PRO E O 1
ATOM 11126 N N . GLY E 1 139 ? -29.732 37.763 -62.958 1.00 64.41 139 GLY E N 1
ATOM 11127 C CA . GLY E 1 139 ? -28.315 38.100 -62.843 1.00 59.21 139 GLY E CA 1
ATOM 11128 C C . GLY E 1 139 ? -27.895 38.310 -61.406 1.00 56.73 139 GLY E C 1
ATOM 11129 O O . GLY E 1 139 ? -28.719 38.223 -60.489 1.00 54.66 139 GLY E O 1
ATOM 11130 N N . ILE E 1 140 ? -26.617 38.649 -61.233 1.00 59.54 140 ILE E N 1
ATOM 11131 C CA . ILE E 1 140 ? -25.994 38.893 -59.971 1.00 55.44 140 ILE E CA 1
ATOM 11132 C C . ILE E 1 140 ? -25.633 40.391 -59.886 1.00 56.48 140 ILE E C 1
ATOM 11133 O O . ILE E 1 140 ? -24.850 40.873 -60.694 1.00 53.23 140 ILE E O 1
ATOM 11138 N N . TYR E 1 141 ? -26.238 41.086 -58.912 1.00 51.81 141 TYR E N 1
ATOM 11139 C CA . TYR E 1 141 ? -26.218 42.509 -58.764 1.00 50.40 141 TYR E CA 1
ATOM 11140 C C . TYR E 1 141 ? -25.907 42.889 -57.353 1.00 49.28 141 TYR E C 1
ATOM 11141 O O . TYR E 1 141 ? -26.008 42.053 -56.444 1.00 48.50 141 TYR E O 1
ATOM 11150 N N . VAL E 1 142 ? -25.494 44.144 -57.172 1.00 47.45 142 VAL E N 1
ATOM 11151 C CA . VAL E 1 142 ? -25.305 44.764 -55.893 1.00 45.33 142 VAL E CA 1
ATOM 11152 C C . VAL E 1 142 ? -26.221 45.935 -55.801 1.00 46.39 142 VAL E C 1
ATOM 11153 O O . VAL E 1 142 ? -26.351 46.719 -56.763 1.00 52.95 142 VAL E O 1
ATOM 11157 N N . ALA E 1 143 ? -26.888 46.085 -54.672 1.00 44.58 143 ALA E N 1
ATOM 11158 C CA . ALA E 1 143 ? -27.764 47.198 -54.389 1.00 45.59 143 ALA E CA 1
ATOM 11159 C C . ALA E 1 143 ? -27.110 48.044 -53.306 1.00 49.32 143 ALA E C 1
ATOM 11160 O O . ALA E 1 143 ? -26.640 47.515 -52.246 1.00 44.59 143 ALA E O 1
ATOM 11162 N N . PHE E 1 144 ? -27.051 49.343 -53.552 1.00 47.37 144 PHE E N 1
ATOM 11163 C CA . PHE E 1 144 ? -26.469 50.251 -52.533 1.00 51.55 144 PHE E CA 1
ATOM 11164 C C . PHE E 1 144 ? -27.016 51.645 -52.821 1.00 54.20 144 PHE E C 1
ATOM 11165 O O . PHE E 1 144 ? -27.157 52.043 -53.999 1.00 53.32 144 PHE E O 1
ATOM 11173 N N . MET E 1 145 ? -27.426 52.315 -51.757 1.00 55.90 145 MET E N 1
ATOM 11174 C CA . MET E 1 145 ? -28.271 53.483 -51.881 1.00 61.69 145 MET E CA 1
ATOM 11175 C C . MET E 1 145 ? -29.494 53.185 -52.747 1.00 62.65 145 MET E C 1
ATOM 11176 O O . MET E 1 145 ? -30.153 52.206 -52.489 1.00 64.81 145 MET E O 1
ATOM 11181 N N . ASP E 1 146 ? -29.780 53.982 -53.782 1.00 60.39 146 ASP E N 1
ATOM 11182 C CA . ASP E 1 146 ? -30.855 53.697 -54.701 1.00 61.28 146 ASP E CA 1
ATOM 11183 C C . ASP E 1 146 ? -30.344 53.017 -55.956 1.00 58.44 146 ASP E C 1
ATOM 11184 O O . ASP E 1 146 ? -31.070 52.972 -56.964 1.00 62.04 146 ASP E O 1
ATOM 11189 N N . LYS E 1 147 ? -29.128 52.473 -55.971 1.00 54.09 147 LYS E N 1
ATOM 11190 C CA . LYS E 1 147 ? -28.551 51.966 -57.219 1.00 52.76 147 LYS E CA 1
ATOM 11191 C C . LYS E 1 147 ? -28.481 50.460 -57.232 1.00 50.39 147 LYS E C 1
ATOM 11192 O O . LYS E 1 147 ? -28.194 49.816 -56.192 1.00 49.67 147 LYS E O 1
ATOM 11198 N N . ILE E 1 148 ? -28.676 49.914 -58.436 1.00 47.94 148 ILE E N 1
ATOM 11199 C CA . ILE E 1 148 ? -28.422 48.548 -58.756 1.00 47.73 148 ILE E CA 1
ATOM 11200 C C . ILE E 1 148 ? -27.255 48.513 -59.741 1.00 47.68 148 ILE E C 1
ATOM 11201 O O . ILE E 1 148 ? -27.333 49.124 -60.833 1.00 53.23 148 ILE E O 1
ATOM 11206 N N . MET E 1 149 ? -26.232 47.739 -59.427 1.00 46.64 149 MET E N 1
ATOM 11207 C CA . MET E 1 149 ? -24.976 47.680 -60.147 1.00 48.51 149 MET E CA 1
ATOM 11208 C C . MET E 1 149 ? -24.627 46.244 -60.460 1.00 50.49 149 MET E C 1
ATOM 11209 O O . MET E 1 149 ? -24.932 45.306 -59.669 1.00 50.09 149 MET E O 1
ATOM 11214 N N . LEU E 1 150 ? -23.971 46.044 -61.609 1.00 50.63 150 LEU E N 1
ATOM 11215 C CA . LEU E 1 150 ? -23.555 44.727 -61.949 1.00 56.13 150 LEU E CA 1
ATOM 11216 C C . LEU E 1 150 ? -22.534 44.222 -60.952 1.00 54.60 150 LEU E C 1
ATOM 11217 O O . LEU E 1 150 ? -21.555 44.946 -60.620 1.00 48.41 150 LEU E O 1
ATOM 11222 N N . GLY E 1 151 ? -22.718 42.987 -60.513 1.00 51.80 151 GLY E N 1
ATOM 11223 C CA . GLY E 1 151 ? -21.887 42.439 -59.466 1.00 51.90 151 GLY E CA 1
ATOM 11224 C C . GLY E 1 151 ? -20.424 42.252 -59.770 1.00 52.09 151 GLY E C 1
ATOM 11225 O O . GLY E 1 151 ? -19.569 42.247 -58.887 1.00 53.73 151 GLY E O 1
ATOM 11226 N N . THR E 1 152 ? -20.127 42.100 -61.017 1.00 54.90 152 THR E N 1
ATOM 11227 C CA . THR E 1 152 ? -18.754 42.091 -61.516 1.00 61.87 152 THR E CA 1
ATOM 11228 C C . THR E 1 152 ? -18.113 43.447 -61.846 1.00 58.63 152 THR E C 1
ATOM 11229 O O . THR E 1 152 ? -17.015 43.478 -62.364 1.00 62.68 152 THR E O 1
ATOM 11233 N N . ARG E 1 153 ? -18.790 44.541 -61.506 1.00 54.96 153 ARG E N 1
ATOM 11234 C CA . ARG E 1 153 ? -18.365 45.856 -61.859 1.00 58.86 153 ARG E CA 1
ATOM 11235 C C . ARG E 1 153 ? -18.370 46.825 -60.728 1.00 56.53 153 ARG E C 1
ATOM 11236 O O . ARG E 1 153 ? -18.302 48.014 -60.982 1.00 55.44 153 ARG E O 1
ATOM 11244 N N . VAL E 1 154 ? -18.460 46.338 -59.474 1.00 55.29 154 VAL E N 1
ATOM 11245 C CA . VAL E 1 154 ? -18.512 47.225 -58.319 1.00 52.87 154 VAL E CA 1
ATOM 11246 C C . VAL E 1 154 ? -17.230 47.193 -57.568 1.00 50.73 154 VAL E C 1
ATOM 11247 O O . VAL E 1 154 ? -16.596 46.167 -57.554 1.00 50.25 154 VAL E O 1
ATOM 11251 N N . SER E 1 155 ? -16.903 48.288 -56.914 1.00 51.24 155 SER E N 1
ATOM 11252 C CA . SER E 1 155 ? -15.868 48.300 -55.870 1.00 55.53 155 SER E CA 1
ATOM 11253 C C . SER E 1 155 ? -16.302 49.196 -54.772 1.00 54.15 155 SER E C 1
ATOM 11254 O O . SER E 1 155 ? -17.091 50.132 -54.963 1.00 55.38 155 SER E O 1
ATOM 11257 N N . LYS E 1 156 ? -15.746 48.921 -53.623 1.00 58.29 156 LYS E N 1
ATOM 11258 C CA . LYS E 1 156 ? -15.943 49.711 -52.428 1.00 58.02 156 LYS E CA 1
ATOM 11259 C C . LYS E 1 156 ? -14.919 50.858 -52.481 1.00 59.31 156 LYS E C 1
ATOM 11260 O O . LYS E 1 156 ? -13.744 50.633 -52.160 1.00 63.25 156 LYS E O 1
ATOM 11266 N N . VAL E 1 157 ? -15.368 52.074 -52.801 1.00 58.48 157 VAL E N 1
ATOM 11267 C CA . VAL E 1 157 ? -14.470 53.176 -53.013 1.00 55.52 157 VAL E CA 1
ATOM 11268 C C . VAL E 1 157 ? -14.434 54.120 -51.843 1.00 59.66 157 VAL E C 1
ATOM 11269 O O . VAL E 1 157 ? -13.494 54.992 -51.820 1.00 58.06 157 VAL E O 1
ATOM 11273 N N . HIS E 1 158 ? -15.393 54.047 -50.890 1.00 54.38 158 HIS E N 1
ATOM 11274 C CA . HIS E 1 158 ? -15.287 54.840 -49.675 1.00 58.61 158 HIS E CA 1
ATOM 11275 C C . HIS E 1 158 ? -15.239 53.890 -48.461 1.00 60.62 158 HIS E C 1
ATOM 11276 O O . HIS E 1 158 ? -15.935 52.875 -48.436 1.00 55.34 158 HIS E O 1
ATOM 11283 N N . SER E 1 159 ? -14.423 54.228 -47.443 1.00 61.94 159 SER E N 1
ATOM 11284 C CA . SER E 1 159 ? -14.406 53.493 -46.204 1.00 60.87 159 SER E CA 1
ATOM 11285 C C . SER E 1 159 ? -15.289 54.171 -45.172 1.00 61.51 159 SER E C 1
ATOM 11286 O O . SER E 1 159 ? -15.481 53.584 -44.105 1.00 59.07 159 SER E O 1
ATOM 11289 N N . LEU E 1 160 ? -15.843 55.347 -45.471 1.00 62.03 160 LEU E N 1
ATOM 11290 C CA . LEU E 1 160 ? -16.582 56.105 -44.508 1.00 66.97 160 LEU E CA 1
ATOM 11291 C C . LEU E 1 160 ? -17.949 56.548 -45.006 1.00 66.32 160 LEU E C 1
ATOM 11292 O O . LEU E 1 160 ? -18.916 56.374 -44.327 1.00 73.82 160 LEU E O 1
ATOM 11297 N N . GLY E 1 161 ? -18.065 57.099 -46.183 1.00 65.00 161 GLY E N 1
ATOM 11298 C CA . GLY E 1 161 ? -19.369 57.654 -46.607 1.00 64.34 161 GLY E CA 1
ATOM 11299 C C . GLY E 1 161 ? -20.375 56.582 -47.006 1.00 67.47 161 GLY E C 1
ATOM 11300 O O . GLY E 1 161 ? -20.034 55.435 -47.298 1.00 71.07 161 GLY E O 1
ATOM 11301 N N . LEU E 1 162 ? -21.638 56.981 -47.010 1.00 69.37 162 LEU E N 1
ATOM 11302 C CA . LEU E 1 162 ? -22.750 56.089 -47.314 1.00 67.56 162 LEU E CA 1
ATOM 11303 C C . LEU E 1 162 ? -22.788 55.657 -48.762 1.00 66.79 162 LEU E C 1
ATOM 11304 O O . LEU E 1 162 ? -23.194 54.536 -49.065 1.00 67.59 162 LEU E O 1
ATOM 11309 N N . ASN E 1 163 ? -22.309 56.485 -49.699 1.00 63.25 163 ASN E N 1
ATOM 11310 C CA . ASN E 1 163 ? -22.279 56.106 -51.098 1.00 59.27 163 ASN E CA 1
ATOM 11311 C C . ASN E 1 163 ? -20.991 55.350 -51.371 1.00 58.84 163 ASN E C 1
ATOM 11312 O O . ASN E 1 163 ? -20.147 55.757 -52.180 1.00 62.05 163 ASN E O 1
ATOM 11317 N N . ALA E 1 164 ? -20.862 54.169 -50.760 1.00 54.79 164 ALA E N 1
ATOM 11318 C CA . ALA E 1 164 ? -19.583 53.523 -50.701 1.00 50.66 164 ALA E CA 1
ATOM 11319 C C . ALA E 1 164 ? -19.250 52.690 -51.899 1.00 49.41 164 ALA E C 1
ATOM 11320 O O . ALA E 1 164 ? -18.049 52.346 -52.056 1.00 49.56 164 ALA E O 1
ATOM 11322 N N . PHE E 1 165 ? -20.252 52.325 -52.719 1.00 46.43 165 PHE E N 1
ATOM 11323 C CA . PHE E 1 165 ? -20.008 51.394 -53.819 1.00 50.74 165 PHE E CA 1
ATOM 11324 C C . PHE E 1 165 ? -20.288 52.110 -55.140 1.00 51.12 165 PHE E C 1
ATOM 11325 O O . PHE E 1 165 ? -21.278 52.841 -55.275 1.00 49.09 165 PHE E O 1
ATOM 11333 N N . GLN E 1 166 ? -19.419 51.906 -56.108 1.00 55.52 166 GLN E N 1
ATOM 11334 C CA . GLN E 1 166 ? -19.614 52.508 -57.394 1.00 57.97 166 GLN E CA 1
ATOM 11335 C C . GLN E 1 166 ? -19.430 51.485 -58.441 1.00 54.34 166 GLN E C 1
ATOM 11336 O O . GLN E 1 166 ? -18.653 50.544 -58.309 1.00 49.92 166 GLN E O 1
ATOM 11342 N N . SER E 1 167 ? -20.092 51.745 -59.551 1.00 54.67 167 SER E N 1
ATOM 11343 C CA . SER E 1 167 ? -19.864 50.950 -60.737 1.00 54.20 167 SER E CA 1
ATOM 11344 C C . SER E 1 167 ? -18.661 51.541 -61.523 1.00 58.39 167 SER E C 1
ATOM 11345 O O . SER E 1 167 ? -18.599 52.728 -61.706 1.00 58.43 167 SER E O 1
ATOM 11348 N N . ILE E 1 168 ? -17.731 50.703 -61.953 1.00 58.83 168 ILE E N 1
ATOM 11349 C CA . ILE E 1 168 ? -16.405 51.131 -62.405 1.00 60.52 168 ILE E CA 1
ATOM 11350 C C . ILE E 1 168 ? -16.260 50.765 -63.866 1.00 60.89 168 ILE E C 1
ATOM 11351 O O . ILE E 1 168 ? -16.331 49.568 -64.197 1.00 58.03 168 ILE E O 1
ATOM 11356 N N . ASN E 1 169 ? -16.095 51.794 -64.722 1.00 62.68 169 ASN E N 1
ATOM 11357 C CA . ASN E 1 169 ? -15.887 51.647 -66.169 1.00 62.55 169 ASN E CA 1
ATOM 11358 C C . ASN E 1 169 ? -17.125 51.022 -66.827 1.00 64.67 169 ASN E C 1
ATOM 11359 O O . ASN E 1 169 ? -16.969 50.304 -67.809 1.00 68.77 169 ASN E O 1
ATOM 11364 N N . TYR E 1 170 ? -18.322 51.211 -66.281 1.00 65.35 170 TYR E N 1
ATOM 11365 C CA . TYR E 1 170 ? -19.514 50.442 -66.746 1.00 64.65 170 TYR E CA 1
ATOM 11366 C C . TYR E 1 170 ? -20.719 51.152 -66.112 1.00 61.89 170 TYR E C 1
ATOM 11367 O O . TYR E 1 170 ? -20.657 51.539 -64.968 1.00 63.28 170 TYR E O 1
ATOM 11376 N N . PRO E 1 171 ? -21.792 51.380 -66.844 1.00 61.25 171 PRO E N 1
ATOM 11377 C CA . PRO E 1 171 ? -22.904 52.107 -66.234 1.00 58.76 171 PRO E CA 1
ATOM 11378 C C . PRO E 1 171 ? -23.650 51.291 -65.105 1.00 57.64 171 PRO E C 1
ATOM 11379 O O . PRO E 1 171 ? -23.660 50.051 -65.100 1.00 54.25 171 PRO E O 1
ATOM 11383 N N . ASP E 1 172 ? -24.268 52.024 -64.217 1.00 56.11 172 ASP E N 1
ATOM 11384 C CA . ASP E 1 172 ? -25.317 51.540 -63.367 1.00 53.48 172 ASP E CA 1
ATOM 11385 C C . ASP E 1 172 ? -26.345 50.800 -64.153 1.00 53.96 172 ASP E C 1
ATOM 11386 O O . ASP E 1 172 ? -26.704 51.187 -65.297 1.00 54.26 172 ASP E O 1
ATOM 11391 N N . ILE E 1 173 ? -26.857 49.701 -63.581 1.00 52.57 173 ILE E N 1
ATOM 11392 C CA . ILE E 1 173 ? -27.893 48.884 -64.238 1.00 52.50 173 ILE E CA 1
ATOM 11393 C C . ILE E 1 173 ? -29.236 49.555 -64.107 1.00 53.34 173 ILE E C 1
ATOM 11394 O O . ILE E 1 173 ? -29.973 49.636 -65.074 1.00 55.13 173 ILE E O 1
ATOM 11399 N N . ALA E 1 174 ? -29.564 50.013 -62.891 1.00 51.69 174 ALA E N 1
ATOM 11400 C CA . ALA E 1 174 ? -30.864 50.585 -62.654 1.00 52.94 174 ALA E CA 1
ATOM 11401 C C . ALA E 1 174 ? -30.819 51.469 -61.416 1.00 53.27 174 ALA E C 1
ATOM 11402 O O . ALA E 1 174 ? -29.894 51.392 -60.616 1.00 52.00 174 ALA E O 1
ATOM 11404 N N . TYR E 1 175 ? -31.853 52.279 -61.271 1.00 57.62 175 TYR E N 1
ATOM 11405 C CA . TYR E 1 175 ? -32.115 52.963 -60.038 1.00 58.96 175 TYR E CA 1
ATOM 11406 C C . TYR E 1 175 ? -33.503 52.569 -59.484 1.00 59.54 175 TYR E C 1
ATOM 11407 O O . TYR E 1 175 ? -34.444 52.316 -60.249 1.00 61.27 175 TYR E O 1
ATOM 11416 N N . VAL E 1 176 ? -33.634 52.537 -58.159 1.00 58.73 176 VAL E N 1
ATOM 11417 C CA . VAL E 1 176 ? -34.912 52.276 -57.549 1.00 63.16 176 VAL E CA 1
ATOM 11418 C C . VAL E 1 176 ? -35.456 53.562 -56.991 1.00 67.67 176 VAL E C 1
ATOM 11419 O O . VAL E 1 176 ? -34.825 54.192 -56.175 1.00 69.58 176 VAL E O 1
ATOM 11423 N N . LYS E 1 177 ? -36.648 53.926 -57.392 1.00 75.92 177 LYS E N 1
ATOM 11424 C CA . LYS E 1 177 ? -37.263 55.170 -56.906 1.00 84.35 177 LYS E CA 1
ATOM 11425 C C . LYS E 1 177 ? -38.661 54.781 -56.437 1.00 85.69 177 LYS E C 1
ATOM 11426 O O . LYS E 1 177 ? -39.481 54.329 -57.226 1.00 84.76 177 LYS E O 1
ATOM 11432 N N . GLY E 1 178 ? -38.897 54.887 -55.121 1.00 93.71 178 GLY E N 1
ATOM 11433 C CA . GLY E 1 178 ? -40.087 54.306 -54.458 1.00 90.95 178 GLY E CA 1
ATOM 11434 C C . GLY E 1 178 ? -40.090 52.805 -54.685 1.00 87.57 178 GLY E C 1
ATOM 11435 O O . GLY E 1 178 ? -39.121 52.092 -54.342 1.00 86.43 178 GLY E O 1
ATOM 11436 N N . ASP E 1 179 ? -41.125 52.345 -55.375 1.00 92.82 179 ASP E N 1
ATOM 11437 C CA . ASP E 1 179 ? -41.280 50.934 -55.711 1.00 94.26 179 ASP E CA 1
ATOM 11438 C C . ASP E 1 179 ? -41.023 50.641 -57.178 1.00 87.39 179 ASP E C 1
ATOM 11439 O O . ASP E 1 179 ? -41.331 49.525 -57.615 1.00 85.66 179 ASP E O 1
ATOM 11444 N N . GLU E 1 180 ? -40.504 51.612 -57.933 1.00 86.58 180 GLU E N 1
ATOM 11445 C CA . GLU E 1 180 ? -40.167 51.382 -59.332 1.00 85.02 180 GLU E CA 1
ATOM 11446 C C . GLU E 1 180 ? -38.661 51.178 -59.591 1.00 74.02 180 GLU E C 1
ATOM 11447 O O . GLU E 1 180 ? -37.801 51.778 -58.942 1.00 70.83 180 GLU E O 1
ATOM 11453 N N . VAL E 1 181 ? -38.378 50.337 -60.573 1.00 66.82 181 VAL E N 1
ATOM 11454 C CA . VAL E 1 181 ? -37.063 50.098 -61.081 1.00 63.10 181 VAL E CA 1
ATOM 11455 C C . VAL E 1 181 ? -36.995 50.917 -62.398 1.00 63.95 181 VAL E C 1
ATOM 11456 O O . VAL E 1 181 ? -37.802 50.685 -63.269 1.00 64.68 181 VAL E O 1
ATOM 11460 N N . LEU E 1 182 ? -36.036 51.835 -62.506 1.00 60.42 182 LEU E N 1
ATOM 11461 C CA . LEU E 1 182 ? -35.802 52.635 -63.714 1.00 63.22 182 LEU E CA 1
ATOM 11462 C C . LEU E 1 182 ? -34.502 52.126 -64.303 1.00 59.50 182 LEU E C 1
ATOM 11463 O O . LEU E 1 182 ? -33.439 52.293 -63.750 1.00 56.87 182 LEU E O 1
ATOM 11468 N N . VAL E 1 183 ? -34.630 51.415 -65.404 1.00 60.41 183 VAL E N 1
ATOM 11469 C CA . VAL E 1 183 ? -33.566 50.684 -65.987 1.00 61.08 183 VAL E CA 1
ATOM 11470 C C . VAL E 1 183 ? -32.705 51.670 -66.844 1.00 63.96 183 VAL E C 1
ATOM 11471 O O . VAL E 1 183 ? -33.249 52.417 -67.682 1.00 63.50 183 VAL E O 1
ATOM 11475 N N . ARG E 1 184 ? -31.386 51.662 -66.609 1.00 63.96 184 ARG E N 1
ATOM 11476 C CA . ARG E 1 184 ? -30.433 52.401 -67.429 1.00 65.30 184 ARG E CA 1
ATOM 11477 C C . ARG E 1 184 ? -29.800 51.430 -68.436 1.00 66.72 184 ARG E C 1
ATOM 11478 O O . ARG E 1 184 ? -29.637 51.753 -69.600 1.00 61.73 184 ARG E O 1
ATOM 11486 N N . HIS E 1 185 ? -29.422 50.235 -67.997 1.00 64.79 185 HIS E N 1
ATOM 11487 C CA . HIS E 1 185 ? -28.727 49.321 -68.879 1.00 65.06 185 HIS E CA 1
ATOM 11488 C C . HIS E 1 185 ? -29.063 47.869 -68.438 1.00 65.22 185 HIS E C 1
ATOM 11489 O O . HIS E 1 185 ? -28.808 47.454 -67.349 1.00 60.47 185 HIS E O 1
ATOM 11496 N N . LYS E 1 186 ? -29.598 47.123 -69.326 1.00 66.37 186 LYS E N 1
ATOM 11497 C CA . LYS E 1 186 ? -29.826 45.691 -69.154 1.00 70.44 186 LYS E CA 1
ATOM 11498 C C . LYS E 1 186 ? -28.655 44.939 -69.711 1.00 73.02 186 LYS E C 1
ATOM 11499 O O . LYS E 1 186 ? -28.415 45.047 -70.854 1.00 85.84 186 LYS E O 1
ATOM 11505 N N . PRO E 1 187 ? -27.918 44.171 -68.911 1.00 76.33 187 PRO E N 1
ATOM 11506 C CA . PRO E 1 187 ? -26.778 43.405 -69.486 1.00 78.02 187 PRO E CA 1
ATOM 11507 C C . PRO E 1 187 ? -27.249 42.195 -70.295 1.00 86.21 187 PRO E C 1
ATOM 11508 O O . PRO E 1 187 ? -28.454 41.916 -70.317 1.00 85.16 187 PRO E O 1
ATOM 11512 N N . ARG E 1 188 ? -26.308 41.562 -71.011 1.00 92.25 188 ARG E N 1
ATOM 11513 C CA . ARG E 1 188 ? -26.622 40.395 -71.828 1.00 101.40 188 ARG E CA 1
ATOM 11514 C C . ARG E 1 188 ? -26.922 39.217 -70.882 1.00 106.52 188 ARG E C 1
ATOM 11515 O O . ARG E 1 188 ? -26.133 38.897 -70.015 1.00 105.37 188 ARG E O 1
ATOM 11523 N N . ILE E 1 189 ? -28.075 38.574 -71.094 1.00 112.19 189 ILE E N 1
ATOM 11524 C CA . ILE E 1 189 ? -28.587 37.555 -70.191 1.00 118.95 189 ILE E CA 1
ATOM 11525 C C . ILE E 1 189 ? -28.588 36.263 -70.987 1.00 128.92 189 ILE E C 1
ATOM 11526 O O . ILE E 1 189 ? -29.285 36.152 -72.018 1.00 133.12 189 ILE E O 1
ATOM 11531 N N . GLY E 1 190 ? -27.813 35.284 -70.495 1.00 127.42 190 GLY E N 1
ATOM 11532 C CA . GLY E 1 190 ? -27.698 34.026 -71.195 1.00 132.61 190 GLY E CA 1
ATOM 11533 C C . GLY E 1 190 ? -28.985 33.208 -71.054 1.00 135.48 190 GLY E C 1
ATOM 11534 O O . GLY E 1 190 ? -29.441 32.859 -69.933 1.00 141.48 190 GLY E O 1
ATOM 11535 N N . ASN E 1 191 ? -29.540 32.873 -72.210 1.00 135.54 191 ASN E N 1
ATOM 11536 C CA . ASN E 1 191 ? -30.699 31.970 -72.366 1.00 136.63 191 ASN E CA 1
ATOM 11537 C C . ASN E 1 191 ? -30.513 30.540 -71.800 1.00 134.31 191 ASN E C 1
ATOM 11538 O O . ASN E 1 191 ? -31.510 29.838 -71.597 1.00 137.67 191 ASN E O 1
ATOM 11543 N N . GLY E 1 192 ? -29.262 30.088 -71.601 1.00 124.14 192 GLY E N 1
ATOM 11544 C CA . GLY E 1 192 ? -28.934 28.736 -71.197 1.00 118.92 192 GLY E CA 1
ATOM 11545 C C . GLY E 1 192 ? -29.481 28.298 -69.853 1.00 113.78 192 GLY E C 1
ATOM 11546 O O . GLY E 1 192 ? -30.159 29.044 -69.166 1.00 112.62 192 GLY E O 1
ATOM 11547 N N . GLU E 1 193 ? -29.212 27.047 -69.493 1.00 110.14 193 GLU E N 1
ATOM 11548 C CA . GLU E 1 193 ? -29.692 26.484 -68.219 1.00 105.74 193 GLU E CA 1
ATOM 11549 C C . GLU E 1 193 ? -28.817 26.975 -67.063 1.00 97.48 193 GLU E C 1
ATOM 11550 O O . GLU E 1 193 ? -27.629 27.175 -67.268 1.00 93.40 193 GLU E O 1
ATOM 11556 N N . PRO E 1 194 ? -29.368 27.174 -65.857 1.00 91.83 194 PRO E N 1
ATOM 11557 C CA . PRO E 1 194 ? -28.494 27.533 -64.717 1.00 88.10 194 PRO E CA 1
ATOM 11558 C C . PRO E 1 194 ? -27.408 26.497 -64.457 1.00 89.75 194 PRO E C 1
ATOM 11559 O O . PRO E 1 194 ? -27.693 25.313 -64.515 1.00 95.71 194 PRO E O 1
ATOM 11563 N N . LEU E 1 195 ? -26.167 26.915 -64.231 1.00 89.05 195 LEU E N 1
ATOM 11564 C CA . LEU E 1 195 ? -25.065 25.990 -64.012 1.00 93.12 195 LEU E CA 1
ATOM 11565 C C . LEU E 1 195 ? -24.322 26.485 -62.792 1.00 92.05 195 LEU E C 1
ATOM 11566 O O . LEU E 1 195 ? -24.083 27.699 -62.629 1.00 95.09 195 LEU E O 1
ATOM 11571 N N . PHE E 1 196 ? -23.960 25.552 -61.917 1.00 89.28 196 PHE E N 1
ATOM 11572 C CA . PHE E 1 196 ? -23.137 25.876 -60.779 1.00 89.59 196 PHE E CA 1
ATOM 11573 C C . PHE E 1 196 ? -21.784 25.316 -61.093 1.00 92.76 196 PHE E C 1
ATOM 11574 O O . PHE E 1 196 ? -21.677 24.146 -61.436 1.00 99.72 196 PHE E O 1
ATOM 11582 N N . ASP E 1 197 ? -20.743 26.148 -61.003 1.00 93.84 197 ASP E N 1
ATOM 11583 C CA . ASP E 1 197 ? -19.399 25.757 -61.446 1.00 96.50 197 ASP E CA 1
ATOM 11584 C C . ASP E 1 197 ? -18.385 26.348 -60.470 1.00 97.12 197 ASP E C 1
ATOM 11585 O O . ASP E 1 197 ? -17.707 27.344 -60.788 1.00 92.79 197 ASP E O 1
ATOM 11590 N N . PRO E 1 198 ? -18.272 25.719 -59.274 1.00 96.77 198 PRO E N 1
ATOM 11591 C CA . PRO E 1 198 ? -17.572 26.331 -58.134 1.00 93.44 198 PRO E CA 1
ATOM 11592 C C . PRO E 1 198 ? -16.065 26.123 -58.018 1.00 93.06 198 PRO E C 1
ATOM 11593 O O . PRO E 1 198 ? -15.489 26.607 -57.050 1.00 91.43 198 PRO E O 1
ATOM 11597 N N . GLU E 1 199 ? -15.412 25.430 -58.957 1.00 95.28 199 GLU E N 1
ATOM 11598 C CA . GLU E 1 199 ? -14.011 25.131 -58.767 1.00 99.93 199 GLU E CA 1
ATOM 11599 C C . GLU E 1 199 ? -13.207 26.450 -58.879 1.00 100.10 199 GLU E C 1
ATOM 11600 O O . GLU E 1 199 ? -13.291 27.185 -59.868 1.00 97.21 199 GLU E O 1
ATOM 11606 N N . LEU E 1 200 ? -12.453 26.740 -57.828 1.00 99.90 200 LEU E N 1
ATOM 11607 C CA . LEU E 1 200 ? -11.534 27.820 -57.862 1.00 101.90 200 LEU E CA 1
ATOM 11608 C C . LEU E 1 200 ? -10.296 27.495 -57.041 1.00 100.54 200 LEU E C 1
ATOM 11609 O O . LEU E 1 200 ? -10.345 26.651 -56.131 1.00 102.02 200 LEU E O 1
ATOM 11614 N N . ASP E 1 201 ? -9.179 28.125 -57.422 1.00 98.44 201 ASP E N 1
ATOM 11615 C CA . ASP E 1 201 ? -7.902 27.933 -56.768 1.00 96.37 201 ASP E CA 1
ATOM 11616 C C . ASP E 1 201 ? -7.670 29.224 -56.006 1.00 92.67 201 ASP E C 1
ATOM 11617 O O . ASP E 1 201 ? -7.413 30.273 -56.615 1.00 95.27 201 ASP E O 1
ATOM 11622 N N . PRO E 1 202 ? -7.755 29.161 -54.671 1.00 90.56 202 PRO E N 1
ATOM 11623 C CA . PRO E 1 202 ? -7.587 30.370 -53.873 1.00 87.69 202 PRO E CA 1
ATOM 11624 C C . PRO E 1 202 ? -6.142 30.896 -53.727 1.00 88.94 202 PRO E C 1
ATOM 11625 O O . PRO E 1 202 ? -5.976 32.010 -53.178 1.00 89.11 202 PRO E O 1
ATOM 11629 N N . ASN E 1 203 ? -5.140 30.173 -54.245 1.00 92.73 203 ASN E N 1
ATOM 11630 C CA . ASN E 1 203 ? -3.728 30.534 -54.062 1.00 96.74 203 ASN E CA 1
ATOM 11631 C C . ASN E 1 203 ? -3.293 31.532 -55.137 1.00 97.93 203 ASN E C 1
ATOM 11632 O O . ASN E 1 203 ? -2.517 31.197 -56.036 1.00 99.88 203 ASN E O 1
ATOM 11637 N N . VAL E 1 204 ? -3.800 32.758 -54.995 1.00 93.64 204 VAL E N 1
ATOM 11638 C CA . VAL E 1 204 ? -3.414 33.871 -55.823 1.00 93.43 204 VAL E CA 1
ATOM 11639 C C . VAL E 1 204 ? -3.033 35.004 -54.908 1.00 89.79 204 VAL E C 1
ATOM 11640 O O . VAL E 1 204 ? -3.471 35.085 -53.769 1.00 82.26 204 VAL E O 1
ATOM 11644 N N . VAL E 1 205 ? -2.195 35.884 -55.429 1.00 90.32 205 VAL E N 1
ATOM 11645 C CA . VAL E 1 205 ? -1.704 37.015 -54.654 1.00 89.31 205 VAL E CA 1
ATOM 11646 C C . VAL E 1 205 ? -1.781 38.269 -55.512 1.00 85.86 205 VAL E C 1
ATOM 11647 O O . VAL E 1 205 ? -1.536 38.223 -56.722 1.00 86.46 205 VAL E O 1
ATOM 11651 N N . HIS E 1 206 ? -2.115 39.378 -54.871 1.00 83.46 206 HIS E N 1
ATOM 11652 C CA . HIS E 1 206 ? -2.267 40.664 -55.489 1.00 84.21 206 HIS E CA 1
ATOM 11653 C C . HIS E 1 206 ? -1.211 41.570 -54.873 1.00 82.36 206 HIS E C 1
ATOM 11654 O O . HIS E 1 206 ? -1.253 41.897 -53.672 1.00 77.65 206 HIS E O 1
ATOM 11661 N N . ILE E 1 207 ? -0.266 41.991 -55.712 1.00 83.16 207 ILE E N 1
ATOM 11662 C CA . ILE E 1 207 ? 0.772 42.903 -55.224 1.00 86.54 207 ILE E CA 1
ATOM 11663 C C . ILE E 1 207 ? 0.755 44.210 -56.048 1.00 86.95 207 ILE E C 1
ATOM 11664 O O . ILE E 1 207 ? 0.503 44.206 -57.236 1.00 83.40 207 ILE E O 1
ATOM 11669 N N . ARG E 1 208 ? 1.086 45.307 -55.401 1.00 87.78 208 ARG E N 1
ATOM 11670 C CA . ARG E 1 208 ? 1.236 46.556 -56.063 1.00 90.47 208 ARG E CA 1
ATOM 11671 C C . ARG E 1 208 ? 2.685 46.770 -56.539 1.00 96.91 208 ARG E C 1
ATOM 11672 O O . ARG E 1 208 ? 3.621 46.632 -55.745 1.00 100.74 208 ARG E O 1
ATOM 11680 N N . LEU E 1 209 ? 2.865 47.070 -57.837 1.00 99.74 209 LEU E N 1
ATOM 11681 C CA . LEU E 1 209 ? 4.188 47.455 -58.335 1.00 103.95 209 LEU E CA 1
ATOM 11682 C C . LEU E 1 209 ? 4.522 48.826 -57.822 1.00 103.67 209 LEU E C 1
ATOM 11683 O O . LEU E 1 209 ? 3.775 49.773 -58.066 1.00 100.08 209 LEU E O 1
ATOM 11688 N N . THR E 1 210 ? 5.653 48.928 -57.135 1.00 103.53 210 THR E N 1
ATOM 11689 C CA . THR E 1 210 ? 6.011 50.179 -56.486 1.00 102.17 210 THR E CA 1
ATOM 11690 C C . THR E 1 210 ? 7.472 50.457 -56.793 1.00 106.33 210 THR E C 1
ATOM 11691 O O . THR E 1 210 ? 8.250 49.515 -56.946 1.00 103.72 210 THR E O 1
ATOM 11695 N N . PRO E 1 211 ? 7.871 51.746 -56.890 1.00 112.43 211 PRO E N 1
ATOM 11696 C CA . PRO E 1 211 ? 9.301 51.961 -57.010 1.00 116.92 211 PRO E CA 1
ATOM 11697 C C . PRO E 1 211 ? 9.965 51.340 -55.792 1.00 117.89 211 PRO E C 1
ATOM 11698 O O . PRO E 1 211 ? 9.439 51.448 -54.668 1.00 113.46 211 PRO E O 1
ATOM 11702 N N . GLY E 1 212 ? 11.075 50.656 -56.020 1.00 122.20 212 GLY E N 1
ATOM 11703 C CA . GLY E 1 212 ? 11.726 49.961 -54.927 1.00 124.61 212 GLY E CA 1
ATOM 11704 C C . GLY E 1 212 ? 11.331 48.511 -54.750 1.00 121.74 212 GLY E C 1
ATOM 11705 O O . GLY E 1 212 ? 12.043 47.820 -54.083 1.00 124.24 212 GLY E O 1
ATOM 11706 N N . LEU E 1 213 ? 10.232 48.031 -55.332 1.00 118.77 213 LEU E N 1
ATOM 11707 C CA . LEU E 1 213 ? 9.936 46.612 -55.274 1.00 117.55 213 LEU E CA 1
ATOM 11708 C C . LEU E 1 213 ? 11.077 45.804 -55.887 1.00 123.80 213 LEU E C 1
ATOM 11709 O O . LEU E 1 213 ? 11.455 46.055 -57.024 1.00 126.74 213 LEU E O 1
ATOM 11714 N N . SER E 1 214 ? 11.614 44.848 -55.136 1.00 126.51 214 SER E N 1
ATOM 11715 C CA . SER E 1 214 ? 12.808 44.131 -55.580 1.00 131.72 214 SER E CA 1
ATOM 11716 C C . SER E 1 214 ? 12.496 42.826 -56.322 1.00 131.61 214 SER E C 1
ATOM 11717 O O . SER E 1 214 ? 11.483 42.182 -56.050 1.00 128.83 214 SER E O 1
ATOM 11720 N N . PRO E 1 215 ? 13.366 42.445 -57.276 1.00 138.69 215 PRO E N 1
ATOM 11721 C CA . PRO E 1 215 ? 13.327 41.117 -57.896 1.00 140.54 215 PRO E CA 1
ATOM 11722 C C . PRO E 1 215 ? 13.178 39.966 -56.890 1.00 140.62 215 PRO E C 1
ATOM 11723 O O . PRO E 1 215 ? 12.428 39.039 -57.157 1.00 137.03 215 PRO E O 1
ATOM 11727 N N . GLU E 1 216 ? 13.892 40.050 -55.760 1.00 144.56 216 GLU E N 1
ATOM 11728 C CA . GLU E 1 216 ? 13.898 39.028 -54.711 1.00 145.90 216 GLU E CA 1
ATOM 11729 C C . GLU E 1 216 ? 12.484 38.774 -54.151 1.00 141.26 216 GLU E C 1
ATOM 11730 O O . GLU E 1 216 ? 12.043 37.632 -54.026 1.00 140.69 216 GLU E O 1
ATOM 11736 N N . VAL E 1 217 ? 11.780 39.857 -53.859 1.00 138.50 217 VAL E N 1
ATOM 11737 C CA . VAL E 1 217 ? 10.409 39.784 -53.326 1.00 133.08 217 VAL E CA 1
ATOM 11738 C C . VAL E 1 217 ? 9.457 39.161 -54.317 1.00 129.09 217 VAL E C 1
ATOM 11739 O O . VAL E 1 217 ? 8.641 38.333 -53.955 1.00 125.65 217 VAL E O 1
ATOM 11743 N N . LEU E 1 218 ? 9.552 39.570 -55.566 1.00 129.16 218 LEU E N 1
ATOM 11744 C CA . LEU E 1 218 ? 8.634 39.077 -56.584 1.00 126.96 218 LEU E CA 1
ATOM 11745 C C . LEU E 1 218 ? 8.903 37.586 -56.883 1.00 128.95 218 LEU E C 1
ATOM 11746 O O . LEU E 1 218 ? 7.975 36.834 -57.193 1.00 125.70 218 LEU E O 1
ATOM 11751 N N . ARG E 1 219 ? 10.166 37.173 -56.779 1.00 134.35 219 ARG E N 1
ATOM 11752 C CA . ARG E 1 219 ? 10.532 35.754 -56.873 1.00 137.50 219 ARG E CA 1
ATOM 11753 C C . ARG E 1 219 ? 9.939 34.917 -55.733 1.00 133.97 219 ARG E C 1
ATOM 11754 O O . ARG E 1 219 ? 9.406 33.830 -55.973 1.00 132.12 219 ARG E O 1
ATOM 11762 N N . ALA E 1 220 ? 10.097 35.419 -54.512 1.00 131.63 220 ALA E N 1
ATOM 11763 C CA . ALA E 1 220 ? 9.573 34.765 -53.319 1.00 130.51 220 ALA E CA 1
ATOM 11764 C C . ALA E 1 220 ? 8.059 34.595 -53.392 1.00 126.80 220 ALA E C 1
ATOM 11765 O O . ALA E 1 220 ? 7.536 33.549 -52.992 1.00 126.41 220 ALA E O 1
ATOM 11767 N N . VAL E 1 221 ? 7.367 35.610 -53.916 1.00 122.86 221 VAL E N 1
ATOM 11768 C CA . VAL E 1 221 ? 5.926 35.549 -54.101 1.00 116.09 221 VAL E CA 1
ATOM 11769 C C . VAL E 1 221 ? 5.556 34.529 -55.167 1.00 116.08 221 VAL E C 1
ATOM 11770 O O . VAL E 1 221 ? 4.638 33.727 -54.960 1.00 113.96 221 VAL E O 1
ATOM 11774 N N . ALA E 1 222 ? 6.267 34.561 -56.292 1.00 118.13 222 ALA E N 1
ATOM 11775 C CA . ALA E 1 222 ? 5.962 33.685 -57.413 1.00 117.99 222 ALA E CA 1
ATOM 11776 C C . ALA E 1 222 ? 6.092 32.210 -57.047 1.00 120.65 222 ALA E C 1
ATOM 11777 O O . ALA E 1 222 ? 5.266 31.408 -57.462 1.00 119.29 222 ALA E O 1
ATOM 11779 N N . ARG E 1 223 ? 7.124 31.851 -56.264 1.00 123.20 223 ARG E N 1
ATOM 11780 C CA . ARG E 1 223 ? 7.310 30.452 -55.814 1.00 125.81 223 ARG E CA 1
ATOM 11781 C C . ARG E 1 223 ? 6.343 29.884 -54.771 1.00 121.39 223 ARG E C 1
ATOM 11782 O O . ARG E 1 223 ? 6.350 28.683 -54.539 1.00 124.94 223 ARG E O 1
ATOM 11790 N N . ALA E 1 224 ? 5.460 30.709 -54.229 1.00 115.66 224 ALA E N 1
ATOM 11791 C CA . ALA E 1 224 ? 4.560 30.374 -53.145 1.00 112.29 224 ALA E CA 1
ATOM 11792 C C . ALA E 1 224 ? 3.078 30.486 -53.520 1.00 107.31 224 ALA E C 1
ATOM 11793 O O . ALA E 1 224 ? 2.231 30.281 -52.662 1.00 107.96 224 ALA E O 1
ATOM 11795 N N . THR E 1 225 ? 2.770 30.806 -54.776 1.00 104.46 225 THR E N 1
ATOM 11796 C CA . THR E 1 225 ? 1.400 30.997 -55.218 1.00 100.98 225 THR E CA 1
ATOM 11797 C C . THR E 1 225 ? 1.228 30.325 -56.536 1.00 103.52 225 THR E C 1
ATOM 11798 O O . THR E 1 225 ? 2.216 29.927 -57.142 1.00 108.13 225 THR E O 1
ATOM 11802 N N . ASP E 1 226 ? -0.001 30.257 -57.032 1.00 100.45 226 ASP E N 1
ATOM 11803 C CA . ASP E 1 226 ? -0.256 29.726 -58.372 1.00 102.46 226 ASP E CA 1
ATOM 11804 C C . ASP E 1 226 ? -0.535 30.793 -59.424 1.00 102.71 226 ASP E C 1
ATOM 11805 O O . ASP E 1 226 ? -0.548 30.493 -60.596 1.00 105.46 226 ASP E O 1
ATOM 11810 N N . GLY E 1 227 ? -0.785 32.025 -59.008 1.00 100.64 227 GLY E N 1
ATOM 11811 C CA . GLY E 1 227 ? -1.104 33.094 -59.941 1.00 100.79 227 GLY E CA 1
ATOM 11812 C C . GLY E 1 227 ? -0.873 34.420 -59.269 1.00 100.95 227 GLY E C 1
ATOM 11813 O O . GLY E 1 227 ? -0.965 34.512 -58.038 1.00 98.60 227 GLY E O 1
ATOM 11814 N N . ILE E 1 228 ? -0.536 35.455 -60.051 1.00 101.46 228 ILE E N 1
ATOM 11815 C CA . ILE E 1 228 ? -0.233 36.748 -59.475 1.00 101.46 228 ILE E CA 1
ATOM 11816 C C . ILE E 1 228 ? -1.012 37.808 -60.188 1.00 100.28 228 ILE E C 1
ATOM 11817 O O . ILE E 1 228 ? -1.103 37.786 -61.395 1.00 103.86 228 ILE E O 1
ATOM 11822 N N . VAL E 1 229 ? -1.596 38.713 -59.428 1.00 96.55 229 VAL E N 1
ATOM 11823 C CA . VAL E 1 229 ? -2.137 39.956 -59.958 1.00 93.69 229 VAL E CA 1
ATOM 11824 C C . VAL E 1 229 ? -1.167 41.086 -59.619 1.00 94.27 229 VAL E C 1
ATOM 11825 O O . VAL E 1 229 ? -0.899 41.331 -58.437 1.00 93.06 229 VAL E O 1
ATOM 11829 N N . LEU E 1 230 ? -0.623 41.729 -60.652 1.00 92.15 230 LEU E N 1
ATOM 11830 C CA . LEU E 1 230 ? 0.198 42.926 -60.466 1.00 94.45 230 LEU E CA 1
ATOM 11831 C C . LEU E 1 230 ? -0.653 44.154 -60.679 1.00 90.94 230 LEU E C 1
ATOM 11832 O O . LEU E 1 230 ? -1.385 44.253 -61.652 1.00 85.94 230 LEU E O 1
ATOM 11837 N N . GLU E 1 231 ? -0.539 45.097 -59.780 1.00 91.21 231 GLU E N 1
ATOM 11838 C CA . GLU E 1 231 ? -1.262 46.347 -59.887 1.00 92.25 231 GLU E CA 1
ATOM 11839 C C . GLU E 1 231 ? -0.238 47.420 -60.337 1.00 92.89 231 GLU E C 1
ATOM 11840 O O . GLU E 1 231 ? 0.583 47.885 -59.527 1.00 91.48 231 GLU E O 1
ATOM 11846 N N . GLY E 1 232 ? -0.241 47.710 -61.641 1.00 91.53 232 GLY E N 1
ATOM 11847 C CA . GLY E 1 232 ? 0.722 48.656 -62.248 1.00 96.49 232 GLY E CA 1
ATOM 11848 C C . GLY E 1 232 ? 0.237 50.072 -62.334 1.00 93.86 232 GLY E C 1
ATOM 11849 O O . GLY E 1 232 ? -0.898 50.361 -62.020 1.00 92.42 232 GLY E O 1
ATOM 11850 N N . TYR E 1 233 ? 1.086 50.981 -62.760 1.00 97.26 233 TYR E N 1
ATOM 11851 C CA . TYR E 1 233 ? 0.753 52.410 -62.838 1.00 97.41 233 TYR E CA 1
ATOM 11852 C C . TYR E 1 233 ? 0.018 52.717 -64.124 1.00 99.02 233 TYR E C 1
ATOM 11853 O O . TYR E 1 233 ? 0.408 52.269 -65.204 1.00 99.76 233 TYR E O 1
ATOM 11862 N N . GLY E 1 234 ? -1.042 53.514 -64.044 1.00 97.86 234 GLY E N 1
ATOM 11863 C CA . GLY E 1 234 ? -1.704 54.022 -65.252 1.00 93.46 234 GLY E CA 1
ATOM 11864 C C . GLY E 1 234 ? -2.150 52.919 -66.197 1.00 93.10 234 GLY E C 1
ATOM 11865 O O . GLY E 1 234 ? -2.853 51.952 -65.779 1.00 89.69 234 GLY E O 1
ATOM 11866 N N . ALA E 1 235 ? -1.714 53.041 -67.454 1.00 92.26 235 ALA E N 1
ATOM 11867 C CA . ALA E 1 235 ? -2.059 52.134 -68.508 1.00 93.66 235 ALA E CA 1
ATOM 11868 C C . ALA E 1 235 ? -1.337 50.786 -68.398 1.00 97.21 235 ALA E C 1
ATOM 11869 O O . ALA E 1 235 ? -1.718 49.836 -69.102 1.00 99.14 235 ALA E O 1
ATOM 11871 N N . GLY E 1 236 ? -0.319 50.722 -67.530 1.00 99.94 236 GLY E N 1
ATOM 11872 C CA . GLY E 1 236 ? 0.301 49.442 -67.177 1.00 102.40 236 GLY E CA 1
ATOM 11873 C C . GLY E 1 236 ? 1.664 49.224 -67.830 1.00 108.18 236 GLY E C 1
ATOM 11874 O O . GLY E 1 236 ? 1.918 49.683 -68.974 1.00 111.72 236 GLY E O 1
ATOM 11875 N N . GLY E 1 237 ? 2.531 48.519 -67.114 1.00 108.68 237 GLY E N 1
ATOM 11876 C CA . GLY E 1 237 ? 3.859 48.151 -67.627 1.00 113.03 237 GLY E CA 1
ATOM 11877 C C . GLY E 1 237 ? 4.716 47.656 -66.473 1.00 114.89 237 GLY E C 1
ATOM 11878 O O . GLY E 1 237 ? 4.302 47.685 -65.330 1.00 105.57 237 GLY E O 1
ATOM 11879 N N . ILE E 1 238 ? 5.913 47.187 -66.736 1.00 122.82 238 ILE E N 1
ATOM 11880 C CA . ILE E 1 238 ? 6.741 46.677 -65.660 1.00 125.24 238 ILE E CA 1
ATOM 11881 C C . ILE E 1 238 ? 8.107 47.397 -65.667 1.00 131.74 238 ILE E C 1
ATOM 11882 O O . ILE E 1 238 ? 8.681 47.562 -66.735 1.00 133.14 238 ILE E O 1
ATOM 11887 N N . PRO E 1 239 ? 8.603 47.832 -64.484 1.00 132.71 239 PRO E N 1
ATOM 11888 C CA . PRO E 1 239 ? 9.944 48.379 -64.310 1.00 137.64 239 PRO E CA 1
ATOM 11889 C C . PRO E 1 239 ? 11.014 47.386 -64.725 1.00 145.54 239 PRO E C 1
ATOM 11890 O O . PRO E 1 239 ? 10.971 46.218 -64.316 1.00 141.36 239 PRO E O 1
ATOM 11894 N N . TYR E 1 240 ? 11.953 47.849 -65.556 1.00 153.30 240 TYR E N 1
ATOM 11895 C CA . TYR E 1 240 ? 13.154 47.103 -65.880 1.00 162.70 240 TYR E CA 1
ATOM 11896 C C . TYR E 1 240 ? 14.481 47.797 -65.542 1.00 164.82 240 TYR E C 1
ATOM 11897 O O . TYR E 1 240 ? 15.517 47.216 -65.762 1.00 167.75 240 TYR E O 1
ATOM 11906 N N . ARG E 1 241 ? 14.443 49.006 -64.979 1.00 160.36 241 ARG E N 1
ATOM 11907 C CA . ARG E 1 241 ? 15.629 49.810 -64.761 1.00 160.71 241 ARG E CA 1
ATOM 11908 C C . ARG E 1 241 ? 15.984 49.723 -63.284 1.00 157.43 241 ARG E C 1
ATOM 11909 O O . ARG E 1 241 ? 15.117 49.880 -62.436 1.00 153.24 241 ARG E O 1
ATOM 11917 N N . GLY E 1 242 ? 17.260 49.509 -62.965 1.00 160.73 242 GLY E N 1
ATOM 11918 C CA . GLY E 1 242 ? 17.714 49.396 -61.572 1.00 160.03 242 GLY E CA 1
ATOM 11919 C C . GLY E 1 242 ? 17.258 48.108 -60.892 1.00 155.80 242 GLY E C 1
ATOM 11920 O O . GLY E 1 242 ? 18.073 47.279 -60.503 1.00 156.78 242 GLY E O 1
ATOM 11921 N N . ARG E 1 243 ? 15.952 47.976 -60.677 1.00 151.25 243 ARG E N 1
ATOM 11922 C CA . ARG E 1 243 ? 15.360 46.759 -60.153 1.00 148.87 243 ARG E CA 1
ATOM 11923 C C . ARG E 1 243 ? 14.610 46.160 -61.312 1.00 146.82 243 ARG E C 1
ATOM 11924 O O . ARG E 1 243 ? 13.537 46.635 -61.665 1.00 143.83 243 ARG E O 1
ATOM 11932 N N . ASN E 1 244 ? 15.202 45.138 -61.907 1.00 149.26 244 ASN E N 1
ATOM 11933 C CA . ASN E 1 244 ? 14.677 44.562 -63.119 1.00 148.24 244 ASN E CA 1
ATOM 11934 C C . ASN E 1 244 ? 13.607 43.549 -62.794 1.00 144.67 244 ASN E C 1
ATOM 11935 O O . ASN E 1 244 ? 13.891 42.356 -62.653 1.00 145.85 244 ASN E O 1
ATOM 11940 N N . LEU E 1 245 ? 12.382 44.033 -62.667 1.00 139.54 245 LEU E N 1
ATOM 11941 C CA . LEU E 1 245 ? 11.250 43.173 -62.403 1.00 135.50 245 LEU E CA 1
ATOM 11942 C C . LEU E 1 245 ? 10.758 42.479 -63.670 1.00 136.37 245 LEU E C 1
ATOM 11943 O O . LEU E 1 245 ? 10.121 41.432 -63.559 1.00 134.95 245 LEU E O 1
ATOM 11948 N N . LEU E 1 246 ? 11.044 43.042 -64.848 1.00 140.58 246 LEU E N 1
ATOM 11949 C CA . LEU E 1 246 ? 10.679 42.388 -66.111 1.00 142.66 246 LEU E CA 1
ATOM 11950 C C . LEU E 1 246 ? 11.267 41.004 -66.277 1.00 144.43 246 LEU E C 1
ATOM 11951 O O . LEU E 1 246 ? 10.620 40.089 -66.783 1.00 140.46 246 LEU E O 1
ATOM 11956 N N . GLU E 1 247 ? 12.529 40.888 -65.866 1.00 148.34 247 GLU E N 1
ATOM 11957 C CA . GLU E 1 247 ? 13.236 39.619 -65.942 1.00 151.43 247 GLU E CA 1
ATOM 11958 C C . GLU E 1 247 ? 12.539 38.558 -65.046 1.00 148.98 247 GLU E C 1
ATOM 11959 O O . GLU E 1 247 ? 12.333 37.425 -65.483 1.00 151.48 247 GLU E O 1
ATOM 11965 N N . VAL E 1 248 ? 12.164 38.945 -63.822 1.00 143.40 248 VAL E N 1
ATOM 11966 C CA . VAL E 1 248 ? 11.469 38.033 -62.928 1.00 140.98 248 VAL E CA 1
ATOM 11967 C C . VAL E 1 248 ? 10.108 37.648 -63.523 1.00 137.21 248 VAL E C 1
ATOM 11968 O O . VAL E 1 248 ? 9.707 36.499 -63.423 1.00 140.72 248 VAL E O 1
ATOM 11972 N N . VAL E 1 249 ? 9.426 38.594 -64.156 1.00 131.43 249 VAL E N 1
ATOM 11973 C CA . VAL E 1 249 ? 8.127 38.323 -64.725 1.00 124.86 249 VAL E CA 1
ATOM 11974 C C . VAL E 1 249 ? 8.185 37.384 -65.940 1.00 128.46 249 VAL E C 1
ATOM 11975 O O . VAL E 1 249 ? 7.324 36.504 -66.050 1.00 127.91 249 VAL E O 1
ATOM 11979 N N . SER E 1 250 ? 9.179 37.542 -66.839 1.00 132.87 250 SER E N 1
ATOM 11980 C CA . SER E 1 250 ? 9.237 36.668 -68.008 1.00 136.45 250 SER E CA 1
ATOM 11981 C C . SER E 1 250 ? 9.487 35.207 -67.622 1.00 139.09 250 SER E C 1
ATOM 11982 O O . SER E 1 250 ? 8.966 34.316 -68.287 1.00 139.68 250 SER E O 1
ATOM 11985 N N . GLU E 1 251 ? 10.277 34.986 -66.572 1.00 140.84 251 GLU E N 1
ATOM 11986 C CA . GLU E 1 251 ? 10.511 33.637 -66.039 1.00 142.82 251 GLU E CA 1
ATOM 11987 C C . GLU E 1 251 ? 9.265 33.045 -65.347 1.00 138.65 251 GLU E C 1
ATOM 11988 O O . GLU E 1 251 ? 8.870 31.920 -65.615 1.00 140.50 251 GLU E O 1
ATOM 11994 N N . THR E 1 252 ? 8.652 33.810 -64.462 1.00 134.14 252 THR E N 1
ATOM 11995 C CA . THR E 1 252 ? 7.416 33.390 -63.812 1.00 130.57 252 THR E CA 1
ATOM 11996 C C . THR E 1 252 ? 6.328 33.078 -64.829 1.00 131.52 252 THR E C 1
ATOM 11997 O O . THR E 1 252 ? 5.733 32.010 -64.759 1.00 131.25 252 THR E O 1
ATOM 12001 N N . ALA E 1 253 ? 6.114 33.948 -65.806 1.00 134.07 253 ALA E N 1
ATOM 12002 C CA . ALA E 1 253 ? 5.009 33.782 -66.779 1.00 134.34 253 ALA E CA 1
ATOM 12003 C C . ALA E 1 253 ? 5.161 32.603 -67.732 1.00 140.48 253 ALA E C 1
ATOM 12004 O O . ALA E 1 253 ? 4.218 32.282 -68.440 1.00 139.36 253 ALA E O 1
ATOM 12006 N N . ARG E 1 254 ? 6.329 31.990 -67.776 1.00 146.75 254 ARG E N 1
ATOM 12007 C CA . ARG E 1 254 ? 6.459 30.658 -68.377 1.00 153.50 254 ARG E CA 1
ATOM 12008 C C . ARG E 1 254 ? 5.677 29.574 -67.626 1.00 151.11 254 ARG E C 1
ATOM 12009 O O . ARG E 1 254 ? 5.224 28.629 -68.243 1.00 152.79 254 ARG E O 1
ATOM 12017 N N . GLU E 1 255 ? 5.599 29.673 -66.299 1.00 147.02 255 GLU E N 1
ATOM 12018 C CA . GLU E 1 255 ? 5.002 28.614 -65.456 1.00 146.20 255 GLU E CA 1
ATOM 12019 C C . GLU E 1 255 ? 3.646 28.985 -64.797 1.00 140.69 255 GLU E C 1
ATOM 12020 O O . GLU E 1 255 ? 2.896 28.081 -64.460 1.00 139.14 255 GLU E O 1
ATOM 12026 N N . LYS E 1 256 ? 3.361 30.277 -64.595 1.00 137.02 256 LYS E N 1
ATOM 12027 C CA . LYS E 1 256 ? 2.165 30.708 -63.896 1.00 130.98 256 LYS E CA 1
ATOM 12028 C C . LYS E 1 256 ? 1.628 31.983 -64.501 1.00 127.53 256 LYS E C 1
ATOM 12029 O O . LYS E 1 256 ? 2.413 32.808 -64.945 1.00 129.84 256 LYS E O 1
ATOM 12035 N N . PRO E 1 257 ? 0.300 32.177 -64.469 1.00 124.69 257 PRO E N 1
ATOM 12036 C CA . PRO E 1 257 ? -0.281 33.417 -64.970 1.00 120.08 257 PRO E CA 1
ATOM 12037 C C . PRO E 1 257 ? 0.053 34.631 -64.107 1.00 117.79 257 PRO E C 1
ATOM 12038 O O . PRO E 1 257 ? 0.069 34.569 -62.862 1.00 111.67 257 PRO E O 1
ATOM 12042 N N . VAL E 1 258 ? 0.360 35.716 -64.805 1.00 118.10 258 VAL E N 1
ATOM 12043 C CA . VAL E 1 258 ? 0.616 37.016 -64.214 1.00 117.50 258 VAL E CA 1
ATOM 12044 C C . VAL E 1 258 ? -0.330 37.959 -64.921 1.00 117.42 258 VAL E C 1
ATOM 12045 O O . VAL E 1 258 ? -0.274 38.105 -66.141 1.00 124.00 258 VAL E O 1
ATOM 12049 N N . VAL E 1 259 ? -1.198 38.592 -64.159 1.00 111.88 259 VAL E N 1
ATOM 12050 C CA . VAL E 1 259 ? -2.248 39.433 -64.708 1.00 107.85 259 VAL E CA 1
ATOM 12051 C C . VAL E 1 259 ? -1.963 40.838 -64.244 1.00 104.29 259 VAL E C 1
ATOM 12052 O O . VAL E 1 259 ? -1.581 41.049 -63.088 1.00 102.94 259 VAL E O 1
ATOM 12056 N N . MET E 1 260 ? -2.172 41.802 -65.125 1.00 104.19 260 MET E N 1
ATOM 12057 C CA . MET E 1 260 ? -1.863 43.209 -64.804 1.00 101.76 260 MET E CA 1
ATOM 12058 C C . MET E 1 260 ? -3.102 44.046 -64.801 1.00 94.08 260 MET E C 1
ATOM 12059 O O . MET E 1 260 ? -3.750 44.133 -65.823 1.00 92.03 260 MET E O 1
ATOM 12064 N N . THR E 1 261 ? -3.393 44.684 -63.676 1.00 91.15 261 THR E N 1
ATOM 12065 C CA . THR E 1 261 ? -4.433 45.710 -63.594 1.00 87.52 261 THR E CA 1
ATOM 12066 C C . THR E 1 261 ? -3.734 47.027 -63.234 1.00 84.09 261 THR E C 1
ATOM 12067 O O . THR E 1 261 ? -2.508 47.080 -63.226 1.00 85.40 261 THR E O 1
ATOM 12071 N N . THR E 1 262 ? -4.507 48.054 -62.940 1.00 78.96 262 THR E N 1
ATOM 12072 C CA . THR E 1 262 ? -3.971 49.373 -62.664 1.00 79.76 262 THR E CA 1
ATOM 12073 C C . THR E 1 262 ? -4.240 49.833 -61.233 1.00 76.90 262 THR E C 1
ATOM 12074 O O . THR E 1 262 ? -5.260 49.454 -60.637 1.00 77.95 262 THR E O 1
ATOM 12078 N N . GLN E 1 263 ? -3.366 50.701 -60.741 1.00 78.22 263 GLN E N 1
ATOM 12079 C CA . GLN E 1 263 ? -3.511 51.418 -59.495 1.00 79.53 263 GLN E CA 1
ATOM 12080 C C . GLN E 1 263 ? -4.566 52.480 -59.584 1.00 78.56 263 GLN E C 1
ATOM 12081 O O . GLN E 1 263 ? -5.133 52.836 -58.575 1.00 81.97 263 GLN E O 1
ATOM 12087 N N . ALA E 1 264 ? -4.875 52.967 -60.765 1.00 80.00 264 ALA E N 1
ATOM 12088 C CA . ALA E 1 264 ? -5.952 53.914 -60.879 1.00 78.71 264 ALA E CA 1
ATOM 12089 C C . ALA E 1 264 ? -7.291 53.197 -60.552 1.00 77.22 264 ALA E C 1
ATOM 12090 O O . ALA E 1 264 ? -7.442 51.975 -60.787 1.00 75.59 264 ALA E O 1
ATOM 12092 N N . LEU E 1 265 ? -8.274 53.975 -60.120 1.00 74.58 265 LEU E N 1
ATOM 12093 C CA . LEU E 1 265 ? -9.616 53.434 -59.854 1.00 71.88 265 LEU E CA 1
ATOM 12094 C C . LEU E 1 265 ? -10.354 53.254 -61.153 1.00 72.96 265 LEU E C 1
ATOM 12095 O O . LEU E 1 265 ? -10.972 52.228 -61.376 1.00 73.06 265 LEU E O 1
ATOM 12100 N N . TYR E 1 266 ? -10.304 54.273 -62.026 1.00 75.22 266 TYR E N 1
ATOM 12101 C CA . TYR E 1 266 ? -10.968 54.239 -63.356 1.00 74.95 266 TYR E CA 1
ATOM 12102 C C . TYR E 1 266 ? -10.014 54.060 -64.529 1.00 75.52 266 TYR E C 1
ATOM 12103 O O . TYR E 1 266 ? -8.855 54.460 -64.466 1.00 74.53 266 TYR E O 1
ATOM 12112 N N . GLY E 1 267 ? -10.546 53.485 -65.615 1.00 75.03 267 GLY E N 1
ATOM 12113 C CA . GLY E 1 267 ? -9.902 53.409 -66.900 1.00 77.66 267 GLY E CA 1
ATOM 12114 C C . GLY E 1 267 ? -9.187 52.134 -67.268 1.00 78.89 267 GLY E C 1
ATOM 12115 O O . GLY E 1 267 ? -8.812 51.970 -68.396 1.00 86.59 267 GLY E O 1
ATOM 12116 N N . GLY E 1 268 ? -8.921 51.249 -66.334 1.00 78.79 268 GLY E N 1
ATOM 12117 C CA . GLY E 1 268 ? -8.252 49.988 -66.642 1.00 80.65 268 GLY E CA 1
ATOM 12118 C C . GLY E 1 268 ? -6.871 50.113 -67.263 1.00 86.04 268 GLY E C 1
ATOM 12119 O O . GLY E 1 268 ? -6.235 51.198 -67.221 1.00 89.01 268 GLY E O 1
ATOM 12120 N N . VAL E 1 269 ? -6.401 49.019 -67.863 1.00 87.93 269 VAL E N 1
ATOM 12121 C CA . VAL E 1 269 ? -5.085 49.024 -68.511 1.00 91.35 269 VAL E CA 1
ATOM 12122 C C . VAL E 1 269 ? -5.141 48.964 -70.023 1.00 92.12 269 VAL E C 1
ATOM 12123 O O . VAL E 1 269 ? -6.102 48.530 -70.631 1.00 89.50 269 VAL E O 1
ATOM 12127 N N . ASP E 1 270 ? -4.038 49.373 -70.620 1.00 94.06 270 ASP E N 1
ATOM 12128 C CA . ASP E 1 270 ? -3.849 49.215 -72.050 1.00 100.28 270 ASP E CA 1
ATOM 12129 C C . ASP E 1 270 ? -2.343 49.078 -72.286 1.00 103.65 270 ASP E C 1
ATOM 12130 O O . ASP E 1 270 ? -1.651 50.073 -72.463 1.00 106.25 270 ASP E O 1
ATOM 12135 N N . LEU E 1 271 ? -1.872 47.834 -72.247 1.00 104.62 271 LEU E N 1
ATOM 12136 C CA . LEU E 1 271 ? -0.467 47.524 -72.354 1.00 110.19 271 LEU E CA 1
ATOM 12137 C C . LEU E 1 271 ? 0.095 47.803 -73.762 1.00 114.74 271 LEU E C 1
ATOM 12138 O O . LEU E 1 271 ? 1.292 47.739 -73.939 1.00 116.20 271 LEU E O 1
ATOM 12143 N N . THR E 1 272 ? -0.775 48.113 -74.723 1.00 116.87 272 THR E N 1
ATOM 12144 C CA . THR E 1 272 ? -0.406 48.567 -76.076 1.00 119.45 272 THR E CA 1
ATOM 12145 C C . THR E 1 272 ? 0.150 49.992 -76.116 1.00 121.77 272 THR E C 1
ATOM 12146 O O . THR E 1 272 ? 0.858 50.339 -77.050 1.00 128.30 272 THR E O 1
ATOM 12150 N N . ARG E 1 273 ? -0.156 50.807 -75.116 1.00 119.09 273 ARG E N 1
ATOM 12151 C CA . ARG E 1 273 ? -0.006 52.243 -75.246 1.00 120.55 273 ARG E CA 1
ATOM 12152 C C . ARG E 1 273 ? 1.455 52.706 -75.077 1.00 119.56 273 ARG E C 1
ATOM 12153 O O . ARG E 1 273 ? 1.824 53.673 -75.657 1.00 118.03 273 ARG E O 1
ATOM 12161 N N . TYR E 1 274 ? 2.262 51.985 -74.309 1.00 119.76 274 TYR E N 1
ATOM 12162 C CA . TYR E 1 274 ? 3.615 52.363 -73.940 1.00 120.77 274 TYR E CA 1
ATOM 12163 C C . TYR E 1 274 ? 4.509 51.189 -74.106 1.00 124.95 274 TYR E C 1
ATOM 12164 O O . TYR E 1 274 ? 4.085 50.034 -73.924 1.00 122.57 274 TYR E O 1
ATOM 12173 N N . GLU E 1 275 ? 5.769 51.502 -74.309 1.00 130.47 275 GLU E N 1
ATOM 12174 C CA . GLU E 1 275 ? 6.803 50.509 -74.503 1.00 135.84 275 GLU E CA 1
ATOM 12175 C C . GLU E 1 275 ? 6.927 49.601 -73.242 1.00 132.74 275 GLU E C 1
ATOM 12176 O O . GLU E 1 275 ? 7.110 48.394 -73.374 1.00 131.06 275 GLU E O 1
ATOM 12182 N N . VAL E 1 276 ? 6.850 50.198 -72.057 1.00 129.90 276 VAL E N 1
ATOM 12183 C CA . VAL E 1 276 ? 6.856 49.422 -70.836 1.00 131.43 276 VAL E CA 1
ATOM 12184 C C . VAL E 1 276 ? 5.712 48.411 -70.769 1.00 126.27 276 VAL E C 1
ATOM 12185 O O . VAL E 1 276 ? 5.900 47.322 -70.246 1.00 126.55 276 VAL E O 1
ATOM 12189 N N . GLY E 1 277 ? 4.564 48.776 -71.345 1.00 122.69 277 GLY E N 1
ATOM 12190 C CA . GLY E 1 277 ? 3.458 47.861 -71.552 1.00 119.40 277 GLY E CA 1
ATOM 12191 C C . GLY E 1 277 ? 3.710 46.767 -72.565 1.00 122.10 277 GLY E C 1
ATOM 12192 O O . GLY E 1 277 ? 3.315 45.596 -72.358 1.00 118.66 277 GLY E O 1
ATOM 12193 N N . ARG E 1 278 ? 4.364 47.136 -73.662 1.00 126.41 278 ARG E N 1
ATOM 12194 C CA . ARG E 1 278 ? 4.572 46.200 -74.738 1.00 131.75 278 ARG E CA 1
ATOM 12195 C C . ARG E 1 278 ? 5.585 45.161 -74.311 1.00 134.14 278 ARG E C 1
ATOM 12196 O O . ARG E 1 278 ? 5.386 43.982 -74.571 1.00 131.61 278 ARG E O 1
ATOM 12204 N N . ARG E 1 279 ? 6.650 45.583 -73.621 1.00 138.12 279 ARG E N 1
ATOM 12205 C CA . ARG E 1 279 ? 7.594 44.619 -73.045 1.00 142.14 279 ARG E CA 1
ATOM 12206 C C . ARG E 1 279 ? 6.887 43.694 -72.070 1.00 141.13 279 ARG E C 1
ATOM 12207 O O . ARG E 1 279 ? 7.222 42.517 -71.978 1.00 144.94 279 ARG E O 1
ATOM 12215 N N . ALA E 1 280 ? 5.913 44.199 -71.328 1.00 135.97 280 ALA E N 1
ATOM 12216 C CA . ALA E 1 280 ? 5.135 43.358 -70.405 1.00 131.06 280 ALA E CA 1
ATOM 12217 C C . ALA E 1 280 ? 4.379 42.289 -71.163 1.00 129.94 280 ALA E C 1
ATOM 12218 O O . ALA E 1 280 ? 4.439 41.127 -70.773 1.00 127.06 280 ALA E O 1
ATOM 12220 N N . LEU E 1 281 ? 3.709 42.670 -72.257 1.00 130.74 281 LEU E N 1
ATOM 12221 C CA . LEU E 1 281 ? 3.034 41.694 -73.138 1.00 133.78 281 LEU E CA 1
ATOM 12222 C C . LEU E 1 281 ? 4.013 40.655 -73.706 1.00 138.92 281 LEU E C 1
ATOM 12223 O O . LEU E 1 281 ? 3.677 39.476 -73.770 1.00 142.74 281 LEU E O 1
ATOM 12228 N N . GLU E 1 282 ? 5.204 41.091 -74.114 1.00 140.14 282 GLU E N 1
ATOM 12229 C CA . GLU E 1 282 ? 6.190 40.174 -74.671 1.00 141.68 282 GLU E CA 1
ATOM 12230 C C . GLU E 1 282 ? 6.659 39.154 -73.620 1.00 139.80 282 GLU E C 1
ATOM 12231 O O . GLU E 1 282 ? 6.968 38.024 -73.962 1.00 143.04 282 GLU E O 1
ATOM 12237 N N . ALA E 1 283 ? 6.706 39.563 -72.358 1.00 133.72 283 ALA E N 1
ATOM 12238 C CA . ALA E 1 283 ? 7.089 38.669 -71.279 1.00 133.67 283 ALA E CA 1
ATOM 12239 C C . ALA E 1 283 ? 5.965 37.706 -70.836 1.00 130.46 283 ALA E C 1
ATOM 12240 O O . ALA E 1 283 ? 6.178 36.966 -69.882 1.00 129.14 283 ALA E O 1
ATOM 12242 N N . GLY E 1 284 ? 4.783 37.754 -71.459 1.00 128.01 284 GLY E N 1
ATOM 12243 C CA . GLY E 1 284 ? 3.691 36.823 -71.176 1.00 125.55 284 GLY E CA 1
ATOM 12244 C C . GLY E 1 284 ? 2.578 37.335 -70.273 1.00 120.84 284 GLY E C 1
ATOM 12245 O O . GLY E 1 284 ? 1.633 36.599 -70.003 1.00 116.04 284 GLY E O 1
ATOM 12246 N N . VAL E 1 285 ? 2.630 38.608 -69.882 1.00 119.90 285 VAL E N 1
ATOM 12247 C CA . VAL E 1 285 ? 1.656 39.175 -68.956 1.00 114.95 285 VAL E CA 1
ATOM 12248 C C . VAL E 1 285 ? 0.268 39.272 -69.572 1.00 112.07 285 VAL E C 1
ATOM 12249 O O . VAL E 1 285 ? 0.126 39.650 -70.727 1.00 113.32 285 VAL E O 1
ATOM 12253 N N . ILE E 1 286 ? -0.755 38.930 -68.781 1.00 109.33 286 ILE E N 1
ATOM 12254 C CA . ILE E 1 286 ? -2.147 38.958 -69.234 1.00 107.17 286 ILE E CA 1
ATOM 12255 C C . ILE E 1 286 ? -2.771 40.269 -68.769 1.00 103.33 286 ILE E C 1
ATOM 12256 O O . ILE E 1 286 ? -2.789 40.561 -67.573 1.00 101.69 286 ILE E O 1
ATOM 12261 N N . PRO E 1 287 ? -3.277 41.084 -69.716 1.00 103.16 287 PRO E N 1
ATOM 12262 C CA . PRO E 1 287 ? -3.911 42.323 -69.309 1.00 98.82 287 PRO E CA 1
ATOM 12263 C C . PRO E 1 287 ? -5.305 42.072 -68.768 1.00 92.81 287 PRO E C 1
ATOM 12264 O O . PRO E 1 287 ? -5.981 41.228 -69.280 1.00 95.16 287 PRO E O 1
ATOM 12268 N N . ALA E 1 288 ? -5.705 42.841 -67.781 1.00 88.86 288 ALA E N 1
ATOM 12269 C CA . ALA E 1 288 ? -7.018 42.757 -67.162 1.00 87.56 288 ALA E CA 1
ATOM 12270 C C . ALA E 1 288 ? -8.007 43.705 -67.814 1.00 85.32 288 ALA E C 1
ATOM 12271 O O . ALA E 1 288 ? -9.106 43.880 -67.292 1.00 85.52 288 ALA E O 1
ATOM 12273 N N . GLY E 1 289 ? -7.603 44.369 -68.891 1.00 84.87 289 GLY E N 1
ATOM 12274 C CA . GLY E 1 289 ? -8.446 45.355 -69.564 1.00 83.49 289 GLY E CA 1
ATOM 12275 C C . GLY E 1 289 ? -9.049 46.335 -68.591 1.00 79.51 289 GLY E C 1
ATOM 12276 O O . GLY E 1 289 ? -8.339 46.869 -67.733 1.00 77.48 289 GLY E O 1
ATOM 12277 N N . ASP E 1 290 ? -10.364 46.538 -68.691 1.00 75.66 290 ASP E N 1
ATOM 12278 C CA . ASP E 1 290 ? -11.019 47.508 -67.848 1.00 74.62 290 ASP E CA 1
ATOM 12279 C C . ASP E 1 290 ? -11.691 46.845 -66.561 1.00 71.36 290 ASP E C 1
ATOM 12280 O O . ASP E 1 290 ? -12.471 47.486 -65.865 1.00 65.76 290 ASP E O 1
ATOM 12285 N N . MET E 1 291 ? -11.306 45.617 -66.218 1.00 70.86 291 MET E N 1
ATOM 12286 C CA . MET E 1 291 ? -11.933 44.906 -65.098 1.00 73.43 291 MET E CA 1
ATOM 12287 C C . MET E 1 291 ? -11.643 45.532 -63.753 1.00 70.54 291 MET E C 1
ATOM 12288 O O . MET E 1 291 ? -10.563 46.085 -63.540 1.00 79.53 291 MET E O 1
ATOM 12293 N N . THR E 1 292 ? -12.571 45.398 -62.802 1.00 65.88 292 THR E N 1
ATOM 12294 C CA . THR E 1 292 ? -12.309 45.836 -61.428 1.00 62.45 292 THR E CA 1
ATOM 12295 C C . THR E 1 292 ? -11.247 44.938 -60.848 1.00 63.97 292 THR E C 1
ATOM 12296 O O . THR E 1 292 ? -11.006 43.811 -61.349 1.00 64.34 292 THR E O 1
ATOM 12300 N N . LYS E 1 293 ? -10.615 45.401 -59.787 1.00 64.61 293 LYS E N 1
ATOM 12301 C CA . LYS E 1 293 ? -9.622 44.567 -59.089 1.00 67.45 293 LYS E CA 1
ATOM 12302 C C . LYS E 1 293 ? -10.195 43.332 -58.445 1.00 67.39 293 LYS E C 1
ATOM 12303 O O . LYS E 1 293 ? -9.506 42.301 -58.381 1.00 69.77 293 LYS E O 1
ATOM 12309 N N . GLU E 1 294 ? -11.450 43.433 -58.001 1.00 64.93 294 GLU E N 1
ATOM 12310 C CA . GLU E 1 294 ? -12.150 42.318 -57.360 1.00 65.20 294 GLU E CA 1
ATOM 12311 C C . GLU E 1 294 ? -12.480 41.290 -58.405 1.00 65.82 294 GLU E C 1
ATOM 12312 O O . GLU E 1 294 ? -12.207 40.085 -58.237 1.00 60.72 294 GLU E O 1
ATOM 12318 N N . ALA E 1 295 ? -12.990 41.761 -59.541 1.00 64.92 295 ALA E N 1
ATOM 12319 C CA . ALA E 1 295 ? -13.275 40.820 -60.590 1.00 65.68 295 ALA E CA 1
ATOM 12320 C C . ALA E 1 295 ? -12.011 40.155 -61.160 1.00 66.11 295 ALA E C 1
ATOM 12321 O O . ALA E 1 295 ? -12.044 38.954 -61.486 1.00 67.04 295 ALA E O 1
ATOM 12323 N N . THR E 1 296 ? -10.900 40.912 -61.288 1.00 64.99 296 THR E N 1
ATOM 12324 C CA . THR E 1 296 ? -9.671 40.342 -61.827 1.00 67.82 296 THR E CA 1
ATOM 12325 C C . THR E 1 296 ? -9.193 39.171 -60.927 1.00 71.74 296 THR E C 1
ATOM 12326 O O . THR E 1 296 ? -8.756 38.125 -61.417 1.00 69.75 296 THR E O 1
ATOM 12330 N N . LEU E 1 297 ? -9.202 39.390 -59.617 1.00 73.23 297 LEU E N 1
ATOM 12331 C CA . LEU E 1 297 ? -8.706 38.406 -58.696 1.00 75.46 297 LEU E CA 1
ATOM 12332 C C . LEU E 1 297 ? -9.596 37.133 -58.709 1.00 76.68 297 LEU E C 1
ATOM 12333 O O . LEU E 1 297 ? -9.112 35.997 -58.838 1.00 79.70 297 LEU E O 1
ATOM 12338 N N . THR E 1 298 ? -10.907 37.311 -58.618 1.00 75.39 298 THR E N 1
ATOM 12339 C CA . THR E 1 298 ? -11.816 36.173 -58.482 1.00 73.14 298 THR E CA 1
ATOM 12340 C C . THR E 1 298 ? -11.856 35.389 -59.790 1.00 77.58 298 THR E C 1
ATOM 12341 O O . THR E 1 298 ? -11.919 34.135 -59.805 1.00 81.38 298 THR E O 1
ATOM 12345 N N . LYS E 1 299 ? -11.794 36.110 -60.909 1.00 79.73 299 LYS E N 1
ATOM 12346 C CA . LYS E 1 299 ? -11.757 35.437 -62.225 1.00 82.33 299 LYS E CA 1
ATOM 12347 C C . LYS E 1 299 ? -10.509 34.575 -62.397 1.00 84.05 299 LYS E C 1
ATOM 12348 O O . LYS E 1 299 ? -10.584 33.458 -62.922 1.00 85.00 299 LYS E O 1
ATOM 12354 N N . LEU E 1 300 ? -9.373 35.083 -61.931 1.00 83.61 300 LEU E N 1
ATOM 12355 C CA . LEU E 1 300 ? -8.141 34.325 -61.987 1.00 85.91 300 LEU E CA 1
ATOM 12356 C C . LEU E 1 300 ? -8.228 33.070 -61.080 1.00 89.33 300 LEU E C 1
ATOM 12357 O O . LEU E 1 300 ? -7.780 32.018 -61.466 1.00 88.37 300 LEU E O 1
ATOM 12362 N N . MET E 1 301 ? -8.770 33.211 -59.876 1.00 87.85 301 MET E N 1
ATOM 12363 C CA . MET E 1 301 ? -9.016 32.071 -59.000 1.00 92.49 301 MET E CA 1
ATOM 12364 C C . MET E 1 301 ? -9.871 31.023 -59.708 1.00 95.11 301 MET E C 1
ATOM 12365 O O . MET E 1 301 ? -9.567 29.817 -59.687 1.00 93.19 301 MET E O 1
ATOM 12370 N N . TRP E 1 302 ? -10.903 31.500 -60.385 1.00 94.40 302 TRP E N 1
ATOM 12371 C CA . TRP E 1 302 ? -11.807 30.622 -61.119 1.00 97.56 302 TRP E CA 1
ATOM 12372 C C . TRP E 1 302 ? -11.116 29.938 -62.317 1.00 100.84 302 TRP E C 1
ATOM 12373 O O . TRP E 1 302 ? -11.260 28.720 -62.532 1.00 101.38 302 TRP E O 1
ATOM 12384 N N . ALA E 1 303 ? -10.335 30.717 -63.066 1.00 99.61 303 ALA E N 1
ATOM 12385 C CA . ALA E 1 303 ? -9.484 30.174 -64.142 1.00 101.60 303 ALA E CA 1
ATOM 12386 C C . ALA E 1 303 ? -8.582 29.041 -63.670 1.00 102.44 303 ALA E C 1
ATOM 12387 O O . ALA E 1 303 ? -8.558 27.960 -64.268 1.00 104.01 303 ALA E O 1
ATOM 12389 N N . LEU E 1 304 ? -7.821 29.310 -62.601 1.00 98.70 304 LEU E N 1
ATOM 12390 C CA . LEU E 1 304 ? -6.868 28.337 -62.096 1.00 102.24 304 LEU E CA 1
ATOM 12391 C C . LEU E 1 304 ? -7.549 27.089 -61.526 1.00 105.93 304 LEU E C 1
ATOM 12392 O O . LEU E 1 304 ? -6.960 26.011 -61.525 1.00 108.66 304 LEU E O 1
ATOM 12397 N N . GLY E 1 305 ? -8.796 27.241 -61.063 1.00 106.78 305 GLY E N 1
ATOM 12398 C CA . GLY E 1 305 ? -9.590 26.109 -60.629 1.00 107.04 305 GLY E CA 1
ATOM 12399 C C . GLY E 1 305 ? -9.995 25.159 -61.739 1.00 111.11 305 GLY E C 1
ATOM 12400 O O . GLY E 1 305 ? -10.316 24.005 -61.466 1.00 115.81 305 GLY E O 1
ATOM 12401 N N . HIS E 1 306 ? -9.993 25.637 -62.980 1.00 112.28 306 HIS E N 1
ATOM 12402 C CA . HIS E 1 306 ? -10.362 24.842 -64.139 1.00 116.35 306 HIS E CA 1
ATOM 12403 C C . HIS E 1 306 ? -9.194 24.333 -64.992 1.00 119.49 306 HIS E C 1
ATOM 12404 O O . HIS E 1 306 ? -9.379 23.382 -65.731 1.00 123.95 306 HIS E O 1
ATOM 12411 N N . THR E 1 307 ? -8.020 24.952 -64.912 1.00 120.48 307 THR E N 1
ATOM 12412 C CA . THR E 1 307 ? -6.888 24.574 -65.773 1.00 124.24 307 THR E CA 1
ATOM 12413 C C . THR E 1 307 ? -5.580 25.155 -65.230 1.00 122.84 307 THR E C 1
ATOM 12414 O O . THR E 1 307 ? -5.584 26.143 -64.510 1.00 117.47 307 THR E O 1
ATOM 12418 N N . ARG E 1 308 ? -4.465 24.488 -65.551 1.00 127.41 308 ARG E N 1
ATOM 12419 C CA . ARG E 1 308 ? -3.120 25.048 -65.365 1.00 130.80 308 ARG E CA 1
ATOM 12420 C C . ARG E 1 308 ? -2.442 25.326 -66.724 1.00 135.03 308 ARG E C 1
ATOM 12421 O O . ARG E 1 308 ? -1.209 25.394 -66.759 1.00 139.83 308 ARG E O 1
ATOM 12429 N N . ASP E 1 309 ? -3.188 25.302 -67.792 1.00 137.36 309 ASP E N 1
ATOM 12430 C CA . ASP E 1 309 ? -2.658 25.418 -69.154 1.00 143.41 309 ASP E CA 1
ATOM 12431 C C . ASP E 1 309 ? -1.785 26.659 -69.407 1.00 143.73 309 ASP E C 1
ATOM 12432 O O . ASP E 1 309 ? -0.640 26.519 -69.692 1.00 150.37 309 ASP E O 1
ATOM 12437 N N . LEU E 1 310 ? -2.171 27.787 -68.889 1.00 138.03 310 LEU E N 1
ATOM 12438 C CA . LEU E 1 310 ? -1.668 29.084 -69.352 1.00 138.64 310 LEU E CA 1
ATOM 12439 C C . LEU E 1 310 ? -2.192 29.624 -70.640 1.00 141.29 310 LEU E C 1
ATOM 12440 O O . LEU E 1 310 ? -2.690 30.766 -70.558 1.00 138.03 310 LEU E O 1
ATOM 12445 N N . GLU E 1 311 ? -2.187 28.945 -71.788 1.00 148.74 311 GLU E N 1
ATOM 12446 C CA . GLU E 1 311 ? -2.869 29.522 -72.948 1.00 150.61 311 GLU E CA 1
ATOM 12447 C C . GLU E 1 311 ? -4.392 29.621 -72.737 1.00 146.60 311 GLU E C 1
ATOM 12448 O O . GLU E 1 311 ? -5.023 30.619 -73.100 1.00 146.35 311 GLU E O 1
ATOM 12454 N N . GLU E 1 312 ? -4.986 28.595 -72.146 1.00 145.34 312 GLU E N 1
ATOM 12455 C CA . GLU E 1 312 ? -6.433 28.630 -71.909 1.00 141.39 312 GLU E CA 1
ATOM 12456 C C . GLU E 1 312 ? -6.762 29.594 -70.781 1.00 135.13 312 GLU E C 1
ATOM 12457 O O . GLU E 1 312 ? -7.782 30.254 -70.876 1.00 136.08 312 GLU E O 1
ATOM 12463 N N . ILE E 1 313 ? -5.898 29.734 -69.771 1.00 131.26 313 ILE E N 1
ATOM 12464 C CA . ILE E 1 313 ? -6.027 30.791 -68.753 1.00 124.99 313 ILE E CA 1
ATOM 12465 C C . ILE E 1 313 ? -6.069 32.184 -69.403 1.00 122.42 313 ILE E C 1
ATOM 12466 O O . ILE E 1 313 ? -6.862 33.026 -68.989 1.00 117.90 313 ILE E O 1
ATOM 12471 N N . ARG E 1 314 ? -5.234 32.415 -70.412 1.00 123.58 314 ARG E N 1
ATOM 12472 C CA . ARG E 1 314 ? -5.216 33.689 -71.111 1.00 122.26 314 ARG E CA 1
ATOM 12473 C C . ARG E 1 314 ? -6.551 33.928 -71.792 1.00 119.95 314 ARG E C 1
ATOM 12474 O O . ARG E 1 314 ? -7.120 35.026 -71.672 1.00 113.34 314 ARG E O 1
ATOM 12482 N N . LYS E 1 315 ? -7.055 32.908 -72.492 1.00 123.60 315 LYS E N 1
ATOM 12483 C CA . LYS E 1 315 ? -8.299 33.040 -73.247 1.00 125.52 315 LYS E CA 1
ATOM 12484 C C . LYS E 1 315 ? -9.468 33.355 -72.306 1.00 120.11 315 LYS E C 1
ATOM 12485 O O . LYS E 1 315 ? -10.295 34.206 -72.611 1.00 114.26 315 LYS E O 1
ATOM 12491 N N . ILE E 1 316 ? -9.496 32.702 -71.159 1.00 122.26 316 ILE E N 1
ATOM 12492 C CA . ILE E 1 316 ? -10.562 32.933 -70.175 1.00 118.32 316 ILE E CA 1
ATOM 12493 C C . ILE E 1 316 ? -10.474 34.343 -69.599 1.00 113.33 316 ILE E C 1
ATOM 12494 O O . ILE E 1 316 ? -11.464 35.054 -69.531 1.00 110.62 316 ILE E O 1
ATOM 12499 N N . MET E 1 317 ? -9.270 34.772 -69.230 1.00 110.39 317 MET E N 1
ATOM 12500 C CA . MET E 1 317 ? -9.096 36.114 -68.641 1.00 105.32 317 MET E CA 1
ATOM 12501 C C . MET E 1 317 ? -9.531 37.229 -69.596 1.00 102.55 317 MET E C 1
ATOM 12502 O O . MET E 1 317 ? -10.146 38.216 -69.174 1.00 100.20 317 MET E O 1
ATOM 12507 N N . GLU E 1 318 ? -9.313 37.027 -70.884 1.00 106.18 318 GLU E N 1
ATOM 12508 C CA . GLU E 1 318 ? -9.644 38.063 -71.874 1.00 108.12 318 GLU E CA 1
ATOM 12509 C C . GLU E 1 318 ? -11.064 37.977 -72.420 1.00 106.05 318 GLU E C 1
ATOM 12510 O O . GLU E 1 318 ? -11.568 38.956 -72.916 1.00 106.01 318 GLU E O 1
ATOM 12516 N N . ARG E 1 319 ? -11.682 36.813 -72.330 1.00 106.63 319 ARG E N 1
ATOM 12517 C CA . ARG E 1 319 ? -13.092 36.610 -72.746 1.00 105.30 319 ARG E CA 1
ATOM 12518 C C . ARG E 1 319 ? -14.081 37.148 -71.702 1.00 97.81 319 ARG E C 1
ATOM 12519 O O . ARG E 1 319 ? -13.868 37.000 -70.497 1.00 92.33 319 ARG E O 1
ATOM 12527 N N . ASN E 1 320 ? -15.143 37.776 -72.180 1.00 93.68 320 ASN E N 1
ATOM 12528 C CA . ASN E 1 320 ? -16.185 38.315 -71.336 1.00 90.75 320 ASN E CA 1
ATOM 12529 C C . ASN E 1 320 ? -17.121 37.193 -70.865 1.00 92.35 320 ASN E C 1
ATOM 12530 O O . ASN E 1 320 ? -17.931 36.727 -71.631 1.00 98.10 320 ASN E O 1
ATOM 12535 N N . ILE E 1 321 ? -16.966 36.728 -69.630 1.00 89.51 321 ILE E N 1
ATOM 12536 C CA . ILE E 1 321 ? -17.801 35.640 -69.093 1.00 89.87 321 ILE E CA 1
ATOM 12537 C C . ILE E 1 321 ? -19.156 36.173 -68.595 1.00 87.22 321 ILE E C 1
ATOM 12538 O O . ILE E 1 321 ? -20.162 35.594 -68.876 1.00 89.22 321 ILE E O 1
ATOM 12543 N N . ALA E 1 322 ? -19.167 37.254 -67.831 1.00 85.20 322 ALA E N 1
ATOM 12544 C CA . ALA E 1 322 ? -20.372 37.709 -67.126 1.00 81.02 322 ALA E CA 1
ATOM 12545 C C . ALA E 1 322 ? -20.370 39.229 -66.972 1.00 78.98 322 ALA E C 1
ATOM 12546 O O . ALA E 1 322 ? -20.633 39.765 -65.891 1.00 83.26 322 ALA E O 1
ATOM 12548 N N . GLY E 1 323 ? -19.998 39.940 -68.029 1.00 76.39 323 GLY E N 1
ATOM 12549 C CA . GLY E 1 323 ? -20.071 41.389 -68.040 1.00 73.50 323 GLY E CA 1
ATOM 12550 C C . GLY E 1 323 ? -18.916 42.103 -67.412 1.00 69.48 323 GLY E C 1
ATOM 12551 O O . GLY E 1 323 ? -18.895 43.338 -67.359 1.00 65.51 323 GLY E O 1
ATOM 12552 N N . GLU E 1 324 ? -17.925 41.343 -66.967 1.00 71.90 324 GLU E N 1
ATOM 12553 C CA . GLU E 1 324 ? -16.790 41.930 -66.211 1.00 75.06 324 GLU E CA 1
ATOM 12554 C C . GLU E 1 324 ? -15.787 42.722 -67.052 1.00 77.24 324 GLU E C 1
ATOM 12555 O O . GLU E 1 324 ? -15.026 43.520 -66.499 1.00 80.11 324 GLU E O 1
ATOM 12561 N N . ILE E 1 325 ? -15.747 42.453 -68.351 1.00 79.65 325 ILE E N 1
ATOM 12562 C CA . ILE E 1 325 ? -14.699 43.033 -69.203 1.00 85.02 325 ILE E CA 1
ATOM 12563 C C . ILE E 1 325 ? -15.269 43.434 -70.559 1.00 87.87 325 ILE E C 1
ATOM 12564 O O . ILE E 1 325 ? -16.085 42.684 -71.135 1.00 86.45 325 ILE E O 1
ATOM 12569 N N . THR E 1 326 ? -14.829 44.602 -71.045 1.00 88.81 326 THR E N 1
ATOM 12570 C CA . THR E 1 326 ? -15.300 45.165 -72.309 1.00 96.87 326 THR E CA 1
ATOM 12571 C C . THR E 1 326 ? -14.498 44.594 -73.446 1.00 102.74 326 THR E C 1
ATOM 12572 O O . THR E 1 326 ? -13.278 44.499 -73.315 1.00 105.02 326 THR E O 1
ATOM 12576 N N . GLY E 1 327 ? -15.152 44.242 -74.520 1.00 116.33 327 GLY E N 1
ATOM 12577 C CA . GLY E 1 327 ? -14.481 44.087 -75.826 1.00 125.54 327 GLY E CA 1
ATOM 12578 C C . GLY E 1 327 ? -15.620 43.780 -76.734 1.00 133.41 327 GLY E C 1
ATOM 12579 O O . GLY E 1 327 ? -16.016 42.618 -76.847 1.00 136.10 327 GLY E O 1
ATOM 12580 N N . SER E 1 328 ? -16.200 44.805 -77.391 1.00 140.09 328 SER E N 1
ATOM 12581 C CA . SER E 1 328 ? -17.562 44.724 -78.003 1.00 142.06 328 SER E CA 1
ATOM 12582 C C . SER E 1 328 ? -17.675 45.554 -79.275 1.00 138.08 328 SER E C 1
ATOM 12583 O O . SER E 1 328 ? -18.300 45.130 -80.235 1.00 135.87 328 SER E O 1
ATOM 12586 N N . MET F 1 1 ? 12.123 87.934 -60.689 1.00 168.14 1 MET F N 1
ATOM 12587 C CA . MET F 1 1 ? 11.352 86.646 -60.700 1.00 163.20 1 MET F CA 1
ATOM 12588 C C . MET F 1 1 ? 12.058 85.627 -61.611 1.00 161.74 1 MET F C 1
ATOM 12589 O O . MET F 1 1 ? 12.046 85.788 -62.839 1.00 164.86 1 MET F O 1
ATOM 12594 N N . LYS F 1 2 ? 12.667 84.610 -61.020 1.00 156.68 2 LYS F N 1
ATOM 12595 C CA . LYS F 1 2 ? 13.343 83.591 -61.779 1.00 153.89 2 LYS F CA 1
ATOM 12596 C C . LYS F 1 2 ? 12.825 82.207 -61.425 1.00 147.81 2 LYS F C 1
ATOM 12597 O O . LYS F 1 2 ? 12.884 81.801 -60.252 1.00 146.54 2 LYS F O 1
ATOM 12603 N N . LEU F 1 3 ? 12.361 81.471 -62.446 1.00 142.81 3 LEU F N 1
ATOM 12604 C CA . LEU F 1 3 ? 11.844 80.110 -62.293 1.00 136.91 3 LEU F CA 1
ATOM 12605 C C . LEU F 1 3 ? 12.730 79.081 -62.988 1.00 136.99 3 LEU F C 1
ATOM 12606 O O . LEU F 1 3 ? 13.253 79.347 -64.085 1.00 137.86 3 LEU F O 1
ATOM 12611 N N . LEU F 1 4 ? 12.884 77.923 -62.339 1.00 134.60 4 LEU F N 1
ATOM 12612 C CA . LEU F 1 4 ? 13.586 76.776 -62.891 1.00 135.12 4 LEU F CA 1
ATOM 12613 C C . LEU F 1 4 ? 12.562 75.689 -63.253 1.00 133.92 4 LEU F C 1
ATOM 12614 O O . LEU F 1 4 ? 11.733 75.299 -62.392 1.00 130.92 4 LEU F O 1
ATOM 12619 N N . VAL F 1 5 ? 12.650 75.176 -64.485 1.00 135.86 5 VAL F N 1
ATOM 12620 C CA . VAL F 1 5 ? 11.918 73.987 -64.892 1.00 133.93 5 VAL F CA 1
ATOM 12621 C C . VAL F 1 5 ? 12.910 72.843 -65.025 1.00 132.95 5 VAL F C 1
ATOM 12622 O O . VAL F 1 5 ? 13.858 72.949 -65.836 1.00 135.30 5 VAL F O 1
ATOM 12626 N N . LEU F 1 6 ? 12.725 71.810 -64.191 1.00 125.56 6 LEU F N 1
ATOM 12627 C CA . LEU F 1 6 ? 13.504 70.578 -64.214 1.00 124.98 6 LEU F CA 1
ATOM 12628 C C . LEU F 1 6 ? 12.757 69.480 -64.974 1.00 121.79 6 LEU F C 1
ATOM 12629 O O . LEU F 1 6 ? 11.655 69.076 -64.564 1.00 119.62 6 LEU F O 1
ATOM 12634 N N . GLY F 1 7 ? 13.390 68.944 -66.001 1.00 122.82 7 GLY F N 1
ATOM 12635 C CA . GLY F 1 7 ? 12.809 67.898 -66.832 1.00 121.03 7 GLY F CA 1
ATOM 12636 C C . GLY F 1 7 ? 13.213 66.514 -66.318 1.00 120.50 7 GLY F C 1
ATOM 12637 O O . GLY F 1 7 ? 14.377 66.310 -66.005 1.00 121.54 7 GLY F O 1
ATOM 12638 N N . THR F 1 8 ? 12.269 65.605 -66.313 1.00 117.71 8 THR F N 1
ATOM 12639 C CA . THR F 1 8 ? 12.555 64.271 -65.833 1.00 119.16 8 THR F CA 1
ATOM 12640 C C . THR F 1 8 ? 12.044 63.168 -66.783 1.00 118.78 8 THR F C 1
ATOM 12641 O O . THR F 1 8 ? 12.328 61.991 -66.611 1.00 115.89 8 THR F O 1
ATOM 12645 N N . GLY F 1 9 ? 11.325 63.576 -67.819 1.00 120.80 9 GLY F N 1
ATOM 12646 C CA . GLY F 1 9 ? 10.701 62.638 -68.772 1.00 120.06 9 GLY F CA 1
ATOM 12647 C C . GLY F 1 9 ? 9.163 62.671 -68.740 1.00 115.44 9 GLY F C 1
ATOM 12648 O O . GLY F 1 9 ? 8.537 63.728 -68.641 1.00 113.96 9 GLY F O 1
ATOM 12649 N N . GLY F 1 10 ? 8.560 61.501 -68.865 1.00 114.02 10 GLY F N 1
ATOM 12650 C CA . GLY F 1 10 ? 7.116 61.373 -68.832 1.00 110.84 10 GLY F CA 1
ATOM 12651 C C . GLY F 1 10 ? 6.514 61.528 -70.181 1.00 110.58 10 GLY F C 1
ATOM 12652 O O . GLY F 1 10 ? 7.189 61.874 -71.163 1.00 114.56 10 GLY F O 1
ATOM 12653 N N . THR F 1 11 ? 5.231 61.246 -70.223 1.00 106.15 11 THR F N 1
ATOM 12654 C CA . THR F 1 11 ? 4.446 61.418 -71.412 1.00 108.10 11 THR F CA 1
ATOM 12655 C C . THR F 1 11 ? 4.456 62.874 -71.928 1.00 107.77 11 THR F C 1
ATOM 12656 O O . THR F 1 11 ? 4.294 63.156 -73.113 1.00 107.77 11 THR F O 1
ATOM 12660 N N . ILE F 1 12 ? 4.587 63.802 -71.005 1.00 107.21 12 ILE F N 1
ATOM 12661 C CA . ILE F 1 12 ? 4.628 65.213 -71.377 1.00 110.97 12 ILE F CA 1
ATOM 12662 C C . ILE F 1 12 ? 5.823 65.502 -72.355 1.00 116.19 12 ILE F C 1
ATOM 12663 O O . ILE F 1 12 ? 5.723 66.350 -73.241 1.00 116.25 12 ILE F O 1
ATOM 12668 N N . ALA F 1 13 ? 6.898 64.714 -72.225 1.00 120.33 13 ALA F N 1
ATOM 12669 C CA . ALA F 1 13 ? 8.111 64.881 -73.045 1.00 127.13 13 ALA F CA 1
ATOM 12670 C C . ALA F 1 13 ? 8.157 63.900 -74.160 1.00 130.25 13 ALA F C 1
ATOM 12671 O O . ALA F 1 13 ? 9.231 63.712 -74.791 1.00 135.01 13 ALA F O 1
ATOM 12673 N N . SER F 1 14 ? 7.071 63.205 -74.447 1.00 129.97 14 SER F N 1
ATOM 12674 C CA . SER F 1 14 ? 7.081 62.210 -75.526 1.00 132.98 14 SER F CA 1
ATOM 12675 C C . SER F 1 14 ? 6.996 62.841 -76.892 1.00 137.24 14 SER F C 1
ATOM 12676 O O . SER F 1 14 ? 6.280 63.830 -77.093 1.00 140.77 14 SER F O 1
ATOM 12679 N N . ALA F 1 15 ? 7.719 62.266 -77.842 1.00 141.35 15 ALA F N 1
ATOM 12680 C CA . ALA F 1 15 ? 7.811 62.761 -79.231 1.00 143.29 15 ALA F CA 1
ATOM 12681 C C . ALA F 1 15 ? 6.474 62.657 -79.925 1.00 140.72 15 ALA F C 1
ATOM 12682 O O . ALA F 1 15 ? 5.575 63.084 -79.289 1.00 147.64 15 ALA F O 1
ATOM 12684 N N . LYS F 1 16 ? 6.259 62.039 -81.092 1.00 139.06 16 LYS F N 1
ATOM 12685 C CA . LYS F 1 16 ? 4.946 61.912 -81.653 1.00 138.49 16 LYS F CA 1
ATOM 12686 C C . LYS F 1 16 ? 4.785 60.419 -81.949 1.00 142.59 16 LYS F C 1
ATOM 12687 O O . LYS F 1 16 ? 4.880 59.551 -81.055 1.00 140.56 16 LYS F O 1
ATOM 12693 N N . THR F 1 17 ? 4.491 60.045 -83.206 1.00 150.79 17 THR F N 1
ATOM 12694 C CA . THR F 1 17 ? 4.572 58.665 -83.659 1.00 153.59 17 THR F CA 1
ATOM 12695 C C . THR F 1 17 ? 5.906 58.440 -84.360 1.00 162.87 17 THR F C 1
ATOM 12696 O O . THR F 1 17 ? 6.849 59.078 -84.105 1.00 164.12 17 THR F O 1
ATOM 12700 N N . GLU F 1 18 ? 5.984 57.620 -85.416 1.00 168.44 18 GLU F N 1
ATOM 12701 C CA . GLU F 1 18 ? 7.156 56.978 -85.920 1.00 169.90 18 GLU F CA 1
ATOM 12702 C C . GLU F 1 18 ? 8.107 56.445 -84.884 1.00 167.76 18 GLU F C 1
ATOM 12703 O O . GLU F 1 18 ? 9.314 56.468 -85.121 1.00 161.47 18 GLU F O 1
ATOM 12709 N N . MET F 1 19 ? 7.507 55.924 -83.786 1.00 166.81 19 MET F N 1
ATOM 12710 C CA . MET F 1 19 ? 8.076 55.377 -82.562 1.00 168.25 19 MET F CA 1
ATOM 12711 C C . MET F 1 19 ? 8.636 56.383 -81.543 1.00 165.26 19 MET F C 1
ATOM 12712 O O . MET F 1 19 ? 9.444 56.034 -80.747 1.00 159.24 19 MET F O 1
ATOM 12717 N N . GLY F 1 20 ? 8.251 57.634 -81.659 1.00 168.71 20 GLY F N 1
ATOM 12718 C CA . GLY F 1 20 ? 8.870 58.674 -80.796 1.00 168.96 20 GLY F CA 1
ATOM 12719 C C . GLY F 1 20 ? 8.115 58.911 -79.530 1.00 168.47 20 GLY F C 1
ATOM 12720 O O . GLY F 1 20 ? 8.167 60.036 -78.952 1.00 175.02 20 GLY F O 1
ATOM 12721 N N . TYR F 1 21 ? 7.320 57.940 -79.088 1.00 160.91 21 TYR F N 1
ATOM 12722 C CA . TYR F 1 21 ? 6.469 58.104 -77.925 1.00 152.49 21 TYR F CA 1
ATOM 12723 C C . TYR F 1 21 ? 7.393 58.071 -76.701 1.00 155.66 21 TYR F C 1
ATOM 12724 O O . TYR F 1 21 ? 7.060 58.577 -75.697 1.00 161.70 21 TYR F O 1
ATOM 12733 N N . LYS F 1 22 ? 8.556 57.430 -76.775 1.00 150.66 22 LYS F N 1
ATOM 12734 C CA . LYS F 1 22 ? 9.727 57.734 -75.966 1.00 144.02 22 LYS F CA 1
ATOM 12735 C C . LYS F 1 22 ? 9.781 59.145 -75.401 1.00 144.45 22 LYS F C 1
ATOM 12736 O O . LYS F 1 22 ? 9.463 60.106 -76.071 1.00 144.15 22 LYS F O 1
ATOM 12742 N N . ALA F 1 23 ? 10.221 59.213 -74.175 1.00 145.66 23 ALA F N 1
ATOM 12743 C CA . ALA F 1 23 ? 10.198 60.444 -73.384 1.00 145.31 23 ALA F CA 1
ATOM 12744 C C . ALA F 1 23 ? 11.423 61.333 -73.570 1.00 150.16 23 ALA F C 1
ATOM 12745 O O . ALA F 1 23 ? 12.114 61.682 -72.592 1.00 149.13 23 ALA F O 1
ATOM 12747 N N . ALA F 1 24 ? 11.700 61.664 -74.832 1.00 153.85 24 ALA F N 1
ATOM 12748 C CA . ALA F 1 24 ? 12.955 62.362 -75.197 1.00 155.64 24 ALA F CA 1
ATOM 12749 C C . ALA F 1 24 ? 12.922 63.881 -75.569 1.00 158.88 24 ALA F C 1
ATOM 12750 O O . ALA F 1 24 ? 13.882 64.390 -76.162 1.00 162.47 24 ALA F O 1
ATOM 12752 N N . LEU F 1 25 ? 11.901 64.631 -75.199 1.00 158.08 25 LEU F N 1
ATOM 12753 C CA . LEU F 1 25 ? 11.928 66.078 -75.359 1.00 161.71 25 LEU F CA 1
ATOM 12754 C C . LEU F 1 25 ? 12.534 66.739 -74.133 1.00 158.92 25 LEU F C 1
ATOM 12755 O O . LEU F 1 25 ? 12.286 66.295 -73.020 1.00 155.10 25 LEU F O 1
ATOM 12760 N N . SER F 1 26 ? 13.291 67.798 -74.360 1.00 156.30 26 SER F N 1
ATOM 12761 C CA . SER F 1 26 ? 13.908 68.579 -73.280 1.00 152.95 26 SER F CA 1
ATOM 12762 C C . SER F 1 26 ? 12.930 69.568 -72.710 1.00 148.03 26 SER F C 1
ATOM 12763 O O . SER F 1 26 ? 11.914 69.935 -73.357 1.00 143.37 26 SER F O 1
ATOM 12766 N N . ALA F 1 27 ? 13.199 70.007 -71.494 1.00 146.13 27 ALA F N 1
ATOM 12767 C CA . ALA F 1 27 ? 12.342 71.016 -70.885 1.00 143.93 27 ALA F CA 1
ATOM 12768 C C . ALA F 1 27 ? 12.125 72.276 -71.745 1.00 144.10 27 ALA F C 1
ATOM 12769 O O . ALA F 1 27 ? 11.033 72.842 -71.762 1.00 139.70 27 ALA F O 1
ATOM 12771 N N . ASP F 1 28 ? 13.169 72.679 -72.494 1.00 148.30 28 ASP F N 1
ATOM 12772 C CA . ASP F 1 28 ? 13.101 73.825 -73.367 1.00 148.46 28 ASP F CA 1
ATOM 12773 C C . ASP F 1 28 ? 12.094 73.580 -74.491 1.00 146.55 28 ASP F C 1
ATOM 12774 O O . ASP F 1 28 ? 11.271 74.459 -74.809 1.00 150.37 28 ASP F O 1
ATOM 12779 N N . ASP F 1 29 ? 12.180 72.407 -75.145 1.00 143.61 29 ASP F N 1
ATOM 12780 C CA . ASP F 1 29 ? 11.205 72.106 -76.184 1.00 143.89 29 ASP F CA 1
ATOM 12781 C C . ASP F 1 29 ? 9.783 72.046 -75.678 1.00 139.98 29 ASP F C 1
ATOM 12782 O O . ASP F 1 29 ? 8.888 72.506 -76.376 1.00 137.56 29 ASP F O 1
ATOM 12787 N N . ILE F 1 30 ? 9.582 71.478 -74.484 1.00 137.58 30 ILE F N 1
ATOM 12788 C CA . ILE F 1 30 ? 8.254 71.366 -73.883 1.00 136.21 30 ILE F CA 1
ATOM 12789 C C . ILE F 1 30 ? 7.664 72.767 -73.716 1.00 139.07 30 ILE F C 1
ATOM 12790 O O . ILE F 1 30 ? 6.557 73.004 -74.203 1.00 139.13 30 ILE F O 1
ATOM 12795 N N . LEU F 1 31 ? 8.389 73.674 -73.043 1.00 141.98 31 LEU F N 1
ATOM 12796 C CA . LEU F 1 31 ? 7.898 75.042 -72.853 1.00 146.06 31 LEU F CA 1
ATOM 12797 C C . LEU F 1 31 ? 7.596 75.753 -74.190 1.00 151.59 31 LEU F C 1
ATOM 12798 O O . LEU F 1 31 ? 6.591 76.468 -74.326 1.00 158.64 31 LEU F O 1
ATOM 12803 N N . GLN F 1 32 ? 8.445 75.529 -75.176 1.00 148.15 32 GLN F N 1
ATOM 12804 C CA . GLN F 1 32 ? 8.233 76.130 -76.455 1.00 150.36 32 GLN F CA 1
ATOM 12805 C C . GLN F 1 32 ? 6.972 75.578 -77.114 1.00 148.95 32 GLN F C 1
ATOM 12806 O O . GLN F 1 32 ? 6.136 76.323 -77.604 1.00 147.61 32 GLN F O 1
ATOM 12812 N N . LEU F 1 33 ? 6.837 74.259 -77.149 1.00 151.06 33 LEU F N 1
ATOM 12813 C CA . LEU F 1 33 ? 5.640 73.662 -77.756 1.00 153.28 33 LEU F CA 1
ATOM 12814 C C . LEU F 1 33 ? 4.378 74.027 -76.980 1.00 150.44 33 LEU F C 1
ATOM 12815 O O . LEU F 1 33 ? 3.330 74.165 -77.569 1.00 148.23 33 LEU F O 1
ATOM 12820 N N . ALA F 1 34 ? 4.495 74.257 -75.679 1.00 149.49 34 ALA F N 1
ATOM 12821 C CA . ALA F 1 34 ? 3.361 74.714 -74.906 1.00 148.44 34 ALA F CA 1
ATOM 12822 C C . ALA F 1 34 ? 3.008 76.204 -75.124 1.00 151.87 34 ALA F C 1
ATOM 12823 O O . ALA F 1 34 ? 3.585 76.969 -75.999 1.00 153.11 34 ALA F O 1
ATOM 12825 N N . GLY F 1 35 ? 2.160 76.687 -74.223 1.00 148.49 35 GLY F N 1
ATOM 12826 C CA . GLY F 1 35 ? 2.177 78.105 -73.878 1.00 158.13 35 GLY F CA 1
ATOM 12827 C C . GLY F 1 35 ? 3.560 78.671 -73.317 1.00 162.62 35 GLY F C 1
ATOM 12828 O O . GLY F 1 35 ? 4.098 78.191 -72.324 1.00 163.14 35 GLY F O 1
ATOM 12829 N N . ILE F 1 36 ? 3.979 79.762 -73.877 1.00 161.57 36 ILE F N 1
ATOM 12830 C CA . ILE F 1 36 ? 4.602 80.810 -73.157 1.00 168.00 36 ILE F CA 1
ATOM 12831 C C . ILE F 1 36 ? 6.130 80.757 -73.279 1.00 172.90 36 ILE F C 1
ATOM 12832 O O . ILE F 1 36 ? 6.681 80.131 -74.194 1.00 175.74 36 ILE F O 1
ATOM 12837 N N . ARG F 1 37 ? 6.755 81.722 -72.598 1.00 176.78 37 ARG F N 1
ATOM 12838 C CA . ARG F 1 37 ? 8.170 82.044 -72.571 1.00 181.47 37 ARG F CA 1
ATOM 12839 C C . ARG F 1 37 ? 8.320 83.299 -73.347 1.00 192.86 37 ARG F C 1
ATOM 12840 O O . ARG F 1 37 ? 8.657 84.300 -72.759 1.00 201.05 37 ARG F O 1
ATOM 12848 N N . ARG F 1 38 ? 8.013 83.235 -74.642 1.00 198.05 38 ARG F N 1
ATOM 12849 C CA . ARG F 1 38 ? 8.325 84.324 -75.644 1.00 204.04 38 ARG F CA 1
ATOM 12850 C C . ARG F 1 38 ? 7.942 85.805 -75.258 1.00 207.43 38 ARG F C 1
ATOM 12851 O O . ARG F 1 38 ? 7.389 86.572 -76.052 1.00 206.51 38 ARG F O 1
ATOM 12859 N N . GLU F 1 39 ? 8.170 86.212 -74.008 1.00 210.16 39 GLU F N 1
ATOM 12860 C CA . GLU F 1 39 ? 7.464 87.290 -73.257 1.00 211.63 39 GLU F CA 1
ATOM 12861 C C . GLU F 1 39 ? 8.199 87.379 -71.881 1.00 210.78 39 GLU F C 1
ATOM 12862 O O . GLU F 1 39 ? 8.994 86.576 -71.481 1.00 209.01 39 GLU F O 1
ATOM 12868 N N . ASP F 1 40 ? 7.922 88.372 -71.040 1.00 210.03 40 ASP F N 1
ATOM 12869 C CA . ASP F 1 40 ? 7.669 88.237 -69.573 1.00 204.05 40 ASP F CA 1
ATOM 12870 C C . ASP F 1 40 ? 8.545 89.028 -68.567 1.00 201.45 40 ASP F C 1
ATOM 12871 O O . ASP F 1 40 ? 9.646 89.487 -68.903 1.00 205.40 40 ASP F O 1
ATOM 12876 N N . GLY F 1 41 ? 7.942 89.238 -67.413 1.00 194.27 41 GLY F N 1
ATOM 12877 C CA . GLY F 1 41 ? 8.625 89.676 -66.216 1.00 191.17 41 GLY F CA 1
ATOM 12878 C C . GLY F 1 41 ? 9.134 88.524 -65.386 1.00 185.90 41 GLY F C 1
ATOM 12879 O O . GLY F 1 41 ? 9.983 88.795 -64.536 1.00 189.96 41 GLY F O 1
ATOM 12880 N N . ALA F 1 42 ? 8.713 87.266 -65.654 1.00 175.36 42 ALA F N 1
ATOM 12881 C CA . ALA F 1 42 ? 9.373 86.085 -65.093 1.00 171.82 42 ALA F CA 1
ATOM 12882 C C . ALA F 1 42 ? 10.402 85.416 -66.053 1.00 170.78 42 ALA F C 1
ATOM 12883 O O . ALA F 1 42 ? 10.048 84.985 -67.138 1.00 167.92 42 ALA F O 1
ATOM 12885 N N . LYS F 1 43 ? 11.658 85.326 -65.645 1.00 172.55 43 LYS F N 1
ATOM 12886 C CA . LYS F 1 43 ? 12.664 84.642 -66.437 1.00 173.89 43 LYS F CA 1
ATOM 12887 C C . LYS F 1 43 ? 12.602 83.136 -66.148 1.00 171.78 43 LYS F C 1
ATOM 12888 O O . LYS F 1 43 ? 12.644 82.717 -64.989 1.00 170.30 43 LYS F O 1
ATOM 12894 N N . ILE F 1 44 ? 12.456 82.323 -67.198 1.00 171.73 44 ILE F N 1
ATOM 12895 C CA . ILE F 1 44 ? 12.341 80.856 -67.056 1.00 169.14 44 ILE F CA 1
ATOM 12896 C C . ILE F 1 44 ? 13.574 80.155 -67.597 1.00 170.27 44 ILE F C 1
ATOM 12897 O O . ILE F 1 44 ? 13.887 80.272 -68.790 1.00 171.11 44 ILE F O 1
ATOM 12902 N N . GLU F 1 45 ? 14.266 79.447 -66.713 1.00 169.18 45 GLU F N 1
ATOM 12903 C CA . GLU F 1 45 ? 15.456 78.674 -67.040 1.00 169.23 45 GLU F CA 1
ATOM 12904 C C . GLU F 1 45 ? 15.129 77.198 -66.934 1.00 162.30 45 GLU F C 1
ATOM 12905 O O . GLU F 1 45 ? 14.133 76.793 -66.293 1.00 156.58 45 GLU F O 1
ATOM 12911 N N . THR F 1 46 ? 15.988 76.385 -67.543 1.00 159.85 46 THR F N 1
ATOM 12912 C CA . THR F 1 46 ? 15.739 75.007 -67.809 1.00 156.57 46 THR F CA 1
ATOM 12913 C C . THR F 1 46 ? 16.898 74.142 -67.399 1.00 155.13 46 THR F C 1
ATOM 12914 O O . THR F 1 46 ? 18.043 74.557 -67.455 1.00 154.28 46 THR F O 1
ATOM 12918 N N . ARG F 1 47 ? 16.587 72.915 -67.025 1.00 149.02 47 ARG F N 1
ATOM 12919 C CA . ARG F 1 47 ? 17.610 71.904 -66.795 1.00 148.33 47 ARG F CA 1
ATOM 12920 C C . ARG F 1 47 ? 16.970 70.550 -66.995 1.00 145.39 47 ARG F C 1
ATOM 12921 O O . ARG F 1 47 ? 15.809 70.353 -66.572 1.00 140.33 47 ARG F O 1
ATOM 12929 N N . ASP F 1 48 ? 17.674 69.612 -67.628 1.00 145.74 48 ASP F N 1
ATOM 12930 C CA . ASP F 1 48 ? 17.148 68.244 -67.827 1.00 142.99 48 ASP F CA 1
ATOM 12931 C C . ASP F 1 48 ? 17.970 67.318 -67.001 1.00 142.04 48 ASP F C 1
ATOM 12932 O O . ASP F 1 48 ? 19.183 67.301 -67.185 1.00 143.23 48 ASP F O 1
ATOM 12937 N N . ILE F 1 49 ? 17.345 66.570 -66.090 1.00 137.99 49 ILE F N 1
ATOM 12938 C CA . ILE F 1 49 ? 18.062 65.605 -65.229 1.00 137.13 49 ILE F CA 1
ATOM 12939 C C . ILE F 1 49 ? 17.785 64.149 -65.518 1.00 132.30 49 ILE F C 1
ATOM 12940 O O . ILE F 1 49 ? 18.595 63.327 -65.182 1.00 130.07 49 ILE F O 1
ATOM 12945 N N . LEU F 1 50 ? 16.680 63.829 -66.169 1.00 129.10 50 LEU F N 1
ATOM 12946 C CA . LEU F 1 50 ? 16.368 62.441 -66.500 1.00 127.22 50 LEU F CA 1
ATOM 12947 C C . LEU F 1 50 ? 15.487 62.484 -67.687 1.00 126.55 50 LEU F C 1
ATOM 12948 O O . LEU F 1 50 ? 14.897 63.516 -67.962 1.00 124.93 50 LEU F O 1
ATOM 12953 N N . ASN F 1 51 ? 15.410 61.386 -68.429 1.00 127.85 51 ASN F N 1
ATOM 12954 C CA . ASN F 1 51 ? 14.477 61.314 -69.540 1.00 128.65 51 ASN F CA 1
ATOM 12955 C C . ASN F 1 51 ? 13.773 59.933 -69.552 1.00 124.90 51 ASN F C 1
ATOM 12956 O O . ASN F 1 51 ? 14.026 59.090 -70.386 1.00 124.79 51 ASN F O 1
ATOM 12961 N N . LEU F 1 52 ? 12.926 59.685 -68.560 1.00 119.82 52 LEU F N 1
ATOM 12962 C CA . LEU F 1 52 ? 12.320 58.351 -68.314 1.00 118.18 52 LEU F CA 1
ATOM 12963 C C . LEU F 1 52 ? 10.818 58.379 -68.364 1.00 112.22 52 LEU F C 1
ATOM 12964 O O . LEU F 1 52 ? 10.173 59.320 -67.900 1.00 109.99 52 LEU F O 1
ATOM 12969 N N . ASP F 1 53 ? 10.268 57.338 -68.954 1.00 109.51 53 ASP F N 1
ATOM 12970 C CA . ASP F 1 53 ? 8.920 56.886 -68.613 1.00 104.76 53 ASP F CA 1
ATOM 12971 C C . ASP F 1 53 ? 8.884 56.741 -67.091 1.00 101.97 53 ASP F C 1
ATOM 12972 O O . ASP F 1 53 ? 9.708 56.076 -66.501 1.00 101.72 53 ASP F O 1
ATOM 12977 N N . SER F 1 54 ? 7.965 57.427 -66.435 1.00 99.90 54 SER F N 1
ATOM 12978 C CA . SER F 1 54 ? 7.942 57.384 -64.959 1.00 99.02 54 SER F CA 1
ATOM 12979 C C . SER F 1 54 ? 7.669 55.991 -64.306 1.00 99.13 54 SER F C 1
ATOM 12980 O O . SER F 1 54 ? 7.951 55.806 -63.121 1.00 96.25 54 SER F O 1
ATOM 12983 N N . THR F 1 55 ? 7.195 55.003 -65.074 1.00 100.26 55 THR F N 1
ATOM 12984 C CA . THR F 1 55 ? 7.237 53.608 -64.614 1.00 101.83 55 THR F CA 1
ATOM 12985 C C . THR F 1 55 ? 8.633 53.129 -64.210 1.00 104.46 55 THR F C 1
ATOM 12986 O O . THR F 1 55 ? 8.771 52.237 -63.351 1.00 102.56 55 THR F O 1
ATOM 12990 N N . LEU F 1 56 ? 9.654 53.719 -64.805 1.00 108.58 56 LEU F N 1
ATOM 12991 C CA . LEU F 1 56 ? 11.024 53.309 -64.548 1.00 112.40 56 LEU F CA 1
ATOM 12992 C C . LEU F 1 56 ? 11.672 54.069 -63.407 1.00 115.02 56 LEU F C 1
ATOM 12993 O O . LEU F 1 56 ? 12.825 53.800 -63.077 1.00 120.16 56 LEU F O 1
ATOM 12998 N N . ILE F 1 57 ? 10.949 54.991 -62.783 1.00 115.65 57 ILE F N 1
ATOM 12999 C CA . ILE F 1 57 ? 11.487 55.721 -61.659 1.00 116.78 57 ILE F CA 1
ATOM 13000 C C . ILE F 1 57 ? 11.770 54.800 -60.490 1.00 115.94 57 ILE F C 1
ATOM 13001 O O . ILE F 1 57 ? 10.958 53.945 -60.146 1.00 112.47 57 ILE F O 1
ATOM 13006 N N . GLN F 1 58 ? 12.932 54.970 -59.882 1.00 117.91 58 GLN F N 1
ATOM 13007 C CA . GLN F 1 58 ? 13.312 54.203 -58.718 1.00 118.56 58 GLN F CA 1
ATOM 13008 C C . GLN F 1 58 ? 13.624 55.161 -57.574 1.00 119.88 58 GLN F C 1
ATOM 13009 O O . GLN F 1 58 ? 13.795 56.365 -57.813 1.00 121.88 58 GLN F O 1
ATOM 13015 N N . PRO F 1 59 ? 13.650 54.676 -56.325 1.00 119.70 59 PRO F N 1
ATOM 13016 C CA . PRO F 1 59 ? 13.866 55.627 -55.228 1.00 118.20 59 PRO F CA 1
ATOM 13017 C C . PRO F 1 59 ? 15.187 56.371 -55.255 1.00 119.07 59 PRO F C 1
ATOM 13018 O O . PRO F 1 59 ? 15.256 57.488 -54.739 1.00 117.08 59 PRO F O 1
ATOM 13022 N N . GLU F 1 60 ? 16.217 55.771 -55.851 1.00 120.16 60 GLU F N 1
ATOM 13023 C CA . GLU F 1 60 ? 17.503 56.470 -56.042 1.00 123.67 60 GLU F CA 1
ATOM 13024 C C . GLU F 1 60 ? 17.305 57.759 -56.877 1.00 122.27 60 GLU F C 1
ATOM 13025 O O . GLU F 1 60 ? 17.918 58.765 -56.575 1.00 122.56 60 GLU F O 1
ATOM 13031 N N . ASP F 1 61 ? 16.406 57.731 -57.862 1.00 120.38 61 ASP F N 1
ATOM 13032 C CA . ASP F 1 61 ? 16.053 58.936 -58.630 1.00 120.33 61 ASP F CA 1
ATOM 13033 C C . ASP F 1 61 ? 15.458 60.056 -57.795 1.00 118.86 61 ASP F C 1
ATOM 13034 O O . ASP F 1 61 ? 15.565 61.213 -58.177 1.00 116.08 61 ASP F O 1
ATOM 13039 N N . TRP F 1 62 ? 14.784 59.732 -56.687 1.00 117.45 62 TRP F N 1
ATOM 13040 C CA . TRP F 1 62 ? 14.251 60.785 -55.807 1.00 117.66 62 TRP F CA 1
ATOM 13041 C C . TRP F 1 62 ? 15.386 61.594 -55.196 1.00 123.08 62 TRP F C 1
ATOM 13042 O O . TRP F 1 62 ? 15.265 62.795 -55.002 1.00 125.18 62 TRP F O 1
ATOM 13053 N N . VAL F 1 63 ? 16.475 60.921 -54.876 1.00 124.83 63 VAL F N 1
ATOM 13054 C CA . VAL F 1 63 ? 17.661 61.607 -54.361 1.00 128.31 63 VAL F CA 1
ATOM 13055 C C . VAL F 1 63 ? 18.222 62.560 -55.429 1.00 128.93 63 VAL F C 1
ATOM 13056 O O . VAL F 1 63 ? 18.521 63.694 -55.113 1.00 131.86 63 VAL F O 1
ATOM 13060 N N . THR F 1 64 ? 18.338 62.095 -56.670 1.00 128.61 64 THR F N 1
ATOM 13061 C CA . THR F 1 64 ? 18.845 62.903 -57.775 1.00 132.37 64 THR F CA 1
ATOM 13062 C C . THR F 1 64 ? 17.960 64.151 -57.989 1.00 132.32 64 THR F C 1
ATOM 13063 O O . THR F 1 64 ? 18.456 65.295 -58.028 1.00 131.89 64 THR F O 1
ATOM 13067 N N . ILE F 1 65 ? 16.642 63.930 -58.064 1.00 128.78 65 ILE F N 1
ATOM 13068 C CA . ILE F 1 65 ? 15.705 65.046 -58.269 1.00 128.33 65 ILE F CA 1
ATOM 13069 C C . ILE F 1 65 ? 15.770 65.982 -57.066 1.00 128.98 65 ILE F C 1
ATOM 13070 O O . ILE F 1 65 ? 15.864 67.208 -57.214 1.00 128.69 65 ILE F O 1
ATOM 13075 N N . GLY F 1 66 ? 15.784 65.394 -55.877 1.00 128.57 66 GLY F N 1
ATOM 13076 C CA . GLY F 1 66 ? 15.820 66.170 -54.645 1.00 129.49 66 GLY F CA 1
ATOM 13077 C C . GLY F 1 66 ? 17.043 67.049 -54.512 1.00 131.49 66 GLY F C 1
ATOM 13078 O O . GLY F 1 66 ? 16.930 68.192 -54.057 1.00 132.92 66 GLY F O 1
ATOM 13079 N N . ARG F 1 67 ? 18.199 66.509 -54.894 1.00 132.31 67 ARG F N 1
ATOM 13080 C CA . ARG F 1 67 ? 19.471 67.259 -54.832 1.00 137.90 67 ARG F CA 1
ATOM 13081 C C . ARG F 1 67 ? 19.367 68.458 -55.780 1.00 136.99 67 ARG F C 1
ATOM 13082 O O . ARG F 1 67 ? 19.648 69.573 -55.383 1.00 141.73 67 ARG F O 1
ATOM 13090 N N . ALA F 1 68 ? 18.874 68.238 -56.989 1.00 134.65 68 ALA F N 1
ATOM 13091 C CA . ALA F 1 68 ? 18.686 69.332 -57.943 1.00 135.62 68 ALA F CA 1
ATOM 13092 C C . ALA F 1 68 ? 17.689 70.406 -57.433 1.00 134.57 68 ALA F C 1
ATOM 13093 O O . ALA F 1 68 ? 17.922 71.620 -57.594 1.00 136.07 68 ALA F O 1
ATOM 13095 N N . VAL F 1 69 ? 16.603 69.986 -56.790 1.00 129.29 69 VAL F N 1
ATOM 13096 C CA . VAL F 1 69 ? 15.667 70.952 -56.224 1.00 128.15 69 VAL F CA 1
ATOM 13097 C C . VAL F 1 69 ? 16.315 71.795 -55.140 1.00 131.00 69 VAL F C 1
ATOM 13098 O O . VAL F 1 69 ? 16.198 73.022 -55.142 1.00 131.07 69 VAL F O 1
ATOM 13102 N N . PHE F 1 70 ? 16.959 71.127 -54.190 1.00 132.59 70 PHE F N 1
ATOM 13103 C CA . PHE F 1 70 ? 17.521 71.792 -53.025 1.00 137.52 70 PHE F CA 1
ATOM 13104 C C . PHE F 1 70 ? 18.648 72.798 -53.384 1.00 145.12 70 PHE F C 1
ATOM 13105 O O . PHE F 1 70 ? 18.711 73.899 -52.837 1.00 148.01 70 PHE F O 1
ATOM 13113 N N . GLU F 1 71 ? 19.520 72.398 -54.305 1.00 146.59 71 GLU F N 1
ATOM 13114 C CA . GLU F 1 71 ? 20.543 73.263 -54.818 1.00 152.36 71 GLU F CA 1
ATOM 13115 C C . GLU F 1 71 ? 19.974 74.454 -55.568 1.00 156.51 71 GLU F C 1
ATOM 13116 O O . GLU F 1 71 ? 20.571 75.510 -55.546 1.00 158.93 71 GLU F O 1
ATOM 13122 N N . ALA F 1 72 ? 18.812 74.307 -56.198 1.00 155.29 72 ALA F N 1
ATOM 13123 C CA . ALA F 1 72 ? 18.163 75.413 -56.886 1.00 158.22 72 ALA F CA 1
ATOM 13124 C C . ALA F 1 72 ? 17.557 76.466 -55.921 1.00 158.92 72 ALA F C 1
ATOM 13125 O O . ALA F 1 72 ? 17.218 77.590 -56.358 1.00 160.64 72 ALA F O 1
ATOM 13127 N N . PHE F 1 73 ? 17.448 76.151 -54.624 1.00 157.35 73 PHE F N 1
ATOM 13128 C CA . PHE F 1 73 ? 16.898 77.120 -53.674 1.00 158.49 73 PHE F CA 1
ATOM 13129 C C . PHE F 1 73 ? 17.736 78.394 -53.544 1.00 164.06 73 PHE F C 1
ATOM 13130 O O . PHE F 1 73 ? 17.213 79.425 -53.215 1.00 162.77 73 PHE F O 1
ATOM 13138 N N . ASP F 1 74 ? 19.040 78.309 -53.739 1.00 168.82 74 ASP F N 1
ATOM 13139 C CA . ASP F 1 74 ? 19.868 79.514 -53.803 1.00 176.92 74 ASP F CA 1
ATOM 13140 C C . ASP F 1 74 ? 19.506 80.480 -54.952 1.00 179.09 74 ASP F C 1
ATOM 13141 O O . ASP F 1 74 ? 19.393 81.683 -54.708 1.00 180.67 74 ASP F O 1
ATOM 13146 N N . GLU F 1 75 ? 19.305 79.975 -56.171 1.00 176.01 75 GLU F N 1
ATOM 13147 C CA . GLU F 1 75 ? 19.186 80.848 -57.350 1.00 173.52 75 GLU F CA 1
ATOM 13148 C C . GLU F 1 75 ? 17.745 81.209 -57.720 1.00 169.75 75 GLU F C 1
ATOM 13149 O O . GLU F 1 75 ? 17.569 82.185 -58.415 1.00 169.57 75 GLU F O 1
ATOM 13155 N N . TYR F 1 76 ? 16.716 80.451 -57.331 1.00 163.40 76 TYR F N 1
ATOM 13156 C CA . TYR F 1 76 ? 15.378 80.660 -57.944 1.00 159.25 76 TYR F CA 1
ATOM 13157 C C . TYR F 1 76 ? 14.255 81.008 -56.956 1.00 157.01 76 TYR F C 1
ATOM 13158 O O . TYR F 1 76 ? 14.356 80.651 -55.741 1.00 154.81 76 TYR F O 1
ATOM 13167 N N . ASP F 1 77 ? 13.192 81.615 -57.504 1.00 155.08 77 ASP F N 1
ATOM 13168 C CA . ASP F 1 77 ? 12.016 82.017 -56.733 1.00 153.26 77 ASP F CA 1
ATOM 13169 C C . ASP F 1 77 ? 10.886 80.925 -56.780 1.00 145.70 77 ASP F C 1
ATOM 13170 O O . ASP F 1 77 ? 9.971 80.986 -55.987 1.00 142.17 77 ASP F O 1
ATOM 13175 N N . GLY F 1 78 ? 10.967 79.999 -57.732 1.00 141.75 78 GLY F N 1
ATOM 13176 C CA . GLY F 1 78 ? 10.057 78.883 -57.815 1.00 136.69 78 GLY F CA 1
ATOM 13177 C C . GLY F 1 78 ? 10.595 77.827 -58.762 1.00 134.14 78 GLY F C 1
ATOM 13178 O O . GLY F 1 78 ? 11.500 78.119 -59.591 1.00 133.92 78 GLY F O 1
ATOM 13179 N N . ILE F 1 79 ? 10.088 76.597 -58.604 1.00 128.14 79 ILE F N 1
ATOM 13180 C CA . ILE F 1 79 ? 10.532 75.459 -59.392 1.00 126.71 79 ILE F CA 1
ATOM 13181 C C . ILE F 1 79 ? 9.320 74.686 -59.893 1.00 122.93 79 ILE F C 1
ATOM 13182 O O . ILE F 1 79 ? 8.377 74.451 -59.110 1.00 120.89 79 ILE F O 1
ATOM 13187 N N . VAL F 1 80 ? 9.350 74.273 -61.163 1.00 122.26 80 VAL F N 1
ATOM 13188 C CA . VAL F 1 80 ? 8.406 73.326 -61.731 1.00 118.57 80 VAL F CA 1
ATOM 13189 C C . VAL F 1 80 ? 9.196 72.119 -62.214 1.00 117.91 80 VAL F C 1
ATOM 13190 O O . VAL F 1 80 ? 10.250 72.279 -62.854 1.00 120.50 80 VAL F O 1
ATOM 13194 N N . ILE F 1 81 ? 8.707 70.910 -61.900 1.00 115.26 81 ILE F N 1
ATOM 13195 C CA . ILE F 1 81 ? 9.307 69.654 -62.363 1.00 113.48 81 ILE F CA 1
ATOM 13196 C C . ILE F 1 81 ? 8.338 68.982 -63.310 1.00 110.93 81 ILE F C 1
ATOM 13197 O O . ILE F 1 81 ? 7.182 68.730 -62.913 1.00 109.18 81 ILE F O 1
ATOM 13202 N N . THR F 1 82 ? 8.762 68.693 -64.534 1.00 111.31 82 THR F N 1
ATOM 13203 C CA . THR F 1 82 ? 7.968 67.952 -65.482 1.00 108.74 82 THR F CA 1
ATOM 13204 C C . THR F 1 82 ? 8.333 66.475 -65.313 1.00 109.37 82 THR F C 1
ATOM 13205 O O . THR F 1 82 ? 9.492 66.132 -65.201 1.00 110.61 82 THR F O 1
ATOM 13209 N N . HIS F 1 83 ? 7.302 65.621 -65.205 1.00 110.03 83 HIS F N 1
ATOM 13210 C CA . HIS F 1 83 ? 7.448 64.241 -64.704 1.00 110.25 83 HIS F CA 1
ATOM 13211 C C . HIS F 1 83 ? 6.342 63.382 -65.330 1.00 109.58 83 HIS F C 1
ATOM 13212 O O . HIS F 1 83 ? 5.275 63.900 -65.746 1.00 110.90 83 HIS F O 1
ATOM 13219 N N . GLY F 1 84 ? 6.589 62.075 -65.447 1.00 108.38 84 GLY F N 1
ATOM 13220 C CA . GLY F 1 84 ? 5.549 61.189 -65.909 1.00 103.67 84 GLY F CA 1
ATOM 13221 C C . GLY F 1 84 ? 4.429 61.097 -64.858 1.00 100.12 84 GLY F C 1
ATOM 13222 O O . GLY F 1 84 ? 4.679 61.351 -63.694 1.00 97.43 84 GLY F O 1
ATOM 13223 N N . THR F 1 85 ? 3.204 60.783 -65.285 1.00 97.62 85 THR F N 1
ATOM 13224 C CA . THR F 1 85 ? 2.067 60.664 -64.368 1.00 94.88 85 THR F CA 1
ATOM 13225 C C . THR F 1 85 ? 2.062 59.370 -63.569 1.00 91.67 85 THR F C 1
ATOM 13226 O O . THR F 1 85 ? 1.725 59.421 -62.426 1.00 88.54 85 THR F O 1
ATOM 13230 N N . ASP F 1 86 ? 2.537 58.260 -64.137 1.00 92.60 86 ASP F N 1
ATOM 13231 C CA . ASP F 1 86 ? 2.543 56.989 -63.447 1.00 92.56 86 ASP F CA 1
ATOM 13232 C C . ASP F 1 86 ? 3.088 57.018 -62.045 1.00 91.33 86 ASP F C 1
ATOM 13233 O O . ASP F 1 86 ? 2.513 56.367 -61.186 1.00 89.34 86 ASP F O 1
ATOM 13238 N N . THR F 1 87 ? 4.194 57.733 -61.795 1.00 91.75 87 THR F N 1
ATOM 13239 C CA . THR F 1 87 ? 4.739 57.769 -60.462 1.00 91.39 87 THR F CA 1
ATOM 13240 C C . THR F 1 87 ? 4.852 59.154 -59.918 1.00 92.79 87 THR F C 1
ATOM 13241 O O . THR F 1 87 ? 5.504 59.349 -58.887 1.00 93.55 87 THR F O 1
ATOM 13245 N N . LEU F 1 88 ? 4.179 60.117 -60.538 1.00 91.71 88 LEU F N 1
ATOM 13246 C CA . LEU F 1 88 ? 4.189 61.480 -60.042 1.00 93.13 88 LEU F CA 1
ATOM 13247 C C . LEU F 1 88 ? 3.906 61.627 -58.552 1.00 92.15 88 LEU F C 1
ATOM 13248 O O . LEU F 1 88 ? 4.594 62.364 -57.816 1.00 94.25 88 LEU F O 1
ATOM 13253 N N . ALA F 1 89 ? 2.895 60.912 -58.060 1.00 89.96 89 ALA F N 1
ATOM 13254 C CA . ALA F 1 89 ? 2.493 61.034 -56.675 1.00 87.53 89 ALA F CA 1
ATOM 13255 C C . ALA F 1 89 ? 3.481 60.389 -55.723 1.00 87.00 89 ALA F C 1
ATOM 13256 O O . ALA F 1 89 ? 3.550 60.770 -54.533 1.00 85.90 89 ALA F O 1
ATOM 13258 N N . TYR F 1 90 ? 4.186 59.381 -56.183 1.00 87.28 90 TYR F N 1
ATOM 13259 C CA . TYR F 1 90 ? 5.266 58.811 -55.380 1.00 90.84 90 TYR F CA 1
ATOM 13260 C C . TYR F 1 90 ? 6.431 59.805 -55.257 1.00 92.96 90 TYR F C 1
ATOM 13261 O O . TYR F 1 90 ? 6.936 60.067 -54.159 1.00 92.20 90 TYR F O 1
ATOM 13270 N N . THR F 1 91 ? 6.832 60.418 -56.380 1.00 95.11 91 THR F N 1
ATOM 13271 C CA . THR F 1 91 ? 7.908 61.412 -56.332 1.00 96.21 91 THR F CA 1
ATOM 13272 C C . THR F 1 91 ? 7.507 62.604 -55.483 1.00 96.91 91 THR F C 1
ATOM 13273 O O . THR F 1 91 ? 8.287 63.041 -54.618 1.00 95.79 91 THR F O 1
ATOM 13277 N N . SER F 1 92 ? 6.289 63.124 -55.689 1.00 97.45 92 SER F N 1
ATOM 13278 C CA . SER F 1 92 ? 5.860 64.273 -54.890 1.00 101.05 92 SER F CA 1
ATOM 13279 C C . SER F 1 92 ? 5.798 64.008 -53.401 1.00 103.99 92 SER F C 1
ATOM 13280 O O . SER F 1 92 ? 6.129 64.893 -52.602 1.00 104.54 92 SER F O 1
ATOM 13283 N N . SER F 1 93 ? 5.395 62.795 -53.026 1.00 100.71 93 SER F N 1
ATOM 13284 C CA . SER F 1 93 ? 5.364 62.409 -51.612 1.00 102.62 93 SER F CA 1
ATOM 13285 C C . SER F 1 93 ? 6.750 62.282 -51.048 1.00 105.61 93 SER F C 1
ATOM 13286 O O . SER F 1 93 ? 7.030 62.826 -49.963 1.00 106.87 93 SER F O 1
ATOM 13289 N N . ALA F 1 94 ? 7.600 61.523 -51.743 1.00 105.42 94 ALA F N 1
ATOM 13290 C CA . ALA F 1 94 ? 8.976 61.305 -51.275 1.00 107.60 94 ALA F CA 1
ATOM 13291 C C . ALA F 1 94 ? 9.735 62.606 -51.123 1.00 109.38 94 ALA F C 1
ATOM 13292 O O . ALA F 1 94 ? 10.372 62.801 -50.096 1.00 108.68 94 ALA F O 1
ATOM 13294 N N . LEU F 1 95 ? 9.624 63.526 -52.090 1.00 109.63 95 LEU F N 1
ATOM 13295 C CA . LEU F 1 95 ? 10.282 64.834 -51.936 1.00 113.34 95 LEU F CA 1
ATOM 13296 C C . LEU F 1 95 ? 9.788 65.643 -50.744 1.00 112.49 95 LEU F C 1
ATOM 13297 O O . LEU F 1 95 ? 10.545 66.434 -50.151 1.00 115.83 95 LEU F O 1
ATOM 13302 N N . SER F 1 96 ? 8.526 65.459 -50.374 1.00 106.55 96 SER F N 1
ATOM 13303 C CA . SER F 1 96 ? 7.991 66.147 -49.193 1.00 107.05 96 SER F CA 1
ATOM 13304 C C . SER F 1 96 ? 8.591 65.678 -47.888 1.00 109.15 96 SER F C 1
ATOM 13305 O O . SER F 1 96 ? 8.700 66.457 -46.968 1.00 113.79 96 SER F O 1
ATOM 13308 N N . PHE F 1 97 ? 9.034 64.441 -47.812 1.00 108.01 97 PHE F N 1
ATOM 13309 C CA . PHE F 1 97 ? 9.709 63.981 -46.603 1.00 110.77 97 PHE F CA 1
ATOM 13310 C C . PHE F 1 97 ? 11.222 64.270 -46.672 1.00 117.02 97 PHE F C 1
ATOM 13311 O O . PHE F 1 97 ? 11.824 64.529 -45.656 1.00 118.80 97 PHE F O 1
ATOM 13319 N N . MET F 1 98 ? 11.816 64.215 -47.863 1.00 121.04 98 MET F N 1
ATOM 13320 C CA . MET F 1 98 ? 13.248 64.415 -48.058 1.00 126.20 98 MET F CA 1
ATOM 13321 C C . MET F 1 98 ? 13.680 65.896 -47.988 1.00 132.88 98 MET F C 1
ATOM 13322 O O . MET F 1 98 ? 14.836 66.179 -47.683 1.00 136.71 98 MET F O 1
ATOM 13327 N N . ILE F 1 99 ? 12.777 66.826 -48.307 1.00 135.01 99 ILE F N 1
ATOM 13328 C CA . ILE F 1 99 ? 13.028 68.255 -48.224 1.00 137.27 99 ILE F CA 1
ATOM 13329 C C . ILE F 1 99 ? 12.100 68.932 -47.210 1.00 136.61 99 ILE F C 1
ATOM 13330 O O . ILE F 1 99 ? 10.938 69.119 -47.494 1.00 134.56 99 ILE F O 1
ATOM 13335 N N . ARG F 1 100 ? 12.629 69.320 -46.055 1.00 139.79 100 ARG F N 1
ATOM 13336 C CA . ARG F 1 100 ? 11.899 70.116 -45.071 1.00 140.80 100 ARG F CA 1
ATOM 13337 C C . ARG F 1 100 ? 11.987 71.623 -45.303 1.00 144.62 100 ARG F C 1
ATOM 13338 O O . ARG F 1 100 ? 13.071 72.140 -45.606 1.00 144.08 100 ARG F O 1
ATOM 13346 N N . ASN F 1 101 ? 10.890 72.330 -45.056 1.00 146.38 101 ASN F N 1
ATOM 13347 C CA . ASN F 1 101 ? 10.761 73.769 -45.133 1.00 151.74 101 ASN F CA 1
ATOM 13348 C C . ASN F 1 101 ? 11.301 74.315 -46.472 1.00 153.36 101 ASN F C 1
ATOM 13349 O O . ASN F 1 101 ? 12.175 75.212 -46.540 1.00 154.60 101 ASN F O 1
ATOM 13354 N N . PRO F 1 102 ? 10.795 73.789 -47.564 1.00 148.93 102 PRO F N 1
ATOM 13355 C CA . PRO F 1 102 ? 11.199 74.414 -48.824 1.00 149.59 102 PRO F CA 1
ATOM 13356 C C . PRO F 1 102 ? 10.897 75.922 -48.775 1.00 151.53 102 PRO F C 1
ATOM 13357 O O . PRO F 1 102 ? 9.851 76.312 -48.281 1.00 153.86 102 PRO F O 1
ATOM 13361 N N . PRO F 1 103 ? 11.831 76.778 -49.217 1.00 155.10 103 PRO F N 1
ATOM 13362 C CA . PRO F 1 103 ? 11.590 78.222 -49.106 1.00 156.03 103 PRO F CA 1
ATOM 13363 C C . PRO F 1 103 ? 10.789 78.819 -50.278 1.00 153.37 103 PRO F C 1
ATOM 13364 O O . PRO F 1 103 ? 10.485 80.012 -50.260 1.00 156.51 103 PRO F O 1
ATOM 13368 N N . ILE F 1 104 ? 10.483 78.020 -51.295 1.00 147.66 104 ILE F N 1
ATOM 13369 C CA . ILE F 1 104 ? 9.758 78.490 -52.464 1.00 145.96 104 ILE F CA 1
ATOM 13370 C C . ILE F 1 104 ? 8.749 77.419 -52.896 1.00 141.19 104 ILE F C 1
ATOM 13371 O O . ILE F 1 104 ? 8.839 76.271 -52.468 1.00 137.02 104 ILE F O 1
ATOM 13376 N N . PRO F 1 105 ? 7.816 77.761 -53.787 1.00 137.92 105 PRO F N 1
ATOM 13377 C CA . PRO F 1 105 ? 6.983 76.708 -54.355 1.00 131.99 105 PRO F CA 1
ATOM 13378 C C . PRO F 1 105 ? 7.752 75.774 -55.288 1.00 129.96 105 PRO F C 1
ATOM 13379 O O . PRO F 1 105 ? 8.480 76.235 -56.169 1.00 136.87 105 PRO F O 1
ATOM 13383 N N . VAL F 1 106 ? 7.563 74.480 -55.087 1.00 125.14 106 VAL F N 1
ATOM 13384 C CA . VAL F 1 106 ? 8.084 73.425 -55.930 1.00 122.44 106 VAL F CA 1
ATOM 13385 C C . VAL F 1 106 ? 6.872 72.614 -56.424 1.00 117.28 106 VAL F C 1
ATOM 13386 O O . VAL F 1 106 ? 6.192 71.928 -55.642 1.00 114.83 106 VAL F O 1
ATOM 13390 N N . VAL F 1 107 ? 6.590 72.724 -57.710 1.00 116.05 107 VAL F N 1
ATOM 13391 C CA . VAL F 1 107 ? 5.396 72.196 -58.308 1.00 114.36 107 VAL F CA 1
ATOM 13392 C C . VAL F 1 107 ? 5.699 71.145 -59.356 1.00 113.44 107 VAL F C 1
ATOM 13393 O O . VAL F 1 107 ? 6.262 71.459 -60.399 1.00 117.98 107 VAL F O 1
ATOM 13397 N N . LEU F 1 108 ? 5.269 69.914 -59.109 1.00 107.30 108 LEU F N 1
ATOM 13398 C CA . LEU F 1 108 ? 5.383 68.838 -60.087 1.00 105.74 108 LEU F CA 1
ATOM 13399 C C . LEU F 1 108 ? 4.190 68.813 -61.008 1.00 102.78 108 LEU F C 1
ATOM 13400 O O . LEU F 1 108 ? 3.070 69.089 -60.586 1.00 100.59 108 LEU F O 1
ATOM 13405 N N . THR F 1 109 ? 4.409 68.464 -62.262 1.00 101.55 109 THR F N 1
ATOM 13406 C CA . THR F 1 109 ? 3.315 68.336 -63.185 1.00 100.21 109 THR F CA 1
ATOM 13407 C C . THR F 1 109 ? 3.665 67.413 -64.325 1.00 101.26 109 THR F C 1
ATOM 13408 O O . THR F 1 109 ? 4.800 66.945 -64.444 1.00 99.05 109 THR F O 1
ATOM 13412 N N . GLY F 1 110 ? 2.664 67.110 -65.134 1.00 102.52 110 GLY F N 1
ATOM 13413 C CA . GLY F 1 110 ? 2.840 66.184 -66.239 1.00 103.57 110 GLY F CA 1
ATOM 13414 C C . GLY F 1 110 ? 1.643 66.284 -67.120 1.00 103.48 110 GLY F C 1
ATOM 13415 O O . GLY F 1 110 ? 0.884 67.256 -67.036 1.00 104.37 110 GLY F O 1
ATOM 13416 N N . SER F 1 111 ? 1.435 65.299 -67.969 1.00 103.45 111 SER F N 1
ATOM 13417 C CA . SER F 1 111 ? 0.244 65.293 -68.795 1.00 103.81 111 SER F CA 1
ATOM 13418 C C . SER F 1 111 ? -0.151 63.864 -69.137 1.00 102.69 111 SER F C 1
ATOM 13419 O O . SER F 1 111 ? 0.668 62.965 -69.128 1.00 104.22 111 SER F O 1
ATOM 13422 N N . MET F 1 112 ? -1.411 63.680 -69.469 1.00 101.48 112 MET F N 1
ATOM 13423 C CA . MET F 1 112 ? -1.894 62.398 -69.952 1.00 100.28 112 MET F CA 1
ATOM 13424 C C . MET F 1 112 ? -1.690 62.198 -71.428 1.00 103.73 112 MET F C 1
ATOM 13425 O O . MET F 1 112 ? -1.566 61.069 -71.863 1.00 98.70 112 MET F O 1
ATOM 13430 N N . LEU F 1 113 ? -1.685 63.298 -72.192 1.00 108.58 113 LEU F N 1
ATOM 13431 C CA . LEU F 1 113 ? -1.381 63.312 -73.629 1.00 114.11 113 LEU F CA 1
ATOM 13432 C C . LEU F 1 113 ? -0.023 64.010 -73.938 1.00 119.00 113 LEU F C 1
ATOM 13433 O O . LEU F 1 113 ? 0.347 64.992 -73.270 1.00 120.65 113 LEU F O 1
ATOM 13438 N N . PRO F 1 114 ? 0.707 63.485 -74.947 1.00 122.80 114 PRO F N 1
ATOM 13439 C CA . PRO F 1 114 ? 1.922 64.140 -75.431 1.00 127.92 114 PRO F CA 1
ATOM 13440 C C . PRO F 1 114 ? 1.702 65.578 -75.786 1.00 130.96 114 PRO F C 1
ATOM 13441 O O . PRO F 1 114 ? 0.668 65.879 -76.354 1.00 131.59 114 PRO F O 1
ATOM 13445 N N . ILE F 1 115 ? 2.653 66.456 -75.477 1.00 134.68 115 ILE F N 1
ATOM 13446 C CA . ILE F 1 115 ? 2.558 67.877 -75.894 1.00 142.12 115 ILE F CA 1
ATOM 13447 C C . ILE F 1 115 ? 2.411 68.005 -77.418 1.00 145.97 115 ILE F C 1
ATOM 13448 O O . ILE F 1 115 ? 1.737 68.916 -77.879 1.00 152.66 115 ILE F O 1
ATOM 13453 N N . THR F 1 116 ? 2.959 67.079 -78.188 1.00 150.89 116 THR F N 1
ATOM 13454 C CA . THR F 1 116 ? 2.780 67.072 -79.637 1.00 156.82 116 THR F CA 1
ATOM 13455 C C . THR F 1 116 ? 1.339 66.753 -80.098 1.00 159.54 116 THR F C 1
ATOM 13456 O O . THR F 1 116 ? 0.993 67.031 -81.231 1.00 163.06 116 THR F O 1
ATOM 13460 N N . GLU F 1 117 ? 0.491 66.156 -79.249 1.00 155.28 117 GLU F N 1
ATOM 13461 C CA . GLU F 1 117 ? -0.905 65.826 -79.659 1.00 157.23 117 GLU F CA 1
ATOM 13462 C C . GLU F 1 117 ? -1.731 67.105 -79.693 1.00 160.28 117 GLU F C 1
ATOM 13463 O O . GLU F 1 117 ? -1.477 68.028 -78.917 1.00 163.58 117 GLU F O 1
ATOM 13469 N N . PRO F 1 118 ? -2.697 67.176 -80.617 1.00 162.99 118 PRO F N 1
ATOM 13470 C CA . PRO F 1 118 ? -3.391 68.491 -80.767 1.00 162.42 118 PRO F CA 1
ATOM 13471 C C . PRO F 1 118 ? -4.328 69.001 -79.643 1.00 154.37 118 PRO F C 1
ATOM 13472 O O . PRO F 1 118 ? -4.389 70.212 -79.437 1.00 149.07 118 PRO F O 1
ATOM 13476 N N . ASN F 1 119 ? -5.007 68.125 -78.931 1.00 148.33 119 ASN F N 1
ATOM 13477 C CA . ASN F 1 119 ? -5.803 68.565 -77.780 1.00 148.68 119 ASN F CA 1
ATOM 13478 C C . ASN F 1 119 ? -5.119 68.234 -76.455 1.00 143.46 119 ASN F C 1
ATOM 13479 O O . ASN F 1 119 ? -5.766 67.851 -75.438 1.00 140.86 119 ASN F O 1
ATOM 13484 N N . SER F 1 120 ? -3.802 68.409 -76.431 1.00 138.88 120 SER F N 1
ATOM 13485 C CA . SER F 1 120 ? -3.027 68.014 -75.259 1.00 131.63 120 SER F CA 1
ATOM 13486 C C . SER F 1 120 ? -3.458 68.777 -74.014 1.00 124.34 120 SER F C 1
ATOM 13487 O O . SER F 1 120 ? -3.773 69.976 -74.085 1.00 121.40 120 SER F O 1
ATOM 13490 N N . ASP F 1 121 ? -3.460 68.071 -72.892 1.00 117.56 121 ASP F N 1
ATOM 13491 C CA . ASP F 1 121 ? -3.580 68.708 -71.568 1.00 113.30 121 ASP F CA 1
ATOM 13492 C C . ASP F 1 121 ? -2.287 69.381 -71.034 1.00 112.07 121 ASP F C 1
ATOM 13493 O O . ASP F 1 121 ? -2.327 70.158 -70.051 1.00 110.06 121 ASP F O 1
ATOM 13498 N N . ALA F 1 122 ? -1.156 69.079 -71.661 1.00 111.79 122 ALA F N 1
ATOM 13499 C CA . ALA F 1 122 ? 0.134 69.555 -71.193 1.00 112.46 122 ALA F CA 1
ATOM 13500 C C . ALA F 1 122 ? 0.216 71.099 -71.114 1.00 114.22 122 ALA F C 1
ATOM 13501 O O . ALA F 1 122 ? 0.664 71.622 -70.096 1.00 112.22 122 ALA F O 1
ATOM 13503 N N . PRO F 1 123 ? -0.230 71.822 -72.150 1.00 115.13 123 PRO F N 1
ATOM 13504 C CA . PRO F 1 123 ? -0.120 73.310 -72.023 1.00 119.42 123 PRO F CA 1
ATOM 13505 C C . PRO F 1 123 ? -0.867 73.884 -70.821 1.00 118.72 123 PRO F C 1
ATOM 13506 O O . PRO F 1 123 ? -0.341 74.756 -70.141 1.00 119.89 123 PRO F O 1
ATOM 13510 N N . ARG F 1 124 ? -2.058 73.381 -70.563 1.00 116.81 124 ARG F N 1
ATOM 13511 C CA . ARG F 1 124 ? -2.833 73.847 -69.429 1.00 118.77 124 ARG F CA 1
ATOM 13512 C C . ARG F 1 124 ? -2.118 73.491 -68.114 1.00 116.36 124 ARG F C 1
ATOM 13513 O O . ARG F 1 124 ? -2.015 74.338 -67.193 1.00 119.23 124 ARG F O 1
ATOM 13521 N N . ASN F 1 125 ? -1.636 72.252 -68.010 1.00 111.09 125 ASN F N 1
ATOM 13522 C CA . ASN F 1 125 ? -0.989 71.823 -66.775 1.00 109.26 125 ASN F CA 1
ATOM 13523 C C . ASN F 1 125 ? 0.282 72.641 -66.444 1.00 110.53 125 ASN F C 1
ATOM 13524 O O . ASN F 1 125 ? 0.540 73.015 -65.270 1.00 110.49 125 ASN F O 1
ATOM 13529 N N . LEU F 1 126 ? 1.055 72.938 -67.488 1.00 114.36 126 LEU F N 1
ATOM 13530 C CA . LEU F 1 126 ? 2.239 73.786 -67.340 1.00 117.62 126 LEU F CA 1
ATOM 13531 C C . LEU F 1 126 ? 1.920 75.184 -66.896 1.00 117.88 126 LEU F C 1
ATOM 13532 O O . LEU F 1 126 ? 2.577 75.707 -65.972 1.00 115.56 126 LEU F O 1
ATOM 13537 N N . ARG F 1 127 ? 0.900 75.788 -67.531 1.00 118.94 127 ARG F N 1
ATOM 13538 C CA . ARG F 1 127 ? 0.484 77.127 -67.121 1.00 123.01 127 ARG F CA 1
ATOM 13539 C C . ARG F 1 127 ? 0.061 77.189 -65.687 1.00 121.24 127 ARG F C 1
ATOM 13540 O O . ARG F 1 127 ? 0.407 78.125 -64.947 1.00 122.30 127 ARG F O 1
ATOM 13548 N N . THR F 1 128 ? -0.686 76.165 -65.270 1.00 119.91 128 THR F N 1
ATOM 13549 C CA . THR F 1 128 ? -1.147 76.193 -63.909 1.00 118.33 128 THR F CA 1
ATOM 13550 C C . THR F 1 128 ? 0.070 76.025 -62.968 1.00 117.68 128 THR F C 1
ATOM 13551 O O . THR F 1 128 ? 0.119 76.703 -61.963 1.00 118.00 128 THR F O 1
ATOM 13555 N N . ALA F 1 129 ? 0.997 75.122 -63.291 1.00 115.65 129 ALA F N 1
ATOM 13556 C CA . ALA F 1 129 ? 2.210 74.938 -62.472 1.00 114.29 129 ALA F CA 1
ATOM 13557 C C . ALA F 1 129 ? 3.098 76.186 -62.407 1.00 116.99 129 ALA F C 1
ATOM 13558 O O . ALA F 1 129 ? 3.566 76.572 -61.328 1.00 117.90 129 ALA F O 1
ATOM 13560 N N . LEU F 1 130 ? 3.303 76.818 -63.555 1.00 116.68 130 LEU F N 1
ATOM 13561 C CA . LEU F 1 130 ? 4.122 78.026 -63.621 1.00 121.80 130 LEU F CA 1
ATOM 13562 C C . LEU F 1 130 ? 3.474 79.223 -62.893 1.00 123.34 130 LEU F C 1
ATOM 13563 O O . LEU F 1 130 ? 4.178 79.971 -62.200 1.00 128.18 130 LEU F O 1
ATOM 13568 N N . THR F 1 131 ? 2.160 79.406 -63.039 1.00 121.54 131 THR F N 1
ATOM 13569 C CA . THR F 1 131 ? 1.464 80.479 -62.333 1.00 122.13 131 THR F CA 1
ATOM 13570 C C . THR F 1 131 ? 1.623 80.299 -60.827 1.00 121.20 131 THR F C 1
ATOM 13571 O O . THR F 1 131 ? 1.921 81.255 -60.113 1.00 122.15 131 THR F O 1
ATOM 13575 N N . PHE F 1 132 ? 1.450 79.073 -60.336 1.00 117.98 132 PHE F N 1
ATOM 13576 C CA . PHE F 1 132 ? 1.627 78.864 -58.909 1.00 117.25 132 PHE F CA 1
ATOM 13577 C C . PHE F 1 132 ? 3.089 78.970 -58.472 1.00 118.62 132 PHE F C 1
ATOM 13578 O O . PHE F 1 132 ? 3.379 79.454 -57.382 1.00 119.88 132 PHE F O 1
ATOM 13586 N N . ALA F 1 133 ? 4.007 78.486 -59.307 1.00 118.87 133 ALA F N 1
ATOM 13587 C CA . ALA F 1 133 ? 5.431 78.649 -59.031 1.00 123.48 133 ALA F CA 1
ATOM 13588 C C . ALA F 1 133 ? 5.811 80.137 -58.832 1.00 129.16 133 ALA F C 1
ATOM 13589 O O . ALA F 1 133 ? 6.616 80.457 -57.975 1.00 129.72 133 ALA F O 1
ATOM 13591 N N . ARG F 1 134 ? 5.164 81.037 -59.552 1.00 135.05 134 ARG F N 1
ATOM 13592 C CA . ARG F 1 134 ? 5.482 82.449 -59.403 1.00 144.30 134 ARG F CA 1
ATOM 13593 C C . ARG F 1 134 ? 4.625 83.234 -58.413 1.00 146.36 134 ARG F C 1
ATOM 13594 O O . ARG F 1 134 ? 5.121 84.196 -57.842 1.00 147.74 134 ARG F O 1
ATOM 13602 N N . LYS F 1 135 ? 3.375 82.822 -58.178 1.00 141.11 135 LYS F N 1
ATOM 13603 C CA . LYS F 1 135 ? 2.471 83.555 -57.301 1.00 142.06 135 LYS F CA 1
ATOM 13604 C C . LYS F 1 135 ? 1.964 82.751 -56.116 1.00 140.04 135 LYS F C 1
ATOM 13605 O O . LYS F 1 135 ? 1.163 83.252 -55.345 1.00 141.83 135 LYS F O 1
ATOM 13611 N N . GLY F 1 136 ? 2.404 81.510 -55.951 1.00 137.59 136 GLY F N 1
ATOM 13612 C CA . GLY F 1 136 ? 1.898 80.667 -54.892 1.00 133.44 136 GLY F CA 1
ATOM 13613 C C . GLY F 1 136 ? 2.676 80.859 -53.618 1.00 135.53 136 GLY F C 1
ATOM 13614 O O . GLY F 1 136 ? 3.030 81.956 -53.293 1.00 138.00 136 GLY F O 1
ATOM 13615 N N . PHE F 1 137 ? 2.911 79.797 -52.868 1.00 134.56 137 PHE F N 1
ATOM 13616 C CA . PHE F 1 137 ? 3.609 79.942 -51.599 1.00 135.50 137 PHE F CA 1
ATOM 13617 C C . PHE F 1 137 ? 4.412 78.657 -51.379 1.00 133.69 137 PHE F C 1
ATOM 13618 O O . PHE F 1 137 ? 4.247 77.694 -52.118 1.00 129.76 137 PHE F O 1
ATOM 13626 N N . PRO F 1 138 ? 5.342 78.663 -50.425 1.00 135.09 138 PRO F N 1
ATOM 13627 C CA . PRO F 1 138 ? 6.276 77.549 -50.310 1.00 132.60 138 PRO F CA 1
ATOM 13628 C C . PRO F 1 138 ? 5.672 76.179 -50.050 1.00 128.46 138 PRO F C 1
ATOM 13629 O O . PRO F 1 138 ? 4.608 76.068 -49.459 1.00 123.54 138 PRO F O 1
ATOM 13633 N N . GLY F 1 139 ? 6.386 75.153 -50.495 1.00 126.95 139 GLY F N 1
ATOM 13634 C CA . GLY F 1 139 ? 5.965 73.780 -50.327 1.00 124.31 139 GLY F CA 1
ATOM 13635 C C . GLY F 1 139 ? 6.107 72.961 -51.591 1.00 121.22 139 GLY F C 1
ATOM 13636 O O . GLY F 1 139 ? 6.553 73.468 -52.624 1.00 124.67 139 GLY F O 1
ATOM 13637 N N . ILE F 1 140 ? 5.697 71.704 -51.496 1.00 114.59 140 ILE F N 1
ATOM 13638 C CA . ILE F 1 140 ? 5.787 70.735 -52.554 1.00 113.08 140 ILE F CA 1
ATOM 13639 C C . ILE F 1 140 ? 4.360 70.378 -52.981 1.00 108.94 140 ILE F C 1
ATOM 13640 O O . ILE F 1 140 ? 3.621 69.872 -52.176 1.00 108.13 140 ILE F O 1
ATOM 13645 N N . TYR F 1 141 ? 4.013 70.672 -54.230 1.00 107.36 141 TYR F N 1
ATOM 13646 C CA . TYR F 1 141 ? 2.676 70.636 -54.775 1.00 104.12 141 TYR F CA 1
ATOM 13647 C C . TYR F 1 141 ? 2.678 69.941 -56.102 1.00 101.85 141 TYR F C 1
ATOM 13648 O O . TYR F 1 141 ? 3.750 69.752 -56.717 1.00 101.24 141 TYR F O 1
ATOM 13657 N N . VAL F 1 142 ? 1.484 69.492 -56.516 1.00 99.97 142 VAL F N 1
ATOM 13658 C CA . VAL F 1 142 ? 1.250 68.931 -57.815 1.00 97.72 142 VAL F CA 1
ATOM 13659 C C . VAL F 1 142 ? 0.217 69.768 -58.501 1.00 97.34 142 VAL F C 1
ATOM 13660 O O . VAL F 1 142 ? -0.766 70.179 -57.885 1.00 93.46 142 VAL F O 1
ATOM 13664 N N . ALA F 1 143 ? 0.469 70.067 -59.780 1.00 99.27 143 ALA F N 1
ATOM 13665 C CA . ALA F 1 143 ? -0.426 70.847 -60.609 1.00 100.68 143 ALA F CA 1
ATOM 13666 C C . ALA F 1 143 ? -1.006 69.913 -61.662 1.00 100.08 143 ALA F C 1
ATOM 13667 O O . ALA F 1 143 ? -0.269 69.143 -62.336 1.00 98.92 143 ALA F O 1
ATOM 13669 N N . PHE F 1 144 ? -2.319 69.960 -61.813 1.00 100.59 144 PHE F N 1
ATOM 13670 C CA . PHE F 1 144 ? -2.985 69.120 -62.828 1.00 100.15 144 PHE F CA 1
ATOM 13671 C C . PHE F 1 144 ? -4.338 69.739 -63.114 1.00 100.64 144 PHE F C 1
ATOM 13672 O O . PHE F 1 144 ? -5.019 70.221 -62.194 1.00 96.28 144 PHE F O 1
ATOM 13680 N N . MET F 1 145 ? -4.661 69.825 -64.394 1.00 108.74 145 MET F N 1
ATOM 13681 C CA . MET F 1 145 ? -5.736 70.691 -64.851 1.00 118.98 145 MET F CA 1
ATOM 13682 C C . MET F 1 145 ? -5.554 72.108 -64.310 1.00 120.73 145 MET F C 1
ATOM 13683 O O . MET F 1 145 ? -4.484 72.647 -64.442 1.00 121.97 145 MET F O 1
ATOM 13688 N N . ASP F 1 146 ? -6.549 72.704 -63.674 1.00 119.62 146 ASP F N 1
ATOM 13689 C CA . ASP F 1 146 ? -6.438 73.995 -63.033 1.00 117.91 146 ASP F CA 1
ATOM 13690 C C . ASP F 1 146 ? -6.179 73.848 -61.543 1.00 115.77 146 ASP F C 1
ATOM 13691 O O . ASP F 1 146 ? -6.322 74.838 -60.827 1.00 123.36 146 ASP F O 1
ATOM 13696 N N . LYS F 1 147 ? -5.779 72.667 -61.037 1.00 103.29 147 LYS F N 1
ATOM 13697 C CA . LYS F 1 147 ? -5.664 72.492 -59.602 1.00 99.67 147 LYS F CA 1
ATOM 13698 C C . LYS F 1 147 ? -4.224 72.426 -59.142 1.00 97.86 147 LYS F C 1
ATOM 13699 O O . LYS F 1 147 ? -3.358 71.863 -59.840 1.00 96.38 147 LYS F O 1
ATOM 13705 N N . ILE F 1 148 ? -4.018 72.944 -57.935 1.00 95.95 148 ILE F N 1
ATOM 13706 C CA . ILE F 1 148 ? -2.816 72.787 -57.175 1.00 96.85 148 ILE F CA 1
ATOM 13707 C C . ILE F 1 148 ? -3.190 71.987 -55.918 1.00 98.61 148 ILE F C 1
ATOM 13708 O O . ILE F 1 148 ? -4.072 72.393 -55.118 1.00 99.56 148 ILE F O 1
ATOM 13713 N N . MET F 1 149 ? -2.459 70.900 -55.698 1.00 98.65 149 MET F N 1
ATOM 13714 C CA . MET F 1 149 ? -2.749 69.920 -54.645 1.00 95.99 149 MET F CA 1
ATOM 13715 C C . MET F 1 149 ? -1.465 69.672 -53.851 1.00 95.87 149 MET F C 1
ATOM 13716 O O . MET F 1 149 ? -0.347 69.691 -54.404 1.00 95.78 149 MET F O 1
ATOM 13721 N N . LEU F 1 150 ? -1.640 69.397 -52.561 1.00 92.89 150 LEU F N 1
ATOM 13722 C CA . LEU F 1 150 ? -0.512 69.083 -51.737 1.00 92.45 150 LEU F CA 1
ATOM 13723 C C . LEU F 1 150 ? 0.136 67.804 -52.194 1.00 90.95 150 LEU F C 1
ATOM 13724 O O . LEU F 1 150 ? -0.506 66.806 -52.454 1.00 85.78 150 LEU F O 1
ATOM 13729 N N . GLY F 1 151 ? 1.449 67.836 -52.295 1.00 95.50 151 GLY F N 1
ATOM 13730 C CA . GLY F 1 151 ? 2.222 66.720 -52.900 1.00 96.18 151 GLY F CA 1
ATOM 13731 C C . GLY F 1 151 ? 2.174 65.406 -52.154 1.00 94.51 151 GLY F C 1
ATOM 13732 O O . GLY F 1 151 ? 2.345 64.363 -52.724 1.00 90.49 151 GLY F O 1
ATOM 13733 N N . THR F 1 152 ? 1.918 65.490 -50.866 1.00 97.86 152 THR F N 1
ATOM 13734 C CA . THR F 1 152 ? 1.674 64.328 -50.042 1.00 101.97 152 THR F CA 1
ATOM 13735 C C . THR F 1 152 ? 0.200 63.840 -49.960 1.00 99.98 152 THR F C 1
ATOM 13736 O O . THR F 1 152 ? -0.095 62.947 -49.177 1.00 95.29 152 THR F O 1
ATOM 13740 N N . ARG F 1 153 ? -0.681 64.409 -50.770 1.00 99.90 153 ARG F N 1
ATOM 13741 C CA . ARG F 1 153 ? -2.083 64.160 -50.707 1.00 99.02 153 ARG F CA 1
ATOM 13742 C C . ARG F 1 153 ? -2.697 63.860 -52.039 1.00 94.73 153 ARG F C 1
ATOM 13743 O O . ARG F 1 153 ? -3.929 63.881 -52.121 1.00 94.71 153 ARG F O 1
ATOM 13751 N N . VAL F 1 154 ? -1.887 63.558 -53.070 1.00 88.90 154 VAL F N 1
ATOM 13752 C CA . VAL F 1 154 ? -2.431 63.276 -54.376 1.00 85.24 154 VAL F CA 1
ATOM 13753 C C . VAL F 1 154 ? -2.304 61.832 -54.706 1.00 81.47 154 VAL F C 1
ATOM 13754 O O . VAL F 1 154 ? -1.374 61.195 -54.263 1.00 80.68 154 VAL F O 1
ATOM 13758 N N . SER F 1 155 ? -3.219 61.347 -55.540 1.00 78.96 155 SER F N 1
ATOM 13759 C CA . SER F 1 155 ? -3.045 60.072 -56.221 1.00 78.55 155 SER F CA 1
ATOM 13760 C C . SER F 1 155 ? -3.539 60.187 -57.615 1.00 78.72 155 SER F C 1
ATOM 13761 O O . SER F 1 155 ? -4.411 60.992 -57.914 1.00 79.92 155 SER F O 1
ATOM 13764 N N . LYS F 1 156 ? -2.998 59.306 -58.442 1.00 78.56 156 LYS F N 1
ATOM 13765 C CA . LYS F 1 156 ? -3.431 59.125 -59.794 1.00 79.45 156 LYS F CA 1
ATOM 13766 C C . LYS F 1 156 ? -4.654 58.187 -59.779 1.00 77.40 156 LYS F C 1
ATOM 13767 O O . LYS F 1 156 ? -4.470 56.982 -59.667 1.00 81.94 156 LYS F O 1
ATOM 13773 N N . VAL F 1 157 ? -5.863 58.730 -59.952 1.00 75.18 157 VAL F N 1
ATOM 13774 C CA . VAL F 1 157 ? -7.069 57.979 -59.864 1.00 75.90 157 VAL F CA 1
ATOM 13775 C C . VAL F 1 157 ? -7.632 57.551 -61.194 1.00 77.78 157 VAL F C 1
ATOM 13776 O O . VAL F 1 157 ? -8.507 56.655 -61.191 1.00 77.61 157 VAL F O 1
ATOM 13780 N N . HIS F 1 158 ? -7.209 58.164 -62.318 1.00 77.31 158 HIS F N 1
ATOM 13781 C CA A HIS F 1 158 ? -7.677 57.712 -63.637 0.64 78.57 158 HIS F CA 1
ATOM 13782 C CA B HIS F 1 158 ? -7.682 57.721 -63.673 0.36 77.32 158 HIS F CA 1
ATOM 13783 C C . HIS F 1 158 ? -6.468 57.304 -64.492 1.00 80.77 158 HIS F C 1
ATOM 13784 O O . HIS F 1 158 ? -5.406 57.958 -64.407 1.00 84.05 158 HIS F O 1
ATOM 13797 N N . SER F 1 159 ? -6.607 56.234 -65.290 1.00 80.63 159 SER F N 1
ATOM 13798 C CA . SER F 1 159 ? -5.512 55.811 -66.166 1.00 84.08 159 SER F CA 1
ATOM 13799 C C . SER F 1 159 ? -5.703 56.342 -67.574 1.00 88.82 159 SER F C 1
ATOM 13800 O O . SER F 1 159 ? -4.827 56.212 -68.378 1.00 87.20 159 SER F O 1
ATOM 13803 N N . LEU F 1 160 ? -6.850 56.965 -67.847 1.00 93.39 160 LEU F N 1
ATOM 13804 C CA . LEU F 1 160 ? -7.230 57.403 -69.162 1.00 96.91 160 LEU F CA 1
ATOM 13805 C C . LEU F 1 160 ? -7.706 58.850 -69.133 1.00 96.90 160 LEU F C 1
ATOM 13806 O O . LEU F 1 160 ? -7.299 59.609 -69.964 1.00 109.59 160 LEU F O 1
ATOM 13811 N N . GLY F 1 161 ? -8.574 59.263 -68.238 1.00 93.88 161 GLY F N 1
ATOM 13812 C CA . GLY F 1 161 ? -9.148 60.601 -68.282 1.00 97.49 161 GLY F CA 1
ATOM 13813 C C . GLY F 1 161 ? -8.167 61.729 -67.953 1.00 99.90 161 GLY F C 1
ATOM 13814 O O . GLY F 1 161 ? -7.164 61.499 -67.259 1.00 97.67 161 GLY F O 1
ATOM 13815 N N . LEU F 1 162 ? -8.459 62.936 -68.456 1.00 102.44 162 LEU F N 1
ATOM 13816 C CA . LEU F 1 162 ? -7.604 64.079 -68.253 1.00 102.72 162 LEU F CA 1
ATOM 13817 C C . LEU F 1 162 ? -7.557 64.574 -66.813 1.00 98.97 162 LEU F C 1
ATOM 13818 O O . LEU F 1 162 ? -6.512 65.059 -66.349 1.00 96.99 162 LEU F O 1
ATOM 13823 N N . ASN F 1 163 ? -8.639 64.396 -66.052 1.00 95.26 163 ASN F N 1
ATOM 13824 C CA . ASN F 1 163 ? -8.634 64.823 -64.652 1.00 91.75 163 ASN F CA 1
ATOM 13825 C C . ASN F 1 163 ? -8.078 63.691 -63.790 1.00 85.67 163 ASN F C 1
ATOM 13826 O O . ASN F 1 163 ? -8.766 63.139 -62.915 1.00 83.98 163 ASN F O 1
ATOM 13831 N N . ALA F 1 164 ? -6.816 63.363 -63.994 1.00 82.13 164 ALA F N 1
ATOM 13832 C CA . ALA F 1 164 ? -6.268 62.140 -63.497 1.00 80.61 164 ALA F CA 1
ATOM 13833 C C . ALA F 1 164 ? -5.847 62.137 -62.046 1.00 78.05 164 ALA F C 1
ATOM 13834 O O . ALA F 1 164 ? -5.652 61.059 -61.486 1.00 77.70 164 ALA F O 1
ATOM 13836 N N . PHE F 1 165 ? -5.640 63.290 -61.459 1.00 77.95 165 PHE F N 1
ATOM 13837 C CA . PHE F 1 165 ? -5.038 63.442 -60.133 1.00 78.80 165 PHE F CA 1
ATOM 13838 C C . PHE F 1 165 ? -6.042 64.101 -59.211 1.00 79.28 165 PHE F C 1
ATOM 13839 O O . PHE F 1 165 ? -6.721 65.070 -59.592 1.00 77.77 165 PHE F O 1
ATOM 13847 N N . GLN F 1 166 ? -6.187 63.543 -58.011 1.00 79.35 166 GLN F N 1
ATOM 13848 C CA . GLN F 1 166 ? -7.132 64.115 -57.074 1.00 81.55 166 GLN F CA 1
ATOM 13849 C C . GLN F 1 166 ? -6.451 64.250 -55.760 1.00 80.58 166 GLN F C 1
ATOM 13850 O O . GLN F 1 166 ? -5.582 63.455 -55.397 1.00 74.33 166 GLN F O 1
ATOM 13856 N N . SER F 1 167 ? -6.925 65.217 -55.002 1.00 81.12 167 SER F N 1
ATOM 13857 C CA . SER F 1 167 ? -6.514 65.341 -53.629 1.00 82.80 167 SER F CA 1
ATOM 13858 C C . SER F 1 167 ? -7.421 64.429 -52.751 1.00 81.29 167 SER F C 1
ATOM 13859 O O . SER F 1 167 ? -8.631 64.432 -52.916 1.00 78.09 167 SER F O 1
ATOM 13862 N N . ILE F 1 168 ? -6.814 63.641 -51.852 1.00 80.31 168 ILE F N 1
ATOM 13863 C CA . ILE F 1 168 ? -7.490 62.515 -51.206 1.00 77.20 168 ILE F CA 1
ATOM 13864 C C . ILE F 1 168 ? -7.538 62.795 -49.724 1.00 76.20 168 ILE F C 1
ATOM 13865 O O . ILE F 1 168 ? -6.479 62.916 -49.088 1.00 75.50 168 ILE F O 1
ATOM 13870 N N . ASN F 1 169 ? -8.751 62.930 -49.195 1.00 74.75 169 ASN F N 1
ATOM 13871 C CA . ASN F 1 169 ? -9.038 63.131 -47.762 1.00 77.14 169 ASN F CA 1
ATOM 13872 C C . ASN F 1 169 ? -8.476 64.473 -47.296 1.00 81.19 169 ASN F C 1
ATOM 13873 O O . ASN F 1 169 ? -8.098 64.603 -46.150 1.00 81.13 169 ASN F O 1
ATOM 13878 N N . TYR F 1 170 ? -8.378 65.468 -48.172 1.00 81.40 170 TYR F N 1
ATOM 13879 C CA . TYR F 1 170 ? -7.699 66.738 -47.819 1.00 84.02 170 TYR F CA 1
ATOM 13880 C C . TYR F 1 170 ? -8.096 67.700 -48.954 1.00 85.40 170 TYR F C 1
ATOM 13881 O O . TYR F 1 170 ? -8.167 67.309 -50.108 1.00 83.36 170 TYR F O 1
ATOM 13890 N N . PRO F 1 171 ? -8.409 68.952 -48.640 1.00 87.32 171 PRO F N 1
ATOM 13891 C CA . PRO F 1 171 ? -8.824 69.838 -49.732 1.00 90.35 171 PRO F CA 1
ATOM 13892 C C . PRO F 1 171 ? -7.698 70.209 -50.732 1.00 91.54 171 PRO F C 1
ATOM 13893 O O . PRO F 1 171 ? -6.512 70.210 -50.380 1.00 93.20 171 PRO F O 1
ATOM 13897 N N . ASP F 1 172 ? -8.091 70.510 -51.959 1.00 93.06 172 ASP F N 1
ATOM 13898 C CA . ASP F 1 172 ? -7.253 71.178 -52.918 1.00 94.38 172 ASP F CA 1
ATOM 13899 C C . ASP F 1 172 ? -6.663 72.439 -52.280 1.00 97.34 172 ASP F C 1
ATOM 13900 O O . ASP F 1 172 ? -7.325 73.130 -51.477 1.00 95.49 172 ASP F O 1
ATOM 13905 N N . ILE F 1 173 ? -5.418 72.739 -52.635 1.00 99.64 173 ILE F N 1
ATOM 13906 C CA . ILE F 1 173 ? -4.730 73.920 -52.109 1.00 103.55 173 ILE F CA 1
ATOM 13907 C C . ILE F 1 173 ? -5.209 75.180 -52.802 1.00 106.23 173 ILE F C 1
ATOM 13908 O O . ILE F 1 173 ? -5.489 76.173 -52.151 1.00 109.38 173 ILE F O 1
ATOM 13913 N N . ALA F 1 174 ? -5.282 75.135 -54.126 1.00 106.58 174 ALA F N 1
ATOM 13914 C CA . ALA F 1 174 ? -5.630 76.303 -54.901 1.00 109.56 174 ALA F CA 1
ATOM 13915 C C . ALA F 1 174 ? -6.083 75.927 -56.278 1.00 109.48 174 ALA F C 1
ATOM 13916 O O . ALA F 1 174 ? -5.902 74.795 -56.720 1.00 100.36 174 ALA F O 1
ATOM 13918 N N . TYR F 1 175 ? -6.711 76.888 -56.942 1.00 114.63 175 TYR F N 1
ATOM 13919 C CA . TYR F 1 175 ? -7.045 76.770 -58.341 1.00 116.01 175 TYR F CA 1
ATOM 13920 C C . TYR F 1 175 ? -6.367 77.923 -59.116 1.00 120.70 175 TYR F C 1
ATOM 13921 O O . TYR F 1 175 ? -6.290 79.063 -58.615 1.00 126.66 175 TYR F O 1
ATOM 13930 N N . VAL F 1 176 ? -5.936 77.644 -60.347 1.00 120.55 176 VAL F N 1
ATOM 13931 C CA . VAL F 1 176 ? -5.423 78.693 -61.189 1.00 123.39 176 VAL F CA 1
ATOM 13932 C C . VAL F 1 176 ? -6.470 79.006 -62.241 1.00 125.27 176 VAL F C 1
ATOM 13933 O O . VAL F 1 176 ? -6.866 78.136 -63.000 1.00 121.34 176 VAL F O 1
ATOM 13937 N N . LYS F 1 177 ? -6.868 80.260 -62.327 1.00 129.23 177 LYS F N 1
ATOM 13938 C CA . LYS F 1 177 ? -7.803 80.666 -63.358 1.00 133.71 177 LYS F CA 1
ATOM 13939 C C . LYS F 1 177 ? -7.173 81.852 -64.090 1.00 140.44 177 LYS F C 1
ATOM 13940 O O . LYS F 1 177 ? -6.923 82.886 -63.482 1.00 143.72 177 LYS F O 1
ATOM 13946 N N . GLY F 1 178 ? -6.847 81.658 -65.374 1.00 143.08 178 GLY F N 1
ATOM 13947 C CA . GLY F 1 178 ? -6.004 82.589 -66.144 1.00 151.15 178 GLY F CA 1
ATOM 13948 C C . GLY F 1 178 ? -4.648 82.708 -65.469 1.00 154.79 178 GLY F C 1
ATOM 13949 O O . GLY F 1 178 ? -3.954 81.711 -65.299 1.00 152.81 178 GLY F O 1
ATOM 13950 N N . ASP F 1 179 ? -4.322 83.919 -65.009 1.00 155.57 179 ASP F N 1
ATOM 13951 C CA . ASP F 1 179 ? -3.094 84.179 -64.282 1.00 153.98 179 ASP F CA 1
ATOM 13952 C C . ASP F 1 179 ? -3.273 84.385 -62.802 1.00 151.12 179 ASP F C 1
ATOM 13953 O O . ASP F 1 179 ? -2.320 84.817 -62.133 1.00 154.88 179 ASP F O 1
ATOM 13958 N N . GLU F 1 180 ? -4.476 84.120 -62.287 1.00 144.14 180 GLU F N 1
ATOM 13959 C CA . GLU F 1 180 ? -4.726 84.250 -60.850 1.00 141.98 180 GLU F CA 1
ATOM 13960 C C . GLU F 1 180 ? -4.744 82.893 -60.092 1.00 135.20 180 GLU F C 1
ATOM 13961 O O . GLU F 1 180 ? -5.164 81.879 -60.615 1.00 133.47 180 GLU F O 1
ATOM 13967 N N . VAL F 1 181 ? -4.268 82.945 -58.855 1.00 132.09 181 VAL F N 1
ATOM 13968 C CA . VAL F 1 181 ? -4.284 81.878 -57.932 1.00 129.27 181 VAL F CA 1
ATOM 13969 C C . VAL F 1 181 ? -5.439 82.166 -56.978 1.00 131.03 181 VAL F C 1
ATOM 13970 O O . VAL F 1 181 ? -5.420 83.206 -56.343 1.00 127.88 181 VAL F O 1
ATOM 13974 N N . LEU F 1 182 ? -6.435 81.252 -56.887 1.00 129.96 182 LEU F N 1
ATOM 13975 C CA . LEU F 1 182 ? -7.518 81.348 -55.901 1.00 131.41 182 LEU F CA 1
ATOM 13976 C C . LEU F 1 182 ? -7.260 80.288 -54.870 1.00 129.02 182 LEU F C 1
ATOM 13977 O O . LEU F 1 182 ? -7.341 79.097 -55.153 1.00 121.19 182 LEU F O 1
ATOM 13982 N N . VAL F 1 183 ? -6.904 80.725 -53.678 1.00 132.94 183 VAL F N 1
ATOM 13983 C CA . VAL F 1 183 ? -6.546 79.832 -52.615 1.00 132.06 183 VAL F CA 1
ATOM 13984 C C . VAL F 1 183 ? -7.813 79.223 -51.948 1.00 132.83 183 VAL F C 1
ATOM 13985 O O . VAL F 1 183 ? -8.720 79.937 -51.581 1.00 140.78 183 VAL F O 1
ATOM 13989 N N . ARG F 1 184 ? -7.836 77.894 -51.842 1.00 126.46 184 ARG F N 1
ATOM 13990 C CA . ARG F 1 184 ? -8.884 77.124 -51.194 1.00 120.47 184 ARG F CA 1
ATOM 13991 C C . ARG F 1 184 ? -8.401 76.751 -49.780 1.00 119.81 184 ARG F C 1
ATOM 13992 O O . ARG F 1 184 ? -9.160 76.855 -48.851 1.00 117.49 184 ARG F O 1
ATOM 14000 N N . HIS F 1 185 ? -7.147 76.356 -49.596 1.00 118.27 185 HIS F N 1
ATOM 14001 C CA . HIS F 1 185 ? -6.660 75.960 -48.286 1.00 119.65 185 HIS F CA 1
ATOM 14002 C C . HIS F 1 185 ? -5.147 76.200 -48.244 1.00 121.94 185 HIS F C 1
ATOM 14003 O O . HIS F 1 185 ? -4.405 75.594 -49.023 1.00 119.80 185 HIS F O 1
ATOM 14010 N N . LYS F 1 186 ? -4.694 77.041 -47.324 1.00 126.23 186 LYS F N 1
ATOM 14011 C CA . LYS F 1 186 ? -3.282 77.260 -47.141 1.00 130.48 186 LYS F CA 1
ATOM 14012 C C . LYS F 1 186 ? -2.774 76.321 -46.053 1.00 130.59 186 LYS F C 1
ATOM 14013 O O . LYS F 1 186 ? -3.233 76.414 -44.959 1.00 129.44 186 LYS F O 1
ATOM 14019 N N . PRO F 1 187 ? -1.825 75.427 -46.337 1.00 131.32 187 PRO F N 1
ATOM 14020 C CA . PRO F 1 187 ? -1.315 74.559 -45.258 1.00 131.10 187 PRO F CA 1
ATOM 14021 C C . PRO F 1 187 ? -0.400 75.308 -44.296 1.00 136.69 187 PRO F C 1
ATOM 14022 O O . PRO F 1 187 ? -0.031 76.438 -44.551 1.00 141.68 187 PRO F O 1
ATOM 14026 N N . ARG F 1 188 ? 0.069 74.672 -43.223 1.00 137.47 188 ARG F N 1
ATOM 14027 C CA . ARG F 1 188 ? 1.386 75.049 -42.617 1.00 141.56 188 ARG F CA 1
ATOM 14028 C C . ARG F 1 188 ? 2.509 74.714 -43.619 1.00 141.43 188 ARG F C 1
ATOM 14029 O O . ARG F 1 188 ? 2.543 73.576 -44.105 1.00 141.70 188 ARG F O 1
ATOM 14037 N N . ILE F 1 189 ? 3.350 75.611 -43.989 1.00 141.64 189 ILE F N 1
ATOM 14038 C CA . ILE F 1 189 ? 4.714 75.264 -44.475 1.00 141.74 189 ILE F CA 1
ATOM 14039 C C . ILE F 1 189 ? 5.526 76.475 -44.122 1.00 147.27 189 ILE F C 1
ATOM 14040 O O . ILE F 1 189 ? 5.238 77.563 -44.647 1.00 148.28 189 ILE F O 1
ATOM 14045 N N . GLY F 1 190 ? 6.586 76.331 -43.303 1.00 149.18 190 GLY F N 1
ATOM 14046 C CA . GLY F 1 190 ? 7.690 77.319 -43.367 1.00 155.15 190 GLY F CA 1
ATOM 14047 C C . GLY F 1 190 ? 8.588 77.385 -42.170 1.00 159.17 190 GLY F C 1
ATOM 14048 O O . GLY F 1 190 ? 9.253 76.461 -41.918 1.00 159.84 190 GLY F O 1
ATOM 14049 N N . ASN F 1 191 ? 8.439 78.440 -41.363 1.00 163.96 191 ASN F N 1
ATOM 14050 C CA . ASN F 1 191 ? 9.512 78.976 -40.437 1.00 167.81 191 ASN F CA 1
ATOM 14051 C C . ASN F 1 191 ? 11.040 78.549 -40.526 1.00 167.71 191 ASN F C 1
ATOM 14052 O O . ASN F 1 191 ? 11.886 79.370 -40.815 1.00 170.16 191 ASN F O 1
ATOM 14057 N N . GLY F 1 192 ? 11.280 77.245 -40.369 1.00 165.24 192 GLY F N 1
ATOM 14058 C CA . GLY F 1 192 ? 12.649 76.724 -40.177 1.00 166.56 192 GLY F CA 1
ATOM 14059 C C . GLY F 1 192 ? 13.536 76.828 -41.389 1.00 168.49 192 GLY F C 1
ATOM 14060 O O . GLY F 1 192 ? 13.086 77.298 -42.456 1.00 169.10 192 GLY F O 1
ATOM 14061 N N . GLU F 1 193 ? 14.795 76.420 -41.260 1.00 171.29 193 GLU F N 1
ATOM 14062 C CA . GLU F 1 193 ? 15.741 76.479 -42.410 1.00 171.33 193 GLU F CA 1
ATOM 14063 C C . GLU F 1 193 ? 15.497 75.330 -43.377 1.00 168.85 193 GLU F C 1
ATOM 14064 O O . GLU F 1 193 ? 15.106 74.270 -42.933 1.00 170.22 193 GLU F O 1
ATOM 14070 N N . PRO F 1 194 ? 15.704 75.509 -44.693 1.00 164.94 194 PRO F N 1
ATOM 14071 C CA . PRO F 1 194 ? 15.596 74.340 -45.614 1.00 159.47 194 PRO F CA 1
ATOM 14072 C C . PRO F 1 194 ? 16.539 73.206 -45.237 1.00 159.66 194 PRO F C 1
ATOM 14073 O O . PRO F 1 194 ? 17.682 73.481 -44.908 1.00 164.28 194 PRO F O 1
ATOM 14077 N N . LEU F 1 195 ? 16.077 71.960 -45.231 1.00 154.20 195 LEU F N 1
ATOM 14078 C CA . LEU F 1 195 ? 16.922 70.824 -44.875 1.00 153.13 195 LEU F CA 1
ATOM 14079 C C . LEU F 1 195 ? 16.719 69.758 -45.917 1.00 147.60 195 LEU F C 1
ATOM 14080 O O . LEU F 1 195 ? 15.586 69.497 -46.319 1.00 143.06 195 LEU F O 1
ATOM 14085 N N . PHE F 1 196 ? 17.802 69.145 -46.354 1.00 146.50 196 PHE F N 1
ATOM 14086 C CA . PHE F 1 196 ? 17.737 68.030 -47.270 1.00 141.65 196 PHE F CA 1
ATOM 14087 C C . PHE F 1 196 ? 18.075 66.810 -46.439 1.00 141.93 196 PHE F C 1
ATOM 14088 O O . PHE F 1 196 ? 19.088 66.800 -45.768 1.00 144.12 196 PHE F O 1
ATOM 14096 N N . ASP F 1 197 ? 17.212 65.798 -46.470 1.00 139.02 197 ASP F N 1
ATOM 14097 C CA . ASP F 1 197 ? 17.355 64.627 -45.597 1.00 139.57 197 ASP F CA 1
ATOM 14098 C C . ASP F 1 197 ? 16.952 63.378 -46.387 1.00 136.79 197 ASP F C 1
ATOM 14099 O O . ASP F 1 197 ? 15.845 62.838 -46.189 1.00 128.44 197 ASP F O 1
ATOM 14104 N N . PRO F 1 198 ? 17.859 62.920 -47.287 1.00 136.47 198 PRO F N 1
ATOM 14105 C CA . PRO F 1 198 ? 17.509 61.933 -48.322 1.00 133.11 198 PRO F CA 1
ATOM 14106 C C . PRO F 1 198 ? 17.566 60.439 -47.967 1.00 130.03 198 PRO F C 1
ATOM 14107 O O . PRO F 1 198 ? 17.299 59.618 -48.843 1.00 124.97 198 PRO F O 1
ATOM 14111 N N . GLU F 1 199 ? 17.909 60.070 -46.747 1.00 133.24 199 GLU F N 1
ATOM 14112 C CA . GLU F 1 199 ? 18.098 58.665 -46.447 1.00 134.15 199 GLU F CA 1
ATOM 14113 C C . GLU F 1 199 ? 16.759 57.938 -46.493 1.00 130.74 199 GLU F C 1
ATOM 14114 O O . GLU F 1 199 ? 15.794 58.316 -45.826 1.00 129.48 199 GLU F O 1
ATOM 14120 N N . LEU F 1 200 ? 16.684 56.916 -47.331 1.00 128.52 200 LEU F N 1
ATOM 14121 C CA . LEU F 1 200 ? 15.545 56.055 -47.349 1.00 127.38 200 LEU F CA 1
ATOM 14122 C C . LEU F 1 200 ? 15.951 54.624 -47.661 1.00 125.56 200 LEU F C 1
ATOM 14123 O O . LEU F 1 200 ? 17.012 54.386 -48.250 1.00 128.41 200 LEU F O 1
ATOM 14128 N N . ASP F 1 201 ? 15.121 53.679 -47.191 1.00 118.32 201 ASP F N 1
ATOM 14129 C CA . ASP F 1 201 ? 15.341 52.271 -47.390 1.00 115.74 201 ASP F CA 1
ATOM 14130 C C . ASP F 1 201 ? 14.297 51.862 -48.407 1.00 114.02 201 ASP F C 1
ATOM 14131 O O . ASP F 1 201 ? 13.097 51.826 -48.101 1.00 112.53 201 ASP F O 1
ATOM 14136 N N . PRO F 1 202 ? 14.745 51.539 -49.633 1.00 115.38 202 PRO F N 1
ATOM 14137 C CA . PRO F 1 202 ? 13.790 51.166 -50.679 1.00 113.04 202 PRO F CA 1
ATOM 14138 C C . PRO F 1 202 ? 13.153 49.768 -50.567 1.00 112.63 202 PRO F C 1
ATOM 14139 O O . PRO F 1 202 ? 12.250 49.447 -51.364 1.00 113.82 202 PRO F O 1
ATOM 14143 N N . ASN F 1 203 ? 13.587 48.951 -49.607 1.00 113.81 203 ASN F N 1
ATOM 14144 C CA . ASN F 1 203 ? 13.182 47.526 -49.516 1.00 112.38 203 ASN F CA 1
ATOM 14145 C C . ASN F 1 203 ? 11.880 47.390 -48.743 1.00 107.95 203 ASN F C 1
ATOM 14146 O O . ASN F 1 203 ? 11.873 46.897 -47.618 1.00 103.51 203 ASN F O 1
ATOM 14151 N N . VAL F 1 204 ? 10.797 47.867 -49.352 1.00 105.80 204 VAL F N 1
ATOM 14152 C CA . VAL F 1 204 ? 9.463 47.778 -48.801 1.00 105.58 204 VAL F CA 1
ATOM 14153 C C . VAL F 1 204 ? 8.568 47.207 -49.867 1.00 104.63 204 VAL F C 1
ATOM 14154 O O . VAL F 1 204 ? 8.843 47.317 -51.051 1.00 108.59 204 VAL F O 1
ATOM 14158 N N . VAL F 1 205 ? 7.480 46.592 -49.439 1.00 107.32 205 VAL F N 1
ATOM 14159 C CA . VAL F 1 205 ? 6.550 45.963 -50.355 1.00 106.97 205 VAL F CA 1
ATOM 14160 C C . VAL F 1 205 ? 5.130 46.323 -49.939 1.00 104.57 205 VAL F C 1
ATOM 14161 O O . VAL F 1 205 ? 4.817 46.432 -48.738 1.00 103.92 205 VAL F O 1
ATOM 14165 N N . HIS F 1 206 ? 4.285 46.511 -50.949 1.00 102.88 206 HIS F N 1
ATOM 14166 C CA . HIS F 1 206 ? 2.907 46.907 -50.778 1.00 101.58 206 HIS F CA 1
ATOM 14167 C C . HIS F 1 206 ? 2.051 45.772 -51.323 1.00 99.93 206 HIS F C 1
ATOM 14168 O O . HIS F 1 206 ? 2.052 45.473 -52.537 1.00 99.22 206 HIS F O 1
ATOM 14175 N N . ILE F 1 207 ? 1.323 45.130 -50.440 1.00 95.79 207 ILE F N 1
ATOM 14176 C CA . ILE F 1 207 ? 0.540 43.943 -50.831 1.00 96.76 207 ILE F CA 1
ATOM 14177 C C . ILE F 1 207 ? -0.922 44.124 -50.411 1.00 91.46 207 ILE F C 1
ATOM 14178 O O . ILE F 1 207 ? -1.225 44.724 -49.389 1.00 88.88 207 ILE F O 1
ATOM 14183 N N . ARG F 1 208 ? -1.821 43.601 -51.220 1.00 86.09 208 ARG F N 1
ATOM 14184 C CA . ARG F 1 208 ? -3.233 43.721 -50.936 1.00 83.50 208 ARG F CA 1
ATOM 14185 C C . ARG F 1 208 ? -3.728 42.490 -50.177 1.00 81.39 208 ARG F C 1
ATOM 14186 O O . ARG F 1 208 ? -3.499 41.351 -50.637 1.00 78.86 208 ARG F O 1
ATOM 14194 N N . LEU F 1 209 ? -4.389 42.703 -49.037 1.00 77.90 209 LEU F N 1
ATOM 14195 C CA . LEU F 1 209 ? -5.051 41.575 -48.335 1.00 80.11 209 LEU F CA 1
ATOM 14196 C C . LEU F 1 209 ? -6.260 41.166 -49.142 1.00 77.24 209 LEU F C 1
ATOM 14197 O O . LEU F 1 209 ? -7.139 41.986 -49.398 1.00 72.61 209 LEU F O 1
ATOM 14202 N N . THR F 1 210 ? -6.309 39.897 -49.522 1.00 74.96 210 THR F N 1
ATOM 14203 C CA . THR F 1 210 ? -7.362 39.423 -50.404 1.00 72.74 210 THR F CA 1
ATOM 14204 C C . THR F 1 210 ? -7.889 38.108 -49.800 1.00 77.06 210 THR F C 1
ATOM 14205 O O . THR F 1 210 ? -7.126 37.373 -49.174 1.00 74.27 210 THR F O 1
ATOM 14209 N N . PRO F 1 211 ? -9.193 37.794 -49.986 1.00 76.89 211 PRO F N 1
ATOM 14210 C CA . PRO F 1 211 ? -9.589 36.484 -49.601 1.00 83.05 211 PRO F CA 1
ATOM 14211 C C . PRO F 1 211 ? -8.733 35.471 -50.355 1.00 85.50 211 PRO F C 1
ATOM 14212 O O . PRO F 1 211 ? -8.461 35.654 -51.540 1.00 78.32 211 PRO F O 1
ATOM 14216 N N . GLY F 1 212 ? -8.282 34.437 -49.637 1.00 84.83 212 GLY F N 1
ATOM 14217 C CA . GLY F 1 212 ? -7.389 33.489 -50.235 1.00 87.29 212 GLY F CA 1
ATOM 14218 C C . GLY F 1 212 ? -5.903 33.773 -50.078 1.00 87.83 212 GLY F C 1
ATOM 14219 O O . GLY F 1 212 ? -5.133 32.887 -50.315 1.00 90.70 212 GLY F O 1
ATOM 14220 N N . LEU F 1 213 ? -5.479 34.978 -49.704 1.00 84.75 213 LEU F N 1
ATOM 14221 C CA . LEU F 1 213 ? -4.062 35.216 -49.441 1.00 86.85 213 LEU F CA 1
ATOM 14222 C C . LEU F 1 213 ? -3.578 34.269 -48.337 1.00 90.13 213 LEU F C 1
ATOM 14223 O O . LEU F 1 213 ? -4.167 34.238 -47.263 1.00 90.30 213 LEU F O 1
ATOM 14228 N N . SER F 1 214 ? -2.521 33.514 -48.608 1.00 92.43 214 SER F N 1
ATOM 14229 C CA . SER F 1 214 ? -2.085 32.482 -47.668 1.00 96.66 214 SER F CA 1
ATOM 14230 C C . SER F 1 214 ? -0.989 32.980 -46.696 1.00 97.57 214 SER F C 1
ATOM 14231 O O . SER F 1 214 ? -0.185 33.850 -47.046 1.00 94.35 214 SER F O 1
ATOM 14234 N N . PRO F 1 215 ? -0.973 32.421 -45.468 1.00 99.25 215 PRO F N 1
ATOM 14235 C CA . PRO F 1 215 ? 0.131 32.595 -44.539 1.00 101.95 215 PRO F CA 1
ATOM 14236 C C . PRO F 1 215 ? 1.523 32.403 -45.165 1.00 106.48 215 PRO F C 1
ATOM 14237 O O . PRO F 1 215 ? 2.425 33.184 -44.864 1.00 108.35 215 PRO F O 1
ATOM 14241 N N . GLU F 1 216 ? 1.657 31.389 -46.024 1.00 106.98 216 GLU F N 1
ATOM 14242 C CA . GLU F 1 216 ? 2.926 31.038 -46.684 1.00 111.99 216 GLU F CA 1
ATOM 14243 C C . GLU F 1 216 ? 3.471 32.212 -47.524 1.00 107.54 216 GLU F C 1
ATOM 14244 O O . GLU F 1 216 ? 4.657 32.560 -47.432 1.00 108.01 216 GLU F O 1
ATOM 14250 N N . VAL F 1 217 ? 2.586 32.839 -48.300 1.00 103.16 217 VAL F N 1
ATOM 14251 C CA . VAL F 1 217 ? 2.959 33.973 -49.150 1.00 103.76 217 VAL F CA 1
ATOM 14252 C C . VAL F 1 217 ? 3.415 35.156 -48.330 1.00 105.82 217 VAL F C 1
ATOM 14253 O O . VAL F 1 217 ? 4.406 35.801 -48.653 1.00 109.67 217 VAL F O 1
ATOM 14257 N N . LEU F 1 218 ? 2.677 35.455 -47.273 1.00 106.36 218 LEU F N 1
ATOM 14258 C CA . LEU F 1 218 ? 2.992 36.624 -46.464 1.00 108.19 218 LEU F CA 1
ATOM 14259 C C . LEU F 1 218 ? 4.297 36.413 -45.679 1.00 108.42 218 LEU F C 1
ATOM 14260 O O . LEU F 1 218 ? 5.032 37.361 -45.428 1.00 105.75 218 LEU F O 1
ATOM 14265 N N . ARG F 1 219 ? 4.577 35.160 -45.296 1.00 113.73 219 ARG F N 1
ATOM 14266 C CA . ARG F 1 219 ? 5.872 34.801 -44.706 1.00 118.06 219 ARG F CA 1
ATOM 14267 C C . ARG F 1 219 ? 7.041 35.001 -45.663 1.00 116.00 219 ARG F C 1
ATOM 14268 O O . ARG F 1 219 ? 8.080 35.551 -45.274 1.00 113.62 219 ARG F O 1
ATOM 14276 N N . ALA F 1 220 ? 6.873 34.498 -46.889 1.00 113.70 220 ALA F N 1
ATOM 14277 C CA . ALA F 1 220 ? 7.888 34.623 -47.929 1.00 115.39 220 ALA F CA 1
ATOM 14278 C C . ALA F 1 220 ? 8.198 36.101 -48.232 1.00 114.95 220 ALA F C 1
ATOM 14279 O O . ALA F 1 220 ? 9.359 36.462 -48.440 1.00 118.33 220 ALA F O 1
ATOM 14281 N N . VAL F 1 221 ? 7.162 36.935 -48.238 1.00 112.36 221 VAL F N 1
ATOM 14282 C CA . VAL F 1 221 ? 7.325 38.367 -48.447 1.00 114.26 221 VAL F CA 1
ATOM 14283 C C . VAL F 1 221 ? 8.049 39.016 -47.273 1.00 116.01 221 VAL F C 1
ATOM 14284 O O . VAL F 1 221 ? 8.965 39.822 -47.474 1.00 118.90 221 VAL F O 1
ATOM 14288 N N . ALA F 1 222 ? 7.639 38.667 -46.065 1.00 113.38 222 ALA F N 1
ATOM 14289 C CA . ALA F 1 222 ? 8.209 39.260 -44.861 1.00 114.98 222 ALA F CA 1
ATOM 14290 C C . ALA F 1 222 ? 9.699 38.986 -44.727 1.00 118.35 222 ALA F C 1
ATOM 14291 O O . ALA F 1 222 ? 10.436 39.871 -44.316 1.00 119.03 222 ALA F O 1
ATOM 14293 N N . ARG F 1 223 ? 10.146 37.775 -45.065 1.00 120.53 223 ARG F N 1
ATOM 14294 C CA . ARG F 1 223 ? 11.586 37.416 -45.002 1.00 124.02 223 ARG F CA 1
ATOM 14295 C C . ARG F 1 223 ? 12.515 38.041 -46.049 1.00 126.80 223 ARG F C 1
ATOM 14296 O O . ARG F 1 223 ? 13.736 37.933 -45.922 1.00 130.53 223 ARG F O 1
ATOM 14304 N N . ALA F 1 224 ? 11.961 38.752 -47.043 1.00 124.77 224 ALA F N 1
ATOM 14305 C CA . ALA F 1 224 ? 12.677 39.300 -48.164 1.00 122.93 224 ALA F CA 1
ATOM 14306 C C . ALA F 1 224 ? 12.625 40.835 -48.233 1.00 120.30 224 ALA F C 1
ATOM 14307 O O . ALA F 1 224 ? 13.147 41.399 -49.175 1.00 121.31 224 ALA F O 1
ATOM 14309 N N . THR F 1 225 ? 12.010 41.485 -47.250 1.00 116.50 225 THR F N 1
ATOM 14310 C CA . THR F 1 225 ? 11.837 42.925 -47.248 1.00 115.48 225 THR F CA 1
ATOM 14311 C C . THR F 1 225 ? 12.157 43.444 -45.885 1.00 113.38 225 THR F C 1
ATOM 14312 O O . THR F 1 225 ? 12.257 42.666 -44.962 1.00 111.16 225 THR F O 1
ATOM 14316 N N . ASP F 1 226 ? 12.216 44.762 -45.746 1.00 111.66 226 ASP F N 1
ATOM 14317 C CA . ASP F 1 226 ? 12.381 45.378 -44.425 1.00 113.12 226 ASP F CA 1
ATOM 14318 C C . ASP F 1 226 ? 11.105 45.986 -43.859 1.00 110.28 226 ASP F C 1
ATOM 14319 O O . ASP F 1 226 ? 11.074 46.337 -42.692 1.00 108.86 226 ASP F O 1
ATOM 14324 N N . GLY F 1 227 ? 10.066 46.135 -44.677 1.00 108.22 227 GLY F N 1
ATOM 14325 C CA . GLY F 1 227 ? 8.835 46.765 -44.232 1.00 104.53 227 GLY F CA 1
ATOM 14326 C C . GLY F 1 227 ? 7.711 46.380 -45.149 1.00 101.85 227 GLY F C 1
ATOM 14327 O O . GLY F 1 227 ? 7.947 46.053 -46.320 1.00 103.68 227 GLY F O 1
ATOM 14328 N N . ILE F 1 228 ? 6.478 46.383 -44.639 1.00 99.41 228 ILE F N 1
ATOM 14329 C CA . ILE F 1 228 ? 5.340 45.936 -45.423 1.00 95.82 228 ILE F CA 1
ATOM 14330 C C . ILE F 1 228 ? 4.246 46.948 -45.298 1.00 92.89 228 ILE F C 1
ATOM 14331 O O . ILE F 1 228 ? 3.954 47.389 -44.211 1.00 93.50 228 ILE F O 1
ATOM 14336 N N . VAL F 1 229 ? 3.646 47.324 -46.415 1.00 90.87 229 VAL F N 1
ATOM 14337 C CA . VAL F 1 229 ? 2.359 48.018 -46.422 1.00 88.84 229 VAL F CA 1
ATOM 14338 C C . VAL F 1 229 ? 1.272 47.017 -46.798 1.00 84.76 229 VAL F C 1
ATOM 14339 O O . VAL F 1 229 ? 1.322 46.433 -47.879 1.00 84.29 229 VAL F O 1
ATOM 14343 N N . LEU F 1 230 ? 0.327 46.802 -45.887 1.00 83.56 230 LEU F N 1
ATOM 14344 C CA . LEU F 1 230 ? -0.855 45.987 -46.167 1.00 81.13 230 LEU F CA 1
ATOM 14345 C C . LEU F 1 230 ? -2.002 46.870 -46.559 1.00 75.90 230 LEU F C 1
ATOM 14346 O O . LEU F 1 230 ? -2.279 47.865 -45.912 1.00 72.87 230 LEU F O 1
ATOM 14351 N N . GLU F 1 231 ? -2.673 46.500 -47.621 1.00 74.37 231 GLU F N 1
ATOM 14352 C CA . GLU F 1 231 ? -3.820 47.256 -48.095 1.00 73.31 231 GLU F CA 1
ATOM 14353 C C . GLU F 1 231 ? -5.074 46.419 -47.693 1.00 70.96 231 GLU F C 1
ATOM 14354 O O . GLU F 1 231 ? -5.385 45.389 -48.325 1.00 69.90 231 GLU F O 1
ATOM 14360 N N . GLY F 1 232 ? -5.715 46.826 -46.596 1.00 68.72 232 GLY F N 1
ATOM 14361 C CA . GLY F 1 232 ? -6.875 46.097 -46.021 1.00 65.57 232 GLY F CA 1
ATOM 14362 C C . GLY F 1 232 ? -8.206 46.626 -46.507 1.00 62.99 232 GLY F C 1
ATOM 14363 O O . GLY F 1 232 ? -8.274 47.621 -47.196 1.00 63.88 232 GLY F O 1
ATOM 14364 N N . TYR F 1 233 ? -9.289 45.990 -46.176 1.00 60.58 233 TYR F N 1
ATOM 14365 C CA . TYR F 1 233 ? -10.635 46.363 -46.659 1.00 59.13 233 TYR F CA 1
ATOM 14366 C C . TYR F 1 233 ? -11.194 47.464 -45.724 1.00 59.23 233 TYR F C 1
ATOM 14367 O O . TYR F 1 233 ? -11.114 47.393 -44.475 1.00 59.58 233 TYR F O 1
ATOM 14376 N N . GLY F 1 234 ? -11.828 48.444 -46.300 1.00 55.04 234 GLY F N 1
ATOM 14377 C CA . GLY F 1 234 ? -12.598 49.428 -45.535 1.00 54.96 234 GLY F CA 1
ATOM 14378 C C . GLY F 1 234 ? -11.792 50.146 -44.467 1.00 57.20 234 GLY F C 1
ATOM 14379 O O . GLY F 1 234 ? -10.712 50.682 -44.755 1.00 56.19 234 GLY F O 1
ATOM 14380 N N . ALA F 1 235 ? -12.301 50.072 -43.226 1.00 57.16 235 ALA F N 1
ATOM 14381 C CA . ALA F 1 235 ? -11.701 50.717 -42.086 1.00 59.75 235 ALA F CA 1
ATOM 14382 C C . ALA F 1 235 ? -10.439 49.987 -41.597 1.00 61.42 235 ALA F C 1
ATOM 14383 O O . ALA F 1 235 ? -9.689 50.539 -40.784 1.00 61.59 235 ALA F O 1
ATOM 14385 N N . GLY F 1 236 ? -10.215 48.777 -42.105 1.00 61.14 236 GLY F N 1
ATOM 14386 C CA . GLY F 1 236 ? -8.934 48.083 -41.893 1.00 64.71 236 GLY F CA 1
ATOM 14387 C C . GLY F 1 236 ? -9.039 46.947 -40.874 1.00 66.32 236 GLY F C 1
ATOM 14388 O O . GLY F 1 236 ? -9.826 47.009 -39.941 1.00 66.09 236 GLY F O 1
ATOM 14389 N N . GLY F 1 237 ? -8.252 45.906 -41.077 1.00 68.42 237 GLY F N 1
ATOM 14390 C CA . GLY F 1 237 ? -8.254 44.721 -40.239 1.00 69.09 237 GLY F CA 1
ATOM 14391 C C . GLY F 1 237 ? -7.527 43.584 -40.928 1.00 69.68 237 GLY F C 1
ATOM 14392 O O . GLY F 1 237 ? -7.201 43.677 -42.073 1.00 69.36 237 GLY F O 1
ATOM 14393 N N . ILE F 1 238 ? -7.242 42.516 -40.223 1.00 70.29 238 ILE F N 1
ATOM 14394 C CA . ILE F 1 238 ? -6.569 41.405 -40.841 1.00 73.26 238 ILE F CA 1
ATOM 14395 C C . ILE F 1 238 ? -7.390 40.120 -40.656 1.00 73.54 238 ILE F C 1
ATOM 14396 O O . ILE F 1 238 ? -7.848 39.877 -39.546 1.00 71.92 238 ILE F O 1
ATOM 14401 N N . PRO F 1 239 ? -7.565 39.326 -41.747 1.00 72.66 239 PRO F N 1
ATOM 14402 C CA . PRO F 1 239 ? -8.218 38.020 -41.697 1.00 73.39 239 PRO F CA 1
ATOM 14403 C C . PRO F 1 239 ? -7.482 37.067 -40.754 1.00 74.72 239 PRO F C 1
ATOM 14404 O O . PRO F 1 239 ? -6.241 36.952 -40.821 1.00 75.79 239 PRO F O 1
ATOM 14408 N N . TYR F 1 240 ? -8.250 36.429 -39.870 1.00 75.09 240 TYR F N 1
ATOM 14409 C CA . TYR F 1 240 ? -7.745 35.412 -38.977 1.00 76.25 240 TYR F CA 1
ATOM 14410 C C . TYR F 1 240 ? -8.464 34.060 -39.082 1.00 77.96 240 TYR F C 1
ATOM 14411 O O . TYR F 1 240 ? -8.077 33.124 -38.355 1.00 81.37 240 TYR F O 1
ATOM 14420 N N . ARG F 1 241 ? -9.475 33.920 -39.941 1.00 73.65 241 ARG F N 1
ATOM 14421 C CA . ARG F 1 241 ? -10.267 32.719 -40.007 1.00 73.61 241 ARG F CA 1
ATOM 14422 C C . ARG F 1 241 ? -9.825 31.897 -41.204 1.00 77.20 241 ARG F C 1
ATOM 14423 O O . ARG F 1 241 ? -9.700 32.440 -42.283 1.00 77.90 241 ARG F O 1
ATOM 14431 N N . GLY F 1 242 ? -9.623 30.584 -41.034 1.00 82.09 242 GLY F N 1
ATOM 14432 C CA . GLY F 1 242 ? -9.228 29.703 -42.141 1.00 85.23 242 GLY F CA 1
ATOM 14433 C C . GLY F 1 242 ? -7.794 29.934 -42.629 1.00 88.44 242 GLY F C 1
ATOM 14434 O O . GLY F 1 242 ? -6.981 29.032 -42.561 1.00 94.03 242 GLY F O 1
ATOM 14435 N N . ARG F 1 243 ? -7.501 31.107 -43.155 1.00 86.68 243 ARG F N 1
ATOM 14436 C CA . ARG F 1 243 ? -6.130 31.503 -43.474 1.00 89.95 243 ARG F CA 1
ATOM 14437 C C . ARG F 1 243 ? -5.783 32.562 -42.483 1.00 87.72 243 ARG F C 1
ATOM 14438 O O . ARG F 1 243 ? -6.226 33.696 -42.592 1.00 89.01 243 ARG F O 1
ATOM 14446 N N . ASN F 1 244 ? -5.025 32.170 -41.475 1.00 91.13 244 ASN F N 1
ATOM 14447 C CA . ASN F 1 244 ? -4.767 33.029 -40.336 1.00 91.21 244 ASN F CA 1
ATOM 14448 C C . ASN F 1 244 ? -3.578 33.910 -40.654 1.00 89.45 244 ASN F C 1
ATOM 14449 O O . ASN F 1 244 ? -2.432 33.562 -40.358 1.00 89.62 244 ASN F O 1
ATOM 14454 N N . LEU F 1 245 ? -3.870 35.044 -41.259 1.00 86.74 245 LEU F N 1
ATOM 14455 C CA . LEU F 1 245 ? -2.839 36.016 -41.576 1.00 88.82 245 LEU F CA 1
ATOM 14456 C C . LEU F 1 245 ? -2.470 36.861 -40.373 1.00 87.02 245 LEU F C 1
ATOM 14457 O O . LEU F 1 245 ? -1.377 37.421 -40.357 1.00 87.95 245 LEU F O 1
ATOM 14462 N N . LEU F 1 246 ? -3.356 36.967 -39.382 1.00 87.06 246 LEU F N 1
ATOM 14463 C CA . LEU F 1 246 ? -3.029 37.698 -38.143 1.00 92.08 246 LEU F CA 1
ATOM 14464 C C . LEU F 1 246 ? -1.820 37.126 -37.414 1.00 94.77 246 LEU F C 1
ATOM 14465 O O . LEU F 1 246 ? -1.002 37.867 -36.871 1.00 93.13 246 LEU F O 1
ATOM 14470 N N . GLU F 1 247 ? -1.734 35.811 -37.403 1.00 96.79 247 GLU F N 1
ATOM 14471 C CA . GLU F 1 247 ? -0.607 35.127 -36.802 1.00 102.29 247 GLU F CA 1
ATOM 14472 C C . GLU F 1 247 ? 0.705 35.467 -37.504 1.00 104.28 247 GLU F C 1
ATOM 14473 O O . GLU F 1 247 ? 1.700 35.741 -36.853 1.00 105.53 247 GLU F O 1
ATOM 14479 N N . VAL F 1 248 ? 0.705 35.478 -38.828 1.00 103.67 248 VAL F N 1
ATOM 14480 C CA . VAL F 1 248 ? 1.881 35.866 -39.613 1.00 105.26 248 VAL F CA 1
ATOM 14481 C C . VAL F 1 248 ? 2.256 37.310 -39.310 1.00 104.32 248 VAL F C 1
ATOM 14482 O O . VAL F 1 248 ? 3.428 37.639 -39.191 1.00 109.60 248 VAL F O 1
ATOM 14486 N N . VAL F 1 249 ? 1.264 38.171 -39.183 1.00 100.25 249 VAL F N 1
ATOM 14487 C CA . VAL F 1 249 ? 1.525 39.581 -38.933 1.00 100.55 249 VAL F CA 1
ATOM 14488 C C . VAL F 1 249 ? 2.084 39.841 -37.520 1.00 102.23 249 VAL F C 1
ATOM 14489 O O . VAL F 1 249 ? 2.985 40.664 -37.391 1.00 101.70 249 VAL F O 1
ATOM 14493 N N . SER F 1 250 ? 1.594 39.156 -36.490 1.00 98.92 250 SER F N 1
ATOM 14494 C CA . SER F 1 250 ? 2.097 39.400 -35.135 1.00 105.05 250 SER F CA 1
ATOM 14495 C C . SER F 1 250 ? 3.562 38.989 -34.995 1.00 109.70 250 SER F C 1
ATOM 14496 O O . SER F 1 250 ? 4.291 39.638 -34.257 1.00 110.17 250 SER F O 1
ATOM 14499 N N . GLU F 1 251 ? 3.969 37.926 -35.696 1.00 110.44 251 GLU F N 1
ATOM 14500 C CA . GLU F 1 251 ? 5.370 37.498 -35.736 1.00 112.02 251 GLU F CA 1
ATOM 14501 C C . GLU F 1 251 ? 6.253 38.469 -36.522 1.00 112.75 251 GLU F C 1
ATOM 14502 O O . GLU F 1 251 ? 7.315 38.877 -36.035 1.00 121.39 251 GLU F O 1
ATOM 14508 N N . THR F 1 252 ? 5.835 38.851 -37.726 1.00 109.86 252 THR F N 1
ATOM 14509 C CA . THR F 1 252 ? 6.566 39.825 -38.511 1.00 107.69 252 THR F CA 1
ATOM 14510 C C . THR F 1 252 ? 6.721 41.137 -37.737 1.00 108.05 252 THR F C 1
ATOM 14511 O O . THR F 1 252 ? 7.835 41.636 -37.627 1.00 107.91 252 THR F O 1
ATOM 14515 N N . ALA F 1 253 ? 5.645 41.659 -37.153 1.00 106.73 253 ALA F N 1
ATOM 14516 C CA . ALA F 1 253 ? 5.669 42.965 -36.489 1.00 109.44 253 ALA F CA 1
ATOM 14517 C C . ALA F 1 253 ? 6.517 43.054 -35.232 1.00 116.24 253 ALA F C 1
ATOM 14518 O O . ALA F 1 253 ? 6.743 44.144 -34.728 1.00 118.64 253 ALA F O 1
ATOM 14520 N N . ARG F 1 254 ? 6.953 41.919 -34.706 1.00 123.95 254 ARG F N 1
ATOM 14521 C CA . ARG F 1 254 ? 8.027 41.911 -33.714 1.00 131.21 254 ARG F CA 1
ATOM 14522 C C . ARG F 1 254 ? 9.363 42.386 -34.275 1.00 131.64 254 ARG F C 1
ATOM 14523 O O . ARG F 1 254 ? 10.146 42.963 -33.538 1.00 137.56 254 ARG F O 1
ATOM 14531 N N . GLU F 1 255 ? 9.651 42.111 -35.549 1.00 132.87 255 GLU F N 1
ATOM 14532 C CA . GLU F 1 255 ? 10.951 42.452 -36.168 1.00 134.26 255 GLU F CA 1
ATOM 14533 C C . GLU F 1 255 ? 10.927 43.563 -37.223 1.00 130.26 255 GLU F C 1
ATOM 14534 O O . GLU F 1 255 ? 11.955 44.178 -37.463 1.00 135.62 255 GLU F O 1
ATOM 14540 N N . LYS F 1 256 ? 9.786 43.822 -37.862 1.00 124.95 256 LYS F N 1
ATOM 14541 C CA . LYS F 1 256 ? 9.711 44.749 -39.004 1.00 120.61 256 LYS F CA 1
ATOM 14542 C C . LYS F 1 256 ? 8.386 45.487 -38.963 1.00 118.46 256 LYS F C 1
ATOM 14543 O O . LYS F 1 256 ? 7.382 44.902 -38.573 1.00 115.80 256 LYS F O 1
ATOM 14549 N N . PRO F 1 257 ? 8.369 46.756 -39.401 1.00 115.03 257 PRO F N 1
ATOM 14550 C CA . PRO F 1 257 ? 7.114 47.499 -39.447 1.00 110.57 257 PRO F CA 1
ATOM 14551 C C . PRO F 1 257 ? 6.137 46.975 -40.511 1.00 105.83 257 PRO F C 1
ATOM 14552 O O . PRO F 1 257 ? 6.531 46.613 -41.629 1.00 106.57 257 PRO F O 1
ATOM 14556 N N . VAL F 1 258 ? 4.879 46.914 -40.116 1.00 101.06 258 VAL F N 1
ATOM 14557 C CA . VAL F 1 258 ? 3.777 46.556 -40.953 1.00 95.18 258 VAL F CA 1
ATOM 14558 C C . VAL F 1 258 ? 2.784 47.686 -40.811 1.00 92.07 258 VAL F C 1
ATOM 14559 O O . VAL F 1 258 ? 2.290 47.968 -39.718 1.00 94.13 258 VAL F O 1
ATOM 14563 N N . VAL F 1 259 ? 2.456 48.314 -41.917 1.00 88.98 259 VAL F N 1
ATOM 14564 C CA . VAL F 1 259 ? 1.588 49.461 -41.941 1.00 88.49 259 VAL F CA 1
ATOM 14565 C C . VAL F 1 259 ? 0.325 49.079 -42.684 1.00 86.20 259 VAL F C 1
ATOM 14566 O O . VAL F 1 259 ? 0.412 48.395 -43.702 1.00 91.23 259 VAL F O 1
ATOM 14570 N N . MET F 1 260 ? -0.813 49.585 -42.238 1.00 81.94 260 MET F N 1
ATOM 14571 C CA . MET F 1 260 ? -2.088 49.232 -42.860 1.00 78.11 260 MET F CA 1
ATOM 14572 C C . MET F 1 260 ? -2.764 50.418 -43.429 1.00 74.60 260 MET F C 1
ATOM 14573 O O . MET F 1 260 ? -3.075 51.339 -42.678 1.00 72.23 260 MET F O 1
ATOM 14578 N N . THR F 1 261 ? -3.026 50.395 -44.745 1.00 71.12 261 THR F N 1
ATOM 14579 C CA . THR F 1 261 ? -3.890 51.390 -45.381 1.00 69.75 261 THR F CA 1
ATOM 14580 C C . THR F 1 261 ? -5.131 50.624 -45.899 1.00 68.42 261 THR F C 1
ATOM 14581 O O . THR F 1 261 ? -5.298 49.453 -45.602 1.00 75.57 261 THR F O 1
ATOM 14585 N N . THR F 1 262 ? -5.971 51.285 -46.656 1.00 66.60 262 THR F N 1
ATOM 14586 C CA . THR F 1 262 ? -7.208 50.728 -47.155 1.00 63.79 262 THR F CA 1
ATOM 14587 C C . THR F 1 262 ? -7.230 50.572 -48.671 1.00 66.65 262 THR F C 1
ATOM 14588 O O . THR F 1 262 ? -6.597 51.356 -49.389 1.00 66.17 262 THR F O 1
ATOM 14592 N N . GLN F 1 263 ? -8.029 49.601 -49.128 1.00 67.76 263 GLN F N 1
ATOM 14593 C CA . GLN F 1 263 ? -8.348 49.398 -50.536 1.00 67.60 263 GLN F CA 1
ATOM 14594 C C . GLN F 1 263 ? -9.286 50.444 -51.044 1.00 62.86 263 GLN F C 1
ATOM 14595 O O . GLN F 1 263 ? -9.288 50.698 -52.214 1.00 68.72 263 GLN F O 1
ATOM 14601 N N . ALA F 1 264 ? -10.029 51.104 -50.192 1.00 60.87 264 ALA F N 1
ATOM 14602 C CA . ALA F 1 264 ? -10.860 52.190 -50.651 1.00 58.92 264 ALA F CA 1
ATOM 14603 C C . ALA F 1 264 ? -9.961 53.342 -51.093 1.00 62.13 264 ALA F C 1
ATOM 14604 O O . ALA F 1 264 ? -8.826 53.540 -50.571 1.00 66.14 264 ALA F O 1
ATOM 14606 N N . LEU F 1 265 ? -10.480 54.174 -51.989 1.00 62.15 265 LEU F N 1
ATOM 14607 C CA . LEU F 1 265 ? -9.749 55.398 -52.391 1.00 63.11 265 LEU F CA 1
ATOM 14608 C C . LEU F 1 265 ? -9.886 56.453 -51.332 1.00 61.01 265 LEU F C 1
ATOM 14609 O O . LEU F 1 265 ? -8.906 57.096 -50.991 1.00 60.84 265 LEU F O 1
ATOM 14614 N N . TYR F 1 266 ? -11.117 56.653 -50.853 1.00 59.61 266 TYR F N 1
ATOM 14615 C CA . TYR F 1 266 ? -11.406 57.682 -49.789 1.00 61.49 266 TYR F CA 1
ATOM 14616 C C . TYR F 1 266 ? -11.643 57.138 -48.403 1.00 59.98 266 TYR F C 1
ATOM 14617 O O . TYR F 1 266 ? -12.149 56.027 -48.250 1.00 59.64 266 TYR F O 1
ATOM 14626 N N . GLY F 1 267 ? -11.284 57.939 -47.424 1.00 61.38 267 GLY F N 1
ATOM 14627 C CA . GLY F 1 267 ? -11.641 57.702 -46.003 1.00 61.47 267 GLY F CA 1
ATOM 14628 C C . GLY F 1 267 ? -10.559 57.119 -45.129 1.00 62.00 267 GLY F C 1
ATOM 14629 O O . GLY F 1 267 ? -10.734 57.071 -43.959 1.00 61.27 267 GLY F O 1
ATOM 14630 N N . GLY F 1 268 ? -9.485 56.560 -45.691 1.00 62.54 268 GLY F N 1
ATOM 14631 C CA . GLY F 1 268 ? -8.430 55.994 -44.881 1.00 65.15 268 GLY F CA 1
ATOM 14632 C C . GLY F 1 268 ? -8.843 54.852 -43.967 1.00 64.21 268 GLY F C 1
ATOM 14633 O O . GLY F 1 268 ? -9.928 54.267 -44.128 1.00 63.94 268 GLY F O 1
ATOM 14634 N N . VAL F 1 269 ? -8.005 54.542 -42.985 1.00 66.66 269 VAL F N 1
ATOM 14635 C CA . VAL F 1 269 ? -8.330 53.523 -41.994 1.00 66.98 269 VAL F CA 1
ATOM 14636 C C . VAL F 1 269 ? -8.686 54.029 -40.619 1.00 68.77 269 VAL F C 1
ATOM 14637 O O . VAL F 1 269 ? -8.355 55.116 -40.225 1.00 68.18 269 VAL F O 1
ATOM 14641 N N . ASP F 1 270 ? -9.406 53.177 -39.891 1.00 68.34 270 ASP F N 1
ATOM 14642 C CA . ASP F 1 270 ? -9.662 53.422 -38.486 1.00 73.13 270 ASP F CA 1
ATOM 14643 C C . ASP F 1 270 ? -9.762 52.044 -37.811 1.00 73.66 270 ASP F C 1
ATOM 14644 O O . ASP F 1 270 ? -10.845 51.468 -37.759 1.00 69.96 270 ASP F O 1
ATOM 14649 N N . LEU F 1 271 ? -8.614 51.552 -37.348 1.00 77.17 271 LEU F N 1
ATOM 14650 C CA . LEU F 1 271 ? -8.512 50.218 -36.794 1.00 80.60 271 LEU F CA 1
ATOM 14651 C C . LEU F 1 271 ? -9.235 50.063 -35.446 1.00 75.76 271 LEU F C 1
ATOM 14652 O O . LEU F 1 271 ? -9.340 48.969 -34.957 1.00 75.62 271 LEU F O 1
ATOM 14657 N N . THR F 1 272 ? -9.719 51.168 -34.886 1.00 74.74 272 THR F N 1
ATOM 14658 C CA . THR F 1 272 ? -10.549 51.216 -33.682 1.00 76.74 272 THR F CA 1
ATOM 14659 C C . THR F 1 272 ? -11.985 50.725 -33.926 1.00 78.66 272 THR F C 1
ATOM 14660 O O . THR F 1 272 ? -12.649 50.305 -32.970 1.00 74.18 272 THR F O 1
ATOM 14664 N N . ARG F 1 273 ? -12.455 50.764 -35.173 1.00 76.80 273 ARG F N 1
ATOM 14665 C CA . ARG F 1 273 ? -13.869 50.685 -35.429 1.00 76.76 273 ARG F CA 1
ATOM 14666 C C . ARG F 1 273 ? -14.425 49.248 -35.326 1.00 71.33 273 ARG F C 1
ATOM 14667 O O . ARG F 1 273 ? -15.565 49.085 -34.975 1.00 67.94 273 ARG F O 1
ATOM 14675 N N . TYR F 1 274 ? -13.614 48.236 -35.628 1.00 68.64 274 TYR F N 1
ATOM 14676 C CA . TYR F 1 274 ? -14.046 46.843 -35.696 1.00 67.41 274 TYR F CA 1
ATOM 14677 C C . TYR F 1 274 ? -13.034 46.001 -34.986 1.00 69.93 274 TYR F C 1
ATOM 14678 O O . TYR F 1 274 ? -11.823 46.337 -34.928 1.00 71.98 274 TYR F O 1
ATOM 14687 N N . GLU F 1 275 ? -13.521 44.854 -34.546 1.00 70.43 275 GLU F N 1
ATOM 14688 C CA . GLU F 1 275 ? -12.693 43.897 -33.853 1.00 75.43 275 GLU F CA 1
ATOM 14689 C C . GLU F 1 275 ? -11.515 43.405 -34.710 1.00 73.91 275 GLU F C 1
ATOM 14690 O O . GLU F 1 275 ? -10.410 43.229 -34.198 1.00 72.77 275 GLU F O 1
ATOM 14696 N N . VAL F 1 276 ? -11.771 43.176 -35.990 1.00 67.33 276 VAL F N 1
ATOM 14697 C CA . VAL F 1 276 ? -10.713 42.812 -36.911 1.00 67.80 276 VAL F CA 1
ATOM 14698 C C . VAL F 1 276 ? -9.586 43.866 -36.965 1.00 67.15 276 VAL F C 1
ATOM 14699 O O . VAL F 1 276 ? -8.419 43.503 -37.081 1.00 67.11 276 VAL F O 1
ATOM 14703 N N . GLY F 1 277 ? -9.967 45.132 -36.822 1.00 66.10 277 GLY F N 1
ATOM 14704 C CA . GLY F 1 277 ? -9.027 46.224 -36.644 1.00 68.35 277 GLY F CA 1
ATOM 14705 C C . GLY F 1 277 ? -8.285 46.232 -35.345 1.00 71.36 277 GLY F C 1
ATOM 14706 O O . GLY F 1 277 ? -7.060 46.525 -35.299 1.00 72.29 277 GLY F O 1
ATOM 14707 N N . ARG F 1 278 ? -9.006 45.922 -34.277 1.00 72.45 278 ARG F N 1
ATOM 14708 C CA . ARG F 1 278 ? -8.410 45.979 -32.950 1.00 78.57 278 ARG F CA 1
ATOM 14709 C C . ARG F 1 278 ? -7.410 44.850 -32.802 1.00 78.88 278 ARG F C 1
ATOM 14710 O O . ARG F 1 278 ? -6.333 45.087 -32.288 1.00 80.83 278 ARG F O 1
ATOM 14718 N N . ARG F 1 279 ? -7.736 43.654 -33.292 1.00 76.89 279 ARG F N 1
ATOM 14719 C CA . ARG F 1 279 ? -6.758 42.566 -33.342 1.00 80.05 279 ARG F CA 1
ATOM 14720 C C . ARG F 1 279 ? -5.529 42.957 -34.139 1.00 79.60 279 ARG F C 1
ATOM 14721 O O . ARG F 1 279 ? -4.411 42.588 -33.810 1.00 78.10 279 ARG F O 1
ATOM 14729 N N . ALA F 1 280 ? -5.714 43.707 -35.200 1.00 78.17 280 ALA F N 1
ATOM 14730 C CA . ALA F 1 280 ? -4.571 44.183 -36.016 1.00 80.76 280 ALA F CA 1
ATOM 14731 C C . ALA F 1 280 ? -3.676 45.096 -35.195 1.00 83.96 280 ALA F C 1
ATOM 14732 O O . ALA F 1 280 ? -2.460 44.895 -35.194 1.00 87.15 280 ALA F O 1
ATOM 14734 N N . LEU F 1 281 ? -4.274 46.039 -34.460 1.00 85.27 281 LEU F N 1
ATOM 14735 C CA . LEU F 1 281 ? -3.509 46.894 -33.518 1.00 86.79 281 LEU F CA 1
ATOM 14736 C C . LEU F 1 281 ? -2.779 46.083 -32.450 1.00 88.17 281 LEU F C 1
ATOM 14737 O O . LEU F 1 281 ? -1.642 46.381 -32.122 1.00 90.83 281 LEU F O 1
ATOM 14742 N N . GLU F 1 282 ? -3.423 45.061 -31.916 1.00 92.04 282 GLU F N 1
ATOM 14743 C CA . GLU F 1 282 ? -2.814 44.224 -30.876 1.00 97.45 282 GLU F CA 1
ATOM 14744 C C . GLU F 1 282 ? -1.608 43.462 -31.426 1.00 99.10 282 GLU F C 1
ATOM 14745 O O . GLU F 1 282 ? -0.660 43.220 -30.695 1.00 102.73 282 GLU F O 1
ATOM 14751 N N . ALA F 1 283 ? -1.647 43.096 -32.711 1.00 95.20 283 ALA F N 1
ATOM 14752 C CA . ALA F 1 283 ? -0.531 42.405 -33.338 1.00 94.98 283 ALA F CA 1
ATOM 14753 C C . ALA F 1 283 ? 0.628 43.332 -33.724 1.00 94.61 283 ALA F C 1
ATOM 14754 O O . ALA F 1 283 ? 1.607 42.847 -34.299 1.00 95.18 283 ALA F O 1
ATOM 14756 N N . GLY F 1 284 ? 0.537 44.649 -33.448 1.00 92.34 284 GLY F N 1
ATOM 14757 C CA . GLY F 1 284 ? 1.635 45.593 -33.665 1.00 93.42 284 GLY F CA 1
ATOM 14758 C C . GLY F 1 284 ? 1.532 46.429 -34.922 1.00 92.03 284 GLY F C 1
ATOM 14759 O O . GLY F 1 284 ? 2.437 47.206 -35.228 1.00 94.71 284 GLY F O 1
ATOM 14760 N N . VAL F 1 285 ? 0.417 46.302 -35.672 1.00 88.52 285 VAL F N 1
ATOM 14761 C CA . VAL F 1 285 ? 0.254 46.981 -36.945 1.00 84.66 285 VAL F CA 1
ATOM 14762 C C . VAL F 1 285 ? 0.165 48.489 -36.771 1.00 84.76 285 VAL F C 1
ATOM 14763 O O . VAL F 1 285 ? -0.494 48.974 -35.876 1.00 82.93 285 VAL F O 1
ATOM 14767 N N . ILE F 1 286 ? 0.825 49.223 -37.678 1.00 85.66 286 ILE F N 1
ATOM 14768 C CA . ILE F 1 286 ? 0.818 50.686 -37.673 1.00 88.98 286 ILE F CA 1
ATOM 14769 C C . ILE F 1 286 ? -0.228 51.190 -38.611 1.00 85.61 286 ILE F C 1
ATOM 14770 O O . ILE F 1 286 ? -0.215 50.852 -39.794 1.00 86.99 286 ILE F O 1
ATOM 14775 N N . PRO F 1 287 ? -1.196 51.979 -38.092 1.00 84.82 287 PRO F N 1
ATOM 14776 C CA . PRO F 1 287 ? -2.259 52.461 -39.004 1.00 80.68 287 PRO F CA 1
ATOM 14777 C C . PRO F 1 287 ? -1.729 53.633 -39.799 1.00 79.61 287 PRO F C 1
ATOM 14778 O O . PRO F 1 287 ? -0.963 54.426 -39.276 1.00 79.20 287 PRO F O 1
ATOM 14782 N N . ALA F 1 288 ? -2.169 53.742 -41.037 1.00 79.52 288 ALA F N 1
ATOM 14783 C CA . ALA F 1 288 ? -1.779 54.822 -41.940 1.00 79.73 288 ALA F CA 1
ATOM 14784 C C . ALA F 1 288 ? -2.754 55.970 -41.877 1.00 78.96 288 ALA F C 1
ATOM 14785 O O . ALA F 1 288 ? -2.661 56.887 -42.697 1.00 81.07 288 ALA F O 1
ATOM 14787 N N . GLY F 1 289 ? -3.717 55.928 -40.954 1.00 77.38 289 GLY F N 1
ATOM 14788 C CA . GLY F 1 289 ? -4.750 56.953 -40.847 1.00 77.61 289 GLY F CA 1
ATOM 14789 C C . GLY F 1 289 ? -5.375 57.231 -42.208 1.00 78.72 289 GLY F C 1
ATOM 14790 O O . GLY F 1 289 ? -5.718 56.316 -42.991 1.00 73.34 289 GLY F O 1
ATOM 14791 N N . ASP F 1 290 ? -5.466 58.516 -42.525 1.00 80.74 290 ASP F N 1
ATOM 14792 C CA . ASP F 1 290 ? -6.076 58.932 -43.765 1.00 78.80 290 ASP F CA 1
ATOM 14793 C C . ASP F 1 290 ? -5.020 59.211 -44.921 1.00 77.32 290 ASP F C 1
ATOM 14794 O O . ASP F 1 290 ? -5.366 59.744 -45.942 1.00 72.25 290 ASP F O 1
ATOM 14799 N N . MET F 1 291 ? -3.795 58.718 -44.779 1.00 79.46 291 MET F N 1
ATOM 14800 C CA . MET F 1 291 ? -2.740 58.959 -45.784 1.00 78.38 291 MET F CA 1
ATOM 14801 C C . MET F 1 291 ? -3.009 58.295 -47.108 1.00 75.50 291 MET F C 1
ATOM 14802 O O . MET F 1 291 ? -3.583 57.234 -47.170 1.00 72.48 291 MET F O 1
ATOM 14807 N N . THR F 1 292 ? -2.537 58.908 -48.212 1.00 73.66 292 THR F N 1
ATOM 14808 C CA . THR F 1 292 ? -2.573 58.260 -49.519 1.00 72.08 292 THR F CA 1
ATOM 14809 C C . THR F 1 292 ? -1.662 57.049 -49.489 1.00 74.20 292 THR F C 1
ATOM 14810 O O . THR F 1 292 ? -0.751 56.945 -48.633 1.00 77.17 292 THR F O 1
ATOM 14814 N N . LYS F 1 293 ? -1.888 56.132 -50.420 1.00 74.63 293 LYS F N 1
ATOM 14815 C CA . LYS F 1 293 ? -1.015 54.969 -50.539 1.00 77.67 293 LYS F CA 1
ATOM 14816 C C . LYS F 1 293 ? 0.419 55.290 -50.922 1.00 81.51 293 LYS F C 1
ATOM 14817 O O . LYS F 1 293 ? 1.341 54.586 -50.509 1.00 82.55 293 LYS F O 1
ATOM 14823 N N . GLU F 1 294 ? 0.584 56.355 -51.707 1.00 85.19 294 GLU F N 1
ATOM 14824 C CA . GLU F 1 294 ? 1.896 56.807 -52.167 1.00 87.46 294 GLU F CA 1
ATOM 14825 C C . GLU F 1 294 ? 2.626 57.417 -50.999 1.00 92.57 294 GLU F C 1
ATOM 14826 O O . GLU F 1 294 ? 3.799 57.094 -50.733 1.00 97.91 294 GLU F O 1
ATOM 14832 N N . ALA F 1 295 ? 1.928 58.243 -50.238 1.00 91.50 295 ALA F N 1
ATOM 14833 C CA . ALA F 1 295 ? 2.560 58.813 -49.074 1.00 90.12 295 ALA F CA 1
ATOM 14834 C C . ALA F 1 295 ? 2.905 57.761 -48.016 1.00 88.09 295 ALA F C 1
ATOM 14835 O O . ALA F 1 295 ? 3.966 57.857 -47.373 1.00 90.97 295 ALA F O 1
ATOM 14837 N N . THR F 1 296 ? 2.040 56.752 -47.817 1.00 84.14 296 THR F N 1
ATOM 14838 C CA . THR F 1 296 ? 2.313 55.720 -46.835 1.00 83.38 296 THR F CA 1
ATOM 14839 C C . THR F 1 296 ? 3.605 54.971 -47.183 1.00 84.93 296 THR F C 1
ATOM 14840 O O . THR F 1 296 ? 4.427 54.679 -46.311 1.00 87.75 296 THR F O 1
ATOM 14844 N N . LEU F 1 297 ? 3.751 54.596 -48.444 1.00 84.81 297 LEU F N 1
ATOM 14845 C CA . LEU F 1 297 ? 4.909 53.841 -48.877 1.00 87.39 297 LEU F CA 1
ATOM 14846 C C . LEU F 1 297 ? 6.214 54.675 -48.729 1.00 90.81 297 LEU F C 1
ATOM 14847 O O . LEU F 1 297 ? 7.202 54.234 -48.148 1.00 91.84 297 LEU F O 1
ATOM 14852 N N . THR F 1 298 ? 6.200 55.902 -49.219 1.00 91.56 298 THR F N 1
ATOM 14853 C CA . THR F 1 298 ? 7.431 56.719 -49.254 1.00 95.02 298 THR F CA 1
ATOM 14854 C C . THR F 1 298 ? 7.823 57.127 -47.839 1.00 97.14 298 THR F C 1
ATOM 14855 O O . THR F 1 298 ? 9.019 57.156 -47.480 1.00 97.73 298 THR F O 1
ATOM 14859 N N . LYS F 1 299 ? 6.813 57.400 -47.005 1.00 100.37 299 LYS F N 1
ATOM 14860 C CA . LYS F 1 299 ? 7.093 57.736 -45.593 1.00 102.16 299 LYS F CA 1
ATOM 14861 C C . LYS F 1 299 ? 7.745 56.576 -44.850 1.00 103.08 299 LYS F C 1
ATOM 14862 O O . LYS F 1 299 ? 8.685 56.776 -44.064 1.00 98.67 299 LYS F O 1
ATOM 14868 N N . LEU F 1 300 ? 7.259 55.364 -45.119 1.00 103.28 300 LEU F N 1
ATOM 14869 C CA . LEU F 1 300 ? 7.845 54.183 -44.507 1.00 106.52 300 LEU F CA 1
ATOM 14870 C C . LEU F 1 300 ? 9.295 53.975 -44.999 1.00 108.64 300 LEU F C 1
ATOM 14871 O O . LEU F 1 300 ? 10.142 53.637 -44.213 1.00 111.59 300 LEU F O 1
ATOM 14876 N N . MET F 1 301 ? 9.543 54.140 -46.297 1.00 106.89 301 MET F N 1
ATOM 14877 C CA . MET F 1 301 ? 10.900 54.083 -46.838 1.00 114.38 301 MET F CA 1
ATOM 14878 C C . MET F 1 301 ? 11.801 55.084 -46.123 1.00 118.90 301 MET F C 1
ATOM 14879 O O . MET F 1 301 ? 12.923 54.757 -45.713 1.00 124.53 301 MET F O 1
ATOM 14884 N N . TRP F 1 302 ? 11.278 56.288 -45.924 1.00 118.51 302 TRP F N 1
ATOM 14885 C CA . TRP F 1 302 ? 12.018 57.348 -45.255 1.00 120.43 302 TRP F CA 1
ATOM 14886 C C . TRP F 1 302 ? 12.279 57.020 -43.768 1.00 119.91 302 TRP F C 1
ATOM 14887 O O . TRP F 1 302 ? 13.414 57.194 -43.263 1.00 121.35 302 TRP F O 1
ATOM 14898 N N . ALA F 1 303 ? 11.244 56.511 -43.082 1.00 111.54 303 ALA F N 1
ATOM 14899 C CA . ALA F 1 303 ? 11.391 56.027 -41.715 1.00 114.55 303 ALA F CA 1
ATOM 14900 C C . ALA F 1 303 ? 12.501 54.994 -41.566 1.00 117.96 303 ALA F C 1
ATOM 14901 O O . ALA F 1 303 ? 13.383 55.120 -40.698 1.00 122.39 303 ALA F O 1
ATOM 14903 N N . LEU F 1 304 ? 12.441 53.959 -42.406 1.00 116.08 304 LEU F N 1
ATOM 14904 C CA . LEU F 1 304 ? 13.402 52.867 -42.338 1.00 118.03 304 LEU F CA 1
ATOM 14905 C C . LEU F 1 304 ? 14.819 53.308 -42.689 1.00 120.83 304 LEU F C 1
ATOM 14906 O O . LEU F 1 304 ? 15.784 52.710 -42.219 1.00 120.71 304 LEU F O 1
ATOM 14911 N N . GLY F 1 305 ? 14.935 54.359 -43.496 1.00 123.55 305 GLY F N 1
ATOM 14912 C CA . GLY F 1 305 ? 16.231 54.974 -43.791 1.00 129.33 305 GLY F CA 1
ATOM 14913 C C . GLY F 1 305 ? 16.893 55.650 -42.618 1.00 133.50 305 GLY F C 1
ATOM 14914 O O . GLY F 1 305 ? 18.094 55.845 -42.638 1.00 143.76 305 GLY F O 1
ATOM 14915 N N . HIS F 1 306 ? 16.106 56.028 -41.613 1.00 133.23 306 HIS F N 1
ATOM 14916 C CA . HIS F 1 306 ? 16.605 56.707 -40.423 1.00 133.97 306 HIS F CA 1
ATOM 14917 C C . HIS F 1 306 ? 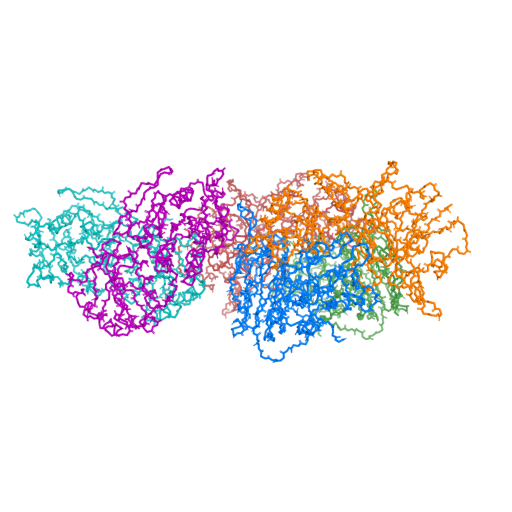16.739 55.836 -39.172 1.00 136.94 306 HIS F C 1
ATOM 14918 O O . HIS F 1 306 ? 17.485 56.196 -38.274 1.00 138.29 306 HIS F O 1
ATOM 14925 N N . THR F 1 307 ? 16.032 54.705 -39.099 1.00 134.31 307 THR F N 1
ATOM 14926 C CA . THR F 1 307 ? 16.061 53.856 -37.897 1.00 136.62 307 THR F CA 1
ATOM 14927 C C . THR F 1 307 ? 15.511 52.467 -38.213 1.00 137.62 307 THR F C 1
ATOM 14928 O O . THR F 1 307 ? 14.733 52.312 -39.146 1.00 132.44 307 THR F O 1
ATOM 14932 N N . ARG F 1 308 ? 15.938 51.461 -37.453 1.00 145.43 308 ARG F N 1
ATOM 14933 C CA . ARG F 1 308 ? 15.258 50.147 -37.420 1.00 142.91 308 ARG F CA 1
ATOM 14934 C C . ARG F 1 308 ? 14.545 49.903 -36.119 1.00 143.59 308 ARG F C 1
ATOM 14935 O O . ARG F 1 308 ? 13.926 48.866 -35.975 1.00 148.89 308 ARG F O 1
ATOM 14943 N N . ASP F 1 309 ? 14.554 50.894 -35.208 1.00 142.60 309 ASP F N 1
ATOM 14944 C CA . ASP F 1 309 ? 13.767 50.817 -33.983 1.00 142.97 309 ASP F CA 1
ATOM 14945 C C . ASP F 1 309 ? 12.270 50.925 -34.345 1.00 138.13 309 ASP F C 1
ATOM 14946 O O . ASP F 1 309 ? 11.822 51.961 -34.885 1.00 138.27 309 ASP F O 1
ATOM 14951 N N . LEU F 1 310 ? 11.509 49.909 -33.935 1.00 132.78 310 LEU F N 1
ATOM 14952 C CA . LEU F 1 310 ? 10.130 49.778 -34.337 1.00 129.30 310 LEU F CA 1
ATOM 14953 C C . LEU F 1 310 ? 9.256 50.801 -33.632 1.00 127.96 310 LEU F C 1
ATOM 14954 O O . LEU F 1 310 ? 8.329 51.316 -34.232 1.00 121.21 310 LEU F O 1
ATOM 14959 N N . GLU F 1 311 ? 9.566 51.119 -32.377 1.00 134.12 311 GLU F N 1
ATOM 14960 C CA . GLU F 1 311 ? 8.807 52.155 -31.685 1.00 136.34 311 GLU F CA 1
ATOM 14961 C C . GLU F 1 311 ? 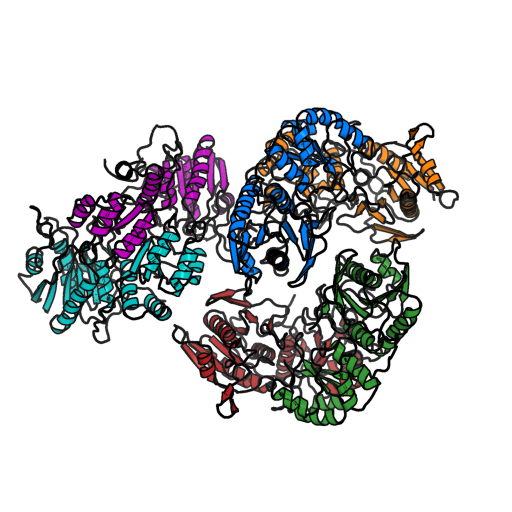9.010 53.526 -32.326 1.00 134.53 311 GLU F C 1
ATOM 14962 O O . GLU F 1 311 ? 8.031 54.280 -32.452 1.00 127.94 311 GLU F O 1
ATOM 14968 N N . GLU F 1 312 ? 10.260 53.861 -32.737 1.00 137.08 312 GLU F N 1
ATOM 14969 C CA . GLU F 1 312 ? 10.452 55.173 -33.337 1.00 137.76 312 GLU F CA 1
ATOM 14970 C C . GLU F 1 312 ? 9.845 55.231 -34.740 1.00 132.73 312 GLU F C 1
ATOM 14971 O O . GLU F 1 312 ? 9.294 56.270 -35.111 1.00 137.23 312 GLU F O 1
ATOM 14977 N N . ILE F 1 313 ? 9.879 54.114 -35.484 1.00 127.52 313 ILE F N 1
ATOM 14978 C CA . ILE F 1 313 ? 9.153 54.009 -36.759 1.00 121.97 313 ILE F CA 1
ATOM 14979 C C . ILE F 1 313 ? 7.658 54.281 -36.587 1.00 118.94 313 ILE F C 1
ATOM 14980 O O . ILE F 1 313 ? 7.058 54.954 -37.419 1.00 112.62 313 ILE F O 1
ATOM 14985 N N . ARG F 1 314 ? 7.069 53.766 -35.507 1.00 117.51 314 ARG F N 1
ATOM 14986 C CA . ARG F 1 314 ? 5.658 53.993 -35.232 1.00 116.47 314 ARG F CA 1
ATOM 14987 C C . ARG F 1 314 ? 5.399 55.476 -35.017 1.00 117.54 314 ARG F C 1
ATOM 14988 O O . ARG F 1 314 ? 4.446 56.018 -35.584 1.00 113.43 314 ARG F O 1
ATOM 14996 N N . LYS F 1 315 ? 6.253 56.136 -34.211 1.00 122.57 315 LYS F N 1
ATOM 14997 C CA . LYS F 1 315 ? 6.044 57.535 -33.880 1.00 126.28 315 LYS F CA 1
ATOM 14998 C C . LYS F 1 315 ? 6.120 58.397 -35.136 1.00 122.49 315 LYS F C 1
ATOM 14999 O O . LYS F 1 315 ? 5.320 59.308 -35.320 1.00 120.62 315 LYS F O 1
ATOM 15005 N N . ILE F 1 316 ? 7.077 58.081 -36.013 1.00 120.84 316 ILE F N 1
ATOM 15006 C CA . ILE F 1 316 ? 7.227 58.829 -37.266 1.00 119.60 316 ILE F CA 1
ATOM 15007 C C . ILE F 1 316 ? 6.022 58.624 -38.178 1.00 113.56 316 ILE F C 1
ATOM 15008 O O . ILE F 1 316 ? 5.468 59.581 -38.707 1.00 109.76 316 ILE F O 1
ATOM 15013 N N . MET F 1 317 ? 5.598 57.385 -38.328 1.00 109.64 317 MET F N 1
ATOM 15014 C CA . MET F 1 317 ? 4.432 57.085 -39.207 1.00 105.26 317 MET F CA 1
ATOM 15015 C C . MET F 1 317 ? 3.153 57.808 -38.765 1.00 101.38 317 MET F C 1
ATOM 15016 O O . MET F 1 317 ? 2.401 58.306 -39.602 1.00 95.42 317 MET F O 1
ATOM 15021 N N . GLU F 1 318 ? 2.978 57.959 -37.466 1.00 105.73 318 GLU F N 1
ATOM 15022 C CA . GLU F 1 318 ? 1.757 58.581 -36.943 1.00 107.36 318 GLU F CA 1
ATOM 15023 C C . GLU F 1 318 ? 1.843 60.096 -36.794 1.00 108.70 318 GLU F C 1
ATOM 15024 O O . GLU F 1 318 ? 0.830 60.746 -36.733 1.00 107.80 318 GLU F O 1
ATOM 15030 N N . ARG F 1 319 ? 3.046 60.632 -36.707 1.00 113.59 319 ARG F N 1
ATOM 15031 C CA . ARG F 1 319 ? 3.272 62.095 -36.648 1.00 114.56 319 ARG F CA 1
ATOM 15032 C C . ARG F 1 319 ? 3.152 62.767 -38.006 1.00 110.10 319 ARG F C 1
ATOM 15033 O O . ARG F 1 319 ? 3.591 62.218 -39.018 1.00 103.38 319 ARG F O 1
ATOM 15041 N N . ASN F 1 320 ? 2.516 63.930 -38.026 1.00 111.08 320 ASN F N 1
ATOM 15042 C CA . ASN F 1 320 ? 2.291 64.682 -39.245 1.00 109.89 320 ASN F CA 1
ATOM 15043 C C . ASN F 1 320 ? 3.580 65.447 -39.611 1.00 114.19 320 ASN F C 1
ATOM 15044 O O . ASN F 1 320 ? 3.882 66.449 -38.987 1.00 118.15 320 ASN F O 1
ATOM 15049 N N . ILE F 1 321 ? 4.353 64.950 -40.577 1.00 111.79 321 ILE F N 1
ATOM 15050 C CA . ILE F 1 321 ? 5.599 65.589 -40.975 1.00 114.87 321 ILE F CA 1
ATOM 15051 C C . ILE F 1 321 ? 5.352 66.759 -41.944 1.00 114.38 321 ILE F C 1
ATOM 15052 O O . ILE F 1 321 ? 5.894 67.822 -41.778 1.00 114.93 321 ILE F O 1
ATOM 15057 N N . ALA F 1 322 ? 4.534 66.549 -42.967 1.00 112.52 322 ALA F N 1
ATOM 15058 C CA . ALA F 1 322 ? 4.407 67.521 -44.078 1.00 114.55 322 ALA F CA 1
ATOM 15059 C C . ALA F 1 322 ? 2.990 67.485 -44.652 1.00 112.25 322 ALA F C 1
ATOM 15060 O O . ALA F 1 322 ? 2.801 67.433 -45.876 1.00 115.09 322 ALA F O 1
ATOM 15062 N N . GLY F 1 323 ? 1.990 67.431 -43.774 1.00 109.31 323 GLY F N 1
ATOM 15063 C CA . GLY F 1 323 ? 0.609 67.521 -44.201 1.00 105.61 323 GLY F CA 1
ATOM 15064 C C . GLY F 1 323 ? -0.003 66.238 -44.672 1.00 100.41 323 GLY F C 1
ATOM 15065 O O . GLY F 1 323 ? -1.175 66.219 -45.065 1.00 98.50 323 GLY F O 1
ATOM 15066 N N . GLU F 1 324 ? 0.754 65.149 -44.601 1.00 100.41 324 GLU F N 1
ATOM 15067 C CA . GLU F 1 324 ? 0.296 63.858 -45.147 1.00 94.16 324 GLU F CA 1
ATOM 15068 C C . GLU F 1 324 ? -0.789 63.148 -44.329 1.00 93.23 324 GLU F C 1
ATOM 15069 O O . GLU F 1 324 ? -1.474 62.272 -44.870 1.00 89.75 324 GLU F O 1
ATOM 15075 N N . ILE F 1 325 ? -0.892 63.463 -43.050 1.00 95.05 325 ILE F N 1
ATOM 15076 C CA . ILE F 1 325 ? -1.774 62.715 -42.157 1.00 93.92 325 ILE F CA 1
ATOM 15077 C C . ILE F 1 325 ? -2.474 63.634 -41.163 1.00 96.79 325 ILE F C 1
ATOM 15078 O O . ILE F 1 325 ? -1.844 64.545 -40.626 1.00 94.77 325 ILE F O 1
ATOM 15083 N N . THR F 1 326 ? -3.772 63.378 -40.937 1.00 98.81 326 THR F N 1
ATOM 15084 C CA . THR F 1 326 ? -4.615 64.183 -40.057 1.00 106.13 326 THR F CA 1
ATOM 15085 C C . THR F 1 326 ? -4.443 63.685 -38.636 1.00 111.75 326 THR F C 1
ATOM 15086 O O . THR F 1 326 ? -4.445 62.479 -38.417 1.00 114.45 326 THR F O 1
ATOM 15090 N N . GLY F 1 327 ? -4.319 64.606 -37.697 1.00 125.94 327 GLY F N 1
ATOM 15091 C CA . GLY F 1 327 ? -3.613 64.316 -36.445 1.00 134.65 327 GLY F CA 1
ATOM 15092 C C . GLY F 1 327 ? -4.297 65.173 -35.448 1.00 144.13 327 GLY F C 1
ATOM 15093 O O . GLY F 1 327 ? -3.880 66.311 -35.281 1.00 141.66 327 GLY F O 1
ATOM 15094 N N . SER F 1 328 ? -5.308 64.625 -34.751 1.00 153.71 328 SER F N 1
ATOM 15095 C CA . SER F 1 328 ? -6.106 65.332 -33.728 1.00 160.51 328 SER F CA 1
ATOM 15096 C C . SER F 1 328 ? -6.561 64.348 -32.629 1.00 155.76 328 SER F C 1
ATOM 15097 O O . SER F 1 328 ? -6.576 64.690 -31.445 1.00 153.08 328 SER F O 1
#

Sequence (1968 aa):
MKLLVLGTGGTIASAKTEMGYKAALSADDILQLAGIRREDGAKIETRDILNLDSTLIQPEDWVTIGRAVFEAFDEYDGIVITHGTDTLAYTSSALSFMIRNPPIPVVLTGSMLPITEPNSDAPRNLRTALTFARKGFPGIYVAFMDKIMLGTRVSKVHHSLGLNAFQSINYPDIAYVKGDEVLVRHKPRIGNGEPLFDPELDPNVVHIRLTPGLSPEVLRAVARATDGIVLEGYGAGGIPYRGRNLLEVVSETAREKPVVMTTQALYGGVDLTRYEVGRRALEAGVIPAGDMTKEATLTKLMWALGHTRDLEEIRKIMERNIAGEITGSMKLLVLGTGGTIASSAKTEMGYKAALSADDILQLAGIRREDGAKIETRDILNLDSTLIQPEDWVTIGRAVFEAFDEYDGIVITHGTDTLAYTSSALSFMIRNPPIPVVLTGSMLPITEPNSDAPRNLRTALTFARKGFPGIYVAFMDKIMLGTTRVSKVHHSLGLNAFQSINYPDIAYVKGDEVLVRHKPRIGNGEPLFDPELDPNVVHIRLTPGLSPEVLRAVARATDGIVLEGYGAGGIPYRGRNLLEVVSETAREKPVVMTTQALYGGVDLTRYEVGRRALEAGVIPAGDMTKEATLTKLMWALGHTRDLEEIRKIMERNIAGEITGSMKLLVLGTGGTIASAKTEMGYKAALSADDILQLAGIRREDGAKIETRDILNLDSTLIQPEDWVTIGRAVFEAFDEYDGIVITHGTDTLAYTSSALSFMIRNPPIPVVLTGSMLPITEPNSDAPRNLRTALTFARKGFPGIYVAFMDKIMLGTRVSKVHHSLGLNAFQSINYPDIAYVKGDEVLVRHKPRIGNGEPLFDPELDPNVVHIRLTPGLSPEVLRAVARATDGIVLEGYGAGGIPYRGRNLLEVVSETAREKPVVMTTQALYGGVDLTRYEVGRRALEAGVIPAGDMTKEATLTKLMWALGHTRDLEEIRKIMERNIAGEITGSMKLLVLGTGGTIASSAKTEMGYKAALSADDILQLAGIRREDGAKIETRDILNLDSTLIQPEDWVTIGRAVFEAFDEYDGIVITHGTDTLAYTSSALSFMIRNPPIPVVLTGSMLPITEPNSDAPRNLRTALTFARKGFPGIYVAFMDKIMLGTRVSKVHSLGLNAFQSINYPDIAYVKGDEVLVRHKPRIGNGEPLFDPELDPNVVHIRLTPGLSPEVLRAVARATDGIVLEGYGAGGIPYRGRNLLEVVSETAREKPVVMTTQALYGGVDLTRYEVGRRALEAGVIPAGDMTKEATLTKLMWALGHTRDLEEIRKIMERNIAGEITGSMKLLVLGTGGTIASAKTEMGYKAALSADDILQLAGIRREDGAKIETRDILNLDSTLIQPEDWVTIGRAVFEAFDEYDGIVITHGTDTLAYTSSALSFMIRNPPIPVVLTGSMLPITEPNSDAPRNLRTALTFARKGFPGIYVAFMDKIMLGTRVSKVHSLGLNAFQSINYPDIAYVKGDEVLVRHKPRIGNGEPLFDPELDPNVVHIRLTPGLSPEVLRAVARATDGIVLEGYGAGGIPYRGRNLLEVVSETAREKPVVMTTQALYGGVDLTRYEVGRRALEAGVIPAGDMTKEATLTKLMWALGHTRDLEEIRKIMERNIAGEITGSMKLLVLGTGGTIASAKTEMGYKAALSADDILQLAGIRREDGAKIETRDILNLDSTLIQPEDWVTIGRAVFEAFDEYDGIVITHGTDTLAYTSSALSFMIRNPPIPVVLTGSMLPITEPNSDAPRNLRTALTFARKGFPGIYVAFMDKIMLGTRVSKVHHSLGLNAFQSINYPDIAYVKGDEVLVRHKPRIGNGEPLFDPELDPNVVHIRLTPGLSPEVLRAVARATDGIVLEGYGAGGIPYRGRNLLEVVSETAREKPVVMTTQALYGGVDLTRYEVGRRALEAGVIPAGDMTKEATLTKLMWALGHTRDLEEIRKIMERNIAGEITGS

Foldseek 3Di:
DEEEEEEAAAQQQWDQDPVGIFRPHFPVVSCVLLVPDPDDDYHYDYDYQHHDHQVPDALVVLVSVLVVLVVCLVPGQFYEYEGHQVCQLLSLLLSLQQKAQRFFYYEYEYWLHYSPDDVTQSSQQVLLRVLCRNVNGDARWYGARQFTAHSQFWDQCDNHDRVGIDGAQDDTQWGQDPNDTGGDDDDDGDPDDMDGHSFFARFEEEDEQDVVDALVVLLVSLVRGQEYEYAAADQDAHDCPPRHNLVSLLVSLVQHAYEYWYPDRHFIHDLVPDPRSVSNVVSNHAYQGGFGPSNLNSQLRSLVRVDRPSVSSSVSSQDDSRNRHDHD/DEEEEEEAAAQQQWDADPVGDTDRHFPVVSCVLLVDDPDDPYHYHYDYQHHDHQVPDALVVLVVVLVVLVVCLVPGQFYEYEGHQPCQLLSLLLSLQQKAQRFFYYEYEYWLHYSPDDVTQSSQQVLLRVLCRNVNGDARWYGARQFTAHSQFWDQCDNHDRVGIDGAQDDTQWGDDPNDTGGPDDDDRDPDDMDGHSFFARFEEEEEQDVVDALVVLLVSLVRGQEYEYAYADQDAHDCPPRHNLVSLLVSLVQHAYEYWHPDRHFIHDLVPDPRSVSNVVSNHAYQGGAGPSNLNSQLRSLVRVDRPSVSSNVSSQDDSRNRHDHD/DEEEEEEAAAQQQWDQDPPGTARDRFPVNSCVLLVPDVDPPYHYYYDYQHHDHQVPDALVVLLSVLVVLVVCLVPGQFYEYEGHQPCQLLSLLLSLQQKPQFFFYYEYEYWLHYSPDPPTQSSQQVLLRVLCRPVNGDARWYGARQFTAHSQFWDQCDNHDRVGIDGAQDDTQWGQDPNDTGGPDDDDRDPDDIDGHSFFARFEEEEEQDVVDALVVLLVSLVRGQEYEYAAADQDAHDCPPRHNLVSLLVSLVQHAYEYWYPDRHFIHDLVPDPRSVSNVVSNHAYQGGAGPSNLSSQLRSLVRVDRPSVVSSVSSQDDSRNRHPDD/DEEEEEEAAAQQQWDADPVGDTDRHFPVVSCVLLVPDPDDPYHYHYDYDHHDHQVPDALVVLVVVLVVLVVCLVPGQFYEYEGHQVCQLLSLLLSLVQKAQRFFYYEYEYWLHYSPDVVTQSSQQVLLRVLCRNPNGDARWYGARQFTAHSQFKDQCDNDDRRGIDGAQDDTQWGQDPSDTGGPDDDDRDPDDMDGHSFFARFEEEEEQDVVDALVVLLVSLVRGQEYEYAAADQDAHDCPPRHNLVSLLVSLVQHAYEYWYPDRHFIHDLVPDPRSVSNVVSNHAYQGGAGPSNLSSQLRSLVRVDRPSVVSNVSSQDDSRNRHDDD/DEEEEEEAAAQQQWDQDPVGTFRPHFPVRSCVLLVPDPDDPYHYYYDYQHHDHQVPDALVVLVSVLVVLVVCLVPGQFYEYEGHQPCQLLSLLLSLQQKAQRFFYYEYEYWLHYSPDDVTQSSQQVLLRVLCRNPNGDARWYGARQFTERSQFWDQCDNDDRRGIDGAQDDTQWGQDPSDTGGDDDDDGDPDDIDGHSFFARFEEEDEQDVVDALVVLLVSLVRGQEYEYAAADQDAHDCPPHHNLVSLLVSLVQHAYEYWYPDRHDIHDLVPDPRSVSCVVSNHAYQGGAGPSNLNSQLRSLVRVDRPSVVSNVSSQDDSRNRHDDD/DEEEEEEAFAQQQADADVPRSFRDHFPVVSPVLADDDPDDPYHYYYDYQHHDHQVPDDLVVLVVVLVVLVVCLVPGQFYEYEGHQVCQLLSLLLSLQQKAQRFFYYEYEYWLHYSPDDVTQSNQQVLLRVLCRNVNGDARWYGARQFTAHSQFWDQCDNHDRRGIDGAQDDTQWGQDPNDTGGPDDDDGHDDDIDGHSFFARFEEEDEQDVVDALVVLLVSLVRGQEYEYAAADQDAHDCPPRHNLVSLLVSLVQHAYEYWYPDRHDIHDLVPDPRSVSCVVSNHAYQAGAGPSNLNSQLRSLVRVDRPSVVSNVSSQDDSRNRHDHD

Radius of gyration: 42.03 Å; Cα contacts (8 Å, |Δi|>4): 5222; chains: 6; bounding box: 98×115×119 Å

B-factor: mean 78.24, std 31.13, range [24.54, 211.63]

Organism: Thermococcus kodakarensis (strain ATCC BAA-918 / JCM 12380 / KOD1) (NCBI:txid69014)

Nearest PDB structures (foldseek):
  5ot0-assembly2_D  TM=9.898E-01  e=1.573E-72  Thermococcus kodakarensis KOD1
  4q0m-assembly1_A-2  TM=9.717E-01  e=9.481E-51  Pyrococcus furiosus DSM 3638
  5b74-assembly1_A  TM=9.544E-01  e=8.290E-25  Pyrococcus furiosus DSM 3638
  4ra6-assembly2_P  TM=9.591E-01  e=2.388E-24  Pyrococcus furiosus DSM 3638
  4ra6-assembly1_A  TM=9.645E-01  e=3.928E-24  Pyrococcus furiosus DSM 3638

GO terms:
  GO:0004067 asparaginase activity (F, EXP)

Secondary structure (DSSP, 8-state):
-EEEEEEEESGGG-EEETTEEE----HHHHHHHTT----SS-EEEEEEEEEE-GGG--HHHHHHHHHHHHHHTTT-SEEEEE--STTHHHHHHHHHHHEES-SSEEEEE--SS-TTSTT-SHHHHHHHHHHHHHHS-SEEEEEETTEEEETTSEEE-BSSSS--EEE-SS---EEEETTEEEES-PPP---S--EE-------EEEEE--TT--HHHHHHHHTT-SEEEEEESTT-----SSS-HHHHHHHHHHHS-EEEEESSSBS---TTSSHHHHHHHHTTPEE-TT--HHHHHHHHHHHHHH---HHHHHHHHHS-SSS-S---/-EEEEEEEESGGGEEE-TTS-EEE--HHHHHHHTT--SS-SSEEEEEEEEEE-GGG--HHHHHHHHHHHHHHTTT-SEEEEE--STTHHHHHHHHHHHEES-SSEEEEE--SS-TTSTT-SHHHHHHHHHHHHHHS-SEEEEEETTEEEETTSEEE-BSSSS--EEE-SS---EEEETTEEEES-PPP---S--EE-------EEEEE--TT--HHHHHHHHTT-SEEEEEESTT-----SSS-HHHHHHHHHHHS-EEEEESSSBS---TTSSHHHHHHHHTTPEE-TT--HHHHHHHHHHHHHH---HHHHHHHHHS-SSSSS---/-EEEEEEEESGGG-EE-SSSEE----HHHHHHHTT--SS-SSEEEEEEEEEE-GGG--HHHHHHHHHHHHHHTTT-SEEEEE--STTHHHHHHHHHHHEES-SSEEEEE--SS-TTSTT-SHHHHHHHHHHHHHHS-SEEEEEETTEEEETTSEEE-BSSSS--EEE-SS---EEEETTEEEES-PPP---S--EE-------EEEEE--TT--HHHHHHHHTT-SEEEEEESTT-----SSS-HHHHHHHHHHHS-EEEEESSSBS---TTSSHHHHHHHHTTPEE-TT--HHHHHHHHHHHHHH---HHHHHHHHHS-SSS-S---/-EEEEEEEESGGGEEE-TTS-EEE--HHHHHHHTT--SS-SSEEEEEEEEEE-GGG--HHHHHHHHHHHHHHTTT-SEEEEE--STTHHHHHHHHHHHEES-SSEEEEE--SS-TTSTT-SHHHHHHHHHHHHHHS-SEEEEEETTEEEETTSEEE-BSSSS--EEE-SS---EEEETTEEEES-PPP---S--EE-------EEEEE--TT--HHHHHHHHBTBSEEEEEESTT-----SSS-HHHHHHHHHHHS-EEEEESSSBS---TTSSHHHHHHHHTTPEE-TT--HHHHHHHHHHHHHH---HHHHHHHHHS-SSSSS---/-EEEEEEEESGGG-EEETTEEE----HHHHHHHTT--SS-SSEEEEEEEEEE-GGG--HHHHHHHHHHHHHHTTT-SEEEEE--STTHHHHHHHHHHHEES-SSEEEEE--SS-TTSTT-SHHHHHHHHHHHHHHS-SEEEEEETTEEEETTSEEE-BSSSS--EEE-SS---EEEETTEEEES-PPP---S--EE-------EEEEE--TT--HHHHHHHHTT-SEEEEEESTT-----SSS-HHHHHHHHHHHS-EEEEESSSBS---TTSSHHHHHHHHTTPEE-TT--HHHHHHHHHHHHHH---SHHHHHHHHS-SSSSS---/-EEEEEEEESGGG---STTTTSS---HHHHHHHSS--SS-SSEEEEEEEEEE-GGG--HHHHHHHHHHHHHHTTT-SEEEEE--STTHHHHHHHHHHHEES-SSEEEEE--SS-TTSTT-SHHHHHHHHHHHHHHS-SEEEEEETTEEEETTSEEE-BSSSS--EEE-SS---EEEETTEEEES------SS--EE-------EEEEE--TT--HHHHHHHHTT-SEEEEEESTT-----SSS-HHHHHHHHHHHS-EEEEESSSBS---TTSSHHHHHHHHTTPEE-TT--HHHHHHHHHHHHHH---HHHHHHHHHS-SSSSS---

InterPro domains:
  IPR006033 Type I L-asparaginase family [TIGR00519] (2-326)
  IPR006034 Asparaginase/glutaminase-like [PIRSF001220] (2-325)
  IPR006034 Asparaginase/glutaminase-like [PR00139] (3-14)
  IPR006034 Asparaginase/glutaminase-like [PR00139] (77-95)
  IPR006034 Asparaginase/glutaminase-like [PR00139] (251-269)
  IPR006034 Asparaginase/glutaminase-like [PS51732] (1-320)
  IPR006034 Asparaginase/glutaminase-like [PTHR11707] (2-326)
  IPR006034 Asparaginase/glutaminase-like [SM00870] (2-314)
  IPR020827 Asparaginase/glutaminase, active site 1 [PS00144] (5-13)
  IPR027473 L-asparaginase, C-terminal [G3DSA:3.40.50.40] (201-328)
  IPR027474 L-asparaginase, N-terminal [PF00710] (2-187)
  IPR027475 Asparaginase/glutaminase, active site 2 [PS00917] (78-88)
  IPR036152 Asparaginase/glutaminase-like superfamily [SSF53774] (2-326)
  IPR037152 L-asparaginase, N-terminal domain superfamily [G3DSA:3.40.50.1170] (1-200)
  IPR040919 Asparaginase/glutaminase, C-terminal [PF17763] (203-317)
  IPR041725 Type I (cytosolic) L-asparaginase [cd08963] (1-315)

Solvent-accessible surface area: 69676 Å² total; per-residue (Å²): 111,70,1,7,0,0,3,3,2,2,17,0,1,5,0,133,9,94,57,30,78,26,14,14,1,24,1,60,3,3,11,60,67,5,25,18,97,131,74,146,60,2,114,21,54,42,121,66,28,32,66,26,36,4,1,11,2,7,0,93,7,0,32,60,0,0,118,5,0,57,101,8,22,136,118,25,66,0,0,0,0,0,0,4,10,24,0,0,3,4,0,0,0,3,0,7,1,1,2,56,37,20,59,19,11,0,0,0,0,0,1,6,40,13,11,30,68,106,108,20,1,0,38,84,0,0,111,4,0,11,3,0,2,56,92,22,23,38,12,9,1,0,0,0,53,15,23,0,0,15,0,1,3,0,10,23,5,50,6,120,22,66,57,0,0,53,17,3,47,46,46,25,0,0,9,9,36,71,88,79,19,21,74,94,66,122,19,218,55,43,151,44,145,44,101,39,32,26,95,33,8,23,60,2,0,1,0,10,0,1,0,0,1,17,25,102,4,2,74,19,0,8,181,20,6,37,0,3,0,0,3,0,3,2,5,4,0,0,0,66,81,81,39,61,0,20,94,0,3,24,71,14,15,186,135,38,5,2,0,0,2,4,30,1,28,52,23,3,14,55,4,89,90,62,85,4,0,97,96,0,71,137,14,41,6,7,30,0,20,26,6,5,25,9,0,0,0,2,0,0,0,20,0,6,27,71,44,147,77,50,104,82,0,89,93,21,0,62,135,48,41,31,19,0,11,98,52,172,112,57,0,2,1,0,5,2,6,8,18,0,2,46,14,139,56,162,163,32,147,135,30,43,41,35,1,88,70,3,6,131,99,11,58,22,60,230,128,90,71,20,100,21,52,42,100,78,41,41,105,22,46,5,2,14,1,7,0,93,8,0,50,64,0,0,149,9,0,56,100,3,22,146,102,21,65,0,0,0,0,1,0,3,10,25,0,0,4,4,0,0,0,3,0,8,6,1,2,144,29,21,60,17,10,0,0,0,0,0,1,14,68,32,10,64,89,124,131,20,10,0,27,72,1,0,95,0,0,2,2,0,2,74,101,21,21,36,12,8,1,0,0,1,51,28,15,0,0,14,0,0,3,0,9,24,9,48,1,110,23,71,74,0,0,47,18,3,46,44,45,22,0,0,35,4,135,58,93,97,19,54,83,106,68,121,20,222,63,44,161,46,153,52,90,44,45,40,108,28,16,24,62,2,0,1,0,11,0,1,0,1,0,21,37,116,3,2,83,17,0,9,179,35,6,31,0,3,0,0,2,0,3,2,7,4,1,0,0,72,75,81,38,59,1,31,79,2,3,38,66,18,15,176,133,36,6,1,0,0,1,4,28,2,29,60,23,4,15,68,4,71,72,44,33,4,0,114,71,0,68,128,14,40,6,8,29,0,20,26,5,4,25,10,0,0,0,2,0,0,0,30,0,11,21,77,34,172,76,49,91,89,0,78,92,36,0,65,166,58,52,35,19,0,10,98,63,174,91,43,1,8,1,0,4,1,5,2,19,0,1,6,29,141,57,175,168,25,92,111,27,66,22,34,0,67,70,3,0,33,73,6,32,16,89,97,148,105,69,12,107,22,68,43,114,75,35,37,79,25,34,4,1,13,1,6,0,89,5,0,32,64,0,0,118,6,0,58,98,8,25,138,101,26,66,0,0,0,0,1,0,2,11,24,0,0,4,4,0,0,0,3,0,7,0,1,2,68,42,20,59,18,10,0,0,0,0,0,1,25,53,13,16,31,62,98,138,23,5,0,38,139,0,0,107,3,0,9,5,0,2,74,94,20,30,35,10,8,0,0,0,1,42,14,14,0,0,15,0,0,3,0,10,22,4,51,6,91,32,67,61,0,0,52,15,3,46,44,44,21,0,0,8,9,33,71,85,73,32,24,74,108,65,134,16,187,68,44,151,44,144,43,98,36,32,25,95,33,8,23,59,2,0,2,0,9,0,1,0,0,1,15,25,102,4,2,105,3,0,9,175,21,7,36,0,3,0,0,2,0,3,2,5,4,0,0,0,64,81,80,37,54,0,23,98,2,3,27,110,17,15,194,144,44,5,2,0,0,1,4,28,1,28,60,21,2,14,44,4,86,120,62,104,3,0,102,108,0,65,141,15,21,0,4,28,0,20,25,6,5,26,10,0,0,0,2,0,0,0,19,0,6,27,77,26,149,71,46,113,100,0,63,151,39,0,79,172,40,23,33,20,0,11,91,46,124,109,58,0,1,1,0,5,1,6,8,20,0,3,45,15,129,53,166,173,38,150,123,31,42,40,34,2,69,70,3,0,107,96,5,37,12,74,139,69,53,51,7,133,19,70,42,100,78,46,39,106,22,47,4,1,13,1,6,0,94,7,0,33,61,0,0,120,13,0,56,117,4,22,146,98,15,63,0,0,0,0,1,0,3,10,24,0,0,3,4,0,0,0,2,0,7,1,1,2,53,41,21,59,17,10,0,0,0,0,0,1,24,66,30,11,68,86,110,137,20,13,0,36,168,1,0,113,3,0,2,2,0,2,72,101,22,21,37,10,8,1,0,0,1,57,28,19,0,0,14,0,0,3,0,9,23,4,52,5,77,25,79,69,0,0,48,18,3,45,43,46,25,0,0,51,12,90,66,87,56,27,45,84,102,62,121,18,240,60,44,159,44,142,38,100,44,40,29,95,31,9,23,61,2,0,1,0,9,0,1,0,1,1,21,34,110,3,2,96,24,0,8,182,48,5,41,0,3,0,0,3,0,3,1,5,4,1,0,0,66,80,79,37,53,0,27,97,2,3,37,103,18,16,168,128,52,7,2,0,0,1,4,28,2,28,46,22,2,14,45,4,91,126,63,65,3,0,79,90,0,70,136,14,20,0,5,28,0,20,26,5,4,26,11,0,0,0,2,0,0,0,17,0,1,25,76,33,143,76,55,98,102,0,58,116,33,0,81,163,69,33,33,18,0,11,72,78,150,110,70,1,8,0,0,3,2,3,3,15,0,1,5,0,116,11,96,31,22,67,33,15,17,1,24,1,69,11,2,0,122,68,5,21,18,80,188,152,96,79,11,121,17,50,45,117,61,31,29,67,26,34,4,1,13,1,5,0,90,9,0,36,63,0,0,116,6,0,59,105,8,24,129,115,32,66,0,0,0,0,0,0,2,9,21,0,0,3,4,0,0,0,2,0,9,1,1,2,50,36,19,59,17,10,0,0,0,0,0,1,24,52,15,12,42,62,132,109,20,10,0,37,134,0,0,114,4,0,3,5,0,2,71,99,22,22,37,12,8,1,0,0,0,54,36,24,0,0,13,0,1,3,0,10,25,2,49,13,117,30,68,53,0,0,47,19,4,48,43,72,24,0,0,40,12,114,70,94,95,16,74,77,159,66,120,18,201,66,43,161,40,124,51,85,48,40,26,97,32,7,24,58,2,0,2,0,9,0,1,0,1,0,8,29,101,3,5,110,5,0,14,200,30,6,45,0,5,0,0,1,0,2,1,11,3,0,1,0,51,97,72,39,47,0,42,91,2,2,44,86,16,15,191,119,30,6,1,0,0,1,5,28,2,30,50,28,3,14,55,5,100,126,48,41,13,0,73,118,0,69,147,12,36,0,7,26,0,20,28,5,5,28,10,0,0,0,2,0,0,0,23,0,2,23,82,34,152,92,39,124,97,0,61,118,26,0,69,152,51,38,31,17,0,13,86,73,151,111,74,3,6,1,5,4,3,4,2,18,0,1,3,29,124,72,133,148,16,94,134,13,70,29,38,0,91,42,2,5,104,100,15,32,76,120,165,120,96,76,12,130,32,52,30,133,74,64,36,74,26,29,3,1,35,3,7,0,96,7,1,33,58,8,0,125,20,2,53,106,6,24,133,96,18,64,0,0,0,1,0,3,4,10,21,0,0,3,4,1,0,0,2,1,8,0,0,2,58,25,10,57,19,10,0,0,0,0,0,1,23,47,20,12,58,70,120,108,5,3,0,38,94,0,2,126,7,0,5,2,0,2,68,109,21,48,45,0,8,0,0,0,1,64,70,18,0,0,5,0,1,3,0,10,25,4,49,14,128,20,58,58,0,0,47,17,3,47,43,48,18,0,0,60,5,156,62,81,112,32,98,66,132,67,152,26,210,60,36,148,42,148,45,80,37,32,26,106,31,9,22,59,1,0,1,0,8,0,1,0,0,0,13,43,129,4,2,59,24,0,3,181,33,6,41,0,3,0,0,2,0,3,2,7,4,0,0,0,73,75,79,35,58,0,30,99,8,3,33,87,8,8,145,140,45,14,3,0,0,1,4,28,1,28,60,29,2,14,50,4,72,123,49,48,3,0,89,53,0,56,93,7,14,4,5,32,0,18,28,6,4,26,10,0,0,0,2,0,0,0,19,0,2,25,80,26,145,63,44,70,62,2,78,74,36,1,79,142,81,46,32,18,0,17,89,63,166